Protein AF-0000000084691171 (afdb_homodimer)

Secondary structure (DSSP, 8-state):
--SSTTGGGS-----------B--SS-SSEEE-SS-EEETTEEE-EEEEEE-GGGS--HHHHHHHHHHHHHTT--EEEEE--HHHH-SSTT-----SGGG-HHHHHHHHHHHT-EEEEE--S---TTBGGGG--GGGGGTTT-STTTT-HHHHHHHHHHHHHHHHHHHHTBGGGTSSEEEEE-SSS----S--TT-HHHHHHHHHHHHHHHTT--SPEE--B-STT---SBTTSS-SS--BSB--B-B-TB---SS-TTS--BPP--HHHHHHHH-TTS-EEEEEEES----BTTS--GGG-GGGG-THHIIIIIHHHHHTTEEEEEEE-SB-EE--TT-B-TTB-SEE-TT-SB-TTSPBPHHHHHHHHHHHHHHH-GGGGS-EEEEEEETTTBS-TTEEEEEEE-TTT--EEEEEEESSTT---EEEEEEEEEETTEEEEEEEEEEESS-EEEEEEEEEETTTEEEEEESSEEEEEEESSSEEEEEEE-TT-EEEEEETT--SEEEEEEEES----EEEE-TTSSSEEEEEEPPSSEEEEEEEES-EEEEEEHHHHTTEE--BSSS-SS--TTSB-EEESSSEEEEEEEETTEEEEEEEE-S-EEEEEE---TT--EEEETTEEP--EE-TTS-EEEEE---TT-----------EEEES-GGGSTT---TTSEEE-----S-SS--SSSS-EEGGGGT--SS-EEEEEEE--S-EEEEEEEEE--TT--EEEEETTEEEEEE---TT-S-EEEEEEGGGS---SS-EEEEEEE-------TTSTTTGGG---EEEEEEEEESTT------EEEEE-STTTTT--S-TTT-GGG--S-HHHHHTTTSTT---TTSEE--TTT-B-SSEEEEEEEEEEEE--TTEE--EEEEEE--TT--EEEEEEETTEEEEEE-TTT----EEEE-BTTB-SEEEEEEEEEEEE-STT-B--SEEEEEE---EEESS------GGG-----GGGGGG-/--SHHHHTTT-----------B--SS-SSEEE-SS-EEETTEEE-EEEEEE-GGGS--HHHHHHHHHHHHHTT--EEEEE--HHHH-SSTT-----SGGG-HHHHHHHHHHHT-EEEEE--S---TTBGGGG--GGGGGTTT-STTTT-HHHHHHHHHHHHHHHHHHHHTBGGGTSSEEEEE-SSS----S--TT-HHHHHHHHHHHHHHHTT--SPEE--B-STT---SBTTSS-SS--BSB--B-B-TB---SS-TTS--BPP--HHHHHHHH-TTS-EEEEEEES----BTTS--GGG-GGGG-THHIIIIIHHHHHTTEEEEEEE-SB-EE--TT-B-TTB-SEE-TT-SB-TTSPBPHHHHHHHHHHHHHHH-GGGGS-EEEEEEETTTBS-TTEEEEEEE-TTT--EEEEEEESSTT---EEEEEEEEEETTEEEEEEEEEEESS-EEEEEEEEEETTTEEEEEESSEEEEEEESSSEEEEEEE-TT-EEEEEETT--SEEEEEEEES----EEEE-TTSSSEEEEEEPPSSEEEEEEEES-EEEEEEHHHHTTEE--BSSS-SS--TTSB-EEESSSEEEEEEEETTEEEEEEEE-S-EEEEEE---TT--EEEETTEEP--EE-TTS-EEEEE---TT-----------EEEES-GGGSTT---TTSEE------S-SS--SSSS-EEGGGGT--SS-EEEEEEE--S-EEEEEEEEE--TT--EEEEETTEEEEEE---TT-S-EEEEEEGGGS---SS-EEEEEEE-------TTSTTTGGG---EEEEEEEEESTT------EEEEE-STTTTT--S-TTT-GGG--S-HHHHHTTTSTT---TTSEE--TTT-B-SSEEEEEEEEEEEE--TTEE--EEEEEE--TT--EEEEEEETTEEEEEE-TTT----EEEE-BTTB-SEEEEEEEEEEEE-STT-B--SEEEEEE---EEESS------GGG-----GGGGGG-

InterPro domains:
  IPR001944 Glycoside hydrolase, family 35 [PR00742] (40-57)
  IPR001944 Glycoside hydrolase, family 35 [PR00742] (62-80)
  IPR001944 Glycoside hydrolase, family 35 [PR00742] (118-137)
  IPR001944 Glycoside hydrolase, family 35 [PR00742] (173-188)
  IPR001944 Glycoside hydrolase, family 35 [PR00742] (282-297)
  IPR001944 Glycoside hydrolase, family 35 [PR00742] (324-339)
  IPR001944 Glycoside hydrolase, family 35 [PR00742] (343-359)
  IPR001944 Glycoside hydrolase, family 35 [PR00742] (732-748)
  IPR001944 Glycoside hydrolase, family 35 [PTHR23421] (17-386)
  IPR008979 Galactose-binding-like domain superfamily [SSF49785] (649-823)
  IPR008979 Galactose-binding-like domain superfamily [SSF49785] (828-990)
  IPR017853 Glycoside hydrolase superfamily [SSF51445] (29-376)
  IPR018954 Beta-galactosidase, domain 2 [PF10435] (382-561)
  IPR018954 Beta-galactosidase, domain 2 [SM01029] (380-561)
  IPR025300 Beta-galactosidase jelly roll domain [PF13364] (670-782)
  IPR025300 Beta-galactosidase jelly roll domain [PF13364] (841-950)
  IPR025972 Beta-galactosidase, domain 3 [PF13363] (562-637)
  IPR031330 Glycoside hydrolase 35, catalytic domain [PF01301] (36-370)
  IPR036833 Beta-galactosidase, domain 3 superfamily [G3DSA:2.60.390.10] (563-642)
  IPR036833 Beta-galactosidase, domain 3 superfamily [SSF117100] (555-642)

pLDDT: mean 92.88, std 10.69, range [21.59, 98.88]

Solvent-accessible surface area (backbone atoms only — not comparable to full-atom values): 99132 Å² total; per-residue (Å²): 133,78,67,68,69,58,62,74,72,67,73,80,73,81,78,71,76,69,84,60,82,39,57,80,86,63,43,75,50,52,28,31,24,49,27,25,43,23,55,76,78,36,77,51,72,45,40,26,32,29,44,55,52,82,33,50,62,31,61,78,52,50,51,57,54,50,32,52,42,42,38,36,39,35,29,29,37,33,35,67,48,47,40,35,81,33,19,64,29,92,93,42,76,52,56,68,37,63,44,41,26,57,64,58,53,47,48,47,37,42,68,69,16,28,35,30,39,42,31,58,30,66,46,57,44,87,66,18,23,33,7,18,33,39,52,70,42,30,31,24,70,27,55,55,67,91,31,53,34,62,54,23,49,67,59,51,49,60,54,51,66,60,54,38,47,62,53,31,60,30,20,47,92,61,73,32,29,31,58,35,37,34,58,43,51,52,74,77,41,82,81,70,48,54,83,35,48,57,28,48,26,40,40,52,50,53,51,54,44,46,75,40,54,50,48,62,45,38,24,38,35,35,63,40,97,76,49,72,47,45,10,65,67,27,78,60,46,55,44,42,30,70,35,47,20,43,25,45,73,75,24,63,70,30,67,89,38,78,82,44,48,46,48,79,80,89,51,62,42,60,49,35,56,62,40,32,57,70,30,36,38,32,24,66,33,27,59,29,36,56,81,46,37,41,54,48,59,41,63,88,65,28,57,54,52,56,43,49,44,50,54,42,36,56,53,47,49,40,45,56,47,51,38,34,34,42,20,30,35,37,27,47,10,33,36,30,41,41,48,43,20,7,20,65,37,49,36,68,39,30,29,40,14,30,25,28,52,72,69,47,80,40,68,32,32,36,50,43,19,43,54,33,36,24,51,57,67,41,66,62,68,45,47,53,40,75,54,33,29,27,41,22,36,61,37,81,36,64,62,31,24,22,26,35,36,31,12,81,86,74,60,22,30,42,37,34,38,32,48,53,56,51,67,44,62,54,71,46,77,38,36,40,56,43,67,34,97,86,44,67,31,54,44,68,64,43,68,36,70,28,55,37,43,49,55,31,40,13,39,39,71,50,76,92,83,43,31,32,34,30,27,59,40,25,66,28,40,59,36,53,50,74,46,45,35,40,34,30,41,41,53,65,70,42,55,29,38,36,28,38,53,88,38,69,90,39,84,54,66,50,78,40,81,40,76,70,67,68,41,82,46,67,33,71,65,65,80,38,49,22,37,37,31,47,36,35,73,43,49,28,37,38,36,34,78,54,59,46,36,37,38,46,20,8,52,77,45,46,48,23,49,40,62,38,48,68,59,54,57,44,82,52,53,47,69,35,47,38,41,40,36,47,50,76,38,53,56,37,44,47,77,56,84,42,31,39,40,34,32,32,33,37,35,59,67,40,56,37,41,36,40,70,52,51,87,69,45,65,35,45,22,57,56,86,42,76,46,79,48,47,73,48,95,81,62,29,39,35,30,75,40,82,45,50,77,84,63,81,79,80,78,65,82,82,52,81,29,25,32,44,81,28,48,66,66,35,38,61,81,48,86,61,82,81,46,47,72,39,71,40,80,69,74,57,32,80,66,72,59,76,30,78,47,43,47,40,35,45,78,74,39,22,63,42,46,28,38,37,35,39,34,27,30,66,44,71,57,63,49,30,33,43,38,27,38,20,18,22,26,42,28,27,36,38,32,18,36,50,51,29,74,29,46,55,45,82,43,38,56,84,37,48,59,52,72,36,79,28,48,38,82,78,39,80,70,34,70,58,72,30,32,41,22,36,41,36,36,51,30,33,30,32,29,76,88,42,77,93,54,11,31,31,44,65,42,38,45,41,27,62,43,59,35,46,53,99,88,53,88,59,59,72,76,44,36,31,42,39,38,21,48,61,37,30,74,26,66,84,44,63,68,74,38,61,47,45,37,17,24,46,53,43,54,22,50,34,64,45,22,33,80,48,82,59,80,87,45,45,79,42,45,63,59,75,37,50,77,33,55,48,41,36,33,35,38,32,58,50,60,34,74,56,61,55,48,36,47,58,41,35,26,40,36,50,40,48,59,85,83,39,52,40,42,32,41,33,23,36,39,48,43,24,56,36,65,39,34,67,67,55,36,50,66,46,67,36,71,45,56,65,48,58,36,49,49,54,42,70,38,36,41,26,34,42,40,33,20,74,35,62,80,17,50,45,35,76,40,74,42,70,41,76,79,50,65,27,45,34,53,80,58,62,61,70,89,40,61,89,71,38,69,60,47,59,76,74,28,58,72,58,107,117,79,66,58,62,56,58,64,67,64,63,74,69,78,73,66,78,66,82,59,83,40,56,80,86,63,42,76,49,52,28,31,21,48,29,24,43,22,55,76,78,37,78,50,71,45,41,27,34,27,47,56,51,80,34,50,62,32,60,80,53,51,52,57,54,49,32,52,42,44,39,37,39,36,30,28,34,33,36,65,45,49,40,37,80,33,19,64,30,91,92,44,76,52,56,69,38,64,44,41,27,57,67,57,54,49,48,47,36,42,68,68,16,27,35,29,38,41,31,58,29,66,46,59,44,85,66,19,24,33,9,18,34,38,52,71,41,30,32,25,70,27,55,55,70,91,32,52,35,64,54,23,49,68,59,51,48,62,55,52,66,60,54,38,48,60,52,32,60,30,20,45,92,62,73,31,28,31,59,35,37,34,56,43,51,52,74,78,41,82,79,71,47,54,85,35,49,56,29,47,26,39,42,53,50,54,50,52,44,46,75,41,54,50,49,64,48,37,24,37,34,36,63,40,97,75,52,72,48,46,11,65,68,26,79,60,48,56,44,42,30,71,36,49,20,43,26,45,72,74,25,63,70,30,64,90,40,77,83,42,50,46,47,78,81,90,52,60,42,60,50,36,57,65,39,32,57,70,29,34,40,33,23,65,33,27,58,29,37,56,82,45,36,41,53,49,60,42,63,87,65,28,57,55,53,55,44,51,44,50,54,43,34,56,54,47,48,40,46,56,48,53,38,34,35,42,20,28,35,35,27,48,10,32,36,30,42,42,47,43,19,7,21,64,39,48,36,68,41,28,29,41,15,30,25,29,51,73,67,48,79,40,67,32,34,36,49,42,20,44,52,34,35,23,52,59,67,41,65,62,67,46,47,54,41,78,56,32,30,27,38,20,36,60,36,82,36,62,61,30,24,21,28,36,35,31,12,83,86,72,58,23,30,42,36,34,39,32,48,52,55,53,66,43,62,55,71,46,75,39,34,39,55,41,69,35,94,85,44,66,32,55,45,69,64,43,67,36,68,27,56,37,43,49,56,33,39,13,40,38,72,50,75,93,85,42,32,33,34,31,26,60,40,26,65,29,39,59,38,54,51,76,46,46,35,40,33,30,41,41,54,64,69,41,55,29,38,36,28,37,53,89,38,69,94,42,86,54,66,48,80,41,80,38,76,70,66,66,42,83,45,68,34,71,66,64,81,38,49,20,36,36,30,48,34,37,73,42,48,29,36,37,35,36,78,53,59,48,36,37,38,48,21,10,51,76,45,46,47,22,47,40,62,36,47,68,57,55,57,44,82,54,54,46,68,35,46,38,40,39,36,46,52,73,40,53,55,38,42,47,78,58,84,43,31,38,39,34,31,34,32,38,35,59,66,40,55,38,40,36,41,71,50,50,86,69,46,64,35,44,22,56,57,83,42,76,45,79,47,47,73,49,96,81,63,29,39,33,32,74,39,83,45,52,76,84,64,81,79,79,76,64,81,83,52,80,32,25,31,43,80,29,49,66,67,36,36,61,82,50,85,61,83,84,47,48,70,39,69,40,81,70,76,57,33,81,65,73,60,74,30,78,47,44,47,40,36,44,78,74,40,23,65,42,44,28,38,36,36,42,34,27,31,65,43,71,57,62,50,30,32,44,39,28,37,20,21,22,28,42,28,30,34,39,32,18,37,51,51,30,76,29,45,55,45,82,44,38,56,85,37,50,59,52,72,36,78,29,47,39,83,79,40,78,69,33,72,60,72,31,33,40,23,37,41,36,39,50,31,33,30,32,31,77,89,42,77,94,55,12,32,32,46,66,43,39,45,43,27,62,42,58,34,46,54,102,83,52,88,58,56,71,75,44,37,30,42,42,38,22,47,61,36,31,75,26,66,84,43,64,67,73,37,60,48,45,38,17,24,45,54,41,53,22,49,32,65,47,22,33,80,47,82,60,80,87,46,45,79,42,46,64,59,73,37,52,76,34,57,47,37,36,34,37,39,32,60,49,60,36,72,54,60,54,49,38,47,58,40,35,27,40,36,50,41,48,59,84,84,40,53,42,42,32,41,34,23,38,39,47,42,26,56,37,67,40,35,65,67,56,35,51,65,46,66,36,72,45,55,64,49,58,35,50,48,56,42,70,39,38,40,26,34,44,42,33,20,73,35,62,79,17,49,44,37,76,39,72,41,71,41,75,79,50,65,26,44,34,54,81,59,62,59,71,89,40,62,88,70,37,68,59,49,60,77,73,28,59,73,60,107

Radius of gyration: 39.19 Å; Cα contacts (8 Å, |Δi|>4): 5394; chains: 2; bounding box: 116×117×84 Å

Sequence (1982 aa):
MRALAAVLLLLGAVVSLVSGQRDNGYTDVVQWDEGSLFVNGERVFIYSGEFHYARLPVPDLWRDVFQKFKANGLNTISVYFFWSYHSPSEGVFDFESPGKDIQKLFDIAKEEGLYIIARPGPYCNAETSAGGYGLYLTDGSGGDIRSNDETYHEQWLPWINAVLPIIARNQITEGGPVILVQVENELTETRHVADDPLVLYMEQLKEAFRDNGIVVPFTSNEKGMRGQSWSTDYQNVGGAVDIYGLDSYAGGLSCSNIDTGFTILRTYYQWFQNYSWTQPEFSPEFKGGWFQPWGGYFFDDCVSEHDTAYPDVFYKNNIAQRMTLQNMYMTYGGTNWGHLAAPVVYTSYDYGAPLRETREVWDKFKHIKLISLFTRVSKGLLHTEMESNGTGNAVNSSSIFTWVLRNPETQGGFYVTQHDNSRSRENTAFSLDVATSEGTVTIPSLDLRGRQSRIVVSDYPVGEDYTLLYSSAEVLTYGLFDVPVLVFYLNEGQVGELAFKGALKNTNFTTHGADTDFAAAATGNGTSNAFKYTQAKGATVIKFAQGPVLYLLERWAAYTFFAPPTTENPDVSPDEQVFVLGPYLVRGASVSGSTVSISGDHTNDTAIDVYVGDPSVQTISWNGAELETTRSAYGSLQAALPGIVDREVSLPALSGWKVADALPEANRTYDDSRWTVANKTTTLSPLKPATLPVLYGSDYGFYTGIFVYRGYFDGRTATAANISVQGGAAAGWSAWLNGALVGGHPGNASLISTTALLDFSGAELADRGNVLTVVTDYHGHDQDSQGPYGPLNPRGIVAAALVGAANATEQFSQWRIQGNAGGGAGYVDPVRGPMNEGGLHGERLGWHLPGFDDSAWEDGSPTDGFAGAGIRWYRTEFALDVDEDLDAPIGLEVSIPDGTVARVQIFVNGYQYGKYLPHIGPQTRFPFPPGVLNNRGSNSLSLSVWAQEEGGVAFDKLELVLYGKYQSGFGFSKDWSALQPGWSEDRLQYVMRALAAVLLLLGAVVSLVSGQRDNGYTDVVQWDEGSLFVNGERVFIYSGEFHYARLPVPDLWRDVFQKFKANGLNTISVYFFWSYHSPSEGVFDFESPGKDIQKLFDIAKEEGLYIIARPGPYCNAETSAGGYGLYLTDGSGGDIRSNDETYHEQWLPWINAVLPIIARNQITEGGPVILVQVENELTETRHVADDPLVLYMEQLKEAFRDNGIVVPFTSNEKGMRGQSWSTDYQNVGGAVDIYGLDSYAGGLSCSNIDTGFTILRTYYQWFQNYSWTQPEFSPEFKGGWFQPWGGYFFDDCVSEHDTAYPDVFYKNNIAQRMTLQNMYMTYGGTNWGHLAAPVVYTSYDYGAPLRETREVWDKFKHIKLISLFTRVSKGLLHTEMESNGTGNAVNSSSIFTWVLRNPETQGGFYVTQHDNSRSRENTAFSLDVATSEGTVTIPSLDLRGRQSRIVVSDYPVGEDYTLLYSSAEVLTYGLFDVPVLVFYLNEGQVGELAFKGALKNTNFTTHGADTDFAAAATGNGTSNAFKYTQAKGATVIKFAQGPVLYLLERWAAYTFFAPPTTENPDVSPDEQVFVLGPYLVRGASVSGSTVSISGDHTNDTAIDVYVGDPSVQTISWNGAELETTRSAYGSLQAALPGIVDREVSLPALSGWKVADALPEANRTYDDSRWTVANKTTTLSPLKPATLPVLYGSDYGFYTGIFVYRGYFDGRTATAANISVQGGAAAGWSAWLNGALVGGHPGNASLISTTALLDFSGAELADRGNVLTVVTDYHGHDQDSQGPYGPLNPRGIVAAALVGAANATEQFSQWRIQGNAGGGAGYVDPVRGPMNEGGLHGERLGWHLPGFDDSAWEDGSPTDGFAGAGIRWYRTEFALDVDEDLDAPIGLEVSIPDGTVARVQIFVNGYQYGKYLPHIGPQTRFPFPPGVLNNRGSNSLSLSVWAQEEGGVAFDKLELVLYGKYQSGFGFSKDWSALQPGWSEDRLQYV

Foldseek 3Di:
DVPPVVPVVPPPDDPPPPQDWAFPVQDPQWIFWQFAIHHNRDGAFAEEAEDELLLVLALLCLLVLLLQCVFLQGAEYEYEAFQQLQDLDAPGGDCDFRSNVVLSVQVSSLQQQHAYEYEHAPAQQLQWFQRRHNLLCLLQQLPPPLFQPVSVLVRCLSSLLVVLLSVLCQDVVNVIRYQEYEQHAQQADAPLALPGRNQNSLQSRVVSNVVSRDRHWYEYEHEAPPHLPQEPQASPSHNHTDAYAYADAAFQADLVDLLPGQDADLCQLVVCCVRPVGGYYAHQEYEQAAAAFFLGFDLVSSCSSLDLLNCQQHVVSCLLSSHRHYYYVHQAWGFQFFQTGANRHFGTRLRSHQQGNLRAGGLSSLSSSLVSQCSLAQSLSSAWDFPDWDQVPQKNHSQKTWTWIARPVQRKIKIKIFGPRQSFQDKDFIWGWDQFPQGIFIRRFFIDHTSGMFIKIAQGDDPDPWTWRIKRFGWSHWAPFLAIETEGEDAAFGKIKTAIPPEDPFPDKDKDDDDWPWDWDATRVRPYIMIMIGQHAAWMWIGTPPHYIYIYGYPVQSSQKTWAFQDSHSSGYRHGTKIKTKANTWSHWDDDFQEIETFTKHAAKIKMKIGHNDQRHFWYHYLNRIFPWDADPRGIIMGIDHHDNVDDFDFDWFDFKFKDAFCPVLALPDDCVVFAWQADCDTSQPQAFPDDDDWFQSVRQARAWKKKKKFWWFDDFFFKKKWKFFAHAQKWKWKHKNNHTFAIGLGHSPDRMDIDITGCPVPDHHRGRIMMMMMIGHNRAAYPVDDDHGRNPTGTIRDMDTDGPPPDPIDTPTMGMFWAAPGSPDCPDVLQGRSQAIGIRCRLLLVLAPPDDCVVGDDDDLQNFDFFFHKMKMKGKDFADDDQQKDWWKWKFWAWDEPFRKWKFKGKLSIGQGIDGRHRDDDGITIDAQLSDANGTMMMIMMIMGGRGRRTTHIPDIGMDTPDMIRGSSGSHDDNDSSRDGGDNVSVVRD/DVVVVVVVVPPPDPVPVPQDWAFPVQDPQWIFWQFAIHHNRDGAFAAEAEDELLLVLALLCLLVLLLQCVFLQHAEYEYEAFQQLQDLDAPGGDCDFRSNVVLSVQVSSLQQQHAYEYEHAPAQQLQWFQRRHRLLCLLQQLPPPLFQPVSVVVRCLSVLLVVLLSVLCQDVVNVIRYQEYEQHAQQADAPLALPGRNQNSLQSRVVSNVVSRDRHWYEYEHEAPPHLPQAPQASPSHSHTDAYAYADAAFQADLVDLLDTQDADLCQLVVCCVRPVGGYYAHQEYEQAAAAFFLGDDLVSSCSSLDLLNCQQHVVSCLLSSHRHYYYVHQAWGFQFFQTGANGHFGTRLRSHQQGRLRDGGLSSLSSSLVSQCSLAQSLSSAWDFPDWAQPPQKNHSQKTWTWIARPVQRKIKIKIFGPRQSFQDKDFIWGWDQFPQGIFIDRFFIDHTSGMFIKIAQGDDPDPWTWRIKRFGWSHWAPFLAIETEGEDAAFGKIKTWIDPEDPAPDKDKDDDDKPWDWDATRVRPYIMIMIGQHAAWMWIGTPPHYIYIYGYPVQSSQKTWAFQDSHSSGYRHGTKIKTKANTWSHWYDDFQEIETFTKHAAKIKMKIGRNDQRHFWYHYLNRTFPWDADPRGIIMGIDHHDNVDDFDFDWFDPKFKDAFCPVLALPDDPVVFAWQADCDTSQPQAFPDDDDWFQSVVQARAWKKKKKFWWFDDFFFKKKWKFFAHAQKWKWKHKNNHTFAIGLGHSPDRMDMDITGCPVPDHHRGRIMMMMMIGHNRAAYPVDDDHGRNPTGTIRDMDTDGPPPDPIDTPTMGMFWAAPGSPDQPDVLQGRSQAIGIRCRLLQVLAPPDDCPVGDDDDLQVFDFFFHKMKMKGKDFADDDQQKSWWKWKFWAWDEPFRKWKFKGKLRIGQGIDGRHRDDDGITIDAQLSDANGTMMMIMMIMGGRGRGTTHTPDIGMDTPDMIRGSSGSHDPNDSSRDGGDPVSVVRD

Nearest PDB structures (foldseek):
  5ifp-assembly1_A  TM=9.353E-01  e=0.000E+00  Aspergillus niger CBS 513.88
  5mgd-assembly1_A  TM=9.330E-01  e=0.000E+00  Aspergillus niger CBS 513.88
  1xc6-assembly1_A  TM=9.327E-01  e=0.000E+00  Penicillium sp.
  3d3a-assembly1_A  TM=7.413E-01  e=7.666E-33  Bacteroides thetaiotaomicron VPI-5482
  6eon-assembly1_A  TM=7.380E-01  e=6.467E-32  Bacteroides thetaiotaomicron VPI-5482

Organism: Botryosphaeria parva (strain UCR-NP2) (NCBI:txid1287680)

Structure (mmCIF, N/CA/C/O backbone):
data_AF-0000000084691171-model_v1
#
loop_
_entity.id
_entity.type
_entity.pdbx_description
1 polymer beta-galactosidase
#
loop_
_atom_site.group_PDB
_atom_site.id
_atom_site.type_symbol
_atom_site.label_atom_id
_atom_site.label_alt_id
_atom_site.label_comp_id
_atom_site.label_asym_id
_atom_site.label_entity_id
_atom_site.label_seq_id
_atom_site.pdbx_PDB_ins_code
_atom_site.Cartn_x
_atom_site.Cartn_y
_atom_site.Cartn_z
_atom_site.occupancy
_atom_site.B_iso_or_equiv
_atom_site.auth_seq_id
_atom_site.auth_comp_id
_atom_site.auth_asym_id
_atom_site.auth_atom_id
_atom_site.pdbx_PDB_model_num
ATOM 1 N N . MET A 1 1 ? -62.5 8.93 2.947 1 21.59 1 MET A N 1
ATOM 2 C CA . MET A 1 1 ? -61.344 9.445 2.195 1 21.59 1 MET A CA 1
ATOM 3 C C . MET A 1 1 ? -60.094 8.594 2.418 1 21.59 1 MET A C 1
ATOM 5 O O . MET A 1 1 ? -59 9.016 2.117 1 21.59 1 MET A O 1
ATOM 9 N N . ARG A 1 2 ? -60.188 7.523 3.316 1 26.55 2 ARG A N 1
ATOM 10 C CA . ARG A 1 2 ? -59.719 6.238 3.824 1 26.55 2 ARG A CA 1
ATOM 11 C C . ARG A 1 2 ? -59.188 5.363 2.693 1 26.55 2 ARG A C 1
ATOM 13 O O . ARG A 1 2 ? -58.531 4.359 2.938 1 26.55 2 ARG A O 1
ATOM 20 N N . ALA A 1 3 ? -60.062 5.48 1.668 1 29.89 3 ALA A N 1
ATOM 21 C CA . ALA A 1 3 ? -60.219 4.523 0.577 1 29.89 3 ALA A CA 1
ATOM 22 C C . ALA A 1 3 ? -59.031 4.543 -0.363 1 29.89 3 ALA A C 1
ATOM 24 O O . ALA A 1 3 ? -58.562 3.49 -0.821 1 29.89 3 ALA A O 1
ATOM 25 N N . LEU A 1 4 ? -58.688 5.848 -0.721 1 28.58 4 LEU A N 1
ATOM 26 C CA . LEU A 1 4 ? -57.781 6.008 -1.843 1 28.58 4 LEU A CA 1
ATOM 27 C C . LEU A 1 4 ? -56.344 5.707 -1.419 1 28.58 4 LEU A C 1
ATOM 29 O O . LEU A 1 4 ? -55.5 5.387 -2.258 1 28.58 4 LEU A O 1
ATOM 33 N N . ALA A 1 5 ? -55.938 5.949 -0.065 1 27.77 5 ALA A N 1
ATOM 34 C CA . ALA A 1 5 ? -54.656 5.836 0.657 1 27.77 5 ALA A CA 1
ATOM 35 C C . ALA A 1 5 ? -54.156 4.402 0.634 1 27.77 5 ALA A C 1
ATOM 37 O O . ALA A 1 5 ? -52.938 4.164 0.817 1 27.77 5 ALA A O 1
ATOM 38 N N . ALA A 1 6 ? -55.094 3.383 0.61 1 27.69 6 ALA A N 1
ATOM 39 C CA . ALA A 1 6 ? -54.906 1.936 0.599 1 27.69 6 ALA A CA 1
ATOM 40 C C . ALA A 1 6 ? -54.094 1.501 -0.632 1 27.69 6 ALA A C 1
ATOM 42 O O . ALA A 1 6 ? -53.25 0.617 -0.548 1 27.69 6 ALA A O 1
ATOM 43 N N . VAL A 1 7 ? -54.625 2.039 -1.836 1 29.11 7 VAL A N 1
ATOM 44 C CA . VAL A 1 7 ? -54.219 1.449 -3.115 1 29.11 7 VAL A CA 1
ATOM 45 C C . VAL A 1 7 ? -52.781 1.793 -3.426 1 29.11 7 VAL A C 1
ATOM 47 O O . VAL A 1 7 ? -52.062 1.01 -4.066 1 29.11 7 VAL A O 1
ATOM 50 N N . LEU A 1 8 ? -52.344 3.033 -3.086 1 28.97 8 LEU A N 1
ATOM 51 C CA . LEU A 1 8 ? -51.031 3.475 -3.578 1 28.97 8 LEU A CA 1
ATOM 52 C C . LEU A 1 8 ? -49.906 2.744 -2.859 1 28.97 8 LEU A C 1
ATOM 54 O O . LEU A 1 8 ? -48.75 2.842 -3.26 1 28.97 8 LEU A O 1
ATOM 58 N N . LEU A 1 9 ? -50.062 2.094 -1.521 1 28.31 9 LEU A N 1
ATOM 59 C CA . LEU A 1 9 ? -49.219 1.305 -0.631 1 28.31 9 LEU A CA 1
ATOM 60 C C . LEU A 1 9 ? -48.75 0.028 -1.318 1 28.31 9 LEU A C 1
ATOM 62 O O . LEU A 1 9 ? -47.812 -0.644 -0.83 1 28.31 9 LEU A O 1
ATOM 66 N N . LEU A 1 10 ? -49.5 -0.567 -2.217 1 27.67 10 LEU A N 1
ATOM 67 C CA . LEU A 1 10 ? -49.375 -1.873 -2.854 1 27.67 10 LEU A CA 1
ATOM 68 C C . LEU A 1 10 ? -48.156 -1.912 -3.777 1 27.67 10 LEU A C 1
ATOM 70 O O . LEU A 1 10 ? -47.5 -2.959 -3.936 1 27.67 10 LEU A O 1
ATOM 74 N N . LEU A 1 11 ? -47.781 -0.895 -4.648 1 27.22 11 LEU A N 1
ATOM 75 C CA . LEU A 1 11 ? -46.969 -1.161 -5.844 1 27.22 11 LEU A CA 1
ATOM 76 C C . LEU A 1 11 ? -45.5 -1.184 -5.516 1 27.22 11 LEU A C 1
ATOM 78 O O . LEU A 1 11 ? -44.656 -0.761 -6.328 1 27.22 11 LEU A O 1
ATOM 82 N N . GLY A 1 12 ? -44.969 -1.023 -4.348 1 27.81 12 GLY A N 1
ATOM 83 C CA . GLY A 1 12 ? -43.531 -0.959 -4.141 1 27.81 12 GLY A CA 1
ATOM 84 C C . GLY A 1 12 ? -42.844 -2.264 -4.453 1 27.81 12 GLY A C 1
ATOM 85 O O . GLY A 1 12 ? -42.75 -3.152 -3.602 1 27.81 12 GLY A O 1
ATOM 86 N N . ALA A 1 13 ? -42.875 -2.859 -5.676 1 28.45 13 ALA A N 1
ATOM 87 C CA . ALA A 1 13 ? -42.344 -4.105 -6.211 1 28.45 13 ALA A CA 1
ATOM 88 C C . ALA A 1 13 ? -40.844 -4.199 -5.988 1 28.45 13 ALA A C 1
ATOM 90 O O . ALA A 1 13 ? -40.156 -3.188 -6.012 1 28.45 13 ALA A O 1
ATOM 91 N N . VAL A 1 14 ? -40.219 -5.32 -5.566 1 30 14 VAL A N 1
ATOM 92 C CA . VAL A 1 14 ? -38.969 -6.016 -5.309 1 30 14 VAL A CA 1
ATOM 93 C C . VAL A 1 14 ? -38.062 -5.914 -6.535 1 30 14 VAL A C 1
ATOM 95 O O . VAL A 1 14 ? -38.344 -6.539 -7.562 1 30 14 VAL A O 1
ATOM 98 N N . VAL A 1 15 ? -37.594 -4.75 -6.961 1 29.97 15 VAL A N 1
ATOM 99 C CA . VAL A 1 15 ? -36.594 -4.82 -8.016 1 29.97 15 VAL A CA 1
ATOM 100 C C . VAL A 1 15 ? -35.438 -5.715 -7.566 1 29.97 15 VAL A C 1
ATOM 102 O O . VAL A 1 15 ? -34.688 -5.367 -6.652 1 29.97 15 VAL A O 1
ATOM 105 N N . SER A 1 16 ? -35.531 -6.984 -7.434 1 32.5 16 SER A N 1
ATOM 106 C CA . SER A 1 16 ? -34.469 -7.961 -7.457 1 32.5 16 SER A CA 1
ATOM 107 C C . SER A 1 16 ? -33.375 -7.578 -8.469 1 32.5 16 SER A C 1
ATOM 109 O O . SER A 1 16 ? -33.656 -7.559 -9.672 1 32.5 16 SER A O 1
ATOM 111 N N . LEU A 1 17 ? -32.594 -6.676 -8.266 1 36 17 LEU A N 1
ATOM 112 C CA . LEU A 1 17 ? -31.406 -6.492 -9.117 1 36 17 LEU A CA 1
ATOM 113 C C . LEU A 1 17 ? -30.781 -7.832 -9.477 1 36 17 LEU A C 1
ATOM 115 O O . LEU A 1 17 ? -30.125 -8.453 -8.641 1 36 17 LEU A O 1
ATOM 119 N N . VAL A 1 18 ? -31.438 -8.609 -10.125 1 41.06 18 VAL A N 1
ATOM 120 C CA . VAL A 1 18 ? -30.828 -9.703 -10.852 1 41.06 18 VAL A CA 1
ATOM 121 C C . VAL A 1 18 ? -29.5 -9.242 -11.461 1 41.06 18 VAL A C 1
ATOM 123 O O . VAL A 1 18 ? -29.484 -8.352 -12.32 1 41.06 18 VAL A O 1
ATOM 126 N N . SER A 1 19 ? -28.344 -9.18 -10.805 1 52.97 19 SER A N 1
ATOM 127 C CA . SER A 1 19 ? -26.984 -9.086 -11.352 1 52.97 19 SER A CA 1
ATOM 128 C C . SER A 1 19 ? -26.891 -9.812 -12.688 1 52.97 19 SER A C 1
ATOM 130 O O . SER A 1 19 ? -27.047 -11.031 -12.75 1 52.97 19 SER A O 1
ATOM 132 N N . GLY A 1 20 ? -27.281 -9.18 -13.836 1 72.12 20 GLY A N 1
ATOM 133 C CA . GLY A 1 20 ? -27.375 -9.75 -15.172 1 72.12 20 GLY A CA 1
ATOM 134 C C . GLY A 1 20 ? -26.031 -10.125 -15.766 1 72.12 20 GLY A C 1
ATOM 135 O O . GLY A 1 20 ? -25.016 -9.547 -15.398 1 72.12 20 GLY A O 1
ATOM 136 N N . GLN A 1 21 ? -25.953 -11.281 -16.438 1 89.56 21 GLN A N 1
ATOM 137 C CA . GLN A 1 21 ? -24.859 -11.727 -17.281 1 89.56 21 GLN A CA 1
ATOM 138 C C . GLN A 1 21 ? -24.438 -10.633 -18.266 1 89.56 21 GLN A C 1
ATOM 140 O O . GLN A 1 21 ? -25.297 -9.953 -18.844 1 89.56 21 GLN A O 1
ATOM 145 N N . ARG A 1 22 ? -23.031 -10.312 -18.234 1 92.62 22 ARG A N 1
ATOM 146 C CA . ARG A 1 22 ? -22.469 -9.234 -19.047 1 92.62 22 ARG A CA 1
ATOM 147 C C . ARG A 1 22 ? -21.516 -9.781 -20.094 1 92.62 22 ARG A C 1
ATOM 149 O O . ARG A 1 22 ? -20.984 -10.883 -19.953 1 92.62 22 ARG A O 1
ATOM 156 N N . ASP A 1 23 ? -21.406 -9.102 -21.156 1 94.56 23 ASP A N 1
ATOM 157 C CA . ASP A 1 23 ? -20.406 -9.328 -22.188 1 94.56 23 ASP A CA 1
ATOM 158 C C . ASP A 1 23 ? -19.688 -8.031 -22.562 1 94.56 23 ASP A C 1
ATOM 160 O O . ASP A 1 23 ? -20.016 -6.965 -22.031 1 94.56 23 ASP A O 1
ATOM 164 N N . ASN A 1 24 ? -18.641 -8.109 -23.266 1 95.44 24 ASN A N 1
ATOM 165 C CA . ASN A 1 24 ? -17.859 -6.918 -23.594 1 95.44 24 ASN A CA 1
ATOM 166 C C . ASN A 1 24 ? -18.312 -6.285 -24.906 1 95.44 24 ASN A C 1
ATOM 168 O O . ASN A 1 24 ? -17.688 -5.355 -25.406 1 95.44 24 ASN A O 1
ATOM 172 N N . GLY A 1 25 ? -19.453 -6.758 -25.531 1 96.19 25 GLY A N 1
ATOM 173 C CA . GLY A 1 25 ? -19.984 -6.207 -26.766 1 96.19 25 GLY A CA 1
ATOM 174 C C . GLY A 1 25 ? -19.344 -6.809 -28 1 96.19 25 GLY A C 1
ATOM 175 O O . GLY A 1 25 ? -19.812 -6.559 -29.125 1 96.19 25 GLY A O 1
ATOM 176 N N . TYR A 1 26 ? -18.391 -7.621 -27.828 1 97.19 26 TYR A N 1
ATOM 177 C CA . TYR A 1 26 ? -17.688 -8.195 -28.969 1 97.19 26 TYR A CA 1
ATOM 178 C C . TYR A 1 26 ? -18 -9.68 -29.109 1 97.19 26 TYR A C 1
ATOM 180 O O . TYR A 1 26 ? -17.953 -10.219 -30.219 1 97.19 26 TYR A O 1
ATOM 188 N N . THR A 1 27 ? -18.281 -10.422 -28.031 1 97.12 27 THR A N 1
ATOM 189 C CA . THR A 1 27 ? -18.641 -11.828 -28.078 1 97.12 27 THR A CA 1
ATOM 190 C C . THR A 1 27 ? -19.578 -12.188 -26.922 1 97.12 27 THR A C 1
ATOM 192 O O . THR A 1 27 ? -19.547 -11.539 -25.875 1 97.12 27 THR A O 1
ATOM 195 N N . ASP A 1 28 ? -20.375 -13.305 -27.109 1 95.75 28 ASP A N 1
ATOM 196 C CA . ASP A 1 28 ? -21.203 -13.836 -26.031 1 95.75 28 ASP A CA 1
ATOM 197 C C . ASP A 1 28 ? -20.734 -15.227 -25.609 1 95.75 28 ASP A C 1
ATOM 199 O O . ASP A 1 28 ? -21.359 -15.883 -24.781 1 95.75 28 ASP A O 1
ATOM 203 N N . VAL A 1 29 ? -19.641 -15.672 -26.203 1 97.56 29 VAL A N 1
ATOM 204 C CA . VAL A 1 29 ? -19.062 -16.969 -25.875 1 97.56 29 VAL A CA 1
ATOM 205 C C . VAL A 1 29 ? -18.438 -16.922 -24.484 1 97.56 29 VAL A C 1
ATOM 207 O O . VAL A 1 29 ? -18.484 -17.906 -23.734 1 97.56 29 VAL A O 1
ATOM 210 N N . VAL A 1 30 ? -17.781 -15.828 -24.156 1 98.31 30 VAL A N 1
ATOM 211 C CA . VAL A 1 30 ? -17.266 -15.578 -22.812 1 98.31 30 VAL A CA 1
ATOM 212 C C . VAL A 1 30 ? -18 -14.398 -22.188 1 98.31 30 VAL A C 1
ATOM 214 O O . VAL A 1 30 ? -17.969 -13.289 -22.719 1 98.31 30 VAL A O 1
ATOM 217 N N . GLN A 1 31 ? -18.625 -14.609 -21.234 1 98.06 31 GLN A N 1
ATOM 218 C CA . GLN A 1 31 ? -19.406 -13.633 -20.484 1 98.06 31 GLN A CA 1
ATOM 219 C C . GLN A 1 31 ? -19.062 -13.68 -19 1 98.06 31 GLN A C 1
ATOM 221 O O . GLN A 1 31 ? -18.219 -14.484 -18.562 1 98.06 31 GLN A O 1
ATOM 226 N N . TRP A 1 32 ? -19.547 -12.672 -18.203 1 97.88 32 TRP A N 1
ATOM 227 C CA . TRP A 1 32 ? -19.266 -12.695 -16.781 1 97.88 32 TRP A CA 1
ATOM 228 C C . TRP A 1 32 ? -20.391 -12.016 -16 1 97.88 32 TRP A C 1
ATOM 230 O O . TRP A 1 32 ? -21.25 -11.359 -16.578 1 97.88 32 TRP A O 1
ATOM 240 N N . ASP A 1 33 ? -20.5 -12.164 -14.836 1 96.81 33 ASP A N 1
ATOM 241 C CA . ASP A 1 33 ? -21.156 -11.359 -13.82 1 96.81 33 ASP A CA 1
ATOM 242 C C . ASP A 1 33 ? -20.281 -11.203 -12.586 1 96.81 33 ASP A C 1
ATOM 244 O O . ASP A 1 33 ? -19.062 -11.414 -12.648 1 96.81 33 ASP A O 1
ATOM 248 N N . GLU A 1 34 ? -20.734 -10.711 -11.523 1 93.88 34 GLU A N 1
ATOM 249 C CA . GLU A 1 34 ? -19.922 -10.422 -10.344 1 93.88 34 GLU A CA 1
ATOM 250 C C . GLU A 1 34 ? -19.438 -11.711 -9.688 1 93.88 34 GLU A C 1
ATOM 252 O O . GLU A 1 34 ? -18.531 -11.672 -8.844 1 93.88 34 GLU A O 1
ATOM 257 N N . GLY A 1 35 ? -19.953 -12.891 -10.109 1 96.06 35 GLY A N 1
ATOM 258 C CA . GLY A 1 35 ? -19.625 -14.141 -9.445 1 96.06 35 GLY A CA 1
ATOM 259 C C . GLY A 1 35 ? -18.609 -14.969 -10.195 1 96.06 35 GLY A C 1
ATOM 260 O O . GLY A 1 35 ? -17.781 -15.648 -9.578 1 96.06 35 GLY A O 1
ATOM 261 N N . SER A 1 36 ? -18.719 -15.016 -11.523 1 97.75 36 SER A N 1
ATOM 262 C CA . SER A 1 36 ? -17.844 -15.906 -12.273 1 97.75 36 SER A CA 1
ATOM 263 C C . SER A 1 36 ? -17.844 -15.562 -13.758 1 97.75 36 SER A C 1
ATOM 265 O O . SER A 1 36 ? -18.594 -14.68 -14.195 1 97.75 36 SER A O 1
ATOM 267 N N . LEU A 1 37 ? -17 -16.281 -14.461 1 97.94 37 LEU A N 1
ATOM 268 C CA . LEU A 1 37 ? -17.047 -16.328 -15.922 1 97.94 37 LEU A CA 1
ATOM 269 C C . LEU A 1 37 ? -18.094 -17.328 -16.391 1 97.94 37 LEU A C 1
ATOM 271 O O . LEU A 1 37 ? -18.422 -18.266 -15.68 1 97.94 37 LEU A O 1
ATOM 275 N N . PHE A 1 38 ? -18.672 -17.031 -17.578 1 97.38 38 PHE A N 1
ATOM 276 C CA . PHE A 1 38 ? -19.375 -17.984 -18.406 1 97.38 38 PHE A CA 1
ATOM 277 C C . PHE A 1 38 ? -18.594 -18.297 -19.688 1 97.38 38 PHE A C 1
ATOM 279 O O . PHE A 1 38 ? -18.234 -17.391 -20.422 1 97.38 38 PHE A O 1
ATOM 286 N N . VAL A 1 39 ? -18.281 -19.594 -19.844 1 97.88 39 VAL A N 1
ATOM 287 C CA . VAL A 1 39 ? -17.703 -20.031 -21.109 1 97.88 39 VAL A CA 1
ATOM 288 C C . VAL A 1 39 ? -18.672 -20.953 -21.828 1 97.88 39 VAL A C 1
ATOM 290 O O . VAL A 1 39 ? -19.094 -21.984 -21.281 1 97.88 39 VAL A O 1
ATOM 293 N N . ASN A 1 40 ? -19.062 -20.578 -23.016 1 96.12 40 ASN A N 1
ATOM 294 C CA . ASN A 1 40 ? -20.078 -21.312 -23.766 1 96.12 40 ASN A CA 1
ATOM 295 C C . ASN A 1 40 ? -21.344 -21.5 -22.953 1 96.12 40 ASN A C 1
ATOM 297 O O . ASN A 1 40 ? -21.922 -22.578 -22.938 1 96.12 40 ASN A O 1
ATOM 301 N N . GLY A 1 41 ? -21.594 -20.531 -22.172 1 95.31 41 GLY A N 1
ATOM 302 C CA . GLY A 1 41 ? -22.875 -20.484 -21.484 1 95.31 41 GLY A CA 1
ATOM 303 C C . GLY A 1 41 ? -22.844 -21.156 -20.125 1 95.31 41 GLY A C 1
ATOM 304 O O . GLY A 1 41 ? -23.812 -21.078 -19.359 1 95.31 41 GLY A O 1
ATOM 305 N N . GLU A 1 42 ? -21.781 -21.734 -19.812 1 95.81 42 GLU A N 1
ATOM 306 C CA . GLU A 1 42 ? -21.672 -22.438 -18.547 1 95.81 42 GLU A CA 1
ATOM 307 C C . GLU A 1 42 ? -20.734 -21.719 -17.578 1 95.81 42 GLU A C 1
ATOM 309 O O . GLU A 1 42 ? -19.672 -21.266 -17.984 1 95.81 42 GLU A O 1
ATOM 314 N N . ARG A 1 43 ? -21.156 -21.625 -16.281 1 96.38 43 ARG A N 1
ATOM 315 C CA . ARG A 1 43 ? -20.266 -21.062 -15.273 1 96.38 43 ARG A CA 1
ATOM 316 C C . ARG A 1 43 ? -19.047 -21.953 -15.062 1 96.38 43 ARG A C 1
ATOM 318 O O . ARG A 1 43 ? -19.156 -23.188 -15.078 1 96.38 43 ARG A O 1
ATOM 325 N N . VAL A 1 44 ? -17.938 -21.328 -14.859 1 97.5 44 VAL A N 1
ATOM 326 C CA . VAL A 1 44 ? -16.734 -22.125 -14.703 1 97.5 44 VAL A CA 1
ATOM 327 C C . VAL A 1 44 ? -15.82 -21.5 -13.656 1 97.5 44 VAL A C 1
ATOM 329 O O . VAL A 1 44 ? -15.672 -20.266 -13.617 1 97.5 44 VAL A O 1
ATOM 332 N N . PHE A 1 45 ? -15.281 -22.297 -12.711 1 98.06 45 PHE A N 1
ATOM 333 C CA . PHE A 1 45 ? -14.188 -21.875 -11.844 1 98.06 45 PHE A CA 1
ATOM 334 C C . PHE A 1 45 ? -12.859 -21.922 -12.586 1 98.06 45 PHE A C 1
ATOM 336 O O . PHE A 1 45 ? -12.477 -22.969 -13.117 1 98.06 45 PHE A O 1
ATOM 343 N N . ILE A 1 46 ? -12.188 -20.812 -12.648 1 98.5 46 ILE A N 1
ATOM 344 C CA . ILE A 1 46 ? -10.898 -20.781 -13.336 1 98.5 46 ILE A CA 1
ATOM 345 C C . ILE A 1 46 ? -9.773 -21 -12.328 1 98.5 46 ILE A C 1
ATOM 347 O O . ILE A 1 46 ? -9.531 -20.141 -11.469 1 98.5 46 ILE A O 1
ATOM 351 N N . TYR A 1 47 ? -9.156 -22.094 -12.359 1 98.12 47 TYR A N 1
ATOM 352 C CA . TYR A 1 47 ? -7.945 -22.406 -11.609 1 98.12 47 TYR A CA 1
ATOM 353 C C . TYR A 1 47 ? -6.746 -22.562 -12.539 1 98.12 47 TYR A C 1
ATOM 355 O O . TYR A 1 47 ? -6.566 -23.594 -13.172 1 98.12 47 TYR A O 1
ATOM 363 N N . SER A 1 48 ? -5.926 -21.484 -12.539 1 98.56 48 SER A N 1
ATOM 364 C CA . SER A 1 48 ? -4.91 -21.328 -13.578 1 98.56 48 SER A CA 1
ATOM 365 C C . SER A 1 48 ? -3.506 -21.422 -12.992 1 98.56 48 SER A C 1
ATOM 367 O O . SER A 1 48 ? -3.293 -21.109 -11.82 1 98.56 48 SER A O 1
ATOM 369 N N . GLY A 1 49 ? -2.594 -21.984 -13.82 1 98.69 49 GLY A N 1
ATOM 370 C CA . GLY A 1 49 ? -1.176 -22.016 -13.5 1 98.69 49 GLY A CA 1
ATOM 371 C C . GLY A 1 49 ? -0.325 -21.25 -14.484 1 98.69 49 GLY A C 1
ATOM 372 O O . GLY A 1 49 ? -0.573 -21.281 -15.695 1 98.69 49 GLY A O 1
ATOM 373 N N . GLU A 1 50 ? 0.65 -20.5 -13.906 1 98.75 50 GLU A N 1
ATOM 374 C CA . GLU A 1 50 ? 1.544 -19.688 -14.734 1 98.75 50 GLU A CA 1
ATOM 375 C C . GLU A 1 50 ? 2.613 -20.547 -15.398 1 98.75 50 GLU A C 1
ATOM 377 O O . GLU A 1 50 ? 3.248 -21.375 -14.734 1 98.75 50 GLU A O 1
ATOM 382 N N . PHE A 1 51 ? 2.73 -20.422 -16.766 1 98.56 51 PHE A N 1
ATOM 383 C CA . PHE A 1 51 ? 3.736 -21.141 -17.531 1 98.56 51 PHE A CA 1
ATOM 384 C C . PHE A 1 51 ? 4.469 -20.188 -18.484 1 98.56 51 PHE A C 1
ATOM 386 O O . PHE A 1 51 ? 3.836 -19.438 -19.219 1 98.56 51 PHE A O 1
ATOM 393 N N . HIS A 1 52 ? 5.805 -20.172 -18.406 1 98.5 52 HIS A N 1
ATOM 394 C CA . HIS A 1 52 ? 6.641 -19.422 -19.328 1 98.5 52 HIS A CA 1
ATOM 395 C C . HIS A 1 52 ? 7.371 -20.344 -20.297 1 98.5 52 HIS A C 1
ATOM 397 O O . HIS A 1 52 ? 8.43 -20.875 -19.969 1 98.5 52 HIS A O 1
ATOM 403 N N . TYR A 1 53 ? 6.938 -20.438 -21.516 1 98.31 53 TYR A N 1
ATOM 404 C CA . TYR A 1 53 ? 7.5 -21.375 -22.484 1 98.31 53 TYR A CA 1
ATOM 405 C C . TYR A 1 53 ? 8.914 -20.969 -22.875 1 98.31 53 TYR A C 1
ATOM 407 O O . TYR A 1 53 ? 9.742 -21.812 -23.234 1 98.31 53 TYR A O 1
ATOM 415 N N . ALA A 1 54 ? 9.18 -19.656 -22.844 1 97.75 54 ALA A N 1
ATOM 416 C CA . ALA A 1 54 ? 10.531 -19.203 -23.172 1 97.75 54 ALA A CA 1
ATOM 417 C C . ALA A 1 54 ? 11.555 -19.797 -22.203 1 97.75 54 ALA A C 1
ATOM 419 O O . ALA A 1 54 ? 12.727 -19.938 -22.531 1 97.75 54 ALA A O 1
ATOM 420 N N . ARG A 1 55 ? 11.148 -20.188 -21.031 1 98.31 55 ARG A N 1
ATOM 421 C CA . ARG A 1 55 ? 12.039 -20.734 -20.016 1 98.31 55 ARG A CA 1
ATOM 422 C C . ARG A 1 55 ? 12.125 -22.25 -20.125 1 98.31 55 ARG A C 1
ATOM 424 O O . ARG A 1 55 ? 12.82 -22.891 -19.344 1 98.31 55 ARG A O 1
ATOM 431 N N . LEU A 1 56 ? 11.406 -22.844 -21.031 1 98.44 56 LEU A N 1
ATOM 432 C CA . LEU A 1 56 ? 11.445 -24.234 -21.453 1 98.44 56 LEU A CA 1
ATOM 433 C C . LEU A 1 56 ? 11.375 -24.344 -22.984 1 98.44 56 LEU A C 1
ATOM 435 O O . LEU A 1 56 ? 10.352 -24.734 -23.531 1 98.44 56 LEU A O 1
ATOM 439 N N . PRO A 1 57 ? 12.508 -24.094 -23.641 1 97.69 57 PRO A N 1
ATOM 440 C CA . PRO A 1 57 ? 12.477 -23.969 -25.109 1 97.69 57 PRO A CA 1
ATOM 441 C C . PRO A 1 57 ? 12.375 -25.312 -25.812 1 97.69 57 PRO A C 1
ATOM 443 O O . PRO A 1 57 ? 13.062 -25.547 -26.797 1 97.69 57 PRO A O 1
ATOM 446 N N . VAL A 1 58 ? 11.562 -26.25 -25.328 1 97.81 58 VAL A N 1
ATOM 447 C CA . VAL A 1 58 ? 11.359 -27.609 -25.828 1 97.81 58 VAL A CA 1
ATOM 448 C C . VAL A 1 58 ? 9.867 -27.875 -26 1 97.81 58 VAL A C 1
ATOM 450 O O . VAL A 1 58 ? 9.219 -28.406 -25.094 1 97.81 58 VAL A O 1
ATOM 453 N N . PRO A 1 59 ? 9.359 -27.703 -27.172 1 96.81 59 PRO A N 1
ATOM 454 C CA . PRO A 1 59 ? 7.91 -27.781 -27.375 1 96.81 59 PRO A CA 1
ATOM 455 C C . PRO A 1 59 ? 7.32 -29.125 -26.938 1 96.81 59 PRO A C 1
ATOM 457 O O . PRO A 1 59 ? 6.242 -29.156 -26.328 1 96.81 59 PRO A O 1
ATOM 460 N N . ASP A 1 60 ? 8.008 -30.188 -27.156 1 95.06 60 ASP A N 1
ATOM 461 C CA . ASP A 1 60 ? 7.488 -31.484 -26.781 1 95.06 60 ASP A CA 1
ATOM 462 C C . ASP A 1 60 ? 7.281 -31.594 -25.266 1 95.06 60 ASP A C 1
ATOM 464 O O . ASP A 1 60 ? 6.43 -32.344 -24.797 1 95.06 60 ASP A O 1
ATOM 468 N N . LEU A 1 61 ? 7.996 -30.875 -24.531 1 97.81 61 LEU A N 1
ATOM 469 C CA . LEU A 1 61 ? 7.895 -30.938 -23.062 1 97.81 61 LEU A CA 1
ATOM 470 C C . LEU A 1 61 ? 6.785 -30.031 -22.562 1 97.81 61 LEU A C 1
ATOM 472 O O . LEU A 1 61 ? 6.398 -30.109 -21.391 1 97.81 61 LEU A O 1
ATOM 476 N N . TRP A 1 62 ? 6.355 -29.125 -23.391 1 98.5 62 TRP A N 1
ATOM 477 C CA . TRP A 1 62 ? 5.207 -28.328 -22.969 1 98.5 62 TRP A CA 1
ATOM 478 C C . TRP A 1 62 ? 4.031 -29.234 -22.594 1 98.5 62 TRP A C 1
ATOM 480 O O . TRP A 1 62 ? 3.352 -28.984 -21.594 1 98.5 62 TRP A O 1
ATOM 490 N N . ARG A 1 63 ? 3.818 -30.297 -23.375 1 97.81 63 ARG A N 1
ATOM 491 C CA . ARG A 1 63 ? 2.746 -31.234 -23.078 1 97.81 63 ARG A CA 1
ATOM 492 C C . ARG A 1 63 ? 2.965 -31.906 -21.734 1 97.81 63 ARG A C 1
ATOM 494 O O . ARG A 1 63 ? 2.008 -32.156 -21 1 97.81 63 ARG A O 1
ATOM 501 N N . ASP A 1 64 ? 4.191 -32.281 -21.375 1 98.12 64 ASP A N 1
ATOM 502 C CA . ASP A 1 64 ? 4.504 -32.844 -20.062 1 98.12 64 ASP A CA 1
ATOM 503 C C . ASP A 1 64 ? 4.008 -31.938 -18.938 1 98.12 64 ASP A C 1
ATOM 505 O O . ASP A 1 64 ? 3.326 -32.406 -18.016 1 98.12 64 ASP A O 1
ATOM 509 N N . VAL A 1 65 ? 4.375 -30.625 -18.984 1 98.69 65 VAL A N 1
ATOM 510 C CA . VAL A 1 65 ? 3.986 -29.656 -17.969 1 98.69 65 VAL A CA 1
ATOM 511 C C . VAL A 1 65 ? 2.465 -29.531 -17.922 1 98.69 65 VAL A C 1
ATOM 513 O O . VAL A 1 65 ? 1.864 -29.562 -16.844 1 98.69 65 VAL A O 1
ATOM 516 N N . PHE A 1 66 ? 1.835 -29.469 -19.109 1 98.62 66 PHE A N 1
ATOM 517 C CA . PHE A 1 66 ? 0.389 -29.297 -19.172 1 98.62 66 PHE A CA 1
ATOM 518 C C . PHE A 1 66 ? -0.33 -30.5 -18.594 1 98.62 66 PHE A C 1
ATOM 520 O O . PHE A 1 66 ? -1.324 -30.359 -17.875 1 98.62 66 PHE A O 1
ATOM 527 N N . GLN A 1 67 ? 0.151 -31.672 -18.875 1 98.44 67 GLN A N 1
ATOM 528 C CA . GLN A 1 67 ? -0.436 -32.875 -18.312 1 98.44 67 GLN A CA 1
ATOM 529 C C . GLN A 1 67 ? -0.304 -32.875 -16.781 1 98.44 67 GLN A C 1
ATOM 531 O O . GLN A 1 67 ? -1.22 -33.312 -16.078 1 98.44 67 GLN A O 1
ATOM 536 N N . LYS A 1 68 ? 0.772 -32.438 -16.297 1 98.62 68 LYS A N 1
ATOM 537 C CA . LYS A 1 68 ? 0.97 -32.375 -14.859 1 98.62 68 LYS A CA 1
ATOM 538 C C . LYS A 1 68 ? 0.079 -31.328 -14.219 1 98.62 68 LYS A C 1
ATOM 540 O O . LYS A 1 68 ? -0.412 -31.5 -13.102 1 98.62 68 LYS A O 1
ATOM 545 N N . PHE A 1 69 ? -0.092 -30.109 -14.906 1 98.62 69 PHE A N 1
ATOM 546 C CA . PHE A 1 69 ? -1.07 -29.141 -14.445 1 98.62 69 PHE A CA 1
ATOM 547 C C . PHE A 1 69 ? -2.459 -29.75 -14.359 1 98.62 69 PHE A C 1
ATOM 549 O O . PHE A 1 69 ? -3.111 -29.688 -13.312 1 98.62 69 PHE A O 1
ATOM 556 N N . LYS A 1 70 ? -2.824 -30.422 -15.398 1 98.38 70 LYS A N 1
ATOM 557 C CA . LYS A 1 70 ? -4.145 -31.047 -15.469 1 98.38 70 LYS A CA 1
ATOM 558 C C . LYS A 1 70 ? -4.297 -32.125 -14.406 1 98.38 70 LYS A C 1
ATOM 560 O O . LYS A 1 70 ? -5.344 -32.25 -13.766 1 98.38 70 LYS A O 1
ATOM 565 N N . ALA A 1 71 ? -3.303 -32.938 -14.211 1 98.25 71 ALA A N 1
ATOM 566 C CA . ALA A 1 71 ? -3.316 -34 -13.227 1 98.25 71 ALA A CA 1
ATOM 567 C C . ALA A 1 71 ? -3.547 -33.469 -11.82 1 98.25 71 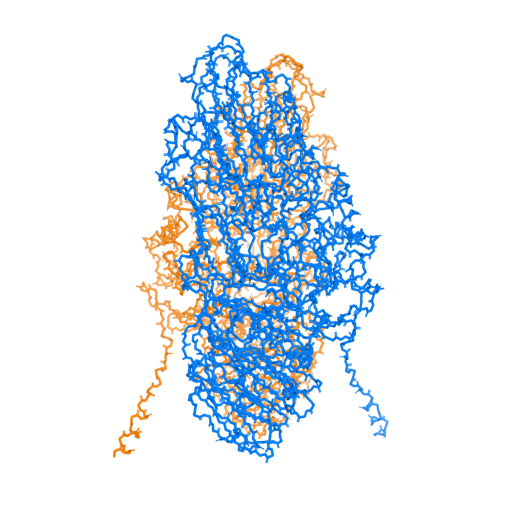ALA A C 1
ATOM 569 O O . ALA A 1 71 ? -4.117 -34.156 -10.969 1 98.25 71 ALA A O 1
ATOM 570 N N . ASN A 1 72 ? -3.117 -32.281 -11.625 1 98.31 72 ASN A N 1
ATOM 571 C CA . ASN A 1 72 ? -3.275 -31.656 -10.312 1 98.31 72 ASN A CA 1
ATOM 572 C C . ASN A 1 72 ? -4.477 -30.719 -10.281 1 98.31 72 ASN A C 1
ATOM 574 O O . ASN A 1 72 ? -4.566 -29.859 -9.406 1 98.31 72 ASN A O 1
ATOM 578 N N . GLY A 1 73 ? -5.301 -30.828 -11.172 1 97.88 73 GLY A N 1
ATOM 579 C CA . GLY A 1 73 ? -6.641 -30.266 -11.078 1 97.88 73 GLY A CA 1
ATOM 580 C C . GLY A 1 73 ? -6.77 -28.906 -11.758 1 97.88 73 GLY A C 1
ATOM 581 O O . GLY A 1 73 ? -7.852 -28.328 -11.789 1 97.88 73 GLY A O 1
ATOM 582 N N . LEU A 1 74 ? -5.77 -28.297 -12.367 1 98.56 74 LEU A N 1
ATOM 583 C CA . LEU A 1 74 ? -5.855 -27.016 -13.07 1 98.56 74 LEU A CA 1
ATOM 584 C C . LEU A 1 74 ? -6.582 -27.172 -14.398 1 98.56 74 LEU A C 1
ATOM 586 O O . LEU A 1 74 ? -6.465 -28.203 -15.055 1 98.56 74 LEU A O 1
ATOM 590 N N . ASN A 1 75 ? -7.309 -26.156 -14.773 1 98.69 75 ASN A N 1
ATOM 591 C CA . ASN A 1 75 ? -8.031 -26.219 -16.047 1 98.69 75 ASN A CA 1
ATOM 592 C C . ASN A 1 75 ? -7.617 -25.078 -16.969 1 98.69 75 ASN A C 1
ATOM 594 O O . ASN A 1 75 ? -8.18 -24.938 -18.062 1 98.69 75 ASN A O 1
ATOM 598 N N . THR A 1 76 ? -6.699 -24.266 -16.578 1 98.81 76 THR A N 1
ATOM 599 C CA . THR A 1 76 ? -6.285 -23.094 -17.344 1 98.81 76 THR A CA 1
ATOM 600 C C . THR A 1 76 ? -4.793 -22.844 -17.188 1 98.81 76 THR A C 1
ATOM 602 O O . THR A 1 76 ? -4.219 -23.141 -16.141 1 98.81 76 THR A O 1
ATOM 605 N N . ILE A 1 77 ? -4.199 -22.312 -18.219 1 98.62 77 ILE A N 1
ATOM 606 C CA . ILE A 1 77 ? -2.807 -21.891 -18.203 1 98.62 77 ILE A CA 1
ATOM 607 C C . ILE A 1 77 ? -2.727 -20.391 -18.5 1 98.62 77 ILE A C 1
ATOM 609 O O . ILE A 1 77 ? -3.455 -19.891 -19.359 1 98.62 77 ILE A O 1
ATOM 613 N N . SER A 1 78 ? -1.921 -19.656 -17.75 1 98.69 78 SER A N 1
ATOM 614 C CA . SER A 1 78 ? -1.59 -18.266 -18.047 1 98.69 78 SER A CA 1
ATOM 615 C C . SER A 1 78 ? -0.202 -18.141 -18.672 1 98.69 78 SER A C 1
ATOM 617 O O . SER A 1 78 ? 0.751 -18.766 -18.188 1 98.69 78 SER A O 1
ATOM 619 N N . VAL A 1 79 ? -0.077 -17.312 -19.781 1 98.44 79 VAL A N 1
ATOM 620 C CA . VAL A 1 79 ? 1.16 -17.328 -20.547 1 98.44 79 VAL A CA 1
ATOM 621 C C . VAL A 1 79 ? 1.549 -15.898 -20.922 1 98.44 79 VAL A C 1
ATOM 623 O O . VAL A 1 79 ? 0.742 -15.156 -21.484 1 98.44 79 VAL A O 1
ATOM 626 N N . TYR A 1 80 ? 2.744 -15.539 -20.641 1 98.31 80 TYR A N 1
ATOM 627 C CA . TYR A 1 80 ? 3.334 -14.32 -21.188 1 98.31 80 TYR A CA 1
ATOM 628 C C . TYR A 1 80 ? 3.984 -14.602 -22.547 1 98.31 80 TYR A C 1
ATOM 630 O O . TYR A 1 80 ? 4.535 -15.68 -22.766 1 98.31 80 TYR A O 1
ATOM 638 N N . PHE A 1 81 ? 3.928 -13.664 -23.406 1 98.44 81 PHE A N 1
ATOM 639 C CA . PHE A 1 81 ? 4.66 -13.656 -24.656 1 98.44 81 PHE A CA 1
ATOM 640 C C . PHE A 1 81 ? 5.715 -12.555 -24.672 1 98.44 81 PHE A C 1
ATOM 642 O O . PHE A 1 81 ? 5.383 -11.367 -24.766 1 98.44 81 PHE A O 1
ATOM 649 N N . PHE A 1 82 ? 6.867 -12.898 -24.641 1 97.75 82 PHE A N 1
ATOM 650 C CA . PHE A 1 82 ? 7.938 -11.938 -24.438 1 97.75 82 PHE A CA 1
ATOM 651 C C . PHE A 1 82 ? 8.438 -11.383 -25.781 1 97.75 82 PHE A C 1
ATOM 653 O O . PHE A 1 82 ? 8.953 -12.133 -26.609 1 97.75 82 PHE A O 1
ATOM 660 N N . TRP A 1 83 ? 8.359 -10.102 -25.984 1 97.62 83 TRP A N 1
ATOM 661 C CA . TRP A 1 83 ? 8.844 -9.391 -27.156 1 97.62 83 TRP A CA 1
ATOM 662 C C . TRP A 1 83 ? 10.328 -9.672 -27.391 1 97.62 83 TRP A C 1
ATOM 664 O O . TRP A 1 83 ? 10.75 -9.961 -28.516 1 97.62 83 TRP A O 1
ATOM 674 N N . SER A 1 84 ? 11.078 -9.672 -26.391 1 95.25 84 SER A N 1
ATOM 675 C CA . SER A 1 84 ? 12.516 -9.875 -26.469 1 95.25 84 SER A CA 1
ATOM 676 C C . SER A 1 84 ? 12.852 -11.258 -27.031 1 95.25 84 SER A C 1
ATOM 678 O O . SER A 1 84 ? 13.852 -11.422 -27.734 1 95.25 84 SER A O 1
ATOM 680 N N . TYR A 1 85 ? 12.031 -12.266 -26.781 1 96.19 85 TYR A N 1
ATOM 681 C CA . TYR A 1 85 ? 12.273 -13.648 -27.188 1 96.19 85 TYR A CA 1
ATOM 682 C C . TYR A 1 85 ? 11.938 -13.852 -28.672 1 96.19 85 TYR A C 1
ATOM 684 O O . TYR A 1 85 ? 12.609 -14.609 -29.359 1 96.19 85 TYR A O 1
ATOM 692 N N . HIS A 1 86 ? 10.992 -13.109 -29.172 1 96.75 86 HIS A N 1
ATOM 693 C CA . HIS A 1 86 ? 10.453 -13.336 -30.5 1 96.75 86 HIS A CA 1
ATOM 694 C C . HIS A 1 86 ? 11.031 -12.352 -31.516 1 96.75 86 HIS A C 1
ATOM 696 O O . HIS A 1 86 ? 10.898 -12.539 -32.719 1 96.75 86 HIS A O 1
ATOM 702 N N . SER A 1 87 ? 11.562 -11.305 -31.016 1 94.94 87 SER A N 1
ATOM 703 C CA . SER A 1 87 ? 12.023 -10.258 -31.922 1 94.94 87 SER A CA 1
ATOM 704 C C . SER A 1 87 ? 13.469 -9.867 -31.625 1 94.94 87 SER A C 1
ATOM 706 O O . SER A 1 87 ? 13.727 -8.961 -30.828 1 94.94 87 SER A O 1
ATOM 708 N N . PRO A 1 88 ? 14.383 -10.406 -32.312 1 90.19 88 PRO A N 1
ATOM 709 C CA . PRO A 1 88 ? 15.797 -10.117 -32.062 1 90.19 88 PRO A CA 1
ATOM 710 C C . PRO A 1 88 ? 16.203 -8.727 -32.531 1 90.19 88 PRO A C 1
ATOM 712 O O . PRO A 1 88 ? 17.203 -8.172 -32.062 1 90.19 88 PRO A O 1
ATOM 715 N N . SER A 1 89 ? 15.438 -8.211 -33.5 1 89.69 89 SER A N 1
ATOM 716 C CA . SER A 1 89 ? 15.711 -6.883 -34.031 1 89.69 89 SER A CA 1
ATOM 717 C C . SER A 1 89 ? 14.438 -6.23 -34.562 1 89.69 89 SER A C 1
ATOM 719 O O . SER A 1 89 ? 13.414 -6.898 -34.719 1 89.69 89 SER A O 1
ATOM 721 N N . GLU A 1 90 ? 14.555 -5 -34.844 1 88.31 90 GLU A N 1
ATOM 722 C CA . GLU A 1 90 ? 13.391 -4.25 -35.281 1 88.31 90 GLU A CA 1
ATOM 723 C C . GLU A 1 90 ? 12.82 -4.855 -36.562 1 88.31 90 GLU A C 1
ATOM 725 O O . GLU A 1 90 ? 13.555 -5.109 -37.531 1 88.31 90 GLU A O 1
ATOM 730 N N . GLY A 1 91 ? 11.523 -5.137 -36.5 1 88.62 91 GLY A N 1
ATOM 731 C CA . GLY A 1 91 ? 10.82 -5.594 -37.688 1 88.62 91 GLY A CA 1
ATOM 732 C C . GLY A 1 91 ? 10.93 -7.094 -37.906 1 88.62 91 GLY A C 1
ATOM 733 O O . GLY A 1 91 ? 10.305 -7.641 -38.812 1 88.62 91 GLY A O 1
ATOM 734 N N . VAL A 1 92 ? 11.656 -7.789 -37.188 1 91.94 92 VAL A N 1
ATOM 735 C CA . VAL A 1 92 ? 11.805 -9.234 -37.312 1 91.94 92 VAL A CA 1
ATOM 736 C C . VAL A 1 92 ? 11.039 -9.938 -36.219 1 91.94 92 VAL A C 1
ATOM 738 O O . VAL A 1 92 ? 11.297 -9.711 -35.031 1 91.94 92 VAL A O 1
ATOM 741 N N . PHE A 1 93 ? 10.102 -10.773 -36.594 1 95.69 93 PHE A N 1
ATOM 742 C CA . PHE A 1 93 ? 9.289 -11.531 -35.656 1 95.69 93 PHE A CA 1
ATOM 743 C C . PHE A 1 93 ? 9.297 -13.016 -36 1 95.69 93 PHE A C 1
ATOM 745 O O . PHE A 1 93 ? 8.938 -13.398 -37.094 1 95.69 93 PHE A O 1
ATOM 752 N N . ASP A 1 94 ? 9.75 -13.844 -35.094 1 96.44 94 ASP A N 1
ATOM 753 C CA . ASP A 1 94 ? 9.883 -15.281 -35.312 1 96.44 94 ASP A CA 1
ATOM 754 C C . ASP A 1 94 ? 8.883 -16.062 -34.469 1 96.44 94 ASP A C 1
ATOM 756 O O . ASP A 1 94 ? 8.961 -16.062 -33.25 1 96.44 94 ASP A O 1
ATOM 760 N N . PHE A 1 95 ? 7.988 -16.812 -35.156 1 97.44 95 PHE A N 1
ATOM 761 C CA . PHE A 1 95 ? 7.02 -17.688 -34.5 1 97.44 95 PHE A CA 1
ATOM 762 C C . PHE A 1 95 ? 7.102 -19.094 -35.094 1 97.44 95 PHE A C 1
ATOM 764 O O . PHE A 1 95 ? 6.184 -19.891 -34.906 1 97.44 95 PHE A O 1
ATOM 771 N N . GLU A 1 96 ? 8.227 -19.359 -35.75 1 94.94 96 GLU A N 1
ATOM 772 C CA . GLU A 1 96 ? 8.328 -20.609 -36.469 1 94.94 96 GLU A CA 1
ATOM 773 C C . GLU A 1 96 ? 9.398 -21.516 -35.875 1 94.94 96 GLU A C 1
ATOM 775 O O . GLU A 1 96 ? 9.281 -22.75 -35.906 1 94.94 96 GLU A O 1
ATOM 780 N N . SER A 1 97 ? 10.398 -20.938 -35.375 1 95.38 97 SER A N 1
ATOM 781 C CA . SER A 1 97 ? 11.398 -21.766 -34.719 1 95.38 97 SER A CA 1
ATOM 782 C C . SER A 1 97 ? 10.789 -22.562 -33.594 1 95.38 97 SER A C 1
ATOM 784 O O . SER A 1 97 ? 9.844 -22.109 -32.938 1 95.38 97 SER A O 1
ATOM 786 N N . PRO A 1 98 ? 11.297 -23.766 -33.344 1 93.81 98 PRO A N 1
ATOM 787 C CA . PRO A 1 98 ? 10.602 -24.688 -32.469 1 93.81 98 PRO A CA 1
ATOM 788 C C . PRO A 1 98 ? 10.258 -24.078 -31.109 1 93.81 98 PRO A C 1
ATOM 790 O O . PRO A 1 98 ? 9.086 -24.047 -30.734 1 93.81 98 PRO A O 1
ATOM 793 N N . GLY A 1 99 ? 11.141 -23.578 -30.328 1 95.5 99 GLY A N 1
ATOM 794 C CA . GLY A 1 99 ? 10.875 -23 -29.016 1 95.5 99 GLY A CA 1
ATOM 795 C C . GLY A 1 99 ? 10.031 -21.734 -29.078 1 95.5 99 GLY A C 1
ATOM 796 O O . GLY A 1 99 ? 9.586 -21.234 -28.047 1 95.5 99 GLY A O 1
ATOM 797 N N . LYS A 1 100 ? 9.688 -21.25 -30.281 1 97.44 100 LYS A N 1
ATOM 798 C CA . LYS A 1 100 ? 8.961 -20 -30.469 1 97.44 100 LYS A CA 1
ATOM 799 C C . LYS A 1 100 ? 7.637 -20.25 -31.188 1 97.44 100 LYS A C 1
ATOM 801 O O . LYS A 1 100 ? 6.934 -19.297 -31.547 1 97.44 100 LYS A O 1
ATOM 806 N N . ASP A 1 101 ? 7.324 -21.516 -31.391 1 97.69 101 ASP A N 1
ATOM 807 C CA . ASP A 1 101 ? 6.113 -21.906 -32.094 1 97.69 101 ASP A CA 1
ATOM 808 C C . ASP A 1 101 ? 4.891 -21.828 -31.188 1 97.69 101 ASP A C 1
ATOM 810 O O . ASP A 1 101 ? 4.441 -22.844 -30.656 1 97.69 101 ASP A O 1
ATOM 814 N N . ILE A 1 102 ? 4.293 -20.688 -31.094 1 98.31 102 ILE A N 1
ATOM 815 C CA . ILE A 1 102 ? 3.211 -20.484 -30.141 1 98.31 102 ILE A CA 1
ATOM 816 C C . ILE A 1 102 ? 1.929 -21.125 -30.672 1 98.31 102 ILE A C 1
ATOM 818 O O . ILE A 1 102 ? 0.995 -21.375 -29.906 1 98.31 102 ILE A O 1
ATOM 822 N N . GLN A 1 103 ? 1.812 -21.359 -32.031 1 98.19 103 GLN A N 1
ATOM 823 C CA . GLN A 1 103 ? 0.68 -22.141 -32.5 1 98.19 103 GLN A CA 1
ATOM 824 C C . GLN A 1 103 ? 0.695 -23.547 -31.891 1 98.19 103 GLN A C 1
ATOM 826 O O . GLN A 1 103 ? -0.347 -24.062 -31.484 1 98.19 103 GLN A O 1
ATOM 831 N N . LYS A 1 104 ? 1.836 -24.188 -31.922 1 98 104 LYS A N 1
ATOM 832 C CA . LYS A 1 104 ? 1.965 -25.5 -31.297 1 98 104 LYS A CA 1
ATOM 833 C C . LYS A 1 104 ? 1.547 -25.453 -29.828 1 98 104 LYS A C 1
ATOM 835 O O . LYS A 1 104 ? 0.917 -26.391 -29.328 1 98 104 LYS A O 1
ATOM 840 N N . LEU A 1 105 ? 1.973 -24.422 -29.094 1 98.38 105 LEU A N 1
ATOM 841 C CA . LEU A 1 105 ? 1.584 -24.234 -27.703 1 98.38 105 LEU A CA 1
ATOM 842 C C . LEU A 1 105 ? 0.067 -24.25 -27.562 1 98.38 105 LEU A C 1
ATOM 844 O O . LEU A 1 105 ? -0.469 -24.953 -26.703 1 98.38 105 LEU A O 1
ATOM 848 N N . PHE A 1 106 ? -0.62 -23.5 -28.406 1 98.75 106 PHE A N 1
ATOM 849 C CA . PHE A 1 106 ? -2.076 -23.453 -28.375 1 98.75 106 PHE A CA 1
ATOM 850 C C . PHE A 1 106 ? -2.676 -24.812 -28.703 1 98.75 106 PHE A C 1
ATOM 852 O O . PHE A 1 106 ? -3.643 -25.234 -28.062 1 98.75 106 PHE A O 1
ATOM 859 N N . ASP A 1 107 ? -2.104 -25.484 -29.672 1 98.5 107 ASP A N 1
ATOM 860 C CA . ASP A 1 107 ? -2.598 -26.797 -30.062 1 98.5 107 ASP A CA 1
ATOM 861 C C . ASP A 1 107 ? -2.496 -27.797 -28.922 1 98.5 107 ASP A C 1
ATOM 863 O O . ASP A 1 107 ? -3.439 -28.547 -28.656 1 98.5 107 ASP A O 1
ATOM 867 N N . ILE A 1 108 ? -1.38 -27.844 -28.281 1 98.44 108 ILE A N 1
ATOM 868 C CA . ILE A 1 108 ? -1.171 -28.797 -27.188 1 98.44 108 ILE A CA 1
ATOM 869 C C . ILE A 1 108 ? -2.18 -28.516 -26.062 1 98.44 108 ILE A C 1
ATOM 871 O O . ILE A 1 108 ? -2.768 -29.453 -25.516 1 98.44 108 ILE A O 1
ATOM 875 N N . ALA A 1 109 ? -2.316 -27.172 -25.672 1 98.56 109 ALA A N 1
ATOM 876 C CA . ALA A 1 109 ? -3.273 -26.844 -24.625 1 98.56 109 ALA A CA 1
ATOM 877 C C . ALA A 1 109 ? -4.68 -27.312 -24.984 1 98.56 109 ALA A C 1
ATOM 879 O O . ALA A 1 109 ? -5.375 -27.906 -24.156 1 98.56 109 ALA A O 1
ATOM 880 N N . LYS A 1 110 ? -5.09 -27.094 -26.234 1 98.06 110 LYS A N 1
ATOM 881 C CA . LYS A 1 110 ? -6.398 -27.516 -26.719 1 98.06 110 LYS A CA 1
ATOM 882 C C . LYS A 1 110 ? -6.543 -29.031 -26.656 1 98.06 110 LYS A C 1
ATOM 884 O O . LYS A 1 110 ? -7.543 -29.547 -26.141 1 98.06 110 LYS A O 1
ATOM 889 N N . GLU A 1 111 ? -5.586 -29.719 -27.125 1 97.69 111 GLU A N 1
ATOM 890 C CA . GLU A 1 111 ? -5.609 -31.188 -27.156 1 97.69 111 GLU A CA 1
ATOM 891 C C . GLU A 1 111 ? -5.684 -31.75 -25.734 1 97.69 111 GLU A C 1
ATOM 893 O O . GLU A 1 111 ? -6.316 -32.781 -25.516 1 97.69 111 GLU A O 1
ATOM 898 N N . GLU A 1 112 ? -5.047 -31.156 -24.797 1 97.56 112 GLU A N 1
ATOM 899 C CA . GLU A 1 112 ? -5.016 -31.641 -23.438 1 97.56 112 GLU A CA 1
ATOM 900 C C . GLU A 1 112 ? -6.242 -31.188 -22.656 1 97.56 112 GLU A C 1
ATOM 902 O O . GLU A 1 112 ? -6.434 -31.578 -21.5 1 97.56 112 GLU A O 1
ATOM 907 N N . GLY A 1 113 ? -7.039 -30.359 -23.25 1 97.75 113 GLY A N 1
ATOM 908 C CA . GLY A 1 113 ? -8.258 -29.906 -22.594 1 97.75 113 GLY A CA 1
ATOM 909 C C . GLY A 1 113 ? -8.008 -28.859 -21.531 1 97.75 113 GLY A C 1
ATOM 910 O O . GLY A 1 113 ? -8.484 -28.969 -20.406 1 97.75 113 GLY A O 1
ATOM 911 N N . LEU A 1 114 ? -7.312 -27.703 -21.906 1 98.62 114 LEU A N 1
ATOM 912 C CA . LEU A 1 114 ? -7.008 -26.594 -21.016 1 98.62 114 LEU A CA 1
ATOM 913 C C . LEU A 1 114 ? -7.344 -25.266 -21.688 1 98.62 114 LEU A C 1
ATOM 915 O O . LEU A 1 114 ? -7.121 -25.094 -22.891 1 98.62 114 LEU A O 1
ATOM 919 N N . TYR A 1 115 ? -7.816 -24.281 -20.922 1 98.81 115 TYR A N 1
ATOM 920 C CA . TYR A 1 115 ? -7.961 -22.906 -21.391 1 98.81 115 TYR A CA 1
ATOM 921 C C . TYR A 1 115 ? -6.633 -22.156 -21.297 1 98.81 115 TYR A C 1
ATOM 923 O O . TYR A 1 115 ? -5.691 -22.625 -20.656 1 98.81 115 TYR A O 1
ATOM 931 N N . ILE A 1 116 ? -6.625 -20.984 -21.984 1 98.81 116 ILE A N 1
ATOM 932 C CA . ILE A 1 116 ? -5.445 -20.125 -21.891 1 98.81 116 ILE A CA 1
ATOM 933 C C . ILE A 1 116 ? -5.871 -18.688 -21.594 1 98.81 116 ILE A C 1
ATOM 935 O O . ILE A 1 116 ? -6.836 -18.188 -22.188 1 98.81 116 ILE A O 1
ATOM 939 N N . ILE A 1 117 ? -5.234 -18.031 -20.656 1 98.88 117 ILE A N 1
ATOM 940 C CA . ILE A 1 117 ? -5.184 -16.578 -20.5 1 98.88 117 ILE A CA 1
ATOM 941 C C . ILE A 1 117 ? -3.906 -16.031 -21.141 1 98.88 117 ILE A C 1
ATOM 943 O O . ILE A 1 117 ? -2.803 -16.312 -20.672 1 98.88 117 ILE A O 1
ATOM 947 N N . ALA A 1 118 ? -4.043 -15.25 -22.156 1 98.88 118 ALA A N 1
ATOM 948 C CA . ALA A 1 118 ? -2.893 -14.773 -22.922 1 98.88 118 ALA A CA 1
ATOM 949 C C . ALA A 1 118 ? -2.457 -13.391 -22.453 1 98.88 118 ALA A C 1
ATOM 951 O O . ALA A 1 118 ? -3.289 -12.5 -22.281 1 98.88 118 ALA A O 1
ATOM 952 N N . ARG A 1 119 ? -1.197 -13.148 -22.25 1 98.62 119 ARG A N 1
ATOM 953 C CA . ARG A 1 119 ? -0.637 -11.891 -21.766 1 98.62 119 ARG A CA 1
ATOM 954 C C . ARG A 1 119 ? 0.489 -11.406 -22.672 1 98.62 119 ARG A C 1
ATOM 956 O O . ARG A 1 119 ? 1.667 -11.547 -22.344 1 98.62 119 ARG A O 1
ATOM 963 N N . PRO A 1 120 ? 0.231 -10.719 -23.734 1 97.56 120 PRO A N 1
ATOM 964 C CA . PRO A 1 120 ? 1.187 -10.422 -24.812 1 97.56 120 PRO A CA 1
ATOM 965 C C . PRO A 1 120 ? 2.066 -9.211 -24.5 1 97.56 120 PRO A C 1
ATOM 967 O O . PRO A 1 120 ? 3.041 -8.953 -25.203 1 97.56 120 PRO A O 1
ATOM 970 N N . GLY A 1 121 ? 1.809 -8.508 -23.391 1 90.94 121 GLY A N 1
ATOM 971 C CA . GLY A 1 121 ? 2.561 -7.305 -23.078 1 90.94 121 GLY A CA 1
ATOM 972 C C . GLY A 1 121 ? 1.985 -6.055 -23.719 1 90.94 121 GLY A C 1
ATOM 973 O O . GLY A 1 121 ? 0.779 -5.977 -23.953 1 90.94 121 GLY A O 1
ATOM 974 N N . PRO A 1 122 ? 2.932 -4.922 -24.047 1 96.06 122 PRO A N 1
ATOM 975 C CA . PRO A 1 122 ? 4.348 -5.016 -24.406 1 96.06 122 PRO A CA 1
ATOM 976 C C . PRO A 1 122 ? 5.25 -5.273 -23.203 1 96.06 122 PRO A C 1
ATOM 978 O O . PRO A 1 122 ? 6.301 -5.902 -23.328 1 96.06 122 PRO A O 1
ATOM 981 N N . TYR A 1 123 ? 5.012 -4.617 -22.031 1 96.81 123 TYR A N 1
ATOM 982 C CA . TYR A 1 123 ? 5.777 -4.879 -20.812 1 96.81 123 TYR A CA 1
ATOM 983 C C . TYR A 1 123 ? 5.207 -6.074 -20.062 1 96.81 123 TYR A C 1
ATOM 985 O O . TYR A 1 123 ? 3.988 -6.215 -19.938 1 96.81 123 TYR A O 1
ATOM 993 N N . CYS A 1 124 ? 6.188 -6.969 -19.531 1 96.94 124 CYS A N 1
ATOM 994 C CA . CYS A 1 124 ? 5.754 -8.18 -18.844 1 96.94 124 CYS A CA 1
ATOM 995 C C . CYS A 1 124 ? 6.312 -8.242 -17.422 1 96.94 124 CYS A C 1
ATOM 997 O O . CYS A 1 124 ? 5.738 -8.891 -16.562 1 96.94 124 CYS A O 1
ATOM 999 N N . ASN A 1 125 ? 7.398 -7.637 -17.094 1 96.44 125 ASN A N 1
ATOM 1000 C CA . ASN A 1 125 ? 8.172 -7.824 -15.875 1 96.44 125 ASN A CA 1
ATOM 1001 C C . ASN A 1 125 ? 8.75 -9.234 -15.781 1 96.44 125 ASN A C 1
ATOM 1003 O O . ASN A 1 125 ? 9.695 -9.57 -16.5 1 96.44 125 ASN A O 1
ATOM 1007 N N . ALA A 1 126 ? 8.227 -10.086 -14.922 1 96.88 126 ALA A N 1
ATOM 1008 C CA . ALA A 1 126 ? 8.516 -11.516 -14.812 1 96.88 126 ALA A CA 1
ATOM 1009 C C . ALA A 1 126 ? 10.008 -11.75 -14.602 1 96.88 126 ALA A C 1
ATOM 1011 O O . ALA A 1 126 ? 10.539 -12.797 -14.984 1 96.88 126 ALA A O 1
ATOM 1012 N N . GLU A 1 127 ? 10.734 -10.688 -14.086 1 97.12 127 GLU A N 1
ATOM 1013 C CA . GLU A 1 127 ? 12.172 -10.766 -13.883 1 97.12 127 GLU A CA 1
ATOM 1014 C C . GLU A 1 127 ? 12.891 -11.227 -15.148 1 97.12 127 GLU A C 1
ATOM 1016 O O . GLU A 1 127 ? 13.805 -12.047 -15.094 1 97.12 127 GLU A O 1
ATOM 1021 N N . THR A 1 128 ? 12.453 -10.719 -16.25 1 97.25 128 THR A N 1
ATOM 1022 C CA . THR A 1 128 ? 13.102 -10.969 -17.531 1 97.25 128 THR A CA 1
ATOM 1023 C C . THR A 1 128 ? 13.859 -9.727 -18 1 97.25 128 THR A C 1
ATOM 1025 O O . THR A 1 128 ? 13.547 -8.609 -17.594 1 97.25 128 THR A O 1
ATOM 1028 N N . SER A 1 129 ? 14.766 -9.961 -18.828 1 96.81 129 SER A N 1
ATOM 1029 C CA . SER A 1 129 ? 15.586 -8.867 -19.328 1 96.81 129 SER A CA 1
ATOM 1030 C C . SER A 1 129 ? 14.727 -7.75 -19.906 1 96.81 129 SER A C 1
ATOM 1032 O O . SER A 1 129 ? 13.859 -7.996 -20.734 1 96.81 129 SER A O 1
ATOM 1034 N N . ALA A 1 130 ? 14.883 -6.543 -19.375 1 96.56 130 ALA A N 1
ATOM 1035 C CA . ALA A 1 130 ? 14.195 -5.316 -19.766 1 96.56 130 ALA A CA 1
ATOM 1036 C C . ALA A 1 130 ? 12.688 -5.438 -19.547 1 96.56 130 ALA A C 1
ATOM 1038 O O . ALA A 1 130 ? 11.906 -4.688 -20.141 1 96.56 130 ALA A O 1
ATOM 1039 N N . GLY A 1 131 ? 12.266 -6.484 -18.844 1 96.69 131 GLY A N 1
ATOM 1040 C CA . GLY A 1 131 ? 10.844 -6.699 -18.594 1 96.69 131 GLY A CA 1
ATOM 1041 C C . GLY A 1 131 ? 10.117 -7.27 -19.797 1 96.69 131 GLY A C 1
ATOM 1042 O O . GLY A 1 131 ? 8.914 -7.059 -19.969 1 96.69 131 GLY A O 1
ATOM 1043 N N . GLY A 1 132 ? 10.781 -7.867 -20.766 1 96.88 132 GLY A N 1
ATOM 1044 C CA . GLY A 1 132 ? 10.188 -8.5 -21.922 1 96.88 132 GLY A CA 1
ATOM 1045 C C . GLY A 1 132 ? 10.234 -7.633 -23.172 1 96.88 132 GLY A C 1
ATOM 1046 O O . GLY A 1 132 ? 9.898 -8.094 -24.266 1 96.88 132 GLY A O 1
ATOM 1047 N N . TYR A 1 133 ? 10.727 -6.414 -23.156 1 96.44 133 TYR A N 1
ATOM 1048 C CA . TYR A 1 133 ? 10.828 -5.543 -24.328 1 96.44 133 TYR A CA 1
ATOM 1049 C C . TYR A 1 133 ? 11.836 -6.098 -25.328 1 96.44 133 TYR A C 1
ATOM 1051 O O . TYR A 1 133 ? 12.789 -6.777 -24.953 1 96.44 133 TYR A O 1
ATOM 1059 N N . GLY A 1 134 ? 11.508 -5.75 -26.609 1 94.81 134 GLY A N 1
ATOM 1060 C CA . GLY A 1 134 ? 12.617 -5.934 -27.547 1 94.81 134 GLY A CA 1
ATOM 1061 C C . GLY A 1 134 ? 13.883 -5.211 -27.109 1 94.81 134 GLY A C 1
ATOM 1062 O O . GLY A 1 134 ? 13.852 -4.016 -26.812 1 94.81 134 GLY A O 1
ATOM 1063 N N . LEU A 1 135 ? 14.883 -5.891 -27.062 1 93.69 135 LEU A N 1
ATOM 1064 C CA . LEU A 1 135 ? 16.094 -5.34 -26.438 1 93.69 135 LEU A CA 1
ATOM 1065 C C . LEU A 1 135 ? 16.641 -4.188 -27.266 1 93.69 135 LEU A C 1
ATOM 1067 O O . LEU A 1 135 ? 17.422 -3.373 -26.766 1 93.69 135 LEU A O 1
ATOM 1071 N N . TYR A 1 136 ? 16.266 -4.055 -28.516 1 92.12 136 TYR A N 1
ATOM 1072 C CA . TYR A 1 136 ? 16.719 -2.959 -29.359 1 92.12 136 TYR A CA 1
ATOM 1073 C C . TYR A 1 136 ? 16.109 -1.633 -28.922 1 92.12 136 TYR A C 1
ATOM 1075 O O . TYR A 1 136 ? 16.594 -0.564 -29.312 1 92.12 136 TYR A O 1
ATOM 1083 N N . LEU A 1 137 ? 15.125 -1.696 -28.141 1 91.38 137 LEU A N 1
ATOM 1084 C CA . LEU A 1 137 ? 14.508 -0.489 -27.594 1 91.38 137 LEU A CA 1
ATOM 1085 C C . LEU A 1 137 ? 15.328 0.073 -26.438 1 91.38 137 LEU A C 1
ATOM 1087 O O . LEU A 1 137 ? 15.133 1.22 -26.031 1 91.38 137 LEU A O 1
ATOM 1091 N N . THR A 1 138 ? 16.25 -0.574 -25.859 1 90.62 138 THR A N 1
ATOM 1092 C CA . THR A 1 138 ? 16.938 -0.219 -24.625 1 90.62 138 THR A CA 1
ATOM 1093 C C . THR A 1 138 ? 18.016 0.833 -24.891 1 90.62 138 THR A C 1
ATOM 1095 O O . THR A 1 138 ? 18.625 1.355 -23.953 1 90.62 138 THR A O 1
ATOM 1098 N N . ASP A 1 139 ? 18.25 1.24 -26.125 1 91.38 139 ASP A N 1
ATOM 1099 C CA . ASP A 1 139 ? 19.203 2.293 -26.469 1 91.38 139 ASP A CA 1
ATOM 1100 C C . ASP A 1 139 ? 18.562 3.674 -26.328 1 91.38 139 ASP A C 1
ATOM 1102 O O . ASP A 1 139 ? 19.188 4.688 -26.656 1 91.38 139 ASP A O 1
ATOM 1106 N N . GLY A 1 140 ? 17.297 3.654 -25.906 1 89 140 GLY A N 1
ATOM 1107 C CA . GLY A 1 140 ? 16.578 4.91 -25.719 1 89 140 GLY A CA 1
ATOM 1108 C C . GLY A 1 140 ? 15.727 5.289 -26.922 1 89 140 GLY A C 1
ATOM 1109 O O . GLY A 1 140 ? 14.961 6.258 -26.859 1 89 140 GLY A O 1
ATOM 1110 N N . SER A 1 141 ? 15.812 4.574 -27.891 1 89.75 141 SER A N 1
ATOM 1111 C CA . SER A 1 141 ? 15.109 4.902 -29.125 1 89.75 141 SER A CA 1
ATOM 1112 C C . SER A 1 141 ? 13.602 4.734 -28.969 1 89.75 141 SER A C 1
ATOM 1114 O O . SER A 1 141 ? 12.828 5.184 -29.812 1 89.75 141 SER A O 1
ATOM 1116 N N . GLY A 1 142 ? 13.273 4.156 -27.922 1 88.5 142 GLY A N 1
ATOM 1117 C CA . GLY A 1 142 ? 11.859 3.947 -27.672 1 88.5 142 GLY A CA 1
ATOM 1118 C C . GLY A 1 142 ? 11.172 5.156 -27.062 1 88.5 142 GLY A C 1
ATOM 1119 O O . GLY A 1 142 ? 9.945 5.172 -26.906 1 88.5 142 GLY A O 1
ATOM 1120 N N . GLY A 1 143 ? 11.883 6.145 -26.688 1 87.62 143 GLY A N 1
ATOM 1121 C CA . GLY A 1 143 ? 11.281 7.324 -26.094 1 87.62 143 GLY A CA 1
ATOM 1122 C C . GLY A 1 143 ? 10.805 7.098 -24.672 1 87.62 143 GLY A C 1
ATOM 1123 O O . GLY A 1 143 ? 11.445 6.375 -23.906 1 87.62 143 GLY A O 1
ATOM 1124 N N . ASP A 1 144 ? 9.75 7.918 -24.359 1 81.75 144 ASP A N 1
ATOM 1125 C CA . ASP A 1 144 ? 9.133 7.734 -23.047 1 81.75 144 ASP A CA 1
ATOM 1126 C C . ASP A 1 144 ? 8.273 6.473 -23.016 1 81.75 144 ASP A C 1
ATOM 1128 O O . ASP A 1 144 ? 7.121 6.492 -23.453 1 81.75 144 ASP A O 1
ATOM 1132 N N . ILE A 1 145 ? 8.898 5.477 -22.422 1 92.12 145 ILE A N 1
ATOM 1133 C CA . ILE A 1 145 ? 8.211 4.191 -22.438 1 92.12 145 ILE A CA 1
ATOM 1134 C C . ILE A 1 145 ? 7.016 4.227 -21.484 1 92.12 145 ILE A C 1
ATOM 1136 O O . ILE A 1 145 ? 6.957 5.07 -20.594 1 92.12 145 ILE A O 1
ATOM 1140 N N . ARG A 1 146 ? 6.012 3.363 -21.75 1 93.19 146 ARG A N 1
ATOM 1141 C CA . ARG A 1 146 ? 4.781 3.197 -20.984 1 93.19 146 ARG A CA 1
ATOM 1142 C C . ARG A 1 146 ? 4.023 4.516 -20.859 1 93.19 146 ARG A C 1
ATOM 1144 O O . ARG A 1 146 ? 3.547 4.875 -19.781 1 93.19 146 ARG A O 1
ATOM 1151 N N . SER A 1 147 ? 3.969 5.242 -21.922 1 88.94 147 SER A N 1
ATOM 1152 C CA . SER A 1 147 ? 3.227 6.477 -22.156 1 88.94 147 SER A CA 1
ATOM 1153 C C . SER A 1 147 ? 2.689 6.539 -23.578 1 88.94 147 SER A C 1
ATOM 1155 O O . SER A 1 147 ? 2.926 5.629 -24.375 1 88.94 147 SER A O 1
ATOM 1157 N N . ASN A 1 148 ? 1.941 7.602 -23.844 1 89.81 148 ASN A N 1
ATOM 1158 C CA . ASN A 1 148 ? 1.405 7.766 -25.203 1 89.81 148 ASN A CA 1
ATOM 1159 C C . ASN A 1 148 ? 2.426 8.414 -26.125 1 89.81 148 ASN A C 1
ATOM 1161 O O . ASN A 1 148 ? 2.062 8.945 -27.172 1 89.81 148 ASN A O 1
ATOM 1165 N N . ASP A 1 149 ? 3.646 8.422 -25.703 1 87.62 149 ASP A N 1
ATOM 1166 C CA . ASP A 1 149 ? 4.699 8.938 -26.578 1 87.62 149 ASP A CA 1
ATOM 1167 C C . ASP A 1 149 ? 4.664 8.258 -27.938 1 87.62 149 ASP A C 1
ATOM 1169 O O . ASP A 1 149 ? 4.73 7.031 -28.031 1 87.62 149 ASP A O 1
ATOM 1173 N N . GLU A 1 150 ? 4.566 9.055 -29.031 1 90.31 150 GLU A N 1
ATOM 1174 C CA . GLU A 1 150 ? 4.445 8.523 -30.375 1 90.31 150 GLU A CA 1
ATOM 1175 C C . GLU A 1 150 ? 5.668 7.691 -30.75 1 90.31 150 GLU A C 1
ATOM 1177 O O . GLU A 1 150 ? 5.551 6.699 -31.484 1 90.31 150 GLU A O 1
ATOM 1182 N N . THR A 1 151 ? 6.816 8.078 -30.25 1 89.31 151 THR A N 1
ATOM 1183 C CA . THR A 1 151 ? 8.016 7.289 -30.484 1 89.31 151 THR A CA 1
ATOM 1184 C C . THR A 1 151 ? 7.871 5.883 -29.906 1 89.31 151 THR A C 1
ATOM 1186 O O . THR A 1 151 ? 8.219 4.898 -30.562 1 89.31 151 THR A O 1
ATOM 1189 N N . TYR A 1 152 ? 7.363 5.824 -28.797 1 94.44 152 TYR A N 1
ATOM 1190 C CA . TYR A 1 152 ? 7.109 4.531 -28.172 1 94.44 152 TYR A CA 1
ATOM 1191 C C . TYR A 1 152 ? 6.031 3.762 -28.938 1 94.44 152 TYR A C 1
ATOM 1193 O O . TYR A 1 152 ? 6.184 2.566 -29.188 1 94.44 152 TYR A O 1
ATOM 1201 N N . HIS A 1 153 ? 4.973 4.418 -29.359 1 95.19 153 HIS A N 1
ATOM 1202 C CA . HIS A 1 153 ? 3.867 3.834 -30.109 1 95.19 153 HIS A CA 1
ATOM 1203 C C . HIS A 1 153 ? 4.359 3.15 -31.375 1 95.19 153 HIS A C 1
ATOM 1205 O O . HIS A 1 153 ? 3.979 2.014 -31.672 1 95.19 153 HIS A O 1
ATOM 1211 N N . GLU A 1 154 ? 5.25 3.773 -32.031 1 94.19 154 GLU A N 1
ATOM 1212 C CA . GLU A 1 154 ? 5.781 3.268 -33.281 1 94.19 154 GLU A CA 1
ATOM 1213 C C . GLU A 1 154 ? 6.648 2.033 -33.062 1 94.19 154 GLU A C 1
ATOM 1215 O O . GLU A 1 154 ? 6.855 1.239 -34 1 94.19 154 GLU A O 1
ATOM 1220 N N . GLN A 1 155 ? 7.113 1.862 -31.906 1 94.06 155 GLN A N 1
ATOM 1221 C CA . GLN A 1 155 ? 7.996 0.739 -31.625 1 94.06 155 GLN A CA 1
ATOM 1222 C C . GLN A 1 155 ? 7.199 -0.493 -31.188 1 94.06 155 GLN A C 1
ATOM 1224 O O . GLN A 1 155 ? 7.516 -1.612 -31.609 1 94.06 155 GLN A O 1
ATOM 1229 N N . TRP A 1 156 ? 6.191 -0.305 -30.391 1 96.56 156 TRP A N 1
ATOM 1230 C CA . TRP A 1 156 ? 5.504 -1.486 -29.875 1 96.56 156 TRP A CA 1
ATOM 1231 C C . TRP A 1 156 ? 4.43 -1.956 -30.844 1 96.56 156 TRP A C 1
ATOM 1233 O O . TRP A 1 156 ? 4.043 -3.127 -30.844 1 96.56 156 TRP A O 1
ATOM 1243 N N . LEU A 1 157 ? 3.826 -1.16 -31.766 1 97.25 157 LEU A N 1
ATOM 1244 C CA . LEU A 1 157 ? 2.717 -1.519 -32.625 1 97.25 157 LEU A CA 1
ATOM 1245 C C . LEU A 1 157 ? 3.102 -2.668 -33.562 1 97.25 157 LEU A C 1
ATOM 1247 O O . LEU A 1 157 ? 2.334 -3.617 -33.719 1 97.25 157 LEU A O 1
ATOM 1251 N N . PRO A 1 158 ? 4.277 -2.668 -34.188 1 97.19 158 PRO A N 1
ATOM 1252 C CA . PRO A 1 158 ? 4.637 -3.803 -35.062 1 97.19 158 PRO A CA 1
ATOM 1253 C C . PRO A 1 158 ? 4.66 -5.129 -34.281 1 97.19 158 PRO A C 1
ATOM 1255 O O . PRO A 1 158 ? 4.289 -6.168 -34.844 1 97.19 158 PRO A O 1
ATOM 1258 N N . TRP A 1 159 ? 5.141 -5.145 -33.094 1 97.56 159 TRP A N 1
ATOM 1259 C CA . TRP A 1 159 ? 5.137 -6.348 -32.25 1 97.56 159 TRP A CA 1
ATOM 1260 C C . TRP A 1 159 ? 3.713 -6.84 -32.031 1 97.56 159 TRP A C 1
ATOM 1262 O O . TRP A 1 159 ? 3.41 -8.016 -32.219 1 97.56 159 TRP A O 1
ATOM 1272 N N . ILE A 1 160 ? 2.871 -5.914 -31.625 1 98.06 160 ILE A N 1
ATOM 1273 C CA . ILE A 1 160 ? 1.471 -6.223 -31.359 1 98.06 160 ILE A CA 1
ATOM 1274 C C . ILE A 1 160 ? 0.812 -6.758 -32.625 1 98.06 160 ILE A C 1
ATOM 1276 O O . ILE A 1 160 ? 0.073 -7.742 -32.594 1 98.06 160 ILE A O 1
ATOM 1280 N N . ASN A 1 161 ? 1.13 -6.191 -33.781 1 98 161 ASN A N 1
ATOM 1281 C CA . ASN A 1 161 ? 0.584 -6.625 -35.062 1 98 161 ASN A CA 1
ATOM 1282 C C . ASN A 1 161 ? 1.089 -8.016 -35.469 1 98 161 ASN A C 1
ATOM 1284 O O . ASN A 1 161 ? 0.46 -8.703 -36.25 1 98 161 ASN A O 1
ATOM 1288 N N . ALA A 1 162 ? 2.193 -8.391 -34.938 1 98.31 162 ALA A N 1
ATOM 1289 C CA . ALA A 1 162 ? 2.771 -9.688 -35.281 1 98.31 162 ALA A CA 1
ATOM 1290 C C . ALA A 1 162 ? 2.178 -10.797 -34.406 1 98.31 162 ALA A C 1
ATOM 1292 O O . ALA A 1 162 ? 1.823 -11.859 -34.906 1 98.31 162 ALA A O 1
ATOM 1293 N N . VAL A 1 163 ? 2.057 -10.68 -33.125 1 98.56 163 VAL A N 1
ATOM 1294 C CA . VAL A 1 163 ? 1.726 -11.742 -32.188 1 98.56 163 VAL A CA 1
ATOM 1295 C C . VAL A 1 163 ? 0.209 -11.898 -32.094 1 98.56 163 VAL A C 1
ATOM 1297 O O . VAL A 1 163 ? -0.3 -13.016 -31.984 1 98.56 163 VAL A O 1
ATOM 1300 N N . LEU A 1 164 ? -0.584 -10.812 -32.188 1 98.69 164 LEU A N 1
ATOM 1301 C CA . LEU A 1 164 ? -2 -10.844 -31.828 1 98.69 164 LEU A CA 1
ATOM 1302 C C . LEU A 1 164 ? -2.803 -11.625 -32.875 1 98.69 164 LEU A C 1
ATOM 1304 O O . LEU A 1 164 ? -3.75 -12.328 -32.531 1 98.69 164 LEU A O 1
ATOM 1308 N N . PRO A 1 165 ? -2.471 -11.547 -34.219 1 98.38 165 PRO A N 1
ATOM 1309 C CA . PRO A 1 165 ? -3.236 -12.375 -35.156 1 98.38 165 PRO A CA 1
ATOM 1310 C C . PRO A 1 165 ? -3.174 -13.867 -34.812 1 98.38 165 PRO A C 1
ATOM 1312 O O . PRO A 1 165 ? -4.148 -14.594 -35 1 98.38 165 PRO A O 1
ATOM 1315 N N . ILE A 1 166 ? -2.064 -14.375 -34.375 1 98.75 166 ILE A N 1
ATOM 1316 C CA . ILE A 1 166 ? -1.936 -15.773 -33.969 1 98.75 166 ILE A CA 1
ATOM 1317 C C . ILE A 1 166 ? -2.828 -16.047 -32.75 1 98.75 166 ILE A C 1
ATOM 1319 O O . ILE A 1 166 ? -3.57 -17.031 -32.75 1 98.75 166 ILE A O 1
ATOM 1323 N N . ILE A 1 167 ? -2.787 -15.188 -31.719 1 98.81 167 ILE A N 1
ATOM 1324 C CA . ILE A 1 167 ? -3.627 -15.344 -30.547 1 98.81 167 ILE A CA 1
ATOM 1325 C C . ILE A 1 167 ? -5.098 -15.273 -30.938 1 98.81 167 ILE A C 1
ATOM 1327 O O . ILE A 1 167 ? -5.918 -16.062 -30.469 1 98.81 167 ILE A O 1
ATOM 1331 N N . ALA A 1 168 ? -5.395 -14.312 -31.859 1 98.75 168 ALA A N 1
ATOM 1332 C CA . ALA A 1 168 ? -6.773 -14.109 -32.281 1 98.75 168 ALA A CA 1
ATOM 1333 C C . ALA A 1 168 ? -7.348 -15.383 -32.906 1 98.75 168 ALA A C 1
ATOM 1335 O O . ALA A 1 168 ? -8.492 -15.75 -32.625 1 98.75 168 ALA A O 1
ATOM 1336 N N . ARG A 1 169 ? -6.574 -16.109 -33.688 1 98.5 169 ARG A N 1
ATOM 1337 C CA . ARG A 1 169 ? -7.027 -17.328 -34.344 1 98.5 169 ARG A CA 1
ATOM 1338 C C . ARG A 1 169 ? -7.207 -18.453 -33.344 1 98.5 169 ARG A C 1
ATOM 1340 O O . ARG A 1 169 ? -7.836 -19.469 -33.656 1 98.5 169 ARG A O 1
ATOM 1347 N N . ASN A 1 170 ? -6.738 -18.344 -32.188 1 98.81 170 ASN A N 1
ATOM 1348 C CA . ASN A 1 170 ? -6.805 -19.406 -31.188 1 98.81 170 ASN A CA 1
ATOM 1349 C C . ASN A 1 170 ? -7.734 -19.031 -30.047 1 98.81 170 ASN A C 1
ATOM 1351 O O . ASN A 1 170 ? -7.68 -19.641 -28.969 1 98.81 170 ASN A O 1
ATOM 1355 N N . GLN A 1 171 ? -8.477 -17.938 -30.188 1 98.75 171 GLN A N 1
ATOM 1356 C CA . GLN A 1 171 ? -9.516 -17.609 -29.219 1 98.75 171 GLN A CA 1
ATOM 1357 C C . GLN A 1 171 ? -10.586 -18.688 -29.172 1 98.75 171 GLN A C 1
ATOM 1359 O O . GLN A 1 171 ? -10.797 -19.406 -30.141 1 98.75 171 GLN A O 1
ATOM 1364 N N . ILE A 1 172 ? -11.273 -18.828 -28.078 1 98.5 172 ILE A N 1
ATOM 1365 C CA . ILE A 1 172 ? -12.312 -19.828 -27.891 1 98.5 172 ILE A CA 1
ATOM 1366 C C . ILE A 1 172 ? -13.398 -19.656 -28.938 1 98.5 172 ILE A C 1
ATOM 1368 O O . ILE A 1 172 ? -14.016 -20.625 -29.391 1 98.5 172 ILE A O 1
ATOM 1372 N N . THR A 1 173 ? -13.648 -18.469 -29.453 1 98.06 173 THR A N 1
ATOM 1373 C CA . THR A 1 173 ? -14.641 -18.141 -30.484 1 98.06 173 THR A CA 1
ATOM 1374 C C . THR A 1 173 ? -14.25 -18.75 -31.828 1 98.06 173 THR A C 1
ATOM 1376 O O . THR A 1 173 ? -15.086 -18.875 -32.719 1 98.06 173 THR A O 1
ATOM 1379 N N . GLU A 1 174 ? -13.055 -19.031 -31.984 1 98.12 174 GLU A N 1
ATOM 1380 C CA . GLU A 1 174 ? -12.539 -19.641 -33.219 1 98.12 174 GLU A CA 1
ATOM 1381 C C . GLU A 1 174 ? -12.203 -21.109 -33 1 98.12 174 GLU A C 1
ATOM 1383 O O . GLU A 1 174 ? -11.508 -21.734 -33.812 1 98.12 174 GLU A O 1
ATOM 1388 N N . GLY A 1 175 ? -12.609 -21.641 -31.875 1 96.69 175 GLY A N 1
ATOM 1389 C CA . GLY A 1 175 ? -12.391 -23.047 -31.594 1 96.69 175 GLY A CA 1
ATOM 1390 C C . GLY A 1 175 ? -11.102 -23.312 -30.828 1 96.69 175 GLY A C 1
ATOM 1391 O O . GLY A 1 175 ? -10.727 -24.469 -30.609 1 96.69 175 GLY A O 1
ATOM 1392 N N . GLY A 1 176 ? -10.375 -22.328 -30.438 1 98.38 176 GLY A N 1
ATOM 1393 C CA . GLY A 1 176 ? -9.125 -22.469 -29.703 1 98.38 176 GLY A CA 1
ATOM 1394 C C . GLY A 1 176 ? -9.312 -22.391 -28.203 1 98.38 176 GLY A C 1
ATOM 1395 O O . GLY A 1 176 ? -10.445 -22.344 -27.703 1 98.38 176 GLY A O 1
ATOM 1396 N N . PRO A 1 177 ? -8.195 -22.328 -27.438 1 98.69 177 PRO A N 1
ATOM 1397 C CA . PRO A 1 177 ? -8.266 -22.406 -25.984 1 98.69 177 PRO A CA 1
ATOM 1398 C C . PRO A 1 177 ? -8.25 -21.047 -25.312 1 98.69 177 PRO A C 1
ATOM 1400 O O . PRO A 1 177 ? -8.484 -20.938 -24.094 1 98.69 177 PRO A O 1
ATOM 1403 N N . VAL A 1 178 ? -8.031 -19.859 -25.953 1 98.88 178 VAL A N 1
ATOM 1404 C CA . VAL A 1 178 ? -7.855 -18.547 -25.328 1 98.88 178 VAL A CA 1
ATOM 1405 C C . VAL A 1 178 ? -9.211 -17.984 -24.922 1 98.88 178 VAL A C 1
ATOM 1407 O O . VAL A 1 178 ? -10.086 -17.781 -25.766 1 98.88 178 VAL A O 1
ATOM 1410 N N . ILE A 1 179 ? -9.305 -17.641 -23.609 1 98.81 179 ILE A N 1
ATOM 1411 C CA . ILE A 1 179 ? -10.602 -17.188 -23.109 1 98.81 179 ILE A CA 1
ATOM 1412 C C . ILE A 1 179 ? -10.492 -15.742 -22.625 1 98.81 179 ILE A C 1
ATOM 1414 O O . ILE A 1 179 ? -11.492 -15.031 -22.516 1 98.81 179 ILE A O 1
ATOM 1418 N N . LEU A 1 180 ? -9.305 -15.219 -22.25 1 98.88 180 LEU A N 1
ATOM 1419 C CA . LEU A 1 180 ? -9 -13.867 -21.781 1 98.88 180 LEU A CA 1
ATOM 1420 C C . LEU A 1 180 ? -7.672 -13.383 -22.359 1 98.88 180 LEU A C 1
ATOM 1422 O O . LEU A 1 180 ? -6.773 -14.18 -22.609 1 98.88 180 LEU A O 1
ATOM 1426 N N . VAL A 1 181 ? -7.512 -12.023 -22.438 1 98.88 181 VAL A N 1
ATOM 1427 C CA . VAL A 1 181 ? -6.258 -11.43 -22.891 1 98.88 181 VAL A CA 1
ATOM 1428 C C . VAL A 1 181 ? -5.91 -10.234 -22 1 98.88 181 VAL A C 1
ATOM 1430 O O . VAL A 1 181 ? -6.734 -9.336 -21.812 1 98.88 181 VAL A O 1
ATOM 1433 N N . GLN A 1 182 ? -4.773 -10.164 -21.391 1 98.62 182 GLN A N 1
ATOM 1434 C CA . GLN A 1 182 ? -4.316 -9.062 -20.562 1 98.62 182 GLN A CA 1
ATOM 1435 C C . GLN A 1 182 ? -3.699 -7.949 -21.406 1 98.62 182 GLN A C 1
ATOM 1437 O O . GLN A 1 182 ? -2.867 -8.211 -22.281 1 98.62 182 GLN A O 1
ATOM 1442 N N . VAL A 1 183 ? -4.141 -6.688 -20.984 1 96.88 183 VAL A N 1
ATOM 1443 C CA . VAL A 1 183 ? -3.57 -5.516 -21.656 1 96.88 183 VAL A CA 1
ATOM 1444 C C . VAL A 1 183 ? -2.469 -4.918 -20.781 1 96.88 183 VAL A C 1
ATOM 1446 O O . VAL A 1 183 ? -2.723 -4.484 -19.656 1 96.88 183 VAL A O 1
ATOM 1449 N N . GLU A 1 184 ? -1.179 -4.91 -21.016 1 95.69 184 GLU A N 1
ATOM 1450 C CA . GLU A 1 184 ? -0.059 -4.367 -20.266 1 95.69 184 GLU A CA 1
ATOM 1451 C C . GLU A 1 184 ? 0.031 -5.012 -18.875 1 95.69 184 GLU A C 1
ATOM 1453 O O . GLU A 1 184 ? -0.901 -5.688 -18.438 1 95.69 184 GLU A O 1
ATOM 1458 N N . ASN A 1 185 ? 1.171 -4.844 -18.141 1 96.88 185 ASN A N 1
ATOM 1459 C CA . ASN A 1 185 ? 1.378 -5.504 -16.859 1 96.88 185 ASN A CA 1
ATOM 1460 C C . ASN A 1 185 ? 1.816 -4.512 -15.781 1 96.88 185 ASN A C 1
ATOM 1462 O O . ASN A 1 185 ? 2.775 -3.764 -15.977 1 96.88 185 ASN A O 1
ATOM 1466 N N . GLU A 1 186 ? 1.033 -4.379 -14.641 1 94.25 186 GLU A N 1
ATOM 1467 C CA . GLU A 1 186 ? 1.407 -3.646 -13.43 1 94.25 186 GLU A CA 1
ATOM 1468 C C . GLU A 1 186 ? 1.603 -2.162 -13.727 1 94.25 186 GLU A C 1
ATOM 1470 O O . GLU A 1 186 ? 2.543 -1.542 -13.219 1 94.25 186 GLU A O 1
ATOM 1475 N N . LEU A 1 187 ? 0.831 -1.61 -14.633 1 94.81 187 LEU A N 1
ATOM 1476 C CA . LEU A 1 187 ? 0.822 -0.178 -14.914 1 94.81 187 LEU A CA 1
ATOM 1477 C C . LEU A 1 187 ? -0.119 0.555 -13.961 1 94.81 187 LEU A C 1
ATOM 1479 O O . LEU A 1 187 ? -1.341 0.485 -14.117 1 94.81 187 LEU A O 1
ATOM 1483 N N . THR A 1 188 ? 0.435 1.268 -12.977 1 87.12 188 THR A N 1
ATOM 1484 C CA . THR A 1 188 ? -0.36 1.856 -11.906 1 87.12 188 THR A CA 1
ATOM 1485 C C . THR A 1 188 ? -0.851 3.248 -12.297 1 87.12 188 THR A C 1
ATOM 1487 O O . THR A 1 188 ? -0.069 4.078 -12.758 1 87.12 188 THR A O 1
ATOM 1490 N N . GLU A 1 189 ? -2.137 3.471 -12.18 1 84.75 189 GLU A N 1
ATOM 1491 C CA . GLU A 1 189 ? -2.787 4.766 -12.352 1 84.75 189 GLU A CA 1
ATOM 1492 C C . GLU A 1 189 ? -3.332 5.293 -11.031 1 84.75 189 GLU A C 1
ATOM 1494 O O . GLU A 1 189 ? -4.102 4.609 -10.352 1 84.75 189 GLU A O 1
ATOM 1499 N N . THR A 1 190 ? -2.902 6.5 -10.602 1 62.72 190 THR A N 1
ATOM 1500 C CA . THR A 1 190 ? -3.367 7.035 -9.32 1 62.72 190 THR A CA 1
ATOM 1501 C C . THR A 1 190 ? -4.105 8.352 -9.523 1 62.72 190 THR A C 1
ATOM 1503 O O . THR A 1 190 ? -4.906 8.758 -8.68 1 62.72 190 THR A O 1
ATOM 1506 N N . ARG A 1 191 ? -3.904 9.102 -10.719 1 65.19 191 ARG A N 1
ATOM 1507 C CA . ARG A 1 191 ? -4.43 10.445 -10.898 1 65.19 191 ARG A CA 1
ATOM 1508 C C . ARG A 1 191 ? -5.844 10.414 -11.461 1 65.19 191 ARG A C 1
ATOM 1510 O O . ARG A 1 191 ? -6.652 11.305 -11.188 1 65.19 191 ARG A O 1
ATOM 1517 N N . HIS A 1 192 ? -6.172 9.406 -12.32 1 80.19 192 HIS A N 1
ATOM 1518 C CA . HIS A 1 192 ? -7.461 9.211 -12.984 1 80.19 192 HIS A CA 1
ATOM 1519 C C . HIS A 1 192 ? -7.879 10.461 -13.75 1 80.19 192 HIS A C 1
ATOM 1521 O O . HIS A 1 192 ? -9 10.953 -13.578 1 80.19 192 HIS A O 1
ATOM 1527 N N . VAL A 1 193 ? -7.012 10.938 -14.57 1 74.25 193 VAL A N 1
ATOM 1528 C CA . VAL A 1 193 ? -7.234 12.086 -15.445 1 74.25 193 VAL A CA 1
ATOM 1529 C C . VAL A 1 193 ? -7.223 11.625 -16.906 1 74.25 193 VAL A C 1
ATOM 1531 O O . VAL A 1 193 ? -6.293 10.945 -17.344 1 74.25 193 VAL A O 1
ATOM 1534 N N . ALA A 1 194 ? -8.297 11.953 -17.688 1 82.56 194 ALA A N 1
ATOM 1535 C CA . ALA A 1 194 ? -8.562 11.445 -19.031 1 82.56 194 ALA A CA 1
ATOM 1536 C C . ALA A 1 194 ? -7.398 11.758 -19.969 1 82.56 194 ALA A C 1
ATOM 1538 O O . ALA A 1 194 ? -7.047 10.945 -20.828 1 82.56 194 ALA A O 1
ATOM 1539 N N . ASP A 1 195 ? -6.793 12.875 -19.719 1 82.44 195 ASP A N 1
ATOM 1540 C CA . ASP A 1 195 ? -5.754 13.266 -20.672 1 82.44 195 ASP A CA 1
ATOM 1541 C C . ASP A 1 195 ? -4.363 12.938 -20.125 1 82.44 195 ASP A C 1
ATOM 1543 O O . ASP A 1 195 ? -3.354 13.375 -20.688 1 82.44 195 ASP A O 1
ATOM 1547 N N . ASP A 1 196 ? -4.371 12.148 -19.078 1 81.81 196 ASP A N 1
ATOM 1548 C CA . ASP A 1 196 ? -3.092 11.664 -18.562 1 81.81 196 ASP A CA 1
ATOM 1549 C C . ASP A 1 196 ? -2.389 10.781 -19.578 1 81.81 196 ASP A C 1
ATOM 1551 O O . ASP A 1 196 ? -3.023 9.938 -20.219 1 81.81 196 ASP A O 1
ATOM 1555 N N . PRO A 1 197 ? -1.067 10.938 -19.797 1 82.62 197 PRO A N 1
ATOM 1556 C CA . PRO A 1 197 ? -0.32 10.109 -20.75 1 82.62 197 PRO A CA 1
ATOM 1557 C C . PRO A 1 197 ? -0.505 8.617 -20.516 1 82.62 197 PRO A C 1
ATOM 1559 O O . PRO A 1 197 ? -0.535 7.832 -21.469 1 82.62 197 PRO A O 1
ATOM 1562 N N . LEU A 1 198 ? -0.665 8.219 -19.359 1 89.5 198 LEU A N 1
ATOM 1563 C CA . LEU A 1 198 ? -0.875 6.816 -19.031 1 89.5 198 LEU A CA 1
ATOM 1564 C C . LEU A 1 198 ? -2.211 6.324 -19.578 1 89.5 198 LEU A C 1
ATOM 1566 O O . LEU A 1 198 ? -2.303 5.207 -20.094 1 89.5 198 LEU A O 1
ATOM 1570 N N . VAL A 1 199 ? -3.244 7.148 -19.453 1 92.06 199 VAL A N 1
ATOM 1571 C CA . VAL A 1 199 ? -4.586 6.793 -19.906 1 92.06 199 VAL A CA 1
ATOM 1572 C C . VAL A 1 199 ? -4.605 6.695 -21.422 1 92.06 199 VAL A C 1
ATOM 1574 O O . VAL A 1 199 ? -5.109 5.719 -21.984 1 92.06 199 VAL A O 1
ATOM 1577 N N . LEU A 1 200 ? -4.035 7.605 -22.062 1 92.62 200 LEU A N 1
ATOM 1578 C CA . LEU A 1 200 ? -3.98 7.609 -23.531 1 92.62 200 LEU A CA 1
ATOM 1579 C C . LEU A 1 200 ? -3.197 6.41 -24.047 1 92.62 200 LEU A C 1
ATOM 1581 O O . LEU A 1 200 ? -3.557 5.824 -25.062 1 92.62 200 LEU A O 1
ATOM 1585 N N . TYR A 1 201 ? -2.111 6.008 -23.328 1 96.62 201 TYR A N 1
ATOM 1586 C CA . TYR A 1 201 ? -1.321 4.828 -23.672 1 96.62 201 TYR A CA 1
ATOM 1587 C C . TYR A 1 201 ? -2.172 3.566 -23.594 1 96.62 201 TYR A C 1
ATOM 1589 O O . TYR A 1 201 ? -2.176 2.762 -24.531 1 96.62 201 TYR A O 1
ATOM 1597 N N . MET A 1 202 ? -2.955 3.383 -22.609 1 97.62 202 MET A N 1
ATOM 1598 C CA . MET A 1 202 ? -3.824 2.217 -22.469 1 97.62 202 MET A CA 1
ATOM 1599 C C . MET A 1 202 ? -4.863 2.18 -23.578 1 97.62 202 MET A C 1
ATOM 1601 O O . MET A 1 202 ? -5.18 1.111 -24.109 1 97.62 202 MET A O 1
ATOM 1605 N N . GLU A 1 203 ? -5.426 3.301 -24.016 1 97.25 203 GLU A N 1
ATOM 1606 C CA . GLU A 1 203 ? -6.383 3.373 -25.109 1 97.25 203 GLU A CA 1
ATOM 1607 C C . GLU A 1 203 ? -5.742 2.939 -26.422 1 97.25 203 GLU A C 1
ATOM 1609 O O . GLU A 1 203 ? -6.359 2.227 -27.219 1 97.25 203 GLU A O 1
ATOM 1614 N N . GLN A 1 204 ? -4.531 3.393 -26.594 1 97.25 204 GLN A N 1
ATOM 1615 C CA . GLN A 1 204 ? -3.807 2.996 -27.797 1 97.25 204 GLN A CA 1
ATOM 1616 C C . GLN A 1 204 ? -3.641 1.479 -27.859 1 97.25 204 GLN A C 1
ATOM 1618 O O . GLN A 1 204 ? -3.855 0.874 -28.922 1 97.25 204 GLN A O 1
ATOM 1623 N N . LEU A 1 205 ? -3.297 0.849 -26.828 1 98.44 205 LEU A N 1
ATOM 1624 C CA . LEU A 1 205 ? -3.096 -0.595 -26.781 1 98.44 205 LEU A CA 1
ATOM 1625 C C . LEU A 1 205 ? -4.402 -1.334 -27.062 1 98.44 205 LEU A C 1
ATOM 1627 O O . LEU A 1 205 ? -4.441 -2.234 -27.906 1 98.44 205 LEU A O 1
ATOM 1631 N N . LYS A 1 206 ? -5.434 -0.974 -26.406 1 98.25 206 LYS A N 1
ATOM 1632 C CA . LYS A 1 206 ? -6.723 -1.642 -26.578 1 98.25 206 LYS A CA 1
ATOM 1633 C C . LYS A 1 206 ? -7.203 -1.549 -28.031 1 98.25 206 LYS A C 1
ATOM 1635 O O . LYS A 1 206 ? -7.738 -2.516 -28.578 1 98.25 206 LYS A O 1
ATOM 1640 N N . GLU A 1 207 ? -7.066 -0.386 -28.594 1 97.94 207 GLU A N 1
ATOM 1641 C CA . GLU A 1 207 ? -7.438 -0.206 -29.984 1 97.94 207 GLU A CA 1
ATOM 1642 C C . GLU A 1 207 ? -6.648 -1.149 -30.891 1 97.94 207 GLU A C 1
ATOM 1644 O O . GLU A 1 207 ? -7.223 -1.8 -31.766 1 97.94 207 GLU A O 1
ATOM 1649 N N . ALA A 1 208 ? -5.398 -1.216 -30.672 1 98.62 208 ALA A N 1
ATOM 1650 C CA . ALA A 1 208 ? -4.559 -2.096 -31.469 1 98.62 208 ALA A CA 1
ATOM 1651 C C . ALA A 1 208 ? -4.961 -3.557 -31.297 1 98.62 208 ALA A C 1
ATOM 1653 O O . ALA A 1 208 ? -4.949 -4.332 -32.25 1 98.62 208 ALA A O 1
ATOM 1654 N N . PHE A 1 209 ? -5.289 -4.012 -30.109 1 98.69 209 PHE A N 1
ATOM 1655 C CA . PHE A 1 209 ? -5.727 -5.375 -29.844 1 98.69 209 PHE A CA 1
ATOM 1656 C C . PHE A 1 209 ? -7.004 -5.699 -30.609 1 98.69 209 PHE A C 1
ATOM 1658 O O . PHE A 1 209 ? -7.105 -6.75 -31.234 1 98.69 209 PHE A O 1
ATOM 1665 N N . ARG A 1 210 ? -7.969 -4.805 -30.594 1 98.5 210 ARG A N 1
ATOM 1666 C CA . ARG A 1 210 ? -9.234 -4.988 -31.297 1 98.5 210 ARG A CA 1
ATOM 1667 C C . ARG A 1 210 ? -9.008 -5.008 -32.812 1 98.5 210 ARG A C 1
ATOM 1669 O O . ARG A 1 210 ? -9.594 -5.832 -33.531 1 98.5 210 ARG A O 1
ATOM 1676 N N . ASP A 1 211 ? -8.188 -4.145 -33.25 1 98.31 211 ASP A N 1
ATOM 1677 C CA . ASP A 1 211 ? -7.887 -4.074 -34.688 1 98.31 211 ASP A CA 1
ATOM 1678 C C . ASP A 1 211 ? -7.293 -5.387 -35.188 1 98.31 211 ASP A C 1
ATOM 1680 O O . ASP A 1 211 ? -7.445 -5.734 -36.344 1 98.31 211 ASP A O 1
ATOM 1684 N N . ASN A 1 212 ? -6.645 -6.102 -34.281 1 98.69 212 ASN A N 1
ATOM 1685 C CA . ASN A 1 212 ? -6.023 -7.367 -34.656 1 98.69 212 ASN A CA 1
ATOM 1686 C C . ASN A 1 212 ? -6.953 -8.547 -34.375 1 98.69 212 ASN A C 1
ATOM 1688 O O . ASN A 1 212 ? -6.527 -9.703 -34.438 1 98.69 212 ASN A O 1
ATOM 1692 N N . GLY A 1 213 ? -8.086 -8.367 -34 1 98.44 213 GLY A N 1
ATOM 1693 C CA . GLY A 1 213 ? -9.109 -9.398 -34.031 1 98.44 213 GLY A CA 1
ATOM 1694 C C . GLY A 1 213 ? -9.375 -9.992 -32.656 1 98.44 213 GLY A C 1
ATOM 1695 O O . GLY A 1 213 ? -10.078 -10.992 -32.531 1 98.44 213 GLY A O 1
ATOM 1696 N N . ILE A 1 214 ? -8.883 -9.477 -31.594 1 98.75 214 ILE A N 1
ATOM 1697 C CA . ILE A 1 214 ? -9.18 -9.992 -30.266 1 98.75 214 ILE A CA 1
ATOM 1698 C C . ILE A 1 214 ? -10.594 -9.594 -29.859 1 98.75 214 ILE A C 1
ATOM 1700 O O . ILE A 1 214 ? -10.922 -8.406 -29.828 1 98.75 214 ILE A O 1
ATOM 1704 N N . VAL A 1 215 ? -11.375 -10.562 -29.531 1 98.56 215 VAL A N 1
ATOM 1705 C CA . VAL A 1 215 ? -12.758 -10.242 -29.188 1 98.56 215 VAL A CA 1
ATOM 1706 C C . VAL A 1 215 ? -13.062 -10.719 -27.781 1 98.56 215 VAL A C 1
ATOM 1708 O O . VAL A 1 215 ? -14.031 -10.266 -27.156 1 98.56 215 VAL A O 1
ATOM 1711 N N . VAL A 1 216 ? -12.328 -11.648 -27.203 1 98.75 216 VAL A N 1
ATOM 1712 C CA . VAL A 1 216 ? -12.57 -12.102 -25.844 1 98.75 216 VAL A CA 1
ATOM 1713 C C . VAL A 1 216 ? -12.305 -10.961 -24.859 1 98.75 216 VAL A C 1
ATOM 1715 O O . VAL A 1 216 ? -11.688 -9.953 -25.219 1 98.75 216 VAL A O 1
ATOM 1718 N N . PRO A 1 217 ? -12.703 -11.008 -23.594 1 98.69 217 PRO A N 1
ATOM 1719 C CA . PRO A 1 217 ? -12.562 -9.914 -22.641 1 98.69 217 PRO A CA 1
ATOM 1720 C C . PRO A 1 217 ? -11.102 -9.578 -22.344 1 98.69 217 PRO A C 1
ATOM 1722 O O . PRO A 1 217 ? -10.266 -10.484 -22.25 1 98.69 217 PRO A O 1
ATOM 1725 N N . PHE A 1 218 ? -10.859 -8.234 -22.172 1 98.69 218 PHE A N 1
ATOM 1726 C CA . PHE A 1 218 ? -9.57 -7.727 -21.734 1 98.69 218 PHE A CA 1
ATOM 1727 C C . PHE A 1 218 ? -9.445 -7.793 -20.219 1 98.69 218 PHE A C 1
ATOM 1729 O O . PHE A 1 218 ? -10.43 -7.605 -19.5 1 98.69 218 PHE A O 1
ATOM 1736 N N . THR A 1 219 ? -8.141 -8.039 -19.734 1 98.31 219 THR A N 1
ATOM 1737 C CA . THR A 1 219 ? -7.836 -8.008 -18.297 1 98.31 219 THR A CA 1
ATOM 1738 C C . THR A 1 219 ? -6.605 -7.152 -18.031 1 98.31 219 THR A C 1
ATOM 1740 O O . THR A 1 219 ? -5.934 -6.703 -18.953 1 98.31 219 THR A O 1
ATOM 1743 N N . SER A 1 220 ? -6.352 -6.77 -16.734 1 95.44 220 SER A N 1
ATOM 1744 C CA . SER A 1 220 ? -5.156 -6.094 -16.234 1 95.44 220 SER A CA 1
ATOM 1745 C C . SER A 1 220 ? -4.629 -6.754 -14.969 1 95.44 220 SER A C 1
ATOM 1747 O O . SER A 1 220 ? -5.293 -7.617 -14.391 1 95.44 220 SER A O 1
ATOM 1749 N N . ASN A 1 221 ? -3.383 -6.434 -14.57 1 96.75 221 ASN A N 1
ATOM 1750 C CA . ASN A 1 221 ? -2.744 -6.906 -13.344 1 96.75 221 ASN A CA 1
ATOM 1751 C C . ASN A 1 221 ? -2.273 -5.742 -12.477 1 96.75 221 ASN A C 1
ATOM 1753 O O . ASN A 1 221 ? -1.205 -5.176 -12.711 1 96.75 221 ASN A O 1
ATOM 1757 N N . GLU A 1 222 ? -3.119 -5.355 -11.422 1 94.25 222 GLU A N 1
ATOM 1758 C CA . GLU A 1 222 ? -2.779 -4.27 -10.508 1 94.25 222 GLU A CA 1
ATOM 1759 C C . GLU A 1 222 ? -1.655 -4.68 -9.555 1 94.25 222 GLU A C 1
ATOM 1761 O O . GLU A 1 222 ? -1.742 -5.715 -8.898 1 94.25 222 GLU A O 1
ATOM 1766 N N . LYS A 1 223 ? -0.649 -3.824 -9.508 1 90.44 223 LYS A N 1
ATOM 1767 C CA . LYS A 1 223 ? 0.493 -4.105 -8.641 1 90.44 223 LYS A CA 1
ATOM 1768 C C . LYS A 1 223 ? 0.133 -3.908 -7.176 1 90.44 223 LYS A C 1
ATOM 1770 O O . LYS A 1 223 ? 0.325 -2.82 -6.625 1 90.44 223 LYS A O 1
ATOM 1775 N N . GLY A 1 224 ? -0.26 -4.914 -6.523 1 86.38 224 GLY A N 1
ATOM 1776 C CA . GLY A 1 224 ? -0.651 -4.832 -5.125 1 86.38 224 GLY A CA 1
ATOM 1777 C C . GLY A 1 224 ? -1.761 -3.83 -4.871 1 86.38 224 GLY A C 1
ATOM 1778 O O . GLY A 1 224 ? -2.305 -3.248 -5.812 1 86.38 224 GLY A O 1
ATOM 1779 N N . MET A 1 225 ? -2.166 -3.695 -3.617 1 81.94 225 MET A N 1
ATOM 1780 C CA . MET A 1 225 ? -3.225 -2.771 -3.219 1 81.94 225 MET A CA 1
ATOM 1781 C C . MET A 1 225 ? -2.672 -1.364 -3.021 1 81.94 225 MET A C 1
ATOM 1783 O O . MET A 1 225 ? -2.686 -0.836 -1.908 1 81.94 225 MET A O 1
ATOM 1787 N N . ARG A 1 226 ? -2.135 -0.78 -4.035 1 67.88 226 ARG A N 1
ATOM 1788 C CA . ARG A 1 226 ? -1.434 0.5 -4.004 1 67.88 226 ARG A CA 1
ATOM 1789 C C . ARG A 1 226 ? -2.172 1.549 -4.828 1 67.88 226 ARG A C 1
ATOM 1791 O O . ARG A 1 226 ? -2.309 2.697 -4.402 1 67.88 226 ARG A O 1
ATOM 1798 N N . GLY A 1 227 ? -2.582 1.054 -6.039 1 73.38 227 GLY A N 1
ATOM 1799 C CA . GLY A 1 227 ? -3.348 1.91 -6.93 1 73.38 227 GLY A CA 1
ATOM 1800 C C . GLY A 1 227 ? -4.734 1.373 -7.227 1 73.38 227 GLY A C 1
ATOM 1801 O O . GLY A 1 227 ? -5.117 0.315 -6.719 1 73.38 227 GLY A O 1
ATOM 1802 N N . GLN A 1 228 ? -5.73 1.974 -7.766 1 83.31 228 GLN A N 1
ATOM 1803 C CA . GLN A 1 228 ? -7.051 1.58 -8.25 1 83.31 228 GLN A CA 1
ATOM 1804 C C . GLN A 1 228 ? -7.156 1.766 -9.766 1 83.31 228 GLN A C 1
ATOM 1806 O O . GLN A 1 228 ? -8.102 2.383 -10.25 1 83.31 228 GLN A O 1
ATOM 1811 N N . SER A 1 229 ? -6.32 0.941 -10.391 1 89.88 229 SER A N 1
ATOM 1812 C CA . SER A 1 229 ? -6.051 1.225 -11.797 1 89.88 229 SER A CA 1
ATOM 1813 C C . SER A 1 229 ? -7.027 0.484 -12.711 1 89.88 229 SER A C 1
ATOM 1815 O O . SER A 1 229 ? -7.387 -0.665 -12.438 1 89.88 229 SER A O 1
ATOM 1817 N N . TRP A 1 230 ? -7.59 1.061 -13.789 1 96.44 230 TRP A N 1
ATOM 1818 C CA . TRP A 1 230 ? -8.07 0.51 -15.055 1 96.44 230 TRP A CA 1
ATOM 1819 C C . TRP A 1 230 ? -9.336 -0.312 -14.844 1 96.44 230 TRP A C 1
ATOM 1821 O O . TRP A 1 230 ? -9.57 -1.292 -15.555 1 96.44 230 TRP A O 1
ATOM 1831 N N . SER A 1 231 ? -10.039 -0.191 -13.852 1 94.75 231 SER A N 1
ATOM 1832 C CA . SER A 1 231 ? -11.336 -0.833 -13.672 1 94.75 231 SER A CA 1
ATOM 1833 C C . SER A 1 231 ? -12.445 -0.038 -14.352 1 94.75 231 SER A C 1
ATOM 1835 O O . SER A 1 231 ? -12.492 1.189 -14.25 1 94.75 231 SER A O 1
ATOM 1837 N N . THR A 1 232 ? -13.359 -0.767 -15.07 1 95.75 232 THR A N 1
ATOM 1838 C CA . THR A 1 232 ? -14.492 -0.089 -15.688 1 95.75 232 THR A CA 1
ATOM 1839 C C . THR A 1 232 ? -15.469 0.401 -14.625 1 95.75 232 THR A C 1
ATOM 1841 O O . THR A 1 232 ? -16.312 1.258 -14.898 1 95.75 232 THR A O 1
ATOM 1844 N N . ASP A 1 233 ? -15.336 -0.153 -13.422 1 91.12 233 ASP A N 1
ATOM 1845 C CA . ASP A 1 233 ? -16.281 0.14 -12.352 1 91.12 233 ASP A CA 1
ATOM 1846 C C . ASP A 1 233 ? -15.844 1.358 -11.547 1 91.12 233 ASP A C 1
ATOM 1848 O O . ASP A 1 233 ? -16.625 1.904 -10.758 1 91.12 233 ASP A O 1
ATOM 1852 N N . TYR A 1 234 ? -14.523 1.795 -11.719 1 87.38 234 TYR A N 1
ATOM 1853 C CA . TYR A 1 234 ? -13.977 2.809 -10.828 1 87.38 234 TYR A CA 1
ATOM 1854 C C . TYR A 1 234 ? -13.242 3.891 -11.609 1 87.38 234 TYR A C 1
ATOM 1856 O O . TYR A 1 234 ? -12.211 3.623 -12.227 1 87.38 234 TYR A O 1
ATOM 1864 N N . GLN A 1 235 ? -13.664 5.137 -11.484 1 82.5 235 GLN A N 1
ATOM 1865 C CA . GLN A 1 235 ? -13.047 6.312 -12.094 1 82.5 235 GLN A CA 1
ATOM 1866 C C . GLN A 1 235 ? -12.57 6.008 -13.516 1 82.5 235 GLN A C 1
ATOM 1868 O O . GLN A 1 235 ? -11.406 6.242 -13.844 1 82.5 235 GLN A O 1
ATOM 1873 N N . ASN A 1 236 ? -13.531 5.492 -14.297 1 92.06 236 ASN A N 1
ATOM 1874 C CA . ASN A 1 236 ? -13.25 5.121 -15.68 1 92.06 236 ASN A CA 1
ATOM 1875 C C . ASN A 1 236 ? -13.102 6.352 -16.562 1 92.06 236 ASN A C 1
ATOM 1877 O O . ASN A 1 236 ? -14.086 6.832 -17.125 1 92.06 236 ASN A O 1
ATOM 1881 N N . VAL A 1 237 ? -11.883 6.797 -16.719 1 89.5 237 VAL A N 1
ATOM 1882 C CA . VAL A 1 237 ? -11.617 8.008 -17.484 1 89.5 237 VAL A CA 1
ATOM 1883 C C . VAL A 1 237 ? -10.969 7.637 -18.828 1 89.5 237 VAL A C 1
ATOM 1885 O O . VAL A 1 237 ? -10.445 8.5 -19.531 1 89.5 237 VAL A O 1
ATOM 1888 N N . GLY A 1 238 ? -11.023 6.375 -19.125 1 93.81 238 GLY A N 1
ATOM 1889 C CA . GLY A 1 238 ? -10.344 5.855 -20.297 1 93.81 238 GLY A CA 1
ATOM 1890 C C . GLY A 1 238 ? -9.328 4.781 -19.969 1 93.81 238 GLY A C 1
ATOM 1891 O O . GLY A 1 238 ? -8.742 4.785 -18.875 1 93.81 238 GLY A O 1
ATOM 1892 N N . GLY A 1 239 ? -9.094 3.812 -20.922 1 96.81 239 GLY A N 1
ATOM 1893 C CA . GLY A 1 239 ? -8.07 2.789 -20.781 1 96.81 239 GLY A CA 1
ATOM 1894 C C . GLY A 1 239 ? -8.508 1.618 -19.922 1 96.81 239 GLY A C 1
ATOM 1895 O O . GLY A 1 239 ? -7.781 0.636 -19.781 1 96.81 239 GLY A O 1
ATOM 1896 N N . ALA A 1 240 ? -9.656 1.645 -19.359 1 96.44 240 ALA A N 1
ATOM 1897 C CA . ALA A 1 240 ? -10.125 0.604 -18.453 1 96.44 240 ALA A CA 1
ATOM 1898 C C . ALA A 1 240 ? -10.336 -0.716 -19.188 1 96.44 240 ALA A C 1
ATOM 1900 O O . ALA A 1 240 ? -10.539 -0.729 -20.406 1 96.44 240 ALA A O 1
ATOM 1901 N N . VAL A 1 241 ? -10.219 -1.857 -18.516 1 98.12 241 VAL A N 1
ATOM 1902 C CA . VAL A 1 241 ? -10.383 -3.199 -19.062 1 98.12 241 VAL A CA 1
ATOM 1903 C C . VAL A 1 241 ? -11.672 -3.824 -18.531 1 98.12 241 VAL A C 1
ATOM 1905 O O . VAL A 1 241 ? -12.312 -3.264 -17.641 1 98.12 241 VAL A O 1
ATOM 1908 N N . ASP A 1 242 ? -12.055 -5.027 -19.156 1 98.06 242 ASP A N 1
ATOM 1909 C CA . ASP A 1 242 ? -13.328 -5.676 -18.859 1 98.06 242 ASP A CA 1
ATOM 1910 C C . ASP A 1 242 ? -13.305 -6.34 -17.484 1 98.06 242 ASP A C 1
ATOM 1912 O O . ASP A 1 242 ? -14.266 -6.23 -16.719 1 98.06 242 ASP A O 1
ATOM 1916 N N . ILE A 1 243 ? -12.188 -7.02 -17.25 1 98.12 243 ILE A N 1
ATOM 1917 C CA . ILE A 1 243 ? -12.023 -7.734 -15.984 1 98.12 243 ILE A CA 1
ATOM 1918 C C . ILE A 1 243 ? -10.781 -7.23 -15.258 1 98.12 243 ILE A C 1
ATOM 1920 O O . ILE A 1 243 ? -9.656 -7.461 -15.711 1 98.12 243 ILE A O 1
ATOM 1924 N N . TYR A 1 244 ? -10.992 -6.531 -14.117 1 97.06 244 TYR A N 1
ATOM 1925 C CA . TYR A 1 244 ? -9.938 -6.02 -13.25 1 97.06 244 TYR A CA 1
ATOM 1926 C C . TYR A 1 244 ? -9.234 -7.156 -12.516 1 97.06 244 TYR A C 1
ATOM 1928 O O . TYR A 1 244 ? -9.875 -8.102 -12.062 1 97.06 244 TYR A O 1
ATOM 1936 N N . GLY A 1 245 ? -7.793 -7.113 -12.547 1 97.25 245 GLY A N 1
ATOM 1937 C CA . GLY A 1 245 ? -7.02 -8.094 -11.797 1 97.25 245 GLY A CA 1
ATOM 1938 C C . GLY A 1 245 ? -6.121 -7.473 -10.75 1 97.25 245 GLY A C 1
ATOM 1939 O O . GLY A 1 245 ? -5.582 -6.379 -10.953 1 97.25 245 GLY A O 1
ATOM 1940 N N . LEU A 1 246 ? -5.977 -8.125 -9.57 1 96.12 246 LEU A N 1
ATOM 1941 C CA . LEU A 1 246 ? -5.137 -7.676 -8.461 1 96.12 246 LEU A CA 1
ATOM 1942 C C . LEU A 1 246 ? -4.035 -8.688 -8.172 1 96.12 246 LEU A C 1
ATOM 1944 O O . LEU A 1 246 ? -4.312 -9.883 -8 1 96.12 246 LEU A O 1
ATOM 1948 N N . ASP A 1 247 ? -2.801 -8.312 -8.312 1 94.38 247 ASP A N 1
ATOM 1949 C CA . ASP A 1 247 ? -1.771 -9.258 -7.887 1 94.38 247 ASP A CA 1
ATOM 1950 C C . ASP A 1 247 ? -1.53 -9.164 -6.379 1 94.38 247 ASP A C 1
ATOM 1952 O O . ASP A 1 247 ? -1.728 -8.109 -5.777 1 94.38 247 ASP A O 1
ATOM 1956 N N . SER A 1 248 ? -1.179 -10.203 -5.73 1 93.81 248 SER A N 1
ATOM 1957 C CA . SER A 1 248 ? -0.921 -10.266 -4.297 1 93.81 248 SER A CA 1
ATOM 1958 C C . SER A 1 248 ? 0.106 -11.344 -3.965 1 93.81 248 SER A C 1
ATOM 1960 O O . SER A 1 248 ? -0.084 -12.516 -4.305 1 93.81 248 SER A O 1
ATOM 1962 N N . TYR A 1 249 ? 1.143 -10.969 -3.352 1 92.31 249 TYR A N 1
ATOM 1963 C CA . TYR A 1 249 ? 2.164 -11.875 -2.836 1 92.31 249 TYR A CA 1
ATOM 1964 C C . TYR A 1 249 ? 2.178 -11.867 -1.312 1 92.31 249 TYR A C 1
ATOM 1966 O O . TYR A 1 249 ? 3.166 -11.469 -0.694 1 92.31 249 TYR A O 1
ATOM 1974 N N . ALA A 1 250 ? 1.178 -12.297 -0.755 1 88.44 250 ALA A N 1
ATOM 1975 C CA . ALA A 1 250 ? 0.91 -12.195 0.677 1 88.44 250 ALA A CA 1
ATOM 1976 C C . ALA A 1 250 ? 1.756 -13.188 1.467 1 88.44 250 ALA A C 1
ATOM 1978 O O . ALA A 1 250 ? 2.264 -14.164 0.907 1 88.44 250 ALA A O 1
ATOM 1979 N N . GLY A 1 251 ? 1.976 -12.953 2.779 1 87.69 251 GLY A N 1
ATOM 1980 C CA . GLY A 1 251 ? 2.555 -13.906 3.719 1 87.69 251 GLY A CA 1
ATOM 1981 C C . GLY A 1 251 ? 3.852 -13.414 4.336 1 87.69 251 GLY A C 1
ATOM 1982 O O . GLY A 1 251 ? 4.105 -13.648 5.52 1 87.69 251 GLY A O 1
ATOM 1983 N N . GLY A 1 252 ? 4.707 -12.766 3.477 1 81 252 GLY A N 1
ATOM 1984 C CA . GLY A 1 252 ? 5.965 -12.25 3.998 1 81 252 GLY A CA 1
ATOM 1985 C C . GLY A 1 252 ? 6.871 -13.336 4.551 1 81 252 GLY A C 1
ATOM 1986 O O . GLY A 1 252 ? 7.492 -13.156 5.602 1 81 252 GLY A O 1
ATOM 1987 N N . LEU A 1 253 ? 6.988 -14.445 3.822 1 86.62 253 LEU A N 1
ATOM 1988 C CA . LEU A 1 253 ? 7.785 -15.578 4.281 1 86.62 253 LEU A CA 1
ATOM 1989 C C . LEU A 1 253 ? 9.273 -15.266 4.207 1 86.62 253 LEU A C 1
ATOM 1991 O O . LEU A 1 253 ? 9.688 -14.391 3.445 1 86.62 253 LEU A O 1
ATOM 1995 N N . SER A 1 254 ? 10.023 -16.031 5.098 1 81.25 254 SER A N 1
ATOM 1996 C CA . SER A 1 254 ? 11.469 -15.844 5.172 1 81.25 254 SER A CA 1
ATOM 1997 C C . SER A 1 254 ? 12.211 -17.156 4.91 1 81.25 254 SER A C 1
ATOM 1999 O O . SER A 1 254 ? 11.805 -18.203 5.395 1 81.25 254 SER A O 1
ATOM 2001 N N . CYS A 1 255 ? 13.32 -17.094 3.986 1 86.06 255 CYS A N 1
ATOM 2002 C CA . CYS A 1 255 ? 14.164 -18.266 3.74 1 86.06 255 CYS A CA 1
ATOM 2003 C C . CYS A 1 255 ? 15.062 -18.547 4.934 1 86.06 255 CYS A C 1
ATOM 2005 O O . CYS A 1 255 ? 15.555 -19.672 5.094 1 86.06 255 CYS A O 1
ATOM 2007 N N . SER A 1 256 ? 15.281 -17.562 5.746 1 77.81 256 SER A N 1
ATOM 2008 C CA . SER A 1 256 ? 16.234 -17.719 6.836 1 77.81 256 SER A CA 1
ATOM 2009 C C . SER A 1 256 ? 15.539 -18.094 8.141 1 77.81 256 SER A C 1
ATOM 2011 O O . SER A 1 256 ? 16.188 -18.562 9.078 1 77.81 256 SER A O 1
ATOM 2013 N N . ASN A 1 257 ? 14.273 -17.766 8.242 1 76.94 257 ASN A N 1
ATOM 2014 C CA . ASN A 1 257 ? 13.523 -18.016 9.461 1 76.94 257 ASN A CA 1
ATOM 2015 C C . ASN A 1 257 ? 12.109 -18.516 9.156 1 76.94 257 ASN A C 1
ATOM 2017 O O . ASN A 1 257 ? 11.234 -17.719 8.805 1 76.94 257 ASN A O 1
ATOM 2021 N N . ILE A 1 258 ? 11.742 -19.688 9.414 1 82.62 258 ILE A N 1
ATOM 2022 C CA . ILE A 1 258 ? 10.492 -20.344 9.031 1 82.62 258 ILE A CA 1
ATOM 2023 C C . ILE A 1 258 ? 9.352 -19.812 9.898 1 82.62 258 ILE A C 1
ATOM 2025 O O . ILE A 1 258 ? 8.18 -20.047 9.594 1 82.62 258 ILE A O 1
ATOM 2029 N N . ASP A 1 259 ? 9.664 -19.062 10.93 1 75.62 259 ASP A N 1
ATOM 2030 C CA . ASP A 1 259 ? 8.641 -18.562 11.844 1 75.62 259 ASP A CA 1
ATOM 2031 C C . ASP A 1 259 ? 8.227 -17.141 11.469 1 75.62 259 ASP A C 1
ATOM 2033 O O . ASP A 1 259 ? 7.324 -16.562 12.094 1 75.62 259 ASP A O 1
ATOM 2037 N N . THR A 1 260 ? 8.891 -16.609 10.523 1 74.06 260 THR A N 1
ATOM 2038 C CA . THR A 1 260 ? 8.609 -15.242 10.094 1 74.06 260 THR A CA 1
ATOM 2039 C C . THR A 1 260 ? 7.52 -15.227 9.023 1 74.06 260 THR A C 1
ATOM 2041 O O . THR A 1 260 ? 7.512 -16.078 8.125 1 74.06 260 THR A O 1
ATOM 2044 N N . GLY A 1 261 ? 6.512 -14.227 9.227 1 82.75 261 GLY A N 1
ATOM 2045 C CA . GLY A 1 261 ? 5.512 -13.992 8.195 1 82.75 261 GLY A CA 1
ATOM 2046 C C . GLY A 1 261 ? 4.246 -14.805 8.398 1 82.75 261 GLY A C 1
ATOM 2047 O O . GLY A 1 261 ? 3.705 -14.859 9.508 1 82.75 261 GLY A O 1
ATOM 2048 N N . PHE A 1 262 ? 3.613 -15.242 7.281 1 90 262 PHE A N 1
ATOM 2049 C CA . PHE A 1 262 ? 2.359 -15.977 7.184 1 90 262 PHE A CA 1
ATOM 2050 C C . PHE A 1 262 ? 1.18 -15.094 7.566 1 90 262 PHE A C 1
ATOM 2052 O O . PHE A 1 262 ? 0.288 -15.516 8.305 1 90 262 PHE A O 1
ATOM 2059 N N . THR A 1 263 ? 1.196 -13.859 7.258 1 83.69 263 THR A N 1
ATOM 2060 C CA . THR A 1 263 ? 0.136 -12.891 7.496 1 83.69 263 THR A CA 1
ATOM 2061 C C . THR A 1 263 ? -0.82 -12.828 6.309 1 83.69 263 THR A C 1
ATOM 2063 O O . THR A 1 263 ? -0.401 -12.555 5.18 1 83.69 263 THR A O 1
ATOM 2066 N N . ILE A 1 264 ? -2.092 -13.039 6.586 1 88.94 264 ILE A N 1
ATOM 2067 C CA . ILE A 1 264 ? -3.082 -13.086 5.512 1 88.94 264 ILE A CA 1
ATOM 2068 C C . ILE A 1 264 ? -3.697 -11.703 5.312 1 88.94 264 ILE A C 1
ATOM 2070 O O . ILE A 1 264 ? -3.711 -10.883 6.234 1 88.94 264 ILE A O 1
ATOM 2074 N N . LEU A 1 265 ? -4.156 -11.359 4.18 1 85.38 265 LEU A N 1
ATOM 2075 C CA . LEU A 1 265 ? -4.988 -10.203 3.861 1 85.38 265 LEU A CA 1
ATOM 2076 C C . LEU A 1 265 ? -6.457 -10.594 3.768 1 85.38 265 LEU A C 1
ATOM 2078 O O . LEU A 1 265 ? -6.82 -11.461 2.975 1 85.38 265 LEU A O 1
ATOM 2082 N N . ARG A 1 266 ? -7.332 -9.984 4.5 1 88.94 266 ARG A N 1
ATOM 2083 C CA . ARG A 1 266 ? -8.75 -10.328 4.559 1 88.94 266 ARG A CA 1
ATOM 2084 C C . ARG A 1 266 ? -9.602 -9.258 3.881 1 88.94 266 ARG A C 1
ATOM 2086 O O . ARG A 1 266 ? -10.82 -9.227 4.059 1 88.94 266 ARG A O 1
ATOM 2093 N N . THR A 1 267 ? -8.961 -8.43 3.051 1 84.5 267 THR A N 1
ATOM 2094 C CA . THR A 1 267 ? -9.688 -7.277 2.525 1 84.5 267 THR A CA 1
ATOM 2095 C C . THR A 1 267 ? -9.828 -7.371 1.01 1 84.5 267 THR A C 1
ATOM 2097 O O . THR A 1 267 ? -10.203 -6.395 0.354 1 84.5 267 THR A O 1
ATOM 2100 N N . TYR A 1 268 ? -9.539 -8.508 0.452 1 92.31 268 TYR A N 1
ATOM 2101 C CA . TYR A 1 268 ? -9.688 -8.648 -0.992 1 92.31 268 TYR A CA 1
ATOM 2102 C C . TYR A 1 268 ? -11.133 -8.398 -1.415 1 92.31 268 TYR A C 1
ATOM 2104 O O . TYR A 1 268 ? -11.383 -7.68 -2.385 1 92.31 268 TYR A O 1
ATOM 2112 N N . TYR A 1 269 ? -12.078 -8.969 -0.718 1 91.56 269 TYR A N 1
ATOM 2113 C CA . TYR A 1 269 ? -13.484 -8.812 -1.039 1 91.56 269 TYR A CA 1
ATOM 2114 C C . TYR A 1 269 ? -13.875 -7.336 -1.077 1 91.56 269 TYR A C 1
ATOM 2116 O O . TYR A 1 269 ? -14.438 -6.863 -2.068 1 91.56 269 TYR A O 1
ATOM 2124 N N . GLN A 1 270 ? -13.555 -6.609 -0.012 1 83.94 270 GLN A N 1
ATOM 2125 C CA . GLN A 1 270 ? -13.867 -5.188 0.062 1 83.94 270 GLN A CA 1
ATOM 2126 C C . GLN A 1 270 ? -13.188 -4.414 -1.064 1 83.94 270 GLN A C 1
ATOM 2128 O O . GLN A 1 270 ? -13.781 -3.502 -1.643 1 83.94 270 GLN A O 1
ATOM 2133 N N . TRP A 1 271 ? -11.93 -4.797 -1.28 1 88.25 271 TRP A N 1
ATOM 2134 C CA . TRP A 1 271 ? -11.203 -4.145 -2.363 1 88.25 271 TRP A CA 1
ATOM 2135 C C . TRP A 1 271 ? -11.938 -4.305 -3.689 1 88.25 271 TRP A C 1
ATOM 2137 O O . TRP A 1 271 ? -12.211 -3.318 -4.379 1 88.25 271 TRP A O 1
ATOM 2147 N N . PHE A 1 272 ? -12.328 -5.477 -4.023 1 92.81 272 PHE A N 1
ATOM 2148 C CA . PHE A 1 272 ? -12.992 -5.742 -5.297 1 92.81 272 PHE A CA 1
ATOM 2149 C C . PHE A 1 272 ? -14.391 -5.129 -5.316 1 92.81 272 PHE A C 1
ATOM 2151 O O . PHE A 1 272 ? -14.836 -4.625 -6.348 1 92.81 272 PHE A O 1
ATOM 2158 N N . GLN A 1 273 ? -15.102 -5.137 -4.207 1 86.56 273 GLN A N 1
ATOM 2159 C CA . GLN A 1 273 ? -16.422 -4.5 -4.129 1 86.56 273 GLN A CA 1
ATOM 2160 C C . GLN A 1 273 ? -16.312 -2.998 -4.375 1 86.56 273 GLN A C 1
ATOM 2162 O O . GLN A 1 273 ? -17.266 -2.377 -4.855 1 86.56 273 GLN A O 1
ATOM 2167 N N . ASN A 1 274 ? -15.203 -2.521 -4.031 1 80.94 274 ASN A N 1
ATOM 2168 C CA . ASN A 1 274 ? -15.008 -1.08 -4.148 1 80.94 274 ASN A CA 1
ATOM 2169 C C . ASN A 1 274 ? -14.547 -0.688 -5.547 1 80.94 274 ASN A C 1
ATOM 2171 O O . ASN A 1 274 ? -14.875 0.393 -6.035 1 80.94 274 ASN A O 1
ATOM 2175 N N . TYR A 1 275 ? -13.805 -1.573 -6.164 1 87.88 275 TYR A N 1
ATOM 2176 C CA . TYR A 1 275 ? -13.109 -1.07 -7.344 1 87.88 275 TYR A CA 1
ATOM 2177 C C . TYR A 1 275 ? -13.461 -1.896 -8.578 1 87.88 275 TYR A C 1
ATOM 2179 O O . TYR A 1 275 ? -13.109 -1.53 -9.695 1 87.88 275 TYR A O 1
ATOM 2187 N N . SER A 1 276 ? -14.203 -3.021 -8.414 1 94.5 276 SER A N 1
ATOM 2188 C CA . SER A 1 276 ? -14.617 -3.857 -9.531 1 94.5 276 SER A CA 1
ATOM 2189 C C . SER A 1 276 ? -15.883 -4.637 -9.203 1 94.5 276 SER A C 1
ATOM 2191 O O . SER A 1 276 ? -15.938 -5.852 -9.406 1 94.5 276 SER A O 1
ATOM 2193 N N . TRP A 1 277 ? -17 -4.012 -8.82 1 88 277 TRP A N 1
ATOM 2194 C CA . TRP A 1 277 ? -18.156 -4.609 -8.164 1 88 277 TRP A CA 1
ATOM 2195 C C . TRP A 1 277 ? -19.062 -5.305 -9.18 1 88 277 TRP A C 1
ATOM 2197 O O . TRP A 1 277 ? -19.953 -6.07 -8.805 1 88 277 TRP A O 1
ATOM 2207 N N . THR A 1 278 ? -18.953 -5.133 -10.5 1 94.69 278 THR A N 1
ATOM 2208 C CA . THR A 1 278 ? -19.766 -5.832 -11.492 1 94.69 278 THR A CA 1
ATOM 2209 C C . THR A 1 278 ? -18.969 -6.965 -12.141 1 94.69 278 THR A C 1
ATOM 2211 O O . THR A 1 278 ? -19.438 -7.59 -13.094 1 94.69 278 THR A O 1
ATOM 2214 N N . GLN A 1 279 ? -17.75 -7.16 -11.719 1 96.94 279 GLN A N 1
ATOM 2215 C CA . GLN A 1 279 ? -16.828 -8.133 -12.289 1 96.94 279 GLN A CA 1
ATOM 2216 C C . GLN A 1 279 ? -16.516 -9.25 -11.289 1 96.94 279 GLN A C 1
ATOM 2218 O O . GLN A 1 279 ? -16.641 -9.055 -10.078 1 96.94 279 GLN A O 1
ATOM 2223 N N . PRO A 1 280 ? -16.188 -10.5 -11.883 1 97.56 280 PRO A N 1
ATOM 2224 C CA . PRO A 1 280 ? -15.695 -11.516 -10.953 1 97.56 280 PRO A CA 1
ATOM 2225 C C . PRO A 1 280 ? -14.336 -11.156 -10.352 1 97.56 280 PRO A C 1
ATOM 2227 O O . PRO A 1 280 ? -13.562 -10.406 -10.961 1 97.56 280 PRO A O 1
ATOM 2230 N N . GLU A 1 281 ? -14.062 -11.547 -9.07 1 97.31 281 GLU A N 1
ATOM 2231 C CA . GLU A 1 281 ? -12.773 -11.297 -8.43 1 97.31 281 GLU A CA 1
ATOM 2232 C C . GLU A 1 281 ? -11.672 -12.148 -9.062 1 97.31 281 GLU A C 1
ATOM 2234 O O . GLU A 1 281 ? -11.805 -13.367 -9.172 1 97.31 281 GLU A O 1
ATOM 2239 N N . PHE A 1 282 ? -10.586 -11.531 -9.57 1 98.06 282 PHE A N 1
ATOM 2240 C CA . PHE A 1 282 ? -9.531 -12.188 -10.344 1 98.06 282 PHE A CA 1
ATOM 2241 C C . PHE A 1 282 ? -8.156 -11.82 -9.805 1 98.06 282 PHE A C 1
ATOM 2243 O O . PHE A 1 282 ? -7.867 -10.648 -9.562 1 98.06 282 PHE A O 1
ATOM 2250 N N . SER A 1 283 ? -7.293 -12.742 -9.547 1 98 283 SER A N 1
ATOM 2251 C CA . SER A 1 283 ? -5.879 -12.516 -9.266 1 98 283 SER A CA 1
ATOM 2252 C C . SER A 1 283 ? -4.996 -13.102 -10.359 1 98 283 SER A C 1
ATOM 2254 O O . SER A 1 283 ? -4.707 -14.305 -10.359 1 98 283 SER A O 1
ATOM 2256 N N . PRO A 1 284 ? -4.5 -12.273 -11.297 1 98.06 284 PRO A N 1
ATOM 2257 C CA . PRO A 1 284 ? -3.619 -12.773 -12.359 1 98.06 284 PRO A CA 1
ATOM 2258 C C . PRO A 1 284 ? -2.291 -13.297 -11.82 1 98.06 284 PRO A C 1
ATOM 2260 O O . PRO A 1 284 ? -1.657 -14.148 -12.445 1 98.06 284 PRO A O 1
ATOM 2263 N N . GLU A 1 285 ? -1.889 -12.734 -10.734 1 97.69 285 GLU A N 1
ATOM 2264 C CA . GLU A 1 285 ? -0.692 -13.219 -10.055 1 97.69 285 GLU A CA 1
ATOM 2265 C C . GLU A 1 285 ? -0.919 -13.344 -8.555 1 97.69 285 GLU A C 1
ATOM 2267 O O . GLU A 1 285 ? -0.856 -12.344 -7.828 1 97.69 285 GLU A O 1
ATOM 2272 N N . PHE A 1 286 ? -1.166 -14.5 -8.109 1 97.56 286 PHE A N 1
ATOM 2273 C CA . PHE A 1 286 ? -1.137 -14.82 -6.684 1 97.56 286 PHE A CA 1
ATOM 2274 C C . PHE A 1 286 ? 0.083 -15.672 -6.348 1 97.56 286 PHE A C 1
ATOM 2276 O O . PHE A 1 286 ? 0.452 -16.562 -7.109 1 97.56 286 PHE A O 1
ATOM 2283 N N . LYS A 1 287 ? 0.605 -15.508 -5.281 1 96.5 287 LYS A N 1
ATOM 2284 C CA . LYS A 1 287 ? 1.889 -16.078 -4.875 1 96.5 287 LYS A CA 1
ATOM 2285 C C . LYS A 1 287 ? 1.878 -17.594 -4.996 1 96.5 287 LYS A C 1
ATOM 2287 O O . LYS A 1 287 ? 1.092 -18.266 -4.332 1 96.5 287 LYS A O 1
ATOM 2292 N N . GLY A 1 288 ? 2.717 -18.172 -5.945 1 96.94 288 GLY A N 1
ATOM 2293 C CA . GLY A 1 288 ? 3.08 -19.578 -5.969 1 96.94 288 GLY A CA 1
ATOM 2294 C C . GLY A 1 288 ? 4.453 -19.844 -5.379 1 96.94 288 GLY A C 1
ATOM 2295 O O . GLY A 1 288 ? 4.773 -20.984 -5.043 1 96.94 288 GLY A O 1
ATOM 2296 N N . GLY A 1 289 ? 5.148 -18.906 -5.281 1 95.75 289 GLY A N 1
ATOM 2297 C CA . GLY A 1 289 ? 6.504 -18.828 -4.758 1 95.75 289 GLY A CA 1
ATOM 2298 C C . GLY A 1 289 ? 7.09 -17.438 -4.801 1 95.75 289 GLY A C 1
ATOM 2299 O O . GLY A 1 289 ? 6.352 -16.438 -4.766 1 95.75 289 GLY A O 1
ATOM 2300 N N . TRP A 1 290 ? 8.406 -17.359 -4.832 1 93.69 290 TRP A N 1
ATOM 2301 C CA . TRP A 1 290 ? 9.094 -16.078 -4.887 1 93.69 290 TRP A CA 1
ATOM 2302 C C . TRP A 1 290 ? 10.461 -16.219 -5.547 1 93.69 290 TRP A C 1
ATOM 2304 O O . TRP A 1 290 ? 11.078 -17.281 -5.492 1 93.69 290 TRP A O 1
ATOM 2314 N N . PHE A 1 291 ? 10.914 -15.211 -6.203 1 94.44 291 PHE A N 1
ATOM 2315 C CA . PHE A 1 291 ? 12.211 -15.258 -6.867 1 94.44 291 PHE A CA 1
ATOM 2316 C C . PHE A 1 291 ? 13.344 -15.086 -5.859 1 94.44 291 PHE A C 1
ATOM 2318 O O . PHE A 1 291 ? 13.117 -14.609 -4.742 1 94.44 291 PHE A O 1
ATOM 2325 N N . GLN A 1 292 ? 14.539 -15.516 -6.242 1 92.81 292 GLN A N 1
ATOM 2326 C CA . GLN A 1 292 ? 15.742 -15.328 -5.449 1 92.81 292 GLN A CA 1
ATOM 2327 C C . GLN A 1 292 ? 16.781 -14.508 -6.211 1 92.81 292 GLN A C 1
ATOM 2329 O O . GLN A 1 292 ? 17.031 -14.766 -7.395 1 92.81 292 GLN A O 1
ATOM 2334 N N . PRO A 1 293 ? 17.375 -13.555 -5.531 1 91.5 293 PRO A N 1
ATOM 2335 C CA . PRO A 1 293 ? 18.359 -12.695 -6.188 1 91.5 293 PRO A CA 1
ATOM 2336 C C . PRO A 1 293 ? 19.766 -13.281 -6.129 1 91.5 293 PRO A C 1
ATOM 2338 O O . PRO A 1 293 ? 20.016 -14.242 -5.395 1 91.5 293 PRO A O 1
ATOM 2341 N N . TRP A 1 294 ? 20.656 -12.648 -7.008 1 93 294 TRP A N 1
ATOM 2342 C CA . TRP A 1 294 ? 22.094 -12.883 -6.797 1 93 294 TRP A CA 1
ATOM 2343 C C . TRP A 1 294 ? 22.469 -12.617 -5.344 1 93 294 TRP A C 1
ATOM 2345 O O . TRP A 1 294 ? 22 -11.656 -4.734 1 93 294 TRP A O 1
ATOM 2355 N N . GLY A 1 295 ? 23.25 -13.461 -4.789 1 89 295 GLY A N 1
ATOM 2356 C CA . GLY A 1 295 ? 23.656 -13.32 -3.4 1 89 295 GLY A CA 1
ATOM 2357 C C . GLY A 1 295 ? 22.609 -13.797 -2.418 1 89 295 GLY A C 1
ATOM 2358 O O . GLY A 1 295 ? 22.828 -13.773 -1.205 1 89 295 GLY A O 1
ATOM 2359 N N . GLY A 1 296 ? 21.5 -14.188 -2.951 1 89.31 296 GLY A N 1
ATOM 2360 C CA . GLY A 1 296 ? 20.438 -14.688 -2.1 1 89.31 296 GLY A CA 1
ATOM 2361 C C . GLY A 1 296 ? 20.578 -16.156 -1.758 1 89.31 296 GLY A C 1
ATOM 2362 O O . GLY A 1 296 ? 21.641 -16.594 -1.301 1 89.31 296 GLY A O 1
ATOM 2363 N N . TYR A 1 297 ? 19.422 -16.922 -1.853 1 88.31 297 TYR A N 1
ATOM 2364 C CA . TYR A 1 297 ? 19.391 -18.344 -1.503 1 88.31 297 TYR A CA 1
ATOM 2365 C C . TYR A 1 297 ? 19.109 -19.203 -2.73 1 88.31 297 TYR A C 1
ATOM 2367 O O . TYR A 1 297 ? 18.5 -18.734 -3.695 1 88.31 297 TYR A O 1
ATOM 2375 N N . PHE A 1 298 ? 19.609 -20.438 -2.607 1 90.5 298 PHE A N 1
ATOM 2376 C CA . PHE A 1 298 ? 19.156 -21.438 -3.561 1 90.5 298 PHE A CA 1
ATOM 2377 C C . PHE A 1 298 ? 17.75 -21.922 -3.225 1 90.5 298 PHE A C 1
ATOM 2379 O O . PHE A 1 298 ? 17.391 -22.016 -2.051 1 90.5 298 PHE A O 1
ATOM 2386 N N . PHE A 1 299 ? 16.969 -22.188 -4.207 1 91.56 299 PHE A N 1
ATOM 2387 C CA . PHE A 1 299 ? 15.555 -22.469 -4.023 1 91.56 299 PHE A CA 1
ATOM 2388 C C . PHE A 1 299 ? 15.344 -23.703 -3.162 1 91.56 299 PHE A C 1
ATOM 2390 O O . PHE A 1 299 ? 14.414 -23.766 -2.361 1 91.56 299 PHE A O 1
ATOM 2397 N N . ASP A 1 300 ? 16.234 -24.672 -3.246 1 87.94 300 ASP A N 1
ATOM 2398 C CA . ASP A 1 300 ? 16.109 -25.891 -2.443 1 87.94 300 ASP A CA 1
ATOM 2399 C C . ASP A 1 300 ? 16.344 -25.594 -0.962 1 87.94 300 ASP A C 1
ATOM 2401 O O . ASP A 1 300 ? 15.875 -26.344 -0.099 1 87.94 300 ASP A O 1
ATOM 2405 N N . ASP A 1 301 ? 16.969 -24.531 -0.684 1 87.38 301 ASP A N 1
ATOM 2406 C CA . ASP A 1 301 ? 17.312 -24.172 0.692 1 87.38 301 ASP A CA 1
ATOM 2407 C C . ASP A 1 301 ? 16.203 -23.312 1.318 1 87.38 301 ASP A C 1
ATOM 2409 O O . ASP A 1 301 ? 16.172 -23.125 2.535 1 87.38 301 ASP A O 1
ATOM 2413 N N . CYS A 1 302 ? 15.383 -22.734 0.59 1 89.69 302 CYS A N 1
ATOM 2414 C CA . CYS A 1 302 ? 14.297 -21.906 1.093 1 89.69 302 CYS A CA 1
ATOM 2415 C C . CYS A 1 302 ? 13.062 -22.75 1.399 1 89.69 302 CYS A C 1
ATOM 2417 O O . CYS A 1 302 ? 12.047 -22.641 0.71 1 89.69 302 CYS A O 1
ATOM 2419 N N . VAL A 1 303 ? 12.969 -23.359 2.439 1 89.69 303 VAL A N 1
ATOM 2420 C CA . VAL A 1 303 ? 12.023 -24.438 2.742 1 89.69 303 VAL A CA 1
ATOM 2421 C C . VAL A 1 303 ? 10.648 -23.844 3.025 1 89.69 303 VAL A C 1
ATOM 2423 O O . VAL A 1 303 ? 9.625 -24.484 2.791 1 89.69 303 VAL A O 1
ATOM 2426 N N . SER A 1 304 ? 10.586 -22.594 3.57 1 89.5 304 SER A N 1
ATOM 2427 C CA . SER A 1 304 ? 9.312 -21.953 3.889 1 89.5 304 SER A CA 1
ATOM 2428 C C . SER A 1 304 ? 8.43 -21.844 2.652 1 89.5 304 SER A C 1
ATOM 2430 O O . SER A 1 304 ? 7.199 -21.891 2.754 1 89.5 304 SER A O 1
ATOM 2432 N N . GLU A 1 305 ? 9.078 -21.766 1.525 1 91.75 305 GLU A N 1
ATOM 2433 C CA . GLU A 1 305 ? 8.344 -21.594 0.276 1 91.75 305 GLU A CA 1
ATOM 2434 C C . GLU A 1 305 ? 7.711 -22.906 -0.174 1 91.75 305 GLU A C 1
ATOM 2436 O O . GLU A 1 305 ? 6.855 -22.922 -1.062 1 91.75 305 GLU A O 1
ATOM 2441 N N . HIS A 1 306 ? 8.008 -24.016 0.495 1 92.38 306 HIS A N 1
ATOM 2442 C CA . HIS A 1 306 ? 7.516 -25.328 0.088 1 92.38 306 HIS A CA 1
ATOM 2443 C C . HIS A 1 306 ? 6.465 -25.859 1.063 1 92.38 306 HIS A C 1
ATOM 2445 O O . HIS A 1 306 ? 5.961 -26.969 0.903 1 92.38 306 HIS A O 1
ATOM 2451 N N . ASP A 1 307 ? 6.082 -25 2.018 1 92.25 307 ASP A N 1
ATOM 2452 C CA . ASP A 1 307 ? 5.145 -25.391 3.061 1 92.25 307 ASP A CA 1
ATOM 2453 C C . ASP A 1 307 ? 3.752 -25.641 2.482 1 92.25 307 ASP A C 1
ATOM 2455 O O . ASP A 1 307 ? 3.186 -24.766 1.823 1 92.25 307 ASP A O 1
ATOM 2459 N N . THR A 1 308 ? 3.135 -26.781 2.818 1 95.88 308 THR A N 1
ATOM 2460 C CA . THR A 1 308 ? 1.812 -27.141 2.32 1 95.88 308 THR A CA 1
ATOM 2461 C C . THR A 1 308 ? 0.73 -26.328 3.033 1 95.88 308 THR A C 1
ATOM 2463 O O . THR A 1 308 ? -0.406 -26.25 2.561 1 95.88 308 THR A O 1
ATOM 2466 N N . ALA A 1 309 ? 1.086 -25.703 4.133 1 96.06 309 ALA A N 1
ATOM 2467 C CA . ALA A 1 309 ? 0.132 -24.875 4.852 1 96.06 309 ALA A CA 1
ATOM 2468 C C . ALA A 1 309 ? -0.206 -23.609 4.051 1 96.06 309 ALA A C 1
ATOM 2470 O O . ALA A 1 309 ? -1.287 -23.047 4.207 1 96.06 309 ALA A O 1
ATOM 2471 N N . TYR A 1 310 ? 0.663 -23.203 3.264 1 96.19 310 TYR A N 1
ATOM 2472 C CA . TYR A 1 310 ? 0.44 -21.969 2.527 1 96.19 310 TYR A CA 1
ATOM 2473 C C . TYR A 1 310 ? -0.781 -22.078 1.622 1 96.19 310 TYR A C 1
ATOM 2475 O O . TYR A 1 310 ? -1.744 -21.328 1.769 1 96.19 310 TYR A O 1
ATOM 2483 N N . PRO A 1 311 ? -0.802 -23.062 0.674 1 97.44 311 PRO A N 1
ATOM 2484 C CA . PRO A 1 311 ? -2.031 -23.141 -0.118 1 97.44 311 PRO A CA 1
ATOM 2485 C C . PRO A 1 311 ? -3.266 -23.422 0.735 1 97.44 311 PRO A C 1
ATOM 2487 O O . PRO A 1 311 ? -4.359 -22.953 0.421 1 97.44 311 PRO A O 1
ATOM 2490 N N . ASP A 1 312 ? -3.121 -24.141 1.763 1 97.81 312 ASP A N 1
ATOM 2491 C CA . ASP A 1 312 ? -4.273 -24.453 2.6 1 97.81 312 ASP A CA 1
ATOM 2492 C C . ASP A 1 312 ? -4.93 -23.188 3.141 1 97.81 312 ASP A C 1
ATOM 2494 O O . ASP A 1 312 ? -6.148 -23.031 3.045 1 97.81 312 ASP A O 1
ATOM 2498 N N . VAL A 1 313 ? -4.168 -22.344 3.633 1 97.38 313 VAL A N 1
ATOM 2499 C CA . VAL A 1 313 ? -4.699 -21.156 4.301 1 97.38 313 VAL A CA 1
ATOM 2500 C C . VAL A 1 313 ? -4.926 -20.047 3.275 1 97.38 313 VAL A C 1
ATOM 2502 O O . VAL A 1 313 ? -6.02 -19.484 3.193 1 97.38 313 VAL A O 1
ATOM 2505 N N . PHE A 1 314 ? -4.012 -19.75 2.457 1 97.5 314 PHE A N 1
ATOM 2506 C CA . PHE A 1 314 ? -4.047 -18.562 1.611 1 97.5 314 PHE A CA 1
ATOM 2507 C C . PHE A 1 314 ? -4.957 -18.781 0.408 1 97.5 314 PHE A C 1
ATOM 2509 O O . PHE A 1 314 ? -5.668 -17.875 -0.013 1 97.5 314 PHE A O 1
ATOM 2516 N N . TYR A 1 315 ? -4.902 -19.953 -0.247 1 98.12 315 TYR A N 1
ATOM 2517 C CA . TYR A 1 315 ? -5.766 -20.172 -1.402 1 98.12 315 TYR A CA 1
ATOM 2518 C C . TYR A 1 315 ? -7.215 -20.359 -0.973 1 98.12 315 TYR A C 1
ATOM 2520 O O . TYR A 1 315 ? -8.133 -19.938 -1.673 1 98.12 315 TYR A O 1
ATOM 2528 N N . LYS A 1 316 ? -7.461 -20.953 0.154 1 98.25 316 LYS A N 1
ATOM 2529 C CA . LYS A 1 316 ? -8.82 -21.031 0.688 1 98.25 316 LYS A CA 1
ATOM 2530 C C . LYS A 1 316 ? -9.32 -19.641 1.117 1 98.25 316 LYS A C 1
ATOM 2532 O O . LYS A 1 316 ? -10.508 -19.359 1.021 1 98.25 316 LYS A O 1
ATOM 2537 N N . ASN A 1 317 ? -8.383 -18.875 1.629 1 97.31 317 ASN A N 1
ATOM 2538 C CA . ASN A 1 317 ? -8.703 -17.484 1.915 1 97.31 317 ASN A CA 1
ATOM 2539 C C . ASN A 1 317 ? -9.242 -16.766 0.679 1 97.31 317 ASN A C 1
ATOM 2541 O O . ASN A 1 317 ? -10.195 -15.984 0.771 1 97.31 317 ASN A O 1
ATOM 2545 N N . ASN A 1 318 ? -8.688 -16.984 -0.439 1 97.88 318 ASN A N 1
ATOM 2546 C CA . ASN A 1 318 ? -9.172 -16.406 -1.684 1 97.88 318 ASN A CA 1
ATOM 2547 C C . ASN A 1 318 ? -10.602 -16.844 -1.997 1 97.88 318 ASN A C 1
ATOM 2549 O O . ASN A 1 318 ? -11.453 -16.031 -2.33 1 97.88 318 ASN A O 1
ATOM 2553 N N . ILE A 1 319 ? -10.828 -18.109 -1.874 1 98.25 319 ILE A N 1
ATOM 2554 C CA . ILE A 1 319 ? -12.148 -18.672 -2.119 1 98.25 319 ILE A CA 1
ATOM 2555 C C . ILE A 1 319 ? -13.164 -18.047 -1.161 1 98.25 319 ILE A C 1
ATOM 2557 O O . ILE A 1 319 ? -14.258 -17.656 -1.572 1 98.25 319 ILE A O 1
ATOM 2561 N N . ALA A 1 320 ? -12.773 -17.891 0.08 1 97.5 320 ALA A N 1
ATOM 2562 C CA . ALA A 1 320 ? -13.617 -17.328 1.134 1 97.5 320 ALA A CA 1
ATOM 2563 C C . ALA A 1 320 ? -14.039 -15.906 0.8 1 97.5 320 ALA A C 1
ATOM 2565 O O . ALA A 1 320 ? -15.102 -15.453 1.229 1 97.5 320 ALA A O 1
ATOM 2566 N N . GLN A 1 321 ? -13.227 -15.305 0.105 1 95.94 321 GLN A N 1
ATOM 2567 C CA . GLN A 1 321 ? -13.484 -13.914 -0.241 1 95.94 321 GLN A CA 1
ATOM 2568 C C . GLN A 1 321 ? -14.062 -13.797 -1.647 1 95.94 321 GLN A C 1
ATOM 2570 O O . GLN A 1 321 ? -13.992 -12.734 -2.268 1 95.94 321 GLN A O 1
ATOM 2575 N N . ARG A 1 322 ? -14.586 -14.914 -2.256 1 96.88 322 ARG A N 1
ATOM 2576 C CA . ARG A 1 322 ? -15.422 -15.023 -3.445 1 96.88 322 ARG A CA 1
ATOM 2577 C C . ARG A 1 322 ? -14.578 -14.945 -4.715 1 96.88 322 ARG A C 1
ATOM 2579 O O . ARG A 1 322 ? -15.102 -14.656 -5.797 1 96.88 322 ARG A O 1
ATOM 2586 N N . MET A 1 323 ? -13.305 -15.188 -4.535 1 97.62 323 MET A N 1
ATOM 2587 C CA . MET A 1 323 ? -12.469 -15.195 -5.734 1 97.62 323 MET A CA 1
ATOM 2588 C C . MET A 1 323 ? -12.711 -16.453 -6.555 1 97.62 323 MET A C 1
ATOM 2590 O O . MET A 1 323 ? -12.555 -17.578 -6.051 1 97.62 323 MET A O 1
ATOM 2594 N N . THR A 1 324 ? -13.094 -16.281 -7.855 1 98.31 324 THR A N 1
ATOM 2595 C CA . THR A 1 324 ? -13.406 -17.438 -8.68 1 98.31 324 THR A CA 1
ATOM 2596 C C . THR A 1 324 ? -12.453 -17.547 -9.867 1 98.31 324 THR A C 1
ATOM 2598 O O . THR A 1 324 ? -12.5 -18.516 -10.625 1 98.31 324 THR A O 1
ATOM 2601 N N . LEU A 1 325 ? -11.586 -16.594 -10.078 1 98.19 325 LEU A N 1
ATOM 2602 C CA . LEU A 1 325 ? -10.477 -16.625 -11.016 1 98.19 325 LEU A CA 1
ATOM 2603 C C . LEU A 1 325 ? -9.141 -16.469 -10.297 1 98.19 325 LEU A C 1
ATOM 2605 O O . LEU A 1 325 ? -8.883 -15.422 -9.695 1 98.19 325 LEU A O 1
ATOM 2609 N N . GLN A 1 326 ? -8.352 -17.453 -10.359 1 96.75 326 GLN A N 1
ATOM 2610 C CA . GLN A 1 326 ? -7.059 -17.391 -9.68 1 96.75 326 GLN A CA 1
ATOM 2611 C C . GLN A 1 326 ? -5.953 -17.984 -10.547 1 96.75 326 GLN A C 1
ATOM 2613 O O . GLN A 1 326 ? -6.129 -19.047 -11.141 1 96.75 326 GLN A O 1
ATOM 2618 N N . ASN A 1 327 ? -4.852 -17.297 -10.688 1 98.31 327 ASN A N 1
ATOM 2619 C CA . ASN A 1 327 ? -3.641 -17.797 -11.328 1 98.31 327 ASN A CA 1
ATOM 2620 C C . ASN A 1 327 ? -2.463 -17.828 -10.359 1 98.31 327 ASN A C 1
ATOM 2622 O O . ASN A 1 327 ? -2.127 -16.812 -9.758 1 98.31 327 ASN A O 1
ATOM 2626 N N . MET A 1 328 ? -1.894 -18.938 -10.234 1 97.88 328 MET A N 1
ATOM 2627 C CA . MET A 1 328 ? -0.745 -19.078 -9.344 1 97.88 328 MET A CA 1
ATOM 2628 C C . MET A 1 328 ? 0.551 -18.734 -10.062 1 97.88 328 MET A C 1
ATOM 2630 O O . MET A 1 328 ? 0.927 -19.391 -11.039 1 97.88 328 MET A O 1
ATOM 2634 N N . TYR A 1 329 ? 1.241 -17.672 -9.523 1 97.62 329 TYR A N 1
ATOM 2635 C CA . TYR A 1 329 ? 2.5 -17.203 -10.086 1 97.62 329 TYR A CA 1
ATOM 2636 C C . TYR A 1 329 ? 3.658 -17.453 -9.133 1 97.62 329 TYR A C 1
ATOM 2638 O O . TYR A 1 329 ? 3.695 -16.922 -8.031 1 97.62 329 TYR A O 1
ATOM 2646 N N . MET A 1 330 ? 4.609 -18.375 -9.523 1 97.56 330 MET A N 1
ATOM 2647 C CA . MET A 1 330 ? 4.645 -19.297 -10.656 1 97.56 330 MET A CA 1
ATOM 2648 C C . MET A 1 330 ? 4.074 -20.656 -10.266 1 97.56 330 MET A C 1
ATOM 2650 O O . MET A 1 330 ? 3.996 -20.984 -9.078 1 97.56 330 MET A O 1
ATOM 2654 N N . THR A 1 331 ? 3.658 -21.375 -11.359 1 98.56 331 THR A N 1
ATOM 2655 C CA . THR A 1 331 ? 3.277 -22.766 -11.109 1 98.56 331 THR A CA 1
ATOM 2656 C C . THR A 1 331 ? 4.363 -23.719 -11.594 1 98.56 331 THR A C 1
ATOM 2658 O O . THR A 1 331 ? 4.594 -24.766 -10.992 1 98.56 331 THR A O 1
ATOM 2661 N N . TYR A 1 332 ? 4.984 -23.406 -12.633 1 98.44 332 TYR A N 1
ATOM 2662 C CA . TYR A 1 332 ? 6.188 -24.094 -13.086 1 98.44 332 TYR A CA 1
ATOM 2663 C C . TYR A 1 332 ? 7.41 -23.188 -12.984 1 98.44 332 TYR A C 1
ATOM 2665 O O . TYR A 1 332 ? 7.418 -22.094 -13.539 1 98.44 332 TYR A O 1
ATOM 2673 N N . GLY A 1 333 ? 8.383 -23.734 -12.289 1 97.31 333 GLY A N 1
ATOM 2674 C CA . GLY A 1 333 ? 9.648 -23.016 -12.266 1 97.31 333 GLY A CA 1
ATOM 2675 C C . GLY A 1 333 ? 10.523 -23.312 -13.477 1 97.31 333 GLY A C 1
ATOM 2676 O O . GLY A 1 333 ? 10.711 -24.469 -13.844 1 97.31 333 GLY A O 1
ATOM 2677 N N . GLY A 1 334 ? 11.047 -22.375 -14.211 1 97.31 334 GLY A N 1
ATOM 2678 C CA . GLY A 1 334 ? 11.836 -22.562 -15.422 1 97.31 334 GLY A CA 1
ATOM 2679 C C . GLY A 1 334 ? 13.281 -22.141 -15.266 1 97.31 334 GLY A C 1
ATOM 2680 O O . GLY A 1 334 ? 13.805 -22.078 -14.148 1 97.31 334 GLY A O 1
ATOM 2681 N N . THR A 1 335 ? 13.906 -22 -16.375 1 98.25 335 THR A N 1
ATOM 2682 C CA . THR A 1 335 ? 15.312 -21.609 -16.422 1 98.25 335 THR A CA 1
ATOM 2683 C C . THR A 1 335 ? 15.492 -20.328 -17.234 1 98.25 335 THR A C 1
ATOM 2685 O O . THR A 1 335 ? 14.984 -20.234 -18.359 1 98.25 335 THR A O 1
ATOM 2688 N N . ASN A 1 336 ? 16.094 -19.406 -16.656 1 98.12 336 ASN A N 1
ATOM 2689 C CA . ASN A 1 336 ? 16.547 -18.266 -17.422 1 98.12 336 ASN A CA 1
ATOM 2690 C C . ASN A 1 336 ? 17.828 -18.578 -18.203 1 98.12 336 ASN A C 1
ATOM 2692 O O . ASN A 1 336 ? 18.891 -18.031 -17.906 1 98.12 336 ASN A O 1
ATOM 2696 N N . TRP A 1 337 ? 17.734 -19.391 -19.219 1 98.12 337 TRP A N 1
ATOM 2697 C CA . TRP A 1 337 ? 18.891 -19.734 -20.031 1 98.12 337 TRP A CA 1
ATOM 2698 C C . TRP A 1 337 ? 19.328 -18.562 -20.891 1 98.12 337 TRP A C 1
ATOM 2700 O O . TRP A 1 337 ? 18.547 -17.625 -21.094 1 98.12 337 TRP A O 1
ATOM 2710 N N . GLY A 1 338 ? 20.547 -18.641 -21.328 1 97 338 GLY A N 1
ATOM 2711 C CA . GLY A 1 338 ? 21.078 -17.484 -22.031 1 97 338 GLY A CA 1
ATOM 2712 C C . GLY A 1 338 ? 21 -16.203 -21.234 1 97 338 GLY A C 1
ATOM 2713 O O . GLY A 1 338 ? 21.453 -16.156 -20.078 1 97 338 GLY A O 1
ATOM 2714 N N . HIS A 1 339 ? 20.469 -15.18 -21.875 1 96.06 339 HIS A N 1
ATOM 2715 C CA . HIS A 1 339 ? 20.375 -13.867 -21.234 1 96.06 339 HIS A CA 1
ATOM 2716 C C . HIS A 1 339 ? 18.922 -13.438 -21.094 1 96.06 339 HIS A C 1
ATOM 2718 O O . HIS A 1 339 ? 18.609 -12.25 -21.234 1 96.06 339 HIS A O 1
ATOM 2724 N N . LEU A 1 340 ? 18.094 -14.391 -20.688 1 97.06 340 LEU A N 1
ATOM 2725 C CA . LEU A 1 340 ? 16.672 -14.133 -20.5 1 97.06 340 LEU A CA 1
ATOM 2726 C C . LEU A 1 340 ? 16.438 -13.367 -19.203 1 97.06 340 LEU A C 1
ATOM 2728 O O . LEU A 1 340 ? 15.477 -12.594 -19.094 1 97.06 340 LEU A O 1
ATOM 2732 N N . ALA A 1 341 ? 17.234 -13.461 -18.266 1 97.25 341 ALA A N 1
ATOM 2733 C CA . ALA A 1 341 ? 17 -12.961 -16.906 1 97.25 341 ALA A CA 1
ATOM 2734 C C . ALA A 1 341 ? 17.188 -11.445 -16.859 1 97.25 341 ALA A C 1
ATOM 2736 O O . ALA A 1 341 ? 18.047 -10.891 -17.531 1 97.25 341 ALA A O 1
ATOM 2737 N N . ALA A 1 342 ? 16.438 -10.812 -15.984 1 97.12 342 ALA A N 1
ATOM 2738 C CA . ALA A 1 342 ? 16.812 -9.5 -15.461 1 97.12 342 ALA A CA 1
ATOM 2739 C C . ALA A 1 342 ? 17.891 -9.625 -14.391 1 97.12 342 ALA A C 1
ATOM 2741 O O . ALA A 1 342 ? 18.062 -10.688 -13.789 1 97.12 342 ALA A O 1
ATOM 2742 N N . PRO A 1 343 ? 18.578 -8.523 -14.172 1 95.81 343 PRO A N 1
ATOM 2743 C CA . PRO A 1 343 ? 19.766 -8.641 -13.312 1 95.81 343 PRO A CA 1
ATOM 2744 C C . PRO A 1 343 ? 19.406 -9.016 -11.875 1 95.81 343 PRO A C 1
ATOM 2746 O O . PRO A 1 343 ? 20.281 -9.484 -11.133 1 95.81 343 PRO A O 1
ATOM 2749 N N . VAL A 1 344 ? 18.25 -8.875 -11.477 1 92.56 344 VAL A N 1
ATOM 2750 C CA . VAL A 1 344 ? 17.859 -9.109 -10.094 1 92.56 344 VAL A CA 1
ATOM 2751 C C . VAL A 1 344 ? 17.875 -10.602 -9.789 1 92.56 344 VAL A C 1
ATOM 2753 O O . VAL A 1 344 ? 17.984 -11.008 -8.633 1 92.56 344 VAL A O 1
ATOM 2756 N N . VAL A 1 345 ? 17.812 -11.484 -10.789 1 96.25 345 VAL A N 1
ATOM 2757 C CA . VAL A 1 345 ? 17.75 -12.93 -10.57 1 96.25 345 VAL A CA 1
ATOM 2758 C C . VAL A 1 345 ? 18.922 -13.602 -11.297 1 96.25 345 VAL A C 1
ATOM 2760 O O . VAL A 1 345 ? 19.531 -13.008 -12.188 1 96.25 345 VAL A O 1
ATOM 2763 N N . TYR A 1 346 ? 19.234 -14.82 -10.852 1 96.12 346 TYR A N 1
ATOM 2764 C CA . TYR A 1 346 ? 20.25 -15.648 -11.5 1 96.12 346 TYR A CA 1
ATOM 2765 C C . TYR A 1 346 ? 19.594 -16.641 -12.469 1 96.12 346 TYR A C 1
ATOM 2767 O O . TYR A 1 346 ? 18.469 -16.422 -12.93 1 96.12 346 TYR A O 1
ATOM 2775 N N . THR A 1 347 ? 20.266 -17.703 -12.875 1 97.69 347 THR A N 1
ATOM 2776 C CA . THR A 1 347 ? 19.859 -18.578 -13.969 1 97.69 347 THR A CA 1
ATOM 2777 C C . THR A 1 347 ? 18.578 -19.328 -13.609 1 97.69 347 THR A C 1
ATOM 2779 O O . THR A 1 347 ? 17.625 -19.359 -14.391 1 97.69 347 THR A O 1
ATOM 2782 N N . SER A 1 348 ? 18.578 -19.859 -12.43 1 97.88 348 SER A N 1
ATOM 2783 C CA . SER A 1 348 ? 17.406 -20.625 -12.023 1 97.88 348 SER A CA 1
ATOM 2784 C C . SER A 1 348 ? 16.219 -19.703 -11.75 1 97.88 348 SER A C 1
ATOM 2786 O O . SER A 1 348 ? 16.359 -18.688 -11.086 1 97.88 348 SER A O 1
ATOM 2788 N N . TYR A 1 349 ? 15.156 -20.062 -12.32 1 98 349 TYR A N 1
ATOM 2789 C CA . TYR A 1 349 ? 13.867 -19.438 -12.023 1 98 349 TYR A CA 1
ATOM 2790 C C . TYR A 1 349 ? 12.883 -20.453 -11.469 1 98 349 TYR A C 1
ATOM 2792 O O . TYR A 1 349 ? 11.695 -20.422 -11.805 1 98 349 TYR A O 1
ATOM 2800 N N . ASP A 1 350 ? 13.367 -21.344 -10.656 1 97.75 350 ASP A N 1
ATOM 2801 C CA . ASP A 1 350 ? 12.523 -22.344 -9.992 1 97.75 350 ASP A CA 1
ATOM 2802 C C . ASP A 1 350 ? 11.367 -21.672 -9.258 1 97.75 350 ASP A C 1
ATOM 2804 O O . ASP A 1 350 ? 10.227 -22.125 -9.352 1 97.75 350 ASP A O 1
ATOM 2808 N N . TYR A 1 351 ? 11.727 -20.531 -8.555 1 97 351 TYR A N 1
ATOM 2809 C CA . TYR A 1 351 ? 10.75 -19.625 -7.973 1 97 351 TYR A CA 1
ATOM 2810 C C . TYR A 1 351 ? 10.062 -20.266 -6.77 1 97 351 TYR A C 1
ATOM 2812 O O . TYR A 1 351 ? 9.086 -19.734 -6.246 1 97 351 TYR A O 1
ATOM 2820 N N . GLY A 1 352 ? 10.523 -21.5 -6.332 1 96.38 352 GLY A N 1
ATOM 2821 C CA . GLY A 1 352 ? 9.781 -22.234 -5.316 1 96.38 352 GLY A CA 1
ATOM 2822 C C . GLY A 1 352 ? 8.391 -22.625 -5.766 1 96.38 352 GLY A C 1
ATOM 2823 O O . GLY A 1 352 ? 7.48 -22.766 -4.945 1 96.38 352 GLY A O 1
ATOM 2824 N N . ALA A 1 353 ? 8.188 -22.766 -7.051 1 97.69 353 ALA A N 1
ATOM 2825 C CA . ALA A 1 353 ? 6.895 -23.094 -7.641 1 97.69 353 ALA A CA 1
ATOM 2826 C C . ALA A 1 353 ? 6.473 -24.516 -7.285 1 97.69 353 ALA A C 1
ATOM 2828 O O . ALA A 1 353 ? 7.316 -25.359 -6.992 1 97.69 353 ALA A O 1
ATOM 2829 N N . PRO A 1 354 ? 5.148 -24.781 -7.312 1 98 354 PRO A N 1
ATOM 2830 C CA . PRO A 1 354 ? 4.676 -26.141 -7.031 1 98 354 PRO A CA 1
ATOM 2831 C C . PRO A 1 354 ? 5.281 -27.172 -7.969 1 98 354 PRO A C 1
ATOM 2833 O O . PRO A 1 354 ? 5.535 -28.312 -7.555 1 98 354 PRO A O 1
ATOM 2836 N N . LEU A 1 355 ? 5.43 -26.859 -9.195 1 98.44 355 LEU A N 1
ATOM 2837 C CA . LEU A 1 355 ? 6.188 -27.688 -10.141 1 98.44 355 LEU A CA 1
ATOM 2838 C C . LEU A 1 355 ? 7.594 -27.125 -10.328 1 98.44 355 LEU A C 1
ATOM 2840 O O . LEU A 1 355 ? 7.766 -26.016 -10.836 1 98.44 355 LEU A O 1
ATOM 2844 N N . ARG A 1 356 ? 8.531 -27.922 -10.062 1 97.06 356 ARG A N 1
ATOM 2845 C CA . ARG A 1 356 ? 9.922 -27.484 -9.992 1 97.06 356 ARG A CA 1
ATOM 2846 C C . ARG A 1 356 ? 10.492 -27.234 -11.383 1 97.06 356 ARG A C 1
ATOM 2848 O O . ARG A 1 356 ? 9.938 -27.703 -12.375 1 97.06 356 ARG A O 1
ATOM 2855 N N . GLU A 1 357 ? 11.625 -26.562 -11.375 1 97.94 357 GLU A N 1
ATOM 2856 C CA . GLU A 1 357 ? 12.422 -26.391 -12.586 1 97.94 357 GLU A CA 1
ATOM 2857 C C . GLU A 1 357 ? 12.797 -27.734 -13.211 1 97.94 357 GLU A C 1
ATOM 2859 O O . GLU A 1 357 ? 12.867 -27.844 -14.438 1 97.94 357 GLU A O 1
ATOM 2864 N N . THR A 1 358 ? 12.953 -28.781 -12.375 1 97.69 358 THR A N 1
ATOM 2865 C CA . THR A 1 358 ? 13.297 -30.125 -12.82 1 97.69 358 THR A CA 1
ATOM 2866 C C . THR A 1 358 ? 12.062 -30.875 -13.297 1 97.69 358 THR A C 1
ATOM 2868 O O . THR A 1 358 ? 12.148 -32.031 -13.719 1 97.69 358 THR A O 1
ATOM 2871 N N . ARG A 1 359 ? 10.867 -30.234 -13.18 1 97.69 359 ARG A N 1
ATOM 2872 C CA . ARG A 1 359 ? 9.57 -30.766 -13.578 1 97.69 359 ARG A CA 1
ATOM 2873 C C . ARG A 1 359 ? 9.078 -31.828 -12.602 1 97.69 359 ARG A C 1
ATOM 2875 O O . ARG A 1 359 ? 8.148 -32.562 -12.898 1 97.69 359 ARG A O 1
ATOM 2882 N N . GLU A 1 360 ? 9.734 -31.922 -11.461 1 97 360 GLU A N 1
ATOM 2883 C CA . GLU A 1 360 ? 9.242 -32.781 -10.391 1 97 360 GLU A CA 1
ATOM 2884 C C . GLU A 1 360 ? 8.148 -32.094 -9.578 1 97 360 GLU A C 1
ATOM 2886 O O . GLU A 1 360 ? 8.148 -30.859 -9.453 1 97 360 GLU A O 1
ATOM 2891 N N . VAL A 1 361 ? 7.273 -32.844 -8.977 1 97.12 361 VAL A N 1
ATOM 2892 C CA . VAL A 1 361 ? 6.105 -32.312 -8.273 1 97.12 361 VAL A CA 1
ATOM 2893 C C . VAL A 1 361 ? 6.418 -32.188 -6.789 1 97.12 361 VAL A C 1
ATOM 2895 O O . VAL A 1 361 ? 6.75 -33.156 -6.117 1 97.12 361 VAL A O 1
ATOM 2898 N N . TRP A 1 362 ? 6.289 -30.906 -6.184 1 95.5 362 TRP A N 1
ATOM 2899 C CA . TRP A 1 362 ? 6.375 -30.688 -4.742 1 95.5 362 TRP A CA 1
ATOM 2900 C C . TRP A 1 362 ? 5.09 -31.125 -4.047 1 95.5 362 TRP A C 1
ATOM 2902 O O . TRP A 1 362 ? 4.023 -31.156 -4.668 1 95.5 362 TRP A O 1
ATOM 2912 N N . ASP A 1 363 ? 5.152 -31.375 -2.729 1 96.56 363 ASP A N 1
ATOM 2913 C CA . ASP A 1 363 ? 3.963 -31.656 -1.936 1 96.56 363 ASP A CA 1
ATOM 2914 C C . ASP A 1 363 ? 2.996 -30.484 -1.949 1 96.56 363 ASP A C 1
ATOM 2916 O O . ASP A 1 363 ? 1.778 -30.672 -1.896 1 96.56 363 ASP A O 1
ATOM 2920 N N . LYS A 1 364 ? 3.525 -29.359 -2.027 1 96.56 364 LYS A N 1
ATOM 2921 C CA . LYS A 1 364 ? 2.67 -28.172 -2.115 1 96.56 364 LYS A CA 1
ATOM 2922 C C . LYS A 1 364 ? 1.711 -28.281 -3.297 1 96.56 364 LYS A C 1
ATOM 2924 O O . LYS A 1 364 ? 0.562 -27.844 -3.211 1 96.56 364 LYS A O 1
ATOM 2929 N N . PHE A 1 365 ? 2.154 -28.781 -4.438 1 98.31 365 PHE A N 1
ATOM 2930 C CA . PHE A 1 365 ? 1.279 -28.969 -5.59 1 98.31 365 PHE A CA 1
ATOM 2931 C C . PHE A 1 365 ? 0.22 -30.016 -5.309 1 98.31 365 PHE A C 1
ATOM 2933 O O . PHE A 1 365 ? -0.932 -29.875 -5.723 1 98.31 365 PHE A O 1
ATOM 2940 N N . LYS A 1 366 ? 0.603 -31.047 -4.625 1 98.44 366 LYS A N 1
ATOM 2941 C CA . LYS A 1 366 ? -0.347 -32.094 -4.238 1 98.44 366 LYS A CA 1
ATOM 2942 C C . LYS A 1 366 ? -1.464 -31.516 -3.369 1 98.44 366 LYS A C 1
ATOM 2944 O O . LYS A 1 366 ? -2.623 -31.922 -3.494 1 98.44 366 LYS A O 1
ATOM 2949 N N . HIS A 1 367 ? -1.068 -30.641 -2.52 1 98.38 367 HIS A N 1
ATOM 2950 C CA . HIS A 1 367 ? -2.092 -30 -1.697 1 98.38 367 HIS A CA 1
ATOM 2951 C C . HIS A 1 367 ? -2.986 -29.094 -2.537 1 98.38 367 HIS A C 1
ATOM 2953 O O . HIS A 1 367 ? -4.195 -29.031 -2.309 1 98.38 367 HIS A O 1
ATOM 2959 N N . ILE A 1 368 ? -2.406 -28.344 -3.455 1 98.5 368 ILE A N 1
ATOM 2960 C CA . ILE A 1 368 ? -3.186 -27.516 -4.363 1 98.5 368 ILE A CA 1
ATOM 2961 C C . ILE A 1 368 ? -4.207 -28.375 -5.102 1 98.5 368 ILE A C 1
ATOM 2963 O O . ILE A 1 368 ? -5.34 -27.938 -5.332 1 98.5 368 ILE A O 1
ATOM 2967 N N . LYS A 1 369 ? -3.861 -29.547 -5.398 1 98.62 369 LYS A N 1
ATOM 2968 C CA . LYS A 1 369 ? -4.754 -30.484 -6.07 1 98.62 369 LYS A CA 1
ATOM 2969 C C . LYS A 1 369 ? -6.023 -30.719 -5.25 1 98.62 369 LYS A C 1
ATOM 2971 O O . LYS A 1 369 ? -7.117 -30.828 -5.809 1 98.62 369 LYS A O 1
ATOM 2976 N N . LEU A 1 370 ? -5.898 -30.828 -3.988 1 98.75 370 LEU A N 1
ATOM 2977 C CA . LEU A 1 370 ? -7.07 -31.031 -3.145 1 98.75 370 LEU A CA 1
ATOM 2978 C C . LEU A 1 370 ? -8.062 -29.891 -3.309 1 98.75 370 LEU A C 1
ATOM 2980 O O . LEU A 1 370 ? -9.273 -30.109 -3.4 1 98.75 370 LEU A O 1
ATOM 2984 N N . ILE A 1 371 ? -7.551 -28.734 -3.379 1 98.62 371 ILE A N 1
ATOM 2985 C CA . ILE A 1 371 ? -8.367 -27.531 -3.477 1 98.62 371 ILE A CA 1
ATOM 2986 C C . ILE A 1 371 ? -8.938 -27.406 -4.887 1 98.62 371 ILE A C 1
ATOM 2988 O O . ILE A 1 371 ? -10.117 -27.109 -5.066 1 98.62 371 ILE A O 1
ATOM 2992 N N . SER A 1 372 ? -8.109 -27.625 -5.879 1 98.44 372 SER A N 1
ATOM 2993 C CA . SER A 1 372 ? -8.547 -27.484 -7.266 1 98.44 372 SER A CA 1
ATOM 2994 C C . SER A 1 372 ? -9.625 -28.516 -7.605 1 98.44 372 SER A C 1
ATOM 2996 O O . SER A 1 372 ? -10.578 -28.203 -8.32 1 98.44 372 SER A O 1
ATOM 2998 N N . LEU A 1 373 ? -9.523 -29.734 -7.109 1 98.62 373 LEU A N 1
ATOM 2999 C CA . LEU A 1 373 ? -10.531 -30.766 -7.379 1 98.62 373 LEU A CA 1
ATOM 3000 C C . LEU A 1 373 ? -11.836 -30.438 -6.656 1 98.62 373 LEU A C 1
ATOM 3002 O O . LEU A 1 373 ? -12.914 -30.734 -7.164 1 98.62 373 LEU A O 1
ATOM 3006 N N . PHE A 1 374 ? -11.836 -29.875 -5.535 1 98.62 374 PHE A N 1
ATOM 3007 C CA . PHE A 1 374 ? -13.023 -29.406 -4.832 1 98.62 374 PHE A CA 1
ATOM 3008 C C . PHE A 1 374 ? -13.766 -28.359 -5.652 1 98.62 374 PHE A C 1
ATOM 3010 O O . PHE A 1 374 ? -14.969 -28.469 -5.871 1 98.62 374 PHE A O 1
ATOM 3017 N N . THR A 1 375 ? -12.984 -27.297 -6.09 1 98.31 375 THR A N 1
ATOM 3018 C CA . THR A 1 375 ? -13.617 -26.188 -6.805 1 98.31 375 THR A CA 1
ATOM 3019 C C . THR A 1 375 ? -14.148 -26.656 -8.156 1 98.31 375 THR A C 1
ATOM 3021 O O . THR A 1 375 ? -15.133 -26.109 -8.664 1 98.31 375 THR A O 1
ATOM 3024 N N . ARG A 1 376 ? -13.578 -27.703 -8.703 1 98.06 376 ARG A N 1
ATOM 3025 C CA . ARG A 1 376 ? -14.016 -28.25 -9.984 1 98.06 376 ARG A CA 1
ATOM 3026 C C . ARG A 1 376 ? -15.469 -28.719 -9.906 1 98.06 376 ARG A C 1
ATOM 3028 O O . ARG A 1 376 ? -16.25 -28.5 -10.836 1 98.06 376 ARG A O 1
ATOM 3035 N N . VAL A 1 377 ? -15.867 -29.297 -8.75 1 97.62 377 VAL A N 1
ATOM 3036 C CA . VAL A 1 377 ? -17.172 -29.953 -8.703 1 97.62 377 VAL A CA 1
ATOM 3037 C C . VAL A 1 377 ? -18.125 -29.141 -7.824 1 97.62 377 VAL A C 1
ATOM 3039 O O . VAL A 1 377 ? -19.312 -29.469 -7.715 1 97.62 377 VAL A O 1
ATOM 3042 N N . SER A 1 378 ? -17.641 -28.109 -7.172 1 97.81 378 SER A N 1
ATOM 3043 C CA . SER A 1 378 ? -18.453 -27.281 -6.289 1 97.81 378 SER A CA 1
ATOM 3044 C C . SER A 1 378 ? -19.016 -26.078 -7.027 1 97.81 378 SER A C 1
ATOM 3046 O O . SER A 1 378 ? -18.703 -24.922 -6.703 1 97.81 378 SER A O 1
ATOM 3048 N N . LYS A 1 379 ? -19.969 -26.297 -7.836 1 94.88 379 LYS A N 1
ATOM 3049 C CA . LYS A 1 379 ? -20.516 -25.281 -8.734 1 94.88 379 LYS A CA 1
ATOM 3050 C C . LYS A 1 379 ? -21.25 -24.188 -7.957 1 94.88 379 LYS A C 1
ATOM 3052 O O . LYS A 1 379 ? -21.406 -23.078 -8.438 1 94.88 379 LYS A O 1
ATOM 3057 N N . GLY A 1 380 ? -21.719 -24.5 -6.734 1 96.44 380 GLY A N 1
ATOM 3058 C CA . GLY A 1 380 ? -22.391 -23.5 -5.898 1 96.44 380 GLY A CA 1
ATOM 3059 C C . GLY A 1 380 ? -21.5 -22.312 -5.57 1 96.44 380 GLY A C 1
ATOM 3060 O O . GLY A 1 380 ? -22 -21.25 -5.23 1 96.44 380 GLY A O 1
ATOM 3061 N N . LEU A 1 381 ? -20.203 -22.422 -5.656 1 96.62 381 LEU A N 1
ATOM 3062 C CA . LEU A 1 381 ? -19.234 -21.375 -5.355 1 96.62 381 LEU A CA 1
ATOM 3063 C C . LEU A 1 381 ? -19.281 -20.281 -6.414 1 96.62 381 LEU A C 1
ATOM 3065 O O . LEU A 1 381 ? -18.766 -19.172 -6.195 1 96.62 381 LEU A O 1
ATOM 3069 N N . LEU A 1 382 ? -19.812 -20.562 -7.527 1 97.25 382 LEU A N 1
ATOM 3070 C CA . LEU A 1 382 ? -19.672 -19.703 -8.688 1 97.25 382 LEU A CA 1
ATOM 3071 C C . LEU A 1 382 ? -20.688 -18.562 -8.648 1 97.25 382 LEU A C 1
ATOM 3073 O O . LEU A 1 382 ? -20.609 -17.625 -9.445 1 97.25 382 LEU A O 1
ATOM 3077 N N . HIS A 1 383 ? -21.594 -18.641 -7.855 1 95.38 383 HIS A N 1
ATOM 3078 C CA . HIS A 1 383 ? -22.547 -17.578 -7.609 1 95.38 383 HIS A CA 1
ATOM 3079 C C . HIS A 1 383 ? -22.953 -17.531 -6.141 1 95.38 383 HIS A C 1
ATOM 3081 O O . HIS A 1 383 ? -23.953 -18.141 -5.746 1 95.38 383 HIS A O 1
ATOM 3087 N N . THR A 1 384 ? -22.156 -16.656 -5.402 1 96.06 384 THR A N 1
ATOM 3088 C CA . THR A 1 384 ? -22.422 -16.578 -3.971 1 96.06 384 THR A CA 1
ATOM 3089 C C . THR A 1 384 ? -22.578 -15.125 -3.525 1 96.06 384 THR A C 1
ATOM 3091 O O . THR A 1 384 ? -22.188 -14.203 -4.246 1 96.06 384 THR A O 1
ATOM 3094 N N . GLU A 1 385 ? -23.25 -14.953 -2.557 1 93.06 385 GLU A N 1
ATOM 3095 C CA . GLU A 1 385 ? -23.281 -13.703 -1.8 1 93.06 385 GLU A CA 1
ATOM 3096 C C . GLU A 1 385 ? -22.516 -13.844 -0.481 1 93.06 385 GLU A C 1
ATOM 3098 O O . GLU A 1 385 ? -22.516 -14.914 0.126 1 93.06 385 GLU A O 1
ATOM 3103 N N . MET A 1 386 ? -21.781 -12.703 -0.186 1 92.56 386 MET A N 1
ATOM 3104 C CA . MET A 1 386 ? -21.219 -12.664 1.159 1 92.56 386 MET A CA 1
ATOM 3105 C C . MET A 1 386 ? -22.312 -12.484 2.205 1 92.56 386 MET A C 1
ATOM 3107 O O . MET A 1 386 ? -22.844 -11.383 2.359 1 92.56 386 MET A O 1
ATOM 3111 N N . GLU A 1 387 ? -22.688 -13.477 2.77 1 94.12 387 GLU A N 1
ATOM 3112 C CA . GLU A 1 387 ? -23.734 -13.43 3.789 1 94.12 387 GLU A CA 1
ATOM 3113 C C . GLU A 1 387 ? -23.234 -12.758 5.062 1 94.12 387 GLU A C 1
ATOM 3115 O O . GLU A 1 387 ? -23.906 -11.906 5.637 1 94.12 387 GLU A O 1
ATOM 3120 N N . SER A 1 388 ? -22.078 -13.125 5.52 1 93 388 SER A N 1
ATOM 3121 C CA . SER A 1 388 ? -21.422 -12.539 6.684 1 93 388 SER A CA 1
ATOM 3122 C C . SER A 1 388 ? -19.953 -12.953 6.762 1 93 388 SER A C 1
ATOM 3124 O O . SER A 1 388 ? -19.531 -13.906 6.098 1 93 388 SER A O 1
ATOM 3126 N N . ASN A 1 389 ? -19.172 -12.195 7.414 1 93.75 389 ASN A N 1
ATOM 3127 C CA . ASN A 1 389 ? -17.797 -12.562 7.711 1 93.75 389 ASN A CA 1
ATOM 3128 C C . ASN A 1 389 ? -17.281 -11.844 8.953 1 93.75 389 ASN A C 1
ATOM 3130 O O . ASN A 1 389 ? -17.969 -10.977 9.508 1 93.75 389 ASN A O 1
ATOM 3134 N N . GLY A 1 390 ? -16.188 -12.312 9.484 1 93.12 390 GLY A N 1
ATOM 3135 C CA . GLY A 1 390 ? -15.531 -11.578 10.547 1 93.12 390 GLY A CA 1
ATOM 3136 C C . GLY A 1 390 ? -15.047 -12.461 11.68 1 93.12 390 GLY A C 1
ATOM 3137 O O . GLY A 1 390 ? -15.219 -13.68 11.641 1 93.12 390 GLY A O 1
ATOM 3138 N N . THR A 1 391 ? -14.352 -11.852 12.555 1 91.62 391 THR A N 1
ATOM 3139 C CA . THR A 1 391 ? -13.945 -12.484 13.805 1 91.62 391 THR A CA 1
ATOM 3140 C C . THR A 1 391 ? -15.172 -12.906 14.617 1 91.62 391 THR A C 1
ATOM 3142 O O . THR A 1 391 ? -16.125 -12.133 14.766 1 91.62 391 THR A O 1
ATOM 3145 N N . GLY A 1 392 ? -15.102 -14.188 15.109 1 90.31 392 GLY A N 1
ATOM 3146 C CA . GLY A 1 392 ? -16.172 -14.695 15.945 1 90.31 392 GLY A CA 1
ATOM 3147 C C . GLY A 1 392 ? -17.484 -14.867 15.195 1 90.31 392 GLY A C 1
ATOM 3148 O O . GLY A 1 392 ? -18.547 -15.031 15.805 1 90.31 392 GLY A O 1
ATOM 3149 N N . ASN A 1 393 ? -17.328 -14.797 13.891 1 91.88 393 ASN A N 1
ATOM 3150 C CA . ASN A 1 393 ? -18.531 -14.906 13.07 1 91.88 393 ASN A CA 1
ATOM 3151 C C . ASN A 1 393 ? -19 -16.344 12.961 1 91.88 393 ASN A C 1
ATOM 3153 O O . ASN A 1 393 ? -18.234 -17.234 12.57 1 91.88 393 ASN A O 1
ATOM 3157 N N . ALA A 1 394 ? -20.219 -16.672 13.375 1 93.19 394 ALA A N 1
ATOM 3158 C CA . ALA A 1 394 ? -20.891 -17.969 13.258 1 93.19 394 ALA A CA 1
ATOM 3159 C C . ALA A 1 394 ? -20.203 -19.031 14.125 1 93.19 394 ALA A C 1
ATOM 3161 O O . ALA A 1 394 ? -20.453 -20.219 13.953 1 93.19 394 ALA A O 1
ATOM 3162 N N . VAL A 1 395 ? -19.25 -18.719 14.891 1 95.38 395 VAL A N 1
ATOM 3163 C CA . VAL A 1 395 ? -18.516 -19.625 15.773 1 95.38 395 VAL A CA 1
ATOM 3164 C C . VAL A 1 395 ? -18.609 -19.125 17.219 1 95.38 395 VAL A C 1
ATOM 3166 O O . VAL A 1 395 ? -19.109 -18.016 17.469 1 95.38 395 VAL A O 1
ATOM 3169 N N . ASN A 1 396 ? -18.047 -20.016 18.188 1 91.06 396 ASN A N 1
ATOM 3170 C CA . ASN A 1 396 ? -18.141 -19.672 19.609 1 91.06 396 ASN A CA 1
ATOM 3171 C C . ASN A 1 396 ? -16.812 -19.125 20.141 1 91.06 396 ASN A C 1
ATOM 3173 O O . ASN A 1 396 ? -16.547 -19.203 21.344 1 91.06 396 ASN A O 1
ATOM 3177 N N . SER A 1 397 ? -15.961 -18.812 19.203 1 90.38 397 SER A N 1
ATOM 3178 C CA . SER A 1 397 ? -14.641 -18.391 19.625 1 90.38 397 SER A CA 1
ATOM 3179 C C . SER A 1 397 ? -14.148 -17.203 18.797 1 90.38 397 SER A C 1
ATOM 3181 O O . SER A 1 397 ? -14.234 -17.219 17.578 1 90.38 397 SER A O 1
ATOM 3183 N N . SER A 1 398 ? -13.57 -16.188 19.484 1 85.75 398 SER A N 1
ATOM 3184 C CA . SER A 1 398 ? -12.992 -15.039 18.797 1 85.75 398 SER A CA 1
ATOM 3185 C C . SER A 1 398 ? -11.602 -15.367 18.25 1 85.75 398 SER A C 1
ATOM 3187 O O . SER A 1 398 ? -10.984 -14.531 17.594 1 85.75 398 SER A O 1
ATOM 3189 N N . SER A 1 399 ? -11.094 -16.625 18.484 1 91.19 399 SER A N 1
ATOM 3190 C CA . SER A 1 399 ? -9.82 -17.047 17.906 1 91.19 399 SER A CA 1
ATOM 3191 C C . SER A 1 399 ? -9.984 -17.5 16.469 1 91.19 399 SER A C 1
ATOM 3193 O O . SER A 1 399 ? -9 -17.797 15.781 1 91.19 399 SER A O 1
ATOM 3195 N N . ILE A 1 400 ? -11.258 -17.453 16.062 1 95.31 400 ILE A N 1
ATOM 3196 C CA . ILE A 1 400 ? -11.555 -17.984 14.734 1 95.31 400 ILE A CA 1
ATOM 3197 C C . ILE A 1 400 ? -12.18 -16.891 13.875 1 95.31 400 ILE A C 1
ATOM 3199 O O . ILE A 1 400 ? -13.039 -16.141 14.344 1 95.31 400 ILE A O 1
ATOM 3203 N N . PHE A 1 401 ? -11.727 -16.688 12.711 1 94.69 401 PHE A N 1
ATOM 3204 C CA . PHE A 1 401 ? -12.344 -15.883 11.664 1 94.69 401 PHE A CA 1
ATOM 3205 C C . PHE A 1 401 ? -13.125 -16.75 10.688 1 94.69 401 PHE A C 1
ATOM 3207 O O . PHE A 1 401 ? -12.641 -17.797 10.258 1 94.69 401 PHE A O 1
ATOM 3214 N N . THR A 1 402 ? -14.375 -16.422 10.344 1 96.94 402 THR A N 1
ATOM 3215 C CA . THR A 1 402 ? -15.203 -17.234 9.453 1 96.94 402 THR A CA 1
ATOM 3216 C C . THR A 1 402 ? -15.828 -16.359 8.359 1 96.94 402 THR A C 1
ATOM 3218 O O . THR A 1 402 ? -16.328 -15.273 8.641 1 96.94 402 THR A O 1
ATOM 3221 N N . TRP A 1 403 ? -15.703 -16.844 7.215 1 96.81 403 TRP A N 1
ATOM 3222 C CA . TRP A 1 403 ? -16.516 -16.359 6.105 1 96.81 403 TRP A CA 1
ATOM 3223 C C . TRP A 1 403 ? -17.703 -17.281 5.84 1 96.81 403 TRP A C 1
ATOM 3225 O O . TRP A 1 403 ? -17.562 -18.5 5.918 1 96.81 403 TRP A O 1
ATOM 3235 N N . VAL A 1 404 ? -18.812 -16.703 5.551 1 97.25 404 VAL A N 1
ATOM 3236 C CA . VAL A 1 404 ? -20 -17.469 5.148 1 97.25 404 VAL A CA 1
ATOM 3237 C C . VAL A 1 404 ? -20.469 -17 3.777 1 97.25 404 VAL A C 1
ATOM 3239 O O . VAL A 1 404 ? -20.953 -15.867 3.633 1 97.25 404 VAL A O 1
ATOM 3242 N N . LEU A 1 405 ? -20.312 -17.859 2.852 1 97.19 405 LEU A N 1
ATOM 3243 C CA . LEU A 1 405 ? -20.828 -17.641 1.507 1 97.19 405 LEU A CA 1
ATOM 3244 C C . LEU A 1 405 ? -22.109 -18.422 1.281 1 97.19 405 LEU A C 1
ATOM 3246 O O . LEU A 1 405 ? -22.234 -19.562 1.718 1 97.19 405 LEU A O 1
ATOM 3250 N N . ARG A 1 406 ? -23.078 -17.797 0.661 1 96.38 406 ARG A N 1
ATOM 3251 C CA . ARG A 1 406 ? -24.375 -18.422 0.394 1 96.38 406 ARG A CA 1
ATOM 3252 C C . ARG A 1 406 ? -24.75 -18.297 -1.078 1 96.38 406 ARG A C 1
ATOM 3254 O O . ARG A 1 406 ? -24.656 -17.219 -1.656 1 96.38 406 ARG A O 1
ATOM 3261 N N . ASN A 1 407 ? -25.031 -19.406 -1.651 1 96.38 407 ASN A N 1
ATOM 3262 C CA . ASN A 1 407 ? -25.641 -19.359 -2.973 1 96.38 407 ASN A CA 1
ATOM 3263 C C . ASN A 1 407 ? -27.125 -19.031 -2.889 1 96.38 407 ASN A C 1
ATOM 3265 O O . ASN A 1 407 ? -27.906 -19.797 -2.297 1 96.38 407 ASN A O 1
ATOM 3269 N N . PRO A 1 408 ? -27.484 -18.016 -3.389 1 92.31 408 PRO A N 1
ATOM 3270 C CA . PRO A 1 408 ? -28.875 -17.594 -3.195 1 92.31 408 PRO A CA 1
ATOM 3271 C C . PRO A 1 408 ? -29.875 -18.469 -3.939 1 92.31 408 PRO A C 1
ATOM 3273 O O . PRO A 1 408 ? -31.062 -18.469 -3.621 1 92.31 408 PRO A O 1
ATOM 3276 N N . GLU A 1 409 ? -29.438 -19.156 -4.938 1 92.12 409 GLU A N 1
ATOM 3277 C CA . GLU A 1 409 ? -30.328 -20.031 -5.719 1 92.12 409 GLU A CA 1
ATOM 3278 C C . GLU A 1 409 ? -30.531 -21.375 -5.027 1 92.12 409 GLU A C 1
ATOM 3280 O O . GLU A 1 409 ? -31.656 -21.859 -4.914 1 92.12 409 GLU A O 1
ATOM 3285 N N . THR A 1 410 ? -29.469 -21.969 -4.488 1 92.12 410 THR A N 1
ATOM 3286 C CA . THR A 1 410 ? -29.547 -23.312 -3.924 1 92.12 410 THR A CA 1
ATOM 3287 C C . THR A 1 410 ? -29.594 -23.25 -2.398 1 92.12 410 THR A C 1
ATOM 3289 O O . THR A 1 410 ? -29.891 -24.25 -1.745 1 92.12 410 THR A O 1
ATOM 3292 N N . GLN A 1 411 ? -29.281 -22.172 -1.888 1 92.62 411 GLN A N 1
ATOM 3293 C CA . GLN A 1 411 ? -29.141 -21.938 -0.453 1 92.62 411 GLN A CA 1
ATOM 3294 C C . GLN A 1 411 ? -27.953 -22.703 0.116 1 92.62 411 GLN A C 1
ATOM 3296 O O . GLN A 1 411 ? -27.781 -22.781 1.334 1 92.62 411 GLN A O 1
ATOM 3301 N N . GLY A 1 412 ? -27.203 -23.281 -0.796 1 96.31 412 GLY A N 1
ATOM 3302 C CA . GLY A 1 412 ? -25.969 -23.922 -0.361 1 96.31 412 GLY A CA 1
ATOM 3303 C C . GLY A 1 412 ? -25.016 -22.953 0.307 1 96.31 412 GLY A C 1
ATOM 3304 O O . GLY A 1 412 ? -24.875 -21.812 -0.114 1 96.31 412 GLY A O 1
ATOM 3305 N N . GLY A 1 413 ? -24.391 -23.438 1.384 1 97.81 413 GLY A N 1
ATOM 3306 C CA . GLY A 1 413 ? -23.469 -22.609 2.129 1 97.81 413 GLY A CA 1
ATOM 3307 C C . GLY A 1 413 ? -22.047 -23.156 2.135 1 97.81 413 GLY A C 1
ATOM 3308 O O . GLY A 1 413 ? -21.844 -24.359 2.041 1 97.81 413 GLY A O 1
ATOM 3309 N N . PHE A 1 414 ? -21.094 -22.25 2.18 1 98.5 414 PHE A N 1
ATOM 3310 C CA . PHE A 1 414 ? -19.672 -22.531 2.355 1 98.5 414 PHE A CA 1
ATOM 3311 C C . PHE A 1 414 ? -19.109 -21.719 3.52 1 98.5 414 PHE A C 1
ATOM 3313 O O . PHE A 1 414 ? -19.141 -20.5 3.502 1 98.5 414 PHE A O 1
ATOM 3320 N N . TYR A 1 415 ? -18.656 -22.406 4.539 1 98.38 415 TYR A N 1
ATOM 3321 C CA . TYR A 1 415 ? -18.047 -21.812 5.73 1 98.38 415 TYR A CA 1
ATOM 3322 C C . TYR A 1 415 ? -16.547 -22.047 5.738 1 98.38 415 TYR A C 1
ATOM 3324 O O . TYR A 1 415 ? -16.078 -23.188 5.852 1 98.38 415 TYR A O 1
ATOM 3332 N N . VAL A 1 416 ? -15.828 -20.984 5.543 1 98.19 416 VAL A N 1
ATOM 3333 C CA . VAL A 1 416 ? -14.375 -21.094 5.578 1 98.19 416 VAL A CA 1
ATOM 3334 C C . VAL A 1 416 ? -13.852 -20.547 6.91 1 98.19 416 VAL A C 1
ATOM 3336 O O . VAL A 1 416 ? -14.094 -19.391 7.258 1 98.19 416 VAL A O 1
ATOM 3339 N N . THR A 1 417 ? -13.164 -21.359 7.656 1 97.81 417 THR A N 1
ATOM 3340 C CA . THR A 1 417 ? -12.672 -21 8.984 1 97.81 417 THR A CA 1
ATOM 3341 C C . THR A 1 417 ? -11.148 -20.984 9.016 1 97.81 417 THR A C 1
ATOM 3343 O O . THR A 1 417 ? -10.5 -21.812 8.367 1 97.81 417 THR A O 1
ATOM 3346 N N . GLN A 1 418 ? -10.625 -20.062 9.672 1 95.94 418 GLN A N 1
ATOM 3347 C CA . GLN A 1 418 ? -9.195 -19.922 9.914 1 95.94 418 GLN A CA 1
ATOM 3348 C C . GLN A 1 418 ? -8.93 -19.25 11.258 1 95.94 418 GLN A C 1
ATOM 3350 O O . GLN A 1 418 ? -9.844 -18.703 11.875 1 95.94 418 GLN A O 1
ATOM 3355 N N . HIS A 1 419 ? -7.66 -19.359 11.719 1 94.25 419 HIS A N 1
ATOM 3356 C CA . HIS A 1 419 ? -7.309 -18.609 12.922 1 94.25 419 HIS A CA 1
ATOM 3357 C C . HIS A 1 419 ? -7.406 -17.109 12.688 1 94.25 419 HIS A C 1
ATOM 3359 O O . HIS A 1 419 ? -7.039 -16.625 11.617 1 94.25 419 HIS A O 1
ATOM 3365 N N . ASP A 1 420 ? -8.008 -16.484 13.648 1 90.69 420 ASP A N 1
ATOM 3366 C CA . ASP A 1 420 ? -8.031 -15.023 13.57 1 90.69 420 ASP A CA 1
ATOM 3367 C C . ASP A 1 420 ? -6.617 -14.461 13.477 1 90.69 420 ASP A C 1
ATOM 3369 O O . ASP A 1 420 ? -6.363 -13.539 12.695 1 90.69 420 ASP A O 1
ATOM 3373 N N . ASN A 1 421 ? -5.742 -14.938 14.352 1 85.06 421 ASN A N 1
ATOM 3374 C CA . ASN A 1 421 ? -4.312 -14.711 14.164 1 85.06 421 ASN A CA 1
ATOM 3375 C C . ASN A 1 421 ? -3.715 -15.719 13.188 1 85.06 421 ASN A C 1
ATOM 3377 O O . ASN A 1 421 ? -3.455 -16.875 13.547 1 85.06 421 ASN A O 1
ATOM 3381 N N . SER A 1 422 ? -3.496 -15.297 11.898 1 86.94 422 SER A N 1
ATOM 3382 C CA . SER A 1 422 ? -3.115 -16.234 10.852 1 86.94 422 SER A CA 1
ATOM 3383 C C . SER A 1 422 ? -1.754 -16.859 11.141 1 86.94 422 SER A C 1
ATOM 3385 O O . SER A 1 422 ? -1.396 -17.891 10.547 1 86.94 422 SER A O 1
ATOM 3387 N N . ARG A 1 423 ? -0.925 -16.328 12.086 1 86.31 423 ARG A N 1
ATOM 3388 C CA . ARG A 1 423 ? 0.399 -16.859 12.406 1 86.31 423 ARG A CA 1
ATOM 3389 C C . ARG A 1 423 ? 0.307 -18 13.414 1 86.31 423 ARG A C 1
ATOM 3391 O O . ARG A 1 423 ? 1.289 -18.703 13.656 1 86.31 423 ARG A O 1
ATOM 3398 N N . SER A 1 424 ? -0.859 -18.125 13.953 1 90 424 SER A N 1
ATOM 3399 C CA . SER A 1 424 ? -1.025 -19.078 15.039 1 90 424 SER A CA 1
ATOM 3400 C C . SER A 1 424 ? -0.739 -20.5 14.562 1 90 424 SER A C 1
ATOM 3402 O O . SER A 1 424 ? -1.156 -20.891 13.477 1 90 424 SER A O 1
ATOM 3404 N N . ARG A 1 425 ? -0.008 -21.234 15.359 1 92.12 425 ARG A N 1
ATOM 3405 C CA . ARG A 1 425 ? 0.249 -22.656 15.148 1 92.12 425 ARG A CA 1
ATOM 3406 C C . ARG A 1 425 ? -0.429 -23.5 16.219 1 92.12 425 ARG A C 1
ATOM 3408 O O . ARG A 1 425 ? -0.096 -24.672 16.391 1 92.12 425 ARG A O 1
ATOM 3415 N N . GLU A 1 426 ? -1.363 -22.875 16.875 1 93.44 426 GLU A N 1
ATOM 3416 C CA . GLU A 1 426 ? -2.072 -23.562 17.953 1 93.44 426 GLU A CA 1
ATOM 3417 C C . GLU A 1 426 ? -3.082 -24.562 17.391 1 93.44 426 GLU A C 1
ATOM 3419 O O . GLU A 1 426 ? -3.514 -24.438 16.25 1 93.44 426 GLU A O 1
ATOM 3424 N N . ASN A 1 427 ? -3.273 -25.547 18.172 1 96 427 ASN A N 1
ATOM 3425 C CA . ASN A 1 427 ? -4.461 -26.359 17.969 1 96 427 ASN A CA 1
ATOM 3426 C C . ASN A 1 427 ? -5.676 -25.781 18.688 1 96 427 ASN A C 1
ATOM 3428 O O . ASN A 1 427 ? -5.703 -25.719 19.922 1 96 427 ASN A O 1
ATOM 3432 N N . THR A 1 428 ? -6.641 -25.391 17.969 1 96.56 428 THR A N 1
ATOM 3433 C CA . THR A 1 428 ? -7.781 -24.703 18.562 1 96.56 428 THR A CA 1
ATOM 3434 C C . THR A 1 428 ? -9.086 -25.422 18.25 1 96.56 428 THR A C 1
ATOM 3436 O O . THR A 1 428 ? -9.461 -25.562 17.078 1 96.56 428 THR A O 1
ATOM 3439 N N . ALA A 1 429 ? -9.766 -25.844 19.328 1 97.25 429 ALA A N 1
ATOM 3440 C CA . ALA A 1 429 ? -11.086 -26.453 19.172 1 97.25 429 ALA A CA 1
ATOM 3441 C C . ALA A 1 429 ? -12.18 -25.391 19.188 1 97.25 429 ALA A C 1
ATOM 3443 O O . ALA A 1 429 ? -12.086 -24.391 19.922 1 97.25 429 ALA A O 1
ATOM 3444 N N . PHE A 1 430 ? -13.234 -25.562 18.406 1 96.88 430 PHE A N 1
ATOM 3445 C CA . PHE A 1 430 ? -14.359 -24.641 18.375 1 96.88 430 PHE A CA 1
ATOM 3446 C C . PHE A 1 430 ? -15.609 -25.328 17.828 1 96.88 430 PHE A C 1
ATOM 3448 O O . PHE A 1 430 ? -15.531 -26.438 17.312 1 96.88 430 PHE A O 1
ATOM 3455 N N . SER A 1 431 ? -16.734 -24.719 18.062 1 97.19 431 SER A N 1
ATOM 3456 C CA . SER A 1 431 ? -17.984 -25.125 17.422 1 97.19 431 SER A CA 1
ATOM 3457 C C . SER A 1 431 ? -18.359 -24.188 16.281 1 97.19 431 SER A C 1
ATOM 3459 O O . SER A 1 431 ? -17.891 -23.047 16.234 1 97.19 431 SER A O 1
ATOM 3461 N N . LEU A 1 432 ? -19.094 -24.609 15.359 1 96.81 432 LEU A N 1
ATOM 3462 C CA . LEU A 1 432 ? -19.562 -23.859 14.203 1 96.81 432 LEU A CA 1
ATOM 3463 C C . LEU A 1 432 ? -21.062 -23.984 14.023 1 96.81 432 LEU A C 1
ATOM 3465 O O . LEU A 1 432 ? -21.594 -25.109 14.047 1 96.81 432 LEU A O 1
ATOM 3469 N N . ASP A 1 433 ? -21.719 -22.906 13.938 1 95.06 433 ASP A N 1
ATOM 3470 C CA . ASP A 1 433 ? -23.141 -22.891 13.602 1 95.06 433 ASP A CA 1
ATOM 3471 C C . ASP A 1 433 ? -23.344 -22.797 12.094 1 95.06 433 ASP A C 1
ATOM 3473 O O . ASP A 1 433 ? -22.922 -21.844 11.461 1 95.06 433 ASP A O 1
ATOM 3477 N N . VAL A 1 434 ? -24.031 -23.719 11.523 1 96.12 434 VAL A N 1
ATOM 3478 C CA . VAL A 1 434 ? -24.266 -23.75 10.086 1 96.12 434 VAL A CA 1
ATOM 3479 C C . VAL A 1 434 ? -25.766 -23.672 9.805 1 96.12 434 VAL A C 1
ATOM 3481 O O . VAL A 1 434 ? -26.562 -24.375 10.414 1 96.12 434 VAL A O 1
ATOM 3484 N N . ALA A 1 435 ? -26.109 -22.734 8.984 1 93.44 435 ALA A N 1
ATOM 3485 C CA . ALA A 1 435 ? -27.484 -22.656 8.5 1 93.44 435 ALA A CA 1
ATOM 3486 C C . ALA A 1 435 ? -27.75 -23.703 7.414 1 93.44 435 ALA A C 1
ATOM 3488 O O . ALA A 1 435 ? -26.953 -23.828 6.477 1 93.44 435 ALA A O 1
ATOM 3489 N N . THR A 1 436 ? -28.781 -24.516 7.59 1 95.75 436 THR A N 1
ATOM 3490 C CA . THR A 1 436 ? -29.172 -25.5 6.598 1 95.75 436 THR A CA 1
ATOM 3491 C C . THR A 1 436 ? -30.641 -25.359 6.242 1 95.75 436 THR A C 1
ATOM 3493 O O . THR A 1 436 ? -31.375 -24.594 6.879 1 95.75 436 THR A O 1
ATOM 3496 N N . SER A 1 437 ? -31 -26.094 5.223 1 94.31 437 SER A N 1
ATOM 3497 C CA . SER A 1 437 ? -32.406 -26.125 4.801 1 94.31 437 SER A CA 1
ATOM 3498 C C . SER A 1 437 ? -33.281 -26.781 5.863 1 94.31 437 SER A C 1
ATOM 3500 O O . SER A 1 437 ? -34.5 -26.641 5.824 1 94.31 437 SER A O 1
ATOM 3502 N N . GLU A 1 438 ? -32.719 -27.422 6.895 1 92.94 438 GLU A N 1
ATOM 3503 C CA . GLU A 1 438 ? -33.469 -28.031 7.973 1 92.94 438 GLU A CA 1
ATOM 3504 C C . GLU A 1 438 ? -33.219 -27.328 9.297 1 92.94 438 GLU A C 1
ATOM 3506 O O . GLU A 1 438 ? -33.375 -27.922 10.367 1 92.94 438 GLU A O 1
ATOM 3511 N N . GLY A 1 439 ? -32.781 -26.156 9.141 1 91.88 439 GLY A N 1
ATOM 3512 C CA . GLY A 1 439 ? -32.531 -25.375 10.328 1 91.88 439 GLY A CA 1
ATOM 3513 C C . GLY A 1 439 ? -31.047 -25.25 10.656 1 91.88 439 GLY A C 1
ATOM 3514 O O . GLY A 1 439 ? -30.219 -25.875 10.008 1 91.88 439 GLY A O 1
ATOM 3515 N N . THR A 1 440 ? -30.812 -24.422 11.648 1 91.94 440 THR A N 1
ATOM 3516 C CA . THR A 1 440 ? -29.422 -24.203 12.062 1 91.94 440 THR A CA 1
ATOM 3517 C C . THR A 1 440 ? -28.906 -25.406 12.836 1 91.94 440 THR A C 1
ATOM 3519 O O . THR A 1 440 ? -29.609 -25.969 13.672 1 91.94 440 THR A O 1
ATOM 3522 N N . VAL A 1 441 ? -27.719 -25.859 12.492 1 94.69 441 VAL A N 1
ATOM 3523 C CA . VAL A 1 441 ? -27.047 -26.953 13.172 1 94.69 441 VAL A CA 1
ATOM 3524 C C . VAL A 1 441 ? -25.719 -26.469 13.773 1 94.69 441 VAL A C 1
ATOM 3526 O O . VAL A 1 441 ? -24.938 -25.797 13.102 1 94.69 441 VAL A O 1
ATOM 3529 N N . THR A 1 442 ? -25.453 -26.812 15.047 1 94.75 442 THR A N 1
ATOM 3530 C CA . THR A 1 442 ? -24.156 -26.562 15.664 1 94.75 442 THR A CA 1
ATOM 3531 C C . THR A 1 442 ? -23.266 -27.812 15.562 1 94.75 442 THR A C 1
ATOM 3533 O O . THR A 1 442 ? -23.656 -28.891 16.031 1 94.75 442 THR A O 1
ATOM 3536 N N . ILE A 1 443 ? -22.172 -27.641 14.891 1 96.38 443 ILE A N 1
ATOM 3537 C CA . ILE A 1 443 ? -21.156 -28.688 14.859 1 96.38 443 ILE A CA 1
ATOM 3538 C C . ILE A 1 443 ? -20.141 -28.453 15.969 1 96.38 443 ILE A C 1
ATOM 3540 O O . ILE A 1 443 ? -19.344 -27.531 15.906 1 96.38 443 ILE A O 1
ATOM 3544 N N . PRO A 1 444 ? -20.078 -29.312 16.953 1 94.06 444 PRO A N 1
ATOM 3545 C CA . PRO A 1 444 ? -19.328 -28.984 18.172 1 94.06 444 PRO A CA 1
ATOM 3546 C C . PRO A 1 444 ? -17.859 -29.359 18.078 1 94.06 444 PRO A C 1
ATOM 3548 O O . PRO A 1 444 ? -17.047 -28.875 18.875 1 94.06 444 PRO A O 1
ATOM 3551 N N . SER A 1 445 ? -17.453 -30.172 17.172 1 91.62 445 SER A N 1
ATOM 3552 C CA . SER A 1 445 ? -16.156 -30.828 17.25 1 91.62 445 SER A CA 1
ATOM 3553 C C . SER A 1 445 ? -15.25 -30.406 16.109 1 91.62 445 SER A C 1
ATOM 3555 O O . SER A 1 445 ? -14.57 -31.234 15.5 1 91.62 445 SER A O 1
ATOM 3557 N N . LEU A 1 446 ? -15.188 -29.203 15.82 1 96.38 446 LEU A N 1
ATOM 3558 C CA . LEU A 1 446 ? -14.211 -28.719 14.852 1 96.38 446 LEU A CA 1
ATOM 3559 C C . LEU A 1 446 ? -12.922 -28.281 15.539 1 96.38 446 LEU A C 1
ATOM 3561 O O . LEU A 1 446 ? -12.93 -27.984 16.734 1 96.38 446 LEU A O 1
ATOM 3565 N N . ASP A 1 447 ? -11.82 -28.406 14.844 1 97.31 447 ASP A N 1
ATOM 3566 C CA . ASP A 1 447 ? -10.555 -27.844 15.312 1 97.31 447 ASP A CA 1
ATOM 3567 C C . ASP A 1 447 ? -9.68 -27.406 14.141 1 97.31 447 ASP A C 1
ATOM 3569 O O . ASP A 1 447 ? -9.875 -27.844 13.008 1 97.31 447 ASP A O 1
ATOM 3573 N N . LEU A 1 448 ? -8.836 -26.469 14.352 1 97.69 448 LEU A N 1
ATOM 3574 C CA . LEU A 1 448 ? -7.715 -26.109 13.484 1 97.69 448 LEU A CA 1
ATOM 3575 C C . LEU A 1 448 ? -6.395 -26.562 14.094 1 97.69 448 LEU A C 1
ATOM 3577 O O . LEU A 1 448 ? -6.125 -26.312 15.266 1 97.69 448 LEU A O 1
ATOM 3581 N N . ARG A 1 449 ? -5.594 -27.344 13.328 1 96.38 449 ARG A N 1
ATOM 3582 C CA . ARG A 1 449 ? -4.289 -27.828 13.758 1 96.38 449 ARG A CA 1
ATOM 3583 C C . ARG A 1 449 ? -3.162 -27.016 13.141 1 96.38 449 ARG A C 1
ATOM 3585 O O . ARG A 1 449 ? -2.719 -27.297 12.031 1 96.38 449 ARG A O 1
ATOM 3592 N N . GLY A 1 450 ? -2.611 -26.172 13.992 1 94.38 450 GLY A N 1
ATOM 3593 C CA . GLY A 1 450 ? -1.609 -25.266 13.469 1 94.38 450 GLY A CA 1
ATOM 3594 C C . GLY A 1 450 ? -2.146 -24.344 12.383 1 94.38 450 GLY A C 1
ATOM 3595 O O . GLY A 1 450 ? -3.258 -23.828 12.5 1 94.38 450 GLY A O 1
ATOM 3596 N N . ARG A 1 451 ? -1.313 -24.078 11.375 1 94.19 451 ARG A N 1
ATOM 3597 C CA . ARG A 1 451 ? -1.718 -23.266 10.242 1 94.19 451 ARG A CA 1
ATOM 3598 C C . ARG A 1 451 ? -2.615 -24.062 9.289 1 94.19 451 ARG A C 1
ATOM 3600 O O . ARG A 1 451 ? -2.127 -24.766 8.406 1 94.19 451 ARG A O 1
ATOM 3607 N N . GLN A 1 452 ? -3.877 -23.906 9.555 1 97 452 GLN A N 1
ATOM 3608 C CA . GLN A 1 452 ? -4.859 -24.656 8.789 1 97 452 GLN A CA 1
ATOM 3609 C C . GLN A 1 452 ? -6.094 -23.812 8.484 1 97 452 GLN A C 1
ATOM 3611 O O . GLN A 1 452 ? -6.426 -22.906 9.242 1 97 452 GLN A O 1
ATOM 3616 N N . SER A 1 453 ? -6.68 -24.047 7.387 1 97.62 453 SER A N 1
ATOM 3617 C CA . SER A 1 453 ? -8.008 -23.547 7.02 1 97.62 453 SER A CA 1
ATOM 3618 C C . SER A 1 453 ? -8.93 -24.703 6.633 1 97.62 453 SER A C 1
ATOM 3620 O O . SER A 1 453 ? -8.492 -25.672 6.008 1 97.62 453 SER A O 1
ATOM 3622 N N . ARG A 1 454 ? -10.18 -24.609 7.039 1 98 454 ARG A N 1
ATOM 3623 C CA . ARG A 1 454 ? -11.117 -25.688 6.711 1 98 454 ARG A CA 1
ATOM 3624 C C . ARG A 1 454 ? -12.367 -25.125 6.047 1 98 454 ARG A C 1
ATOM 3626 O O . ARG A 1 454 ? -12.867 -24.062 6.441 1 98 454 ARG A O 1
ATOM 3633 N N . ILE A 1 455 ? -12.875 -25.828 5.129 1 98.56 455 ILE A N 1
ATOM 3634 C CA . ILE A 1 455 ? -14.125 -25.484 4.461 1 98.56 455 ILE A CA 1
ATOM 3635 C C . ILE A 1 455 ? -15.219 -26.469 4.871 1 98.56 455 ILE A C 1
ATOM 3637 O O . ILE A 1 455 ? -15.094 -27.672 4.637 1 98.56 455 ILE A O 1
ATOM 3641 N N . VAL A 1 456 ? -16.266 -26 5.449 1 98.62 456 VAL A N 1
ATOM 3642 C CA . VAL A 1 456 ? -17.469 -26.734 5.797 1 98.62 456 VAL A CA 1
ATOM 3643 C C . VAL A 1 456 ? -18.609 -26.375 4.836 1 98.62 456 VAL A C 1
ATOM 3645 O O . VAL A 1 456 ? -18.797 -25.188 4.52 1 98.62 456 VAL A O 1
ATOM 3648 N N . VAL A 1 457 ? -19.375 -27.344 4.445 1 98.56 457 VAL A N 1
ATOM 3649 C CA . VAL A 1 457 ? -20.438 -27.078 3.471 1 98.56 457 VAL A CA 1
ATOM 3650 C C . VAL A 1 457 ? -21.797 -27.375 4.09 1 98.56 457 VAL A C 1
ATOM 3652 O O . VAL A 1 457 ? -21.906 -28.188 5.016 1 98.56 457 VAL A O 1
ATOM 3655 N N . SER A 1 458 ? -22.797 -26.781 3.602 1 97.81 458 SER A N 1
ATOM 3656 C CA . SER A 1 458 ? -24.203 -27.062 3.932 1 97.81 458 SER A CA 1
ATOM 3657 C C . SER A 1 458 ? -25.078 -27.047 2.686 1 97.81 458 SER A C 1
ATOM 3659 O O . SER A 1 458 ? -24.797 -26.312 1.732 1 97.81 458 SER A O 1
ATOM 3661 N N . ASP A 1 459 ? -26.016 -27.922 2.746 1 97.62 459 ASP A N 1
ATOM 3662 C CA . ASP A 1 459 ? -26.938 -28.078 1.622 1 97.62 459 ASP A CA 1
ATOM 3663 C C . ASP A 1 459 ? -26.172 -28.172 0.302 1 97.62 459 ASP A C 1
ATOM 3665 O O . ASP A 1 459 ? -26.453 -27.438 -0.643 1 97.62 459 ASP A O 1
ATOM 3669 N N . TYR A 1 460 ? -25.203 -29.047 0.264 1 97.62 460 TYR A N 1
ATOM 3670 C CA . TYR A 1 460 ? -24.266 -29.25 -0.833 1 97.62 460 TYR A CA 1
ATOM 3671 C C . TYR A 1 460 ? -24.75 -30.391 -1.741 1 97.62 460 TYR A C 1
ATOM 3673 O O . TYR A 1 460 ? -24.688 -31.562 -1.363 1 97.62 460 TYR A O 1
ATOM 3681 N N . PRO A 1 461 ? -25.125 -30.062 -2.902 1 96 461 PRO A N 1
ATOM 3682 C CA . PRO A 1 461 ? -25.625 -31.109 -3.797 1 96 461 PRO A CA 1
ATOM 3683 C C . PRO A 1 461 ? -24.531 -32.062 -4.273 1 96 461 PRO A C 1
ATOM 3685 O O . PRO A 1 461 ? -23.422 -31.625 -4.559 1 96 461 PRO A O 1
ATOM 3688 N N . VAL A 1 462 ? -24.844 -33.312 -4.297 1 96.19 462 VAL A N 1
ATOM 3689 C CA . VAL A 1 462 ? -24.047 -34.406 -4.887 1 96.19 462 VAL A CA 1
ATOM 3690 C C . VAL A 1 462 ? -24.859 -35.094 -5.969 1 96.19 462 VAL A C 1
ATOM 3692 O O . VAL A 1 462 ? -25.562 -36.094 -5.688 1 96.19 462 VAL A O 1
ATOM 3695 N N . GLY A 1 463 ? -24.656 -34.688 -7.098 1 91.06 463 GLY A N 1
ATOM 3696 C CA . GLY A 1 463 ? -25.547 -35.156 -8.148 1 91.06 463 GLY A CA 1
ATOM 3697 C C . GLY A 1 463 ? -26.984 -34.75 -7.93 1 91.06 463 GLY A C 1
ATOM 3698 O O . GLY A 1 463 ? -27.266 -33.719 -7.352 1 91.06 463 GLY A O 1
ATOM 3699 N N . GLU A 1 464 ? -27.844 -35.531 -8.555 1 90.12 464 GLU A N 1
ATOM 3700 C CA . GLU A 1 464 ? -29.281 -35.219 -8.492 1 90.12 464 GLU A CA 1
ATOM 3701 C C . GLU A 1 464 ? -29.938 -35.906 -7.305 1 90.12 464 GLU A C 1
ATOM 3703 O O . GLU A 1 464 ? -30.984 -35.469 -6.82 1 90.12 464 GLU A O 1
ATOM 3708 N N . ASP A 1 465 ? -29.312 -36.812 -6.777 1 89.31 465 ASP A N 1
ATOM 3709 C CA . ASP A 1 465 ? -30.047 -37.719 -5.891 1 89.31 465 ASP A CA 1
ATOM 3710 C C . ASP A 1 465 ? -29.672 -37.469 -4.43 1 89.31 465 ASP A C 1
ATOM 3712 O O . ASP A 1 465 ? -30.422 -37.844 -3.523 1 89.31 465 ASP A O 1
ATOM 3716 N N . TYR A 1 466 ? -28.562 -36.906 -4.168 1 93.81 466 TYR A N 1
ATOM 3717 C CA . TYR A 1 466 ? -28.109 -36.75 -2.791 1 93.81 466 TYR A CA 1
ATOM 3718 C C . TYR A 1 466 ? -27.703 -35.312 -2.52 1 93.81 466 TYR A C 1
ATOM 3720 O O . TYR A 1 466 ? -27.344 -34.594 -3.441 1 93.81 466 TYR A O 1
ATOM 3728 N N . THR A 1 467 ? -27.891 -34.906 -1.327 1 96.12 467 THR A N 1
ATOM 3729 C CA . THR A 1 467 ? -27.422 -33.625 -0.814 1 96.12 467 THR A CA 1
ATOM 3730 C C . THR A 1 467 ? -26.812 -33.781 0.578 1 96.12 467 THR A C 1
ATOM 3732 O O . THR A 1 467 ? -27.438 -34.375 1.466 1 96.12 467 THR A O 1
ATOM 3735 N N . LEU A 1 468 ? -25.594 -33.344 0.705 1 96.94 468 LEU A N 1
ATOM 3736 C CA . LEU A 1 468 ? -25.078 -33.188 2.062 1 96.94 468 LEU A CA 1
ATOM 3737 C C . LEU A 1 468 ? -25.781 -32.062 2.803 1 96.94 468 LEU A C 1
ATOM 3739 O O . LEU A 1 468 ? -25.703 -30.906 2.387 1 96.94 468 LEU A O 1
ATOM 3743 N N . LEU A 1 469 ? -26.531 -32.469 3.842 1 96.44 469 LEU A N 1
ATOM 3744 C CA . LEU A 1 469 ? -27.094 -31.422 4.691 1 96.44 469 LEU A CA 1
ATOM 3745 C C . LEU A 1 469 ? -25.984 -30.547 5.266 1 96.44 469 LEU A C 1
ATOM 3747 O O . LEU A 1 469 ? -26.109 -29.312 5.273 1 96.44 469 LEU A O 1
ATOM 3751 N N . TYR A 1 470 ? -25 -31.094 5.762 1 97.38 470 TYR A N 1
ATOM 3752 C CA . TYR A 1 470 ? -23.75 -30.438 6.102 1 97.38 470 TYR A CA 1
ATOM 3753 C C . TYR A 1 470 ? -22.609 -31.453 6.172 1 97.38 470 TYR A C 1
ATOM 3755 O O . TYR A 1 470 ? -22.844 -32.656 6.242 1 97.38 470 TYR A O 1
ATOM 3763 N N . SER A 1 471 ? -21.375 -31 6.121 1 98.06 471 SER A N 1
ATOM 3764 C CA . SER A 1 471 ? -20.203 -31.859 6.316 1 98.06 471 SER A CA 1
ATOM 3765 C C . SER A 1 471 ? -19.016 -31.062 6.844 1 98.06 471 SER A C 1
ATOM 3767 O O . SER A 1 471 ? -18.594 -30.078 6.23 1 98.06 471 SER A O 1
ATOM 3769 N N . SER A 1 472 ? -18.469 -31.438 7.93 1 97.38 472 SER A N 1
ATOM 3770 C CA . SER A 1 472 ? -17.203 -30.891 8.406 1 97.38 472 SER A CA 1
ATOM 3771 C C . SER A 1 472 ? -16.031 -31.719 7.918 1 97.38 472 SER A C 1
ATOM 3773 O O . SER A 1 472 ? -14.875 -31.297 8.039 1 97.38 472 SER A O 1
ATOM 3775 N N . ALA A 1 473 ? -16.25 -32.969 7.488 1 97.56 473 ALA A N 1
ATOM 3776 C CA . ALA A 1 473 ? -15.266 -33.625 6.625 1 97.56 473 ALA A CA 1
ATOM 3777 C C . ALA A 1 473 ? -15.078 -32.844 5.328 1 97.56 473 ALA A C 1
ATOM 3779 O O . ALA A 1 473 ? -16.047 -32.562 4.609 1 97.56 473 ALA A O 1
ATOM 3780 N N . GLU A 1 474 ? -13.922 -32.469 5.078 1 97.81 474 GLU A N 1
ATOM 3781 C CA . GLU A 1 474 ? -13.703 -31.594 3.93 1 97.81 474 GLU A CA 1
ATOM 3782 C C . GLU A 1 474 ? -13.891 -32.344 2.617 1 97.81 474 GLU A C 1
ATOM 3784 O O . GLU A 1 474 ? -13.234 -33.375 2.385 1 97.81 474 GLU A O 1
ATOM 3789 N N . VAL A 1 475 ? -14.695 -31.906 1.799 1 98.62 475 VAL A N 1
ATOM 3790 C CA . VAL A 1 475 ? -14.93 -32.5 0.49 1 98.62 475 VAL A CA 1
ATOM 3791 C C . VAL A 1 475 ? -13.727 -32.25 -0.415 1 98.62 475 VAL A C 1
ATOM 3793 O O . VAL A 1 475 ? -13.328 -31.125 -0.643 1 98.62 475 VAL A O 1
ATOM 3796 N N . LEU A 1 476 ? -13.133 -33.344 -0.803 1 98.69 476 LEU A N 1
ATOM 3797 C CA . LEU A 1 476 ? -12.086 -33.281 -1.812 1 98.69 476 LEU A CA 1
ATOM 3798 C C . LEU A 1 476 ? -12.68 -33.188 -3.215 1 98.69 476 LEU A C 1
ATOM 3800 O O . LEU A 1 476 ? -12.336 -32.312 -4 1 98.69 476 LEU A O 1
ATOM 3804 N N . THR A 1 477 ? -13.469 -34.125 -3.484 1 98.69 477 THR A N 1
ATOM 3805 C CA . THR A 1 477 ? -14.219 -34.188 -4.734 1 98.69 477 THR A CA 1
ATOM 3806 C C . THR A 1 477 ? -15.328 -35.219 -4.645 1 98.69 477 THR A C 1
ATOM 3808 O O . THR A 1 477 ? -15.508 -35.875 -3.604 1 98.69 477 THR A O 1
ATOM 3811 N N . TYR A 1 478 ? -16.188 -35.344 -5.703 1 98.5 478 TYR A N 1
ATO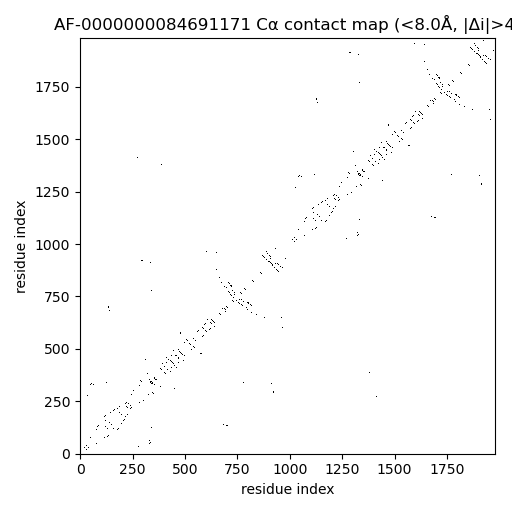M 3812 C CA . TYR A 1 478 ? -17.094 -36.469 -5.859 1 98.5 478 TYR A CA 1
ATOM 3813 C C . TYR A 1 478 ? -17.266 -36.844 -7.328 1 98.5 478 TYR A C 1
ATOM 3815 O O . TYR A 1 478 ? -16.984 -36.031 -8.211 1 98.5 478 TYR A O 1
ATOM 3823 N N . GLY A 1 479 ? -17.531 -38.062 -7.578 1 98.12 479 GLY A N 1
ATOM 3824 C CA . GLY A 1 479 ? -17.844 -38.562 -8.898 1 98.12 479 GLY A CA 1
ATOM 3825 C C . GLY A 1 479 ? -19.172 -39.281 -8.969 1 98.12 479 GLY A C 1
ATOM 3826 O O . GLY A 1 479 ? -19.656 -39.781 -7.957 1 98.12 479 GLY A O 1
ATOM 3827 N N . LEU A 1 480 ? -19.797 -39.219 -10.141 1 97.12 480 LEU A N 1
ATOM 3828 C CA . LEU A 1 480 ? -21.031 -39.938 -10.383 1 97.12 480 LEU A CA 1
ATOM 3829 C C . LEU A 1 480 ? -20.797 -41.188 -11.234 1 97.12 480 LEU A C 1
ATOM 3831 O O . LEU A 1 480 ? -20.594 -41.062 -12.445 1 97.12 480 LEU A O 1
ATOM 3835 N N . PHE A 1 481 ? -20.797 -42.344 -10.555 1 96.12 481 PHE A N 1
ATOM 3836 C CA . PHE A 1 481 ? -20.547 -43.656 -11.172 1 96.12 481 PHE A CA 1
ATOM 3837 C C . PHE A 1 481 ? -21.781 -44.531 -11.094 1 96.12 481 PHE A C 1
ATOM 3839 O O . PHE A 1 481 ? -22.906 -44.062 -11.32 1 96.12 481 PHE A O 1
ATOM 3846 N N . ASP A 1 482 ? -21.656 -45.844 -10.922 1 93.19 482 ASP A N 1
ATOM 3847 C CA . ASP A 1 482 ? -22.797 -46.688 -10.625 1 93.19 482 ASP A CA 1
ATOM 3848 C C . ASP A 1 482 ? -23.516 -46.219 -9.359 1 93.19 482 ASP A C 1
ATOM 3850 O O . ASP A 1 482 ? -24.75 -46.344 -9.266 1 93.19 482 ASP A O 1
ATOM 3854 N N . VAL A 1 483 ? -22.766 -45.781 -8.461 1 94.25 483 VAL A N 1
ATOM 3855 C CA . VAL A 1 483 ? -23.219 -45 -7.297 1 94.25 483 VAL A CA 1
ATOM 3856 C C . VAL A 1 483 ? -22.391 -43.75 -7.145 1 94.25 483 VAL A C 1
ATOM 3858 O O . VAL A 1 483 ? -21.312 -43.625 -7.723 1 94.25 483 VAL A O 1
ATOM 3861 N N . PRO A 1 484 ? -22.953 -42.75 -6.434 1 96.94 484 PRO A N 1
ATOM 3862 C CA . PRO A 1 484 ? -22.062 -41.625 -6.125 1 96.94 484 PRO A CA 1
ATOM 3863 C C . PRO A 1 484 ? -20.922 -42.031 -5.207 1 96.94 484 PRO A C 1
ATOM 3865 O O . PRO A 1 484 ? -21.094 -42.812 -4.289 1 96.94 484 PRO A O 1
ATOM 3868 N N . VAL A 1 485 ? -19.797 -41.562 -5.527 1 98.25 485 VAL A N 1
ATOM 3869 C CA . VAL A 1 485 ? -18.609 -41.781 -4.703 1 98.25 485 VAL A CA 1
ATOM 3870 C C . VAL A 1 485 ? -18.094 -40.438 -4.199 1 98.25 485 VAL A C 1
ATOM 3872 O O . VAL A 1 485 ? -17.766 -39.562 -5 1 98.25 485 VAL A O 1
ATOM 3875 N N . LEU A 1 486 ? -18.094 -40.219 -2.891 1 98.56 486 LEU A N 1
ATOM 3876 C CA . LEU A 1 486 ? -17.562 -39 -2.275 1 98.56 486 LEU A CA 1
ATOM 3877 C C . LEU A 1 486 ? -16.188 -39.25 -1.672 1 98.56 486 LEU A C 1
ATOM 3879 O O . LEU A 1 486 ? -15.945 -40.312 -1.064 1 98.56 486 LEU A O 1
ATOM 3883 N N . VAL A 1 487 ? -15.297 -38.344 -1.907 1 98.81 487 VAL A N 1
ATOM 3884 C CA . VAL A 1 487 ? -13.945 -38.406 -1.347 1 98.81 487 VAL A CA 1
ATOM 3885 C C . VAL A 1 487 ? -13.742 -37.25 -0.367 1 98.81 487 VAL A C 1
ATOM 3887 O O . VAL A 1 487 ? -13.93 -36.062 -0.725 1 98.81 487 VAL A O 1
ATOM 3890 N N . PHE A 1 488 ? -13.391 -37.531 0.875 1 98.75 488 PHE A N 1
ATOM 3891 C CA . PHE A 1 488 ? -13.109 -36.562 1.927 1 98.75 488 PHE A CA 1
ATOM 3892 C C . PHE A 1 488 ? -11.656 -36.688 2.377 1 98.75 488 PHE A C 1
ATOM 3894 O O . PHE A 1 488 ? -10.992 -37.688 2.129 1 98.75 488 PHE A O 1
ATOM 3901 N N . TYR A 1 489 ? -11.195 -35.625 3.012 1 98.56 489 TYR A N 1
ATOM 3902 C CA . TYR A 1 489 ? -9.883 -35.719 3.639 1 98.56 489 TYR A CA 1
ATOM 3903 C C . TYR A 1 489 ? -9.828 -34.875 4.914 1 98.56 489 TYR A C 1
ATOM 3905 O O . TYR A 1 489 ? -10.578 -33.906 5.07 1 98.56 489 TYR A O 1
ATOM 3913 N N . LEU A 1 490 ? -8.977 -35.25 5.844 1 98.31 490 LEU A N 1
ATOM 3914 C CA . LEU A 1 490 ? -8.641 -34.594 7.09 1 98.31 490 LEU A CA 1
ATOM 3915 C C . LEU A 1 490 ? -7.223 -34.938 7.531 1 98.31 490 LEU A C 1
ATOM 3917 O O . LEU A 1 490 ? -6.594 -35.812 6.961 1 98.31 490 LEU A O 1
ATOM 3921 N N . ASN A 1 491 ? -6.734 -34.125 8.508 1 97.31 491 ASN A N 1
ATOM 3922 C CA . ASN A 1 491 ? -5.52 -34.562 9.195 1 97.31 491 ASN A CA 1
ATOM 3923 C C . ASN A 1 491 ? -5.793 -35.719 10.141 1 97.31 491 ASN A C 1
ATOM 3925 O O . ASN A 1 491 ? -6.898 -35.875 10.664 1 97.31 491 ASN A O 1
ATOM 3929 N N . GLU A 1 492 ? -4.75 -36.531 10.289 1 96.62 492 GLU A N 1
ATOM 3930 C CA . GLU A 1 492 ? -4.871 -37.625 11.258 1 96.62 492 GLU A CA 1
ATOM 3931 C C . GLU A 1 492 ? -5.312 -37.094 12.617 1 96.62 492 GLU A C 1
ATOM 3933 O O . GLU A 1 492 ? -4.781 -36.094 13.117 1 96.62 492 GLU A O 1
ATOM 3938 N N . GLY A 1 493 ? -6.344 -37.719 13.164 1 96.81 493 GLY A N 1
ATOM 3939 C CA . GLY A 1 493 ? -6.785 -37.375 14.508 1 96.81 493 GLY A CA 1
ATOM 3940 C C . GLY A 1 493 ? -7.918 -36.375 14.523 1 96.81 493 GLY A C 1
ATOM 3941 O O . GLY A 1 493 ? -8.57 -36.188 15.555 1 96.81 493 GLY A O 1
ATOM 3942 N N . GLN A 1 494 ? -8.195 -35.688 13.5 1 97.75 494 GLN A N 1
ATOM 3943 C CA . GLN A 1 494 ? -9.305 -34.75 13.445 1 97.75 494 GLN A CA 1
ATOM 3944 C C . GLN A 1 494 ? -10.641 -35.469 13.305 1 97.75 494 GLN A C 1
ATOM 3946 O O . GLN A 1 494 ? -10.711 -36.531 12.711 1 97.75 494 GLN A O 1
ATOM 3951 N N . VAL A 1 495 ? -11.664 -34.812 13.773 1 97.44 495 VAL A N 1
ATOM 3952 C CA . VAL A 1 495 ? -13 -35.406 13.75 1 97.44 495 VAL A CA 1
ATOM 3953 C C . VAL A 1 495 ? -13.789 -34.875 12.57 1 97.44 495 VAL A C 1
ATOM 3955 O O . VAL A 1 495 ? -13.82 -33.656 12.336 1 97.44 495 VAL A O 1
ATOM 3958 N N . GLY A 1 496 ? -14.305 -35.781 11.766 1 97.31 496 GLY A N 1
ATOM 3959 C CA . GLY A 1 496 ? -15.242 -35.438 10.703 1 97.31 496 GLY A CA 1
ATOM 3960 C C . GLY A 1 496 ? -16.672 -35.844 11.016 1 97.31 496 GLY A C 1
ATOM 3961 O O . GLY A 1 496 ? -16.906 -36.875 11.617 1 97.31 496 GLY A O 1
ATOM 3962 N N . GLU A 1 497 ? -17.609 -34.938 10.641 1 96.88 497 GLU A N 1
ATOM 3963 C CA . GLU A 1 497 ? -19.047 -35.188 10.781 1 96.88 497 GLU A CA 1
ATOM 3964 C C . GLU A 1 497 ? -19.797 -34.844 9.5 1 96.88 497 GLU A C 1
ATOM 3966 O O . GLU A 1 497 ? -19.484 -33.844 8.852 1 96.88 497 GLU A O 1
ATOM 3971 N N . LEU A 1 498 ? -20.672 -35.656 9.117 1 96.31 498 LEU A N 1
ATOM 3972 C CA . LEU A 1 498 ? -21.484 -35.375 7.938 1 96.31 498 LEU A CA 1
ATOM 3973 C C . LEU A 1 498 ? -22.891 -35.938 8.094 1 96.31 498 LEU A C 1
ATOM 3975 O O . LEU A 1 498 ? -23.109 -36.844 8.891 1 96.31 498 LEU A O 1
ATOM 3979 N N . ALA A 1 499 ? -23.797 -35.375 7.355 1 95.75 499 ALA A N 1
ATOM 3980 C CA . ALA A 1 499 ? -25.188 -35.812 7.289 1 95.75 499 ALA A CA 1
ATOM 3981 C C . ALA A 1 499 ? -25.766 -35.562 5.898 1 95.75 499 ALA A C 1
ATOM 3983 O O . ALA A 1 499 ? -25.375 -34.625 5.199 1 95.75 499 ALA A O 1
ATOM 3984 N N . PHE A 1 500 ? -26.656 -36.406 5.562 1 94 500 PHE A N 1
ATOM 3985 C CA . PHE A 1 500 ? -27.359 -36.281 4.297 1 94 500 PHE A CA 1
ATOM 3986 C C . PHE A 1 500 ? -28.766 -35.719 4.523 1 94 500 PHE A C 1
ATOM 3988 O O . PHE A 1 500 ? -29.438 -36.094 5.496 1 94 500 PHE A O 1
ATOM 3995 N N . LYS A 1 501 ? -29.047 -34.875 3.639 1 92.19 501 LYS A N 1
ATOM 3996 C CA . LYS A 1 501 ? -30.406 -34.312 3.68 1 92.19 501 LYS A CA 1
ATOM 3997 C C . LYS A 1 501 ? -31.438 -35.406 3.527 1 92.19 501 LYS A C 1
ATOM 3999 O O . LYS A 1 501 ? -31.328 -36.281 2.65 1 92.19 501 LYS A O 1
ATOM 4004 N N . GLY A 1 502 ? -32.5 -35.406 4.332 1 84.38 502 GLY A N 1
ATOM 4005 C CA . GLY A 1 502 ? -33.531 -36.406 4.285 1 84.38 502 GLY A CA 1
ATOM 4006 C C . GLY A 1 502 ? -33.094 -37.781 4.77 1 84.38 502 GLY A C 1
ATOM 4007 O O . GLY A 1 502 ? -33.844 -38.75 4.668 1 84.38 502 GLY A O 1
ATOM 4008 N N . ALA A 1 503 ? -32.031 -37.938 5.355 1 76.38 503 ALA A N 1
ATOM 4009 C CA . ALA A 1 503 ? -31.422 -39.156 5.891 1 76.38 503 ALA A CA 1
ATOM 4010 C C . ALA A 1 503 ? -31.281 -40.219 4.801 1 76.38 503 ALA A C 1
ATOM 4012 O O . ALA A 1 503 ? -32 -40.188 3.801 1 76.38 503 ALA A O 1
ATOM 4013 N N . LEU A 1 504 ? -30.266 -41.094 4.992 1 82.62 504 LEU A N 1
ATOM 4014 C CA . LEU A 1 504 ? -30.109 -42.25 4.109 1 82.62 504 LEU A CA 1
ATOM 4015 C C . LEU A 1 504 ? -31.203 -43.281 4.375 1 82.62 504 LEU A C 1
ATOM 4017 O O . LEU A 1 504 ? -31.609 -43.469 5.52 1 82.62 504 LEU A O 1
ATOM 4021 N N . LYS A 1 505 ? -31.625 -43.969 3.445 1 75.44 505 LYS A N 1
ATOM 4022 C CA . LYS A 1 505 ? -32.688 -45 3.559 1 75.44 505 LYS A CA 1
ATOM 4023 C C . LYS A 1 505 ? -32.219 -46.156 4.422 1 75.44 505 LYS A C 1
ATOM 4025 O O . LYS A 1 505 ? -33 -46.75 5.152 1 75.44 505 LYS A O 1
ATOM 4030 N N . ASN A 1 506 ? -31.031 -46.469 4.258 1 79.12 506 ASN A N 1
ATOM 4031 C CA . ASN A 1 506 ? -30.344 -47.531 4.996 1 79.12 506 ASN A CA 1
ATOM 4032 C C . ASN A 1 506 ? -28.969 -47.062 5.488 1 79.12 506 ASN A C 1
ATOM 4034 O O . ASN A 1 506 ? -28.094 -46.719 4.684 1 79.12 506 ASN A O 1
ATOM 4038 N N . THR A 1 507 ? -28.766 -47.156 6.809 1 83.94 507 THR A N 1
ATOM 4039 C CA . THR A 1 507 ? -27.562 -46.594 7.406 1 83.94 507 THR A CA 1
ATOM 4040 C C . THR A 1 507 ? -26.531 -47.688 7.68 1 83.94 507 THR A C 1
ATOM 4042 O O . THR A 1 507 ? -25.5 -47.406 8.305 1 83.94 507 THR A O 1
ATOM 4045 N N . ASN A 1 508 ? -26.875 -48.938 7.234 1 91.06 508 ASN A N 1
ATOM 4046 C CA . ASN A 1 508 ? -25.859 -50 7.371 1 91.06 508 ASN A CA 1
ATOM 4047 C C . ASN A 1 508 ? -24.703 -49.781 6.398 1 91.06 508 ASN A C 1
ATOM 4049 O O . ASN A 1 508 ? -24.922 -49.344 5.258 1 91.06 508 ASN A O 1
ATOM 4053 N N . PHE A 1 509 ? -23.5 -50.062 6.945 1 95.94 509 PHE A N 1
ATOM 4054 C CA . PHE A 1 509 ? -22.328 -49.875 6.086 1 95.94 509 PHE A CA 1
ATOM 4055 C C . PHE A 1 509 ? -21.234 -50.875 6.449 1 95.94 509 PHE A C 1
ATOM 4057 O O . PHE A 1 509 ? -21.266 -51.469 7.527 1 95.94 509 PHE A O 1
ATOM 4064 N N . THR A 1 510 ? -20.297 -51.125 5.52 1 95.56 510 THR A N 1
ATOM 4065 C CA . THR A 1 510 ? -19.047 -51.875 5.742 1 95.56 510 THR A CA 1
ATOM 4066 C C . THR A 1 510 ? -17.844 -50.938 5.625 1 95.56 510 THR A C 1
ATOM 4068 O O . THR A 1 510 ? -17.906 -49.906 4.957 1 95.56 510 THR A O 1
ATOM 4071 N N . THR A 1 511 ? -16.781 -51.312 6.324 1 96.19 511 THR A N 1
ATOM 4072 C CA . THR A 1 511 ? -15.562 -50.5 6.332 1 96.19 511 THR A CA 1
ATOM 4073 C C . THR A 1 511 ? -14.406 -51.312 5.715 1 96.19 511 THR A C 1
ATOM 4075 O O . THR A 1 511 ? -14.297 -52.5 5.914 1 96.19 511 THR A O 1
ATOM 4078 N N . HIS A 1 512 ? -13.602 -50.656 5.004 1 96.19 512 HIS A N 1
ATOM 4079 C CA . HIS A 1 512 ? -12.445 -51.25 4.34 1 96.19 512 HIS A CA 1
ATOM 4080 C C . HIS A 1 512 ? -11.219 -50.344 4.461 1 96.19 512 HIS A C 1
ATOM 4082 O O . HIS A 1 512 ? -11.352 -49.125 4.578 1 96.19 512 HIS A O 1
ATOM 4088 N N . GLY A 1 513 ? -9.93 -50.969 4.383 1 94.94 513 GLY A N 1
ATOM 4089 C CA . GLY A 1 513 ? -8.695 -50.188 4.508 1 94.94 513 GLY A CA 1
ATOM 4090 C C . GLY A 1 513 ? -8.258 -50 5.945 1 94.94 513 GLY A C 1
ATOM 4091 O O . GLY A 1 513 ? -8.273 -50.938 6.742 1 94.94 513 GLY A O 1
ATOM 4092 N N . ALA A 1 514 ? -7.891 -48.812 6.277 1 95.38 514 ALA A N 1
ATOM 4093 C CA . ALA A 1 514 ? -7.41 -48.5 7.621 1 95.38 514 ALA A CA 1
ATOM 4094 C C . ALA A 1 514 ? -8.547 -48.594 8.641 1 95.38 514 ALA A C 1
ATOM 4096 O O . ALA A 1 514 ? -9.695 -48.281 8.328 1 95.38 514 ALA A O 1
ATOM 4097 N N . ASP A 1 515 ? -8.227 -48.844 9.922 1 92.75 515 ASP A N 1
ATOM 4098 C CA . ASP A 1 515 ? -9.203 -48.938 11 1 92.75 515 ASP A CA 1
ATOM 4099 C C . ASP A 1 515 ? -9.852 -47.594 11.273 1 92.75 515 ASP A C 1
ATOM 4101 O O . ASP A 1 515 ? -9.203 -46.531 11.164 1 92.75 515 ASP A O 1
ATOM 4105 N N . THR A 1 516 ? -11.086 -47.625 11.602 1 94.25 516 THR A N 1
ATOM 4106 C CA . THR A 1 516 ? -11.836 -46.375 11.805 1 94.25 516 THR A CA 1
ATOM 4107 C C . THR A 1 516 ? -12.867 -46.562 12.914 1 94.25 516 THR A C 1
ATOM 4109 O O . THR A 1 516 ? -13.258 -47.688 13.242 1 94.25 516 THR A O 1
ATOM 4112 N N . ASP A 1 517 ? -13.25 -45.469 13.609 1 96.62 517 ASP A N 1
ATOM 4113 C CA . ASP A 1 517 ? -14.344 -45.438 14.578 1 96.62 517 ASP A CA 1
ATOM 4114 C C . ASP A 1 517 ? -15.594 -44.812 13.961 1 96.62 517 ASP A C 1
ATOM 4116 O O . ASP A 1 517 ? -16.453 -44.281 14.672 1 96.62 517 ASP A O 1
ATOM 4120 N N . PHE A 1 518 ? -15.617 -44.812 12.633 1 95.69 518 PHE A N 1
ATOM 4121 C CA . PHE A 1 518 ? -16.781 -44.312 11.914 1 95.69 518 PHE A CA 1
ATOM 4122 C C . PHE A 1 518 ? -18.062 -44.906 12.469 1 95.69 518 PHE A C 1
ATOM 4124 O O . PHE A 1 518 ? -18.203 -46.156 12.539 1 95.69 518 PHE A O 1
ATOM 4131 N N . ALA A 1 519 ? -19.109 -43.969 12.844 1 94.94 519 ALA A N 1
ATOM 4132 C CA . ALA A 1 519 ? -20.328 -44.469 13.477 1 94.94 519 ALA A CA 1
ATOM 4133 C C . ALA A 1 519 ? -21.484 -43.5 13.242 1 94.94 519 ALA A C 1
ATOM 4135 O O . ALA A 1 519 ? -21.266 -42.312 12.969 1 94.94 519 ALA A O 1
ATOM 4136 N N . ALA A 1 520 ? -22.562 -44 13.367 1 91 520 ALA A N 1
ATOM 4137 C CA . ALA A 1 520 ? -23.781 -43.219 13.289 1 91 520 ALA A CA 1
ATOM 4138 C C . ALA A 1 520 ? -23.938 -42.344 14.531 1 91 520 ALA A C 1
ATOM 4140 O O . ALA A 1 520 ? -23.578 -42.75 15.641 1 91 520 ALA A O 1
ATOM 4141 N N . ALA A 1 521 ? -24.453 -41.156 14.281 1 87.62 521 ALA A N 1
ATOM 4142 C CA . ALA A 1 521 ? -24.781 -40.156 15.312 1 87.62 521 ALA A CA 1
ATOM 4143 C C . ALA A 1 521 ? -26.016 -39.344 14.938 1 87.62 521 ALA A C 1
ATOM 4145 O O . ALA A 1 521 ? -26.656 -39.625 13.914 1 87.62 521 ALA A O 1
ATOM 4146 N N . ALA A 1 522 ? -26.531 -38.438 15.844 1 80.44 522 ALA A N 1
ATOM 4147 C CA . ALA A 1 522 ? -27.594 -37.469 15.531 1 80.44 522 ALA A CA 1
ATOM 4148 C C . ALA A 1 522 ? -27.047 -36.094 15.195 1 80.44 522 ALA A C 1
ATOM 4150 O O . ALA A 1 522 ? -25.984 -35.719 15.711 1 80.44 522 ALA A O 1
ATOM 4151 N N . THR A 1 523 ? -27.812 -35.5 14.336 1 81.31 523 THR A N 1
ATOM 4152 C CA . THR A 1 523 ? -27.453 -34.094 14.102 1 81.31 523 THR A CA 1
ATOM 4153 C C . THR A 1 523 ? -27.656 -33.281 15.367 1 81.31 523 THR A C 1
ATOM 4155 O O . THR A 1 523 ? -28.469 -33.625 16.219 1 81.31 523 THR A O 1
ATOM 4158 N N . GLY A 1 524 ? -26.938 -32.219 15.453 1 75.06 524 GLY A N 1
ATOM 4159 C CA . GLY A 1 524 ? -27.016 -31.344 16.625 1 75.06 524 GLY A CA 1
ATOM 4160 C C . GLY A 1 524 ? -28.406 -30.812 16.891 1 75.06 524 GLY A C 1
ATOM 4161 O O . GLY A 1 524 ? -28.781 -30.547 18.031 1 75.06 524 GLY A O 1
ATOM 4162 N N . ASN A 1 525 ? -29.109 -30.688 15.828 1 78.12 525 ASN A N 1
ATOM 4163 C CA . ASN A 1 525 ? -30.469 -30.172 16.016 1 78.12 525 ASN A CA 1
ATOM 4164 C C . ASN A 1 525 ? -31.5 -31.297 15.977 1 78.12 525 ASN A C 1
ATOM 4166 O O . ASN A 1 525 ? -32.719 -31.047 16.047 1 78.12 525 ASN A O 1
ATOM 4170 N N . GLY A 1 526 ? -31.125 -32.531 15.789 1 77.44 526 GLY A N 1
ATOM 4171 C CA . GLY A 1 526 ? -31.953 -33.688 15.906 1 77.44 526 GLY A CA 1
ATOM 4172 C C . GLY A 1 526 ? -32.812 -33.938 14.68 1 77.44 526 GLY A C 1
ATOM 4173 O O . GLY A 1 526 ? -33.688 -34.812 14.695 1 77.44 526 GLY A O 1
ATOM 4174 N N . THR A 1 527 ? -32.5 -33.344 13.609 1 78.25 527 THR A N 1
ATOM 4175 C CA . THR A 1 527 ? -33.406 -33.406 12.469 1 78.25 527 THR A CA 1
ATOM 4176 C C . THR A 1 527 ? -33.031 -34.531 11.523 1 78.25 527 THR A C 1
ATOM 4178 O O . THR A 1 527 ? -33.844 -34.969 10.695 1 78.25 527 THR A O 1
ATOM 4181 N N . SER A 1 528 ? -31.797 -35.031 11.562 1 86.88 528 SER A N 1
ATOM 4182 C CA . SER A 1 528 ? -31.312 -36.062 10.648 1 86.88 528 SER A CA 1
ATOM 4183 C C . SER A 1 528 ? -30.281 -36.938 11.328 1 86.88 528 SER A C 1
ATOM 4185 O O . SER A 1 528 ? -29.906 -36.719 12.477 1 86.88 528 SER A O 1
ATOM 4187 N N . ASN A 1 529 ? -30 -38.031 10.508 1 89.56 529 ASN A N 1
ATOM 4188 C CA . ASN A 1 529 ? -28.891 -38.875 10.945 1 89.56 529 ASN A CA 1
ATOM 4189 C C . ASN A 1 529 ? -27.547 -38.344 10.477 1 89.56 529 ASN A C 1
ATOM 4191 O O . ASN A 1 529 ? -27.406 -37.906 9.32 1 89.56 529 ASN A O 1
ATOM 4195 N N . ALA A 1 530 ? -26.656 -38.312 11.453 1 93.94 530 ALA A N 1
ATOM 4196 C CA . ALA A 1 530 ? -25.297 -37.906 11.141 1 93.94 530 ALA A CA 1
ATOM 4197 C C . ALA A 1 530 ? -24.312 -39.062 11.273 1 93.94 530 ALA A C 1
ATOM 4199 O O . ALA A 1 530 ? -24.688 -40.156 11.727 1 93.94 530 ALA A O 1
ATOM 4200 N N . PHE A 1 531 ? -23.188 -38.906 10.727 1 95.56 531 PHE A N 1
ATOM 4201 C CA . PHE A 1 531 ? -22.078 -39.844 10.859 1 95.56 531 PHE A CA 1
ATOM 4202 C C . PHE A 1 531 ? -20.828 -39.094 11.336 1 95.56 531 PHE A C 1
ATOM 4204 O O . PHE A 1 531 ? -20.547 -38 10.891 1 95.56 531 PHE A O 1
ATOM 4211 N N . LYS A 1 532 ? -20.109 -39.688 12.219 1 96 532 LYS A N 1
ATOM 4212 C CA . LYS A 1 532 ? -18.922 -39.094 12.82 1 96 532 LYS A CA 1
ATOM 4213 C C . LYS A 1 532 ? -17.75 -40.062 12.805 1 96 532 LYS A C 1
ATOM 4215 O O . LYS A 1 532 ? -17.938 -41.281 12.898 1 96 532 LYS A O 1
ATOM 4220 N N . TYR A 1 533 ? -16.562 -39.562 12.727 1 97.5 533 TYR A N 1
ATOM 4221 C CA . TYR A 1 533 ? -15.359 -40.406 12.789 1 97.5 533 TYR A CA 1
ATOM 4222 C C . TYR A 1 533 ? -14.141 -39.562 13.133 1 97.5 533 TYR A C 1
ATOM 4224 O O . TYR A 1 533 ? -14.164 -38.312 12.992 1 97.5 533 TYR A O 1
ATOM 4232 N N . THR A 1 534 ? -13.102 -40.219 13.633 1 97.31 534 THR A N 1
ATOM 4233 C CA . THR A 1 534 ? -11.766 -39.656 13.773 1 97.31 534 THR A CA 1
ATOM 4234 C C . THR A 1 534 ? -10.852 -40.125 12.641 1 97.31 534 THR A C 1
ATOM 4236 O O . THR A 1 534 ? -10.695 -41.344 12.438 1 97.31 534 THR A O 1
ATOM 4239 N N . GLN A 1 535 ? -10.297 -39.25 11.961 1 98.25 535 GLN A N 1
ATOM 4240 C CA . GLN A 1 535 ? -9.508 -39.625 10.789 1 98.25 535 GLN A CA 1
ATOM 4241 C C . GLN A 1 535 ? -8.297 -40.469 11.188 1 98.25 535 GLN A C 1
ATOM 4243 O O . GLN A 1 535 ? -7.438 -40 11.938 1 98.25 535 GLN A O 1
ATOM 4248 N N . ALA A 1 536 ? -8.195 -41.625 10.641 1 96.75 536 ALA A N 1
ATOM 4249 C CA . ALA A 1 536 ? -7.051 -42.531 10.828 1 96.75 536 ALA A CA 1
ATOM 4250 C C . ALA A 1 536 ? -5.949 -42.219 9.82 1 96.75 536 ALA A C 1
ATOM 4252 O O . ALA A 1 536 ? -6.184 -41.531 8.82 1 96.75 536 ALA A O 1
ATOM 4253 N N . LYS A 1 537 ? -4.762 -42.719 10.172 1 95.81 537 LYS A N 1
ATOM 4254 C CA . LYS A 1 537 ? -3.699 -42.656 9.172 1 95.81 537 LYS A CA 1
ATOM 4255 C C . LYS A 1 537 ? -4.051 -43.531 7.961 1 95.81 537 LYS A C 1
ATOM 4257 O O . LYS A 1 537 ? -4.59 -44.625 8.109 1 95.81 537 LYS A O 1
ATOM 4262 N N . GLY A 1 538 ? -3.744 -42.969 6.699 1 96.38 538 GLY A N 1
ATOM 4263 C CA . GLY A 1 538 ? -4 -43.719 5.488 1 96.38 538 GLY A CA 1
ATOM 4264 C C . GLY A 1 538 ? -5.387 -43.5 4.918 1 96.38 538 GLY A C 1
ATOM 4265 O O . GLY A 1 538 ? -5.895 -42.375 4.949 1 96.38 538 GLY A O 1
ATOM 4266 N N . ALA A 1 539 ? -5.902 -44.594 4.25 1 97.69 539 ALA A N 1
ATOM 4267 C CA . ALA A 1 539 ? -7.188 -44.5 3.557 1 97.69 539 ALA A CA 1
ATOM 4268 C C . ALA A 1 539 ? -8.195 -45.5 4.125 1 97.69 539 ALA A C 1
ATOM 4270 O O . ALA A 1 539 ? -7.852 -46.656 4.379 1 97.69 539 ALA A O 1
ATOM 4271 N N . THR A 1 540 ? -9.422 -45.031 4.375 1 97.88 540 THR A N 1
ATOM 4272 C CA . THR A 1 540 ? -10.578 -45.844 4.723 1 97.88 540 THR A CA 1
ATOM 4273 C C . THR A 1 540 ? -11.688 -45.688 3.693 1 97.88 540 THR A C 1
ATOM 4275 O O . THR A 1 540 ? -11.922 -44.594 3.195 1 97.88 540 THR A O 1
ATOM 4278 N N . VAL A 1 541 ? -12.336 -46.781 3.424 1 98.19 541 VAL A N 1
ATOM 4279 C CA . VAL A 1 541 ? -13.469 -46.719 2.512 1 98.19 541 VAL A CA 1
ATOM 4280 C C . VAL A 1 541 ? -14.719 -47.25 3.209 1 98.19 541 VAL A C 1
ATOM 4282 O O . VAL A 1 541 ? -14.695 -48.312 3.803 1 98.19 541 VAL A O 1
ATOM 4285 N N . ILE A 1 542 ? -15.789 -46.438 3.121 1 97.81 542 ILE A N 1
ATOM 4286 C CA . ILE A 1 542 ? -17.094 -46.844 3.645 1 97.81 542 ILE A CA 1
ATOM 4287 C C . ILE A 1 542 ? -18.031 -47.188 2.49 1 97.81 542 ILE A C 1
ATOM 4289 O O . ILE A 1 542 ? -18.219 -46.375 1.572 1 97.81 542 ILE A O 1
ATOM 4293 N N . LYS A 1 543 ? -18.547 -48.281 2.559 1 96.62 543 LYS A N 1
ATOM 4294 C CA . LYS A 1 543 ? -19.578 -48.688 1.596 1 96.62 543 LYS A CA 1
ATOM 4295 C C . LYS A 1 543 ? -20.938 -48.844 2.273 1 96.62 543 LYS A C 1
ATOM 4297 O O . LYS A 1 543 ? -21.141 -49.781 3.059 1 96.62 543 LYS A O 1
ATOM 4302 N N . PHE A 1 544 ? -21.859 -48 1.973 1 94.38 544 PHE A N 1
ATOM 4303 C CA . PHE A 1 544 ? -23.219 -48.125 2.469 1 94.38 544 PHE A CA 1
ATOM 4304 C C . PHE A 1 544 ? -23.969 -49.219 1.705 1 94.38 544 PHE A C 1
ATOM 4306 O O . PHE A 1 544 ? -23.75 -49.406 0.504 1 94.38 544 PHE A O 1
ATOM 4313 N N . ALA A 1 545 ? -24.844 -49.875 2.322 1 90.69 545 ALA A N 1
ATOM 4314 C CA . ALA A 1 545 ? -25.656 -50.906 1.699 1 90.69 545 ALA A CA 1
ATOM 4315 C C . ALA A 1 545 ? -26.531 -50.344 0.59 1 90.69 545 ALA A C 1
ATOM 4317 O O . ALA A 1 545 ? -26.719 -50.969 -0.453 1 90.69 545 ALA A O 1
ATOM 4318 N N . GLN A 1 546 ? -27.109 -49.25 0.896 1 88.88 546 GLN A N 1
ATOM 4319 C CA . GLN A 1 546 ? -27.859 -48.469 -0.076 1 88.88 546 GLN A CA 1
ATOM 4320 C C . GLN A 1 546 ? -27.469 -47 -0.018 1 88.88 546 GLN A C 1
ATOM 4322 O O . GLN A 1 546 ? -28.094 -46.219 0.709 1 88.88 546 GLN A O 1
ATOM 4327 N N . GLY A 1 547 ? -26.5 -46.688 -0.77 1 90.25 547 GLY A N 1
ATOM 4328 C CA . GLY A 1 547 ? -26.031 -45.312 -0.733 1 90.25 547 GLY A CA 1
ATOM 4329 C C . GLY A 1 547 ? -24.672 -45.125 -1.38 1 90.25 547 GLY A C 1
ATOM 4330 O O . GLY A 1 547 ? -24.234 -45.969 -2.166 1 90.25 547 GLY A O 1
ATOM 4331 N N . PRO A 1 548 ? -24.094 -43.969 -1.093 1 96.38 548 PRO A N 1
ATOM 4332 C CA . PRO A 1 548 ? -22.812 -43.656 -1.719 1 96.38 548 PRO A CA 1
ATOM 4333 C C . PRO A 1 548 ? -21.656 -44.469 -1.111 1 96.38 548 PRO A C 1
ATOM 4335 O O . PRO A 1 548 ? -21.828 -45.094 -0.076 1 96.38 548 PRO A O 1
ATOM 4338 N N . VAL A 1 549 ? -20.578 -44.594 -1.841 1 97.19 549 VAL A N 1
ATOM 4339 C CA . VAL A 1 549 ? -19.281 -45 -1.305 1 97.19 549 VAL A CA 1
ATOM 4340 C C . VAL A 1 549 ? -18.5 -43.781 -0.838 1 97.19 549 VAL A C 1
ATOM 4342 O O . VAL A 1 549 ? -18.5 -42.75 -1.496 1 97.19 549 VAL A O 1
ATOM 4345 N N . LEU A 1 550 ? -17.922 -43.812 0.356 1 98.38 550 LEU A N 1
ATOM 4346 C CA . LEU A 1 550 ? -17.125 -42.719 0.893 1 98.38 550 LEU A CA 1
ATOM 4347 C C . LEU A 1 550 ? -15.656 -43.125 1 1 98.38 550 LEU A C 1
ATOM 4349 O O . LEU A 1 550 ? -15.336 -44.188 1.548 1 98.38 550 LEU A O 1
ATOM 4353 N N . TYR A 1 551 ? -14.797 -42.406 0.352 1 98.62 551 TYR A N 1
ATOM 4354 C CA . TYR A 1 551 ? -13.375 -42.469 0.667 1 98.62 551 TYR A CA 1
ATOM 4355 C C . TYR A 1 551 ? -13.016 -41.469 1.769 1 98.62 551 TYR A C 1
ATOM 4357 O O . TYR A 1 551 ? -13.258 -40.25 1.635 1 98.62 551 TYR A O 1
ATOM 4365 N N . LEU A 1 552 ? -12.508 -41.875 2.896 1 98.62 552 LEU A N 1
ATOM 4366 C CA . LEU A 1 552 ? -11.977 -41.094 3.986 1 98.62 552 LEU A CA 1
ATOM 4367 C C . LEU A 1 552 ? -10.445 -41.125 3.996 1 98.62 552 LEU A C 1
ATOM 4369 O O . LEU A 1 552 ? -9.852 -42.094 4.473 1 98.62 552 LEU A O 1
ATOM 4373 N N . LEU A 1 553 ? -9.883 -40.031 3.562 1 98.69 553 LEU A N 1
ATOM 4374 C CA . LEU A 1 553 ? -8.438 -40.062 3.35 1 98.69 553 LEU A CA 1
ATOM 4375 C C . LEU A 1 553 ? -7.73 -39.156 4.355 1 98.69 553 LEU A C 1
ATOM 4377 O O . LEU A 1 553 ? -8.172 -38.031 4.605 1 98.69 553 LEU A O 1
ATOM 4381 N N . GLU A 1 554 ? -6.68 -39.75 4.895 1 97.62 554 GLU A N 1
ATOM 4382 C CA . GLU A 1 554 ? -5.711 -38.875 5.559 1 97.62 554 GLU A CA 1
ATOM 4383 C C . GLU A 1 554 ? -4.965 -38 4.547 1 97.62 554 GLU A C 1
ATOM 4385 O O . GLU A 1 554 ? -4.762 -38.406 3.404 1 97.62 554 GLU A O 1
ATOM 4390 N N . ARG A 1 555 ? -4.562 -36.812 4.98 1 97.19 555 ARG A N 1
ATOM 4391 C CA . ARG A 1 555 ? -3.998 -35.812 4.086 1 97.19 555 ARG A CA 1
ATOM 4392 C C . ARG A 1 555 ? -2.91 -36.406 3.201 1 97.19 555 ARG A C 1
ATOM 4394 O O . ARG A 1 555 ? -2.877 -36.156 1.995 1 97.19 555 ARG A O 1
ATOM 4401 N N . TRP A 1 556 ? -1.947 -37.188 3.684 1 95.69 556 TRP A N 1
ATOM 4402 C CA . TRP A 1 556 ? -0.847 -37.75 2.912 1 95.69 556 TRP A CA 1
ATOM 4403 C C . TRP A 1 556 ? -1.358 -38.781 1.91 1 95.69 556 TRP A C 1
ATOM 4405 O O . TRP A 1 556 ? -0.817 -38.906 0.809 1 95.69 556 TRP A O 1
ATOM 4415 N N . ALA A 1 557 ? -2.344 -39.531 2.312 1 97.44 557 ALA A N 1
ATOM 4416 C CA . ALA A 1 557 ? -2.996 -40.438 1.373 1 97.44 557 ALA A CA 1
ATOM 4417 C C . ALA A 1 557 ? -3.705 -39.656 0.266 1 97.44 557 ALA A C 1
ATOM 4419 O O . ALA A 1 557 ? -3.664 -40.031 -0.901 1 97.44 557 ALA A O 1
ATOM 4420 N N . ALA A 1 558 ? -4.32 -38.594 0.661 1 98.56 558 ALA A N 1
ATOM 4421 C CA . ALA A 1 558 ? -5.02 -37.75 -0.306 1 98.56 558 ALA A CA 1
ATOM 4422 C C . ALA A 1 558 ? -4.055 -37.188 -1.348 1 98.56 558 ALA A C 1
ATOM 4424 O O . ALA A 1 558 ? -4.445 -36.938 -2.49 1 98.56 558 ALA A O 1
ATOM 4425 N N . TYR A 1 559 ? -2.799 -37.062 -1.03 1 98.12 559 TYR A N 1
ATOM 4426 C CA . TYR A 1 559 ? -1.785 -36.5 -1.935 1 98.12 559 TYR A CA 1
ATOM 4427 C C . TYR A 1 559 ? -1.528 -37.469 -3.09 1 98.12 559 TYR A C 1
ATOM 4429 O O . TYR A 1 559 ? -0.929 -37.094 -4.098 1 98.12 559 TYR A O 1
ATOM 4437 N N . THR A 1 560 ? -1.998 -38.719 -2.99 1 97.88 560 THR A N 1
ATOM 4438 C CA . THR A 1 560 ? -1.801 -39.688 -4.059 1 97.88 560 THR A CA 1
ATOM 4439 C C . THR A 1 560 ? -3.129 -40.062 -4.719 1 97.88 560 THR A C 1
ATOM 4441 O O . THR A 1 560 ? -3.246 -41.094 -5.375 1 97.88 560 THR A O 1
ATOM 4444 N N . PHE A 1 561 ? -4.09 -39.312 -4.418 1 98.62 561 PHE A N 1
ATOM 4445 C CA . PHE A 1 561 ? -5.387 -39.469 -5.074 1 98.62 561 PHE A CA 1
ATOM 4446 C C . PHE A 1 561 ? -5.461 -38.594 -6.316 1 98.62 561 PHE A C 1
ATOM 4448 O O . PHE A 1 561 ? -5 -37.438 -6.301 1 98.62 561 PHE A O 1
ATOM 4455 N N . PHE A 1 562 ? -6.051 -39.094 -7.418 1 98.81 562 PHE A N 1
ATOM 4456 C CA . PHE A 1 562 ? -6.227 -38.344 -8.664 1 98.81 562 PHE A CA 1
ATOM 4457 C C . PHE A 1 562 ? -7.617 -38.594 -9.242 1 98.81 562 PHE A C 1
ATOM 4459 O O . PHE A 1 562 ? -8.234 -39.625 -8.977 1 98.81 562 PHE A O 1
ATOM 4466 N N . ALA A 1 563 ? -8.078 -37.625 -10.031 1 98.81 563 ALA A N 1
ATOM 4467 C CA . ALA A 1 563 ? -9.344 -37.719 -10.758 1 98.81 563 ALA A CA 1
ATOM 4468 C C . ALA A 1 563 ? -9.164 -37.344 -12.227 1 98.81 563 ALA A C 1
ATOM 4470 O O . ALA A 1 563 ? -9.75 -36.375 -12.695 1 98.81 563 ALA A O 1
ATOM 4471 N N . PRO A 1 564 ? -8.461 -38.125 -12.969 1 98.44 564 PRO A N 1
ATOM 4472 C CA . PRO A 1 564 ? -8.234 -37.812 -14.383 1 98.44 564 PRO A CA 1
ATOM 4473 C C . PRO A 1 564 ? -9.539 -37.75 -15.18 1 98.44 564 PRO A C 1
ATOM 4475 O O . PRO A 1 564 ? -10.383 -38.625 -15.062 1 98.44 564 PRO A O 1
ATOM 4478 N N . PRO A 1 565 ? -9.68 -36.719 -16.016 1 98 565 PRO A N 1
ATOM 4479 C CA . PRO A 1 565 ? -10.883 -36.562 -16.844 1 98 565 PRO A CA 1
ATOM 4480 C C . PRO A 1 565 ? -10.945 -37.594 -17.969 1 98 565 PRO A C 1
ATOM 4482 O O . PRO A 1 565 ? -9.906 -38 -18.5 1 98 565 PRO A O 1
ATOM 4485 N N . THR A 1 566 ? -12.133 -37.875 -18.391 1 96.12 566 THR A N 1
ATOM 4486 C CA . THR A 1 566 ? -12.367 -38.719 -19.562 1 96.12 566 THR A CA 1
ATOM 4487 C C . THR A 1 566 ? -12.914 -37.875 -20.719 1 96.12 566 THR A C 1
ATOM 4489 O O . THR A 1 566 ? -13.539 -38.438 -21.641 1 96.12 566 THR A O 1
ATOM 4492 N N . THR A 1 567 ? -12.703 -36.562 -20.594 1 95 567 THR A N 1
ATOM 4493 C CA . THR A 1 567 ? -13.156 -35.594 -21.594 1 95 567 THR A CA 1
ATOM 4494 C C . THR A 1 567 ? -12.047 -34.594 -21.906 1 95 567 THR A C 1
ATOM 4496 O O . THR A 1 567 ? -11.086 -34.438 -21.141 1 95 567 THR A O 1
ATOM 4499 N N . GLU A 1 568 ? -12.195 -33.969 -23.078 1 93.81 568 GLU A N 1
ATOM 4500 C CA . GLU A 1 568 ? -11.273 -32.906 -23.453 1 93.81 568 GLU A CA 1
ATOM 4501 C C . GLU A 1 568 ? -11.812 -31.531 -23.047 1 93.81 568 GLU A C 1
ATOM 4503 O O . GLU A 1 568 ? -11.117 -30.516 -23.188 1 93.81 568 GLU A O 1
ATOM 4508 N N . ASN A 1 569 ? -13.023 -31.453 -22.594 1 95.88 569 ASN A N 1
ATOM 4509 C CA . ASN A 1 569 ? -13.578 -30.219 -22.062 1 95.88 569 ASN A CA 1
ATOM 4510 C C . ASN A 1 569 ? -12.898 -29.812 -20.75 1 95.88 569 ASN A C 1
ATOM 4512 O O . ASN A 1 569 ? -12.898 -30.578 -19.781 1 95.88 569 ASN A O 1
ATOM 4516 N N . PRO A 1 570 ? -12.305 -28.594 -20.75 1 97.62 570 PRO A N 1
ATOM 4517 C CA . PRO A 1 570 ? -11.609 -28.188 -19.516 1 97.62 570 PRO A CA 1
ATOM 4518 C C . PRO A 1 570 ? -12.547 -28.062 -18.328 1 97.62 570 PRO A C 1
ATOM 4520 O O . PRO A 1 570 ? -12.102 -28.125 -17.172 1 97.62 570 PRO A O 1
ATOM 4523 N N . ASP A 1 571 ? -13.797 -27.75 -18.562 1 97.06 571 ASP A N 1
ATOM 4524 C CA . ASP A 1 571 ? -14.805 -27.75 -17.516 1 97.06 571 ASP A CA 1
ATOM 4525 C C . ASP A 1 571 ? -15.375 -29.141 -17.281 1 97.06 571 ASP A C 1
ATOM 4527 O O . ASP A 1 571 ? -16.453 -29.469 -17.766 1 97.06 571 ASP A O 1
ATOM 4531 N N . VAL A 1 572 ? -14.703 -29.891 -16.453 1 97.62 572 VAL A N 1
ATOM 4532 C CA . VAL A 1 572 ? -14.953 -31.312 -16.266 1 97.62 572 VAL A CA 1
ATOM 4533 C C . VAL A 1 572 ? -16.141 -31.5 -15.32 1 97.62 572 VAL A C 1
ATOM 4535 O O . VAL A 1 572 ? -16.172 -30.938 -14.219 1 97.62 572 VAL A O 1
ATOM 4538 N N . SER A 1 573 ? -17.109 -32.281 -15.688 1 96.5 573 SER A N 1
ATOM 4539 C CA . SER A 1 573 ? -18.25 -32.625 -14.844 1 96.5 573 SER A CA 1
ATOM 4540 C C . SER A 1 573 ? -17.984 -33.875 -14.008 1 96.5 573 SER A C 1
ATOM 4542 O O . SER A 1 573 ? -17.078 -34.625 -14.312 1 96.5 573 SER A O 1
ATOM 4544 N N . PRO A 1 574 ? -18.797 -34.094 -12.945 1 97.56 574 PRO A N 1
ATOM 4545 C CA . PRO A 1 574 ? -18.531 -35.219 -12.023 1 97.56 574 PRO A CA 1
ATOM 4546 C C . PRO A 1 574 ? -18.703 -36.594 -12.68 1 97.56 574 PRO A C 1
ATOM 4548 O O . PRO A 1 574 ? -18.25 -37.594 -12.141 1 97.56 574 PRO A O 1
ATOM 4551 N N . ASP A 1 575 ? -19.344 -36.719 -13.789 1 96.44 575 ASP A N 1
ATOM 4552 C CA . ASP A 1 575 ? -19.531 -38 -14.469 1 96.44 575 ASP A CA 1
ATOM 4553 C C . ASP A 1 575 ? -18.516 -38.188 -15.594 1 96.44 575 ASP A C 1
ATOM 4555 O O . ASP A 1 575 ? -18.578 -39.156 -16.344 1 96.44 575 ASP A O 1
ATOM 4559 N N . GLU A 1 576 ? -17.609 -37.312 -15.68 1 97.19 576 GLU A N 1
ATOM 4560 C CA . GLU A 1 576 ? -16.625 -37.344 -16.75 1 97.19 576 GLU A CA 1
ATOM 4561 C C . GLU A 1 576 ? -15.219 -37.531 -16.219 1 97.19 576 GLU A C 1
ATOM 4563 O O . GLU A 1 576 ? -14.258 -36.938 -16.688 1 97.19 576 GLU A O 1
ATOM 4568 N N . GLN A 1 577 ? -15.055 -38.375 -15.211 1 97.56 577 GLN A N 1
ATOM 4569 C CA . GLN A 1 577 ? -13.75 -38.656 -14.609 1 97.56 577 GLN A CA 1
ATOM 4570 C C . GLN A 1 577 ? -13.734 -40.062 -13.977 1 97.56 577 GLN A C 1
ATOM 4572 O O . GLN A 1 577 ? -14.781 -40.656 -13.766 1 97.56 577 GLN A O 1
ATOM 4577 N N . VAL A 1 578 ? -12.641 -40.656 -13.75 1 98.06 578 VAL A N 1
ATOM 4578 C CA . VAL A 1 578 ? -12.438 -41.844 -12.93 1 98.06 578 VAL A CA 1
ATOM 4579 C C . VAL A 1 578 ? -11.578 -41.469 -11.719 1 98.06 578 VAL A C 1
ATOM 4581 O O . VAL A 1 578 ? -10.984 -40.406 -11.664 1 98.06 578 VAL A O 1
ATOM 4584 N N . PHE A 1 579 ? -11.586 -42.312 -10.703 1 98.75 579 PHE A N 1
ATOM 4585 C CA . PHE A 1 579 ? -10.773 -42.062 -9.516 1 98.75 579 PHE A CA 1
ATOM 4586 C C . PHE A 1 579 ? -9.617 -43.031 -9.43 1 98.75 579 PHE A C 1
ATOM 4588 O O . PHE A 1 579 ? -9.773 -44.219 -9.734 1 98.75 579 PHE A O 1
ATOM 4595 N N . VAL A 1 580 ? -8.43 -42.562 -9.188 1 98.75 580 VAL A N 1
ATOM 4596 C CA . VAL A 1 580 ? -7.223 -43.375 -9.039 1 98.75 580 VAL A CA 1
ATOM 4597 C C . VAL A 1 580 ? -6.512 -43.031 -7.738 1 98.75 580 VAL A C 1
ATOM 4599 O O . VAL A 1 580 ? -6.238 -41.844 -7.477 1 98.75 580 VAL A O 1
ATOM 4602 N N . LEU A 1 581 ? -6.164 -43.938 -6.871 1 98.38 581 LEU A N 1
ATOM 4603 C CA . LEU A 1 581 ? -5.438 -43.781 -5.617 1 98.38 581 LEU A CA 1
ATOM 4604 C C . LEU A 1 581 ? -4.16 -44.594 -5.605 1 98.38 581 LEU A C 1
ATOM 4606 O O . LEU A 1 581 ? -4.184 -45.781 -5.945 1 98.38 581 LEU A O 1
ATOM 4610 N N . GLY A 1 582 ? -3.025 -43.875 -5.34 1 97.31 582 GLY A N 1
ATOM 4611 C CA . GLY A 1 582 ? -1.845 -44.688 -5.109 1 97.31 582 GLY A CA 1
ATOM 4612 C C . GLY A 1 582 ? -0.596 -44.156 -5.766 1 97.31 582 GLY A C 1
ATOM 4613 O O . GLY A 1 582 ? 0.406 -43.906 -5.094 1 97.31 582 GLY A O 1
ATOM 4614 N N . PRO A 1 583 ? -0.668 -44 -7.086 1 97 583 PRO A N 1
ATOM 4615 C CA . PRO A 1 583 ? 0.554 -43.656 -7.805 1 97 583 PRO A CA 1
ATOM 4616 C C . PRO A 1 583 ? 1.057 -42.25 -7.449 1 97 583 PRO A C 1
ATOM 4618 O O . PRO A 1 583 ? 0.333 -41.469 -6.824 1 97 583 PRO A O 1
ATOM 4621 N N . TYR A 1 584 ? 2.355 -42 -7.91 1 96.94 584 TYR A N 1
ATOM 4622 C CA . TYR A 1 584 ? 2.982 -40.688 -7.754 1 96.94 584 TYR A CA 1
ATOM 4623 C C . TYR A 1 584 ? 2.273 -39.656 -8.602 1 96.94 584 TYR A C 1
ATOM 4625 O O . TYR A 1 584 ? 2.057 -38.5 -8.148 1 96.94 584 TYR A O 1
ATOM 4633 N N . LEU A 1 585 ? 1.918 -40 -9.805 1 98.19 585 LEU A N 1
ATOM 4634 C CA . LEU A 1 585 ? 1.273 -39.094 -10.758 1 98.19 585 LEU A CA 1
ATOM 4635 C C . LEU A 1 585 ? 0.385 -39.875 -11.719 1 98.19 585 LEU A C 1
ATOM 4637 O O . LEU A 1 585 ? 0.76 -40.938 -12.18 1 98.19 585 LEU A O 1
ATOM 4641 N N . VAL A 1 586 ? -0.782 -39.375 -12.023 1 98.5 586 VAL A N 1
ATOM 4642 C CA . VAL A 1 586 ? -1.664 -39.875 -13.062 1 98.5 586 VAL A CA 1
ATOM 4643 C C . VAL A 1 586 ? -1.865 -38.812 -14.141 1 98.5 586 VAL A C 1
ATOM 4645 O O . VAL A 1 586 ? -2.535 -37.812 -13.906 1 98.5 586 VAL A O 1
ATOM 4648 N N . ARG A 1 587 ? -1.355 -39.094 -15.328 1 97.62 587 ARG A N 1
ATOM 4649 C CA . ARG A 1 587 ? -1.384 -38.125 -16.438 1 97.62 587 ARG A CA 1
ATOM 4650 C C . ARG A 1 587 ? -2.721 -38.188 -17.156 1 97.62 587 ARG A C 1
ATOM 4652 O O . ARG A 1 587 ? -3.223 -37.156 -17.625 1 97.62 587 ARG A O 1
ATOM 4659 N N . GLY A 1 588 ? -3.24 -39.344 -17.312 1 97.19 588 GLY A N 1
ATOM 4660 C CA . GLY A 1 588 ? -4.492 -39.531 -18.031 1 97.19 588 GLY A CA 1
ATOM 4661 C C . GLY A 1 588 ? -5.098 -40.906 -17.844 1 97.19 588 GLY A C 1
ATOM 4662 O O . GLY A 1 588 ? -4.445 -41.812 -17.328 1 97.19 588 GLY A O 1
ATOM 4663 N N . ALA A 1 589 ? -6.371 -41 -18.25 1 97.5 589 ALA A N 1
ATOM 4664 C CA . ALA A 1 589 ? -7.109 -42.25 -18.188 1 97.5 589 ALA A CA 1
ATOM 4665 C C . ALA A 1 589 ? -8.117 -42.375 -19.328 1 97.5 589 ALA A C 1
ATOM 4667 O O . ALA A 1 589 ? -8.672 -41.344 -19.766 1 97.5 589 ALA A O 1
ATOM 4668 N N . SER A 1 590 ? -8.25 -43.594 -19.734 1 96.94 590 SER A N 1
ATOM 4669 C CA . SER A 1 590 ? -9.281 -43.906 -20.719 1 96.94 590 SER A CA 1
ATOM 4670 C C . SER A 1 590 ? -9.859 -45.281 -20.5 1 96.94 590 SER A C 1
ATOM 4672 O O . SER A 1 590 ? -9.18 -46.188 -19.984 1 96.94 590 SER A O 1
ATOM 4674 N N . VAL A 1 591 ? -11.148 -45.469 -20.844 1 96.69 591 VAL A N 1
ATOM 4675 C CA . VAL A 1 591 ? -11.828 -46.75 -20.719 1 96.69 591 VAL A CA 1
ATOM 4676 C C . VAL A 1 591 ? -12.211 -47.281 -22.094 1 96.69 591 VAL A C 1
ATOM 4678 O O . VAL A 1 591 ? -12.852 -46.562 -22.875 1 96.69 591 VAL A O 1
ATOM 4681 N N . SER A 1 592 ? -11.766 -48.438 -22.406 1 95.44 592 SER A N 1
ATOM 4682 C CA . SER A 1 592 ? -12.117 -49.125 -23.641 1 95.44 592 SER A CA 1
ATOM 4683 C C . SER A 1 592 ? -12.344 -50.625 -23.406 1 95.44 592 SER A C 1
ATOM 4685 O O . SER A 1 592 ? -11.438 -51.312 -22.938 1 95.44 592 SER A O 1
ATOM 4687 N N . GLY A 1 593 ? -13.555 -51.188 -23.688 1 94.94 593 GLY A N 1
ATOM 4688 C CA . GLY A 1 593 ? -13.883 -52.594 -23.406 1 94.94 593 GLY A CA 1
ATOM 4689 C C . GLY A 1 593 ? -13.836 -52.938 -21.938 1 94.94 593 GLY A C 1
ATOM 4690 O O . GLY A 1 593 ? -14.453 -52.25 -21.109 1 94.94 593 GLY A O 1
ATOM 4691 N N . SER A 1 594 ? -13.047 -53.969 -21.703 1 96.5 594 SER A N 1
ATOM 4692 C CA . SER A 1 594 ? -12.977 -54.438 -20.312 1 96.5 594 SER A CA 1
ATOM 4693 C C . SER A 1 594 ? -11.734 -53.906 -19.609 1 96.5 594 SER A C 1
ATOM 4695 O O . SER A 1 594 ? -11.344 -54.406 -18.562 1 96.5 594 SER A O 1
ATOM 4697 N N . THR A 1 595 ? -11.117 -52.844 -20.219 1 97.56 595 THR A N 1
ATOM 4698 C CA . THR A 1 595 ? -9.844 -52.375 -19.688 1 97.56 595 THR A CA 1
ATOM 4699 C C . THR A 1 595 ? -9.891 -50.875 -19.422 1 97.56 595 THR A C 1
ATOM 4701 O O . THR A 1 595 ? -10.367 -50.094 -20.25 1 97.56 595 THR A O 1
ATOM 4704 N N . VAL A 1 596 ? -9.469 -50.469 -18.25 1 98.19 596 VAL A N 1
ATOM 4705 C CA . VAL A 1 596 ? -9.148 -49.062 -17.984 1 98.19 596 VAL A CA 1
ATOM 4706 C C . VAL A 1 596 ? -7.648 -48.844 -18.125 1 98.19 596 VAL A C 1
ATOM 4708 O O . VAL A 1 596 ? -6.844 -49.469 -17.453 1 98.19 596 VAL A O 1
ATOM 4711 N N . SER A 1 597 ? -7.305 -47.938 -19.094 1 98.12 597 SER A N 1
ATOM 4712 C CA . SER A 1 597 ? -5.902 -47.625 -19.359 1 98.12 597 SER A CA 1
ATOM 4713 C C . SER A 1 597 ? -5.484 -46.344 -18.641 1 98.12 597 SER A C 1
ATOM 4715 O O . SER A 1 597 ? -6.086 -45.281 -18.828 1 98.12 597 SER A O 1
ATOM 4717 N N . ILE A 1 598 ? -4.477 -46.469 -17.797 1 98.12 598 ILE A N 1
ATOM 4718 C CA . ILE A 1 598 ? -3.959 -45.344 -17.031 1 98.12 598 ILE A CA 1
ATOM 4719 C C . ILE A 1 598 ? -2.529 -45.031 -17.469 1 98.12 598 ILE A C 1
ATOM 4721 O O . ILE A 1 598 ? -1.711 -45.969 -17.625 1 98.12 598 ILE A O 1
ATOM 4725 N N . SER A 1 599 ? -2.242 -43.812 -17.828 1 97.69 599 SER A N 1
ATOM 4726 C CA . SER A 1 599 ? -0.883 -43.312 -18.016 1 97.69 599 SER A CA 1
ATOM 4727 C C . SER A 1 599 ? -0.433 -42.5 -16.812 1 97.69 599 SER A C 1
ATOM 4729 O O . SER A 1 599 ? -1.198 -41.688 -16.297 1 97.69 599 SER A O 1
ATOM 4731 N N . GLY A 1 600 ? 0.814 -42.719 -16.328 1 97.88 600 GLY A N 1
ATOM 4732 C CA . GLY A 1 600 ? 1.291 -42 -15.156 1 97.88 600 GLY A CA 1
ATOM 4733 C C . GLY A 1 600 ? 2.764 -42.25 -14.867 1 97.88 600 GLY A C 1
ATOM 4734 O O . GLY A 1 600 ? 3.504 -42.688 -15.742 1 97.88 600 GLY A O 1
ATOM 4735 N N . ASP A 1 601 ? 3.217 -41.688 -13.727 1 97.88 601 ASP A N 1
ATOM 4736 C CA . ASP A 1 601 ? 4.594 -41.812 -13.25 1 97.88 601 ASP A CA 1
ATOM 4737 C C . ASP A 1 601 ? 4.641 -42.438 -11.859 1 97.88 601 ASP A C 1
ATOM 4739 O O . ASP A 1 601 ? 3.729 -42.219 -11.055 1 97.88 601 ASP A O 1
ATOM 4743 N N . HIS A 1 602 ? 5.645 -43.188 -11.594 1 95.44 602 HIS A N 1
ATOM 4744 C CA . HIS A 1 602 ? 5.836 -43.719 -10.242 1 95.44 602 HIS A CA 1
ATOM 4745 C C . HIS A 1 602 ? 7.277 -44.156 -10.023 1 95.44 602 HIS A C 1
ATOM 4747 O O . HIS A 1 602 ? 8.031 -44.344 -10.984 1 95.44 602 HIS A O 1
ATOM 4753 N N . THR A 1 603 ? 7.676 -44.25 -8.812 1 92.81 603 THR A N 1
ATOM 4754 C CA . THR A 1 603 ? 9.008 -44.688 -8.43 1 92.81 603 THR A CA 1
ATOM 4755 C C . THR A 1 603 ? 8.938 -45.875 -7.477 1 92.81 603 THR A C 1
ATOM 4757 O O . THR A 1 603 ? 9.547 -46.906 -7.73 1 92.81 603 THR A O 1
ATOM 4760 N N . ASN A 1 604 ? 8.148 -45.812 -6.477 1 91.06 604 ASN A N 1
ATOM 4761 C CA . ASN A 1 604 ? 8.086 -46.812 -5.418 1 91.06 604 ASN A CA 1
ATOM 4762 C C . ASN A 1 604 ? 7.047 -47.875 -5.727 1 91.06 604 ASN A C 1
ATOM 4764 O O . ASN A 1 604 ? 6.117 -47.656 -6.5 1 91.06 604 ASN A O 1
ATOM 4768 N N . ASP A 1 605 ? 7.293 -48.938 -4.996 1 94.5 605 ASP A N 1
ATOM 4769 C CA . ASP A 1 605 ? 6.219 -49.938 -4.957 1 94.5 605 ASP A CA 1
ATOM 4770 C C . ASP A 1 605 ? 4.961 -49.344 -4.316 1 94.5 605 ASP A C 1
ATOM 4772 O O . ASP A 1 605 ? 5.039 -48.625 -3.322 1 94.5 605 ASP A O 1
ATOM 4776 N N . THR A 1 606 ? 3.854 -49.625 -5.023 1 94.5 606 THR A N 1
ATOM 4777 C CA . THR A 1 606 ? 2.607 -49.156 -4.426 1 94.5 606 THR A CA 1
ATOM 4778 C C . THR A 1 606 ? 1.428 -50 -4.914 1 94.5 606 THR A C 1
ATOM 4780 O O . THR A 1 606 ? 1.571 -50.812 -5.836 1 94.5 606 THR A O 1
ATOM 4783 N N . ALA A 1 607 ? 0.334 -49.875 -4.145 1 95.75 607 ALA A N 1
ATOM 4784 C CA . ALA A 1 607 ? -0.943 -50.406 -4.621 1 95.75 607 ALA A CA 1
ATOM 4785 C C . ALA A 1 607 ? -1.728 -49.344 -5.375 1 95.75 607 ALA A C 1
ATOM 4787 O O . ALA A 1 607 ? -1.719 -48.188 -4.996 1 95.75 607 ALA A O 1
ATOM 4788 N N . ILE A 1 608 ? -2.316 -49.781 -6.438 1 97.75 608 ILE A N 1
ATOM 4789 C CA . ILE A 1 608 ? -3.17 -48.906 -7.203 1 97.75 608 ILE A CA 1
ATOM 4790 C C . ILE A 1 608 ? -4.629 -49.312 -7.051 1 97.75 608 ILE A C 1
ATOM 4792 O O . ILE A 1 608 ? -4.945 -50.5 -7.055 1 97.75 608 ILE A O 1
ATOM 4796 N N . ASP A 1 609 ? -5.52 -48.375 -6.723 1 98.31 609 ASP A N 1
ATOM 4797 C CA . ASP A 1 609 ? -6.965 -48.5 -6.598 1 98.31 609 ASP A CA 1
ATOM 4798 C C . ASP A 1 609 ? -7.699 -47.625 -7.59 1 98.31 609 ASP A C 1
ATOM 4800 O O . ASP A 1 609 ? -7.59 -46.375 -7.523 1 98.31 609 ASP A O 1
ATOM 4804 N N . VAL A 1 610 ? -8.453 -48.219 -8.484 1 98.62 610 VAL A N 1
ATOM 4805 C CA . VAL A 1 610 ? -9.094 -47.469 -9.562 1 98.62 610 VAL A CA 1
ATOM 4806 C C . VAL A 1 610 ? -10.609 -47.688 -9.5 1 98.62 610 VAL A C 1
ATOM 4808 O O . VAL A 1 610 ? -11.094 -48.781 -9.633 1 98.62 610 VAL A O 1
ATOM 4811 N N . TYR A 1 611 ? -11.398 -46.594 -9.336 1 98.62 611 TYR A N 1
ATOM 4812 C CA . TYR A 1 611 ? -12.852 -46.656 -9.359 1 98.62 611 TYR A CA 1
ATOM 4813 C C . TYR A 1 611 ? -13.391 -46.188 -10.711 1 98.62 611 TYR A C 1
ATOM 4815 O O . TYR A 1 611 ? -13.32 -45 -11.039 1 98.62 611 TYR A O 1
ATOM 4823 N N . VAL A 1 612 ? -13.945 -47.094 -11.422 1 97.38 612 VAL A N 1
ATOM 4824 C CA . VAL A 1 612 ? -14.469 -46.812 -12.75 1 97.38 612 VAL A CA 1
ATOM 4825 C C . VAL A 1 612 ? -15.992 -46.781 -12.711 1 97.38 612 VAL A C 1
ATOM 4827 O O . VAL A 1 612 ? -16.641 -46.094 -13.484 1 97.38 612 VAL A O 1
ATOM 4830 N N . GLY A 1 613 ? -16.625 -47.594 -11.922 1 94.31 613 GLY A N 1
ATOM 4831 C CA . GLY A 1 613 ? -18.078 -47.656 -11.773 1 94.31 613 GLY A CA 1
ATOM 4832 C C . GLY A 1 613 ? -18.734 -48.562 -12.805 1 94.31 613 GLY A C 1
ATOM 4833 O O . GLY A 1 613 ? -19.953 -48.781 -12.758 1 94.31 613 GLY A O 1
ATOM 4834 N N . ASP A 1 614 ? -18.031 -49.094 -13.781 1 95.12 614 ASP A N 1
ATOM 4835 C CA . ASP A 1 614 ? -18.516 -50 -14.82 1 95.12 614 ASP A CA 1
ATOM 4836 C C . ASP A 1 614 ? -18.109 -51.438 -14.516 1 95.12 614 ASP A C 1
ATOM 4838 O O . ASP A 1 614 ? -16.922 -51.781 -14.594 1 95.12 614 ASP A O 1
ATOM 4842 N N . PRO A 1 615 ? -19.078 -52.281 -14.219 1 92.94 615 PRO A N 1
ATOM 4843 C CA . PRO A 1 615 ? -18.75 -53.688 -13.852 1 92.94 615 PRO A CA 1
ATOM 4844 C C . PRO A 1 615 ? -18.125 -54.469 -14.992 1 92.94 615 PRO A C 1
ATOM 4846 O O . PRO A 1 615 ? -17.5 -55.5 -14.766 1 92.94 615 PRO A O 1
ATOM 4849 N N . SER A 1 616 ? -18.234 -54.031 -16.188 1 95.31 616 SER A N 1
ATOM 4850 C CA . SER A 1 616 ? -17.672 -54.719 -17.344 1 95.31 616 SER A CA 1
ATOM 4851 C C . SER A 1 616 ? -16.172 -54.5 -17.438 1 95.31 616 SER A C 1
ATOM 4853 O O . SER A 1 616 ? -15.461 -55.25 -18.125 1 95.31 616 SER A O 1
ATOM 4855 N N . VAL A 1 617 ? -15.703 -53.5 -16.797 1 98 617 VAL A N 1
ATOM 4856 C CA . VAL A 1 617 ? -14.266 -53.219 -16.781 1 98 617 VAL A CA 1
ATOM 4857 C C . VAL A 1 617 ? -13.586 -54.094 -15.719 1 98 617 VAL A C 1
ATOM 4859 O O . VAL A 1 617 ? -13.961 -54.031 -14.547 1 98 617 VAL A O 1
ATOM 4862 N N . GLN A 1 618 ? -12.5 -54.906 -16.188 1 96.31 618 GLN A N 1
ATOM 4863 C CA . GLN A 1 618 ? -11.977 -55.938 -15.281 1 96.31 618 GLN A CA 1
ATOM 4864 C C . GLN A 1 618 ? -10.461 -55.812 -15.141 1 96.31 618 GLN A C 1
ATOM 4866 O O . GLN A 1 618 ? -9.867 -56.406 -14.227 1 96.31 618 GLN A O 1
ATOM 4871 N N . THR A 1 619 ? -9.883 -55 -15.961 1 97.5 619 THR A N 1
ATOM 4872 C CA . THR A 1 619 ? -8.422 -55 -16.016 1 97.5 619 THR A CA 1
ATOM 4873 C C . THR A 1 619 ? -7.895 -53.562 -15.984 1 97.5 619 THR A C 1
ATOM 4875 O O . THR A 1 619 ? -8.453 -52.688 -16.625 1 97.5 619 THR A O 1
ATOM 4878 N N . ILE A 1 620 ? -6.844 -53.375 -15.211 1 98.25 620 ILE A N 1
ATOM 4879 C CA . ILE A 1 620 ? -6.086 -52.125 -15.227 1 98.25 620 ILE A CA 1
ATOM 4880 C C . ILE A 1 620 ? -4.867 -52.281 -16.141 1 98.25 620 ILE A C 1
ATOM 4882 O O . ILE A 1 620 ? -4.113 -53.25 -16.016 1 98.25 620 ILE A O 1
ATOM 4886 N N . SER A 1 621 ? -4.695 -51.406 -17.109 1 98.12 621 SER A N 1
ATOM 4887 C CA . SER A 1 621 ? -3.467 -51.25 -17.875 1 98.12 621 SER A CA 1
ATOM 4888 C C . SER A 1 621 ? -2.684 -50.031 -17.422 1 98.12 621 SER A C 1
ATOM 4890 O O . SER A 1 621 ? -3.211 -48.906 -17.422 1 98.12 621 SER A O 1
ATOM 4892 N N . TRP A 1 622 ? -1.504 -50.219 -16.922 1 97.5 622 TRP A N 1
ATOM 4893 C CA . TRP A 1 622 ? -0.619 -49.125 -16.516 1 97.5 622 TRP A CA 1
ATOM 4894 C C . TRP A 1 622 ? 0.482 -48.906 -17.547 1 97.5 622 TRP A C 1
ATOM 4896 O O . TRP A 1 622 ? 1.376 -49.75 -17.703 1 97.5 622 TRP A O 1
ATOM 4906 N N . ASN A 1 623 ? 0.45 -47.688 -18.188 1 97.25 623 ASN A N 1
ATOM 4907 C CA . ASN A 1 623 ? 1.442 -47.344 -19.203 1 97.25 623 ASN A CA 1
ATOM 4908 C C . ASN A 1 623 ? 1.543 -48.406 -20.297 1 97.25 623 ASN A C 1
ATOM 4910 O O . ASN A 1 623 ? 2.643 -48.75 -20.719 1 97.25 623 ASN A O 1
ATOM 4914 N N . GLY A 1 624 ? 0.451 -49 -20.656 1 95.38 624 GLY A N 1
ATOM 4915 C CA . GLY A 1 624 ? 0.39 -49.969 -21.75 1 95.38 624 GLY A CA 1
ATOM 4916 C C . GLY A 1 624 ? 0.529 -51.406 -21.281 1 95.38 624 GLY A C 1
ATOM 4917 O O . GLY A 1 624 ? 0.259 -52.344 -22.047 1 95.38 624 GLY A O 1
ATOM 4918 N N . ALA A 1 625 ? 0.94 -51.688 -20.047 1 96.12 625 ALA A N 1
ATOM 4919 C CA . ALA A 1 625 ? 1.1 -53.031 -19.516 1 96.12 625 ALA A CA 1
ATOM 4920 C C . ALA A 1 625 ? -0.103 -53.438 -18.656 1 96.12 625 ALA A C 1
ATOM 4922 O O . ALA A 1 625 ? -0.471 -52.719 -17.734 1 96.12 625 ALA A O 1
ATOM 4923 N N . GLU A 1 626 ? -0.646 -54.594 -18.891 1 97.06 626 GLU A N 1
ATOM 4924 C CA . GLU A 1 626 ? -1.765 -55.094 -18.094 1 97.06 626 GLU A CA 1
ATOM 4925 C C . GLU A 1 626 ? -1.293 -55.594 -16.734 1 97.06 626 GLU A C 1
ATOM 4927 O O . GLU A 1 626 ? -0.287 -56.312 -16.641 1 97.06 626 GLU A O 1
ATOM 4932 N N . LEU A 1 627 ? -1.972 -55.25 -15.727 1 97.5 627 LEU A N 1
ATOM 4933 C CA . LEU A 1 627 ? -1.643 -55.688 -14.367 1 97.5 627 LEU A CA 1
ATOM 4934 C C . LEU A 1 627 ? -2.547 -56.812 -13.914 1 97.5 627 LEU A C 1
ATOM 4936 O O . LEU A 1 627 ? -3.664 -56.969 -14.414 1 97.5 627 LEU A O 1
ATOM 4940 N N . GLU A 1 628 ? -1.987 -57.625 -12.93 1 97.56 628 GLU A N 1
ATOM 4941 C CA . GLU A 1 628 ? -2.863 -58.594 -12.242 1 97.56 628 GLU A CA 1
ATOM 4942 C C . GLU A 1 628 ? -3.879 -57.844 -11.367 1 97.56 628 GLU A C 1
ATOM 4944 O O . GLU A 1 628 ? -3.541 -57.375 -10.281 1 97.56 628 GLU A O 1
ATOM 4949 N N . THR A 1 629 ? -5.129 -57.875 -11.844 1 98 629 THR A N 1
ATOM 4950 C CA . THR A 1 629 ? -6.145 -57 -11.281 1 98 629 THR A CA 1
ATOM 4951 C C . THR A 1 629 ? -7.195 -57.812 -10.516 1 98 629 THR A C 1
ATOM 4953 O O . THR A 1 629 ? -7.609 -58.875 -10.961 1 98 629 THR A O 1
ATOM 4956 N N . THR A 1 630 ? -7.605 -57.312 -9.352 1 97.5 630 THR A N 1
ATOM 4957 C CA . THR A 1 630 ? -8.711 -57.875 -8.578 1 97.5 630 THR A CA 1
ATOM 4958 C C . THR A 1 630 ? -9.766 -56.781 -8.297 1 97.5 630 THR A C 1
ATOM 4960 O O . THR A 1 630 ? -9.453 -55.594 -8.25 1 97.5 630 THR A O 1
ATOM 4963 N N . ARG A 1 631 ? -10.938 -57.188 -8.109 1 97 631 ARG A N 1
ATOM 4964 C CA . ARG A 1 631 ? -12.008 -56.25 -7.738 1 97 631 ARG A CA 1
ATOM 4965 C C . ARG A 1 631 ? -12.219 -56.25 -6.23 1 97 631 ARG A C 1
ATOM 4967 O O . ARG A 1 631 ? -12.289 -57.312 -5.594 1 97 631 ARG A O 1
ATOM 4974 N N . SER A 1 632 ? -12.352 -55.125 -5.695 1 96.31 632 SER A N 1
ATOM 4975 C CA . SER A 1 632 ? -12.562 -54.969 -4.258 1 96.31 632 SER A CA 1
ATOM 4976 C C . SER A 1 632 ? -14.031 -55.219 -3.889 1 96.31 632 SER A C 1
ATOM 4978 O O . SER A 1 632 ? -14.898 -55.25 -4.766 1 96.31 632 SER A O 1
ATOM 4980 N N . ALA A 1 633 ? -14.297 -55.188 -2.576 1 94.5 633 ALA A N 1
ATOM 4981 C CA . ALA A 1 633 ? -15.648 -55.406 -2.051 1 94.5 633 ALA A CA 1
ATOM 4982 C C . ALA A 1 633 ? -16.516 -54.156 -2.299 1 94.5 633 ALA A C 1
ATOM 4984 O O . ALA A 1 633 ? -17.734 -54.25 -2.324 1 94.5 633 ALA A O 1
ATOM 4985 N N . TYR A 1 634 ? -15.867 -53.094 -2.477 1 94.94 634 TYR A N 1
ATOM 4986 C CA . TYR A 1 634 ? -16.641 -51.844 -2.67 1 94.94 634 TYR A CA 1
ATOM 4987 C C . TYR A 1 634 ? -16.641 -51.438 -4.137 1 94.94 634 TYR A C 1
ATOM 4989 O O . TYR A 1 634 ? -17.125 -50.375 -4.48 1 94.94 634 TYR A O 1
ATOM 4997 N N . GLY A 1 635 ? -16.125 -52.188 -4.973 1 95.19 635 GLY A N 1
ATOM 4998 C CA . GLY A 1 635 ? -16.391 -52.031 -6.395 1 95.19 635 GLY A CA 1
ATOM 4999 C C . GLY A 1 635 ? -15.203 -51.5 -7.172 1 95.19 635 GLY A C 1
ATOM 5000 O O . GLY A 1 635 ? -15.219 -51.469 -8.406 1 95.19 635 GLY A O 1
ATOM 5001 N N . SER A 1 636 ? -14.117 -51.094 -6.598 1 97.94 636 SER A N 1
ATOM 5002 C CA . SER A 1 636 ? -12.945 -50.594 -7.297 1 97.94 636 SER A CA 1
ATOM 5003 C C . SER A 1 636 ? -12.062 -51.75 -7.801 1 97.94 636 SER A C 1
ATOM 5005 O O . SER A 1 636 ? -12.266 -52.906 -7.426 1 97.94 636 SER A O 1
ATOM 5007 N N . LEU A 1 637 ? -11.242 -51.469 -8.789 1 98.38 637 LEU A N 1
ATOM 5008 C CA . LEU A 1 637 ? -10.203 -52.375 -9.258 1 98.38 637 LEU A CA 1
ATOM 5009 C C . LEU A 1 637 ? -8.883 -52.125 -8.547 1 98.38 637 LEU A C 1
ATOM 5011 O O . LEU A 1 637 ? -8.492 -50.969 -8.367 1 98.38 637 LEU A O 1
ATOM 5015 N N . GLN A 1 638 ? -8.227 -53.188 -8.125 1 98.19 638 GLN A N 1
ATOM 5016 C CA . GLN A 1 638 ? -6.973 -53.031 -7.387 1 98.19 638 GLN A CA 1
ATOM 5017 C C . GLN A 1 638 ? -5.871 -53.906 -8.008 1 98.19 638 GLN A C 1
ATOM 5019 O O . GLN A 1 638 ? -6.145 -54.938 -8.578 1 98.19 638 GLN A O 1
ATOM 5024 N N . ALA A 1 639 ? -4.652 -53.406 -7.91 1 98.19 639 ALA A N 1
ATOM 5025 C CA . ALA A 1 639 ? -3.467 -54.094 -8.383 1 98.19 639 ALA A CA 1
ATOM 5026 C C . ALA A 1 639 ? -2.209 -53.594 -7.676 1 98.19 639 ALA A C 1
ATOM 5028 O O . ALA A 1 639 ? -2.221 -52.531 -7.051 1 98.19 639 ALA A O 1
ATOM 5029 N N . ALA A 1 640 ? -1.202 -54.438 -7.691 1 96.88 640 ALA A N 1
ATOM 5030 C CA . ALA A 1 640 ? 0.125 -54 -7.27 1 96.88 640 ALA A CA 1
ATOM 5031 C C . ALA A 1 640 ? 0.854 -53.281 -8.406 1 96.88 640 ALA A C 1
ATOM 5033 O O . ALA A 1 640 ? 0.762 -53.688 -9.562 1 96.88 640 ALA A O 1
ATOM 5034 N N . LEU A 1 641 ? 1.473 -52.25 -8.141 1 96.06 641 LEU A N 1
ATOM 5035 C CA . LEU A 1 641 ? 2.332 -51.5 -9.062 1 96.06 641 LEU A CA 1
ATOM 5036 C C . LEU A 1 641 ? 3.789 -51.594 -8.625 1 96.06 641 LEU A C 1
ATOM 5038 O O . LEU A 1 641 ? 4.203 -50.844 -7.723 1 96.06 641 LEU A O 1
ATOM 5042 N N . PRO A 1 642 ? 4.562 -52.375 -9.266 1 93.38 642 PRO A N 1
ATOM 5043 C CA . PRO A 1 642 ? 5.949 -52.562 -8.836 1 93.38 642 PRO A CA 1
ATOM 5044 C C . PRO A 1 642 ? 6.797 -51.312 -9.008 1 93.38 642 PRO A C 1
ATOM 5046 O O . PRO A 1 642 ? 6.66 -50.594 -10.016 1 93.38 642 PRO A O 1
ATOM 5049 N N . GLY A 1 643 ? 7.656 -51.062 -8.055 1 93.06 643 GLY A N 1
ATOM 5050 C CA . GLY A 1 643 ? 8.523 -49.906 -8.078 1 93.06 643 GLY A CA 1
ATOM 5051 C C . GLY A 1 643 ? 9.773 -50.094 -8.914 1 93.06 643 GLY A C 1
ATOM 5052 O O . GLY A 1 643 ? 10 -51.188 -9.453 1 93.06 643 GLY A O 1
ATOM 5053 N N . ILE A 1 644 ? 10.516 -48.969 -9.078 1 94.25 644 ILE A N 1
ATOM 5054 C CA . ILE A 1 644 ? 11.719 -49 -9.898 1 94.25 644 ILE A CA 1
ATOM 5055 C C . ILE A 1 644 ? 12.914 -48.5 -9.086 1 94.25 644 ILE A C 1
ATOM 5057 O O . ILE A 1 644 ? 13.906 -48.031 -9.648 1 94.25 644 ILE A O 1
ATOM 5061 N N . VAL A 1 645 ? 12.805 -48.531 -7.871 1 90 645 VAL A N 1
ATOM 5062 C CA . VAL A 1 645 ? 13.828 -47.969 -6.992 1 90 645 VAL A CA 1
ATOM 5063 C C . VAL A 1 645 ? 15.18 -48.594 -7.293 1 90 645 VAL A C 1
ATOM 5065 O O . VAL A 1 645 ? 16.219 -47.938 -7.191 1 90 645 VAL A O 1
ATOM 5068 N N . ASP A 1 646 ? 15.258 -49.844 -7.777 1 91.69 646 ASP A N 1
ATOM 5069 C CA . ASP A 1 646 ? 16.5 -50.562 -7.973 1 91.69 646 ASP A CA 1
ATOM 5070 C C . ASP A 1 646 ? 17.062 -50.344 -9.375 1 91.69 646 ASP A C 1
ATOM 5072 O O . ASP A 1 646 ? 18.188 -50.781 -9.672 1 91.69 646 ASP A O 1
ATOM 5076 N N . ARG A 1 647 ? 16.344 -49.656 -10.211 1 93.81 647 ARG A N 1
ATOM 5077 C CA . ARG A 1 647 ? 16.859 -49.344 -11.547 1 93.81 647 ARG A CA 1
ATOM 5078 C C . ARG A 1 647 ? 17.922 -48.281 -11.484 1 93.81 647 ARG A C 1
ATOM 5080 O O . ARG A 1 647 ? 17.781 -47.281 -10.75 1 93.81 647 ARG A O 1
ATOM 5087 N N . GLU A 1 648 ? 18.938 -48.531 -12.172 1 93.06 648 GLU A N 1
ATOM 5088 C CA . GLU A 1 648 ? 20.047 -47.594 -12.117 1 93.06 648 GLU A CA 1
ATOM 5089 C C . GLU A 1 648 ? 20.078 -46.688 -13.352 1 93.06 648 GLU A C 1
ATOM 5091 O O . GLU A 1 648 ? 19.75 -47.125 -14.453 1 93.06 648 GLU A O 1
ATOM 5096 N N . VAL A 1 649 ? 20.328 -45.438 -13.227 1 95.19 649 VAL A N 1
ATOM 5097 C CA . VAL A 1 649 ? 20.672 -44.469 -14.266 1 95.19 649 VAL A CA 1
ATOM 5098 C C . VAL A 1 649 ? 22.156 -44.094 -14.141 1 95.19 649 VAL A C 1
ATOM 5100 O O . VAL A 1 649 ? 22.547 -43.375 -13.227 1 95.19 649 VAL A O 1
ATOM 5103 N N . SER A 1 650 ? 22.938 -44.562 -15.086 1 95.31 650 SER A N 1
ATOM 5104 C CA . SER A 1 650 ? 24.375 -44.344 -15.016 1 95.31 650 SER A CA 1
ATOM 5105 C C . SER A 1 650 ? 24.75 -43 -15.625 1 95.31 650 SER A C 1
ATOM 5107 O O . SER A 1 650 ? 24.344 -42.688 -16.734 1 95.31 650 SER A O 1
ATOM 5109 N N . LEU A 1 651 ? 25.422 -42.219 -14.984 1 97 651 LEU A N 1
ATOM 5110 C CA . LEU A 1 651 ? 25.969 -40.938 -15.469 1 97 651 LEU A CA 1
ATOM 5111 C C . LEU A 1 651 ? 27.469 -41.062 -15.672 1 97 651 LEU A C 1
ATOM 5113 O O . LEU A 1 651 ? 28.203 -41.406 -14.75 1 97 651 LEU A O 1
ATOM 5117 N N . PRO A 1 652 ? 27.953 -40.781 -16.828 1 97.12 652 PRO A N 1
ATOM 5118 C CA . PRO A 1 652 ? 29.406 -40.875 -17.062 1 97.12 652 PRO A CA 1
ATOM 5119 C C . PRO A 1 652 ? 30.188 -39.75 -16.391 1 97.12 652 PRO A C 1
ATOM 5121 O O . PRO A 1 652 ? 29.641 -38.656 -16.156 1 97.12 652 PRO A O 1
ATOM 5124 N N . ALA A 1 653 ? 31.422 -40.062 -16.141 1 96.31 653 ALA A N 1
ATOM 5125 C CA . ALA A 1 653 ? 32.344 -39 -15.758 1 96.31 653 ALA A CA 1
ATOM 5126 C C . ALA A 1 653 ? 32.656 -38.094 -16.938 1 96.31 653 ALA A C 1
ATOM 5128 O O . ALA A 1 653 ? 32.719 -38.531 -18.078 1 96.31 653 ALA A O 1
ATOM 5129 N N . LEU A 1 654 ? 32.75 -36.875 -16.734 1 97.12 654 LEU A N 1
ATOM 5130 C CA . LEU A 1 654 ? 33.156 -35.906 -17.781 1 97.12 654 LEU A CA 1
ATOM 5131 C C . LEU A 1 654 ? 34.656 -35.938 -17.984 1 97.12 654 LEU A C 1
ATOM 5133 O O . LEU A 1 654 ? 35.406 -35.5 -17.094 1 97.12 654 LEU A O 1
ATOM 5137 N N . SER A 1 655 ? 35.094 -36.469 -19.125 1 96.12 655 SER A N 1
ATOM 5138 C CA . SER A 1 655 ? 36.531 -36.594 -19.453 1 96.12 655 SER A CA 1
ATOM 5139 C C . SER A 1 655 ? 36.812 -36.156 -20.891 1 96.12 655 SER A C 1
ATOM 5141 O O . SER A 1 655 ? 35.906 -35.688 -21.578 1 96.12 655 SER A O 1
ATOM 5143 N N . GLY A 1 656 ? 38.125 -36.188 -21.297 1 95.94 656 GLY A N 1
ATOM 5144 C CA . GLY A 1 656 ? 38.469 -35.844 -22.656 1 95.94 656 GLY A CA 1
ATOM 5145 C C . GLY A 1 656 ? 38.344 -34.375 -22.969 1 95.94 656 GLY A C 1
ATOM 5146 O O . GLY A 1 656 ? 38 -34 -24.094 1 95.94 656 GLY A O 1
ATOM 5147 N N . TRP A 1 657 ? 38.562 -33.594 -22.047 1 96.81 657 TRP A N 1
ATOM 5148 C CA . TRP A 1 657 ? 38.406 -32.156 -22.188 1 96.81 657 TRP A CA 1
ATOM 5149 C C . TRP A 1 657 ? 39.438 -31.578 -23.125 1 96.81 657 TRP A C 1
ATOM 5151 O O . TRP A 1 657 ? 40.625 -31.984 -23.078 1 96.81 657 TRP A O 1
ATOM 5161 N N . LYS A 1 658 ? 39 -30.641 -23.938 1 97.56 658 LYS A N 1
ATOM 5162 C CA . LYS A 1 658 ? 39.844 -29.781 -24.734 1 97.56 658 LYS A CA 1
ATOM 5163 C C . LYS A 1 658 ? 39.781 -28.328 -24.281 1 97.56 658 LYS A C 1
ATOM 5165 O O . LYS A 1 658 ? 38.75 -27.906 -23.734 1 97.56 658 LYS A O 1
ATOM 5170 N N . VAL A 1 659 ? 40.844 -27.609 -24.484 1 97.38 659 VAL A N 1
ATOM 5171 C CA . VAL A 1 659 ? 40.844 -26.234 -24 1 97.38 659 VAL A CA 1
ATOM 5172 C C . VAL A 1 659 ? 41.5 -25.328 -25.047 1 97.38 659 VAL A C 1
ATOM 5174 O O . VAL A 1 659 ? 42.406 -25.75 -25.75 1 97.38 659 VAL A O 1
ATOM 5177 N N . ALA A 1 660 ? 41.031 -24.125 -25.172 1 97.19 660 ALA A N 1
ATOM 5178 C CA . ALA A 1 660 ? 41.562 -23.109 -26.047 1 97.19 660 ALA A CA 1
ATOM 5179 C C . ALA A 1 660 ? 41.469 -21.719 -25.406 1 97.19 660 ALA A C 1
ATOM 5181 O O . ALA A 1 660 ? 40.688 -21.516 -24.469 1 97.19 660 ALA A O 1
ATOM 5182 N N . ASP A 1 661 ? 42.312 -20.875 -25.906 1 95.06 661 ASP A N 1
ATOM 5183 C CA . ASP A 1 661 ? 42.219 -19.469 -25.484 1 95.06 661 ASP A CA 1
ATOM 5184 C C . ASP A 1 661 ? 40.969 -18.797 -26.031 1 95.06 661 ASP A C 1
ATOM 5186 O O . ASP A 1 661 ? 40.688 -18.875 -27.234 1 95.06 661 ASP A O 1
ATOM 5190 N N . ALA A 1 662 ? 40.281 -18.172 -25.219 1 95.31 662 ALA A N 1
ATOM 5191 C CA . ALA A 1 662 ? 39.031 -17.594 -25.625 1 95.31 662 ALA A CA 1
ATOM 5192 C C . ALA A 1 662 ? 39.094 -16.062 -25.594 1 95.31 662 ALA A C 1
ATOM 5194 O O . ALA A 1 662 ? 38.062 -15.391 -25.641 1 95.31 662 ALA A O 1
ATOM 5195 N N . LEU A 1 663 ? 40.188 -15.477 -25.453 1 96.88 663 LEU A N 1
ATOM 5196 C CA . LEU A 1 663 ? 40.344 -14.023 -25.484 1 96.88 663 LEU A CA 1
ATOM 5197 C C . LEU A 1 663 ? 41.625 -13.625 -26.203 1 96.88 663 LEU A C 1
ATOM 5199 O O . LEU A 1 663 ? 42.469 -12.898 -25.641 1 96.88 663 LEU A O 1
ATOM 5203 N N . PRO A 1 664 ? 41.781 -14.031 -27.312 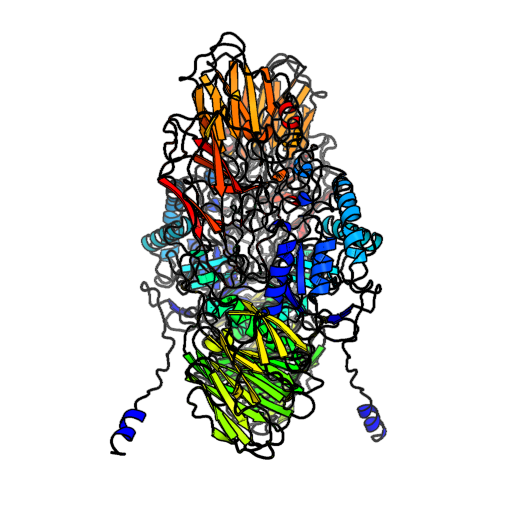1 96 664 PRO A N 1
ATOM 5204 C CA . PRO A 1 664 ? 42.969 -13.594 -28.078 1 96 664 PRO A CA 1
ATOM 5205 C C . PRO A 1 664 ? 43 -12.078 -28.312 1 96 664 PRO A C 1
ATOM 5207 O O . PRO A 1 664 ? 44.031 -11.508 -28.562 1 96 664 PRO A O 1
ATOM 5210 N N . GLU A 1 665 ? 41.906 -11.508 -28.141 1 96.19 665 GLU A N 1
ATOM 5211 C CA . GLU A 1 665 ? 41.75 -10.078 -28.406 1 96.19 665 GLU A CA 1
ATOM 5212 C C . GLU A 1 665 ? 42.531 -9.234 -27.406 1 96.19 665 GLU A C 1
ATOM 5214 O O . GLU A 1 665 ? 42.719 -8.031 -27.609 1 96.19 665 GLU A O 1
ATOM 5219 N N . ALA A 1 666 ? 42.812 -9.789 -26.328 1 96.12 666 ALA A N 1
ATOM 5220 C CA . ALA A 1 666 ? 43.594 -9.062 -25.328 1 96.12 666 ALA A CA 1
ATOM 5221 C C . ALA A 1 666 ? 45 -8.719 -25.875 1 96.12 666 ALA A C 1
ATOM 5223 O O . ALA A 1 666 ? 45.656 -7.801 -25.375 1 96.12 666 ALA A O 1
ATOM 5224 N N . ASN A 1 667 ? 45.406 -9.438 -26.875 1 94.94 667 ASN A N 1
ATOM 5225 C CA . ASN A 1 667 ? 46.688 -9.188 -27.484 1 94.94 667 ASN A CA 1
ATOM 5226 C C . ASN A 1 667 ? 46.719 -7.871 -28.266 1 94.94 667 ASN A C 1
ATOM 5228 O O . ASN A 1 667 ? 45.781 -7.59 -29.031 1 94.94 667 ASN A O 1
ATOM 5232 N N . ARG A 1 668 ? 47.75 -7.176 -28.109 1 93.94 668 ARG A N 1
ATOM 5233 C CA . ARG A 1 668 ? 47.906 -5.863 -28.734 1 93.94 668 ARG A CA 1
ATOM 5234 C C . ARG A 1 668 ? 47.812 -5.961 -30.25 1 93.94 668 ARG A C 1
ATOM 5236 O O . ARG A 1 668 ? 47.281 -5.07 -30.906 1 93.94 668 ARG A O 1
ATOM 5243 N N . THR A 1 669 ? 48.312 -7.035 -30.797 1 91.69 669 THR A N 1
ATOM 5244 C CA . THR A 1 669 ? 48.469 -7.148 -32.25 1 91.69 669 THR A CA 1
ATOM 5245 C C . THR A 1 669 ? 47.25 -7.832 -32.875 1 91.69 669 THR A C 1
ATOM 5247 O O . THR A 1 669 ? 47.219 -8.133 -34.062 1 91.69 669 THR A O 1
ATOM 5250 N N . TYR A 1 670 ? 46.312 -8.195 -32.094 1 95.75 670 TYR A N 1
ATOM 5251 C CA . TYR A 1 670 ? 45.094 -8.797 -32.625 1 95.75 670 TYR A CA 1
ATOM 5252 C C . TYR A 1 670 ? 44.469 -7.914 -33.688 1 95.75 670 TYR A C 1
ATOM 5254 O O . TYR A 1 670 ? 44.375 -6.695 -33.531 1 95.75 670 TYR A O 1
ATOM 5262 N N . ASP A 1 671 ? 44.062 -8.523 -34.781 1 94.62 671 ASP A N 1
ATOM 5263 C CA . ASP A 1 671 ? 43.469 -7.773 -35.875 1 94.62 671 ASP A CA 1
ATOM 5264 C C . ASP A 1 671 ? 41.969 -7.543 -35.625 1 94.62 671 ASP A C 1
ATOM 5266 O O . ASP A 1 671 ? 41.156 -8.461 -35.75 1 94.62 671 ASP A O 1
ATOM 5270 N N . ASP A 1 672 ? 41.625 -6.344 -35.312 1 96 672 ASP A N 1
ATOM 5271 C CA . ASP A 1 672 ? 40.25 -5.988 -35.031 1 96 672 ASP A CA 1
ATOM 5272 C C . ASP A 1 672 ? 39.688 -5.066 -36.125 1 96 672 ASP A C 1
ATOM 5274 O O . ASP A 1 672 ? 38.781 -4.27 -35.875 1 96 672 ASP A O 1
ATOM 5278 N N . SER A 1 673 ? 40.219 -5.145 -37.281 1 93.5 673 SER A N 1
ATOM 5279 C CA . SER A 1 673 ? 39.875 -4.234 -38.344 1 93.5 673 SER A CA 1
ATOM 5280 C C . SER A 1 673 ? 38.406 -4.418 -38.781 1 93.5 673 SER A C 1
ATOM 5282 O O . SER A 1 673 ? 37.781 -3.496 -39.312 1 93.5 673 SER A O 1
ATOM 5284 N N . ARG A 1 674 ? 37.875 -5.449 -38.438 1 90.94 674 ARG A N 1
ATOM 5285 C CA . ARG A 1 674 ? 36.5 -5.73 -38.844 1 90.94 674 ARG A CA 1
ATOM 5286 C C . ARG A 1 674 ? 35.531 -5.348 -37.75 1 90.94 674 ARG A C 1
ATOM 5288 O O . ARG A 1 674 ? 34.312 -5.426 -37.938 1 90.94 674 ARG A O 1
ATOM 5295 N N . TRP A 1 675 ? 36 -4.965 -36.656 1 95.62 675 TRP A N 1
ATOM 5296 C CA . TRP A 1 675 ? 35.125 -4.602 -35.531 1 95.62 675 TRP A CA 1
ATOM 5297 C C . TRP A 1 675 ? 34.438 -3.271 -35.812 1 95.62 675 TRP A C 1
ATOM 5299 O O . TRP A 1 675 ? 34.875 -2.477 -36.625 1 95.62 675 TRP A O 1
ATOM 5309 N N . THR A 1 676 ? 33.344 -3.131 -35.125 1 94.44 676 THR A N 1
ATOM 5310 C CA . THR A 1 676 ? 32.656 -1.856 -35.156 1 94.44 676 THR A CA 1
ATOM 5311 C C . THR A 1 676 ? 33.438 -0.769 -34.438 1 94.44 676 THR A C 1
ATOM 5313 O O . THR A 1 676 ? 33.906 -0.966 -33.344 1 94.44 676 THR A O 1
ATOM 5316 N N . VAL A 1 677 ? 33.656 0.346 -35.094 1 96 677 VAL A N 1
ATOM 5317 C CA . VAL A 1 677 ? 34.312 1.498 -34.469 1 96 677 VAL A CA 1
ATOM 5318 C C . VAL A 1 677 ? 33.281 2.258 -33.625 1 96 677 VAL A C 1
ATOM 5320 O O . VAL A 1 677 ? 32.25 2.662 -34.125 1 96 677 VAL A O 1
ATOM 5323 N N . ALA A 1 678 ? 33.531 2.352 -32.406 1 96.81 678 ALA A N 1
ATOM 5324 C CA . ALA A 1 678 ? 32.688 3.119 -31.5 1 96.81 678 ALA A CA 1
ATOM 5325 C C . ALA A 1 678 ? 33.062 4.598 -31.516 1 96.81 678 ALA A C 1
ATOM 5327 O O . ALA A 1 678 ? 34.031 4.996 -30.859 1 96.81 678 ALA A O 1
ATOM 5328 N N . ASN A 1 679 ? 32.312 5.363 -32.219 1 95.25 679 ASN A N 1
ATOM 5329 C CA . ASN A 1 679 ? 32.688 6.758 -32.375 1 95.25 679 ASN A CA 1
ATOM 5330 C C . ASN A 1 679 ? 31.5 7.699 -32.25 1 95.25 679 ASN A C 1
ATOM 5332 O O . ASN A 1 679 ? 31.609 8.891 -32.531 1 95.25 679 ASN A O 1
ATOM 5336 N N . LYS A 1 680 ? 30.531 7.141 -31.75 1 94.75 680 LYS A N 1
ATOM 5337 C CA . LYS A 1 680 ? 29.375 8.008 -31.578 1 94.75 680 LYS A CA 1
ATOM 5338 C C . LYS A 1 680 ? 29.594 8.984 -30.422 1 94.75 680 LYS A C 1
ATOM 5340 O O . LYS A 1 680 ? 30.156 8.617 -29.391 1 94.75 680 LYS A O 1
ATOM 5345 N N . THR A 1 681 ? 29.094 10.188 -30.625 1 91.56 681 THR A N 1
ATOM 5346 C CA . THR A 1 681 ? 29.266 11.211 -29.594 1 91.56 681 THR A CA 1
ATOM 5347 C C . THR A 1 681 ? 27.906 11.594 -28.984 1 91.56 681 THR A C 1
ATOM 5349 O O . THR A 1 681 ? 27.844 12.438 -28.094 1 91.56 681 THR A O 1
ATOM 5352 N N . THR A 1 682 ? 26.969 11.055 -29.5 1 89.69 682 THR A N 1
ATOM 5353 C CA . THR A 1 682 ? 25.609 11.25 -28.969 1 89.69 682 THR A CA 1
ATOM 5354 C C . THR A 1 682 ? 24.906 9.906 -28.812 1 89.69 682 THR A C 1
ATOM 5356 O O . THR A 1 682 ? 25.312 8.906 -29.406 1 89.69 682 THR A O 1
ATOM 5359 N N . THR A 1 683 ? 23.922 9.883 -27.984 1 92.5 683 THR A N 1
ATOM 5360 C CA . THR A 1 683 ? 23.094 8.695 -27.734 1 92.5 683 THR A CA 1
ATOM 5361 C C . THR A 1 683 ? 21.672 9.094 -27.391 1 92.5 683 THR A C 1
ATOM 5363 O O . THR A 1 683 ? 21.422 10.211 -26.922 1 92.5 683 THR A O 1
ATOM 5366 N N . LEU A 1 684 ? 20.844 8.172 -27.609 1 90.12 684 LEU A N 1
ATOM 5367 C CA . LEU A 1 684 ? 19.453 8.383 -27.234 1 90.12 684 LEU A CA 1
ATOM 5368 C C . LEU A 1 684 ? 19.203 7.871 -25.828 1 90.12 684 LEU A C 1
ATOM 5370 O O . LEU A 1 684 ? 18.125 8.109 -25.25 1 90.12 684 LEU A O 1
ATOM 5374 N N . SER A 1 685 ? 20.109 7.207 -25.234 1 89.94 685 SER A N 1
ATOM 5375 C CA . SER A 1 685 ? 20 6.762 -23.859 1 89.94 685 SER A CA 1
ATOM 5376 C C . SER A 1 685 ? 19.781 7.938 -22.906 1 89.94 685 SER A C 1
ATOM 5378 O O . SER A 1 685 ? 20.422 8.984 -23.062 1 89.94 685 SER A O 1
ATOM 5380 N N . PRO A 1 686 ? 18.922 7.719 -22 1 84.38 686 PRO A N 1
ATOM 5381 C CA . PRO A 1 686 ? 18.719 8.812 -21.047 1 84.38 686 PRO A CA 1
ATOM 5382 C C . PRO A 1 686 ? 19.891 8.977 -20.078 1 84.38 686 PRO A C 1
ATOM 5384 O O . PRO A 1 686 ? 20.016 10.023 -19.438 1 84.38 686 PRO A O 1
ATOM 5387 N N . LEU A 1 687 ? 20.578 7.953 -19.938 1 83.38 687 LEU A N 1
ATOM 5388 C CA . LEU A 1 687 ? 21.812 8.102 -19.156 1 83.38 687 LEU A CA 1
ATOM 5389 C C . LEU A 1 687 ? 22.938 8.664 -20.031 1 83.38 687 LEU A C 1
ATOM 5391 O O . LEU A 1 687 ? 23.438 7.98 -20.922 1 83.38 687 LEU A O 1
ATOM 5395 N N . LYS A 1 688 ? 23.344 9.844 -19.719 1 83.88 688 LYS A N 1
ATOM 5396 C CA . LYS A 1 688 ? 24.422 10.461 -20.484 1 83.88 688 LYS A CA 1
ATOM 5397 C C . LYS A 1 688 ? 25.75 9.797 -20.172 1 83.88 688 LYS A C 1
ATOM 5399 O O . LYS A 1 688 ? 26.062 9.516 -19 1 83.88 688 LYS A O 1
ATOM 5404 N N . PRO A 1 689 ? 26.484 9.523 -21.266 1 85.69 689 PRO A N 1
ATOM 5405 C CA . PRO A 1 689 ? 27.812 8.977 -20.984 1 85.69 689 PRO A CA 1
ATOM 5406 C C . PRO A 1 689 ? 28.703 9.945 -20.219 1 85.69 689 PRO A C 1
ATOM 5408 O O . PRO A 1 689 ? 28.672 11.156 -20.469 1 85.69 689 PRO A O 1
ATOM 5411 N N . ALA A 1 690 ? 29.328 9.422 -19.344 1 78.5 690 ALA A N 1
ATOM 5412 C CA . ALA A 1 690 ? 30.234 10.25 -18.547 1 78.5 690 ALA A CA 1
ATOM 5413 C C . ALA A 1 690 ? 31.453 10.672 -19.375 1 78.5 690 ALA A C 1
ATOM 5415 O O . ALA A 1 690 ? 32.031 11.719 -19.109 1 78.5 690 ALA A O 1
ATOM 5416 N N . THR A 1 691 ? 31.891 9.867 -20.297 1 85.69 691 THR A N 1
ATOM 5417 C CA . THR A 1 691 ? 32.969 10.133 -21.234 1 85.69 691 THR A CA 1
ATOM 5418 C C . THR A 1 691 ? 32.531 9.797 -22.672 1 85.69 691 THR A C 1
ATOM 5420 O O . THR A 1 691 ? 31.531 9.109 -22.859 1 85.69 691 THR A O 1
ATOM 5423 N N . LEU A 1 692 ? 33.188 10.484 -23.594 1 90.56 692 LEU A N 1
ATOM 5424 C CA . LEU A 1 692 ? 33 10.172 -25.016 1 90.56 692 LEU A CA 1
ATOM 5425 C C . LEU A 1 692 ? 34.188 9.414 -25.578 1 90.56 692 LEU A C 1
ATOM 5427 O O . LEU A 1 692 ? 35.312 9.562 -25.094 1 90.56 692 LEU A O 1
ATOM 5431 N N . PRO A 1 693 ? 33.969 8.594 -26.609 1 95.81 693 PRO A N 1
ATOM 5432 C CA . PRO A 1 693 ? 32.688 8.383 -27.281 1 95.81 693 PRO A CA 1
ATOM 5433 C C . PRO A 1 693 ? 31.719 7.562 -26.453 1 95.81 693 PRO A C 1
ATOM 5435 O O . PRO A 1 693 ? 32.062 7.125 -25.344 1 95.81 693 PRO A O 1
ATOM 5438 N N . VAL A 1 694 ? 30.5 7.426 -27.016 1 95.38 694 VAL A N 1
ATOM 5439 C CA . VAL A 1 694 ? 29.5 6.551 -26.422 1 95.38 694 VAL A CA 1
ATOM 5440 C C . VAL A 1 694 ? 29.953 5.098 -26.531 1 95.38 694 VAL A C 1
ATOM 5442 O O . VAL A 1 694 ? 30.312 4.637 -27.625 1 95.38 694 VAL A O 1
ATOM 5445 N N . LEU A 1 695 ? 29.906 4.434 -25.422 1 97.62 695 LEU A N 1
ATOM 5446 C CA . LEU A 1 695 ? 30.391 3.053 -25.438 1 97.62 695 LEU A CA 1
ATOM 5447 C C . LEU A 1 695 ? 29.297 2.096 -24.969 1 97.62 695 LEU A C 1
ATOM 5449 O O . LEU A 1 695 ? 29.594 1.043 -24.406 1 97.62 695 LEU A O 1
ATOM 5453 N N . TYR A 1 696 ? 28.062 2.482 -25.203 1 96.81 696 TYR A N 1
ATOM 5454 C CA . TYR A 1 696 ? 26.938 1.612 -24.922 1 96.81 696 TYR A CA 1
ATOM 5455 C C . TYR A 1 696 ? 26.734 0.604 -26.047 1 96.81 696 TYR A C 1
ATOM 5457 O O . TYR A 1 696 ? 26.656 0.979 -27.219 1 96.81 696 TYR A O 1
ATOM 5465 N N . GLY A 1 697 ? 26.641 -0.653 -25.672 1 95.88 697 GLY A N 1
ATOM 5466 C CA . GLY A 1 697 ? 26.5 -1.71 -26.672 1 95.88 697 GLY A CA 1
ATOM 5467 C C . GLY A 1 697 ? 25.328 -1.508 -27.609 1 95.88 697 GLY A C 1
ATOM 5468 O O . GLY A 1 697 ? 25.469 -1.661 -28.828 1 95.88 697 GLY A O 1
ATOM 5469 N N . SER A 1 698 ? 24.188 -1.098 -27.078 1 93.75 698 SER A N 1
ATOM 5470 C CA . SER A 1 698 ? 22.969 -0.985 -27.859 1 93.75 698 SER A CA 1
ATOM 5471 C C . SER A 1 698 ? 23.094 0.103 -28.922 1 93.75 698 SER A C 1
ATOM 5473 O O . SER A 1 698 ? 22.453 0.025 -29.984 1 93.75 698 SER A O 1
ATOM 5475 N N . ASP A 1 699 ? 23.875 1.115 -28.703 1 93.75 699 ASP A N 1
ATOM 5476 C CA . ASP A 1 699 ? 24.078 2.184 -29.672 1 93.75 699 ASP A CA 1
ATOM 5477 C C . ASP A 1 699 ? 24.75 1.65 -30.938 1 93.75 699 ASP A C 1
ATOM 5479 O O . ASP A 1 699 ? 24.641 2.256 -32 1 93.75 699 ASP A O 1
ATOM 5483 N N . TYR A 1 700 ? 25.422 0.57 -30.781 1 93.88 700 TYR A N 1
ATOM 5484 C CA . TYR A 1 700 ? 26.156 0.013 -31.922 1 93.88 700 TYR A CA 1
ATOM 5485 C C . TYR A 1 700 ? 25.531 -1.297 -32.375 1 93.88 700 TYR A C 1
ATOM 5487 O O . TYR A 1 700 ? 26.172 -2.078 -33.094 1 93.88 700 TYR A O 1
ATOM 5495 N N . GLY A 1 701 ? 24.375 -1.602 -31.891 1 91.44 701 GLY A N 1
ATOM 5496 C CA . GLY A 1 701 ? 23.594 -2.732 -32.375 1 91.44 701 GLY A CA 1
ATOM 5497 C C . GLY A 1 701 ? 23.859 -4.012 -31.609 1 91.44 701 GLY A C 1
ATOM 5498 O O . GLY A 1 701 ? 23.438 -5.094 -32.031 1 91.44 701 GLY A O 1
ATOM 5499 N N . PHE A 1 702 ? 24.562 -4.004 -30.547 1 93.62 702 PHE A N 1
ATOM 5500 C CA . PHE A 1 702 ? 24.766 -5.152 -29.672 1 93.62 702 PHE A CA 1
ATOM 5501 C C . PHE A 1 702 ? 23.859 -5.059 -28.438 1 93.62 702 PHE A C 1
ATOM 5503 O O . PHE A 1 702 ? 24.078 -4.215 -27.562 1 93.62 702 PHE A O 1
ATOM 5510 N N . TYR A 1 703 ? 22.969 -5.996 -28.266 1 92.06 703 TYR A N 1
ATOM 5511 C CA . TYR A 1 703 ? 21.922 -5.824 -27.266 1 92.06 703 TYR A CA 1
ATOM 5512 C C . TYR A 1 703 ? 22.125 -6.797 -26.109 1 92.06 703 TYR A C 1
ATOM 5514 O O . TYR A 1 703 ? 21.594 -6.582 -25.016 1 92.06 703 TYR A O 1
ATOM 5522 N N . THR A 1 704 ? 22.812 -7.934 -26.359 1 91.44 704 THR A N 1
ATOM 5523 C CA . THR A 1 704 ? 22.875 -8.953 -25.312 1 91.44 704 THR A CA 1
ATOM 5524 C C . THR A 1 704 ? 24.281 -9.539 -25.219 1 91.44 704 THR A C 1
ATOM 5526 O O . THR A 1 704 ? 25.047 -9.492 -26.188 1 91.44 704 THR A O 1
ATOM 5529 N N . GLY A 1 705 ? 24.562 -9.977 -23.969 1 94.06 705 GLY A N 1
ATOM 5530 C CA . GLY A 1 705 ? 25.766 -10.773 -23.766 1 94.06 705 GLY A CA 1
ATOM 5531 C C . GLY A 1 705 ? 26.984 -9.938 -23.438 1 94.06 705 GLY A C 1
ATOM 5532 O O . GLY A 1 705 ? 26.906 -8.719 -23.328 1 94.06 705 GLY A O 1
ATOM 5533 N N . ILE A 1 706 ? 28.016 -10.609 -23.344 1 97.19 706 ILE A N 1
ATOM 5534 C CA . ILE A 1 706 ? 29.312 -10.023 -23.016 1 97.19 706 ILE A CA 1
ATOM 5535 C C . ILE A 1 706 ? 29.781 -9.125 -24.156 1 97.19 706 ILE A C 1
ATOM 5537 O O . ILE A 1 706 ? 29.641 -9.484 -25.328 1 97.19 706 ILE A O 1
ATOM 5541 N N . PHE A 1 707 ? 30.328 -7.961 -23.812 1 97.56 707 PHE A N 1
ATOM 5542 C CA . PHE A 1 707 ? 30.969 -7.082 -24.781 1 97.56 707 PHE A CA 1
ATOM 5543 C C . PHE A 1 707 ? 32.469 -7.07 -24.594 1 97.56 707 PHE A C 1
ATOM 5545 O O . PHE A 1 707 ? 32.969 -7.129 -23.469 1 97.56 707 PHE A O 1
ATOM 5552 N N . VAL A 1 708 ? 33.125 -6.938 -25.703 1 98 708 VAL A N 1
ATOM 5553 C CA . VAL A 1 708 ? 34.562 -6.75 -25.703 1 98 708 VAL A CA 1
ATOM 5554 C C . VAL A 1 708 ? 34.906 -5.426 -26.375 1 98 708 VAL A C 1
ATOM 5556 O O . VAL A 1 708 ? 34.438 -5.137 -27.484 1 98 708 VAL A O 1
ATOM 5559 N N . TYR A 1 709 ? 35.656 -4.629 -25.688 1 98.06 709 TYR A N 1
ATOM 5560 C CA . TYR A 1 709 ? 36.094 -3.318 -26.172 1 98.06 709 TYR A CA 1
ATOM 5561 C C . TYR A 1 709 ? 37.594 -3.277 -26.359 1 98.06 709 TYR A C 1
ATOM 5563 O O . TYR A 1 709 ? 38.344 -3.967 -25.656 1 98.06 709 TYR A O 1
ATOM 5571 N N . ARG A 1 710 ? 38.031 -2.471 -27.312 1 98.25 710 ARG A N 1
ATOM 5572 C CA . ARG A 1 710 ? 39.438 -2.148 -27.469 1 98.25 710 ARG A CA 1
ATOM 5573 C C . ARG A 1 710 ? 39.625 -0.647 -27.656 1 98.25 710 ARG A C 1
ATOM 5575 O O . ARG A 1 710 ? 39.188 -0.075 -28.656 1 98.25 710 ARG A O 1
ATOM 5582 N N . GLY A 1 711 ? 40.188 -0.033 -26.734 1 97.19 711 GLY A N 1
ATOM 5583 C CA . GLY A 1 711 ? 40.5 1.39 -26.75 1 97.19 711 GLY A CA 1
ATOM 5584 C C . GLY A 1 711 ? 41.969 1.687 -27.031 1 97.19 711 GLY A C 1
ATOM 5585 O O . GLY A 1 711 ? 42.844 1.176 -26.359 1 97.19 711 GLY A O 1
ATOM 5586 N N . TYR A 1 712 ? 42.25 2.568 -27.953 1 95.75 712 TYR A N 1
ATOM 5587 C CA . TYR A 1 712 ? 43.594 2.846 -28.406 1 95.75 712 TYR A CA 1
ATOM 5588 C C . TYR A 1 712 ? 44.062 4.203 -27.906 1 95.75 712 TYR A C 1
ATOM 5590 O O . TYR A 1 712 ? 43.281 5.133 -27.766 1 95.75 712 TYR A O 1
ATOM 5598 N N . PHE A 1 713 ? 45.344 4.285 -27.719 1 92.81 713 PHE A N 1
ATOM 5599 C CA . PHE A 1 713 ? 45.969 5.562 -27.406 1 92.81 713 PHE A CA 1
ATOM 5600 C C . PHE A 1 713 ? 47.469 5.5 -27.641 1 92.81 713 PHE A C 1
ATOM 5602 O O . PHE A 1 713 ? 48.031 4.414 -27.812 1 92.81 713 PHE A O 1
ATOM 5609 N N . ASP A 1 714 ? 47.969 6.715 -27.672 1 92.06 714 ASP A N 1
ATOM 5610 C CA . ASP A 1 714 ? 49.438 6.797 -27.906 1 92.06 714 ASP A CA 1
ATOM 5611 C C . ASP A 1 714 ? 50.156 7.371 -26.703 1 92.06 714 ASP A C 1
ATOM 5613 O O . ASP A 1 714 ? 49.531 8.023 -25.859 1 92.06 714 ASP A O 1
ATOM 5617 N N . GLY A 1 715 ? 51.438 6.988 -26.703 1 88.88 715 GLY A N 1
ATOM 5618 C CA . GLY A 1 715 ? 52.281 7.566 -25.672 1 88.88 715 GLY A CA 1
ATOM 5619 C C . GLY A 1 715 ? 52.562 6.621 -24.531 1 88.88 715 GLY A C 1
ATOM 5620 O O . GLY A 1 715 ? 51.906 5.574 -24.406 1 88.88 715 GLY A O 1
ATOM 5621 N N . ARG A 1 716 ? 53.406 7.035 -23.641 1 89 716 ARG A N 1
ATOM 5622 C CA . ARG A 1 716 ? 53.875 6.199 -22.531 1 89 716 ARG A CA 1
ATOM 5623 C C . ARG A 1 716 ? 53.625 6.895 -21.203 1 89 716 ARG A C 1
ATOM 5625 O O . ARG A 1 716 ? 54.188 6.484 -20.172 1 89 716 ARG A O 1
ATOM 5632 N N . THR A 1 717 ? 52.781 7.887 -21.219 1 86 717 THR A N 1
ATOM 5633 C CA . THR A 1 717 ? 52.719 8.711 -20.016 1 86 717 THR A CA 1
ATOM 5634 C C . THR A 1 717 ? 51.469 8.344 -19.203 1 86 717 THR A C 1
ATOM 5636 O O . THR A 1 717 ? 51.344 8.727 -18.031 1 86 717 THR A O 1
ATOM 5639 N N . ALA A 1 718 ? 50.594 7.66 -19.781 1 90.38 718 ALA A N 1
ATOM 5640 C CA . ALA A 1 718 ? 49.406 7.266 -19.031 1 90.38 718 ALA A CA 1
ATOM 5641 C C . ALA A 1 718 ? 49.75 6.305 -17.906 1 90.38 718 ALA A C 1
ATOM 5643 O O . ALA A 1 718 ? 50.562 5.379 -18.094 1 90.38 718 ALA A O 1
ATOM 5644 N N . THR A 1 719 ? 49.125 6.52 -16.656 1 89.06 719 THR A N 1
ATOM 5645 C CA . THR A 1 719 ? 49.469 5.68 -15.508 1 89.06 719 THR A CA 1
ATOM 5646 C C . THR A 1 719 ? 48.25 4.863 -15.062 1 89.06 719 THR A C 1
ATOM 5648 O O . THR A 1 719 ? 48.406 3.908 -14.297 1 89.06 719 THR A O 1
ATOM 5651 N N . ALA A 1 720 ? 47.156 5.277 -15.477 1 90.38 720 ALA A N 1
ATOM 5652 C CA . ALA A 1 720 ? 45.906 4.629 -15.07 1 90.38 720 ALA A CA 1
ATOM 5653 C C . ALA A 1 720 ? 44.781 4.988 -16.016 1 90.38 720 ALA A C 1
ATOM 5655 O O . ALA A 1 720 ? 44.938 5.824 -16.906 1 90.38 720 ALA A O 1
ATOM 5656 N N . ALA A 1 721 ? 43.688 4.301 -15.812 1 92.69 721 ALA A N 1
ATOM 5657 C CA . ALA A 1 721 ? 42.406 4.648 -16.422 1 92.69 721 ALA A CA 1
ATOM 5658 C C . ALA A 1 721 ? 41.25 4.445 -15.453 1 92.69 721 ALA A C 1
ATOM 5660 O O . ALA A 1 721 ? 41.219 3.465 -14.711 1 92.69 721 ALA A O 1
ATOM 5661 N N . ASN A 1 722 ? 40.406 5.363 -15.383 1 85.62 722 ASN A N 1
ATOM 5662 C CA . ASN A 1 722 ? 39.156 5.23 -14.617 1 85.62 722 ASN A CA 1
ATOM 5663 C C . ASN A 1 722 ? 38 4.762 -15.492 1 85.62 722 ASN A C 1
ATOM 5665 O O . ASN A 1 722 ? 37.594 5.469 -16.406 1 85.62 722 ASN A O 1
ATOM 5669 N N . ILE A 1 723 ? 37.562 3.547 -15.094 1 93.75 723 ILE A N 1
ATOM 5670 C CA . ILE A 1 723 ? 36.562 2.932 -15.945 1 93.75 723 ILE A CA 1
ATOM 5671 C C . ILE A 1 723 ? 35.312 2.625 -15.125 1 93.75 723 ILE A C 1
ATOM 5673 O O . ILE A 1 723 ? 35.406 2.102 -14.008 1 93.75 723 ILE A O 1
ATOM 5677 N N . SER A 1 724 ? 34.156 3.025 -15.547 1 91 724 SER A N 1
ATOM 5678 C CA . SER A 1 724 ? 32.844 2.654 -14.984 1 91 724 SER A CA 1
ATOM 5679 C C . SER A 1 724 ? 32.031 1.822 -15.969 1 91 724 SER A C 1
ATOM 5681 O O . SER A 1 724 ? 31.875 2.209 -17.125 1 91 724 SER A O 1
ATOM 5683 N N . VAL A 1 725 ? 31.625 0.699 -15.445 1 95.5 725 VAL A N 1
ATOM 5684 C CA . VAL A 1 725 ? 30.891 -0.231 -16.297 1 95.5 725 VAL A CA 1
ATOM 5685 C C . VAL A 1 725 ? 29.531 -0.529 -15.695 1 95.5 725 VAL A C 1
ATOM 5687 O O . VAL A 1 725 ? 29.391 -0.657 -14.477 1 95.5 725 VAL A O 1
ATOM 5690 N N . GLN A 1 726 ? 28.547 -0.633 -16.531 1 95 726 GLN A N 1
ATOM 5691 C CA . GLN A 1 726 ? 27.203 -1.048 -16.141 1 95 726 GLN A CA 1
ATOM 5692 C C . GLN A 1 726 ? 26.797 -2.316 -16.891 1 95 726 GLN A C 1
ATOM 5694 O O . GLN A 1 726 ? 26.422 -2.266 -18.062 1 95 726 GLN A O 1
ATOM 5699 N N . GLY A 1 727 ? 26.844 -3.418 -16.188 1 95.88 727 GLY A N 1
ATOM 5700 C CA . GLY A 1 727 ? 26.469 -4.695 -16.766 1 95.88 727 GLY A CA 1
ATOM 5701 C C . GLY A 1 727 ? 25.25 -5.312 -16.125 1 95.88 727 GLY A C 1
ATOM 5702 O O . GLY A 1 727 ? 24.812 -6.398 -16.516 1 95.88 727 GLY A O 1
ATOM 5703 N N . GLY A 1 728 ? 24.641 -4.641 -15.148 1 94.12 728 GLY A N 1
ATOM 5704 C CA . GLY A 1 728 ? 23.578 -5.184 -14.328 1 94.12 728 GLY A CA 1
ATOM 5705 C C . GLY A 1 728 ? 24.062 -5.734 -13 1 94.12 728 GLY A C 1
ATOM 5706 O O . GLY A 1 728 ? 25.266 -5.969 -12.828 1 94.12 728 GLY A O 1
ATOM 5707 N N . ALA A 1 729 ? 23.141 -5.941 -12.109 1 91.12 729 ALA A N 1
ATOM 5708 C CA . ALA A 1 729 ? 23.5 -6.465 -10.789 1 91.12 729 ALA A CA 1
ATOM 5709 C C . ALA A 1 729 ? 24.344 -7.734 -10.922 1 91.12 729 ALA A C 1
ATOM 5711 O O . ALA A 1 729 ? 24.047 -8.594 -11.758 1 91.12 729 ALA A O 1
ATOM 5712 N N . ALA A 1 730 ? 25.422 -7.805 -10.125 1 94.12 730 ALA A N 1
ATOM 5713 C CA . ALA A 1 730 ? 26.328 -8.953 -10.008 1 94.12 730 ALA A CA 1
ATOM 5714 C C . ALA A 1 730 ? 27.297 -9.008 -11.18 1 94.12 730 ALA A C 1
ATOM 5716 O O . ALA A 1 730 ? 28.266 -9.781 -11.164 1 94.12 730 ALA A O 1
ATOM 5717 N N . ALA A 1 731 ? 27.125 -8.211 -12.25 1 96.75 731 ALA A N 1
ATOM 5718 C CA . ALA A 1 731 ? 28.016 -8.242 -13.406 1 96.75 731 ALA A CA 1
ATOM 5719 C C . ALA A 1 731 ? 29.391 -7.672 -13.062 1 96.75 731 ALA A C 1
ATOM 5721 O O . ALA A 1 731 ? 29.484 -6.656 -12.367 1 96.75 731 ALA A O 1
ATOM 5722 N N . GLY A 1 732 ? 30.406 -8.359 -13.578 1 97.12 732 GLY A N 1
ATOM 5723 C CA . GLY A 1 732 ? 31.781 -7.898 -13.422 1 97.12 732 GLY A CA 1
ATOM 5724 C C . GLY A 1 732 ? 32.438 -7.539 -14.734 1 97.12 732 GLY A C 1
ATOM 5725 O O . GLY A 1 732 ? 31.797 -7.555 -15.789 1 97.12 732 GLY A O 1
ATOM 5726 N N . TRP A 1 733 ? 33.688 -7.125 -14.656 1 97.94 733 TRP A N 1
ATOM 5727 C CA . TRP A 1 733 ? 34.469 -6.789 -15.852 1 97.94 733 TRP A CA 1
ATOM 5728 C C . TRP A 1 733 ? 35.969 -6.785 -15.547 1 97.94 733 TRP A C 1
ATOM 5730 O O . TRP A 1 733 ? 36.375 -6.727 -14.383 1 97.94 733 TRP A O 1
ATOM 5740 N N . SER A 1 734 ? 36.719 -6.988 -16.625 1 98.44 734 SER A N 1
ATOM 5741 C CA . SER A 1 734 ? 38.156 -6.992 -16.562 1 98.44 734 SER A CA 1
ATOM 5742 C C . SER A 1 734 ? 38.781 -6.164 -17.688 1 98.44 734 SER A C 1
ATOM 5744 O O . SER A 1 734 ? 38.125 -5.961 -18.719 1 98.44 734 SER A O 1
ATOM 5746 N N . ALA A 1 735 ? 40 -5.727 -17.453 1 98 735 ALA A N 1
ATOM 5747 C CA . ALA A 1 735 ? 40.688 -4.934 -18.469 1 98 735 ALA A CA 1
ATOM 5748 C C . ALA A 1 735 ? 42.125 -5.387 -18.609 1 98 735 ALA A C 1
ATOM 5750 O O . ALA A 1 735 ? 42.812 -5.684 -17.609 1 98 735 ALA A O 1
ATOM 5751 N N . TRP A 1 736 ? 42.625 -5.434 -19.844 1 97.88 736 TRP A N 1
ATOM 5752 C CA . TRP A 1 736 ? 44 -5.754 -20.203 1 97.88 736 TRP A CA 1
ATOM 5753 C C . TRP A 1 736 ? 44.625 -4.637 -21.031 1 97.88 736 TRP A C 1
ATOM 5755 O O . TRP A 1 736 ? 44 -4.16 -22 1 97.88 736 TRP A O 1
ATOM 5765 N N . LEU A 1 737 ? 45.75 -4.23 -20.719 1 97.12 737 LEU A N 1
ATOM 5766 C CA . LEU A 1 737 ? 46.5 -3.252 -21.469 1 97.12 737 LEU A CA 1
ATOM 5767 C C . LEU A 1 737 ? 47.688 -3.914 -22.188 1 97.12 737 LEU A C 1
ATOM 5769 O O . LEU A 1 737 ? 48.594 -4.414 -21.547 1 97.12 737 LEU A O 1
ATOM 5773 N N . ASN A 1 738 ? 47.625 -3.904 -23.5 1 97 738 ASN A N 1
ATOM 5774 C CA . ASN A 1 738 ? 48.625 -4.559 -24.312 1 97 738 ASN A CA 1
ATOM 5775 C C . ASN A 1 738 ? 48.844 -6.004 -23.891 1 97 738 ASN A C 1
ATOM 5777 O O . ASN A 1 738 ? 50 -6.469 -23.844 1 97 738 ASN A O 1
ATOM 5781 N N . GLY A 1 739 ? 47.812 -6.609 -23.344 1 93.38 739 GLY A N 1
ATOM 5782 C CA . GLY A 1 739 ? 47.844 -8.023 -23 1 93.38 739 GLY A CA 1
ATOM 5783 C C . GLY A 1 739 ? 48 -8.289 -21.516 1 93.38 739 GLY A C 1
ATOM 5784 O O . GLY A 1 739 ? 47.781 -9.406 -21.062 1 93.38 739 GLY A O 1
ATOM 5785 N N . ALA A 1 740 ? 48.281 -7.332 -20.75 1 94.62 740 ALA A N 1
ATOM 5786 C CA . ALA A 1 740 ? 48.469 -7.492 -19.312 1 94.62 740 ALA A CA 1
ATOM 5787 C C . ALA A 1 740 ? 47.219 -7.035 -18.562 1 94.62 740 ALA A C 1
ATOM 5789 O O . ALA A 1 740 ? 46.688 -5.961 -18.828 1 94.62 740 ALA A O 1
ATOM 5790 N N . LEU A 1 741 ? 46.875 -7.855 -17.578 1 95.81 741 LEU A N 1
ATOM 5791 C CA . LEU A 1 741 ? 45.75 -7.469 -16.75 1 95.81 741 LEU A CA 1
ATOM 5792 C C . LEU A 1 741 ? 46.062 -6.215 -15.945 1 95.81 741 LEU A C 1
ATOM 5794 O O . LEU A 1 741 ? 47.094 -6.133 -15.297 1 95.81 741 LEU A O 1
ATOM 5798 N N . VAL A 1 742 ? 45.188 -5.219 -15.906 1 96.62 742 VAL A N 1
ATOM 5799 C CA . VAL A 1 742 ? 45.438 -3.979 -15.18 1 96.62 742 VAL A CA 1
ATOM 5800 C C . VAL A 1 742 ? 44.312 -3.705 -14.195 1 96.62 742 VAL A C 1
ATOM 5802 O O . VAL A 1 742 ? 44.312 -2.682 -13.508 1 96.62 742 VAL A O 1
ATOM 5805 N N . GLY A 1 743 ? 43.344 -4.582 -14.203 1 95.25 743 GLY A N 1
ATOM 5806 C CA . GLY A 1 743 ? 42.281 -4.426 -13.211 1 95.25 743 GLY A CA 1
ATOM 5807 C C . GLY A 1 743 ? 40.906 -4.812 -13.727 1 95.25 743 GLY A C 1
ATOM 5808 O O . GLY A 1 743 ? 40.812 -5.57 -14.695 1 95.25 743 GLY A O 1
ATOM 5809 N N . GLY A 1 744 ? 39.875 -4.305 -12.992 1 95.69 744 GLY A N 1
ATOM 5810 C CA . GLY A 1 744 ? 38.469 -4.598 -13.219 1 95.69 744 GLY A CA 1
ATOM 5811 C C . GLY A 1 744 ? 37.656 -4.602 -11.945 1 95.69 744 GLY A C 1
ATOM 5812 O O . GLY A 1 744 ? 38.062 -4.008 -10.945 1 95.69 744 GLY A O 1
ATOM 5813 N N . HIS A 1 745 ? 36.531 -5.148 -11.938 1 93.88 745 HIS A N 1
ATOM 5814 C CA . HIS A 1 745 ? 35.625 -5.266 -10.773 1 93.88 745 HIS A CA 1
ATOM 5815 C C . HIS A 1 745 ? 34.938 -6.613 -10.758 1 93.88 745 HIS A C 1
ATOM 5817 O O . HIS A 1 745 ? 34.375 -7.043 -11.781 1 93.88 745 HIS A O 1
ATOM 5823 N N . PRO A 1 746 ? 34.906 -7.23 -9.555 1 93.75 746 PRO A N 1
ATOM 5824 C CA . PRO A 1 746 ? 34.312 -8.562 -9.453 1 93.75 746 PRO A CA 1
ATOM 5825 C C . PRO A 1 746 ? 32.781 -8.531 -9.602 1 93.75 746 PRO A C 1
ATOM 5827 O O . PRO A 1 746 ? 32.156 -9.578 -9.766 1 93.75 746 PRO A O 1
ATOM 5830 N N . GLY A 1 747 ? 32.188 -7.461 -9.641 1 91.56 747 GLY A N 1
ATOM 5831 C CA . GLY A 1 747 ? 30.75 -7.34 -9.539 1 91.56 747 GLY A CA 1
ATOM 5832 C C . GLY A 1 747 ? 30.25 -7.375 -8.109 1 91.56 747 GLY A C 1
ATOM 5833 O O . GLY A 1 747 ? 30.984 -7.734 -7.195 1 91.56 747 GLY A O 1
ATOM 5834 N N . ASN A 1 748 ? 29.062 -6.828 -7.863 1 82.62 748 ASN A N 1
ATOM 5835 C CA . ASN A 1 748 ? 28.344 -6.785 -6.586 1 82.62 748 ASN A CA 1
ATOM 5836 C C . ASN A 1 748 ? 26.859 -7.078 -6.754 1 82.62 748 ASN A C 1
ATOM 5838 O O . ASN A 1 748 ? 26.219 -6.535 -7.656 1 82.62 748 ASN A O 1
ATOM 5842 N N . ALA A 1 749 ? 26.406 -7.941 -5.832 1 83.81 749 ALA A N 1
ATOM 5843 C CA . ALA A 1 749 ? 25.047 -8.445 -5.973 1 83.81 749 ALA A CA 1
ATOM 5844 C C . ALA A 1 749 ? 24.031 -7.301 -5.953 1 83.81 749 ALA A C 1
ATOM 5846 O O . ALA A 1 749 ? 22.906 -7.445 -6.449 1 83.81 749 ALA A O 1
ATOM 5847 N N . SER A 1 750 ? 24.359 -6.176 -5.434 1 72.19 750 SER A N 1
ATOM 5848 C CA . SER A 1 750 ? 23.375 -5.125 -5.227 1 72.19 750 SER A CA 1
ATOM 5849 C C . SER A 1 750 ? 23.688 -3.891 -6.059 1 72.19 750 SER A C 1
ATOM 5851 O O . SER A 1 750 ? 22.938 -2.92 -6.062 1 72.19 750 SER A O 1
ATOM 5853 N N . LEU A 1 751 ? 24.812 -3.859 -6.762 1 76.12 751 LEU A N 1
ATOM 5854 C CA . LEU A 1 751 ? 25.203 -2.678 -7.523 1 76.12 751 LEU A CA 1
ATOM 5855 C C . LEU A 1 751 ? 24.953 -2.879 -9.016 1 76.12 751 LEU A C 1
ATOM 5857 O O . LEU A 1 751 ? 25.359 -3.898 -9.578 1 76.12 751 LEU A O 1
ATOM 5861 N N . ILE A 1 752 ? 24.422 -1.896 -9.648 1 81.94 752 ILE A N 1
ATOM 5862 C CA . ILE A 1 752 ? 24.109 -1.979 -11.07 1 81.94 752 ILE A CA 1
ATOM 5863 C C . ILE A 1 752 ? 25.297 -1.507 -11.898 1 81.94 752 ILE A C 1
ATOM 5865 O O . ILE A 1 752 ? 25.422 -1.841 -13.078 1 81.94 752 ILE A O 1
ATOM 5869 N N . SER A 1 753 ? 26.109 -0.685 -11.336 1 85.56 753 SER A N 1
ATOM 5870 C CA . SER A 1 753 ? 27.312 -0.158 -11.953 1 85.56 753 SER A CA 1
ATOM 5871 C C . SER A 1 753 ? 28.5 -0.203 -10.992 1 85.56 753 SER A C 1
ATOM 5873 O O . SER A 1 753 ? 28.312 -0.089 -9.773 1 85.56 753 SER A O 1
ATOM 5875 N N . THR A 1 754 ? 29.594 -0.468 -11.586 1 83.25 754 THR A N 1
ATOM 5876 C CA . THR A 1 754 ? 30.797 -0.503 -10.773 1 83.25 754 THR A CA 1
ATOM 5877 C C . THR A 1 754 ? 31.922 0.266 -11.445 1 83.25 754 THR A C 1
ATOM 5879 O O . THR A 1 754 ? 31.969 0.372 -12.672 1 83.25 754 THR A O 1
ATOM 5882 N N . THR A 1 755 ? 32.75 0.859 -10.656 1 85.44 755 THR A N 1
ATOM 5883 C CA . THR A 1 755 ? 33.875 1.67 -11.109 1 85.44 755 THR A CA 1
ATOM 5884 C C . THR A 1 755 ? 35.188 1.17 -10.492 1 85.44 755 THR A C 1
ATOM 5886 O O . THR A 1 755 ? 35.219 0.708 -9.352 1 85.44 755 THR A O 1
ATOM 5889 N N . ALA A 1 756 ? 36.188 1.22 -11.344 1 85.88 756 ALA A N 1
ATOM 5890 C CA . ALA A 1 756 ? 37.531 0.904 -10.828 1 85.88 756 ALA A CA 1
ATOM 5891 C C . ALA A 1 756 ? 38.594 1.808 -11.453 1 85.88 756 ALA A C 1
ATOM 5893 O O . ALA A 1 756 ? 38.469 2.211 -12.609 1 85.88 756 ALA A O 1
ATOM 5894 N N . LEU A 1 757 ? 39.531 2.201 -10.664 1 85.56 757 LEU A N 1
ATOM 5895 C CA . LEU A 1 757 ? 40.781 2.807 -11.164 1 85.56 757 LEU A CA 1
ATOM 5896 C C . LEU A 1 757 ? 41.781 1.734 -11.555 1 85.56 757 LEU A C 1
ATOM 5898 O O . LEU A 1 757 ? 42.312 1.036 -10.688 1 85.56 757 LEU A O 1
ATOM 5902 N N . LEU A 1 758 ? 42.062 1.639 -12.867 1 93.69 758 LEU A N 1
ATOM 5903 C CA . LEU A 1 758 ? 43 0.638 -13.398 1 93.69 758 LEU A CA 1
ATOM 5904 C C . LEU A 1 758 ? 44.438 1.072 -13.203 1 93.69 758 LEU A C 1
ATOM 5906 O O . LEU A 1 758 ? 44.781 2.246 -13.383 1 93.69 758 LEU A O 1
ATOM 5910 N N . ASP A 1 759 ? 45.281 0.102 -12.836 1 92.25 759 ASP A N 1
ATOM 5911 C CA . ASP A 1 759 ? 46.688 0.367 -12.578 1 92.25 759 ASP A CA 1
ATOM 5912 C C . ASP A 1 759 ? 47.562 -0.11 -13.734 1 92.25 759 ASP A C 1
ATOM 5914 O O . ASP A 1 759 ? 47.656 -1.312 -13.992 1 92.25 759 ASP A O 1
ATOM 5918 N N . PHE A 1 760 ? 48.312 0.857 -14.461 1 93.12 760 PHE A N 1
ATOM 5919 C CA . PHE A 1 760 ? 49.062 0.535 -15.656 1 93.12 760 PHE A CA 1
ATOM 5920 C C . PHE A 1 760 ? 50.5 0.155 -15.289 1 93.12 760 PHE A C 1
ATOM 5922 O O . PHE A 1 760 ? 51.312 -0.163 -16.172 1 93.12 760 PHE A O 1
ATOM 5929 N N . SER A 1 761 ? 50.781 0.133 -14.086 1 91.25 761 SER A N 1
ATOM 5930 C CA . SER A 1 761 ? 52.156 -0.078 -13.656 1 91.25 761 SER A CA 1
ATOM 5931 C C . SER A 1 761 ? 52.688 -1.445 -14.094 1 91.25 761 SER A C 1
ATOM 5933 O O . SER A 1 761 ? 53.875 -1.632 -14.281 1 91.25 761 SER A O 1
ATOM 5935 N N . GLY A 1 762 ? 51.812 -2.334 -14.234 1 90.12 762 GLY A N 1
ATOM 5936 C CA . GLY A 1 762 ? 52.219 -3.68 -14.602 1 90.12 762 GLY A CA 1
ATOM 5937 C C . GLY A 1 762 ? 52.219 -3.918 -16.094 1 90.12 762 GLY A C 1
ATOM 5938 O O . GLY A 1 762 ? 52.531 -5.016 -16.562 1 90.12 762 GLY A O 1
ATOM 5939 N N . ALA A 1 763 ? 51.938 -2.951 -16.922 1 92.75 763 ALA A N 1
ATOM 5940 C CA . ALA A 1 763 ? 51.875 -3.094 -18.375 1 92.75 763 ALA A CA 1
ATOM 5941 C C . ALA A 1 763 ? 52.969 -2.283 -19.078 1 92.75 763 ALA A C 1
ATOM 5943 O O . ALA A 1 763 ? 53.344 -1.217 -18.594 1 92.75 763 ALA A O 1
ATOM 5944 N N . GLU A 1 764 ? 53.5 -2.781 -20.141 1 92.88 764 GLU A N 1
ATOM 5945 C CA . GLU A 1 764 ? 54.469 -2.064 -20.953 1 92.88 764 GLU A CA 1
ATOM 5946 C C . GLU A 1 764 ? 53.781 -1.232 -22.031 1 92.88 764 GLU A C 1
ATOM 5948 O O . GLU A 1 764 ? 53.094 -1.777 -22.891 1 92.88 764 GLU A O 1
ATOM 5953 N N . LEU A 1 765 ? 54 -0.04 -22 1 92.06 765 LEU A N 1
ATOM 5954 C CA . LEU A 1 765 ? 53.344 0.86 -22.953 1 92.06 765 LEU A CA 1
ATOM 5955 C C . LEU A 1 765 ? 54.219 1.044 -24.203 1 92.06 765 LEU A C 1
ATOM 5957 O O . LEU A 1 765 ? 55.469 0.968 -24.109 1 92.06 765 LEU A O 1
ATOM 5961 N N . ALA A 1 766 ? 53.625 1.33 -25.281 1 92.88 766 ALA A N 1
ATOM 5962 C CA . ALA A 1 766 ? 54.281 1.651 -26.547 1 92.88 766 ALA A CA 1
ATOM 5963 C C . ALA A 1 766 ? 54.125 3.129 -26.891 1 92.88 766 ALA A C 1
ATOM 5965 O O . ALA A 1 766 ? 53.281 3.816 -26.312 1 92.88 766 ALA A O 1
ATOM 5966 N N . ASP A 1 767 ? 55.062 3.531 -27.828 1 91.56 767 ASP A N 1
ATOM 5967 C CA . ASP A 1 767 ? 54.938 4.922 -28.266 1 91.56 767 ASP A CA 1
ATOM 5968 C C . ASP A 1 767 ? 53.656 5.172 -29.031 1 91.56 767 ASP A C 1
ATOM 5970 O O . ASP A 1 767 ? 53.062 6.254 -28.938 1 91.56 767 ASP A O 1
ATOM 5974 N N . ARG A 1 768 ? 53.344 4.145 -29.672 1 91.88 768 ARG A N 1
ATOM 5975 C CA . ARG A 1 768 ? 52.125 4.25 -30.469 1 91.88 768 ARG A CA 1
ATOM 5976 C C . ARG A 1 768 ? 51.312 2.953 -30.406 1 91.88 768 ARG A C 1
ATOM 5978 O O . ARG A 1 768 ? 51.906 1.875 -30.219 1 91.88 768 ARG A O 1
ATOM 5985 N N . GLY A 1 769 ? 50.094 3.213 -30.453 1 91.31 769 GLY A N 1
ATOM 5986 C CA . GLY A 1 769 ? 49.219 2.08 -30.672 1 91.31 769 GLY A CA 1
ATOM 5987 C C . GLY A 1 769 ? 48.969 1.263 -29.422 1 91.31 769 GLY A C 1
ATOM 5988 O O . GLY A 1 769 ? 48.875 0.036 -29.484 1 91.31 769 GLY A O 1
ATOM 5989 N N . ASN A 1 770 ? 49.031 1.793 -28.25 1 95.12 770 ASN A N 1
ATOM 5990 C CA . ASN A 1 770 ? 48.562 1.088 -27.062 1 95.12 770 ASN A CA 1
ATOM 5991 C C . ASN A 1 770 ? 47.094 0.735 -27.156 1 95.12 770 ASN A C 1
ATOM 5993 O O . ASN A 1 770 ? 46.281 1.512 -27.688 1 95.12 770 ASN A O 1
ATOM 5997 N N . VAL A 1 771 ? 46.781 -0.43 -26.562 1 96.69 771 VAL A N 1
ATOM 5998 C CA . VAL A 1 771 ? 45.375 -0.842 -26.641 1 96.69 771 VAL A CA 1
ATOM 5999 C C . VAL A 1 771 ? 44.906 -1.356 -25.281 1 96.69 771 VAL A C 1
ATOM 6001 O O . VAL A 1 771 ? 45.562 -2.223 -24.688 1 96.69 771 VAL A O 1
ATOM 6004 N N . LEU A 1 772 ? 43.844 -0.76 -24.734 1 97.31 772 LEU A N 1
ATOM 6005 C CA . LEU A 1 772 ? 43.156 -1.252 -23.562 1 97.31 772 LEU A CA 1
ATOM 6006 C C . LEU A 1 772 ? 41.969 -2.113 -23.969 1 97.31 772 LEU A C 1
ATOM 6008 O O . LEU A 1 772 ? 40.969 -1.603 -24.5 1 97.31 772 LEU A O 1
ATOM 6012 N N . THR A 1 773 ? 42.062 -3.385 -23.641 1 97.94 773 THR A N 1
ATOM 6013 C CA . THR A 1 773 ? 40.938 -4.297 -23.891 1 97.94 773 THR A CA 1
ATOM 6014 C C . THR A 1 773 ? 40.094 -4.441 -22.641 1 97.94 773 THR A C 1
ATOM 6016 O O . THR A 1 773 ? 40.594 -4.781 -21.562 1 97.94 773 THR A O 1
ATOM 6019 N N . VAL A 1 774 ? 38.812 -4.16 -22.719 1 98.38 774 VAL A N 1
ATOM 6020 C CA . VAL A 1 774 ? 37.875 -4.293 -21.609 1 98.38 774 VAL A CA 1
ATOM 6021 C C . VAL A 1 774 ? 36.812 -5.309 -21.969 1 98.38 774 VAL A C 1
ATOM 6023 O O . VAL A 1 774 ? 36.125 -5.172 -23 1 98.38 774 VAL A O 1
ATOM 6026 N N . VAL A 1 775 ? 36.688 -6.32 -21.094 1 98.25 775 VAL A N 1
ATOM 6027 C CA . VAL A 1 775 ? 35.594 -7.297 -21.219 1 98.25 775 VAL A CA 1
ATOM 6028 C C . VAL A 1 775 ? 34.531 -7.031 -20.156 1 98.25 775 VAL A C 1
ATOM 6030 O O . VAL A 1 775 ? 34.844 -6.992 -18.953 1 98.25 775 VAL A O 1
ATOM 6033 N N . THR A 1 776 ? 33.375 -6.828 -20.562 1 98 776 THR A N 1
ATOM 6034 C CA . THR A 1 776 ? 32.281 -6.512 -19.625 1 98 776 THR A CA 1
ATOM 6035 C C . THR A 1 776 ? 31.25 -7.633 -19.594 1 98 776 THR A C 1
ATOM 6037 O O . THR A 1 776 ? 30.766 -8.07 -20.641 1 98 776 THR A O 1
ATOM 6040 N N . ASP A 1 777 ? 31.016 -8.094 -18.406 1 97.44 777 ASP A N 1
ATOM 6041 C CA . ASP A 1 777 ? 29.938 -9.055 -18.234 1 97.44 777 ASP A CA 1
ATOM 6042 C C . ASP A 1 777 ? 28.562 -8.414 -18.469 1 97.44 777 ASP A C 1
ATOM 6044 O O . ASP A 1 777 ? 28.469 -7.188 -18.578 1 97.44 777 ASP A O 1
ATOM 6048 N N . TYR A 1 778 ? 27.625 -9.375 -18.531 1 96.75 778 TYR A N 1
ATOM 6049 C CA . TYR A 1 778 ? 26.266 -8.969 -18.875 1 96.75 778 TYR A CA 1
ATOM 6050 C C . TYR A 1 778 ? 25.234 -9.859 -18.188 1 96.75 778 TYR A C 1
ATOM 6052 O O . TYR A 1 778 ? 25.234 -11.078 -18.391 1 96.75 778 TYR A O 1
ATOM 6060 N N . HIS A 1 779 ? 24.359 -9.219 -17.391 1 96.56 779 HIS A N 1
ATOM 6061 C CA . HIS A 1 779 ? 23.359 -10 -16.656 1 96.56 779 HIS A CA 1
ATOM 6062 C C . HIS A 1 779 ? 21.953 -9.594 -17.047 1 96.56 779 HIS A C 1
ATOM 6064 O O . HIS A 1 779 ? 21.016 -9.742 -16.25 1 96.56 779 HIS A O 1
ATOM 6070 N N . GLY A 1 780 ? 21.734 -9.117 -18.203 1 95.5 780 GLY A N 1
ATOM 6071 C CA . GLY A 1 780 ? 20.422 -8.703 -18.672 1 95.5 780 GLY A CA 1
ATOM 6072 C C . GLY A 1 780 ? 20.156 -7.223 -18.469 1 95.5 780 GLY A C 1
ATOM 6073 O O . GLY A 1 780 ? 20.984 -6.512 -17.875 1 95.5 780 GLY A O 1
ATOM 6074 N N . HIS A 1 781 ? 19.062 -6.688 -18.984 1 96.25 781 HIS A N 1
ATOM 6075 C CA . HIS A 1 781 ? 18.578 -5.328 -18.797 1 96.25 781 HIS A CA 1
ATOM 6076 C C . HIS A 1 781 ? 17.594 -5.254 -17.625 1 96.25 781 HIS A C 1
ATOM 6078 O O . HIS A 1 781 ? 16.906 -6.227 -17.328 1 96.25 781 HIS A O 1
ATOM 6084 N N . ASP A 1 782 ? 17.688 -4.102 -17 1 94.5 782 ASP A N 1
ATOM 6085 C CA . ASP A 1 782 ? 16.844 -3.898 -15.82 1 94.5 782 ASP A CA 1
ATOM 6086 C C . ASP A 1 782 ? 15.367 -3.846 -16.203 1 94.5 782 ASP A C 1
ATOM 6088 O O . ASP A 1 782 ? 15.023 -3.48 -17.328 1 94.5 782 ASP A O 1
ATOM 6092 N N . GLN A 1 783 ? 14.602 -4.199 -15.156 1 94.38 783 GLN A N 1
ATOM 6093 C CA . GLN A 1 783 ? 13.164 -3.977 -15.258 1 94.38 783 GLN A CA 1
ATOM 6094 C C . GLN A 1 783 ? 12.789 -2.576 -14.773 1 94.38 783 GLN A C 1
ATOM 6096 O O . GLN A 1 783 ? 13.648 -1.821 -14.32 1 94.38 783 GLN A O 1
ATOM 6101 N N . ASP A 1 784 ? 11.531 -2.248 -14.812 1 89.06 784 ASP A N 1
ATOM 6102 C CA . ASP A 1 784 ? 11.031 -0.9 -14.57 1 89.06 784 ASP A CA 1
ATOM 6103 C C . ASP A 1 784 ? 11.266 -0.483 -13.117 1 89.06 784 ASP A C 1
ATOM 6105 O O . ASP A 1 784 ? 11.445 0.702 -12.828 1 89.06 784 ASP A O 1
ATOM 6109 N N . SER A 1 785 ? 11.414 -1.345 -12.227 1 78.69 785 SER A N 1
ATOM 6110 C CA . SER A 1 785 ? 11.484 -1.043 -10.797 1 78.69 785 SER A CA 1
ATOM 6111 C C . SER A 1 785 ? 12.883 -0.593 -10.398 1 78.69 785 SER A C 1
ATOM 6113 O O . SER A 1 785 ? 13.094 -0.089 -9.289 1 78.69 785 SER A O 1
ATOM 6115 N N . GLN A 1 786 ? 13.859 -0.745 -11.305 1 74.88 786 GLN A N 1
ATOM 6116 C CA . GLN A 1 786 ? 15.234 -0.379 -10.992 1 74.88 786 GLN A CA 1
ATOM 6117 C C . GLN A 1 786 ? 15.555 1.033 -11.469 1 74.88 786 GLN A C 1
ATOM 6119 O O . GLN A 1 786 ? 15.633 1.28 -12.68 1 74.88 786 GLN A O 1
ATOM 6124 N N . GLY A 1 787 ? 15.734 1.954 -10.625 1 72.69 787 GLY A N 1
ATOM 6125 C CA . GLY A 1 787 ? 16.141 3.303 -10.992 1 72.69 787 GLY A CA 1
ATOM 6126 C C . GLY A 1 787 ? 17.562 3.383 -11.508 1 72.69 787 GLY A C 1
ATOM 6127 O O . GLY A 1 787 ? 18.344 2.443 -11.344 1 72.69 787 GLY A O 1
ATOM 6128 N N . PRO A 1 788 ? 17.922 4.438 -12.211 1 71.56 788 PRO A N 1
ATOM 6129 C CA . PRO A 1 788 ? 17.031 5.586 -12.43 1 71.56 788 PRO A CA 1
ATOM 6130 C C . PRO A 1 788 ? 16.141 5.418 -13.664 1 71.56 788 PRO A C 1
ATOM 6132 O O . PRO A 1 788 ? 15.109 6.082 -13.781 1 71.56 788 PRO A O 1
ATOM 6135 N N . TYR A 1 789 ? 16.531 4.496 -14.672 1 82.44 789 TYR A N 1
ATOM 6136 C CA . TYR A 1 789 ? 15.828 4.547 -15.945 1 82.44 789 TYR A CA 1
ATOM 6137 C C . TYR A 1 789 ? 15.273 3.178 -16.312 1 82.44 789 TYR A C 1
ATOM 6139 O O . TYR A 1 789 ? 14.852 2.959 -17.453 1 82.44 789 TYR A O 1
ATOM 6147 N N . GLY A 1 790 ? 15.32 2.254 -15.406 1 91.31 790 GLY A N 1
ATOM 6148 C CA . GLY A 1 790 ? 14.75 0.939 -15.648 1 91.31 790 GLY A CA 1
ATOM 6149 C C . GLY A 1 790 ? 15.359 0.237 -16.844 1 91.31 790 GLY A C 1
ATOM 6150 O O . GLY A 1 790 ? 16.578 0.125 -16.953 1 91.31 790 GLY A O 1
ATOM 6151 N N . PRO A 1 791 ? 14.438 -0.175 -17.781 1 94.56 791 PRO A N 1
ATOM 6152 C CA . PRO A 1 791 ? 14.914 -0.889 -18.969 1 94.56 791 PRO A CA 1
ATOM 6153 C C . PRO A 1 791 ? 15.883 -0.064 -19.797 1 94.56 791 PRO A C 1
ATOM 6155 O O . PRO A 1 791 ? 16.594 -0.613 -20.641 1 94.56 791 PRO A O 1
ATOM 6158 N N . LEU A 1 792 ? 15.93 1.225 -19.609 1 92.75 792 LEU A N 1
ATOM 6159 C CA . LEU A 1 792 ? 16.75 2.098 -20.438 1 92.75 792 LEU A CA 1
ATOM 6160 C C . LEU A 1 792 ? 18.109 2.332 -19.781 1 92.75 792 LEU A C 1
ATOM 6162 O O . LEU A 1 792 ? 18.953 3.031 -20.344 1 92.75 792 LEU A O 1
ATOM 6166 N N . ASN A 1 793 ? 18.25 1.754 -18.656 1 92.12 793 ASN A N 1
ATOM 6167 C CA . ASN A 1 793 ? 19.625 1.739 -18.141 1 92.12 793 ASN A CA 1
ATOM 6168 C C . ASN A 1 793 ? 20.578 1.075 -19.141 1 92.12 793 ASN A C 1
ATOM 6170 O O . ASN A 1 793 ? 20.375 -0.081 -19.516 1 92.12 793 ASN A O 1
ATOM 6174 N N . PRO A 1 794 ? 21.625 1.767 -19.609 1 94.75 794 PRO A N 1
ATOM 6175 C CA . PRO A 1 794 ? 22.469 1.183 -20.656 1 94.75 794 PRO A CA 1
ATOM 6176 C C . PRO A 1 794 ? 23.344 0.051 -20.125 1 94.75 794 PRO A C 1
ATOM 6178 O O . PRO A 1 794 ? 23.469 -0.135 -18.906 1 94.75 794 PRO A O 1
ATOM 6181 N N . ARG A 1 795 ? 23.922 -0.646 -21.094 1 96.62 795 ARG A N 1
ATOM 6182 C CA . ARG A 1 795 ? 24.922 -1.676 -20.812 1 96.62 795 ARG A CA 1
ATOM 6183 C C . ARG A 1 795 ? 26.234 -1.372 -21.531 1 96.62 795 ARG A C 1
ATOM 6185 O O . ARG A 1 795 ? 26.234 -0.939 -22.688 1 96.62 795 ARG A O 1
ATOM 6192 N N . GLY A 1 796 ? 27.281 -1.581 -20.812 1 97.12 796 GLY A N 1
ATOM 6193 C CA . GLY A 1 796 ? 28.609 -1.306 -21.328 1 97.12 796 GLY A CA 1
ATOM 6194 C C . GLY A 1 796 ? 29.406 -0.357 -20.453 1 97.12 796 GLY A C 1
ATOM 6195 O O . GLY A 1 796 ? 29.219 -0.331 -19.234 1 97.12 796 GLY A O 1
ATOM 6196 N N . ILE A 1 797 ? 30.297 0.294 -21.125 1 97 797 ILE A N 1
ATOM 6197 C CA . ILE A 1 797 ? 31.156 1.235 -20.406 1 97 797 ILE A CA 1
ATOM 6198 C C . ILE A 1 797 ? 30.484 2.607 -20.359 1 97 797 ILE A C 1
ATOM 6200 O O . ILE A 1 797 ? 30.156 3.182 -21.406 1 97 797 ILE A O 1
ATOM 6204 N N . VAL A 1 798 ? 30.312 3.059 -19.188 1 92.62 798 VAL A N 1
ATOM 6205 C CA . VAL A 1 798 ? 29.625 4.332 -19.016 1 92.62 798 VAL A CA 1
ATOM 6206 C C . VAL A 1 798 ? 30.641 5.469 -18.953 1 92.62 798 VAL A C 1
ATOM 6208 O O . VAL A 1 798 ? 30.312 6.613 -19.266 1 92.62 798 VAL A O 1
ATOM 6211 N N . ALA A 1 799 ? 31.797 5.18 -18.516 1 90.12 799 ALA A N 1
ATOM 6212 C CA . ALA A 1 799 ? 32.875 6.16 -18.438 1 90.12 799 ALA A CA 1
ATOM 6213 C C . ALA A 1 799 ? 34.219 5.496 -18.609 1 90.12 799 ALA A C 1
ATOM 6215 O O . ALA A 1 799 ? 34.469 4.398 -18.109 1 90.12 799 ALA A O 1
ATOM 6216 N N . ALA A 1 800 ? 35.062 6.145 -19.422 1 93.44 800 ALA A N 1
ATOM 6217 C CA . ALA A 1 800 ? 36.438 5.691 -19.625 1 93.44 800 ALA A CA 1
ATOM 6218 C C . ALA A 1 800 ? 37.406 6.871 -19.812 1 93.44 800 ALA A C 1
ATOM 6220 O O . ALA A 1 800 ? 37.281 7.621 -20.781 1 93.44 800 ALA A O 1
ATOM 6221 N N . ALA A 1 801 ? 38.281 6.992 -18.875 1 89.81 801 ALA A N 1
ATOM 6222 C CA . ALA A 1 801 ? 39.219 8.109 -18.922 1 89.81 801 ALA A CA 1
ATOM 6223 C C . ALA A 1 801 ? 40.625 7.668 -18.547 1 89.81 801 ALA A C 1
ATOM 6225 O O . ALA A 1 801 ? 40.781 6.941 -17.562 1 89.81 801 ALA A O 1
ATOM 6226 N N . LEU A 1 802 ? 41.625 8.156 -19.359 1 91 802 LEU A N 1
ATOM 6227 C CA . LEU A 1 802 ? 43 7.918 -19.016 1 91 802 LEU A CA 1
ATOM 6228 C C . LEU A 1 802 ? 43.469 8.898 -17.953 1 91 802 LEU A C 1
ATOM 6230 O O . LEU A 1 802 ? 43 10.031 -17.875 1 91 802 LEU A O 1
ATOM 6234 N N . VAL A 1 803 ? 44.25 8.398 -17.234 1 80.62 803 VAL A N 1
ATOM 6235 C CA . VAL A 1 803 ? 44.875 9.234 -16.234 1 80.62 803 VAL A CA 1
ATOM 6236 C C . VAL A 1 803 ? 46.375 9.32 -16.516 1 80.62 803 VAL A C 1
ATOM 6238 O O . VAL A 1 803 ? 47.031 8.297 -16.734 1 80.62 803 VAL A O 1
ATOM 6241 N N . GLY A 1 804 ? 46.906 10.461 -16.875 1 74.06 804 GLY A N 1
ATOM 6242 C CA . GLY A 1 804 ? 48.344 10.625 -17.141 1 74.06 804 GLY A CA 1
ATOM 6243 C C . GLY A 1 804 ? 49.031 11.547 -16.141 1 74.06 804 GLY A C 1
ATOM 6244 O O . GLY A 1 804 ? 48.406 11.992 -15.18 1 74.06 804 GLY A O 1
ATOM 6245 N N . ALA A 1 805 ? 50.344 11.82 -16.391 1 54.47 805 ALA A N 1
ATOM 6246 C CA . ALA A 1 805 ? 51.125 12.766 -15.602 1 54.47 805 ALA A CA 1
ATOM 6247 C C . ALA A 1 805 ? 50.562 14.18 -15.727 1 54.47 805 ALA A C 1
ATOM 6249 O O . ALA A 1 805 ? 49.938 14.516 -16.734 1 54.47 805 ALA A O 1
ATOM 6250 N N . ALA A 1 806 ? 50.688 15.055 -14.789 1 51.81 806 ALA A N 1
ATOM 6251 C CA . ALA A 1 806 ? 50.062 16.328 -14.414 1 51.81 806 ALA A CA 1
ATOM 6252 C C . ALA A 1 806 ? 49.781 17.172 -15.648 1 51.81 806 ALA A C 1
ATOM 6254 O O . ALA A 1 806 ? 48.75 17.859 -15.688 1 51.81 806 ALA A O 1
ATOM 6255 N N . ASN A 1 807 ? 50.562 17.281 -16.844 1 48.12 807 ASN A N 1
ATOM 6256 C CA . ASN A 1 807 ? 50.406 18.172 -17.984 1 48.12 807 ASN A CA 1
ATOM 6257 C C . ASN A 1 807 ? 49.906 17.438 -19.219 1 48.12 807 ASN A C 1
ATOM 6259 O O . ASN A 1 807 ? 49.781 18.016 -20.297 1 48.12 807 ASN A O 1
ATOM 6263 N N . ALA A 1 808 ? 49.656 16.125 -19.156 1 48.81 808 ALA A N 1
ATOM 6264 C CA . ALA A 1 808 ? 49.375 15.375 -20.375 1 48.81 808 ALA A CA 1
ATOM 6265 C C . ALA A 1 808 ? 47.875 15.164 -20.547 1 48.81 808 ALA A C 1
ATOM 6267 O O . ALA A 1 808 ? 47.156 14.789 -19.609 1 48.81 808 ALA A O 1
ATOM 6268 N N . THR A 1 809 ? 47.25 15.844 -21.453 1 55.91 809 THR A N 1
ATOM 6269 C CA . THR A 1 809 ? 45.844 15.641 -21.859 1 55.91 809 THR A CA 1
ATOM 6270 C C . THR A 1 809 ? 45.688 14.344 -22.641 1 55.91 809 THR A C 1
ATOM 6272 O O . THR A 1 809 ? 45.656 14.367 -23.875 1 55.91 809 THR A O 1
ATOM 6275 N N . GLU A 1 810 ? 45.906 13.203 -22.016 1 69.75 810 GLU A N 1
ATOM 6276 C CA . GLU A 1 810 ? 45.812 11.953 -22.766 1 69.75 810 GLU A CA 1
ATOM 6277 C C . GLU A 1 810 ? 44.375 11.492 -22.875 1 69.75 810 GLU A C 1
ATOM 6279 O O . GLU A 1 810 ? 43.594 11.562 -21.906 1 69.75 810 GLU A O 1
ATOM 6284 N N . GLN A 1 811 ? 44.062 11.242 -24.109 1 81.94 811 GLN A N 1
ATOM 6285 C CA . GLN A 1 811 ? 42.719 10.75 -24.453 1 81.94 811 GLN A CA 1
ATOM 6286 C C . GLN A 1 811 ? 42.781 9.508 -25.328 1 81.94 811 GLN A C 1
ATOM 6288 O O . GLN A 1 811 ? 43.812 9.281 -26 1 81.94 811 GLN A O 1
ATOM 6293 N N . PHE A 1 812 ? 41.938 8.672 -25.156 1 94.12 812 PHE A N 1
ATOM 6294 C CA . PHE A 1 812 ? 41.812 7.578 -26.109 1 94.12 812 PHE A CA 1
ATOM 6295 C C . PHE A 1 812 ? 41.562 8.125 -27.516 1 94.12 812 PHE A C 1
ATOM 6297 O O . PHE A 1 812 ? 40.75 9.023 -27.719 1 94.12 812 PHE A O 1
ATOM 6304 N N . SER A 1 813 ? 42.312 7.582 -28.422 1 93.56 813 SER A N 1
ATOM 6305 C CA . SER A 1 813 ? 42.188 8.047 -29.797 1 93.56 813 SER A CA 1
ATOM 6306 C C . SER A 1 813 ? 41.062 7.344 -30.547 1 93.56 813 SER A C 1
ATOM 6308 O O . SER A 1 813 ? 40.469 7.902 -31.469 1 93.56 813 SER A O 1
ATOM 6310 N N . GLN A 1 814 ? 40.812 6.117 -30.062 1 94.88 814 GLN A N 1
ATOM 6311 C CA . GLN A 1 814 ? 39.781 5.328 -30.734 1 94.88 814 GLN A CA 1
ATOM 6312 C C . GLN A 1 814 ? 39.281 4.199 -29.844 1 94.88 814 GLN A C 1
ATOM 6314 O O . GLN A 1 814 ? 40.031 3.641 -29.047 1 94.88 814 GLN A O 1
ATOM 6319 N N . TRP A 1 815 ? 38.031 3.889 -30.062 1 97.31 815 TRP A N 1
ATOM 6320 C CA . TRP A 1 815 ? 37.438 2.711 -29.438 1 97.31 815 TRP A CA 1
ATOM 6321 C C . TRP A 1 815 ? 36.781 1.81 -30.5 1 97.31 815 TRP A C 1
ATOM 6323 O O . TRP A 1 815 ? 36.219 2.295 -31.469 1 97.31 815 TRP A O 1
ATOM 6333 N N . ARG A 1 816 ? 36.938 0.533 -30.234 1 97.12 816 ARG A N 1
ATOM 6334 C CA . ARG A 1 816 ? 36.188 -0.474 -31 1 97.12 816 ARG A CA 1
ATOM 6335 C C . ARG A 1 816 ? 35.406 -1.402 -30.062 1 97.12 816 ARG A C 1
ATOM 6337 O O . ARG A 1 816 ? 35.812 -1.632 -28.938 1 97.12 816 ARG A O 1
ATOM 6344 N N . ILE A 1 817 ? 34.281 -1.95 -30.594 1 97.25 817 ILE A N 1
ATOM 6345 C CA . ILE A 1 817 ? 33.438 -2.812 -29.781 1 97.25 817 ILE A CA 1
ATOM 6346 C C . ILE A 1 817 ? 33 -4.035 -30.594 1 97.25 817 ILE A C 1
ATOM 6348 O O . ILE A 1 817 ? 32.844 -3.951 -31.812 1 97.25 817 ILE A O 1
ATOM 6352 N N . GLN A 1 818 ? 32.938 -5.098 -29.891 1 94.75 818 GLN A N 1
ATOM 6353 C CA . GLN A 1 818 ? 32.406 -6.324 -30.469 1 94.75 818 GLN A CA 1
ATOM 6354 C C . GLN A 1 818 ? 31.391 -6.977 -29.516 1 94.75 818 GLN A C 1
ATOM 6356 O O . GLN A 1 818 ? 31.641 -7.078 -28.312 1 94.75 818 GLN A O 1
ATOM 6361 N N . GLY A 1 819 ? 30.188 -7.387 -30.109 1 94.06 819 GLY A N 1
ATOM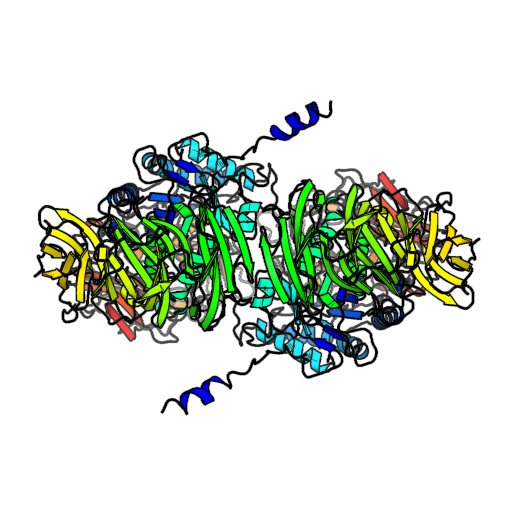 6362 C CA . GLY A 1 819 ? 29.172 -8.188 -29.438 1 94.06 819 GLY A CA 1
ATOM 6363 C C . GLY A 1 819 ? 28.922 -9.516 -30.125 1 94.06 819 GLY A C 1
ATOM 6364 O O . GLY A 1 819 ? 29.828 -10.078 -30.75 1 94.06 819 GLY A O 1
ATOM 6365 N N . ASN A 1 820 ? 27.797 -10.086 -29.891 1 93.25 820 ASN A N 1
ATOM 6366 C CA . ASN A 1 820 ? 27.484 -11.414 -30.422 1 93.25 820 ASN A CA 1
ATOM 6367 C C . ASN A 1 820 ? 27.594 -11.453 -31.938 1 93.25 820 ASN A C 1
ATOM 6369 O O . ASN A 1 820 ? 27.578 -10.406 -32.594 1 93.25 820 ASN A O 1
ATOM 6373 N N . ALA A 1 821 ? 27.703 -12.633 -32.438 1 91.19 821 ALA A N 1
ATOM 6374 C CA . ALA A 1 821 ? 27.828 -12.859 -33.906 1 91.19 821 ALA A CA 1
ATOM 6375 C C . ALA A 1 821 ? 26.609 -12.305 -34.625 1 91.19 821 ALA A C 1
ATOM 6377 O O . ALA A 1 821 ? 25.469 -12.625 -34.281 1 91.19 821 ALA A O 1
ATOM 6378 N N . GLY A 1 822 ? 26.844 -11.461 -35.562 1 84.5 822 GLY A N 1
ATOM 6379 C CA . GLY A 1 822 ? 25.781 -10.891 -36.375 1 84.5 822 GLY A CA 1
ATOM 6380 C C . GLY A 1 822 ? 25.156 -9.664 -35.75 1 84.5 822 GLY A C 1
ATOM 6381 O O . GLY A 1 822 ? 24.344 -8.984 -36.375 1 84.5 822 GLY A O 1
ATOM 6382 N N . GLY A 1 823 ? 25.625 -9.375 -34.562 1 77.69 823 GLY A N 1
ATOM 6383 C CA . GLY A 1 823 ? 25.047 -8.234 -33.875 1 77.69 823 GLY A CA 1
ATOM 6384 C C . GLY A 1 823 ? 23.578 -8.391 -33.562 1 77.69 823 GLY A C 1
ATOM 6385 O O . GLY A 1 823 ? 23.062 -9.508 -33.5 1 77.69 823 GLY A O 1
ATOM 6386 N N . GLY A 1 824 ? 22.875 -7.203 -33.219 1 64.06 824 GLY A N 1
ATOM 6387 C CA . GLY A 1 824 ? 21.469 -7.211 -32.844 1 64.06 824 GLY A CA 1
ATOM 6388 C C . GLY A 1 824 ? 20.562 -7.656 -33.969 1 64.06 824 GLY A C 1
ATOM 6389 O O . GLY A 1 824 ? 19.484 -8.219 -33.719 1 64.06 824 GLY A O 1
ATOM 6390 N N . ALA A 1 825 ? 21.078 -7.43 -35.188 1 63 825 ALA A N 1
ATOM 6391 C CA . ALA A 1 825 ? 20.234 -7.742 -36.344 1 63 825 ALA A CA 1
ATOM 6392 C C . ALA A 1 825 ? 20.516 -9.148 -36.844 1 63 825 ALA A C 1
ATOM 6394 O O . ALA A 1 825 ? 19.734 -9.703 -37.625 1 63 825 ALA A O 1
ATOM 6395 N N . GLY A 1 826 ? 21.562 -9.719 -36.281 1 69.94 826 GLY A N 1
ATOM 6396 C CA . GLY A 1 826 ? 21.891 -10.992 -36.906 1 69.94 826 GLY A CA 1
ATOM 6397 C C . GLY A 1 826 ? 21.125 -12.164 -36.312 1 69.94 826 GLY A C 1
ATOM 6398 O O . GLY A 1 826 ? 20.953 -12.234 -35.094 1 69.94 826 GLY A O 1
ATOM 6399 N N . TYR A 1 827 ? 20.5 -12.812 -36.781 1 77.25 827 TYR A N 1
ATOM 6400 C CA . TYR A 1 827 ? 19.688 -13.984 -36.469 1 77.25 827 TYR A CA 1
ATOM 6401 C C . TYR A 1 827 ? 20.312 -15.25 -37.031 1 77.25 827 TYR A C 1
ATOM 6403 O O . TYR A 1 827 ? 19.656 -16.016 -37.75 1 77.25 827 TYR A O 1
ATOM 6411 N N . VAL A 1 828 ? 21.672 -15.438 -36.562 1 87.44 828 VAL A N 1
ATOM 6412 C CA . VAL A 1 828 ? 22.547 -16.484 -37.062 1 87.44 828 VAL A CA 1
ATOM 6413 C C . VAL A 1 828 ? 22.031 -17.859 -36.656 1 87.44 828 VAL A C 1
ATOM 6415 O O . VAL A 1 828 ? 22.219 -18.828 -37.375 1 87.44 828 VAL A O 1
ATOM 6418 N N . ASP A 1 829 ? 21.406 -18 -35.625 1 91.94 829 ASP A N 1
ATOM 6419 C CA . ASP A 1 829 ? 20.812 -19.219 -35.094 1 91.94 829 ASP A CA 1
ATOM 6420 C C . ASP A 1 829 ? 19.375 -18.953 -34.625 1 91.94 829 ASP A C 1
ATOM 6422 O O . ASP A 1 829 ? 19.141 -18.656 -33.438 1 91.94 829 ASP A O 1
ATOM 6426 N N . PRO A 1 830 ? 18.484 -19.109 -35.469 1 91.19 830 PRO A N 1
ATOM 6427 C CA . PRO A 1 830 ? 17.094 -18.766 -35.125 1 91.19 830 PRO A CA 1
ATOM 6428 C C . PRO A 1 830 ? 16.5 -19.672 -34.062 1 91.19 830 PRO A C 1
ATOM 6430 O O . PRO A 1 830 ? 15.578 -19.281 -33.344 1 91.19 830 PRO A O 1
ATOM 6433 N N . VAL A 1 831 ? 16.969 -20.891 -34 1 95.19 831 VAL A N 1
ATOM 6434 C CA . VAL A 1 831 ? 16.438 -21.844 -33.031 1 95.19 831 VAL A CA 1
ATOM 6435 C C . VAL A 1 831 ? 16.719 -21.359 -31.609 1 95.19 831 VAL A C 1
ATOM 6437 O O . VAL A 1 831 ? 15.805 -21.203 -30.797 1 95.19 831 VAL A O 1
ATOM 6440 N N . ARG A 1 832 ? 17.969 -20.953 -31.344 1 95.06 832 ARG A N 1
ATOM 6441 C CA . ARG A 1 832 ? 18.328 -20.516 -30 1 95.06 832 ARG A CA 1
ATOM 6442 C C . ARG A 1 832 ? 18.203 -19 -29.859 1 95.06 832 ARG A C 1
ATOM 6444 O O . ARG A 1 832 ? 17.859 -18.484 -28.797 1 95.06 832 ARG A O 1
ATOM 6451 N N . GLY A 1 833 ? 18.359 -18.281 -30.891 1 90.81 833 GLY A N 1
ATOM 6452 C CA . GLY A 1 833 ? 18.234 -16.828 -30.891 1 90.81 833 GLY A CA 1
ATOM 6453 C C . GLY A 1 833 ? 19.484 -16.141 -30.391 1 90.81 833 GLY A C 1
ATOM 6454 O O . GLY A 1 833 ? 20.406 -16.781 -29.875 1 90.81 833 GLY A O 1
ATOM 6455 N N . PRO A 1 834 ? 19.547 -14.797 -30.453 1 91.19 834 PRO A N 1
ATOM 6456 C CA . PRO A 1 834 ? 20.75 -14.039 -30.109 1 91.19 834 PRO A CA 1
ATOM 6457 C C . PRO A 1 834 ? 20.969 -13.961 -28.594 1 91.19 834 PRO A C 1
ATOM 6459 O O . PRO A 1 834 ? 22.094 -13.711 -28.156 1 91.19 834 PRO A O 1
ATOM 6462 N N . MET A 1 835 ? 19.969 -14.18 -27.812 1 91.88 835 MET A N 1
ATOM 6463 C CA . MET A 1 835 ? 20.109 -14.078 -26.359 1 91.88 835 MET A CA 1
ATOM 6464 C C . MET A 1 835 ? 20.906 -15.266 -25.812 1 91.88 835 MET A C 1
ATOM 6466 O O . MET A 1 835 ? 21.312 -15.258 -24.641 1 91.88 835 MET A O 1
ATOM 6470 N N . ASN A 1 836 ? 21.203 -16.188 -26.641 1 94.81 836 ASN A N 1
ATOM 6471 C CA . ASN A 1 836 ? 21.969 -17.359 -26.219 1 94.81 836 ASN A CA 1
ATOM 6472 C C . ASN A 1 836 ? 23.469 -17.031 -26.125 1 94.81 836 ASN A C 1
ATOM 6474 O O . ASN A 1 836 ? 24.219 -17.781 -25.5 1 94.81 836 ASN A O 1
ATOM 6478 N N . GLU A 1 837 ? 23.844 -15.875 -26.766 1 94.44 837 GLU A N 1
ATOM 6479 C CA . GLU A 1 837 ? 25.281 -15.672 -26.969 1 94.44 837 GLU A CA 1
ATOM 6480 C C . GLU A 1 837 ? 25.688 -14.234 -26.656 1 94.44 837 GLU A C 1
ATOM 6482 O O . GLU A 1 837 ? 24.844 -13.359 -26.531 1 94.44 837 GLU A O 1
ATOM 6487 N N . GLY A 1 838 ? 26.984 -14.062 -26.531 1 93.56 838 GLY A N 1
ATOM 6488 C CA . GLY A 1 838 ? 27.609 -12.758 -26.391 1 93.56 838 GLY A CA 1
ATOM 6489 C C . GLY A 1 838 ? 28.812 -12.57 -27.312 1 93.56 838 GLY A C 1
ATOM 6490 O O . GLY A 1 838 ? 28.875 -13.148 -28.391 1 93.56 838 GLY A O 1
ATOM 6491 N N . GLY A 1 839 ? 29.688 -11.734 -26.922 1 95.06 839 GLY A N 1
ATOM 6492 C CA . GLY A 1 839 ? 30.75 -11.273 -27.812 1 95.06 839 GLY A CA 1
ATOM 6493 C C . GLY A 1 839 ? 32.062 -12.008 -27.609 1 95.06 839 GLY A C 1
ATOM 6494 O O . GLY A 1 839 ? 33.031 -11.727 -28.281 1 95.06 839 GLY A O 1
ATOM 6495 N N . LEU A 1 840 ? 32.094 -13.008 -26.734 1 97.12 840 LEU A N 1
ATOM 6496 C CA . LEU A 1 840 ? 33.375 -13.719 -26.547 1 97.12 840 LEU A CA 1
ATOM 6497 C C . LEU A 1 840 ? 33.812 -14.406 -27.844 1 97.12 840 LEU A C 1
ATOM 6499 O O . LEU A 1 840 ? 32.969 -14.805 -28.656 1 97.12 840 LEU A O 1
ATOM 6503 N N . HIS A 1 841 ? 35.094 -14.523 -27.953 1 95.62 841 HIS A N 1
ATOM 6504 C CA . HIS A 1 841 ? 35.688 -15.117 -29.141 1 95.62 841 HIS A CA 1
ATOM 6505 C C . HIS A 1 841 ? 35.062 -16.453 -29.484 1 95.62 841 HIS A C 1
ATOM 6507 O O . HIS A 1 841 ? 34.625 -16.672 -30.625 1 95.62 841 HIS A O 1
ATOM 6513 N N . GLY A 1 842 ? 35 -17.312 -28.547 1 96.31 842 GLY A N 1
ATOM 6514 C CA . GLY A 1 842 ? 34.438 -18.641 -28.75 1 96.31 842 GLY A CA 1
ATOM 6515 C C . GLY A 1 842 ? 32.969 -18.609 -29.094 1 96.31 842 GLY A C 1
ATOM 6516 O O . GLY A 1 842 ? 32.469 -19.453 -29.844 1 96.31 842 GLY A O 1
ATOM 6517 N N . GLU A 1 843 ? 32.156 -17.688 -28.516 1 96.69 843 GLU A N 1
ATOM 6518 C CA . GLU A 1 843 ? 30.75 -17.547 -28.844 1 96.69 843 GLU A CA 1
ATOM 6519 C C . GLU A 1 843 ? 30.562 -17.141 -30.297 1 96.69 843 GLU A C 1
ATOM 6521 O O . GLU A 1 843 ? 29.734 -17.719 -31.016 1 96.69 843 GLU A O 1
ATOM 6526 N N . ARG A 1 844 ? 31.344 -16.219 -30.812 1 95.25 844 ARG A N 1
ATOM 6527 C CA . ARG A 1 844 ? 31.234 -15.719 -32.188 1 95.25 844 ARG A CA 1
ATOM 6528 C C . ARG A 1 844 ? 31.609 -16.797 -33.188 1 95.25 844 ARG A C 1
ATOM 6530 O O . ARG A 1 844 ? 30.984 -16.922 -34.25 1 95.25 844 ARG A O 1
ATOM 6537 N N . LEU A 1 845 ? 32.531 -17.609 -32.781 1 95.38 845 LEU A N 1
ATOM 6538 C CA . LEU A 1 845 ? 33.031 -18.672 -33.656 1 95.38 845 LEU A CA 1
ATOM 6539 C C . LEU A 1 845 ? 32.125 -19.922 -33.531 1 95.38 845 LEU A C 1
ATOM 6541 O O . LEU A 1 845 ? 32.281 -20.859 -34.312 1 95.38 845 LEU A O 1
ATOM 6545 N N . GLY A 1 846 ? 31.266 -20 -32.594 1 96.81 846 GLY A N 1
ATOM 6546 C CA . GLY A 1 846 ? 30.359 -21.109 -32.406 1 96.81 846 GLY A CA 1
ATOM 6547 C C . GLY A 1 846 ? 31 -22.328 -31.75 1 96.81 846 GLY A C 1
ATOM 6548 O O . GLY A 1 846 ? 30.641 -23.469 -32.062 1 96.81 846 GLY A O 1
ATOM 6549 N N . TRP A 1 847 ? 31.984 -22.125 -30.844 1 97.69 847 TRP A N 1
ATOM 6550 C CA . TRP A 1 847 ? 32.688 -23.219 -30.188 1 97.69 847 TRP A CA 1
ATOM 6551 C C . TRP A 1 847 ? 31.734 -24.078 -29.359 1 97.69 847 TRP A C 1
ATOM 6553 O O . TRP A 1 847 ? 32.031 -25.234 -29.078 1 97.69 847 TRP A O 1
ATOM 6563 N N . HIS A 1 848 ? 30.609 -23.5 -28.938 1 97.62 848 HIS A N 1
ATOM 6564 C CA . HIS A 1 848 ? 29.656 -24.188 -28.078 1 97.62 848 HIS A CA 1
ATOM 6565 C C . HIS A 1 848 ? 28.719 -25.062 -28.906 1 97.62 848 HIS A C 1
ATOM 6567 O O . HIS A 1 848 ? 27.984 -25.875 -28.344 1 97.62 848 HIS A O 1
ATOM 6573 N N . LEU A 1 849 ? 28.75 -25.031 -30.156 1 97.56 849 LEU A N 1
ATOM 6574 C CA . LEU A 1 849 ? 27.781 -25.703 -31 1 97.56 849 LEU A CA 1
ATOM 6575 C C . LEU A 1 849 ? 28.172 -27.156 -31.234 1 97.56 849 LEU A C 1
ATOM 6577 O O . LEU A 1 849 ? 29.359 -27.469 -31.359 1 97.56 849 LEU A O 1
ATOM 6581 N N . PRO A 1 850 ? 27.125 -28.047 -31.328 1 97.19 850 PRO A N 1
ATOM 6582 C CA . PRO A 1 850 ? 27.422 -29.438 -31.703 1 97.19 850 PRO A CA 1
ATOM 6583 C C . PRO A 1 850 ? 28.141 -29.531 -33.062 1 97.19 850 PRO A C 1
ATOM 6585 O O . PRO A 1 850 ? 27.812 -28.797 -34 1 97.19 850 PRO A O 1
ATOM 6588 N N . GLY A 1 851 ? 29.094 -30.406 -33.094 1 94.69 851 GLY A N 1
ATOM 6589 C CA . GLY A 1 851 ? 29.766 -30.672 -34.344 1 94.69 851 GLY A CA 1
ATOM 6590 C C . GLY A 1 851 ? 31 -29.812 -34.562 1 94.69 851 GLY A C 1
ATOM 6591 O O . GLY A 1 851 ? 31.734 -30 -35.531 1 94.69 851 GLY A O 1
ATOM 6592 N N . PHE A 1 852 ? 31.188 -28.875 -33.781 1 96.38 852 PHE A N 1
ATOM 6593 C CA . PHE A 1 852 ? 32.438 -28.094 -33.875 1 96.38 852 PHE A CA 1
ATOM 6594 C C . PHE A 1 852 ? 33.656 -29 -33.719 1 96.38 852 PHE A C 1
ATOM 6596 O O . PHE A 1 852 ? 33.688 -29.844 -32.812 1 96.38 852 PHE A O 1
ATOM 6603 N N . ASP A 1 853 ? 34.562 -28.797 -34.562 1 95.31 853 ASP A N 1
ATOM 6604 C CA . ASP A 1 853 ? 35.75 -29.625 -34.531 1 95.31 853 ASP A CA 1
ATOM 6605 C C . ASP A 1 853 ? 36.844 -29 -33.656 1 95.31 853 ASP A C 1
ATOM 6607 O O . ASP A 1 853 ? 37.5 -28.047 -34.031 1 95.31 853 ASP A O 1
ATOM 6611 N N . ASP A 1 854 ? 37 -29.609 -32.531 1 95.56 854 ASP A N 1
ATOM 6612 C CA . ASP A 1 854 ? 38 -29.094 -31.594 1 95.56 854 ASP A CA 1
ATOM 6613 C C . ASP A 1 854 ? 39.25 -29.984 -31.594 1 95.56 854 ASP A C 1
ATOM 6615 O O . ASP A 1 854 ? 40.031 -29.969 -30.641 1 95.56 854 ASP A O 1
ATOM 6619 N N . SER A 1 855 ? 39.438 -30.719 -32.562 1 93.75 855 SER A N 1
ATOM 6620 C CA . SER A 1 855 ? 40.531 -31.688 -32.594 1 93.75 855 SER A CA 1
ATOM 6621 C C . SER A 1 855 ? 41.906 -31.016 -32.594 1 93.75 855 SER A C 1
ATOM 6623 O O . SER A 1 855 ? 42.875 -31.609 -32.156 1 93.75 855 SER A O 1
ATOM 6625 N N . ALA A 1 856 ? 41.938 -29.828 -33.031 1 93.94 856 ALA A N 1
ATOM 6626 C CA . ALA A 1 856 ? 43.219 -29.109 -33.094 1 93.94 856 ALA A CA 1
ATOM 6627 C C . ALA A 1 856 ? 43.531 -28.469 -31.75 1 93.94 856 ALA A C 1
ATOM 6629 O O . ALA A 1 856 ? 44.625 -27.938 -31.562 1 93.94 856 ALA A O 1
ATOM 6630 N N . TRP A 1 857 ? 42.625 -28.516 -30.797 1 96 857 TRP A N 1
ATOM 6631 C CA . TRP A 1 857 ? 42.812 -27.859 -29.516 1 96 857 TRP A CA 1
ATOM 6632 C C . TRP A 1 857 ? 43.719 -28.703 -28.609 1 96 857 TRP A C 1
ATOM 6634 O O . TRP A 1 857 ? 43.844 -29.922 -28.812 1 96 857 TRP A O 1
ATOM 6644 N N . GLU A 1 858 ? 44.219 -28.141 -27.562 1 94.75 858 GLU A N 1
ATOM 6645 C CA . GLU A 1 858 ? 45.031 -28.844 -26.547 1 94.75 858 GLU A CA 1
ATOM 6646 C C . GLU A 1 858 ? 44.125 -29.578 -25.562 1 94.75 858 GLU A C 1
ATOM 6648 O O . GLU A 1 858 ? 43 -29.156 -25.297 1 94.75 858 GLU A O 1
ATOM 6653 N N . ASP A 1 859 ? 44.719 -30.594 -25.047 1 93.12 859 ASP A N 1
ATOM 6654 C CA . ASP A 1 859 ? 44.031 -31.266 -23.938 1 93.12 859 ASP A CA 1
ATOM 6655 C C . ASP A 1 859 ? 44.156 -30.453 -22.656 1 93.12 859 ASP A C 1
ATOM 6657 O O . ASP A 1 859 ? 45.219 -29.875 -22.375 1 93.12 859 ASP A O 1
ATOM 6661 N N . GLY A 1 860 ? 43.062 -30.312 -21.875 1 95 860 GLY A N 1
ATOM 6662 C CA . GLY A 1 860 ? 43.062 -29.625 -20.578 1 95 860 GLY A CA 1
ATOM 6663 C C . GLY A 1 860 ? 41.719 -29.672 -19.891 1 95 860 GLY A C 1
ATOM 6664 O O . GLY A 1 860 ? 40.688 -29.359 -20.5 1 95 860 GLY A O 1
ATOM 6665 N N . SER A 1 861 ? 41.781 -30 -18.641 1 94.69 861 SER A N 1
ATOM 6666 C CA . SER A 1 861 ? 40.562 -30.141 -17.859 1 94.69 861 SER A CA 1
ATOM 6667 C C . SER A 1 861 ? 40.281 -28.875 -17.031 1 94.69 861 SER A C 1
ATOM 6669 O O . SER A 1 861 ? 41.219 -28.266 -16.5 1 94.69 861 SER A O 1
ATOM 6671 N N . PRO A 1 862 ? 38.969 -28.531 -16.906 1 97.19 862 PRO A N 1
ATOM 6672 C CA . PRO A 1 862 ? 38.625 -27.406 -16.016 1 97.19 862 PRO A CA 1
ATOM 6673 C C . PRO A 1 862 ? 39.094 -27.641 -14.578 1 97.19 862 PRO A C 1
ATOM 6675 O O . PRO A 1 862 ? 39.344 -26.672 -13.844 1 97.19 862 PRO A O 1
ATOM 6678 N N . THR A 1 863 ? 39.188 -28.859 -14.164 1 95.56 863 THR A N 1
ATOM 6679 C CA . THR A 1 863 ? 39.594 -29.156 -12.797 1 95.56 863 THR A CA 1
ATOM 6680 C C . THR A 1 863 ? 41.094 -28.922 -12.633 1 95.56 863 THR A C 1
ATOM 6682 O O . THR A 1 863 ? 41.594 -28.703 -11.516 1 95.56 863 THR A O 1
ATOM 6685 N N . ASP A 1 864 ? 41.906 -29.047 -13.727 1 94.31 864 ASP A N 1
ATOM 6686 C CA . ASP A 1 864 ? 43.281 -28.625 -13.688 1 94.31 864 ASP A CA 1
ATOM 6687 C C . ASP A 1 864 ? 43.406 -27.109 -13.656 1 94.31 864 ASP A C 1
ATOM 6689 O O . ASP A 1 864 ? 44.312 -26.547 -13.047 1 94.31 864 ASP A O 1
ATOM 6693 N N . GLY A 1 865 ? 42.438 -26.547 -14.391 1 95.38 865 GLY A N 1
ATOM 6694 C CA . GLY A 1 865 ? 42.375 -25.094 -14.43 1 95.38 865 GLY A CA 1
ATOM 6695 C C . GLY A 1 865 ? 43.531 -24.453 -15.172 1 95.38 865 GLY A C 1
ATOM 6696 O O . GLY A 1 865 ? 44.094 -25.047 -16.078 1 95.38 865 GLY A O 1
ATOM 6697 N N . PHE A 1 866 ? 43.719 -23.141 -14.914 1 94.94 866 PHE A N 1
ATOM 6698 C CA . PHE A 1 866 ? 44.844 -22.375 -15.469 1 94.94 866 PHE A CA 1
ATOM 6699 C C . PHE A 1 866 ? 45.219 -21.219 -14.539 1 94.94 866 PHE A C 1
ATOM 6701 O O . PHE A 1 866 ? 44.406 -20.75 -13.758 1 94.94 866 PHE A O 1
ATOM 6708 N N . ALA A 1 867 ? 46.375 -20.859 -14.672 1 93.81 867 ALA A N 1
ATOM 6709 C CA . ALA A 1 867 ? 46.906 -19.75 -13.883 1 93.81 867 ALA A CA 1
ATOM 6710 C C . ALA A 1 867 ? 46.75 -18.422 -14.625 1 93.81 867 ALA A C 1
ATOM 6712 O O . ALA A 1 867 ? 46.625 -18.391 -15.852 1 93.81 867 ALA A O 1
ATOM 6713 N N . GLY A 1 868 ? 46.719 -17.359 -13.812 1 92.94 868 GLY A N 1
ATOM 6714 C CA . GLY A 1 868 ? 46.625 -16.031 -14.383 1 92.94 868 GLY A CA 1
ATOM 6715 C C . GLY A 1 868 ? 45.219 -15.609 -14.719 1 92.94 868 GLY A C 1
ATOM 6716 O O . GLY A 1 868 ? 44.281 -16.422 -14.664 1 92.94 868 GLY A O 1
ATOM 6717 N N . ALA A 1 869 ? 45.094 -14.344 -15.039 1 94.88 869 ALA A N 1
ATOM 6718 C CA . ALA A 1 869 ? 43.812 -13.812 -15.469 1 94.88 869 ALA A CA 1
ATOM 6719 C C . ALA A 1 869 ? 43.594 -14.055 -16.953 1 94.88 869 ALA A C 1
ATOM 6721 O O . ALA A 1 869 ? 44.531 -14.078 -17.734 1 94.88 869 ALA A O 1
ATOM 6722 N N . GLY A 1 870 ? 42.375 -14.242 -17.297 1 96.25 870 GLY A N 1
ATOM 6723 C CA . GLY A 1 870 ? 42.031 -14.492 -18.703 1 96.25 870 GLY A CA 1
ATOM 6724 C C . GLY A 1 870 ? 40.75 -15.281 -18.859 1 96.25 870 GLY A C 1
ATOM 6725 O O . GLY A 1 870 ? 40.031 -15.531 -17.891 1 96.25 870 GLY A O 1
ATOM 6726 N N . ILE A 1 871 ? 40.5 -15.617 -20.094 1 97.94 871 ILE A N 1
ATOM 6727 C CA . ILE A 1 871 ? 39.312 -16.406 -20.422 1 97.94 871 ILE A CA 1
ATOM 6728 C C . ILE A 1 871 ? 39.719 -17.625 -21.25 1 97.94 871 ILE A C 1
ATOM 6730 O O . ILE A 1 871 ? 40.438 -17.5 -22.25 1 97.94 871 ILE A O 1
ATOM 6734 N N . ARG A 1 872 ? 39.344 -18.766 -20.781 1 97.88 872 ARG A N 1
ATOM 6735 C CA . ARG A 1 872 ? 39.531 -20 -21.516 1 97.88 872 ARG A CA 1
ATOM 6736 C C . ARG A 1 872 ? 38.219 -20.672 -21.844 1 97.88 872 ARG A C 1
ATOM 6738 O O . ARG A 1 872 ? 37.219 -20.453 -21.172 1 97.88 872 ARG A O 1
ATOM 6745 N N . TRP A 1 873 ? 38.25 -21.438 -22.922 1 98.25 873 TRP A N 1
ATOM 6746 C CA . TRP A 1 873 ? 37.094 -22.203 -23.359 1 98.25 873 TRP A CA 1
ATOM 6747 C C . TRP A 1 873 ? 37.375 -23.703 -23.25 1 98.25 873 TRP A C 1
ATOM 6749 O O . TRP A 1 873 ? 38.312 -24.203 -23.828 1 98.25 873 TRP A O 1
ATOM 6759 N N . TYR A 1 874 ? 36.594 -24.391 -22.531 1 98.44 874 TYR A N 1
ATOM 6760 C CA . TYR A 1 874 ? 36.688 -25.844 -22.391 1 98.44 874 TYR A CA 1
ATOM 6761 C C . TYR A 1 874 ? 35.562 -26.531 -23.125 1 98.44 874 TYR A C 1
ATOM 6763 O O . TYR A 1 874 ? 34.438 -26.047 -23.141 1 98.44 874 TYR A O 1
ATOM 6771 N N . ARG A 1 875 ? 35.844 -27.688 -23.688 1 97.81 875 ARG A N 1
ATOM 6772 C CA . ARG A 1 875 ? 34.812 -28.469 -24.391 1 97.81 875 ARG A CA 1
ATOM 6773 C C . ARG A 1 875 ? 35 -29.969 -24.156 1 97.81 875 ARG A C 1
ATOM 6775 O O . ARG A 1 875 ? 36.156 -30.438 -24.062 1 97.81 875 ARG A O 1
ATOM 6782 N N . THR A 1 876 ? 33.969 -30.656 -24.047 1 97.75 876 THR A N 1
ATOM 6783 C CA . THR A 1 876 ? 34 -32.125 -24 1 97.75 876 THR A CA 1
ATOM 6784 C C . THR A 1 876 ? 32.688 -32.688 -24.562 1 97.75 876 THR A C 1
ATOM 6786 O O . THR A 1 876 ? 31.766 -31.953 -24.891 1 97.75 876 THR A O 1
ATOM 6789 N N . GLU A 1 877 ? 32.688 -33.969 -24.781 1 96.94 877 GLU A N 1
ATOM 6790 C CA . GLU A 1 877 ? 31.5 -34.719 -25.188 1 96.94 877 GLU A CA 1
ATOM 6791 C C . GLU A 1 877 ? 31.25 -35.906 -24.266 1 96.94 877 GLU A C 1
ATOM 6793 O O . GLU A 1 877 ? 32.188 -36.438 -23.688 1 96.94 877 GLU A O 1
ATOM 6798 N N . PHE A 1 878 ? 30.094 -36.219 -24.062 1 97.75 878 PHE A N 1
ATOM 6799 C CA . PHE A 1 878 ? 29.703 -37.406 -23.297 1 97.75 878 PHE A CA 1
ATOM 6800 C C . PHE A 1 878 ? 28.422 -38.031 -23.859 1 97.75 878 PHE A C 1
ATOM 6802 O O . PHE A 1 878 ? 27.688 -37.375 -24.594 1 97.75 878 PHE A O 1
ATOM 6809 N N . ALA A 1 879 ? 28.219 -39.219 -23.5 1 96.75 879 ALA A N 1
ATOM 6810 C CA . ALA A 1 879 ? 27.031 -39.938 -23.984 1 96.75 879 ALA A CA 1
ATOM 6811 C C . ALA A 1 879 ? 26.188 -40.438 -22.828 1 96.75 879 ALA A C 1
ATOM 6813 O O . ALA A 1 879 ? 26.703 -40.812 -21.766 1 96.75 879 ALA A O 1
ATOM 6814 N N . LEU A 1 880 ? 24.922 -40.406 -23.031 1 97.19 880 LEU A N 1
ATOM 6815 C CA . LEU A 1 880 ? 23.969 -40.938 -22.078 1 97.19 880 LEU A CA 1
ATOM 6816 C C . LEU A 1 880 ? 23.188 -42.094 -22.688 1 97.19 880 LEU A C 1
ATOM 6818 O O . LEU A 1 880 ? 23.141 -42.25 -23.906 1 97.19 880 LEU A O 1
ATOM 6822 N N . ASP A 1 881 ? 22.688 -42.906 -21.781 1 96.12 881 ASP A N 1
ATOM 6823 C CA . ASP A 1 881 ? 21.859 -44.031 -22.219 1 96.12 881 ASP A CA 1
ATOM 6824 C C . ASP A 1 881 ? 20.703 -44.25 -21.234 1 96.12 881 ASP A C 1
ATOM 6826 O O . ASP A 1 881 ? 20.547 -45.375 -20.719 1 96.12 881 ASP A O 1
ATOM 6830 N N . VAL A 1 882 ? 19.875 -43.344 -21.016 1 96.25 882 VAL A N 1
ATOM 6831 C CA . VAL A 1 882 ? 18.719 -43.438 -20.125 1 96.25 882 VAL A CA 1
ATOM 6832 C C . VAL A 1 882 ? 17.641 -44.312 -20.75 1 96.25 882 VAL A C 1
ATOM 6834 O O . VAL A 1 882 ? 17.328 -44.156 -21.938 1 96.25 882 VAL A O 1
ATOM 6837 N N . ASP A 1 883 ? 17.078 -45.188 -19.969 1 95.12 883 ASP A N 1
ATOM 6838 C CA . ASP A 1 883 ? 16.016 -46.031 -20.484 1 95.12 883 ASP A CA 1
ATOM 6839 C C . ASP A 1 883 ? 14.859 -45.188 -21.031 1 95.12 883 ASP A C 1
ATOM 6841 O O . ASP A 1 883 ? 14.508 -44.156 -20.469 1 95.12 883 ASP A O 1
ATOM 6845 N N . GLU A 1 884 ? 14.234 -45.719 -22.047 1 93.06 884 GLU A N 1
ATOM 6846 C CA . GLU A 1 884 ? 13.242 -44.969 -22.797 1 93.06 884 GLU A CA 1
ATOM 6847 C C . GLU A 1 884 ? 12 -44.688 -21.969 1 93.06 884 GLU A C 1
ATOM 6849 O O . GLU A 1 884 ? 11.312 -43.688 -22.172 1 93.06 884 GLU A O 1
ATOM 6854 N N . ASP A 1 885 ? 11.727 -45.469 -21.031 1 94.88 885 ASP A N 1
ATOM 6855 C CA . ASP A 1 885 ? 10.492 -45.312 -20.266 1 94.88 885 ASP A CA 1
ATOM 6856 C C . ASP A 1 885 ? 10.758 -44.562 -18.953 1 94.88 885 ASP A C 1
ATOM 6858 O O . ASP A 1 885 ? 9.938 -44.625 -18.031 1 94.88 885 ASP A O 1
ATOM 6862 N N . LEU A 1 886 ? 11.891 -43.906 -18.812 1 96.06 886 LEU A N 1
ATOM 6863 C CA . LEU A 1 886 ? 12.219 -43.188 -17.594 1 96.06 886 LEU A CA 1
ATOM 6864 C C . LEU A 1 886 ? 12.242 -41.688 -17.828 1 96.06 886 LEU A C 1
ATOM 6866 O O . LEU A 1 886 ? 12.703 -41.219 -18.875 1 96.06 886 LEU A O 1
ATOM 6870 N N . ASP A 1 887 ? 11.656 -40.969 -16.906 1 96.5 887 ASP A N 1
ATOM 6871 C CA . ASP A 1 887 ? 11.992 -39.562 -16.719 1 96.5 887 ASP A CA 1
ATOM 6872 C C . ASP A 1 887 ? 13.094 -39.375 -15.672 1 96.5 887 ASP A C 1
ATOM 6874 O O . ASP A 1 887 ? 12.883 -39.656 -14.492 1 96.5 887 ASP A O 1
ATOM 6878 N N . ALA A 1 888 ? 14.242 -39 -16.109 1 96.94 888 ALA A N 1
ATOM 6879 C CA . ALA A 1 888 ? 15.406 -38.812 -15.242 1 96.94 888 ALA A CA 1
ATOM 6880 C C . ALA A 1 888 ? 16 -37.438 -15.375 1 96.94 888 ALA A C 1
ATOM 6882 O O . ALA A 1 888 ? 16.938 -37.219 -16.156 1 96.94 888 ALA A O 1
ATOM 6883 N N . PRO A 1 889 ? 15.469 -36.469 -14.57 1 96.75 889 PRO A N 1
ATOM 6884 C CA . PRO A 1 889 ? 16.078 -35.125 -14.648 1 96.75 889 PRO A CA 1
ATOM 6885 C C . PRO A 1 889 ? 17.547 -35.125 -14.266 1 96.75 889 PRO A C 1
ATOM 6887 O O . PRO A 1 889 ? 17.922 -35.656 -13.203 1 96.75 889 PRO A O 1
ATOM 6890 N N . ILE A 1 890 ? 18.391 -34.594 -15.188 1 98 890 ILE A N 1
ATOM 6891 C CA . ILE A 1 890 ? 19.844 -34.562 -15.047 1 98 890 ILE A CA 1
ATOM 6892 C C . ILE A 1 890 ? 20.344 -33.125 -15.172 1 98 890 ILE A C 1
ATOM 6894 O O . ILE A 1 890 ? 19.75 -32.312 -15.867 1 98 890 ILE A O 1
ATOM 6898 N N . GLY A 1 891 ? 21.297 -32.781 -14.438 1 97.56 891 GLY A N 1
ATOM 6899 C CA . GLY A 1 891 ? 21.938 -31.484 -14.531 1 97.56 891 GLY A CA 1
ATOM 6900 C C . GLY A 1 891 ? 23.438 -31.531 -14.25 1 97.56 891 GLY A C 1
ATOM 6901 O O . GLY A 1 891 ? 24.047 -32.594 -14.359 1 97.56 891 GLY A O 1
ATOM 6902 N N . LEU A 1 892 ? 24 -30.422 -14.086 1 98.38 892 LEU A N 1
ATOM 6903 C CA . LEU A 1 892 ? 25.422 -30.266 -13.789 1 98.38 892 LEU A CA 1
ATOM 6904 C C . LEU A 1 892 ? 25.625 -29.641 -12.414 1 98.38 892 LEU A C 1
ATOM 6906 O O . LEU A 1 892 ? 24.938 -28.656 -12.07 1 98.38 892 LEU A O 1
ATOM 6910 N N . GLU A 1 893 ? 26.375 -30.188 -11.609 1 97.5 893 GLU A N 1
ATOM 6911 C CA . GLU A 1 893 ? 26.797 -29.594 -10.344 1 97.5 893 GLU A CA 1
ATOM 6912 C C . GLU A 1 893 ? 28.234 -29.078 -10.422 1 97.5 893 GLU A C 1
ATOM 6914 O O . GLU A 1 893 ? 29.125 -29.766 -10.922 1 97.5 893 GLU A O 1
ATOM 6919 N N . VAL A 1 894 ? 28.438 -27.859 -10.031 1 97.81 894 VAL A N 1
ATOM 6920 C CA . VAL A 1 894 ? 29.75 -27.234 -10.133 1 97.81 894 VAL A CA 1
ATOM 6921 C C . VAL A 1 894 ? 30.156 -26.641 -8.789 1 97.81 894 VAL A C 1
ATOM 6923 O O . VAL A 1 894 ? 29.297 -26.266 -7.98 1 97.81 894 VAL A O 1
ATOM 6926 N N . SER A 1 895 ? 31.359 -26.594 -8.578 1 96.44 895 SER A N 1
ATOM 6927 C CA . SER A 1 895 ? 31.906 -25.922 -7.41 1 96.44 895 SER A CA 1
ATOM 6928 C C . SER A 1 895 ? 33.312 -25.406 -7.691 1 96.44 895 SER A C 1
ATOM 6930 O O . SER A 1 895 ? 34.125 -26.078 -8.359 1 96.44 895 SER A O 1
ATOM 6932 N N . ILE A 1 896 ? 33.625 -24.25 -7.359 1 97.25 896 ILE A N 1
ATOM 6933 C CA . ILE A 1 896 ? 34.938 -23.594 -7.324 1 97.25 896 ILE A CA 1
ATOM 6934 C C . ILE A 1 896 ? 35.219 -23.094 -5.91 1 97.25 896 ILE A C 1
ATOM 6936 O O . ILE A 1 896 ? 34.344 -22.594 -5.227 1 97.25 896 ILE A O 1
ATOM 6940 N N . PRO A 1 897 ? 36.406 -23.266 -5.441 1 92.94 897 PRO A N 1
ATOM 6941 C CA . PRO A 1 897 ? 36.75 -22.938 -4.055 1 92.94 897 PRO A CA 1
ATOM 6942 C C . PRO A 1 897 ? 36.438 -21.484 -3.711 1 92.94 897 PRO A C 1
ATOM 6944 O O . PRO A 1 897 ? 36.594 -20.594 -4.547 1 92.94 897 PRO A O 1
ATOM 6947 N N . ASP A 1 898 ? 36.094 -21.328 -2.502 1 87.44 898 ASP A N 1
ATOM 6948 C CA . ASP A 1 898 ? 35.75 -20 -1.983 1 87.44 898 ASP A CA 1
ATOM 6949 C C . ASP A 1 898 ? 36.906 -19.031 -2.154 1 87.44 898 ASP A C 1
ATOM 6951 O O . ASP A 1 898 ? 38.094 -19.406 -1.987 1 87.44 898 ASP A O 1
ATOM 6955 N N . GLY A 1 899 ? 36.594 -17.828 -2.439 1 86.94 899 GLY A N 1
ATOM 6956 C CA . GLY A 1 899 ? 37.625 -16.797 -2.582 1 86.94 899 GLY A CA 1
ATOM 6957 C C . GLY A 1 899 ? 38.031 -16.578 -4.023 1 86.94 899 GLY A C 1
ATOM 6958 O O . GLY A 1 899 ? 38.625 -15.547 -4.344 1 86.94 899 GLY A O 1
ATOM 6959 N N . THR A 1 900 ? 37.75 -17.5 -4.812 1 94.75 900 THR A N 1
ATOM 6960 C CA . THR A 1 900 ? 38.094 -17.344 -6.227 1 94.75 900 THR A CA 1
ATOM 6961 C C . THR A 1 900 ? 37.094 -16.406 -6.91 1 94.75 900 THR A C 1
ATOM 6963 O O . THR A 1 900 ? 35.875 -16.547 -6.777 1 94.75 900 THR A O 1
ATOM 6966 N N . VAL A 1 901 ? 37.594 -15.398 -7.586 1 96.06 901 VAL A N 1
ATOM 6967 C CA . VAL A 1 901 ? 36.75 -14.477 -8.352 1 96.06 901 VAL A CA 1
ATOM 6968 C C . VAL A 1 901 ? 36.75 -14.898 -9.82 1 96.06 901 VAL A C 1
ATOM 6970 O O . VAL A 1 901 ? 37.719 -14.672 -10.547 1 96.06 901 VAL A O 1
ATOM 6973 N N . ALA A 1 902 ? 35.719 -15.539 -10.164 1 97.56 902 ALA A N 1
ATOM 6974 C CA . ALA A 1 902 ? 35.594 -16.094 -11.508 1 97.56 902 ALA A CA 1
ATOM 6975 C C . ALA A 1 902 ? 34.156 -16.047 -12 1 97.56 902 ALA A C 1
ATOM 6977 O O . ALA A 1 902 ? 33.219 -15.828 -11.219 1 97.56 902 ALA A O 1
ATOM 6978 N N . ARG A 1 903 ? 34.062 -16.203 -13.289 1 97.44 903 ARG A N 1
ATOM 6979 C CA . ARG A 1 903 ? 32.75 -16.25 -13.953 1 97.44 903 ARG A CA 1
ATOM 6980 C C . ARG A 1 903 ? 32.719 -17.375 -14.984 1 97.44 903 ARG A C 1
ATOM 6982 O O . ARG A 1 903 ? 33.656 -17.531 -15.773 1 97.44 903 ARG A O 1
ATOM 6989 N N . VAL A 1 904 ? 31.656 -18.109 -14.922 1 98.25 904 VAL A N 1
ATOM 6990 C CA . VAL A 1 904 ? 31.562 -19.266 -15.797 1 98.25 904 VAL A CA 1
ATOM 6991 C C . VAL A 1 904 ? 30.234 -19.234 -16.547 1 98.25 904 VAL A C 1
ATOM 6993 O O . VAL A 1 904 ? 29.188 -19 -15.953 1 98.25 904 VAL A O 1
ATOM 6996 N N . GLN A 1 905 ? 30.25 -19.453 -17.844 1 98.25 905 GLN A N 1
ATOM 6997 C CA . GLN A 1 905 ? 29.078 -19.797 -18.641 1 98.25 905 GLN A CA 1
ATOM 6998 C C . GLN A 1 905 ? 29.047 -21.281 -18.984 1 98.25 905 GLN A C 1
ATOM 7000 O O . GLN A 1 905 ? 30.094 -21.875 -19.281 1 98.25 905 GLN A O 1
ATOM 7005 N N . ILE A 1 906 ? 27.922 -21.844 -18.922 1 98.69 906 ILE A N 1
ATOM 7006 C CA . ILE A 1 906 ? 27.75 -23.281 -19.172 1 98.69 906 ILE A CA 1
ATOM 7007 C C . ILE A 1 906 ? 26.875 -23.484 -20.406 1 98.69 906 ILE A C 1
ATOM 7009 O O . ILE A 1 906 ? 25.719 -23.016 -20.453 1 98.69 906 ILE A O 1
ATOM 7013 N N . PHE A 1 907 ? 27.438 -24.219 -21.406 1 98.5 907 PHE A N 1
ATOM 7014 C CA . PHE A 1 907 ? 26.703 -24.531 -22.625 1 98.5 907 PHE A CA 1
ATOM 7015 C C . PHE A 1 907 ? 26.516 -26.047 -22.766 1 98.5 907 PHE A C 1
ATOM 7017 O O . PHE A 1 907 ? 27.469 -26.797 -22.641 1 98.5 907 PHE A O 1
ATOM 7024 N N . VAL A 1 908 ? 25.375 -26.469 -23.047 1 98.62 908 VAL A N 1
ATOM 7025 C CA . VAL A 1 908 ? 25.078 -27.875 -23.359 1 98.62 908 VAL A CA 1
ATOM 7026 C C . VAL A 1 908 ? 24.359 -27.953 -24.703 1 98.62 908 VAL A C 1
ATOM 7028 O O . VAL A 1 908 ? 23.312 -27.344 -24.891 1 98.62 908 VAL A O 1
ATOM 7031 N N . ASN A 1 909 ? 24.922 -28.719 -25.625 1 98.38 909 ASN A N 1
ATOM 7032 C CA . ASN A 1 909 ? 24.422 -28.859 -26.984 1 98.38 909 ASN A CA 1
ATOM 7033 C C . ASN A 1 909 ? 24.047 -27.5 -27.578 1 98.38 909 ASN A C 1
ATOM 7035 O O . ASN A 1 909 ? 23.016 -27.359 -28.234 1 98.38 909 ASN A O 1
ATOM 7039 N N . GLY A 1 910 ? 24.828 -26.562 -27.25 1 97.75 910 GLY A N 1
ATOM 7040 C CA . GLY A 1 910 ? 24.734 -25.234 -27.859 1 97.75 910 GLY A CA 1
ATOM 7041 C C . GLY A 1 910 ? 23.922 -24.25 -27.031 1 97.75 910 GLY A C 1
ATOM 7042 O O . GLY A 1 910 ? 24 -23.047 -27.266 1 97.75 910 GLY A O 1
ATOM 7043 N N . TYR A 1 911 ? 23.156 -24.719 -26.078 1 98.31 911 TYR A N 1
ATOM 7044 C CA . TYR A 1 911 ? 22.344 -23.844 -25.234 1 98.31 911 TYR A CA 1
ATOM 7045 C C . TYR A 1 911 ? 23.125 -23.375 -24.016 1 98.31 911 TYR A C 1
ATOM 7047 O O . TYR A 1 911 ? 23.719 -24.188 -23.297 1 98.31 911 TYR A O 1
ATOM 7055 N N . GLN A 1 912 ? 23.094 -22.062 -23.719 1 98.25 912 GLN A N 1
ATOM 7056 C CA . GLN A 1 912 ? 23.672 -21.531 -22.484 1 98.25 912 GLN A CA 1
ATOM 7057 C C . GLN A 1 912 ? 22.719 -21.734 -21.297 1 98.25 912 GLN A C 1
ATOM 7059 O O . GLN A 1 912 ? 21.875 -20.875 -21.031 1 98.25 912 GLN A O 1
ATOM 7064 N N . TYR A 1 913 ? 22.984 -22.703 -20.5 1 98.31 913 TYR A N 1
ATOM 7065 C CA . TYR A 1 913 ? 22.031 -23.078 -19.453 1 98.31 913 TYR A CA 1
ATOM 7066 C C . TYR A 1 913 ? 22.625 -22.828 -18.062 1 98.31 913 TYR A C 1
ATOM 7068 O O . TYR A 1 913 ? 22.188 -23.453 -17.094 1 98.31 913 TYR A O 1
ATOM 7076 N N . GLY A 1 914 ? 23.641 -21.938 -18.062 1 97.5 914 GLY A N 1
ATOM 7077 C CA . GLY A 1 914 ? 24.125 -21.641 -16.734 1 97.5 914 GLY A CA 1
ATOM 7078 C C . GLY A 1 914 ? 25.094 -20.484 -16.703 1 97.5 914 GLY A C 1
ATOM 7079 O O . GLY A 1 914 ? 25.938 -20.344 -17.594 1 97.5 914 GLY A O 1
ATOM 7080 N N . LYS A 1 915 ? 25.031 -19.672 -15.648 1 97.38 915 LYS A N 1
ATOM 7081 C CA . LYS A 1 915 ? 26.031 -18.703 -15.211 1 97.38 915 LYS A CA 1
ATOM 7082 C C . LYS A 1 915 ? 26.406 -18.938 -13.75 1 97.38 915 LYS A C 1
ATOM 7084 O O . LYS A 1 915 ? 25.562 -18.828 -12.859 1 97.38 915 LYS A O 1
ATOM 7089 N N . TYR A 1 916 ? 27.609 -19.25 -13.648 1 97.31 916 TYR A N 1
ATOM 7090 C CA . TYR A 1 916 ? 28.109 -19.594 -12.32 1 97.31 916 TYR A CA 1
ATOM 7091 C C . TYR A 1 916 ? 29.141 -18.578 -11.852 1 97.31 916 TYR A C 1
ATOM 7093 O O . TYR A 1 916 ? 30.188 -18.406 -12.5 1 97.31 916 TYR A O 1
ATOM 7101 N N . LEU A 1 917 ? 28.797 -17.844 -10.75 1 97.31 917 LEU A N 1
ATOM 7102 C CA . LEU A 1 917 ? 29.688 -16.922 -10.07 1 97.31 917 LEU A CA 1
ATOM 7103 C C . LEU A 1 917 ? 30 -17.406 -8.656 1 97.31 917 LEU A C 1
ATOM 7105 O O . LEU A 1 917 ? 29.281 -17.078 -7.711 1 97.31 917 LEU A O 1
ATOM 7109 N N . PRO A 1 918 ? 31.109 -18.078 -8.461 1 95.19 918 PRO A N 1
ATOM 7110 C CA . PRO A 1 918 ? 31.375 -18.703 -7.16 1 95.19 918 PRO A CA 1
ATOM 7111 C C . PRO A 1 918 ? 31.453 -17.688 -6.031 1 95.19 918 PRO A C 1
ATOM 7113 O O . PRO A 1 918 ? 31.156 -18 -4.879 1 95.19 918 PRO A O 1
ATOM 7116 N N . HIS A 1 919 ? 31.844 -16.453 -6.273 1 93.12 919 HIS A N 1
ATOM 7117 C CA . HIS A 1 919 ? 32.094 -15.453 -5.238 1 93.12 919 HIS A CA 1
ATOM 7118 C C . HIS A 1 919 ? 30.812 -14.672 -4.914 1 93.12 919 HIS A C 1
ATOM 7120 O O . HIS A 1 919 ? 30.781 -13.906 -3.955 1 93.12 919 HIS A O 1
ATOM 7126 N N . ILE A 1 920 ? 29.734 -14.852 -5.648 1 91.94 920 ILE A N 1
ATOM 7127 C CA . ILE A 1 920 ? 28.469 -14.164 -5.391 1 91.94 920 ILE A CA 1
ATOM 7128 C C . ILE A 1 920 ? 27.375 -15.195 -5.113 1 91.94 920 ILE A C 1
ATOM 7130 O O . ILE A 1 920 ? 26.656 -15.086 -4.125 1 91.94 920 ILE A O 1
ATOM 7134 N N . GLY A 1 921 ? 27.406 -16.25 -5.949 1 91.38 921 GLY A N 1
ATOM 7135 C CA . GLY A 1 921 ? 26.375 -17.266 -5.816 1 91.38 921 GLY A CA 1
ATOM 7136 C C . GLY A 1 921 ? 25 -16.766 -6.191 1 91.38 921 GLY A C 1
ATOM 7137 O O . GLY A 1 921 ? 24.859 -15.789 -6.934 1 91.38 921 GLY A O 1
ATOM 7138 N N . PRO A 1 922 ? 23.906 -17.578 -5.781 1 93.56 922 PRO A N 1
ATOM 7139 C CA . PRO A 1 922 ? 23.953 -18.719 -4.871 1 93.56 922 PRO A CA 1
ATOM 7140 C C . PRO A 1 922 ? 23.969 -20.062 -5.605 1 93.56 922 PRO A C 1
ATOM 7142 O O . PRO A 1 922 ? 24.219 -21.109 -4.992 1 93.56 922 PRO A O 1
ATOM 7145 N N . GLN A 1 923 ? 23.75 -20.234 -6.891 1 95.19 923 GLN A N 1
ATOM 7146 C CA . GLN A 1 923 ? 23.391 -21.453 -7.605 1 95.19 923 GLN A CA 1
ATOM 7147 C C . GLN A 1 923 ? 24.609 -22.328 -7.867 1 95.19 923 GLN A C 1
ATOM 7149 O O . GLN A 1 923 ? 25.641 -21.844 -8.336 1 95.19 923 GLN A O 1
ATOM 7154 N N . THR A 1 924 ? 24.453 -23.641 -7.617 1 95.88 924 THR A N 1
ATOM 7155 C CA . THR A 1 924 ? 25.562 -24.578 -7.844 1 95.88 924 THR A CA 1
ATOM 7156 C C . THR A 1 924 ? 25.094 -25.781 -8.656 1 95.88 924 THR A C 1
ATOM 7158 O O . THR A 1 924 ? 25.906 -26.594 -9.086 1 95.88 924 THR A O 1
ATOM 7161 N N . ARG A 1 925 ? 23.891 -25.938 -8.844 1 97.06 925 ARG A N 1
ATOM 7162 C CA . ARG A 1 925 ? 23.328 -27 -9.672 1 97.06 925 ARG A CA 1
ATOM 7163 C C . ARG A 1 925 ? 22.5 -26.422 -10.812 1 97.06 925 ARG A C 1
ATOM 7165 O O . ARG A 1 925 ? 21.719 -25.484 -10.617 1 97.06 925 ARG A O 1
ATOM 7172 N N . PHE A 1 926 ? 22.688 -26.969 -11.953 1 98.12 926 PHE A N 1
ATOM 7173 C CA . PHE A 1 926 ? 22.031 -26.469 -13.164 1 98.12 926 PHE A CA 1
ATOM 7174 C C . PHE A 1 926 ? 21.312 -27.609 -13.891 1 98.12 926 PHE A C 1
ATOM 7176 O O . PHE A 1 926 ? 21.953 -28.422 -14.555 1 98.12 926 PHE A O 1
ATOM 7183 N N . PRO A 1 927 ? 20.016 -27.703 -13.82 1 98.25 927 PRO A N 1
ATOM 7184 C CA . PRO A 1 927 ? 19.266 -28.75 -14.508 1 98.25 927 PRO A CA 1
ATOM 7185 C C . PRO A 1 927 ? 19.172 -28.516 -16.016 1 98.25 927 PRO A C 1
ATOM 7187 O O . PRO A 1 927 ? 19.016 -27.375 -16.453 1 98.25 927 PRO A O 1
ATOM 7190 N N . PHE A 1 928 ? 19.203 -29.609 -16.781 1 98.25 928 PHE A N 1
ATOM 7191 C CA . PHE A 1 928 ? 19.047 -29.594 -18.219 1 98.25 928 PHE A CA 1
ATOM 7192 C C . PHE A 1 928 ? 17.828 -30.406 -18.656 1 98.25 928 PHE A C 1
ATOM 7194 O O . PHE A 1 928 ? 17.797 -31.625 -18.469 1 98.25 928 PHE A O 1
ATOM 7201 N N . PRO A 1 929 ? 16.875 -29.828 -19.25 1 98 929 PRO A N 1
ATOM 7202 C CA . PRO A 1 929 ? 15.734 -30.625 -19.688 1 98 929 PRO A CA 1
ATOM 7203 C C . PRO A 1 929 ? 16.047 -31.484 -20.922 1 98 929 PRO A C 1
ATOM 7205 O O . PRO A 1 929 ? 16.906 -31.109 -21.719 1 98 929 PRO A O 1
ATOM 7208 N N . PRO A 1 930 ? 15.305 -32.594 -21.141 1 97.31 930 PRO A N 1
ATOM 7209 C CA . PRO A 1 930 ? 15.375 -33.281 -22.422 1 97.31 930 PRO A CA 1
ATOM 7210 C C . PRO A 1 930 ? 15.07 -32.344 -23.594 1 97.31 930 PRO A C 1
ATOM 7212 O O . PRO A 1 930 ? 14.188 -31.5 -23.516 1 97.31 930 PRO A O 1
ATOM 7215 N N . GLY A 1 931 ? 15.68 -32.531 -24.672 1 96.81 931 GLY A N 1
ATOM 7216 C CA . GLY A 1 931 ? 15.617 -31.594 -25.781 1 96.81 931 GLY A CA 1
ATOM 7217 C C . GLY A 1 931 ? 16.828 -30.688 -25.875 1 96.81 931 GLY A C 1
ATOM 7218 O O . GLY A 1 931 ? 17.438 -30.547 -26.938 1 96.81 931 GLY A O 1
ATOM 7219 N N . VAL A 1 932 ? 17.094 -30.109 -24.703 1 97.88 932 VAL A N 1
ATOM 7220 C CA . VAL A 1 932 ? 18.375 -29.422 -24.547 1 97.88 932 VAL A CA 1
ATOM 7221 C C . VAL A 1 932 ? 19.484 -30.453 -24.344 1 97.88 932 VAL A C 1
ATOM 7223 O O . VAL A 1 932 ? 20.578 -30.297 -24.875 1 97.88 932 VAL A O 1
ATOM 7226 N N . LEU A 1 933 ? 19.172 -31.406 -23.625 1 97.88 933 LEU A N 1
ATOM 7227 C CA . LEU A 1 933 ? 20.016 -32.562 -23.375 1 97.88 933 LEU A CA 1
ATOM 7228 C C . LEU A 1 933 ? 19.516 -33.781 -24.172 1 97.88 933 LEU A C 1
ATOM 7230 O O . LEU A 1 933 ? 18.312 -34 -24.297 1 97.88 933 LEU A O 1
ATOM 7234 N N . ASN A 1 934 ? 20.469 -34.562 -24.703 1 97.56 934 ASN A N 1
ATOM 7235 C CA . ASN A 1 934 ? 20.125 -35.875 -25.266 1 97.56 934 ASN A CA 1
ATOM 7236 C C . ASN A 1 934 ? 20.172 -36.969 -24.203 1 97.56 934 ASN A C 1
ATOM 7238 O O . ASN A 1 934 ? 21.25 -37.344 -23.734 1 97.56 934 ASN A O 1
ATOM 7242 N N . ASN A 1 935 ? 19.031 -37.531 -23.938 1 95.5 935 ASN A N 1
ATOM 7243 C CA . ASN A 1 935 ? 18.969 -38.594 -22.938 1 95.5 935 ASN A CA 1
ATOM 7244 C C . ASN A 1 935 ? 19.641 -39.875 -23.438 1 95.5 935 ASN A C 1
ATOM 7246 O O . ASN A 1 935 ? 19.969 -40.75 -22.641 1 95.5 935 ASN A O 1
ATOM 7250 N N . ARG A 1 936 ? 19.672 -40 -24.641 1 95.69 936 ARG A N 1
ATOM 7251 C CA . ARG A 1 936 ? 20.375 -41.094 -25.297 1 95.69 936 ARG A CA 1
ATOM 7252 C C . ARG A 1 936 ? 21.281 -40.562 -26.422 1 95.69 936 ARG A C 1
ATOM 7254 O O . ARG A 1 936 ? 20.844 -39.75 -27.25 1 95.69 936 ARG A O 1
ATOM 7261 N N . GLY A 1 937 ? 22.469 -41.031 -26.406 1 94.94 937 GLY A N 1
ATOM 7262 C CA . GLY A 1 937 ? 23.422 -40.562 -27.406 1 94.94 937 GLY A CA 1
ATOM 7263 C C . GLY A 1 937 ? 24.391 -39.5 -26.891 1 94.94 937 GLY A C 1
ATOM 7264 O O . GLY A 1 937 ? 24.578 -39.375 -25.672 1 94.94 937 GLY A O 1
ATOM 7265 N N . SER A 1 938 ? 25 -38.812 -27.828 1 95.88 938 SER A N 1
ATOM 7266 C CA . SER A 1 938 ? 26.109 -37.938 -27.484 1 95.88 938 SER A CA 1
ATOM 7267 C C . SER A 1 938 ? 25.594 -36.531 -27.125 1 95.88 938 SER A C 1
ATOM 7269 O O . SER A 1 938 ? 24.609 -36.062 -27.703 1 95.88 938 SER A O 1
ATOM 7271 N N . ASN A 1 939 ? 26.234 -35.906 -26.266 1 97.5 939 ASN A N 1
ATOM 7272 C CA . ASN A 1 939 ? 26.047 -34.5 -25.859 1 97.5 939 ASN A CA 1
ATOM 7273 C C . ASN A 1 939 ? 27.375 -33.75 -25.859 1 97.5 939 ASN A C 1
ATOM 7275 O O . ASN A 1 939 ? 28.422 -34.312 -25.562 1 97.5 939 ASN A O 1
ATOM 7279 N N . SER A 1 940 ? 27.297 -32.469 -26.203 1 97.94 940 SER A N 1
ATOM 7280 C CA . SER A 1 940 ? 28.453 -31.609 -26.062 1 97.94 940 SER A CA 1
ATOM 7281 C C . SER A 1 940 ? 28.297 -30.672 -24.875 1 97.94 940 SER A C 1
ATOM 7283 O O . SER A 1 940 ? 27.203 -30.172 -24.594 1 97.94 940 SER A O 1
ATOM 7285 N N . LEU A 1 941 ? 29.297 -30.547 -24.109 1 98.12 941 LEU A N 1
ATOM 7286 C CA . LEU A 1 941 ? 29.375 -29.609 -22.984 1 98.12 941 LEU A CA 1
ATOM 7287 C C . LEU A 1 941 ? 30.531 -28.641 -23.156 1 98.12 941 LEU A C 1
ATOM 7289 O O . LEU A 1 941 ? 31.656 -29.047 -23.422 1 98.12 941 LEU A O 1
ATOM 7293 N N . SER A 1 942 ? 30.25 -27.328 -23.109 1 98.12 942 SER A N 1
ATOM 7294 C CA . SER A 1 942 ? 31.25 -26.266 -23.203 1 98.12 942 SER A CA 1
ATOM 7295 C C . SER A 1 942 ? 31.172 -25.328 -22 1 98.12 942 SER A C 1
ATOM 7297 O O . SER A 1 942 ? 30.078 -25.031 -21.5 1 98.12 942 SER A O 1
ATOM 7299 N N . LEU A 1 943 ? 32.281 -24.891 -21.547 1 98.38 943 LEU A N 1
ATOM 7300 C CA . LEU A 1 943 ? 32.406 -23.906 -20.484 1 98.38 943 LEU A CA 1
ATOM 7301 C C . LEU A 1 943 ? 33.312 -22.75 -20.922 1 98.38 943 LEU A C 1
ATOM 7303 O O . LEU A 1 943 ? 34.438 -22.969 -21.359 1 98.38 943 LEU A O 1
ATOM 7307 N N . SER A 1 944 ? 32.812 -21.547 -20.875 1 98.19 944 SER A N 1
ATOM 7308 C CA . SER A 1 944 ? 33.719 -20.406 -20.844 1 98.19 944 SER A CA 1
ATOM 7309 C C . SER A 1 944 ? 34.094 -20.047 -19.406 1 98.19 944 SER A C 1
ATOM 7311 O O . SER A 1 944 ? 33.25 -19.812 -18.562 1 98.19 944 SER A O 1
ATOM 7313 N N . VAL A 1 945 ? 35.281 -20.078 -19.141 1 98.38 945 VAL A N 1
ATOM 7314 C CA . VAL A 1 945 ? 35.781 -19.844 -17.781 1 98.38 945 VAL A CA 1
ATOM 7315 C C . VAL A 1 945 ? 36.625 -18.562 -17.766 1 98.38 945 VAL A C 1
ATOM 7317 O O . VAL A 1 945 ? 37.688 -18.5 -18.391 1 98.38 945 VAL A O 1
ATOM 7320 N N . TRP A 1 946 ? 36.156 -17.562 -17.062 1 98.38 946 TRP A N 1
ATOM 7321 C CA . TRP A 1 946 ? 36.75 -16.234 -16.938 1 98.38 946 TRP A CA 1
ATOM 7322 C C . TRP A 1 946 ? 37.344 -16.031 -15.547 1 98.38 946 TRP A C 1
ATOM 7324 O O . TRP A 1 946 ? 36.594 -15.797 -14.586 1 98.38 946 TRP A O 1
ATOM 7334 N N . ALA A 1 947 ? 38.625 -16.172 -15.43 1 97.88 947 ALA A N 1
ATOM 7335 C CA . ALA A 1 947 ? 39.344 -15.805 -14.203 1 97.88 947 ALA A CA 1
ATOM 7336 C C . ALA A 1 947 ? 39.625 -14.305 -14.156 1 97.88 947 ALA A C 1
ATOM 7338 O O . ALA A 1 947 ? 40.375 -13.773 -14.977 1 97.88 947 ALA A O 1
ATOM 7339 N N . GLN A 1 948 ? 39.125 -13.656 -13.172 1 96.38 948 GLN A N 1
ATOM 7340 C CA . GLN A 1 948 ? 39.219 -12.203 -13.141 1 96.38 948 GLN A CA 1
ATOM 7341 C C . GLN A 1 948 ? 40.469 -11.742 -12.367 1 96.38 948 GLN A C 1
ATOM 7343 O O . GLN A 1 948 ? 40.75 -10.547 -12.305 1 96.38 948 GLN A O 1
ATOM 7348 N N . GLU A 1 949 ? 41.188 -12.703 -11.844 1 94.44 949 GLU A N 1
ATOM 7349 C CA . GLU A 1 949 ? 42.375 -12.383 -11.078 1 94.44 949 GLU A CA 1
ATOM 7350 C C . GLU A 1 949 ? 43.531 -13.273 -11.477 1 94.44 949 GLU A C 1
ATOM 7352 O O . GLU A 1 949 ? 43.344 -14.328 -12.086 1 94.44 949 GLU A O 1
ATOM 7357 N N . GLU A 1 950 ? 44.719 -12.797 -11.133 1 92.38 950 GLU A N 1
ATOM 7358 C CA . GLU A 1 950 ? 45.938 -13.469 -11.555 1 92.38 950 GLU A CA 1
ATOM 7359 C C . GLU A 1 950 ? 46.062 -14.836 -10.883 1 92.38 950 GLU A C 1
ATOM 7361 O O . GLU A 1 950 ? 46.844 -15.688 -11.344 1 92.38 950 GLU A O 1
ATOM 7366 N N . GLY A 1 951 ? 45.281 -15.039 -9.898 1 92.94 951 GLY A N 1
ATOM 7367 C CA . GLY A 1 951 ? 45.312 -16.328 -9.227 1 92.94 951 GLY A CA 1
ATOM 7368 C C . GLY A 1 951 ? 44.719 -17.438 -10.07 1 92.94 951 GLY A C 1
ATOM 7369 O O . GLY A 1 951 ? 44.906 -18.625 -9.773 1 92.94 951 GLY A O 1
ATOM 7370 N N . GLY A 1 952 ? 44.062 -17.078 -11.031 1 95.25 952 GLY A N 1
ATOM 7371 C CA . GLY A 1 952 ? 43.469 -18.062 -11.93 1 95.25 952 GLY A CA 1
ATOM 7372 C C . GLY A 1 952 ? 42.219 -18.734 -11.375 1 95.25 952 GLY A C 1
ATOM 7373 O O . GLY A 1 952 ? 41.469 -18.109 -10.633 1 95.25 952 GLY A O 1
ATOM 7374 N N . VAL A 1 953 ? 41.938 -20.031 -11.859 1 96 953 VAL A N 1
ATOM 7375 C CA . VAL A 1 953 ? 40.719 -20.719 -11.461 1 96 953 VAL A CA 1
ATOM 7376 C C . VAL A 1 953 ? 40.844 -22.219 -11.719 1 96 953 VAL A C 1
ATOM 7378 O O . VAL A 1 953 ? 41.469 -22.625 -12.703 1 96 953 VAL A O 1
ATOM 7381 N N . ALA A 1 954 ? 40.375 -22.953 -10.766 1 96.5 954 ALA A N 1
ATOM 7382 C CA . ALA A 1 954 ? 40.219 -24.391 -10.914 1 96.5 954 ALA A CA 1
ATOM 7383 C C . ALA A 1 954 ? 38.938 -24.891 -10.242 1 96.5 954 ALA A C 1
ATOM 7385 O O . ALA A 1 954 ? 38.625 -24.438 -9.141 1 96.5 954 ALA A O 1
ATOM 7386 N N . PHE A 1 955 ? 38.344 -25.766 -10.961 1 97.19 955 PHE A N 1
ATOM 7387 C CA . PHE A 1 955 ? 37.156 -26.359 -10.367 1 97.19 955 PHE A CA 1
ATOM 7388 C C . PHE A 1 955 ? 37.531 -27.422 -9.352 1 97.19 955 PHE A C 1
ATOM 7390 O O . PHE A 1 955 ? 38.5 -28.172 -9.555 1 97.19 955 PHE A O 1
ATOM 7397 N N . ASP A 1 956 ? 36.781 -27.469 -8.32 1 95.94 956 ASP A N 1
ATOM 7398 C CA . ASP A 1 956 ? 36.969 -28.594 -7.418 1 95.94 956 ASP A CA 1
ATOM 7399 C C . ASP A 1 956 ? 35.844 -29.625 -7.609 1 95.94 956 ASP A C 1
ATOM 7401 O O . ASP A 1 956 ? 35.969 -30.766 -7.133 1 95.94 956 ASP A O 1
ATOM 7405 N N . LYS A 1 957 ? 34.781 -29.281 -8.156 1 96.06 957 LYS A N 1
ATOM 7406 C CA . LYS A 1 957 ? 33.719 -30.219 -8.531 1 96.06 957 LYS A CA 1
ATOM 7407 C C . LYS A 1 957 ? 33.125 -29.844 -9.883 1 96.06 957 LYS A C 1
ATOM 7409 O O . LYS A 1 957 ? 32.812 -28.672 -10.133 1 96.06 957 LYS A O 1
ATOM 7414 N N . LEU A 1 958 ? 32.969 -30.75 -10.734 1 97.38 958 LEU A N 1
ATOM 7415 C CA . LEU A 1 958 ? 32.344 -30.656 -12.039 1 97.38 958 LEU A CA 1
ATOM 7416 C C . LEU A 1 958 ? 31.828 -32.031 -12.5 1 97.38 958 LEU A C 1
ATOM 7418 O O . LEU A 1 958 ? 32.594 -32.812 -13.055 1 97.38 958 LEU A O 1
ATOM 7422 N N . GLU A 1 959 ? 30.516 -32.188 -12.25 1 97.81 959 GLU A N 1
ATOM 7423 C CA . GLU A 1 959 ? 29.984 -33.531 -12.539 1 97.81 959 GLU A CA 1
ATOM 7424 C C . GLU A 1 959 ? 28.5 -33.469 -12.867 1 97.81 959 GLU A C 1
ATOM 7426 O O . GLU A 1 959 ? 27.797 -32.531 -12.453 1 97.81 959 GLU A O 1
ATOM 7431 N N . LEU A 1 960 ? 28.062 -34.469 -13.594 1 98.12 960 LEU A N 1
ATOM 7432 C CA . LEU A 1 960 ? 26.625 -34.625 -13.828 1 98.12 960 LEU A CA 1
ATOM 7433 C C . LEU A 1 960 ? 25.922 -35.094 -12.562 1 98.12 960 LEU A C 1
ATOM 7435 O O . LEU A 1 960 ? 26.5 -35.812 -11.758 1 98.12 960 LEU A O 1
ATOM 7439 N N . VAL A 1 961 ? 24.688 -34.688 -12.414 1 97.5 961 VAL A N 1
ATOM 7440 C CA . VAL A 1 961 ? 23.906 -35.094 -11.242 1 97.5 961 VAL A CA 1
ATOM 7441 C C . VAL A 1 961 ? 22.516 -35.5 -11.664 1 97.5 961 VAL A C 1
ATOM 7443 O O . VAL A 1 961 ? 21.938 -34.969 -12.617 1 97.5 961 VAL A O 1
ATOM 7446 N N . LEU A 1 962 ? 22.031 -36.5 -10.93 1 96.75 962 LEU A N 1
ATOM 7447 C CA . LEU A 1 962 ? 20.672 -36.969 -11.102 1 96.75 962 LEU A CA 1
ATOM 7448 C C . LEU A 1 962 ? 19.75 -36.406 -10.016 1 96.75 962 LEU A C 1
ATOM 7450 O O . LEU A 1 962 ? 20.031 -36.562 -8.828 1 96.75 962 LEU A O 1
ATOM 7454 N N . TYR A 1 963 ? 18.641 -35.781 -10.375 1 95.44 963 TYR A N 1
ATOM 7455 C CA . TYR A 1 963 ? 17.703 -35.188 -9.414 1 95.44 963 TYR A CA 1
ATOM 7456 C C . TYR A 1 963 ? 16.688 -36.219 -8.945 1 95.44 963 TYR A C 1
ATOM 7458 O O . TYR A 1 963 ? 16.234 -36.188 -7.801 1 95.44 963 TYR A O 1
ATOM 7466 N N . GLY A 1 964 ? 16.281 -37.094 -9.859 1 94.88 964 GLY A N 1
ATOM 7467 C CA . GLY A 1 964 ? 15.297 -38.156 -9.602 1 94.88 964 GLY A CA 1
ATOM 7468 C C . GLY A 1 964 ? 15.109 -39.094 -10.766 1 94.88 964 GLY A C 1
ATOM 7469 O O . GLY A 1 964 ? 15.789 -38.969 -11.789 1 94.88 964 GLY A O 1
ATOM 7470 N N . LYS A 1 965 ? 14.297 -40.062 -10.523 1 96.12 965 LYS A N 1
ATOM 7471 C CA . LYS A 1 965 ? 13.945 -41 -11.586 1 96.12 965 LYS A CA 1
ATOM 7472 C C . LYS A 1 965 ? 12.516 -41.5 -11.422 1 96.12 965 LYS A C 1
ATOM 7474 O O . LYS A 1 965 ? 12.078 -41.781 -10.312 1 96.12 965 LYS A O 1
ATOM 7479 N N . TYR A 1 966 ? 11.789 -41.625 -12.523 1 97.31 966 TYR A N 1
ATOM 7480 C CA . TYR A 1 966 ? 10.391 -42.031 -12.555 1 97.31 966 TYR A CA 1
ATOM 7481 C C . TYR A 1 966 ? 10.102 -42.906 -13.781 1 97.31 966 TYR A C 1
ATOM 7483 O O . TYR A 1 966 ? 10.445 -42.531 -14.906 1 97.31 966 TYR A O 1
ATOM 7491 N N . GLN A 1 967 ? 9.539 -44 -13.516 1 97.12 967 GLN A N 1
ATOM 7492 C CA . GLN A 1 967 ? 8.961 -44.688 -14.664 1 97.12 967 GLN A CA 1
ATOM 7493 C C . GLN A 1 967 ? 7.762 -43.938 -15.211 1 97.12 967 GLN A C 1
ATOM 7495 O O . GLN A 1 967 ? 6.891 -43.5 -14.453 1 97.12 967 GLN A O 1
ATOM 7500 N N . SER A 1 968 ? 7.738 -43.719 -16.547 1 96.31 968 SER A N 1
ATOM 7501 C CA . SER A 1 968 ? 6.727 -42.812 -17.094 1 96.31 968 SER A CA 1
ATOM 7502 C C . SER A 1 968 ? 6.16 -43.344 -18.406 1 96.31 968 SER A C 1
ATOM 7504 O O . SER A 1 968 ? 6.875 -43.969 -19.188 1 96.31 968 SER A O 1
ATOM 7506 N N . GLY A 1 969 ? 4.898 -43.062 -18.625 1 94.06 969 GLY A N 1
ATOM 7507 C CA . GLY A 1 969 ? 4.266 -43.375 -19.906 1 94.06 969 GLY A CA 1
ATOM 7508 C C . GLY A 1 969 ? 4.41 -42.25 -20.922 1 94.06 969 GLY A C 1
ATOM 7509 O O . GLY A 1 969 ? 3.926 -42.375 -22.047 1 94.06 969 GLY A O 1
ATOM 7510 N N . PHE A 1 970 ? 5.062 -41.188 -20.734 1 95 970 PHE A N 1
ATOM 7511 C CA . PHE A 1 970 ? 5.121 -40 -21.578 1 95 970 PHE A CA 1
ATOM 7512 C C . PHE A 1 970 ? 6.129 -40.188 -22.703 1 95 970 PHE A C 1
ATOM 7514 O O . PHE A 1 970 ? 5.898 -39.719 -23.828 1 95 970 PHE A O 1
ATOM 7521 N N . GLY A 1 971 ? 7.273 -40.781 -22.469 1 92.31 971 GLY A N 1
ATOM 7522 C CA . GLY A 1 971 ? 8.328 -40.938 -23.469 1 92.31 971 GLY A CA 1
ATOM 7523 C C . GLY A 1 971 ? 9.227 -39.719 -23.594 1 92.31 971 GLY A C 1
ATOM 7524 O O . GLY A 1 971 ? 9.086 -38.938 -24.531 1 92.31 971 GLY A O 1
ATOM 7525 N N . PHE A 1 972 ? 10.234 -39.625 -22.828 1 93.44 972 PHE A N 1
ATOM 7526 C CA . PHE A 1 972 ? 11.117 -38.469 -22.734 1 93.44 972 PHE A CA 1
ATOM 7527 C C . PHE A 1 972 ? 12.32 -38.625 -23.656 1 93.44 972 PHE A C 1
ATOM 7529 O O . PHE A 1 972 ? 13.094 -37.688 -23.844 1 93.44 972 PHE A O 1
ATOM 7536 N N . SER A 1 973 ? 12.562 -39.781 -24.234 1 89.12 973 SER A N 1
ATOM 7537 C CA . SER A 1 973 ? 13.68 -40.031 -25.125 1 89.12 973 SER A CA 1
ATOM 7538 C C . SER A 1 973 ? 13.25 -39.906 -26.594 1 89.12 973 SER A C 1
ATOM 7540 O O . SER A 1 973 ? 12.531 -40.781 -27.094 1 89.12 973 SER A O 1
ATOM 7542 N N . LYS A 1 974 ? 13.578 -38.844 -27.203 1 91 974 LYS A N 1
ATOM 7543 C CA . LYS A 1 974 ? 13.211 -38.531 -28.578 1 91 974 LYS A CA 1
ATOM 7544 C C . LYS A 1 974 ? 14.422 -38.062 -29.375 1 91 974 LYS A C 1
ATOM 7546 O O . LYS A 1 974 ? 15.508 -37.875 -28.828 1 91 974 LYS A O 1
ATOM 7551 N N . ASP A 1 975 ? 14.195 -38 -30.734 1 91.56 975 ASP A N 1
ATOM 7552 C CA . ASP A 1 975 ? 15.195 -37.344 -31.562 1 91.56 975 ASP A CA 1
ATOM 7553 C C . ASP A 1 975 ? 15.102 -35.812 -31.422 1 91.56 975 ASP A C 1
ATOM 7555 O O . ASP A 1 975 ? 14.133 -35.219 -31.859 1 91.56 975 ASP A O 1
ATOM 7559 N N . TRP A 1 976 ? 16.125 -35.25 -30.828 1 93.5 976 TRP A N 1
ATOM 7560 C CA . TRP A 1 976 ? 16.109 -33.844 -30.5 1 93.5 976 TRP A CA 1
ATOM 7561 C C . TRP A 1 976 ? 16.938 -33.031 -31.5 1 93.5 976 TRP A C 1
ATOM 7563 O O . TRP A 1 976 ? 17.219 -31.844 -31.281 1 93.5 976 TRP A O 1
ATOM 7573 N N . SER A 1 977 ? 17.344 -33.5 -32.625 1 93.38 977 SER A N 1
ATOM 7574 C CA . SER A 1 977 ? 18.297 -32.906 -33.562 1 93.38 977 SER A CA 1
ATOM 7575 C C . SER A 1 977 ? 17.766 -31.578 -34.094 1 93.38 977 SER A C 1
ATOM 7577 O O . SER A 1 977 ? 18.531 -30.656 -34.375 1 93.38 977 SER A O 1
ATOM 7579 N N . ALA A 1 978 ? 16.484 -31.484 -34.25 1 93.94 978 ALA A N 1
ATOM 7580 C CA . ALA A 1 978 ? 15.883 -30.266 -34.781 1 93.94 978 ALA A CA 1
ATOM 7581 C C . ALA A 1 978 ? 16.078 -29.094 -33.812 1 93.94 978 ALA A C 1
ATOM 7583 O O . ALA A 1 978 ? 16.031 -27.938 -34.219 1 93.94 978 ALA A O 1
ATOM 7584 N N . LEU A 1 979 ? 16.312 -29.359 -32.562 1 97 979 LEU A N 1
ATOM 7585 C CA . LEU A 1 979 ? 16.484 -28.328 -31.562 1 97 979 LEU A CA 1
ATOM 7586 C C . LEU A 1 979 ? 17.969 -27.984 -31.391 1 97 979 LEU A C 1
ATOM 7588 O O . LEU A 1 979 ? 18.312 -27.031 -30.672 1 97 979 LEU A O 1
ATOM 7592 N N . GLN A 1 980 ? 18.797 -28.688 -32.094 1 97 980 GLN A N 1
ATOM 7593 C CA . GLN A 1 980 ? 20.219 -28.547 -31.828 1 97 980 GLN A CA 1
ATOM 7594 C C . GLN A 1 980 ? 21.016 -28.375 -33.125 1 97 980 GLN A C 1
ATOM 7596 O O . GLN A 1 980 ? 21.938 -29.156 -33.406 1 97 980 GLN A O 1
ATOM 7601 N N . PRO A 1 981 ? 20.688 -27.328 -33.844 1 95.75 981 PRO A N 1
ATOM 7602 C CA . PRO A 1 981 ? 21.516 -27.109 -35.031 1 95.75 981 PRO A CA 1
ATOM 7603 C C . PRO A 1 981 ? 23 -27.062 -34.719 1 95.75 981 PRO A C 1
ATOM 7605 O O . PRO A 1 981 ? 23.406 -26.531 -33.688 1 95.75 981 PRO A O 1
ATOM 7608 N N . GLY A 1 982 ? 23.766 -27.578 -35.656 1 95.88 982 GLY A N 1
ATOM 7609 C CA . GLY A 1 982 ? 25.188 -27.75 -35.406 1 95.88 982 GLY A CA 1
ATOM 7610 C C . GLY A 1 982 ? 26.016 -26.594 -35.938 1 95.88 982 GLY A C 1
ATOM 7611 O O . GLY A 1 982 ? 25.469 -25.609 -36.438 1 95.88 982 GLY A O 1
ATOM 7612 N N . TRP A 1 983 ? 27.344 -26.766 -35.75 1 95.94 983 TRP A N 1
ATOM 7613 C CA . TRP A 1 983 ? 28.328 -25.766 -36.188 1 95.94 983 TRP A CA 1
ATOM 7614 C C . TRP A 1 983 ? 28.484 -25.766 -37.688 1 95.94 983 TRP A C 1
ATOM 7616 O O . TRP A 1 983 ? 28.375 -26.812 -38.344 1 95.94 983 TRP A O 1
ATOM 7626 N N . SER A 1 984 ? 28.688 -24.641 -38.312 1 94.5 984 SER A N 1
ATOM 7627 C CA . SER A 1 984 ? 29 -24.5 -39.719 1 94.5 984 SER A CA 1
ATOM 7628 C C . SER A 1 984 ? 30.172 -23.547 -39.938 1 94.5 984 SER A C 1
ATOM 7630 O O . SER A 1 984 ? 30.438 -22.688 -39.094 1 94.5 984 SER A O 1
ATOM 7632 N N . GLU A 1 985 ? 30.719 -23.578 -41.062 1 92.56 985 GLU A N 1
ATOM 7633 C CA . GLU A 1 985 ? 31.875 -22.766 -41.375 1 92.56 985 GLU A CA 1
ATOM 7634 C C . GLU A 1 985 ? 31.484 -21.297 -41.531 1 92.56 985 GLU A C 1
ATOM 7636 O O . GLU A 1 985 ? 32.344 -20.406 -41.5 1 92.56 985 GLU A O 1
ATOM 7641 N N . ASP A 1 986 ? 30.297 -21.078 -41.656 1 91 986 ASP A N 1
ATOM 7642 C CA . ASP A 1 986 ? 29.828 -19.688 -41.781 1 91 986 ASP A CA 1
ATOM 7643 C C . ASP A 1 986 ? 30.172 -18.875 -40.562 1 91 986 ASP A C 1
ATOM 7645 O O . ASP A 1 986 ? 30.219 -17.656 -40.594 1 91 986 ASP A O 1
ATOM 7649 N N . ARG A 1 987 ? 30.406 -19.531 -39.438 1 93.44 987 ARG A N 1
ATOM 7650 C CA . ARG A 1 987 ? 30.719 -18.875 -38.188 1 93.44 987 ARG A CA 1
ATOM 7651 C C . ARG A 1 987 ? 32.062 -18.188 -38.25 1 93.44 987 ARG A C 1
ATOM 7653 O O . ARG A 1 987 ? 32.344 -17.234 -37.531 1 93.44 987 ARG A O 1
ATOM 7660 N N . LEU A 1 988 ? 32.906 -18.547 -39.125 1 90.94 988 LEU A N 1
ATOM 7661 C CA . LEU A 1 988 ? 34.25 -18.047 -39.219 1 90.94 988 LEU A CA 1
ATOM 7662 C C . LEU A 1 988 ? 34.281 -16.594 -39.656 1 90.94 988 LEU A C 1
ATOM 7664 O O . LEU A 1 988 ? 35.25 -15.867 -39.438 1 90.94 988 LEU A O 1
ATOM 7668 N N . GLN A 1 989 ? 33.219 -16.141 -40.188 1 89.25 989 GLN A N 1
ATOM 7669 C CA . GLN A 1 989 ? 33.188 -14.789 -40.719 1 89.25 989 GLN A CA 1
ATOM 7670 C C . GLN A 1 989 ? 33.062 -13.758 -39.594 1 89.25 989 GLN A C 1
ATOM 7672 O O . GLN A 1 989 ? 33.25 -12.562 -39.812 1 89.25 989 GLN A O 1
ATOM 7677 N N . TYR A 1 990 ? 32.781 -14.188 -38.469 1 90.06 990 TYR A N 1
ATOM 7678 C CA . TYR A 1 990 ? 32.469 -13.242 -37.406 1 90.06 990 TYR A CA 1
ATOM 7679 C C . TYR A 1 990 ? 33.688 -12.969 -36.531 1 90.06 990 TYR A C 1
ATOM 7681 O O . TYR A 1 990 ? 33.562 -12.359 -35.469 1 90.06 990 TYR A O 1
ATOM 7689 N N . VAL A 1 991 ? 34.781 -13.453 -36.875 1 87.62 991 VAL A N 1
ATOM 7690 C CA . VAL A 1 991 ? 36 -13.102 -36.219 1 87.62 991 VAL A CA 1
ATOM 7691 C C . VAL A 1 991 ? 37.031 -12.602 -37.219 1 87.62 991 VAL A C 1
ATOM 7693 O O . VAL A 1 991 ? 37 -12.992 -38.406 1 87.62 991 VAL A O 1
ATOM 7696 N N . MET B 1 1 ? -14.445 -44.438 41.812 1 22.47 1 MET B N 1
ATOM 7697 C CA . MET B 1 1 ? -13.352 -44.125 40.906 1 22.47 1 MET B CA 1
ATOM 7698 C C . MET B 1 1 ? -13.828 -43.188 39.812 1 22.47 1 MET B C 1
ATOM 7700 O O . MET B 1 1 ? -13.078 -42.906 38.875 1 22.47 1 MET B O 1
ATOM 7704 N N . ARG B 1 2 ? -15.094 -43.438 39.375 1 27 2 ARG B N 1
ATOM 7705 C CA . ARG B 1 2 ? -16.094 -42.594 38.719 1 27 2 ARG B CA 1
ATOM 7706 C C . ARG B 1 2 ? -16.031 -41.188 39.25 1 27 2 ARG B C 1
ATOM 7708 O O . ARG B 1 2 ? -16.656 -40.281 38.688 1 27 2 ARG B O 1
ATOM 7715 N N . ALA B 1 3 ? -15.977 -41.25 40.562 1 32.5 3 ALA B N 1
ATOM 7716 C CA . ALA B 1 3 ? -16.062 -40.25 41.625 1 32.5 3 ALA B CA 1
ATOM 7717 C C . ALA B 1 3 ? -14.977 -39.188 41.469 1 32.5 3 ALA B C 1
ATOM 7719 O O . ALA B 1 3 ? -15.211 -38 41.688 1 32.5 3 ALA B O 1
ATOM 7720 N N . LEU B 1 4 ? -13.789 -39.844 41.125 1 29.97 4 LEU B N 1
ATOM 7721 C CA . LEU B 1 4 ? -12.586 -39 41.156 1 29.97 4 LEU B CA 1
ATOM 7722 C C . LEU B 1 4 ? -12.523 -38.062 39.969 1 29.97 4 LEU B C 1
ATOM 7724 O O . LEU B 1 4 ? -11.938 -37 40.031 1 29.97 4 LEU B O 1
ATOM 7728 N N . ALA B 1 5 ? -13.047 -38.625 38.781 1 28.88 5 ALA B N 1
ATOM 7729 C CA . ALA B 1 5 ? -12.992 -37.969 37.469 1 28.88 5 ALA B CA 1
ATOM 7730 C C . ALA B 1 5 ? -13.773 -36.688 37.469 1 28.88 5 ALA B C 1
ATOM 7732 O O . ALA B 1 5 ? -13.547 -35.812 36.625 1 28.88 5 ALA B O 1
ATOM 7733 N N . ALA B 1 6 ? -14.836 -36.625 38.344 1 28.77 6 ALA B N 1
ATOM 7734 C CA . ALA B 1 6 ? -15.742 -35.5 38.531 1 28.77 6 ALA B CA 1
ATOM 7735 C C . ALA B 1 6 ? -14.969 -34.25 38.938 1 28.77 6 ALA B C 1
ATOM 7737 O O . ALA B 1 6 ? -15.289 -33.125 38.469 1 28.77 6 ALA B O 1
ATOM 7738 N N . VAL B 1 7 ? -14.109 -34.562 40 1 31.03 7 VAL B N 1
ATOM 7739 C CA . VAL B 1 7 ? -13.477 -33.438 40.688 1 31.03 7 VAL B CA 1
ATOM 7740 C C . VAL B 1 7 ? -12.484 -32.75 39.781 1 31.03 7 VAL B C 1
ATOM 7742 O O . VAL B 1 7 ? -12.25 -31.531 39.906 1 31.03 7 VAL B O 1
ATOM 7745 N N . LEU B 1 8 ? -11.828 -33.625 38.969 1 30.33 8 LEU B N 1
ATOM 7746 C CA . LEU B 1 8 ? -10.734 -33.031 38.219 1 30.33 8 LEU B CA 1
ATOM 7747 C C . LEU B 1 8 ? -11.258 -32.094 37.125 1 30.33 8 LEU B C 1
ATOM 7749 O O . LEU B 1 8 ? -10.484 -31.375 36.5 1 30.33 8 LEU B O 1
ATOM 7753 N N . LEU B 1 9 ? -12.57 -32.344 36.656 1 28.47 9 LEU B N 1
ATOM 7754 C CA . LEU B 1 9 ? -13.242 -31.516 35.656 1 28.47 9 LEU B CA 1
ATOM 7755 C C . LEU B 1 9 ? -13.367 -30.078 36.125 1 28.47 9 LEU B C 1
ATOM 7757 O O . LEU B 1 9 ? -13.664 -29.172 35.344 1 28.47 9 LEU B O 1
ATOM 7761 N N . LEU B 1 10 ? -13.523 -29.906 37.438 1 28.48 10 LEU B N 1
ATOM 7762 C CA . LEU B 1 10 ? -13.812 -28.625 38.062 1 28.48 10 LEU B CA 1
ATOM 7763 C C . LEU B 1 10 ? -12.656 -27.641 37.875 1 28.48 10 LEU B C 1
ATOM 7765 O O . LEU B 1 10 ? -12.867 -26.422 37.844 1 28.48 10 LEU B O 1
ATOM 7769 N N . LEU B 1 11 ? -11.406 -28.125 38.094 1 28.2 11 LEU B N 1
ATOM 7770 C CA . LEU B 1 11 ? -10.383 -27.109 38.344 1 28.2 11 LEU B CA 1
ATOM 7771 C C . LEU B 1 11 ? -9.969 -26.422 37.031 1 28.2 11 LEU B C 1
ATOM 7773 O O . LEU B 1 11 ? -8.844 -25.922 36.906 1 28.2 11 LEU B O 1
ATOM 7777 N N . GLY B 1 12 ? -10.398 -26.812 35.938 1 27.66 12 GLY B N 1
ATOM 7778 C CA . GLY B 1 12 ? -9.75 -26.109 34.844 1 27.66 12 GLY B CA 1
ATOM 7779 C C . GLY B 1 12 ? -10.008 -24.609 34.875 1 27.66 12 GLY B C 1
ATOM 7780 O O . GLY B 1 12 ? -11.117 -24.156 34.594 1 27.66 12 GLY B O 1
ATOM 7781 N N . ALA B 1 13 ? -9.398 -23.922 35.844 1 28.81 13 ALA B N 1
ATOM 7782 C CA . ALA B 1 13 ? -9.414 -22.484 36.125 1 28.81 13 ALA B CA 1
ATOM 7783 C C . ALA B 1 13 ? -9.203 -21.656 34.875 1 28.81 13 ALA B C 1
ATOM 7785 O O . ALA B 1 13 ? -8.375 -22.016 34.031 1 28.81 13 ALA B O 1
ATOM 7786 N N . VAL B 1 14 ? -10.102 -20.812 34.531 1 29.77 14 VAL B N 1
ATOM 7787 C CA . VAL B 1 14 ? -10.227 -19.656 33.656 1 29.77 14 VAL B CA 1
ATOM 7788 C C . VAL B 1 14 ? -8.969 -18.797 33.719 1 29.77 14 VAL B C 1
ATOM 7790 O O . VAL B 1 14 ? -8.711 -18.156 34.75 1 29.77 14 VAL B O 1
ATOM 7793 N N . VAL B 1 15 ? -7.809 -19.359 33.375 1 29.67 15 VAL B N 1
ATOM 7794 C CA . VAL B 1 15 ? -6.758 -18.359 33.25 1 29.67 15 VAL B CA 1
ATOM 7795 C C . VAL B 1 15 ? -7.27 -17.172 32.438 1 29.67 15 VAL B C 1
ATOM 7797 O O . VAL B 1 15 ? -7.5 -17.297 31.234 1 29.67 15 VAL B O 1
ATOM 7800 N N . SER B 1 16 ? -8.203 -16.484 32.875 1 31.89 16 SER B N 1
ATOM 7801 C CA . SER B 1 16 ? -8.438 -15.117 32.406 1 31.89 16 SER B CA 1
ATOM 7802 C C . SER B 1 16 ? -7.121 -14.398 32.125 1 31.89 16 SER B C 1
ATOM 7804 O O . SER B 1 16 ? -6.328 -14.156 33.031 1 31.89 16 SER B O 1
ATOM 7806 N N . LEU B 1 17 ? -6.434 -14.695 31.125 1 35.56 17 LEU B N 1
ATOM 7807 C CA . LEU B 1 17 ? -5.371 -13.781 30.734 1 35.56 17 LEU B CA 1
ATOM 7808 C C . LEU B 1 17 ? -5.781 -12.328 30.953 1 35.56 17 LEU B C 1
ATOM 7810 O O . LEU B 1 17 ? -6.578 -11.773 30.203 1 35.56 17 LEU B O 1
ATOM 7814 N N . VAL B 1 18 ? -6.047 -12 32.062 1 40.69 18 VAL B N 1
ATOM 7815 C CA . VAL B 1 18 ? -6.055 -10.594 32.469 1 40.69 18 VAL B CA 1
ATOM 7816 C C . VAL B 1 18 ? -4.941 -9.852 31.719 1 40.69 18 VAL B C 1
ATOM 7818 O O . VAL B 1 18 ? -3.758 -10.141 31.906 1 40.69 18 VAL B O 1
ATOM 7821 N N . SER B 1 19 ? -5.051 -9.414 30.453 1 52.94 19 SER B N 1
ATOM 7822 C CA . SER B 1 19 ? -4.227 -8.414 29.781 1 52.94 19 SER B CA 1
ATOM 7823 C C . SER B 1 19 ? -3.695 -7.383 30.781 1 52.94 19 SER B C 1
ATOM 7825 O O . SER B 1 19 ? -4.469 -6.617 31.359 1 52.94 19 SER B O 1
ATOM 7827 N N . GLY B 1 20 ? -2.625 -7.699 31.547 1 72.25 20 GLY B N 1
ATOM 7828 C CA . GLY B 1 20 ? -2.064 -6.898 32.625 1 72.25 20 GLY B CA 1
ATOM 7829 C C . GLY B 1 20 ? -1.524 -5.559 32.156 1 72.25 20 GLY B C 1
ATOM 7830 O O . GLY B 1 20 ? -1.138 -5.418 30.984 1 72.25 20 GLY B O 1
ATOM 7831 N N . GLN B 1 21 ? -1.843 -4.496 32.906 1 89.81 21 GLN B N 1
ATOM 7832 C CA . GLN B 1 21 ? -1.231 -3.178 32.781 1 89.81 21 GLN B CA 1
ATOM 7833 C C . GLN B 1 21 ? 0.288 -3.279 32.688 1 89.81 21 GLN B C 1
ATOM 7835 O O . GLN B 1 21 ? 0.909 -4.051 33.438 1 89.81 21 GLN B O 1
ATOM 7840 N N . ARG B 1 22 ? 0.835 -2.648 31.531 1 93.62 22 ARG B N 1
ATOM 7841 C CA . ARG B 1 22 ? 2.266 -2.713 31.25 1 93.62 22 ARG B CA 1
ATOM 7842 C C . ARG B 1 22 ? 2.914 -1.34 31.391 1 93.62 22 ARG B C 1
ATOM 7844 O O . ARG B 1 22 ? 2.23 -0.315 31.328 1 93.62 22 ARG B O 1
ATOM 7851 N N . ASP B 1 23 ? 4.125 -1.316 31.75 1 95 23 ASP B N 1
ATOM 7852 C CA . ASP B 1 23 ? 4.98 -0.131 31.734 1 95 23 ASP B CA 1
ATOM 7853 C C . ASP B 1 23 ? 6.289 -0.411 31 1 95 23 ASP B C 1
ATOM 7855 O O . ASP B 1 23 ? 6.523 -1.533 30.547 1 95 23 ASP B O 1
ATOM 7859 N N . ASN B 1 24 ? 7.016 0.579 30.719 1 95.69 24 ASN B N 1
ATOM 7860 C CA . ASN B 1 24 ? 8.242 0.399 29.953 1 95.69 24 ASN B CA 1
ATOM 7861 C C . ASN B 1 24 ? 9.445 0.175 30.859 1 95.69 24 ASN B C 1
ATOM 7863 O O . ASN B 1 24 ? 10.586 0.144 30.391 1 95.69 24 ASN B O 1
ATOM 7867 N N . GLY B 1 25 ? 9.273 0.012 32.188 1 96.06 25 GLY B N 1
ATOM 7868 C CA . GLY B 1 25 ? 10.352 -0.235 33.156 1 96.06 25 GLY B CA 1
ATOM 7869 C C . GLY B 1 25 ? 11 1.037 33.656 1 96.06 25 GLY B C 1
ATOM 7870 O O . GLY B 1 25 ? 11.82 0.996 34.562 1 96.06 25 GLY B O 1
ATOM 7871 N N . TYR B 1 26 ? 10.602 2.15 33.156 1 97.38 26 TYR B N 1
ATOM 7872 C CA . TYR B 1 26 ? 11.219 3.418 33.531 1 97.38 26 TYR B CA 1
ATOM 7873 C C . TYR B 1 26 ? 10.258 4.27 34.344 1 97.38 26 TYR B C 1
ATOM 7875 O O . TYR B 1 26 ? 10.688 5.074 35.156 1 97.38 26 TYR B O 1
ATOM 7883 N N . THR B 1 27 ? 8.938 4.176 34.125 1 97.12 27 THR B N 1
ATOM 7884 C CA . THR B 1 27 ? 7.938 4.91 34.906 1 97.12 27 THR B CA 1
ATOM 7885 C C . THR B 1 27 ? 6.633 4.121 35 1 97.12 27 THR B C 1
ATOM 7887 O O . THR B 1 27 ? 6.336 3.303 34.125 1 97.12 27 THR B O 1
ATOM 7890 N N . ASP B 1 28 ? 5.797 4.426 36.031 1 95.88 28 ASP B N 1
ATOM 7891 C CA . ASP B 1 28 ? 4.461 3.854 36.156 1 95.88 28 ASP B CA 1
ATOM 7892 C C . ASP B 1 28 ? 3.387 4.934 36.031 1 95.88 28 ASP B C 1
ATOM 7894 O O . ASP B 1 28 ? 2.199 4.656 36.219 1 95.88 28 ASP B O 1
ATOM 7898 N N . VAL B 1 29 ? 3.812 6.133 35.75 1 97.75 29 VAL B N 1
ATOM 7899 C CA . VAL B 1 29 ? 2.885 7.25 35.594 1 97.75 29 VAL B CA 1
ATOM 7900 C C . VAL B 1 29 ? 2.119 7.094 34.281 1 97.75 29 VAL B C 1
ATOM 7902 O O . VAL B 1 29 ? 0.938 7.441 34.219 1 97.75 29 VAL B O 1
ATOM 7905 N N . VAL B 1 30 ? 2.801 6.68 33.25 1 98.31 30 VAL B N 1
ATOM 7906 C CA . VAL B 1 30 ? 2.17 6.332 31.984 1 98.31 30 VAL B CA 1
ATOM 7907 C C . VAL B 1 30 ? 2.305 4.832 31.734 1 98.31 30 VAL B C 1
ATOM 7909 O O . VAL B 1 30 ? 3.416 4.305 31.672 1 98.31 30 VAL B O 1
ATOM 7912 N N . GLN B 1 31 ? 1.314 4.203 31.672 1 98.12 31 GLN B N 1
ATOM 7913 C CA . GLN B 1 31 ? 1.217 2.768 31.438 1 98.12 31 GLN B CA 1
ATOM 7914 C C . GLN B 1 31 ? 0.242 2.459 30.297 1 98.12 31 GLN B C 1
ATOM 7916 O O . GLN B 1 31 ? -0.358 3.371 29.734 1 98.12 31 GLN B O 1
ATOM 7921 N N . TRP B 1 32 ? 0.226 1.175 29.828 1 97.94 32 TRP B N 1
ATOM 7922 C CA . TRP B 1 32 ? -0.717 0.826 28.781 1 97.94 32 TRP B CA 1
ATOM 7923 C C . TRP B 1 32 ? -1.137 -0.637 28.875 1 97.94 32 TRP B C 1
ATOM 7925 O O . TRP B 1 32 ? -0.536 -1.409 29.625 1 97.94 32 TRP B O 1
ATOM 7935 N N . ASP B 1 33 ? -2.061 -1.029 28.312 1 96.88 33 ASP B N 1
ATOM 7936 C CA . ASP B 1 33 ? -2.432 -2.379 27.891 1 96.88 33 ASP B CA 1
ATOM 7937 C C . ASP B 1 33 ? -2.945 -2.389 26.453 1 96.88 33 ASP B C 1
ATOM 7939 O O . ASP B 1 33 ? -2.697 -1.45 25.688 1 96.88 33 ASP B O 1
ATOM 7943 N N . GLU B 1 34 ? -3.512 -3.418 25.969 1 94.12 34 GLU B N 1
ATOM 7944 C CA . GLU B 1 34 ? -3.922 -3.543 24.578 1 94.12 34 GLU B CA 1
ATOM 7945 C C . GLU B 1 34 ? -5.086 -2.607 24.266 1 94.12 34 GLU B C 1
ATOM 7947 O O . GLU B 1 34 ? -5.41 -2.385 23.094 1 94.12 34 GLU B O 1
ATOM 7952 N N . GLY B 1 35 ? -5.703 -1.98 25.297 1 96.12 35 GLY B N 1
ATOM 7953 C CA . GLY B 1 35 ? -6.898 -1.183 25.078 1 96.12 35 GLY B CA 1
ATOM 7954 C C . GLY B 1 35 ? -6.629 0.31 25.078 1 96.12 35 GLY B C 1
ATOM 7955 O O . GLY B 1 35 ? -7.273 1.063 24.344 1 96.12 35 GLY B O 1
ATOM 7956 N N . SER B 1 36 ? -5.777 0.762 26 1 97.81 36 SER B N 1
ATOM 7957 C CA . SER B 1 36 ? -5.59 2.203 26.125 1 97.81 36 SER B CA 1
ATOM 7958 C C . SER B 1 36 ? -4.328 2.525 26.922 1 97.81 36 SER B C 1
ATOM 7960 O O . SER B 1 36 ? -3.652 1.622 27.422 1 97.81 36 SER B O 1
ATOM 7962 N N . LEU B 1 37 ? -4.07 3.83 26.953 1 98 37 LEU B N 1
ATOM 7963 C CA . LEU B 1 37 ? -3.088 4.367 27.891 1 98 37 LEU B CA 1
ATOM 7964 C C . LEU B 1 37 ? -3.701 4.555 29.281 1 98 37 LEU B C 1
ATOM 7966 O O . LEU B 1 37 ? -4.918 4.703 29.406 1 98 37 LEU B O 1
ATOM 7970 N N . PHE B 1 38 ? -2.852 4.438 30.297 1 97.5 38 PHE B N 1
ATOM 7971 C CA . PHE B 1 38 ? -3.102 4.941 31.641 1 97.5 38 PHE B CA 1
ATOM 7972 C C . PHE B 1 38 ? -2.191 6.121 31.953 1 97.5 38 PHE B C 1
ATOM 7974 O O . PHE B 1 38 ? -0.97 6.023 31.828 1 97.5 38 PHE B O 1
ATOM 7981 N N . VAL B 1 39 ? -2.836 7.254 32.281 1 97.94 39 VAL B N 1
ATOM 7982 C CA . VAL B 1 39 ? -2.074 8.391 32.781 1 97.94 39 VAL B CA 1
ATOM 7983 C C . VAL B 1 39 ? -2.451 8.672 34.25 1 97.94 39 VAL B C 1
ATOM 7985 O O . VAL B 1 39 ? -3.623 8.891 34.562 1 97.94 39 VAL B O 1
ATOM 7988 N N . ASN B 1 40 ? -1.498 8.617 35.094 1 96.25 40 ASN B N 1
ATOM 7989 C CA . ASN B 1 40 ? -1.729 8.742 36.531 1 96.25 40 ASN B CA 1
ATOM 7990 C C . ASN B 1 40 ? -2.775 7.742 37.031 1 96.25 40 ASN B C 1
ATOM 7992 O O . ASN B 1 40 ? -3.664 8.094 37.781 1 96.25 40 ASN B O 1
ATOM 7996 N N . GLY B 1 41 ? -2.75 6.656 36.375 1 95.19 41 GLY B N 1
ATOM 7997 C CA . GLY B 1 41 ? -3.553 5.543 36.875 1 95.19 41 GLY B CA 1
ATOM 7998 C C . GLY B 1 41 ? -4.941 5.5 36.25 1 95.19 41 GLY B C 1
ATOM 7999 O O . GLY B 1 41 ? -5.691 4.547 36.469 1 95.19 41 GLY B O 1
ATOM 8000 N N . GLU B 1 42 ? -5.238 6.453 35.5 1 95.94 42 GLU B N 1
ATOM 8001 C CA . GLU B 1 42 ? -6.566 6.516 34.906 1 95.94 42 GLU B CA 1
ATOM 8002 C C . GLU B 1 42 ? -6.508 6.266 33.406 1 95.94 42 GLU B C 1
ATOM 8004 O O . GLU B 1 42 ? -5.629 6.789 32.719 1 95.94 42 GLU B O 1
ATOM 8009 N N . ARG B 1 43 ? -7.484 5.445 32.875 1 96.62 43 ARG B N 1
ATOM 8010 C CA . ARG B 1 43 ? -7.582 5.254 31.438 1 96.62 43 ARG B CA 1
ATOM 8011 C C . ARG B 1 43 ? -7.969 6.555 30.734 1 96.62 43 ARG B C 1
ATOM 8013 O O . ARG B 1 43 ? -8.789 7.32 31.25 1 96.62 43 ARG B O 1
ATOM 8020 N N . VAL B 1 44 ? -7.375 6.75 29.594 1 97.62 44 VAL B N 1
ATOM 8021 C CA . VAL B 1 44 ? -7.676 8 28.906 1 97.62 44 VAL B CA 1
ATOM 8022 C C . VAL B 1 44 ? -7.738 7.766 27.406 1 97.62 44 VAL B C 1
ATOM 8024 O O . VAL B 1 44 ? -6.926 7.02 26.859 1 97.62 44 VAL B O 1
ATOM 8027 N N . PHE B 1 45 ? -8.789 8.297 26.734 1 98.12 45 PHE B N 1
ATOM 8028 C CA . PHE B 1 45 ? -8.82 8.383 25.281 1 98.12 45 PHE B CA 1
ATOM 8029 C C . PHE B 1 45 ? -7.961 9.547 24.781 1 98.12 45 PHE B C 1
ATOM 8031 O O . PHE B 1 45 ? -8.164 10.688 25.188 1 98.12 45 PHE B O 1
ATOM 8038 N N . ILE B 1 46 ? -6.988 9.25 23.969 1 98.5 46 ILE B N 1
ATOM 8039 C CA . ILE B 1 46 ? -6.133 10.305 23.438 1 98.5 46 ILE B CA 1
ATOM 8040 C C . ILE B 1 46 ? -6.668 10.797 22.094 1 98.5 46 ILE B C 1
ATOM 8042 O O . ILE B 1 46 ? -6.652 10.055 21.109 1 98.5 46 ILE B O 1
ATOM 8046 N N . TYR B 1 47 ? -7.195 11.938 22.031 1 98.19 47 TYR B N 1
ATOM 8047 C CA . TYR B 1 47 ? -7.598 12.641 20.828 1 98.19 47 TYR B CA 1
ATOM 8048 C C . TYR B 1 47 ? -6.711 13.852 20.578 1 98.19 47 TYR B C 1
ATOM 8050 O O . TYR B 1 47 ? -6.902 14.906 21.203 1 98.19 47 TYR B O 1
ATOM 8058 N N . SER B 1 48 ? -5.77 13.68 19.625 1 98.56 48 SER B N 1
ATOM 8059 C CA . SER B 1 48 ? -4.66 14.609 19.469 1 98.56 48 SER B CA 1
ATOM 8060 C C . SER B 1 48 ? -4.746 15.359 18.141 1 98.56 48 SER B C 1
ATOM 8062 O O . SER B 1 48 ? -5.305 14.844 17.172 1 98.56 48 SER B O 1
ATOM 8064 N N . GLY B 1 49 ? -4.285 16.609 18.188 1 98.69 49 GLY B N 1
ATOM 8065 C CA . GLY B 1 49 ? -4.133 17.422 16.984 1 98.69 49 GLY B CA 1
ATOM 8066 C C . GLY B 1 49 ? -2.693 17.812 16.703 1 98.69 49 GLY B C 1
ATOM 8067 O O . GLY B 1 49 ? -1.941 18.125 17.625 1 98.69 49 GLY B O 1
ATOM 8068 N N . GLU B 1 50 ? -2.336 17.734 15.391 1 98.75 50 GLU B N 1
ATOM 8069 C CA . GLU B 1 50 ? -0.978 18.078 14.984 1 98.75 50 GLU B CA 1
ATOM 8070 C C . GLU B 1 50 ? -0.785 19.594 14.914 1 98.75 50 GLU B C 1
ATOM 8072 O O . GLU B 1 50 ? -1.607 20.297 14.328 1 98.75 50 GLU B O 1
ATOM 8077 N N . PHE B 1 51 ? 0.285 20.078 15.57 1 98.56 51 PHE B N 1
ATOM 8078 C CA . PHE B 1 51 ? 0.64 21.5 15.562 1 98.56 51 PHE B CA 1
ATOM 8079 C C . PHE B 1 51 ? 2.127 21.688 15.281 1 98.56 51 PHE B C 1
ATOM 8081 O O . PHE B 1 51 ? 2.969 21.062 15.938 1 98.56 51 PHE B O 1
ATOM 8088 N N . HIS B 1 52 ? 2.438 22.516 14.305 1 98.56 52 HIS B N 1
ATOM 8089 C CA . HIS B 1 52 ? 3.816 22.891 14 1 98.56 52 HIS B CA 1
ATOM 8090 C C . HIS B 1 52 ? 4.09 24.344 14.375 1 98.56 52 HIS B C 1
ATOM 8092 O O . HIS B 1 52 ? 3.797 25.266 13.602 1 98.56 52 HIS B O 1
ATOM 8098 N N . TYR B 1 53 ? 4.781 24.594 15.445 1 98.31 53 TYR B N 1
ATOM 8099 C CA . TYR B 1 53 ? 5.008 25.938 15.945 1 98.31 53 TYR B CA 1
ATOM 8100 C C . TYR B 1 53 ? 5.941 26.719 15.023 1 98.31 53 TYR B C 1
ATOM 8102 O O . TYR B 1 53 ? 5.855 27.938 14.93 1 98.31 53 TYR B O 1
ATOM 8110 N N . ALA B 1 54 ? 6.832 26.016 14.367 1 97.81 54 ALA B N 1
ATOM 8111 C CA . ALA B 1 54 ? 7.734 26.688 13.438 1 97.81 54 ALA B CA 1
ATOM 8112 C C . ALA B 1 54 ? 6.957 27.359 12.32 1 97.81 54 ALA B C 1
ATOM 8114 O O . ALA B 1 54 ? 7.43 28.344 11.734 1 97.81 54 ALA B O 1
ATOM 8115 N N . ARG B 1 55 ? 5.789 26.938 12.039 1 98.31 55 ARG B N 1
ATOM 8116 C CA . ARG B 1 55 ? 4.965 27.484 10.961 1 98.31 55 ARG B CA 1
ATOM 8117 C C . ARG B 1 55 ? 4.066 28.594 11.484 1 98.31 55 ARG B C 1
ATOM 8119 O O . ARG B 1 55 ? 3.285 29.172 10.719 1 98.31 55 ARG B O 1
ATOM 8126 N N . LEU B 1 56 ? 4.09 28.875 12.727 1 98.5 56 LEU B N 1
ATOM 8127 C CA . LEU B 1 56 ? 3.486 30 13.43 1 98.5 56 LEU B CA 1
ATOM 8128 C C . LEU B 1 56 ? 4.469 30.594 14.43 1 98.5 56 LEU B C 1
ATOM 8130 O O . LEU B 1 56 ? 4.309 30.422 15.641 1 98.5 56 LEU B O 1
ATOM 8134 N N . PRO B 1 57 ? 5.398 31.406 13.945 1 97.75 57 PRO B N 1
ATOM 8135 C CA . PRO B 1 57 ? 6.488 31.859 14.812 1 97.75 57 PRO B CA 1
ATOM 8136 C C . PRO B 1 57 ? 6.062 32.969 15.766 1 97.75 57 PRO B C 1
ATOM 8138 O O . PRO B 1 57 ? 6.797 33.938 15.961 1 97.75 57 PRO B O 1
ATOM 8141 N N . VAL B 1 58 ? 4.895 32.906 16.359 1 97.75 58 VAL B N 1
ATOM 8142 C CA . VAL B 1 58 ? 4.297 33.875 17.281 1 97.75 58 VAL B CA 1
ATOM 8143 C C . VAL B 1 58 ? 3.82 33.156 18.547 1 97.75 58 VAL B C 1
ATOM 8145 O O . VAL B 1 58 ? 2.654 32.781 18.641 1 97.75 58 VAL B O 1
ATOM 8148 N N . PRO B 1 59 ? 4.605 33.156 19.547 1 96.88 59 PRO B N 1
ATOM 8149 C CA . PRO B 1 59 ? 4.297 32.375 20.734 1 96.88 59 PRO B CA 1
ATOM 8150 C C . PRO B 1 59 ? 2.939 32.719 21.344 1 96.88 59 PRO B C 1
ATOM 8152 O O . PRO B 1 59 ? 2.203 31.828 21.781 1 96.88 59 PRO B O 1
ATOM 8155 N N . ASP B 1 60 ? 2.584 33.938 21.359 1 95.06 60 ASP B N 1
ATOM 8156 C CA . ASP B 1 60 ? 1.313 34.344 21.953 1 95.06 60 ASP B CA 1
ATOM 8157 C C . ASP B 1 60 ? 0.135 33.719 21.219 1 95.06 60 ASP B C 1
ATOM 8159 O O . ASP B 1 60 ? -0.93 33.5 21.797 1 95.06 60 ASP B O 1
ATOM 8163 N N . LEU B 1 61 ? 0.291 33.406 20 1 97.81 61 LEU B N 1
ATOM 8164 C CA . LEU B 1 61 ? -0.799 32.844 19.219 1 97.81 61 LEU B CA 1
ATOM 8165 C C . LEU B 1 61 ? -0.862 31.328 19.391 1 97.81 61 LEU B C 1
ATOM 8167 O O . LEU B 1 61 ? -1.84 30.688 18.984 1 97.81 61 LEU B O 1
ATOM 8171 N N . TRP B 1 62 ? 0.181 30.75 19.922 1 98.5 62 TRP B N 1
ATOM 8172 C CA . TRP B 1 62 ? 0.084 29.328 20.219 1 98.5 62 TRP B CA 1
ATOM 8173 C C . TRP B 1 62 ? -1.093 29.031 21.141 1 98.5 62 TRP B C 1
ATOM 8175 O O . TRP B 1 62 ? -1.819 28.062 20.938 1 98.5 62 TRP B O 1
ATOM 8185 N N . ARG B 1 63 ? -1.307 29.906 22.109 1 97.81 63 ARG B N 1
ATOM 8186 C CA . ARG B 1 63 ? -2.432 29.75 23.016 1 97.81 63 ARG B CA 1
ATOM 8187 C C . ARG B 1 63 ? -3.76 29.828 22.266 1 97.81 63 ARG B C 1
ATOM 8189 O O . ARG B 1 63 ? -4.707 29.109 22.594 1 97.81 63 ARG B O 1
ATOM 8196 N N . ASP B 1 64 ? -3.898 30.703 21.297 1 98.12 64 ASP B N 1
ATOM 8197 C CA . ASP B 1 64 ? -5.105 30.797 20.484 1 98.12 64 ASP B CA 1
ATOM 8198 C C . ASP B 1 64 ? -5.434 29.453 19.844 1 98.12 64 ASP B C 1
ATOM 8200 O O . ASP B 1 64 ? -6.57 28.984 19.938 1 98.12 64 ASP B O 1
ATOM 8204 N N . VAL B 1 65 ? -4.449 28.828 19.188 1 98.69 65 VAL B N 1
ATOM 8205 C CA . VAL B 1 65 ? -4.625 27.547 18.516 1 98.69 65 VAL B CA 1
ATOM 8206 C C . VAL B 1 65 ? -4.996 26.469 19.547 1 98.69 65 VAL B C 1
ATOM 8208 O O . VAL B 1 65 ? -5.93 25.703 19.328 1 98.69 65 VAL B O 1
ATOM 8211 N N . PHE B 1 66 ? -4.305 26.469 20.688 1 98.62 66 PHE B N 1
ATOM 8212 C CA . PHE B 1 66 ? -4.543 25.453 21.719 1 98.62 66 PHE B CA 1
ATOM 8213 C C . PHE B 1 66 ? -5.949 25.578 22.281 1 98.62 66 PHE B C 1
ATOM 8215 O O . PHE B 1 66 ? -6.625 24.578 22.531 1 98.62 66 PHE B O 1
ATOM 8222 N N . GLN B 1 67 ? -6.375 26.781 22.516 1 98.44 67 GLN B N 1
ATOM 8223 C CA . GLN B 1 67 ? -7.734 27 23 1 98.44 67 GLN B CA 1
ATOM 8224 C C . GLN B 1 67 ? -8.766 26.5 21.984 1 98.44 67 GLN B C 1
ATOM 8226 O O . GLN B 1 67 ? -9.797 25.953 22.359 1 98.44 67 GLN B O 1
ATOM 8231 N N . LYS B 1 68 ? -8.508 26.719 20.766 1 98.62 68 LYS B N 1
ATOM 8232 C CA . LYS B 1 68 ? -9.43 26.266 19.734 1 98.62 68 LYS B CA 1
ATOM 8233 C C . LYS B 1 68 ? -9.43 24.75 19.625 1 98.62 68 LYS B C 1
ATOM 8235 O O . LYS B 1 68 ? -10.461 24.125 19.359 1 98.62 68 LYS B O 1
ATOM 8240 N N . PHE B 1 69 ? -8.195 24.078 19.766 1 98.62 69 PHE B N 1
ATOM 8241 C CA . PHE B 1 69 ? -8.141 22.625 19.859 1 98.62 69 PHE B CA 1
ATOM 8242 C C . PHE B 1 69 ? -8.992 22.125 21.016 1 98.62 69 PHE B C 1
ATOM 8244 O O . PHE B 1 69 ? -9.859 21.266 20.828 1 98.62 69 PHE B O 1
ATOM 8251 N N . LYS B 1 70 ? -8.82 22.719 22.141 1 98.38 70 LYS B N 1
ATOM 8252 C CA . LYS B 1 70 ? -9.547 22.328 23.344 1 98.38 70 LYS B CA 1
ATOM 8253 C C . LYS B 1 70 ? -11.047 22.547 23.172 1 98.38 70 LYS B C 1
ATOM 8255 O O . LYS B 1 70 ? -11.859 21.719 23.578 1 98.38 70 LYS B O 1
ATOM 8260 N N . ALA B 1 71 ? -11.43 23.656 22.609 1 98.19 71 ALA B N 1
ATOM 8261 C CA . ALA B 1 71 ? -12.836 24 22.391 1 98.19 71 ALA B CA 1
ATOM 8262 C C . ALA B 1 71 ? -13.523 22.953 21.516 1 98.19 71 ALA B C 1
ATOM 8264 O O . ALA B 1 71 ? -14.727 22.734 21.641 1 98.19 71 ALA B O 1
ATOM 8265 N N . ASN B 1 72 ? -12.75 22.359 20.703 1 98.31 72 ASN B N 1
ATOM 8266 C CA . ASN B 1 72 ? -13.305 21.344 19.812 1 98.31 72 ASN B CA 1
ATOM 8267 C C . ASN B 1 72 ? -13.047 19.938 20.328 1 98.31 72 ASN B C 1
ATOM 8269 O O . ASN B 1 72 ? -13.117 18.969 19.562 1 98.31 72 ASN B O 1
ATOM 8273 N N . GLY B 1 73 ? -12.703 19.812 21.516 1 97.88 73 GLY B N 1
ATOM 8274 C CA . GLY B 1 73 ? -12.773 18.547 22.234 1 97.88 73 GLY B CA 1
ATOM 8275 C C . GLY B 1 73 ? -11.445 17.812 22.281 1 97.88 73 GLY B C 1
ATOM 8276 O O . GLY B 1 73 ? -11.344 16.75 22.875 1 97.88 73 GLY B O 1
ATOM 8277 N N . LEU B 1 74 ? -10.359 18.266 21.703 1 98.62 74 LEU B N 1
ATOM 8278 C CA . LEU B 1 74 ? -9.055 17.609 21.75 1 98.62 74 LEU B CA 1
ATOM 8279 C C . LEU B 1 74 ? -8.43 17.75 23.125 1 98.62 74 LEU B C 1
ATOM 8281 O O . LEU B 1 74 ? -8.602 18.781 23.797 1 98.62 74 LEU B O 1
ATOM 8285 N N . ASN B 1 75 ? -7.672 16.766 23.547 1 98.69 75 ASN B N 1
ATOM 8286 C CA . ASN B 1 75 ? -7.027 16.828 24.859 1 98.69 75 ASN B CA 1
ATOM 8287 C C . ASN B 1 75 ? -5.512 16.672 24.734 1 98.69 75 ASN B C 1
ATOM 8289 O O . ASN B 1 75 ? -4.809 16.625 25.75 1 98.69 75 ASN B O 1
ATOM 8293 N N . THR B 1 76 ? -5 16.562 23.547 1 98.81 76 THR B N 1
ATOM 8294 C CA . THR B 1 76 ? -3.578 16.328 23.328 1 98.81 76 THR B CA 1
ATOM 8295 C C . THR B 1 76 ? -3.111 17.047 22.062 1 98.81 76 THR B C 1
ATOM 8297 O O . THR B 1 76 ? -3.885 17.219 21.109 1 98.81 76 THR B O 1
ATOM 8300 N N . ILE B 1 77 ? -1.86 17.484 22.094 1 98.62 77 ILE B N 1
ATOM 8301 C CA . ILE B 1 77 ? -1.197 18.078 20.938 1 98.62 77 ILE B CA 1
ATOM 8302 C C . ILE B 1 77 ? 0.021 17.234 20.562 1 98.62 77 ILE B C 1
ATOM 8304 O O . ILE B 1 77 ? 0.749 16.75 21.422 1 98.62 77 ILE B O 1
ATOM 8308 N N . SER B 1 78 ? 0.191 16.953 19.266 1 98.69 78 SER B N 1
ATOM 8309 C CA . SER B 1 78 ? 1.41 16.344 18.734 1 98.69 78 SER B CA 1
ATOM 8310 C C . SER B 1 78 ? 2.307 17.391 18.078 1 98.69 78 SER B C 1
ATOM 8312 O O . SER B 1 78 ? 1.831 18.234 17.312 1 98.69 78 SER B O 1
ATOM 8314 N N . VAL B 1 79 ? 3.668 17.328 18.375 1 98.44 79 VAL B N 1
ATOM 8315 C CA . VAL B 1 79 ? 4.555 18.422 17.969 1 98.44 79 VAL B CA 1
ATOM 8316 C C . VAL B 1 79 ? 5.855 17.844 17.422 1 98.44 79 VAL B C 1
ATOM 8318 O O . VAL B 1 79 ? 6.512 17.031 18.078 1 98.44 79 VAL B O 1
ATOM 8321 N N . TYR B 1 80 ? 6.219 18.266 16.281 1 98.25 80 TYR B N 1
ATOM 8322 C CA . TYR B 1 80 ? 7.57 18.047 15.781 1 98.25 80 TYR B CA 1
ATOM 8323 C C . TYR B 1 80 ? 8.516 19.156 16.234 1 98.25 80 TYR B C 1
ATOM 8325 O O . TYR B 1 80 ? 8.109 20.312 16.344 1 98.25 80 TYR B O 1
ATOM 8333 N N . PHE B 1 81 ? 9.734 18.812 16.469 1 98.44 81 PHE B N 1
ATOM 8334 C CA . PHE B 1 81 ? 10.828 19.75 16.703 1 98.44 81 PHE B CA 1
ATOM 8335 C C . PHE B 1 81 ? 11.852 19.688 15.57 1 98.44 81 PHE B C 1
ATOM 8337 O O . PHE B 1 81 ? 12.594 18.719 15.461 1 98.44 81 PHE B O 1
ATOM 8344 N N . PHE B 1 82 ? 11.93 20.672 14.852 1 97.75 82 PHE B N 1
ATOM 8345 C CA . PHE B 1 82 ? 12.719 20.641 13.625 1 97.75 82 PHE B CA 1
ATOM 8346 C C . PHE B 1 82 ? 14.148 21.094 13.891 1 97.75 82 PHE B C 1
ATOM 8348 O O . PHE B 1 82 ? 14.383 22.234 14.273 1 97.75 82 PHE B O 1
ATOM 8355 N N . TRP B 1 83 ? 15.117 20.266 13.625 1 97.62 83 TRP B N 1
ATOM 8356 C CA . TRP B 1 83 ? 16.547 20.547 13.75 1 97.62 83 TRP B CA 1
ATOM 8357 C C . TRP B 1 83 ? 16.922 21.766 12.914 1 97.62 83 TRP B C 1
ATOM 8359 O O . TRP B 1 83 ? 17.641 22.641 13.383 1 97.62 83 TRP B O 1
ATOM 8369 N N . SER B 1 84 ? 16.453 21.875 11.766 1 95.25 84 SER B N 1
ATOM 8370 C CA . SER B 1 84 ? 16.766 22.969 10.844 1 95.25 84 SER B CA 1
ATOM 8371 C C . SER B 1 84 ? 16.344 24.312 11.414 1 95.25 84 SER B C 1
ATOM 8373 O O . SER B 1 84 ? 17 25.328 11.172 1 95.25 84 SER B O 1
ATOM 8375 N N . TYR B 1 85 ? 15.273 24.375 12.203 1 96.25 85 TYR B N 1
ATOM 8376 C CA . TYR B 1 85 ? 14.719 25.609 12.742 1 96.25 85 TYR B CA 1
ATOM 8377 C C . TYR B 1 85 ? 15.523 26.094 13.953 1 96.25 85 TYR B C 1
ATOM 8379 O O . TYR B 1 85 ? 15.695 27.297 14.148 1 96.25 85 TYR B O 1
ATOM 8387 N N . HIS B 1 86 ? 16.094 25.188 14.672 1 96.75 86 HIS B N 1
ATOM 8388 C CA . HIS B 1 86 ? 16.719 25.5 15.953 1 96.75 86 HIS B CA 1
ATOM 8389 C C . HIS B 1 86 ? 18.234 25.594 15.812 1 96.75 86 HIS B C 1
ATOM 8391 O O . HIS B 1 86 ? 18.922 26.094 16.703 1 96.75 86 HIS B O 1
ATOM 8397 N N . SER B 1 87 ? 18.75 25.031 14.773 1 94.88 87 SER B N 1
ATOM 8398 C CA . SER B 1 87 ? 20.203 24.969 14.641 1 94.88 87 SER B CA 1
ATOM 8399 C C . SER B 1 87 ? 20.656 25.516 13.297 1 94.88 87 SER B C 1
ATOM 8401 O O . SER B 1 87 ? 20.797 24.766 12.328 1 94.88 87 SER B O 1
ATOM 8403 N N . PRO B 1 88 ? 21.031 26.734 13.242 1 90.06 88 PRO B N 1
ATOM 8404 C CA . PRO B 1 88 ? 21.453 27.359 11.984 1 90.06 88 PRO B CA 1
ATOM 8405 C C . PRO B 1 88 ? 22.812 26.859 11.508 1 90.06 88 PRO B C 1
ATOM 8407 O O . PRO B 1 88 ? 23.125 26.938 10.312 1 90.06 88 PRO B O 1
ATOM 8410 N N . SER B 1 89 ? 23.594 26.391 12.453 1 89.56 89 SER B N 1
ATOM 8411 C CA . SER B 1 89 ? 24.922 25.875 12.125 1 89.56 89 SER B CA 1
ATOM 8412 C C . SER B 1 89 ? 25.375 24.844 13.141 1 89.56 89 SER B C 1
ATOM 8414 O O . SER B 1 89 ? 24.781 24.703 14.211 1 89.56 89 SER B O 1
ATOM 8416 N N . GLU B 1 90 ? 26.422 24.172 12.82 1 88.38 90 GLU B N 1
ATOM 8417 C CA . GLU B 1 90 ? 26.906 23.094 13.688 1 88.38 90 GLU B CA 1
ATOM 8418 C C . GLU B 1 90 ? 27.25 23.625 15.078 1 88.38 90 GLU B C 1
ATOM 8420 O O . GLU B 1 90 ? 27.969 24.625 15.211 1 88.38 90 GLU B O 1
ATOM 8425 N N . GLY B 1 91 ? 26.656 22.969 16.062 1 88.75 91 GLY B N 1
ATOM 8426 C CA . GLY B 1 91 ? 26.984 23.281 17.438 1 88.75 91 GLY B CA 1
ATOM 8427 C C . GLY B 1 91 ? 26.188 24.438 18 1 88.75 91 GLY B C 1
ATOM 8428 O O . GLY B 1 91 ? 26.281 24.75 19.188 1 88.75 91 GLY B O 1
ATOM 8429 N N . VAL B 1 92 ? 25.438 25.078 17.266 1 91.88 92 VAL B N 1
ATOM 8430 C CA . VAL B 1 92 ? 24.609 26.203 17.734 1 91.88 92 VAL B CA 1
ATOM 8431 C C . VAL B 1 92 ? 23.156 25.75 17.844 1 91.88 92 VAL B C 1
ATOM 8433 O O . VAL B 1 92 ? 22.547 25.312 16.859 1 91.88 92 VAL B O 1
ATOM 8436 N N . PHE B 1 93 ? 22.594 25.875 19.047 1 95.81 93 PHE B N 1
ATOM 8437 C CA . PHE B 1 93 ? 21.219 25.5 19.297 1 95.81 93 PHE B CA 1
ATOM 8438 C C . PHE B 1 93 ? 20.469 26.625 20.016 1 95.81 93 PHE B C 1
ATOM 8440 O O . PHE B 1 93 ? 20.906 27.078 21.078 1 95.81 93 PHE B O 1
ATOM 8447 N N . ASP B 1 94 ? 19.422 27.125 19.406 1 96.06 94 ASP B N 1
ATOM 8448 C CA . ASP B 1 94 ? 18.656 28.266 19.938 1 96.06 94 ASP B CA 1
ATOM 8449 C C . ASP B 1 94 ? 17.281 27.812 20.406 1 96.06 94 ASP B C 1
ATOM 8451 O O . ASP B 1 94 ? 16.453 27.391 19.609 1 96.06 94 ASP B O 1
ATOM 8455 N N . PHE B 1 95 ? 17.016 28.016 21.719 1 97.5 95 PHE B N 1
ATOM 8456 C CA . PHE B 1 95 ? 15.711 27.734 22.328 1 97.5 95 PHE B CA 1
ATOM 8457 C C . PHE B 1 95 ? 15.203 28.953 23.094 1 97.5 95 PHE B C 1
ATOM 8459 O O . PHE B 1 95 ? 14.281 28.844 23.906 1 97.5 95 PHE B O 1
ATOM 8466 N N . GLU B 1 96 ? 15.789 30.094 22.75 1 95.06 96 GLU B N 1
ATOM 8467 C CA . GLU B 1 96 ? 15.492 31.297 23.547 1 95.06 96 GLU B CA 1
ATOM 8468 C C . GLU B 1 96 ? 14.766 32.344 22.719 1 95.06 96 GLU B C 1
ATOM 8470 O O . GLU B 1 96 ? 13.953 33.094 23.234 1 95.06 96 GLU B O 1
ATOM 8475 N N . SER B 1 97 ? 15.102 32.406 21.516 1 95.44 97 SER B N 1
ATOM 8476 C CA . SER B 1 97 ? 14.375 33.344 20.672 1 95.44 97 SER B CA 1
ATOM 8477 C C . SER B 1 97 ? 12.875 33.062 20.688 1 95.44 97 SER B C 1
ATOM 8479 O O . SER B 1 97 ? 12.461 31.922 20.828 1 95.44 97 SER B O 1
ATOM 8481 N N . PRO B 1 98 ? 12.07 34.094 20.578 1 93.75 98 PRO B N 1
ATOM 8482 C CA . PRO B 1 98 ? 10.641 33.938 20.844 1 93.75 98 PRO B CA 1
ATOM 8483 C C . PRO B 1 98 ? 10.016 32.781 20.062 1 93.75 98 PRO B C 1
ATOM 8485 O O . PRO B 1 98 ? 9.43 31.875 20.656 1 93.75 98 PRO B O 1
ATOM 8488 N N . GLY B 1 99 ? 10.039 32.719 18.797 1 95.69 99 GLY B N 1
ATOM 8489 C CA . GLY B 1 99 ? 9.438 31.688 18 1 95.69 99 GLY B CA 1
ATOM 8490 C C . GLY B 1 99 ? 10.078 30.328 18.219 1 95.69 99 GLY B C 1
ATOM 8491 O O . GLY B 1 99 ? 9.57 29.312 17.75 1 95.69 99 GLY B O 1
ATOM 8492 N N . LYS B 1 100 ? 11.125 30.219 19.031 1 97.5 100 LYS B N 1
ATOM 8493 C CA . LYS B 1 100 ? 11.883 28.984 19.25 1 97.5 100 LYS B CA 1
ATOM 8494 C C . LYS B 1 100 ? 11.867 28.578 20.719 1 97.5 100 LYS B C 1
ATOM 8496 O O . LYS B 1 100 ? 12.539 27.625 21.109 1 97.5 100 LYS B O 1
ATOM 8501 N N . ASP B 1 101 ? 11.086 29.297 21.5 1 97.62 101 ASP B N 1
ATOM 8502 C CA . ASP B 1 101 ? 10.984 29.062 22.938 1 97.62 101 ASP B CA 1
ATOM 8503 C C . ASP B 1 101 ? 10.062 27.891 23.234 1 97.62 101 ASP B C 1
ATOM 8505 O O . ASP B 1 101 ? 8.898 28.078 23.594 1 97.62 101 ASP B O 1
ATOM 8509 N N . ILE B 1 102 ? 10.586 26.703 23.219 1 98.31 102 ILE B N 1
ATOM 8510 C CA . ILE B 1 102 ? 9.742 25.516 23.344 1 98.31 102 ILE B CA 1
ATOM 8511 C C . ILE B 1 102 ? 9.336 25.328 24.797 1 98.31 102 ILE B C 1
ATOM 8513 O O . ILE B 1 102 ? 8.383 24.609 25.094 1 98.31 102 ILE B O 1
ATOM 8517 N N . GLN B 1 103 ? 10.078 25.906 25.797 1 98.31 103 GLN B N 1
ATOM 8518 C CA . GLN B 1 103 ? 9.578 25.906 27.156 1 98.31 103 GLN B CA 1
ATOM 8519 C C . GLN B 1 103 ? 8.242 26.625 27.266 1 98.31 103 GLN B C 1
ATOM 8521 O O . GLN B 1 103 ? 7.324 26.156 27.953 1 98.31 103 GLN B O 1
ATOM 8526 N N . LYS B 1 104 ? 8.156 27.766 26.656 1 98.06 104 LYS B N 1
ATOM 8527 C CA . LYS B 1 104 ? 6.895 28.5 26.625 1 98.06 104 LYS B CA 1
ATOM 8528 C C . LYS B 1 104 ? 5.781 27.641 26.031 1 98.06 104 LYS B C 1
ATOM 8530 O O . LYS B 1 104 ? 4.641 27.688 26.5 1 98.06 104 LYS B O 1
ATOM 8535 N N . LEU B 1 105 ? 6.07 26.969 24.953 1 98.44 105 LEU B N 1
ATOM 8536 C CA . LEU B 1 105 ? 5.113 26.062 24.312 1 98.44 105 LEU B CA 1
ATOM 8537 C C . LEU B 1 105 ? 4.574 25.047 25.328 1 98.44 105 LEU B C 1
ATOM 8539 O O . LEU B 1 105 ? 3.363 24.859 25.422 1 98.44 105 LEU B O 1
ATOM 8543 N N . PHE B 1 106 ? 5.469 24.422 26.094 1 98.75 106 PHE B N 1
ATOM 8544 C CA . PHE B 1 106 ? 5.074 23.438 27.094 1 98.75 106 PHE B CA 1
ATOM 8545 C C . PHE B 1 106 ? 4.242 24.109 28.188 1 98.75 106 PHE B C 1
ATOM 8547 O O . PHE B 1 106 ? 3.25 23.531 28.656 1 98.75 106 PHE B O 1
ATOM 8554 N N . ASP B 1 107 ? 4.613 25.297 28.562 1 98.56 107 ASP B N 1
ATOM 8555 C CA . ASP B 1 107 ? 3.893 26.016 29.609 1 98.56 107 ASP B CA 1
ATOM 8556 C C . ASP B 1 107 ? 2.459 26.312 29.188 1 98.56 107 ASP B C 1
ATOM 8558 O O . ASP B 1 107 ? 1.52 26.125 29.953 1 98.56 107 ASP B O 1
ATOM 8562 N N . ILE B 1 108 ? 2.316 26.797 28.016 1 98.38 108 ILE B N 1
ATOM 8563 C CA . ILE B 1 108 ? 0.99 27.141 27.516 1 98.38 108 ILE B CA 1
ATOM 8564 C C . ILE B 1 108 ? 0.111 25.906 27.484 1 98.38 108 ILE B C 1
ATOM 8566 O O . ILE B 1 108 ? -1.054 25.938 27.875 1 98.38 108 ILE B O 1
ATOM 8570 N N . ALA B 1 109 ? 0.651 24.781 26.891 1 98.62 109 ALA B N 1
ATOM 8571 C CA . ALA B 1 109 ? -0.124 23.547 26.828 1 98.62 109 ALA B CA 1
ATOM 8572 C C . ALA B 1 109 ? -0.567 23.109 28.219 1 98.62 109 ALA B C 1
ATOM 8574 O O . ALA B 1 109 ? -1.729 22.75 28.422 1 98.62 109 ALA B O 1
ATOM 8575 N N . LYS B 1 110 ? 0.351 23.156 29.188 1 98.25 110 LYS B N 1
ATOM 8576 C CA . LYS B 1 110 ? 0.044 22.781 30.578 1 98.25 110 LYS B CA 1
ATOM 8577 C C . LYS B 1 110 ? -1.046 23.688 31.156 1 98.25 110 LYS B C 1
ATOM 8579 O O . LYS B 1 110 ? -2.012 23.203 31.734 1 98.25 110 LYS B O 1
ATOM 8584 N N . GLU B 1 111 ? -0.918 24.938 30.969 1 97.75 111 GLU B N 1
ATOM 8585 C CA . GLU B 1 111 ? -1.866 25.922 31.5 1 97.75 111 GLU B CA 1
ATOM 8586 C C . GLU B 1 111 ? -3.254 25.719 30.891 1 97.75 111 GLU B C 1
ATOM 8588 O O . GLU B 1 111 ? -4.266 25.922 31.578 1 97.75 111 GLU B O 1
ATOM 8593 N N . GLU B 1 112 ? -3.33 25.375 29.672 1 97.56 112 GLU B N 1
ATOM 8594 C CA . GLU B 1 112 ? -4.605 25.203 28.984 1 97.56 112 GLU B CA 1
ATOM 8595 C C . GLU B 1 112 ? -5.188 23.812 29.234 1 97.56 112 GLU B C 1
ATOM 8597 O O . GLU B 1 112 ? -6.305 23.516 28.812 1 97.56 112 GLU B O 1
ATOM 8602 N N . GLY B 1 113 ? -4.445 22.984 29.891 1 97.81 113 GLY B N 1
ATOM 8603 C CA . GLY B 1 113 ? -4.945 21.656 30.219 1 97.81 113 GLY B CA 1
ATOM 8604 C C . GLY B 1 113 ? -4.918 20.703 29.047 1 97.81 113 GLY B C 1
ATOM 8605 O O . GLY B 1 113 ? -5.922 20.047 28.734 1 97.81 113 GLY B O 1
ATOM 8606 N N . LEU B 1 114 ? -3.695 20.516 28.391 1 98.69 114 LEU B N 1
ATOM 8607 C CA . LEU B 1 114 ? -3.498 19.625 27.25 1 98.69 114 LEU B CA 1
ATOM 8608 C C . LEU B 1 114 ? -2.252 18.766 27.438 1 98.69 114 LEU B C 1
ATOM 8610 O O . LEU B 1 114 ? -1.236 19.25 27.953 1 98.69 114 LEU B O 1
ATOM 8614 N N . TYR B 1 115 ? -2.283 17.5 26.984 1 98.81 115 TYR B N 1
ATOM 8615 C CA . TYR B 1 115 ? -1.095 16.656 26.906 1 98.81 115 TYR B CA 1
ATOM 8616 C C . TYR B 1 115 ? -0.295 16.969 25.656 1 98.81 115 TYR B C 1
ATOM 8618 O O . TYR B 1 115 ? -0.788 17.656 24.75 1 98.81 115 TYR B O 1
ATOM 8626 N N . ILE B 1 116 ? 0.988 16.453 25.672 1 98.81 116 ILE B N 1
ATOM 8627 C CA . ILE B 1 116 ? 1.809 16.594 24.469 1 98.81 116 ILE B CA 1
ATOM 8628 C C . ILE B 1 116 ? 2.428 15.25 24.109 1 98.81 116 ILE B C 1
ATOM 8630 O O . ILE B 1 116 ? 2.898 14.516 24.984 1 98.81 116 ILE B O 1
ATOM 8634 N N . ILE B 1 117 ? 2.381 14.844 22.859 1 98.88 117 ILE B N 1
ATOM 8635 C CA . ILE B 1 117 ? 3.244 13.844 22.234 1 98.88 117 ILE B CA 1
ATOM 8636 C C . ILE B 1 117 ? 4.406 14.531 21.516 1 98.88 117 ILE B C 1
ATOM 8638 O O . ILE B 1 117 ? 4.199 15.25 20.547 1 98.88 117 ILE B O 1
ATOM 8642 N N . ALA B 1 118 ? 5.59 14.312 21.984 1 98.88 118 ALA B N 1
ATOM 8643 C CA . ALA B 1 118 ? 6.762 15.008 21.453 1 98.88 118 ALA B CA 1
ATOM 8644 C C . ALA B 1 118 ? 7.457 14.18 20.375 1 98.88 118 ALA B C 1
ATOM 8646 O O . ALA B 1 118 ? 7.684 12.984 20.562 1 98.88 118 ALA B O 1
ATOM 8647 N N . ARG B 1 119 ? 7.836 14.75 19.281 1 98.62 119 ARG B N 1
ATOM 8648 C CA . ARG B 1 119 ? 8.484 14.086 18.156 1 98.62 119 ARG B CA 1
ATOM 8649 C C . ARG B 1 119 ? 9.75 14.828 17.734 1 98.62 119 ARG B C 1
ATOM 8651 O O . ARG B 1 119 ? 9.75 15.547 16.734 1 98.62 119 ARG B O 1
ATOM 8658 N N . PRO B 1 120 ? 10.867 14.617 18.312 1 97.5 120 PRO B N 1
ATOM 8659 C CA . PRO B 1 120 ? 12.078 15.43 18.172 1 97.5 120 PRO B CA 1
ATOM 8660 C C . PRO B 1 120 ? 12.898 15.07 16.938 1 97.5 120 PRO B C 1
ATOM 8662 O O . PRO B 1 120 ? 13.828 15.797 16.578 1 97.5 120 PRO B O 1
ATOM 8665 N N . GLY B 1 121 ? 12.531 14.039 16.219 1 90.25 121 GLY B N 1
ATOM 8666 C CA . GLY B 1 121 ? 13.328 13.594 15.086 1 90.25 121 GLY B CA 1
ATOM 8667 C C . GLY B 1 121 ? 14.445 12.648 15.477 1 90.25 121 GLY B C 1
ATOM 8668 O O . GLY B 1 121 ? 14.344 11.938 16.484 1 90.25 121 GLY B O 1
ATOM 8669 N N . PRO B 1 122 ? 15.664 12.555 14.602 1 95.94 122 PRO B N 1
ATOM 8670 C CA . PRO B 1 122 ? 16.266 13.648 13.82 1 95.94 122 PRO B CA 1
ATOM 8671 C C . PRO B 1 122 ? 15.5 13.938 12.531 1 95.94 122 PRO B C 1
ATOM 8673 O O . PRO B 1 122 ? 15.469 15.078 12.07 1 95.94 122 PRO B O 1
ATOM 8676 N N . TYR B 1 123 ? 15.039 12.953 11.781 1 96.81 123 TYR B N 1
ATOM 8677 C CA . TYR B 1 123 ? 14.234 13.164 10.586 1 96.81 123 TYR B CA 1
ATOM 8678 C C . TYR B 1 123 ? 12.758 13.32 10.945 1 96.81 123 TYR B C 1
ATOM 8680 O O . TYR B 1 123 ? 12.234 12.594 11.789 1 96.81 123 TYR B O 1
ATOM 8688 N N . CYS B 1 124 ? 12.07 14.297 10.242 1 96.94 124 CYS B N 1
ATOM 8689 C CA . CYS B 1 124 ? 10.672 14.578 10.555 1 96.94 124 CYS B CA 1
ATOM 8690 C C . CYS B 1 124 ? 9.797 14.43 9.312 1 96.94 124 CYS B C 1
ATOM 8692 O O . CYS B 1 124 ? 8.602 14.156 9.422 1 96.94 124 CYS B O 1
ATOM 8694 N N . ASN B 1 125 ? 10.258 14.641 8.102 1 96.5 125 ASN B N 1
ATOM 8695 C CA . ASN B 1 125 ? 9.5 14.805 6.867 1 96.5 125 ASN B CA 1
ATOM 8696 C C . ASN B 1 125 ? 8.672 16.078 6.879 1 96.5 125 ASN B C 1
ATOM 8698 O O . ASN B 1 125 ? 9.219 17.188 6.777 1 96.5 125 ASN B O 1
ATOM 8702 N N . ALA B 1 126 ? 7.359 15.969 7.035 1 97.06 126 ALA B N 1
ATOM 8703 C CA . ALA B 1 126 ? 6.43 17.078 7.246 1 97.06 126 ALA B CA 1
ATOM 8704 C C . ALA B 1 126 ? 6.543 18.109 6.129 1 97.06 126 ALA B C 1
ATOM 8706 O O . ALA B 1 126 ? 6.262 19.297 6.34 1 97.06 126 ALA B O 1
ATOM 8707 N N . GLU B 1 127 ? 7.066 17.672 4.926 1 97.19 127 GLU B N 1
ATOM 8708 C CA . GLU B 1 127 ? 7.281 18.562 3.791 1 97.19 127 GLU B CA 1
ATOM 8709 C C . GLU B 1 127 ? 8.07 19.797 4.207 1 97.19 127 GLU B C 1
ATOM 8711 O O . GLU B 1 127 ? 7.75 20.922 3.791 1 97.19 127 GLU B O 1
ATOM 8716 N N . THR B 1 128 ? 9.047 19.609 4.996 1 97.25 128 THR B N 1
ATOM 8717 C CA . THR B 1 128 ? 9.969 20.672 5.391 1 97.25 128 THR B CA 1
ATOM 8718 C C . THR B 1 128 ? 11.32 20.5 4.711 1 97.25 128 THR B C 1
ATOM 8720 O O . THR B 1 128 ? 11.68 19.391 4.305 1 97.25 128 THR B O 1
ATOM 8723 N N . SER B 1 129 ? 12.008 21.547 4.648 1 96.75 129 SER B N 1
ATOM 8724 C CA . SER B 1 129 ? 13.305 21.531 3.984 1 96.75 129 SER B CA 1
ATOM 8725 C C . SER B 1 129 ? 14.211 20.453 4.566 1 96.75 129 SER B C 1
ATOM 8727 O O . SER B 1 129 ? 14.398 20.391 5.785 1 96.75 129 SER B O 1
ATOM 8729 N N . ALA B 1 130 ? 14.68 19.562 3.721 1 96.38 130 ALA B N 1
ATOM 8730 C CA . ALA B 1 130 ? 15.562 18.438 4.035 1 96.38 130 ALA B CA 1
ATOM 8731 C C . ALA B 1 130 ? 14.906 17.484 5.023 1 96.38 130 ALA B C 1
ATOM 8733 O O . ALA B 1 130 ? 15.594 16.688 5.676 1 96.38 130 ALA B O 1
ATOM 8734 N N . GLY B 1 131 ? 13.609 17.609 5.281 1 96.75 131 GLY B N 1
ATOM 8735 C CA . GLY B 1 131 ? 12.906 16.766 6.227 1 96.75 131 GLY B CA 1
ATOM 8736 C C . GLY B 1 131 ? 13.172 17.141 7.672 1 96.75 131 GLY B C 1
ATOM 8737 O O . GLY B 1 131 ? 13.078 16.281 8.562 1 96.75 131 GLY B O 1
ATOM 8738 N N . GLY B 1 132 ? 13.625 18.344 7.949 1 96.81 132 GLY B N 1
ATOM 8739 C CA . GLY B 1 132 ? 13.852 18.828 9.305 1 96.81 132 GLY B CA 1
ATOM 8740 C C . GLY B 1 132 ? 15.305 18.734 9.734 1 96.81 132 GLY B C 1
ATOM 8741 O O . GLY B 1 132 ? 15.68 19.25 10.789 1 96.81 132 GLY B O 1
ATOM 8742 N N . TYR B 1 133 ? 16.234 18.234 8.969 1 96.25 133 TYR B N 1
ATOM 8743 C CA . TYR B 1 133 ? 17.656 18.156 9.305 1 96.25 133 TYR B CA 1
ATOM 8744 C C . TYR B 1 133 ? 18.266 19.547 9.383 1 96.25 133 TYR B C 1
ATOM 8746 O O . TYR B 1 133 ? 17.828 20.469 8.703 1 96.25 133 TYR B O 1
ATOM 8754 N N . GLY B 1 134 ? 19.328 19.594 10.266 1 94.81 134 GLY B N 1
ATOM 8755 C CA . GLY B 1 134 ? 20.172 20.781 10.102 1 94.81 134 GLY B CA 1
ATOM 8756 C C . GLY B 1 134 ? 20.703 20.938 8.688 1 94.81 134 GLY B C 1
ATOM 8757 O O . GLY B 1 134 ? 21.266 20 8.117 1 94.81 134 GLY B O 1
ATOM 8758 N N . LEU B 1 135 ? 20.5 22.031 8.164 1 93.62 135 LEU B N 1
ATOM 8759 C CA . LEU B 1 135 ? 20.766 22.203 6.742 1 93.62 135 LEU B CA 1
ATOM 8760 C C . LEU B 1 135 ? 22.266 22.094 6.453 1 93.62 135 LEU B C 1
ATOM 8762 O O . LEU B 1 135 ? 22.656 21.844 5.312 1 93.62 135 LEU B O 1
ATOM 8766 N N . TYR B 1 136 ? 23.094 22.234 7.445 1 91.81 136 TYR B N 1
ATOM 8767 C CA . TYR B 1 136 ? 24.547 22.125 7.254 1 91.81 136 TYR B CA 1
ATOM 8768 C C . TYR B 1 136 ? 24.938 20.688 6.969 1 91.81 136 TYR B C 1
ATOM 8770 O O . TYR B 1 136 ? 26.047 20.422 6.492 1 91.81 136 TYR B O 1
ATOM 8778 N N . LEU B 1 137 ? 24.094 19.797 7.223 1 91.25 137 LEU B N 1
ATOM 8779 C CA . LEU B 1 137 ? 24.328 18.391 6.926 1 91.25 137 LEU B CA 1
ATOM 8780 C C . LEU B 1 137 ? 24.141 18.094 5.441 1 91.25 137 LEU B C 1
ATOM 8782 O O . LEU B 1 137 ? 24.594 17.062 4.938 1 91.25 137 LEU B O 1
ATOM 8786 N N . THR B 1 138 ? 23.562 18.922 4.656 1 90.38 138 THR B N 1
ATOM 8787 C CA . THR B 1 138 ? 23.125 18.656 3.289 1 90.38 138 THR B CA 1
ATOM 8788 C C . THR B 1 138 ? 24.312 18.734 2.322 1 90.38 138 THR B C 1
ATOM 8790 O O . THR B 1 138 ? 24.156 18.422 1.137 1 90.38 138 THR B O 1
ATOM 8793 N N . ASP B 1 139 ? 25.516 19.078 2.785 1 90.94 139 ASP B N 1
ATOM 8794 C CA . ASP B 1 139 ? 26.703 19.109 1.946 1 90.94 139 ASP B CA 1
ATOM 8795 C C . ASP B 1 139 ? 27.344 17.719 1.844 1 90.94 139 ASP B C 1
ATOM 8797 O O . ASP B 1 139 ? 28.406 17.562 1.245 1 90.94 139 ASP B O 1
ATOM 8801 N N . GLY B 1 140 ? 26.703 16.781 2.508 1 89.06 140 GLY B N 1
ATOM 8802 C CA . GLY B 1 140 ? 27.203 15.406 2.479 1 89.06 140 GLY B CA 1
ATOM 8803 C C . GLY B 1 140 ? 28.047 15.055 3.689 1 89.06 140 GLY B C 1
ATOM 8804 O O . GLY B 1 140 ? 28.422 13.898 3.871 1 89.06 140 GLY B O 1
ATOM 8805 N N . SER B 1 141 ? 28.266 15.945 4.469 1 89.62 141 SER B N 1
ATOM 8806 C CA . SER B 1 141 ? 29.141 15.734 5.613 1 89.62 141 SER B CA 1
ATOM 8807 C C . SER B 1 141 ? 28.5 14.828 6.652 1 89.62 141 SER B C 1
ATOM 8809 O O . SER B 1 141 ? 29.172 14.336 7.562 1 89.62 141 SER B O 1
ATOM 8811 N N . GLY B 1 142 ? 27.312 14.586 6.445 1 88.38 142 GLY B N 1
ATOM 8812 C CA . GLY B 1 142 ? 26.594 13.734 7.383 1 88.38 142 GLY B CA 1
ATOM 8813 C C . GLY B 1 142 ? 26.781 12.258 7.102 1 88.38 142 GLY B C 1
ATOM 8814 O O . GLY B 1 142 ? 26.344 11.406 7.883 1 88.38 142 GLY B O 1
ATOM 8815 N N . GLY B 1 143 ? 27.359 11.906 6.043 1 87.06 143 GLY B N 1
ATOM 8816 C CA . GLY B 1 143 ? 27.547 10.508 5.711 1 87.06 143 GLY B CA 1
ATOM 8817 C C . GLY B 1 143 ? 26.281 9.82 5.266 1 87.06 143 GLY B C 1
ATOM 8818 O O . GLY B 1 143 ? 25.438 10.422 4.586 1 87.06 143 GLY B O 1
ATOM 8819 N N . ASP B 1 144 ? 26.281 8.445 5.562 1 81.5 144 ASP B N 1
ATOM 8820 C CA . ASP B 1 144 ? 25.078 7.684 5.266 1 81.5 144 ASP B CA 1
ATOM 8821 C C . ASP B 1 144 ? 23.984 7.969 6.297 1 81.5 144 ASP B C 1
ATOM 8823 O O . ASP B 1 144 ? 23.984 7.395 7.391 1 81.5 144 ASP B O 1
ATOM 8827 N N . ILE B 1 145 ? 23.078 8.805 5.797 1 91.56 145 ILE B N 1
ATOM 8828 C CA . ILE B 1 145 ? 22.047 9.234 6.742 1 91.56 145 ILE B CA 1
ATOM 8829 C C . ILE B 1 145 ? 21.078 8.094 7.008 1 91.56 145 ILE B C 1
ATOM 8831 O O . ILE B 1 145 ? 20.984 7.152 6.211 1 91.56 145 ILE B O 1
ATOM 8835 N N . ARG B 1 146 ? 20.406 8.117 8.188 1 93.19 146 ARG B N 1
ATOM 8836 C CA . ARG B 1 146 ? 19.422 7.156 8.656 1 93.19 146 ARG B CA 1
ATOM 8837 C C . ARG B 1 146 ? 20 5.746 8.688 1 93.19 146 ARG B C 1
ATOM 8839 O O . ARG B 1 146 ? 19.359 4.789 8.258 1 93.19 146 ARG B O 1
ATOM 8846 N N . SER B 1 147 ? 21.188 5.629 9.125 1 88.81 147 SER B N 1
ATOM 8847 C CA . SER B 1 147 ? 21.953 4.414 9.375 1 88.81 147 SER B CA 1
ATOM 8848 C C . SER B 1 147 ? 22.844 4.566 10.602 1 88.81 147 SER B C 1
ATOM 8850 O O . SER B 1 147 ? 22.875 5.625 11.227 1 88.81 147 SER B O 1
ATOM 8852 N N . ASN B 1 148 ? 23.547 3.465 10.945 1 89.88 148 ASN B N 1
ATOM 8853 C CA . ASN B 1 148 ? 24.453 3.516 12.086 1 89.88 148 ASN B CA 1
ATOM 8854 C C . ASN B 1 148 ? 25.812 4.09 11.703 1 89.88 148 ASN B C 1
ATOM 8856 O O . ASN B 1 148 ? 26.797 3.893 12.414 1 89.88 148 ASN B O 1
ATOM 8860 N N . ASP B 1 149 ? 25.859 4.703 10.57 1 87.62 149 ASP B N 1
ATOM 8861 C CA . ASP B 1 149 ? 27.094 5.355 10.164 1 87.62 149 ASP B CA 1
ATOM 8862 C C . ASP B 1 149 ? 27.594 6.305 11.25 1 87.62 149 ASP B C 1
ATOM 8864 O O . ASP B 1 149 ? 26.875 7.215 11.664 1 87.62 149 ASP B O 1
ATOM 8868 N N . GLU B 1 150 ? 28.875 6.121 11.711 1 90.19 150 GLU B N 1
ATOM 8869 C CA . GLU B 1 150 ? 29.438 6.914 12.805 1 90.19 150 GLU B CA 1
ATOM 8870 C C . GLU B 1 150 ? 29.484 8.398 12.438 1 90.19 150 GLU B C 1
ATOM 8872 O O . GLU B 1 150 ? 29.312 9.258 13.297 1 90.19 150 GLU B O 1
ATOM 8877 N N . THR B 1 151 ? 29.703 8.68 11.172 1 89.12 151 THR B N 1
ATOM 8878 C CA . THR B 1 151 ? 29.688 10.07 10.734 1 89.12 151 THR B CA 1
ATOM 8879 C C . THR B 1 151 ? 28.328 10.703 10.969 1 89.12 151 THR B C 1
ATOM 8881 O O . THR B 1 151 ? 28.234 11.844 11.43 1 89.12 151 THR B O 1
ATOM 8884 N N . TYR B 1 152 ? 27.359 10 10.68 1 94.81 152 TYR B N 1
ATOM 8885 C CA . TYR B 1 152 ? 26 10.469 10.922 1 94.81 152 TYR B CA 1
ATOM 8886 C C . TYR B 1 152 ? 25.719 10.586 12.414 1 94.81 152 TYR B C 1
ATOM 8888 O O . TYR B 1 152 ? 25.156 11.578 12.867 1 94.81 152 TYR B O 1
ATOM 8896 N N . HIS B 1 153 ? 26.156 9.633 13.195 1 95.31 153 HIS B N 1
ATOM 8897 C CA . HIS B 1 153 ? 25.984 9.609 14.641 1 95.31 153 HIS B CA 1
ATOM 8898 C C . HIS B 1 153 ? 26.562 10.859 15.289 1 95.31 153 HIS B C 1
ATOM 8900 O O . HIS B 1 153 ? 25.906 11.484 16.141 1 95.31 153 HIS B O 1
ATOM 8906 N N . GLU B 1 154 ? 27.656 11.25 14.828 1 93.62 154 GLU B N 1
ATOM 8907 C CA . GLU B 1 154 ? 28.359 12.406 15.391 1 93.62 154 GLU B CA 1
ATOM 8908 C C . GLU B 1 154 ? 27.625 13.703 15.055 1 93.62 154 GLU B C 1
ATOM 8910 O O . GLU B 1 154 ? 27.797 14.711 15.734 1 93.62 154 GLU B O 1
ATOM 8915 N N . GLN B 1 155 ? 26.844 13.68 14.086 1 94.06 155 GLN B N 1
ATOM 8916 C CA . GLN B 1 155 ? 26.141 14.891 13.656 1 94.06 155 GLN B CA 1
ATOM 8917 C C . GLN B 1 155 ? 24.812 15.047 14.391 1 94.06 155 GLN B C 1
ATOM 8919 O O . GLN B 1 155 ? 24.438 16.156 14.781 1 94.06 155 GLN B O 1
ATOM 8924 N N . TRP B 1 156 ? 24.094 13.961 14.547 1 96.81 156 TRP B N 1
ATOM 8925 C CA . TRP B 1 156 ? 22.766 14.125 15.133 1 96.81 156 TRP B CA 1
ATOM 8926 C C . TRP B 1 156 ? 22.828 14.117 16.656 1 96.81 156 TRP B C 1
ATOM 8928 O O . TRP B 1 156 ? 21.938 14.648 17.328 1 96.81 156 TRP B O 1
ATOM 8938 N N . LEU B 1 157 ? 23.828 13.555 17.375 1 97.38 157 LEU B N 1
ATOM 8939 C CA . LEU B 1 157 ? 23.891 13.414 18.812 1 97.38 157 LEU B CA 1
ATOM 8940 C C . LEU B 1 157 ? 23.891 14.781 19.5 1 97.38 157 LEU B C 1
ATOM 8942 O O . LEU B 1 157 ? 23.172 14.992 20.469 1 97.38 157 LEU B O 1
ATOM 8946 N N . PRO B 1 158 ? 24.656 15.773 19.031 1 97 158 PRO B N 1
ATOM 8947 C CA . PRO B 1 158 ? 24.594 17.078 19.688 1 97 158 PRO B CA 1
ATOM 8948 C C . PRO B 1 158 ? 23.203 17.703 19.656 1 97 158 PRO B C 1
ATOM 8950 O O . PRO B 1 158 ? 22.797 18.375 20.609 1 97 158 PRO B O 1
ATOM 8953 N N . TRP B 1 159 ? 22.484 17.562 18.578 1 97.38 159 TRP B N 1
ATOM 8954 C CA . TRP B 1 159 ? 21.109 18.047 18.484 1 97.38 159 TRP B CA 1
ATOM 8955 C C . TRP B 1 159 ? 20.234 17.375 19.531 1 97.38 159 TRP B C 1
ATOM 8957 O O . TRP B 1 159 ? 19.5 18.047 20.266 1 97.38 159 TRP B O 1
ATOM 8967 N N . ILE B 1 160 ? 20.328 16.062 19.578 1 98.12 160 ILE B N 1
ATOM 8968 C CA . ILE B 1 160 ? 19.547 15.281 20.531 1 98.12 160 ILE B CA 1
ATOM 8969 C C . ILE B 1 160 ? 19.906 15.695 21.953 1 98.12 160 ILE B C 1
ATOM 8971 O O . ILE B 1 160 ? 19.016 15.859 22.797 1 98.12 160 ILE B O 1
ATOM 8975 N N . ASN B 1 161 ? 21.156 15.961 22.234 1 98 161 ASN B N 1
ATOM 8976 C CA . ASN B 1 161 ? 21.609 16.391 23.547 1 98 161 ASN B CA 1
ATOM 8977 C C . ASN B 1 161 ? 21.109 17.781 23.891 1 98 161 ASN B C 1
ATOM 8979 O O . ASN B 1 161 ? 21.016 18.156 25.062 1 98 161 ASN B O 1
ATOM 8983 N N . ALA B 1 162 ? 20.797 18.547 22.922 1 98.19 162 ALA B N 1
ATOM 8984 C CA . ALA B 1 162 ? 20.344 19.922 23.156 1 98.19 162 ALA B CA 1
ATOM 8985 C C . ALA B 1 162 ? 18.844 19.953 23.438 1 98.19 162 ALA B C 1
ATOM 8987 O O . ALA B 1 162 ? 18.391 20.641 24.359 1 98.19 162 ALA B O 1
ATOM 8988 N N . VAL B 1 163 ? 18.016 19.297 22.703 1 98.56 163 VAL B N 1
ATOM 8989 C CA . VAL B 1 163 ? 16.562 19.453 22.734 1 98.56 163 VAL B CA 1
ATOM 8990 C C . VAL B 1 163 ? 15.969 18.547 23.812 1 98.56 163 VAL B C 1
ATOM 8992 O O . VAL B 1 163 ? 15.016 18.938 24.5 1 98.56 163 VAL B O 1
ATOM 8995 N N . LEU B 1 164 ? 16.516 17.359 24.078 1 98.69 164 LEU B N 1
ATOM 8996 C CA . LEU B 1 164 ? 15.852 16.344 24.891 1 98.69 164 LEU B CA 1
ATOM 8997 C C . LEU B 1 164 ? 15.836 16.75 26.359 1 98.69 164 LEU B C 1
ATOM 8999 O O . LEU B 1 164 ? 14.859 16.5 27.062 1 98.69 164 LEU B O 1
ATOM 9003 N N . PRO B 1 165 ? 16.906 17.422 26.906 1 98.5 165 PRO B N 1
ATOM 9004 C CA . PRO B 1 165 ? 16.797 17.844 28.312 1 98.5 165 PRO B CA 1
ATOM 9005 C C . PRO B 1 165 ? 15.602 18.75 28.562 1 98.5 165 PRO B C 1
ATOM 9007 O O . PRO B 1 165 ? 14.992 18.688 29.641 1 98.5 165 PRO B O 1
ATOM 9010 N N . ILE B 1 166 ? 15.281 19.625 27.656 1 98.69 166 ILE B N 1
ATOM 9011 C CA . ILE B 1 166 ? 14.117 20.484 27.797 1 98.69 166 ILE B CA 1
ATOM 9012 C C . ILE B 1 166 ? 12.844 19.641 27.797 1 98.69 166 ILE B C 1
ATOM 9014 O O . ILE B 1 166 ? 11.977 19.828 28.641 1 98.69 166 ILE B O 1
ATOM 9018 N N . ILE B 1 167 ? 12.688 18.703 26.859 1 98.81 167 ILE B N 1
ATOM 9019 C CA . ILE B 1 167 ? 11.531 17.828 26.797 1 98.81 167 ILE B CA 1
ATOM 9020 C C . ILE B 1 167 ? 11.445 16.984 28.062 1 98.81 167 ILE B C 1
ATOM 9022 O O . ILE B 1 167 ? 10.359 16.812 28.641 1 98.81 167 ILE B O 1
ATOM 9026 N N . ALA B 1 168 ? 12.641 16.516 28.5 1 98.75 168 ALA B N 1
ATOM 9027 C CA . ALA B 1 168 ? 12.695 15.656 29.688 1 98.75 168 ALA B CA 1
ATOM 9028 C C . ALA B 1 168 ? 12.125 16.375 30.906 1 98.75 168 ALA B C 1
ATOM 9030 O O . ALA B 1 168 ? 11.383 15.789 31.703 1 98.75 168 ALA B O 1
ATOM 9031 N N . ARG B 1 169 ? 12.375 17.641 31.078 1 98.56 169 ARG B N 1
ATOM 9032 C CA . ARG B 1 169 ? 11.906 18.422 32.219 1 98.56 169 ARG B CA 1
ATOM 9033 C C . ARG B 1 169 ? 10.406 18.672 32.125 1 98.56 169 ARG B C 1
ATOM 9035 O O . ARG B 1 169 ? 9.781 19.062 33.094 1 98.56 169 ARG B O 1
ATOM 9042 N N . ASN B 1 170 ? 9.844 18.469 31.031 1 98.81 170 ASN B N 1
ATOM 9043 C CA . ASN B 1 170 ? 8.422 18.766 30.844 1 98.81 170 ASN B CA 1
ATOM 9044 C C . ASN B 1 170 ? 7.602 17.484 30.688 1 98.81 170 ASN B C 1
ATOM 9046 O O . ASN B 1 170 ? 6.469 17.531 30.188 1 98.81 170 ASN B O 1
ATOM 9050 N N . GLN B 1 171 ? 8.203 16.328 30.953 1 98.81 171 GLN B N 1
ATOM 9051 C CA . GLN B 1 171 ? 7.449 15.07 30.984 1 98.81 171 GLN B CA 1
ATOM 9052 C C . GLN B 1 171 ? 6.406 15.094 32.094 1 98.81 171 GLN B C 1
ATOM 9054 O O . GLN B 1 171 ? 6.562 15.812 33.094 1 98.81 171 GLN B O 1
ATOM 9059 N N . ILE B 1 172 ? 5.367 14.344 31.969 1 98.56 172 ILE B N 1
ATOM 9060 C CA . ILE B 1 172 ? 4.281 14.289 32.938 1 98.56 172 ILE B CA 1
ATOM 9061 C C . ILE B 1 172 ? 4.836 13.867 34.281 1 98.56 172 ILE B C 1
ATOM 9063 O O . ILE B 1 172 ? 4.332 14.297 35.344 1 98.56 172 ILE B O 1
ATOM 9067 N N . THR B 1 173 ? 5.922 13.078 34.375 1 98.06 173 THR B N 1
ATOM 9068 C CA . THR B 1 173 ? 6.57 12.617 35.594 1 98.06 173 THR B CA 1
ATOM 9069 C C . THR B 1 173 ? 7.219 13.773 36.344 1 98.06 173 THR B C 1
ATOM 9071 O O . THR B 1 173 ? 7.523 13.664 37.531 1 98.06 173 THR B O 1
ATOM 9074 N N . GLU B 1 174 ? 7.457 14.82 35.688 1 98.19 174 GLU B N 1
ATOM 9075 C CA . GLU B 1 174 ? 8.055 16.016 36.281 1 98.19 174 GLU B CA 1
ATOM 9076 C C . GLU B 1 174 ? 7.027 17.141 36.406 1 98.19 174 GLU B C 1
ATOM 9078 O O . GLU B 1 174 ? 7.387 18.297 36.594 1 98.19 174 GLU B O 1
ATOM 9083 N N . GLY B 1 175 ? 5.805 16.828 36.188 1 97 175 GLY B N 1
ATOM 9084 C CA . GLY B 1 175 ? 4.738 17.797 36.312 1 97 175 GLY B CA 1
ATOM 9085 C C . GLY B 1 175 ? 4.395 18.5 35.031 1 97 175 GLY B C 1
ATOM 9086 O O . GLY B 1 175 ? 3.588 19.438 35.031 1 97 175 GLY B O 1
ATOM 9087 N N . GLY B 1 176 ? 4.961 18.172 33.938 1 98.38 176 GLY B N 1
ATOM 9088 C CA . GLY B 1 176 ? 4.695 18.781 32.656 1 98.38 176 GLY B CA 1
ATOM 9089 C C . GLY B 1 176 ? 3.65 18.031 31.844 1 98.38 176 GLY B C 1
ATOM 9090 O O . GLY B 1 176 ? 3.021 17.094 32.344 1 98.38 176 GLY B O 1
ATOM 9091 N N . PRO B 1 177 ? 3.484 18.406 30.562 1 98.69 177 PRO B N 1
ATOM 9092 C CA . PRO B 1 177 ? 2.383 17.859 29.766 1 98.69 177 PRO B CA 1
ATOM 9093 C C . PRO B 1 177 ? 2.814 16.703 28.875 1 98.69 177 PRO B C 1
ATOM 9095 O O . PRO B 1 177 ? 1.968 16.031 28.281 1 98.69 177 PRO B O 1
ATOM 9098 N N . VAL B 1 178 ? 4.098 16.297 28.719 1 98.88 178 VAL B N 1
ATOM 9099 C CA . VAL B 1 178 ? 4.566 15.305 27.766 1 98.88 178 VAL B CA 1
ATOM 9100 C C . VAL B 1 178 ? 4.27 13.906 28.297 1 98.88 178 VAL B C 1
ATOM 9102 O O . VAL B 1 178 ? 4.746 13.523 29.359 1 98.88 178 VAL B O 1
ATOM 9105 N N . ILE B 1 179 ? 3.57 13.102 27.438 1 98.81 179 ILE B N 1
ATOM 9106 C CA . ILE B 1 179 ? 3.166 11.781 27.922 1 98.81 179 ILE B CA 1
ATOM 9107 C C . ILE B 1 179 ? 3.801 10.703 27.047 1 98.81 179 ILE B C 1
ATOM 9109 O O . ILE B 1 179 ? 3.91 9.547 27.469 1 98.81 179 ILE B O 1
ATOM 9113 N N . LEU B 1 180 ? 4.223 10.953 25.797 1 98.81 180 LEU B N 1
ATOM 9114 C CA . LEU B 1 180 ? 4.863 10.062 24.828 1 98.81 180 LEU B CA 1
ATOM 9115 C C . LEU B 1 180 ? 5.957 10.797 24.062 1 98.81 180 LEU B C 1
ATOM 9117 O O . LEU B 1 180 ? 5.871 12.008 23.844 1 98.81 180 LEU B O 1
ATOM 9121 N N . VAL B 1 181 ? 6.953 10.031 23.547 1 98.88 181 VAL B N 1
ATOM 9122 C CA . VAL B 1 181 ? 8.008 10.594 22.703 1 98.88 181 VAL B CA 1
ATOM 9123 C C . VAL B 1 181 ? 8.273 9.68 21.516 1 98.88 181 VAL B C 1
ATOM 9125 O O . VAL B 1 181 ? 8.508 8.484 21.688 1 98.88 181 VAL B O 1
ATOM 9128 N N . GLN B 1 182 ? 8.211 10.125 20.312 1 98.62 182 GLN B N 1
ATOM 9129 C CA . GLN B 1 182 ? 8.484 9.359 19.094 1 98.62 182 GLN B CA 1
ATOM 9130 C C . GLN B 1 182 ? 9.977 9.32 18.797 1 98.62 182 GLN B C 1
ATOM 9132 O O . GLN B 1 182 ? 10.641 10.359 18.812 1 98.62 182 GLN B O 1
ATOM 9137 N N . VAL B 1 183 ? 10.375 8.023 18.438 1 96.88 183 VAL B N 1
ATOM 9138 C CA . VAL B 1 183 ? 11.766 7.852 18.031 1 96.88 183 VAL B CA 1
ATOM 9139 C C . VAL B 1 183 ? 11.867 7.84 16.516 1 96.88 183 VAL B C 1
ATOM 9141 O O . VAL B 1 183 ? 11.289 6.969 15.852 1 96.88 183 VAL B O 1
ATOM 9144 N N . GLU B 1 184 ? 12.391 8.727 15.727 1 95.75 184 GLU B N 1
ATOM 9145 C CA . GLU B 1 184 ? 12.539 8.812 14.273 1 95.75 184 GLU B CA 1
ATOM 9146 C C . GLU B 1 184 ? 11.18 8.781 13.578 1 95.75 184 GLU B C 1
ATOM 9148 O O . GLU B 1 184 ? 10.172 8.414 14.188 1 95.75 184 GLU B O 1
ATOM 9153 N N . ASN B 1 185 ? 11.094 9.141 12.273 1 97.06 185 ASN B N 1
ATOM 9154 C CA . ASN B 1 185 ? 9.82 9.234 11.57 1 97.06 185 ASN B CA 1
ATOM 9155 C C . ASN B 1 185 ? 9.844 8.445 10.266 1 97.06 185 ASN B C 1
ATOM 9157 O O . ASN B 1 185 ? 10.734 8.625 9.438 1 97.06 185 ASN B O 1
ATOM 9161 N N . GLU B 1 186 ? 8.914 7.426 10.086 1 94.31 186 GLU B N 1
ATOM 9162 C CA . GLU B 1 186 ? 8.656 6.719 8.836 1 94.31 186 GLU B CA 1
ATOM 9163 C C . GLU B 1 186 ? 9.891 5.957 8.367 1 94.31 186 GLU B C 1
ATOM 9165 O O . GLU B 1 186 ? 10.211 5.957 7.176 1 94.31 186 GLU B O 1
ATOM 9170 N N . LEU B 1 187 ? 10.664 5.422 9.273 1 94.88 187 LEU B N 1
ATOM 9171 C CA . LEU B 1 187 ? 11.797 4.562 8.961 1 94.88 187 LEU B CA 1
ATOM 9172 C C . LEU B 1 187 ? 11.359 3.113 8.805 1 94.88 187 LEU B C 1
ATOM 9174 O O . LEU B 1 187 ? 11.086 2.428 9.789 1 94.88 187 LEU B O 1
ATOM 9178 N N . THR B 1 188 ? 11.289 2.621 7.562 1 87.12 188 THR B N 1
ATOM 9179 C CA . THR B 1 188 ? 10.703 1.316 7.273 1 87.12 188 THR B CA 1
ATOM 9180 C C . THR B 1 188 ? 11.758 0.216 7.391 1 87.12 188 THR B C 1
ATOM 9182 O O . THR B 1 188 ? 12.852 0.332 6.832 1 87.12 188 THR B O 1
ATOM 9185 N N . GLU B 1 189 ? 11.461 -0.807 8.172 1 84.88 189 GLU B N 1
ATOM 9186 C CA . GLU B 1 189 ? 12.258 -2.025 8.305 1 84.88 189 GLU B CA 1
ATOM 9187 C C . GLU B 1 189 ? 11.516 -3.229 7.727 1 84.88 189 GLU B C 1
ATOM 9189 O O . GLU B 1 189 ? 10.391 -3.521 8.125 1 84.88 189 GLU B O 1
ATOM 9194 N N . THR B 1 190 ? 12.141 -3.934 6.746 1 62.84 190 THR B N 1
ATOM 9195 C CA . THR B 1 190 ? 11.453 -5.066 6.133 1 62.84 190 THR B CA 1
ATOM 9196 C C . THR B 1 190 ? 12.266 -6.348 6.324 1 62.84 190 THR B C 1
ATOM 9198 O O . THR B 1 190 ? 11.719 -7.449 6.238 1 62.84 190 THR B O 1
ATOM 9201 N N . ARG B 1 191 ? 13.648 -6.258 6.652 1 65.81 191 ARG B N 1
ATOM 9202 C CA . ARG B 1 191 ? 14.508 -7.434 6.668 1 65.81 191 ARG B CA 1
ATOM 9203 C C . ARG B 1 191 ? 14.5 -8.102 8.039 1 65.81 191 ARG B C 1
ATOM 9205 O O . ARG B 1 191 ? 14.656 -9.32 8.141 1 65.81 191 ARG B O 1
ATOM 9212 N N . HIS B 1 192 ? 14.375 -7.324 9.141 1 80.81 192 HIS B N 1
ATOM 9213 C CA . HIS B 1 192 ? 14.344 -7.77 10.531 1 80.81 192 HIS B CA 1
ATOM 9214 C C . HIS B 1 192 ? 15.586 -8.594 10.867 1 80.81 192 HIS B C 1
ATOM 9216 O O . HIS B 1 192 ? 15.469 -9.703 11.398 1 80.81 192 HIS B O 1
ATOM 9222 N N . VAL B 1 193 ? 16.719 -8.055 10.586 1 74.81 193 VAL B N 1
ATOM 9223 C CA . VAL B 1 193 ? 18.016 -8.641 10.883 1 74.81 193 VAL B CA 1
ATOM 9224 C C . VAL B 1 193 ? 18.75 -7.785 11.914 1 74.81 193 VAL B C 1
ATOM 9226 O O . VAL B 1 193 ? 18.875 -6.57 11.75 1 74.81 193 VAL B O 1
ATOM 9229 N N . ALA B 1 194 ? 19.234 -8.398 13.055 1 82.94 194 ALA B N 1
ATOM 9230 C CA . ALA B 1 194 ? 19.766 -7.727 14.234 1 82.94 194 ALA B CA 1
ATOM 9231 C C . ALA B 1 194 ? 20.953 -6.84 13.867 1 82.94 194 ALA B C 1
ATOM 9233 O O . ALA B 1 194 ? 21.109 -5.746 14.406 1 82.94 194 ALA B O 1
ATOM 9234 N N . ASP B 1 195 ? 21.672 -7.289 12.883 1 82.88 195 ASP B N 1
ATOM 9235 C CA . ASP B 1 195 ? 22.875 -6.535 12.578 1 82.88 195 ASP B CA 1
ATOM 9236 C C . ASP B 1 195 ? 22.672 -5.625 11.375 1 82.88 195 ASP B C 1
ATOM 9238 O O . ASP B 1 195 ? 23.625 -5.062 10.836 1 82.88 195 ASP B O 1
ATOM 9242 N N . ASP B 1 196 ? 21.406 -5.477 11.031 1 81.81 196 ASP B N 1
ATOM 9243 C CA . ASP B 1 196 ? 21.094 -4.523 9.969 1 81.81 196 ASP B CA 1
ATOM 9244 C C . ASP B 1 196 ? 21.422 -3.096 10.391 1 81.81 196 ASP B C 1
ATOM 9246 O O . ASP B 1 196 ? 21.172 -2.703 11.531 1 81.81 196 ASP B O 1
ATOM 9250 N N . PRO B 1 197 ? 22.062 -2.27 9.516 1 82.56 197 PRO B N 1
ATOM 9251 C CA . PRO B 1 197 ? 22.391 -0.882 9.836 1 82.56 197 PRO B CA 1
ATOM 9252 C C . PRO B 1 197 ? 21.188 -0.085 10.344 1 82.56 197 PRO B C 1
ATOM 9254 O O . PRO B 1 197 ? 21.344 0.78 11.211 1 82.56 197 PRO B O 1
ATOM 9257 N N . LEU B 1 198 ? 20.078 -0.36 9.883 1 89.94 198 LEU B N 1
ATOM 9258 C CA . LEU B 1 198 ? 18.859 0.327 10.32 1 89.94 198 LEU B CA 1
ATOM 9259 C C . LEU B 1 198 ? 18.547 0.01 11.773 1 89.94 198 LEU B C 1
ATOM 9261 O O . LEU B 1 198 ? 18.141 0.893 12.531 1 89.94 198 LEU B O 1
ATOM 9265 N N . VAL B 1 199 ? 18.703 -1.238 12.148 1 92.38 199 VAL B N 1
ATOM 9266 C CA . VAL B 1 199 ? 18.422 -1.683 13.508 1 92.38 199 VAL B CA 1
ATOM 9267 C C . VAL B 1 199 ? 19.422 -1.054 14.477 1 92.38 199 VAL B C 1
ATOM 9269 O O . VAL B 1 199 ? 19.031 -0.509 15.516 1 92.38 199 VAL B O 1
ATOM 9272 N N . LEU B 1 200 ? 20.625 -1.067 14.148 1 92.81 200 LEU B N 1
ATOM 9273 C CA . LEU B 1 200 ? 21.656 -0.485 14.984 1 92.81 200 LEU B CA 1
ATOM 9274 C C . LEU B 1 200 ? 21.453 1.017 15.148 1 92.81 200 LEU B C 1
ATOM 9276 O O . LEU B 1 200 ? 21.672 1.564 16.234 1 92.81 200 LEU B O 1
ATOM 9280 N N . TYR B 1 201 ? 21 1.712 14.086 1 96.56 201 TYR B N 1
ATOM 9281 C CA . TYR B 1 201 ? 20.672 3.135 14.125 1 96.56 201 TYR B CA 1
ATOM 9282 C C . TYR B 1 201 ? 19.562 3.414 15.125 1 96.56 201 TYR B C 1
ATOM 9284 O O . TYR B 1 201 ? 19.688 4.305 15.969 1 96.56 201 TYR B O 1
ATOM 9292 N N . MET B 1 202 ? 18.516 2.654 15.133 1 97.75 202 MET B N 1
ATOM 9293 C CA . MET B 1 202 ? 17.422 2.83 16.062 1 97.75 202 MET B CA 1
ATOM 9294 C C . MET B 1 202 ? 17.875 2.609 17.5 1 97.75 202 MET B C 1
ATOM 9296 O O . MET B 1 202 ? 17.453 3.322 18.406 1 97.75 202 MET B O 1
ATOM 9300 N N . GLU B 1 203 ? 18.75 1.673 17.781 1 97.19 203 GLU B N 1
ATOM 9301 C CA . GLU B 1 203 ? 19.297 1.428 19.125 1 97.19 203 GLU B CA 1
ATOM 9302 C C . GLU B 1 203 ? 20.125 2.621 19.609 1 97.19 203 GLU B C 1
ATOM 9304 O O . GLU B 1 203 ? 20.031 3.002 20.781 1 97.19 203 GLU B O 1
ATOM 9309 N N . GLN B 1 204 ? 20.875 3.158 18.688 1 97.19 204 GLN B N 1
ATOM 9310 C CA . GLN B 1 204 ? 21.656 4.34 19.047 1 97.19 204 GLN B CA 1
ATOM 9311 C C . GLN B 1 204 ? 20.75 5.488 19.484 1 97.19 204 GLN B C 1
ATOM 9313 O O . GLN B 1 204 ? 21.031 6.16 20.484 1 97.19 204 GLN B O 1
ATOM 9318 N N . LEU B 1 205 ? 19.703 5.734 18.812 1 98.5 205 LEU B N 1
ATOM 9319 C CA . LEU B 1 205 ? 18.781 6.816 19.141 1 98.5 205 LEU B CA 1
ATOM 9320 C C . LEU B 1 205 ? 18.125 6.586 20.5 1 98.5 205 LEU B C 1
ATOM 9322 O O . LEU B 1 205 ? 18.109 7.484 21.344 1 98.5 205 LEU B O 1
ATOM 9326 N N . LYS B 1 206 ? 17.625 5.441 20.719 1 98.31 206 LYS B N 1
ATOM 9327 C CA . LYS B 1 206 ? 16.938 5.137 21.969 1 98.31 206 LYS B CA 1
ATOM 9328 C C . LYS B 1 206 ? 17.875 5.312 23.172 1 98.31 206 LYS B C 1
ATOM 9330 O O . LYS B 1 206 ? 17.469 5.828 24.203 1 98.31 206 LYS B O 1
ATOM 9335 N N . GLU B 1 207 ? 19.078 4.836 23 1 97.81 207 GLU B N 1
ATOM 9336 C CA . GLU B 1 207 ? 20.078 5.008 24.047 1 97.81 207 GLU B CA 1
ATOM 9337 C C . GLU B 1 207 ? 20.297 6.484 24.359 1 97.81 207 GLU B C 1
ATOM 9339 O O . GLU B 1 207 ? 20.328 6.883 25.516 1 97.81 207 GLU B O 1
ATOM 9344 N N . ALA B 1 208 ? 20.438 7.234 23.359 1 98.56 208 ALA B N 1
ATOM 9345 C CA . ALA B 1 208 ? 20.656 8.664 23.547 1 98.56 208 ALA B CA 1
ATOM 9346 C C . ALA B 1 208 ? 19.453 9.32 24.219 1 98.56 208 ALA B C 1
ATOM 9348 O O . ALA B 1 208 ? 19.625 10.219 25.062 1 98.56 208 ALA B O 1
ATOM 9349 N N . PHE B 1 209 ? 18.25 8.969 23.891 1 98.75 209 PHE B N 1
ATOM 9350 C CA . PHE B 1 209 ? 17.031 9.508 24.516 1 98.75 209 PHE B CA 1
ATOM 9351 C C . PHE B 1 209 ? 17 9.195 26 1 98.75 209 PHE B C 1
ATOM 9353 O O . PHE B 1 209 ? 16.719 10.078 26.812 1 98.75 209 PHE B O 1
ATOM 9360 N N . ARG B 1 210 ? 17.312 7.988 26.375 1 98.5 210 ARG B N 1
ATOM 9361 C CA . ARG B 1 210 ? 17.328 7.574 27.781 1 98.5 210 ARG B CA 1
ATOM 9362 C C . ARG B 1 210 ? 18.438 8.297 28.547 1 98.5 210 ARG B C 1
ATOM 9364 O O . ARG B 1 210 ? 18.219 8.742 29.672 1 98.5 210 ARG B O 1
ATOM 9371 N N . ASP B 1 211 ? 19.547 8.406 27.906 1 98.19 211 ASP B N 1
ATOM 9372 C CA . ASP B 1 211 ? 20.672 9.086 28.531 1 98.19 211 ASP B CA 1
ATOM 9373 C C . ASP B 1 211 ? 20.312 10.539 28.859 1 98.19 211 ASP B C 1
ATOM 9375 O O . ASP B 1 211 ? 20.875 11.125 29.797 1 98.19 211 ASP B O 1
ATOM 9379 N N . ASN B 1 212 ? 19.391 11.094 28.109 1 98.69 212 ASN B N 1
ATOM 9380 C CA . ASN B 1 212 ? 19 12.484 28.328 1 98.69 212 ASN B CA 1
ATOM 9381 C C . ASN B 1 212 ? 17.766 12.578 29.234 1 98.69 212 ASN B C 1
ATOM 9383 O O . ASN B 1 212 ? 17.172 13.648 29.359 1 98.69 212 ASN B O 1
ATOM 9387 N N . GLY B 1 213 ? 17.312 11.594 29.75 1 98.44 213 GLY B N 1
ATOM 9388 C CA . GLY B 1 213 ? 16.359 11.641 30.844 1 98.44 213 GLY B CA 1
ATOM 9389 C C . GLY B 1 213 ? 14.938 11.352 30.391 1 98.44 213 GLY B C 1
ATOM 9390 O O . GLY B 1 213 ? 13.992 11.516 31.156 1 98.44 213 GLY B O 1
ATOM 9391 N N . ILE B 1 214 ? 14.672 10.914 29.234 1 98.75 214 ILE B N 1
ATOM 9392 C CA . ILE B 1 214 ? 13.32 10.57 28.812 1 98.75 214 ILE B CA 1
ATOM 9393 C C . ILE B 1 214 ? 12.906 9.242 29.438 1 98.75 214 ILE B C 1
ATOM 9395 O O . ILE B 1 214 ? 13.57 8.219 29.25 1 98.75 214 ILE B O 1
ATOM 9399 N N . VAL B 1 215 ? 11.812 9.273 30.125 1 98.56 215 VAL B N 1
ATOM 9400 C CA . VAL B 1 215 ? 11.406 8.047 30.797 1 98.56 215 VAL B CA 1
ATOM 9401 C C . VAL B 1 215 ? 10.016 7.641 30.328 1 98.56 215 VAL B C 1
ATOM 9403 O O . VAL B 1 215 ? 9.617 6.48 30.484 1 98.56 215 VAL B O 1
ATOM 9406 N N . VAL B 1 216 ? 9.188 8.492 29.781 1 98.75 216 VAL B N 1
ATOM 9407 C CA . VAL B 1 216 ? 7.867 8.133 29.281 1 98.75 216 VAL B CA 1
ATOM 9408 C C . VAL B 1 216 ? 8.008 7.164 28.109 1 98.75 216 VAL B C 1
ATOM 9410 O O . VAL B 1 216 ? 9.086 7.012 27.531 1 98.75 216 VAL B O 1
ATOM 9413 N N . PRO B 1 217 ? 6.973 6.469 27.641 1 98.69 217 PRO B N 1
ATOM 9414 C CA . PRO B 1 217 ? 7.062 5.461 26.578 1 98.69 217 PRO B CA 1
ATOM 9415 C C . PRO B 1 217 ? 7.484 6.051 25.234 1 98.69 217 PRO B C 1
ATOM 9417 O O . PRO B 1 217 ? 7.066 7.16 24.891 1 98.69 217 PRO B O 1
ATOM 9420 N N . PHE B 1 218 ? 8.344 5.246 24.484 1 98.69 218 PHE B N 1
ATOM 9421 C CA . PHE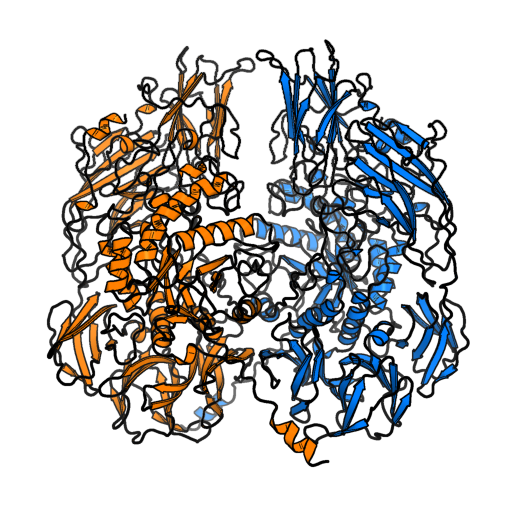 B 1 218 ? 8.742 5.566 23.125 1 98.69 218 PHE B CA 1
ATOM 9422 C C . PHE B 1 218 ? 7.672 5.121 22.141 1 98.69 218 PHE B C 1
ATOM 9424 O O . PHE B 1 218 ? 7.012 4.102 22.344 1 98.69 218 PHE B O 1
ATOM 9431 N N . THR B 1 219 ? 7.504 5.891 20.984 1 98.38 219 THR B N 1
ATOM 9432 C CA . THR B 1 219 ? 6.609 5.527 19.891 1 98.38 219 THR B CA 1
ATOM 9433 C C . THR B 1 219 ? 7.324 5.629 18.547 1 98.38 219 THR B C 1
ATOM 9435 O O . THR B 1 219 ? 8.461 6.098 18.469 1 98.38 219 THR B O 1
ATOM 9438 N N . SER B 1 220 ? 6.75 5.098 17.453 1 95.44 220 SER B N 1
ATOM 9439 C CA . SER B 1 220 ? 7.18 5.23 16.062 1 95.44 220 SER B CA 1
ATOM 9440 C C . SER B 1 220 ? 6 5.527 15.141 1 95.44 220 SER B C 1
ATOM 9442 O O . SER B 1 220 ? 4.844 5.445 15.562 1 95.44 220 SER B O 1
ATOM 9444 N N . ASN B 1 221 ? 6.27 5.945 13.898 1 96.94 221 ASN B N 1
ATOM 9445 C CA . ASN B 1 221 ? 5.277 6.207 12.859 1 96.94 221 ASN B CA 1
ATOM 9446 C C . ASN B 1 221 ? 5.559 5.402 11.594 1 96.94 221 ASN B C 1
ATOM 9448 O O . ASN B 1 221 ? 6.406 5.785 10.781 1 96.94 221 ASN B O 1
ATOM 9452 N N . GLU B 1 222 ? 4.84 4.234 11.43 1 94.31 222 GLU B N 1
ATOM 9453 C CA . GLU B 1 222 ? 5 3.381 10.266 1 94.31 222 GLU B CA 1
ATOM 9454 C C . GLU B 1 222 ? 4.375 4.016 9.023 1 94.31 222 GLU B C 1
ATOM 9456 O O . GLU B 1 222 ? 3.207 4.41 9.047 1 94.31 222 GLU B O 1
ATOM 9461 N N . LYS B 1 223 ? 5.184 4.047 7.969 1 90.38 223 LYS B N 1
ATOM 9462 C CA . LYS B 1 223 ? 4.711 4.637 6.719 1 90.38 223 LYS B CA 1
ATOM 9463 C C . LYS B 1 223 ? 3.709 3.721 6.023 1 90.38 223 LYS B C 1
ATOM 9465 O O . LYS B 1 223 ? 4.09 2.906 5.18 1 90.38 223 LYS B O 1
ATOM 9470 N N . GLY B 1 224 ? 2.484 3.912 6.258 1 86.5 224 GLY B N 1
ATOM 9471 C CA . GLY B 1 224 ? 1.444 3.084 5.668 1 86.5 224 GLY B CA 1
ATOM 9472 C C . GLY B 1 224 ? 1.615 1.606 5.969 1 86.5 224 GLY B C 1
ATOM 9473 O O . GLY B 1 224 ? 2.508 1.221 6.727 1 86.5 224 GLY B O 1
ATOM 9474 N N . MET B 1 225 ? 0.698 0.784 5.445 1 81.88 225 MET B N 1
ATOM 9475 C CA . MET B 1 225 ? 0.734 -0.662 5.648 1 81.88 225 MET B CA 1
ATOM 9476 C C . MET B 1 225 ? 1.671 -1.327 4.645 1 81.88 225 MET B C 1
ATOM 9478 O O . MET B 1 225 ? 1.231 -2.119 3.809 1 81.88 225 MET B O 1
ATOM 9482 N N . ARG B 1 226 ? 2.941 -0.994 4.672 1 67.56 226 ARG B N 1
ATOM 9483 C CA . ARG B 1 226 ? 3.949 -1.417 3.705 1 67.56 226 ARG B CA 1
ATOM 9484 C C . ARG B 1 226 ? 5.012 -2.285 4.367 1 67.56 226 ARG B C 1
ATOM 9486 O O . ARG B 1 226 ? 5.461 -3.277 3.791 1 67.56 226 ARG B O 1
ATOM 9493 N N . GLY B 1 227 ? 5.398 -1.792 5.59 1 73.62 227 GLY B N 1
ATOM 9494 C CA . GLY B 1 227 ? 6.371 -2.525 6.383 1 73.62 227 GLY B CA 1
ATOM 9495 C C . GLY B 1 227 ? 5.84 -2.939 7.742 1 73.62 227 GLY B C 1
ATOM 9496 O O . GLY B 1 227 ? 4.68 -2.682 8.07 1 73.62 227 GLY B O 1
ATOM 9497 N N . GLN B 1 228 ? 6.402 -3.773 8.578 1 83.56 228 GLN B N 1
ATOM 9498 C CA . GLN B 1 228 ? 6.113 -4.164 9.953 1 83.56 228 GLN B CA 1
ATOM 9499 C C . GLN B 1 228 ? 7.262 -3.793 10.883 1 83.56 228 GLN B C 1
ATOM 9501 O O . GLN B 1 228 ? 7.738 -4.625 11.656 1 83.56 228 GLN B O 1
ATOM 9506 N N . SER B 1 229 ? 7.398 -2.463 10.953 1 90.06 229 SER B N 1
ATOM 9507 C CA . SER B 1 229 ? 8.648 -1.954 11.516 1 90.06 229 SER B CA 1
ATOM 9508 C C . SER B 1 229 ? 8.531 -1.738 13.016 1 90.06 229 SER B C 1
ATOM 9510 O O . SER B 1 229 ? 7.488 -1.291 13.508 1 90.06 229 SER B O 1
ATOM 9512 N N . TRP B 1 230 ? 9.5 -2.096 13.883 1 96.44 230 TRP B N 1
ATOM 9513 C CA . TRP B 1 230 ? 9.891 -1.562 15.188 1 96.44 230 TRP B CA 1
ATOM 9514 C C . TRP B 1 230 ? 8.852 -1.899 16.25 1 96.44 230 TRP B C 1
ATOM 9516 O O . TRP B 1 230 ? 8.648 -1.131 17.188 1 96.44 230 TRP B O 1
ATOM 9526 N N . SER B 1 231 ? 8.023 -2.805 16.109 1 95.06 231 SER B N 1
ATOM 9527 C CA . SER B 1 231 ? 7.113 -3.266 17.141 1 95.06 231 SER B CA 1
ATOM 9528 C C . SER B 1 231 ? 7.801 -4.254 18.078 1 95.06 231 SER B C 1
ATOM 9530 O O . SER B 1 231 ? 8.516 -5.148 17.625 1 95.06 231 SER B O 1
ATOM 9532 N N . THR B 1 232 ? 7.59 -4.051 19.422 1 95.69 232 THR B N 1
ATOM 9533 C CA . THR B 1 232 ? 8.156 -5.004 20.375 1 95.69 232 THR B CA 1
ATOM 9534 C C . THR B 1 232 ? 7.457 -6.355 20.266 1 95.69 232 THR B C 1
ATOM 9536 O O . THR B 1 232 ? 7.98 -7.371 20.734 1 95.69 232 THR B O 1
ATOM 9539 N N . ASP B 1 233 ? 6.281 -6.371 19.641 1 91.25 233 ASP B N 1
ATOM 9540 C CA . ASP B 1 233 ? 5.465 -7.578 19.562 1 91.25 233 ASP B CA 1
ATOM 9541 C C . ASP B 1 233 ? 5.824 -8.414 18.344 1 91.25 233 ASP B C 1
ATOM 9543 O O . ASP B 1 233 ? 5.418 -9.578 18.234 1 91.25 233 ASP B O 1
ATOM 9547 N N . TYR B 1 234 ? 6.598 -7.793 17.359 1 87.75 234 TYR B N 1
ATOM 9548 C CA . TYR B 1 234 ? 6.785 -8.461 16.078 1 87.75 234 TYR B CA 1
ATOM 9549 C C . TYR B 1 234 ? 8.25 -8.43 15.656 1 87.75 234 TYR B C 1
ATOM 9551 O O . TYR B 1 234 ? 8.797 -7.355 15.391 1 87.75 234 TYR B O 1
ATOM 9559 N N . GLN B 1 235 ? 8.867 -9.586 15.461 1 82.81 235 GLN B N 1
ATOM 9560 C CA . GLN B 1 235 ? 10.234 -9.75 14.992 1 82.81 235 GLN B CA 1
ATOM 9561 C C . GLN B 1 235 ? 11.164 -8.719 15.609 1 82.81 235 GLN B C 1
ATOM 9563 O O . GLN B 1 235 ? 11.883 -8.008 14.898 1 82.81 235 GLN B O 1
ATOM 9568 N N . ASN B 1 236 ? 11.125 -8.672 16.953 1 92.06 236 ASN B N 1
ATOM 9569 C CA . ASN B 1 236 ? 11.93 -7.723 17.703 1 92.06 236 ASN B CA 1
ATOM 9570 C C . ASN B 1 236 ? 13.398 -8.133 17.734 1 92.06 236 ASN B C 1
ATOM 9572 O O . ASN B 1 236 ? 13.828 -8.875 18.609 1 92.06 236 ASN B O 1
ATOM 9576 N N . VAL B 1 237 ? 14.133 -7.578 16.797 1 89.94 237 VAL B N 1
ATOM 9577 C CA . VAL B 1 237 ? 15.539 -7.941 16.672 1 89.94 237 VAL B CA 1
ATOM 9578 C C . VAL B 1 237 ? 16.422 -6.781 17.141 1 89.94 237 VAL B C 1
ATOM 9580 O O . VAL B 1 237 ? 17.625 -6.773 16.906 1 89.94 237 VAL B O 1
ATOM 9583 N N . GLY B 1 238 ? 15.781 -5.859 17.797 1 93.75 238 GLY B N 1
ATOM 9584 C CA . GLY B 1 238 ? 16.453 -4.637 18.203 1 93.75 238 GLY B CA 1
ATOM 9585 C C . GLY B 1 238 ? 15.812 -3.383 17.641 1 93.75 238 GLY B C 1
ATOM 9586 O O . GLY B 1 238 ? 15.219 -3.412 16.562 1 93.75 238 GLY B O 1
ATOM 9587 N N . GLY B 1 239 ? 15.914 -2.221 18.375 1 96.88 239 GLY B N 1
ATOM 9588 C CA . GLY B 1 239 ? 15.422 -0.93 17.906 1 96.88 239 GLY B CA 1
ATOM 9589 C C . GLY B 1 239 ? 13.93 -0.749 18.109 1 96.88 239 GLY B C 1
ATOM 9590 O O . GLY B 1 239 ? 13.391 0.325 17.828 1 96.88 239 GLY B O 1
ATOM 9591 N N . ALA B 1 240 ? 13.211 -1.705 18.578 1 96.69 240 ALA B N 1
ATOM 9592 C CA . ALA B 1 240 ? 11.758 -1.648 18.719 1 96.69 240 ALA B CA 1
ATOM 9593 C C . ALA B 1 240 ? 11.352 -0.62 19.781 1 96.69 240 ALA B C 1
ATOM 9595 O O . ALA B 1 240 ? 12.133 -0.287 20.672 1 96.69 240 ALA B O 1
ATOM 9596 N N . VAL B 1 241 ? 10.156 -0.03 19.656 1 98.12 241 VAL B N 1
ATOM 9597 C CA . VAL B 1 241 ? 9.617 0.974 20.562 1 98.12 241 VAL B CA 1
ATOM 9598 C C . VAL B 1 241 ? 8.469 0.374 21.375 1 98.12 241 VAL B C 1
ATOM 9600 O O . VAL B 1 241 ? 8.031 -0.747 21.094 1 98.12 241 VAL B O 1
ATOM 9603 N N . ASP B 1 242 ? 8 1.171 22.422 1 98.06 242 ASP B N 1
ATOM 9604 C CA . ASP B 1 242 ? 7.012 0.685 23.391 1 98.06 242 ASP B CA 1
ATOM 9605 C C . ASP B 1 242 ? 5.621 0.627 22.766 1 98.06 242 ASP B C 1
ATOM 9607 O O . ASP B 1 242 ? 4.887 -0.347 22.953 1 98.06 242 ASP B O 1
ATOM 9611 N N . ILE B 1 243 ? 5.301 1.699 22.047 1 98.12 243 ILE B N 1
ATOM 9612 C CA . ILE B 1 243 ? 3.992 1.808 21.406 1 98.12 243 ILE B CA 1
ATOM 9613 C C . ILE B 1 243 ? 4.164 1.99 19.906 1 98.12 243 ILE B C 1
ATOM 9615 O O . ILE B 1 243 ? 4.645 3.031 19.438 1 98.12 243 ILE B O 1
ATOM 9619 N N . TYR B 1 244 ? 3.771 0.979 19.109 1 97.12 244 TYR B N 1
ATOM 9620 C CA . TYR B 1 244 ? 3.793 0.992 17.656 1 97.12 244 TYR B CA 1
ATOM 9621 C C . TYR B 1 244 ? 2.73 1.936 17.094 1 97.12 244 TYR B C 1
ATOM 9623 O O . TYR B 1 244 ? 1.612 1.991 17.609 1 97.12 244 TYR B O 1
ATOM 9631 N N . GLY B 1 245 ? 3.168 2.814 16.062 1 97.44 245 GLY B N 1
ATOM 9632 C CA . GLY B 1 245 ? 2.213 3.686 15.391 1 97.44 245 GLY B CA 1
ATOM 9633 C C . GLY B 1 245 ? 2.135 3.451 13.898 1 97.44 245 GLY B C 1
ATOM 9634 O O . GLY B 1 245 ? 3.143 3.146 13.258 1 97.44 245 GLY B O 1
ATOM 9635 N N . LEU B 1 246 ? 0.924 3.557 13.32 1 96.19 246 LEU B N 1
ATOM 9636 C CA . LEU B 1 246 ? 0.672 3.385 11.891 1 96.19 246 LEU B CA 1
ATOM 9637 C C . LEU B 1 246 ? 0.11 4.664 11.281 1 96.19 246 LEU B C 1
ATOM 9639 O O . LEU B 1 246 ? -0.868 5.219 11.789 1 96.19 246 LEU B O 1
ATOM 9643 N N . ASP B 1 247 ? 0.8 5.242 10.312 1 94.38 247 ASP B N 1
ATOM 9644 C CA . ASP B 1 247 ? 0.167 6.375 9.641 1 94.38 247 ASP B CA 1
ATOM 9645 C C . ASP B 1 247 ? -0.762 5.902 8.531 1 94.38 247 ASP B C 1
ATOM 9647 O O . ASP B 1 247 ? -0.553 4.832 7.949 1 94.38 247 ASP B O 1
ATOM 9651 N N . SER B 1 248 ? -1.812 6.57 8.266 1 93.81 248 SER B N 1
ATOM 9652 C CA . SER B 1 248 ? -2.793 6.238 7.234 1 93.81 248 SER B CA 1
ATOM 9653 C C . SER B 1 248 ? -3.447 7.492 6.668 1 93.81 248 SER B C 1
ATOM 9655 O O . SER B 1 248 ? -4.039 8.281 7.41 1 93.81 248 SER B O 1
ATOM 9657 N N . TYR B 1 249 ? -3.324 7.684 5.414 1 92.31 249 TYR B N 1
ATOM 9658 C CA . TYR B 1 249 ? -3.996 8.75 4.684 1 92.31 249 TYR B CA 1
ATOM 9659 C C . TYR B 1 249 ? -5.059 8.188 3.748 1 92.31 249 TYR B C 1
ATOM 9661 O O . TYR B 1 249 ? -4.949 8.312 2.525 1 92.31 249 TYR B O 1
ATOM 9669 N N . ALA B 1 250 ? -6.043 7.617 4.277 1 88.56 250 ALA B N 1
ATOM 9670 C CA . ALA B 1 250 ? -7.051 6.84 3.561 1 88.56 250 ALA B CA 1
ATOM 9671 C C . ALA B 1 250 ? -8.023 7.754 2.818 1 88.56 250 ALA B C 1
ATOM 9673 O O . ALA B 1 250 ? -8.117 8.945 3.123 1 88.56 250 ALA B O 1
ATOM 9674 N N . GLY B 1 251 ? -8.727 7.25 1.793 1 87.81 251 GLY B N 1
ATOM 9675 C CA . GLY B 1 251 ? -9.844 7.906 1.139 1 87.81 251 GLY B CA 1
ATOM 9676 C C . GLY B 1 251 ? -9.602 8.172 -0.334 1 87.81 251 GLY B C 1
ATOM 9677 O O . GLY B 1 251 ? -10.516 8.047 -1.153 1 87.81 251 GLY B O 1
ATOM 9678 N N . GLY B 1 252 ? -8.336 8.594 -0.662 1 81.12 252 GLY B N 1
ATOM 9679 C CA . GLY B 1 252 ? -8.016 8.859 -2.055 1 81.12 252 GLY B CA 1
ATOM 9680 C C . GLY B 1 252 ? -8.867 9.953 -2.666 1 81.12 252 GLY B C 1
ATOM 9681 O O . GLY B 1 252 ? -9.312 9.836 -3.809 1 81.12 252 GLY B O 1
ATOM 9682 N N . LEU B 1 253 ? -9.055 11.07 -1.93 1 86.31 253 LEU B N 1
ATOM 9683 C CA . LEU B 1 253 ? -9.906 12.172 -2.385 1 86.31 253 LEU B CA 1
ATOM 9684 C C . LEU B 1 253 ? -9.234 12.938 -3.521 1 86.31 253 LEU B C 1
ATOM 9686 O O . LEU B 1 253 ? -8.008 12.898 -3.664 1 86.31 253 LEU B O 1
ATOM 9690 N N . SER B 1 254 ? -10.109 13.602 -4.336 1 81.5 254 SER B N 1
ATOM 9691 C CA . SER B 1 254 ? -9.641 14.367 -5.488 1 81.5 254 SER B CA 1
ATOM 9692 C C . SER B 1 254 ? -10.102 15.82 -5.414 1 81.5 254 SER B C 1
ATOM 9694 O O . SER B 1 254 ? -11.242 16.094 -5.035 1 81.5 254 SER B O 1
ATOM 9696 N N . CYS B 1 255 ? -9.133 16.812 -5.691 1 86.19 255 CYS B N 1
ATOM 9697 C CA . CYS B 1 255 ? -9.484 18.219 -5.742 1 86.19 255 CYS B CA 1
ATOM 9698 C C . CYS B 1 255 ? -10.258 18.547 -7.016 1 86.19 255 CYS B C 1
ATOM 9700 O O . CYS B 1 255 ? -10.961 19.562 -7.078 1 86.19 255 CYS B O 1
ATOM 9702 N N . SER B 1 256 ? -10.133 17.719 -8.016 1 77.62 256 SER B N 1
ATOM 9703 C CA . SER B 1 256 ? -10.734 18.031 -9.305 1 77.62 256 SER B CA 1
ATOM 9704 C C . SER B 1 256 ? -12.094 17.359 -9.453 1 77.62 256 SER B C 1
ATOM 9706 O O . SER B 1 256 ? -12.891 17.734 -10.312 1 77.62 256 SER B O 1
ATOM 9708 N N . ASN B 1 257 ? -12.32 16.266 -8.711 1 77.06 257 ASN B N 1
ATOM 9709 C CA . ASN B 1 257 ? -13.562 15.5 -8.82 1 77.06 257 ASN B CA 1
ATOM 9710 C C . ASN B 1 257 ? -14.062 15.047 -7.449 1 77.06 257 ASN B C 1
ATOM 9712 O O . ASN B 1 257 ? -13.547 14.07 -6.891 1 77.06 257 ASN B O 1
ATOM 9716 N N . ILE B 1 258 ? -15.109 15.516 -6.914 1 82.62 258 ILE B N 1
ATOM 9717 C CA . ILE B 1 258 ? -15.609 15.305 -5.562 1 82.62 258 ILE B CA 1
ATOM 9718 C C . ILE B 1 258 ? -16.188 13.891 -5.441 1 82.62 258 ILE B C 1
ATOM 9720 O O . ILE B 1 258 ? -16.453 13.414 -4.336 1 82.62 258 ILE B O 1
ATOM 9724 N N . ASP B 1 259 ? -16.328 13.203 -6.578 1 75.5 259 ASP B N 1
ATOM 9725 C CA . ASP B 1 259 ? -16.922 11.867 -6.57 1 75.5 259 ASP B CA 1
ATOM 9726 C C . ASP B 1 259 ? -15.852 10.789 -6.535 1 75.5 259 ASP B C 1
ATOM 9728 O O . ASP B 1 259 ? -16.156 9.594 -6.457 1 75.5 259 ASP B O 1
ATOM 9732 N N . THR B 1 260 ? -14.656 11.203 -6.586 1 74.31 260 THR B N 1
ATOM 9733 C CA . THR B 1 260 ? -13.531 10.266 -6.594 1 74.31 260 THR B CA 1
ATOM 9734 C C . THR B 1 260 ? -13.078 9.961 -5.172 1 74.31 260 THR B C 1
ATOM 9736 O O . THR B 1 260 ? -13 10.859 -4.328 1 74.31 260 THR B O 1
ATOM 9739 N N . GLY B 1 261 ? -12.844 8.586 -4.941 1 82.75 261 GLY B N 1
ATOM 9740 C CA . GLY B 1 261 ? -12.234 8.172 -3.688 1 82.75 261 GLY B CA 1
ATOM 9741 C C . GLY B 1 261 ? -13.258 7.82 -2.621 1 82.75 261 GLY B C 1
ATOM 9742 O O . GLY B 1 261 ? -14.219 7.094 -2.885 1 82.75 261 GLY B O 1
ATOM 9743 N N . PHE B 1 262 ? -12.945 8.141 -1.299 1 90 262 PHE B N 1
ATOM 9744 C CA . PHE B 1 262 ? -13.703 7.867 -0.085 1 90 262 PHE B CA 1
ATOM 9745 C C . PHE B 1 262 ? -13.719 6.371 0.217 1 90 262 PHE B C 1
ATOM 9747 O O . PHE B 1 262 ? -14.758 5.812 0.555 1 90 262 PHE B O 1
ATOM 9754 N N . THR B 1 263 ? -12.68 5.684 -0.047 1 83.81 263 THR B N 1
ATOM 9755 C CA . THR B 1 263 ? -12.5 4.262 0.23 1 83.81 263 THR B CA 1
ATOM 9756 C C . THR B 1 263 ? -11.891 4.055 1.615 1 83.81 263 THR B C 1
ATOM 9758 O O . THR B 1 263 ? -10.805 4.57 1.908 1 83.81 263 THR B O 1
ATOM 9761 N N . ILE B 1 264 ? -12.578 3.266 2.432 1 88.69 264 ILE B N 1
ATOM 9762 C CA . ILE B 1 264 ? -12.141 3.07 3.809 1 88.69 264 ILE B CA 1
ATOM 9763 C C . ILE B 1 264 ? -11.266 1.823 3.902 1 88.69 264 ILE B C 1
ATOM 9765 O O . ILE B 1 264 ? -11.375 0.917 3.072 1 88.69 264 ILE B O 1
ATOM 9769 N N . LEU B 1 265 ? -10.352 1.725 4.801 1 85.38 265 LEU B N 1
ATOM 9770 C CA . LEU B 1 265 ? -9.602 0.534 5.191 1 85.38 265 LEU B CA 1
ATOM 9771 C C . LEU B 1 265 ? -10.211 -0.101 6.438 1 85.38 265 LEU B C 1
ATOM 9773 O O . LEU B 1 265 ? -10.312 0.548 7.48 1 85.38 265 LEU B O 1
ATOM 9777 N N . ARG B 1 266 ? -10.578 -1.322 6.414 1 88.88 266 ARG B N 1
ATOM 9778 C CA . ARG B 1 266 ? -11.234 -2.01 7.52 1 88.88 266 ARG B CA 1
ATOM 9779 C C . ARG B 1 266 ? -10.297 -3.025 8.172 1 88.88 266 ARG B C 1
ATOM 9781 O O . ARG B 1 266 ? -10.742 -3.891 8.93 1 88.88 266 ARG B O 1
ATOM 9788 N N . THR B 1 267 ? -8.977 -2.885 7.926 1 84.62 267 THR B N 1
ATOM 9789 C CA . THR B 1 267 ? -8.062 -3.93 8.367 1 84.62 267 THR B CA 1
ATOM 9790 C C . THR B 1 267 ? -7.094 -3.393 9.414 1 84.62 267 THR B C 1
ATOM 9792 O O . THR B 1 267 ? -6.102 -4.043 9.742 1 84.62 267 THR B O 1
ATOM 9795 N N . TYR B 1 268 ? -7.379 -2.221 9.922 1 92.38 268 TYR B N 1
ATOM 9796 C CA . TYR B 1 268 ? -6.5 -1.685 10.953 1 92.38 268 TYR B CA 1
ATOM 9797 C C . TYR B 1 268 ? -6.434 -2.619 12.156 1 92.38 268 TYR B C 1
ATOM 9799 O O . TYR B 1 268 ? -5.352 -2.902 12.672 1 92.38 268 TYR B O 1
ATOM 9807 N N . TYR B 1 269 ? -7.543 -3.098 12.617 1 91.62 269 TYR B N 1
ATOM 9808 C CA . TYR B 1 269 ? -7.605 -3.992 13.766 1 91.62 269 TYR B CA 1
ATOM 9809 C C . TYR B 1 269 ? -6.723 -5.219 13.555 1 91.62 269 TYR B C 1
ATOM 9811 O O . TYR B 1 269 ? -5.875 -5.531 14.391 1 91.62 269 TYR B O 1
ATOM 9819 N N . GLN B 1 270 ? -6.906 -5.887 12.406 1 83.81 270 GLN B N 1
ATOM 9820 C CA . GLN B 1 270 ? -6.113 -7.07 12.094 1 83.81 270 GLN B CA 1
ATOM 9821 C C . GLN B 1 270 ? -4.629 -6.734 12.023 1 83.81 270 GLN B C 1
ATOM 9823 O O . GLN B 1 270 ? -3.789 -7.512 12.492 1 83.81 270 GLN B O 1
ATOM 9828 N N . TRP B 1 271 ? -4.359 -5.605 11.406 1 88.44 271 TRP B N 1
ATOM 9829 C CA . TRP B 1 271 ? -2.969 -5.172 11.32 1 88.44 271 TRP B CA 1
ATOM 9830 C C . TRP B 1 271 ? -2.348 -5.043 12.703 1 88.44 271 TRP B C 1
ATOM 9832 O O . TRP B 1 271 ? -1.295 -5.621 12.977 1 88.44 271 TRP B O 1
ATOM 9842 N N . PHE B 1 272 ? -3 -4.375 13.578 1 93 272 PHE B N 1
ATOM 9843 C CA . PHE B 1 272 ? -2.465 -4.145 14.914 1 93 272 PHE B CA 1
ATOM 9844 C C . PHE B 1 272 ? -2.434 -5.445 15.711 1 93 272 PHE B C 1
ATOM 9846 O O . PHE B 1 272 ? -1.501 -5.684 16.484 1 93 272 PHE B O 1
ATOM 9853 N N . GLN B 1 273 ? -3.408 -6.309 15.57 1 86.5 273 GLN B N 1
ATOM 9854 C CA . GLN B 1 273 ? -3.414 -7.602 16.25 1 86.5 273 GLN B CA 1
ATOM 9855 C C . GLN B 1 273 ? -2.232 -8.461 15.805 1 86.5 273 GLN B C 1
ATOM 9857 O O . GLN B 1 273 ? -1.752 -9.305 16.562 1 86.5 273 GLN B O 1
ATOM 9862 N N . ASN B 1 274 ? -1.843 -8.195 14.625 1 80.56 274 ASN B N 1
ATOM 9863 C CA . ASN B 1 274 ? -0.762 -9 14.062 1 80.56 274 ASN B CA 1
ATOM 9864 C C . ASN B 1 274 ? 0.606 -8.453 14.453 1 80.56 274 ASN B C 1
ATOM 9866 O O . ASN B 1 274 ? 1.562 -9.211 14.625 1 80.56 274 ASN B O 1
ATOM 9870 N N . TYR B 1 275 ? 0.665 -7.152 14.617 1 87.81 275 TYR B N 1
ATOM 9871 C CA . TYR B 1 275 ? 2.018 -6.605 14.664 1 87.81 275 TYR B CA 1
ATOM 9872 C C . TYR B 1 275 ? 2.238 -5.816 15.953 1 87.81 275 TYR B C 1
ATOM 9874 O O . TYR B 1 275 ? 3.365 -5.414 16.25 1 87.81 275 TYR B O 1
ATOM 9882 N N . SER B 1 276 ? 1.194 -5.602 16.75 1 94.56 276 SER B N 1
ATOM 9883 C CA . SER B 1 276 ? 1.316 -4.883 18.016 1 94.56 276 SER B CA 1
ATOM 9884 C C . SER B 1 276 ? 0.219 -5.293 19 1 94.56 276 SER B C 1
ATOM 9886 O O . SER B 1 276 ? -0.45 -4.438 19.578 1 94.56 276 SER B O 1
ATOM 9888 N N . TRP B 1 277 ? 0.04 -6.547 19.359 1 88.25 277 TRP B N 1
ATOM 9889 C CA . TRP B 1 277 ? -1.137 -7.129 20 1 88.25 277 TRP B CA 1
ATOM 9890 C C . TRP B 1 277 ? -1.129 -6.863 21.5 1 88.25 277 TRP B C 1
ATOM 9892 O O . TRP B 1 277 ? -2.139 -7.066 22.188 1 88.25 277 TRP B O 1
ATOM 9902 N N . THR B 1 278 ? -0.059 -6.418 22.156 1 94.81 278 THR B N 1
ATOM 9903 C CA . THR B 1 278 ? -0.044 -6.094 23.578 1 94.81 278 THR B CA 1
ATOM 9904 C C . THR B 1 278 ? -0.116 -4.582 23.781 1 94.81 278 THR B C 1
ATOM 9906 O O . THR B 1 278 ? 0.018 -4.102 24.906 1 94.81 278 THR B O 1
ATOM 9909 N N . GLN B 1 279 ? -0.206 -3.82 22.734 1 97 279 GLN B N 1
ATOM 9910 C CA . GLN B 1 279 ? -0.189 -2.361 22.75 1 97 279 GLN B CA 1
ATOM 9911 C C . GLN B 1 279 ? -1.534 -1.791 22.312 1 97 279 GLN B C 1
ATOM 9913 O O . GLN B 1 279 ? -2.293 -2.453 21.594 1 97 279 GLN B O 1
ATOM 9918 N N . PRO B 1 280 ? -1.845 -0.53 22.844 1 97.69 280 PRO B N 1
ATOM 9919 C CA . PRO B 1 280 ? -3.033 0.112 22.266 1 97.69 280 PRO B CA 1
ATOM 9920 C C . PRO B 1 280 ? -2.844 0.512 20.812 1 97.69 280 PRO B C 1
ATOM 9922 O O . PRO B 1 280 ? -1.715 0.742 20.375 1 97.69 280 PRO B O 1
ATOM 9925 N N . GLU B 1 281 ? -3.936 0.498 19.984 1 97.44 281 GLU B N 1
ATOM 9926 C CA . GLU B 1 281 ? -3.867 0.917 18.594 1 97.44 281 GLU B CA 1
ATOM 9927 C C . GLU B 1 281 ? -3.674 2.426 18.469 1 97.44 281 GLU B C 1
ATOM 9929 O O . GLU B 1 281 ? -4.434 3.201 19.062 1 97.44 281 GLU B O 1
ATOM 9934 N N . PHE B 1 282 ? -2.582 2.875 17.75 1 98.06 282 PHE B N 1
ATOM 9935 C CA . PHE B 1 282 ? -2.166 4.27 17.688 1 98.06 282 PHE B CA 1
ATOM 9936 C C . PHE B 1 282 ? -1.925 4.695 16.25 1 98.06 282 PHE B C 1
ATOM 9938 O O . PHE B 1 282 ? -1.251 3.994 15.492 1 98.06 282 PHE B O 1
ATOM 9945 N N . SER B 1 283 ? -2.516 5.809 15.836 1 98 283 SER B N 1
ATOM 9946 C CA . SER B 1 283 ? -2.166 6.461 14.578 1 98 283 SER B CA 1
ATOM 9947 C C . SER B 1 283 ? -1.541 7.832 14.82 1 98 283 SER B C 1
ATOM 9949 O O . SER B 1 283 ? -2.252 8.82 15.008 1 98 283 SER B O 1
ATOM 9951 N N . PRO B 1 284 ? -0.181 7.926 14.703 1 98.06 284 PRO B N 1
ATOM 9952 C CA . PRO B 1 284 ? 0.476 9.219 14.883 1 98.06 284 PRO B CA 1
ATOM 9953 C C . PRO B 1 284 ? 0.122 10.219 13.781 1 98.06 284 PRO B C 1
ATOM 9955 O O . PRO B 1 284 ? 0.186 11.43 13.992 1 98.06 284 PRO B O 1
ATOM 9958 N N . GLU B 1 285 ? -0.169 9.688 12.664 1 97.81 285 GLU B N 1
ATOM 9959 C CA . GLU B 1 285 ? -0.632 10.531 11.57 1 97.81 285 GLU B CA 1
ATOM 9960 C C . GLU B 1 285 ? -1.831 9.898 10.859 1 97.81 285 GLU B C 1
ATOM 9962 O O . GLU B 1 285 ? -1.669 9.016 10.023 1 97.81 285 GLU B O 1
ATOM 9967 N N . PHE B 1 286 ? -2.953 10.344 11.148 1 97.56 286 PHE B N 1
ATOM 9968 C CA . PHE B 1 286 ? -4.152 10.047 10.375 1 97.56 286 PHE B CA 1
ATOM 9969 C C . PHE B 1 286 ? -4.609 11.266 9.586 1 97.56 286 PHE B C 1
ATOM 9971 O O . PHE B 1 286 ? -4.555 12.391 10.094 1 97.56 286 PHE B O 1
ATOM 9978 N N . LYS B 1 287 ? -5.125 11.102 8.531 1 96.5 287 LYS B N 1
ATOM 9979 C CA . LYS B 1 287 ? -5.422 12.148 7.555 1 96.5 287 LYS B CA 1
ATOM 9980 C C . LYS B 1 287 ? -6.336 13.211 8.156 1 96.5 287 LYS B C 1
ATOM 9982 O O . LYS B 1 287 ? -7.465 12.922 8.547 1 96.5 287 LYS B O 1
ATOM 9987 N N . GLY B 1 288 ? -5.812 14.477 8.297 1 96.94 288 GLY B N 1
ATOM 9988 C CA . GLY B 1 288 ? -6.617 15.664 8.539 1 96.94 288 GLY B CA 1
ATOM 9989 C C . GLY B 1 288 ? -6.828 16.5 7.285 1 96.94 288 GLY B C 1
ATOM 9990 O O . GLY B 1 288 ? -7.719 17.344 7.242 1 96.94 288 GLY B O 1
ATOM 9991 N N . GLY B 1 289 ? -6.09 16.266 6.391 1 95.69 289 GLY B N 1
ATOM 9992 C CA . GLY B 1 289 ? -6.027 16.891 5.078 1 95.69 289 GLY B CA 1
ATOM 9993 C C . GLY B 1 289 ? -4.914 16.344 4.207 1 95.69 289 GLY B C 1
ATOM 9994 O O . GLY B 1 289 ? -4.512 15.18 4.363 1 95.69 289 GLY B O 1
ATOM 9995 N N . TRP B 1 290 ? -4.484 17.172 3.273 1 93.62 290 TRP B N 1
ATOM 9996 C CA . TRP B 1 290 ? -3.404 16.766 2.379 1 93.62 290 TRP B CA 1
ATOM 9997 C C . TRP B 1 290 ? -2.648 17.984 1.848 1 93.62 290 TRP B C 1
ATOM 9999 O O . TRP B 1 290 ? -3.207 19.078 1.752 1 93.62 290 TRP B O 1
ATOM 10009 N N . PHE B 1 291 ? -1.377 17.844 1.555 1 94.56 291 PHE B N 1
ATOM 10010 C CA . PHE B 1 291 ? -0.583 18.953 1.044 1 94.56 291 PHE B CA 1
ATOM 10011 C C . PHE B 1 291 ? -0.858 19.172 -0.438 1 94.56 291 PHE B C 1
ATOM 10013 O O . PHE B 1 291 ? -1.386 18.297 -1.118 1 94.56 291 PHE B O 1
ATOM 10020 N N . GLN B 1 292 ? -0.551 20.359 -0.908 1 92.94 292 GLN B N 1
ATOM 10021 C CA . GLN B 1 292 ? -0.649 20.719 -2.32 1 92.94 292 GLN B CA 1
ATOM 10022 C C . GLN B 1 292 ? 0.712 21.109 -2.885 1 92.94 292 GLN B C 1
ATOM 10024 O O . GLN B 1 292 ? 1.443 21.891 -2.266 1 92.94 292 GLN B O 1
ATOM 10029 N N . PRO B 1 293 ? 1.058 20.609 -4.062 1 91.44 293 PRO B N 1
ATOM 10030 C CA . PRO B 1 293 ? 2.354 20.922 -4.672 1 91.44 293 PRO B CA 1
ATOM 10031 C C . PRO B 1 293 ? 2.322 22.188 -5.523 1 91.44 293 PRO B C 1
ATOM 10033 O O . PRO B 1 293 ? 1.246 22.719 -5.809 1 91.44 293 PRO B O 1
ATOM 10036 N N . TRP B 1 294 ? 3.594 22.656 -5.844 1 93.31 294 TRP B N 1
ATOM 10037 C CA . TRP B 1 294 ? 3.691 23.641 -6.918 1 93.31 294 TRP B CA 1
ATOM 10038 C C . TRP B 1 294 ? 2.953 23.172 -8.164 1 93.31 294 TRP B C 1
ATOM 10040 O O . TRP B 1 294 ? 3.021 21.984 -8.516 1 93.31 294 TRP B O 1
ATOM 10050 N N . GLY B 1 295 ? 2.232 24 -8.781 1 88.81 295 GLY B N 1
ATOM 10051 C CA . GLY B 1 295 ? 1.467 23.641 -9.961 1 88.81 295 GLY B CA 1
ATOM 10052 C C . GLY B 1 295 ? 0.171 22.922 -9.633 1 88.81 295 GLY B C 1
ATOM 10053 O O . GLY B 1 295 ? -0.604 22.594 -10.531 1 88.81 295 GLY B O 1
ATOM 10054 N N . GLY B 1 296 ? -0.026 22.672 -8.383 1 89.31 296 GLY B N 1
ATOM 10055 C CA . GLY B 1 296 ? -1.248 22.016 -7.957 1 89.31 296 GLY B CA 1
ATOM 10056 C C . GLY B 1 296 ? -2.412 22.969 -7.777 1 89.31 296 GLY B C 1
ATOM 10057 O O . GLY B 1 296 ? -2.717 23.766 -8.664 1 89.31 296 GLY B O 1
ATOM 10058 N N . TYR B 1 297 ? -3.176 22.797 -6.609 1 88.25 297 TYR B N 1
ATOM 10059 C CA . TYR B 1 297 ? -4.359 23.594 -6.32 1 88.25 297 TYR B CA 1
ATOM 10060 C C . TYR B 1 297 ? -4.141 24.453 -5.082 1 88.25 297 TYR B C 1
ATOM 10062 O O . TYR B 1 297 ? -3.324 24.125 -4.223 1 88.25 297 TYR B O 1
ATOM 10070 N N . PHE B 1 298 ? -4.91 25.547 -5.094 1 90.69 298 PHE B N 1
ATOM 10071 C CA . PHE B 1 298 ? -5.035 26.297 -3.854 1 90.69 298 PHE B CA 1
ATOM 10072 C C . PHE B 1 298 ? -5.977 25.594 -2.883 1 90.69 298 PHE B C 1
ATOM 10074 O O . PHE B 1 298 ? -6.969 25 -3.299 1 90.69 298 PHE B O 1
ATOM 10081 N N . PHE B 1 299 ? -5.699 25.625 -1.653 1 91.44 299 PHE B N 1
ATOM 10082 C CA . PHE B 1 299 ? -6.402 24.844 -0.652 1 91.44 299 PHE B CA 1
ATOM 10083 C C . PHE B 1 299 ? -7.879 25.203 -0.605 1 91.44 299 PHE B C 1
ATOM 10085 O O . PHE B 1 299 ? -8.734 24.344 -0.403 1 91.44 299 PHE B O 1
ATOM 10092 N N . ASP B 1 300 ? -8.227 26.469 -0.849 1 87.81 300 ASP B N 1
ATOM 10093 C CA . ASP B 1 300 ? -9.617 26.906 -0.831 1 87.81 300 ASP B CA 1
ATOM 10094 C C . ASP B 1 300 ? -10.398 26.297 -1.99 1 87.81 300 ASP B C 1
ATOM 10096 O O . ASP B 1 300 ? -11.625 26.172 -1.924 1 87.81 300 ASP B O 1
ATOM 10100 N N . ASP B 1 301 ? -9.711 25.859 -2.982 1 87.38 301 ASP B N 1
ATOM 10101 C CA . ASP B 1 301 ? -10.344 25.312 -4.176 1 87.38 301 ASP B CA 1
ATOM 10102 C C . ASP B 1 301 ? -10.531 23.797 -4.059 1 87.38 301 ASP B C 1
ATOM 10104 O O . ASP B 1 301 ? -11.273 23.203 -4.84 1 87.38 301 ASP B O 1
ATOM 10108 N N . CYS B 1 302 ? -9.867 23.172 -3.213 1 89.81 302 CYS B N 1
ATOM 10109 C CA . CYS B 1 302 ? -9.984 21.719 -3.02 1 89.81 302 CYS B CA 1
ATOM 10110 C C . CYS B 1 302 ? -11.086 21.391 -2.027 1 89.81 302 CYS B C 1
ATOM 10112 O O . CYS B 1 302 ? -10.82 20.922 -0.924 1 89.81 302 CYS B O 1
ATOM 10114 N N . VAL B 1 303 ? -12.266 21.359 -2.361 1 89.56 303 VAL B N 1
ATOM 10115 C CA . VAL B 1 303 ? -13.438 21.359 -1.493 1 89.56 303 VAL B CA 1
ATOM 10116 C C . VAL B 1 303 ? -13.633 19.984 -0.878 1 89.56 303 VAL B C 1
ATOM 10118 O O . VAL B 1 303 ? -14.156 19.859 0.229 1 89.56 303 VAL B O 1
ATOM 10121 N N . SER B 1 304 ? -13.203 18.891 -1.587 1 89.38 304 SER B N 1
ATOM 10122 C CA . SER B 1 304 ? -13.359 17.531 -1.084 1 89.38 304 SER B CA 1
ATOM 10123 C C . SER B 1 304 ? -12.664 17.359 0.26 1 89.38 304 SER B C 1
ATOM 10125 O O . SER B 1 304 ? -13.109 16.562 1.097 1 89.38 304 SER B O 1
ATOM 10127 N N . GLU B 1 305 ? -11.672 18.141 0.441 1 91.75 305 GLU B N 1
ATOM 10128 C CA . GLU B 1 305 ? -10.891 18.031 1.668 1 91.75 305 GLU B CA 1
ATOM 10129 C C . GLU B 1 305 ? -11.617 18.672 2.846 1 91.75 305 GLU B C 1
ATOM 10131 O O . GLU B 1 305 ? -11.242 18.469 4 1 91.75 305 GLU B O 1
ATOM 10136 N N . HIS B 1 306 ? -12.719 19.359 2.621 1 92.44 306 HIS B N 1
ATOM 10137 C CA . HIS B 1 306 ? -13.43 20.078 3.668 1 92.44 306 HIS B CA 1
ATOM 10138 C C . HIS B 1 306 ? -14.742 19.406 4.012 1 92.44 306 HIS B C 1
ATOM 10140 O O . HIS B 1 306 ? -15.508 19.891 4.848 1 92.44 306 HIS B O 1
ATOM 10146 N N . ASP B 1 307 ? -14.969 18.219 3.416 1 92.25 307 ASP B N 1
ATOM 10147 C CA . ASP B 1 307 ? -16.219 17.5 3.596 1 92.25 307 ASP B CA 1
ATOM 10148 C C . ASP B 1 307 ? -16.359 16.984 5.031 1 92.25 307 ASP B C 1
ATOM 10150 O O . ASP B 1 307 ? -15.484 16.297 5.539 1 92.25 307 ASP B O 1
ATOM 10154 N N . THR B 1 308 ? -17.531 17.234 5.66 1 95.94 308 THR B N 1
ATOM 10155 C CA . THR B 1 308 ? -17.797 16.812 7.035 1 95.94 308 THR B CA 1
ATOM 10156 C C . THR B 1 308 ? -18.047 15.312 7.105 1 95.94 308 THR B C 1
ATOM 10158 O O . THR B 1 308 ? -17.984 14.719 8.18 1 95.94 308 THR B O 1
ATOM 10161 N N . ALA B 1 309 ? -18.312 14.703 5.969 1 96.06 309 ALA B N 1
ATOM 10162 C CA . ALA B 1 309 ? -18.531 13.258 5.934 1 96.06 309 ALA B CA 1
ATOM 10163 C C . ALA B 1 309 ? -17.234 12.5 6.234 1 96.06 309 ALA B C 1
ATOM 10165 O O . ALA B 1 309 ? -17.266 11.367 6.719 1 96.06 309 ALA B O 1
ATOM 10166 N N . TYR B 1 310 ? -16.172 13.07 5.953 1 96.12 310 TYR B N 1
ATOM 10167 C CA . TYR B 1 310 ? -14.906 12.375 6.137 1 96.12 310 TYR B CA 1
ATOM 10168 C C . TYR B 1 310 ? -14.68 12.016 7.602 1 96.12 310 TYR B C 1
ATOM 10170 O O . TYR B 1 310 ? -14.555 10.836 7.945 1 96.12 310 TYR B O 1
ATOM 10178 N N . PRO B 1 311 ? -14.656 13.023 8.508 1 97.38 311 PRO B N 1
ATOM 10179 C CA . PRO B 1 311 ? -14.492 12.594 9.898 1 97.38 311 PRO B CA 1
ATOM 10180 C C . PRO B 1 311 ? -15.617 11.68 10.367 1 97.38 311 PRO B C 1
ATOM 10182 O O . PRO B 1 311 ? -15.391 10.773 11.172 1 97.38 311 PRO B O 1
ATOM 10185 N N . ASP B 1 312 ? -16.781 11.867 9.898 1 97.81 312 ASP B N 1
ATOM 10186 C CA . ASP B 1 312 ? -17.906 11.039 10.336 1 97.81 312 ASP B CA 1
ATOM 10187 C C . ASP B 1 312 ? -17.625 9.562 10.039 1 97.81 312 ASP B C 1
ATOM 10189 O O . ASP B 1 312 ? -17.797 8.711 10.914 1 97.81 312 ASP B O 1
ATOM 10193 N N . VAL B 1 313 ? -17.203 9.297 8.914 1 97.38 313 VAL B N 1
ATOM 10194 C CA . VAL B 1 313 ? -17.047 7.914 8.477 1 97.38 313 VAL B CA 1
ATOM 10195 C C . VAL B 1 313 ? -15.656 7.41 8.883 1 97.38 313 VAL B C 1
ATOM 10197 O O . VAL B 1 313 ? -15.531 6.359 9.516 1 97.38 313 VAL B O 1
ATOM 10200 N N . PHE B 1 314 ? -14.633 8.07 8.625 1 97.5 314 PHE B N 1
ATOM 10201 C CA . PHE B 1 314 ? -13.273 7.562 8.75 1 97.5 314 PHE B CA 1
ATOM 10202 C C . PHE B 1 314 ? -12.828 7.574 10.203 1 97.5 314 PHE B C 1
ATOM 10204 O O . PHE B 1 314 ? -12.133 6.66 10.656 1 97.5 314 PHE B O 1
ATOM 10211 N N . TYR B 1 315 ? -13.109 8.68 10.961 1 98.19 315 TYR B N 1
ATOM 10212 C CA . TYR B 1 315 ? -12.68 8.711 12.359 1 98.19 315 TYR B CA 1
ATOM 10213 C C . TYR B 1 315 ? -13.508 7.75 13.203 1 98.19 315 TYR B C 1
ATOM 10215 O O . TYR B 1 315 ? -13 7.141 14.141 1 98.19 315 TYR B O 1
ATOM 10223 N N . LYS B 1 316 ? -14.75 7.551 12.891 1 98.25 316 LYS B N 1
ATOM 10224 C CA . LYS B 1 316 ? -15.555 6.539 13.57 1 98.25 316 LYS B CA 1
ATOM 10225 C C . LYS B 1 316 ? -15.094 5.133 13.195 1 98.25 316 LYS B C 1
ATOM 10227 O O . LYS B 1 316 ? -15.172 4.211 14.008 1 98.25 316 LYS B O 1
ATOM 10232 N N . ASN B 1 317 ? -14.68 5.004 11.953 1 97.38 317 ASN B N 1
ATOM 10233 C CA . ASN B 1 317 ? -14.062 3.752 11.531 1 97.38 317 ASN B CA 1
ATOM 10234 C C . ASN B 1 317 ? -12.875 3.387 12.422 1 97.38 317 ASN B C 1
ATOM 10236 O O . ASN B 1 317 ? -12.703 2.221 12.789 1 97.38 317 ASN B O 1
ATOM 10240 N N . ASN B 1 318 ? -12.078 4.324 12.773 1 97.88 318 ASN B N 1
ATOM 10241 C CA . ASN B 1 318 ? -10.953 4.086 13.672 1 97.88 318 ASN B CA 1
ATOM 10242 C C . ASN B 1 318 ? -11.422 3.598 15.039 1 97.88 318 ASN B C 1
ATOM 10244 O O . ASN B 1 318 ? -10.891 2.625 15.57 1 97.88 318 ASN B O 1
ATOM 10248 N N . ILE B 1 319 ? -12.391 4.258 15.562 1 98.25 319 ILE B N 1
ATOM 10249 C CA . ILE B 1 319 ? -12.953 3.881 16.859 1 98.25 319 ILE B CA 1
ATOM 10250 C C . ILE B 1 319 ? -13.5 2.457 16.781 1 98.25 319 ILE B C 1
ATOM 10252 O O . ILE B 1 319 ? -13.258 1.646 17.672 1 98.25 319 ILE B O 1
ATOM 10256 N N . ALA B 1 320 ? -14.188 2.131 15.695 1 97.44 320 ALA B N 1
ATOM 10257 C CA . ALA B 1 320 ? -14.797 0.824 15.469 1 97.44 320 ALA B CA 1
ATOM 10258 C C . ALA B 1 320 ? -13.742 -0.282 15.484 1 97.44 320 ALA B C 1
ATOM 10260 O O . ALA B 1 320 ? -14.039 -1.428 15.828 1 97.44 320 ALA B O 1
ATOM 10261 N N . GLN B 1 321 ? -12.617 0.089 15.125 1 95.94 321 GLN B N 1
ATOM 10262 C CA . GLN B 1 321 ? -11.531 -0.886 15.039 1 95.94 321 GLN B CA 1
ATOM 10263 C C . GLN B 1 321 ? -10.625 -0.812 16.266 1 95.94 321 GLN B C 1
ATOM 10265 O O . GLN B 1 321 ? -9.477 -1.246 16.219 1 95.94 321 GLN B O 1
ATOM 10270 N N . ARG B 1 322 ? -11.07 -0.143 17.375 1 96.94 322 ARG B N 1
ATOM 10271 C CA . ARG B 1 322 ? -10.539 -0.165 18.734 1 96.94 322 ARG B C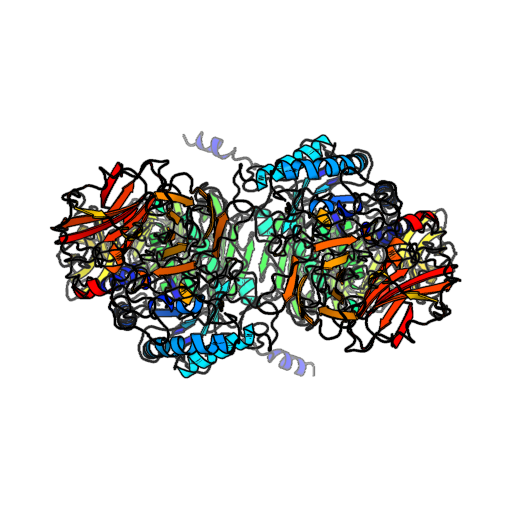A 1
ATOM 10272 C C . ARG B 1 322 ? -9.367 0.797 18.875 1 96.94 322 ARG B C 1
ATOM 10274 O O . ARG B 1 322 ? -8.562 0.674 19.797 1 96.94 322 ARG B O 1
ATOM 10281 N N . MET B 1 323 ? -9.281 1.704 17.938 1 97.62 323 MET B N 1
ATOM 10282 C CA . MET B 1 323 ? -8.211 2.695 18.062 1 97.62 323 MET B CA 1
ATOM 10283 C C . MET B 1 323 ? -8.531 3.691 19.172 1 97.62 323 MET B C 1
ATOM 10285 O O . MET B 1 323 ? -9.578 4.344 19.156 1 97.62 323 MET B O 1
ATOM 10289 N N . THR B 1 324 ? -7.641 3.834 20.156 1 98.38 324 THR B N 1
ATOM 10290 C CA . THR B 1 324 ? -7.914 4.723 21.281 1 98.38 324 THR B CA 1
ATOM 10291 C C . THR B 1 324 ? -6.875 5.84 21.344 1 98.38 324 THR B C 1
ATOM 10293 O O . THR B 1 324 ? -6.984 6.742 22.172 1 98.38 324 THR B O 1
ATOM 10296 N N . LEU B 1 325 ? -5.836 5.828 20.531 1 98.19 325 LEU B N 1
ATOM 10297 C CA . LEU B 1 325 ? -4.895 6.922 20.312 1 98.19 325 LEU B CA 1
ATOM 10298 C C . LEU B 1 325 ? -4.922 7.391 18.859 1 98.19 325 LEU B C 1
ATOM 10300 O O . LEU B 1 325 ? -4.574 6.633 17.953 1 98.19 325 LEU B O 1
ATOM 10304 N N . GLN B 1 326 ? -5.34 8.602 18.688 1 96.75 326 GLN B N 1
ATOM 10305 C CA . GLN B 1 326 ? -5.422 9.133 17.328 1 96.75 326 GLN B CA 1
ATOM 10306 C C . GLN B 1 326 ? -4.895 10.57 17.266 1 96.75 326 GLN B C 1
ATOM 10308 O O . GLN B 1 326 ? -5.219 11.391 18.125 1 96.75 326 GLN B O 1
ATOM 10313 N N . ASN B 1 327 ? -4.02 10.844 16.297 1 98.31 327 ASN B N 1
ATOM 10314 C CA . ASN B 1 327 ? -3.555 12.188 15.992 1 98.31 327 ASN B CA 1
ATOM 10315 C C . ASN B 1 327 ? -3.924 12.594 14.57 1 98.31 327 ASN B C 1
ATOM 10317 O O . ASN B 1 327 ? -3.604 11.883 13.609 1 98.31 327 ASN B O 1
ATOM 10321 N N . MET B 1 328 ? -4.594 13.672 14.469 1 97.94 328 MET B N 1
ATOM 10322 C CA . MET B 1 328 ? -4.996 14.164 13.156 1 97.94 328 MET B CA 1
ATOM 10323 C C . MET B 1 328 ? -3.895 15.023 12.539 1 97.94 328 MET B C 1
ATOM 10325 O O . MET B 1 328 ? -3.541 16.078 13.078 1 97.94 328 MET B O 1
ATOM 10329 N N . TYR B 1 329 ? -3.367 14.555 11.352 1 97.62 329 TYR B N 1
ATOM 10330 C CA . TYR B 1 329 ? -2.312 15.258 10.625 1 97.62 329 TYR B CA 1
ATOM 10331 C C . TYR B 1 329 ? -2.834 15.812 9.305 1 97.62 329 TYR B C 1
ATOM 10333 O O . TYR B 1 329 ? -3.24 15.047 8.422 1 97.62 329 TYR B O 1
ATOM 10341 N N . MET B 1 330 ? -2.918 17.172 9.172 1 97.56 330 MET B N 1
ATOM 10342 C CA . MET B 1 330 ? -2.725 18.25 10.148 1 97.56 330 MET B CA 1
ATOM 10343 C C . MET B 1 330 ? -4.051 18.656 10.789 1 97.56 330 MET B C 1
ATOM 10345 O O . MET B 1 330 ? -5.117 18.375 10.234 1 97.56 330 MET B O 1
ATOM 10349 N N . THR B 1 331 ? -3.863 19.266 11.961 1 98.56 331 THR B N 1
ATOM 10350 C CA . THR B 1 331 ? -5.059 19.859 12.555 1 98.56 331 THR B CA 1
ATOM 10351 C C . THR B 1 331 ? -5.043 21.375 12.398 1 98.56 331 THR B C 1
ATOM 10353 O O . THR B 1 331 ? -6.094 22 12.227 1 98.56 331 THR B O 1
ATOM 10356 N N . TYR B 1 332 ? -3.936 21.969 12.492 1 98.44 332 TYR B N 1
ATOM 10357 C CA . TYR B 1 332 ? -3.734 23.375 12.133 1 98.44 332 TYR B CA 1
ATOM 10358 C C . TYR B 1 332 ? -2.873 23.5 10.883 1 98.44 332 TYR B C 1
ATOM 10360 O O . TYR B 1 332 ? -1.758 22.969 10.836 1 98.44 332 TYR B O 1
ATOM 10368 N N . GLY B 1 333 ? -3.438 24.234 9.945 1 97.31 333 GLY B N 1
ATOM 10369 C CA . GLY B 1 333 ? -2.631 24.562 8.781 1 97.31 333 GLY B CA 1
ATOM 10370 C C . GLY B 1 333 ? -1.734 25.766 8.992 1 97.31 333 GLY B C 1
ATOM 10371 O O . GLY B 1 333 ? -2.18 26.797 9.5 1 97.31 333 GLY B O 1
ATOM 10372 N N . GLY B 1 334 ? -0.479 25.75 8.711 1 97.44 334 GLY B N 1
ATOM 10373 C CA . GLY B 1 334 ? 0.463 26.844 8.938 1 97.44 334 GLY B CA 1
ATOM 10374 C C . GLY B 1 334 ? 1.043 27.406 7.66 1 97.44 334 GLY B C 1
ATOM 10375 O O . GLY B 1 334 ? 0.443 27.281 6.59 1 97.44 334 GLY B O 1
ATOM 10376 N N . THR B 1 335 ? 2.082 28.156 7.848 1 98.25 335 THR B N 1
ATOM 10377 C CA . THR B 1 335 ? 2.762 28.797 6.73 1 98.25 335 THR B CA 1
ATOM 10378 C C . THR B 1 335 ? 4.223 28.375 6.664 1 98.25 335 THR B C 1
ATOM 10380 O O . THR B 1 335 ? 4.934 28.406 7.668 1 98.25 335 THR B O 1
ATOM 10383 N N . ASN B 1 336 ? 4.613 27.922 5.555 1 98.12 336 ASN B N 1
ATOM 10384 C CA . ASN B 1 336 ? 6.039 27.734 5.309 1 98.12 336 ASN B CA 1
ATOM 10385 C C . ASN B 1 336 ? 6.727 29.062 4.965 1 98.12 336 ASN B C 1
ATOM 10387 O O . ASN B 1 336 ? 7.191 29.25 3.84 1 98.12 336 ASN B O 1
ATOM 10391 N N . TRP B 1 337 ? 6.859 29.922 5.918 1 98.12 337 TRP B N 1
ATOM 10392 C CA . TRP B 1 337 ? 7.523 31.203 5.688 1 98.12 337 TRP B CA 1
ATOM 10393 C C . TRP B 1 337 ? 9.023 31.016 5.504 1 98.12 337 TRP B C 1
ATOM 10395 O O . TRP B 1 337 ? 9.57 29.969 5.859 1 98.12 337 TRP B O 1
ATOM 10405 N N . GLY B 1 338 ? 9.641 32.031 4.898 1 97.06 338 GLY B N 1
ATOM 10406 C CA . GLY B 1 338 ? 11.047 31.875 4.562 1 97.06 338 GLY B CA 1
ATOM 10407 C C . GLY B 1 338 ? 11.32 30.656 3.691 1 97.06 338 GLY B C 1
ATOM 10408 O O . GLY B 1 338 ? 10.672 30.484 2.656 1 97.06 338 GLY B O 1
ATOM 10409 N N . HIS B 1 339 ? 12.266 29.859 4.141 1 96 339 HIS B N 1
ATOM 10410 C CA . HIS B 1 339 ? 12.664 28.688 3.383 1 96 339 HIS B CA 1
ATOM 10411 C C . HIS B 1 339 ? 12.445 27.406 4.191 1 96 339 HIS B C 1
ATOM 10413 O O . HIS B 1 339 ? 13.234 26.469 4.102 1 96 339 HIS B O 1
ATOM 10419 N N . LEU B 1 340 ? 11.328 27.359 4.875 1 97.06 340 LEU B N 1
ATOM 10420 C CA . LEU B 1 340 ? 10.961 26.203 5.688 1 97.06 340 LEU B CA 1
ATOM 10421 C C . LEU B 1 340 ? 10.5 25.047 4.812 1 97.06 340 LEU B C 1
ATOM 10423 O O . LEU B 1 340 ? 10.672 23.875 5.184 1 97.06 340 LEU B O 1
ATOM 10427 N N . ALA B 1 341 ? 9.977 25.281 3.701 1 97.19 341 ALA B N 1
ATOM 10428 C CA . ALA B 1 341 ? 9.305 24.281 2.871 1 97.19 341 ALA B CA 1
ATOM 10429 C C . ALA B 1 341 ? 10.312 23.359 2.195 1 97.19 341 ALA B C 1
ATOM 10431 O O . ALA B 1 341 ? 11.391 23.797 1.795 1 97.19 341 ALA B O 1
ATOM 10432 N N . ALA B 1 342 ? 9.93 22.125 2.02 1 97.19 342 ALA B N 1
ATOM 10433 C CA . ALA B 1 342 ? 10.531 21.297 0.983 1 97.19 342 ALA B CA 1
ATOM 10434 C C . ALA B 1 342 ? 10 21.672 -0.398 1 97.19 342 ALA B C 1
ATOM 10436 O O . ALA B 1 342 ? 8.93 22.266 -0.517 1 97.19 342 ALA B O 1
ATOM 10437 N N . PRO B 1 343 ? 10.758 21.266 -1.412 1 95.81 343 PRO B N 1
ATOM 10438 C CA . PRO B 1 343 ? 10.406 21.781 -2.74 1 95.81 343 PRO B CA 1
ATOM 10439 C C . PRO B 1 343 ? 9.047 21.266 -3.229 1 95.81 343 PRO B C 1
ATOM 10441 O O . PRO B 1 343 ? 8.461 21.844 -4.141 1 95.81 343 PRO B O 1
ATOM 10444 N N . VAL B 1 344 ? 8.547 20.297 -2.664 1 92.56 344 VAL B N 1
ATOM 10445 C CA . VAL B 1 344 ? 7.32 19.672 -3.146 1 92.56 344 VAL B CA 1
ATOM 10446 C C . VAL B 1 344 ? 6.129 20.578 -2.834 1 92.56 344 VAL B C 1
ATOM 10448 O O . VAL B 1 344 ? 5.086 20.484 -3.488 1 92.56 344 VAL B O 1
ATOM 10451 N N . VAL B 1 345 ? 6.227 21.469 -1.888 1 96.25 345 VAL B N 1
ATOM 10452 C CA . VAL B 1 345 ? 5.109 22.328 -1.496 1 96.25 345 VAL B CA 1
ATOM 10453 C C . VAL B 1 345 ? 5.496 23.797 -1.664 1 96.25 345 VAL B C 1
ATOM 10455 O O . VAL B 1 345 ? 6.68 24.125 -1.761 1 96.25 345 VAL B O 1
ATOM 10458 N N . TYR B 1 346 ? 4.449 24.656 -1.755 1 96.06 346 TYR B N 1
ATOM 10459 C CA . TYR B 1 346 ? 4.641 26.094 -1.804 1 96.06 346 TYR B CA 1
ATOM 10460 C C . TYR B 1 346 ? 4.492 26.719 -0.418 1 96.06 346 TYR B C 1
ATOM 10462 O O . TYR B 1 346 ? 4.648 26.031 0.594 1 96.06 346 TYR B O 1
ATOM 10470 N N . THR B 1 347 ? 4.266 28 -0.297 1 97.75 347 THR B N 1
ATOM 10471 C CA . THR B 1 347 ? 4.344 28.734 0.957 1 97.75 347 THR B CA 1
ATOM 10472 C C . THR B 1 347 ? 3.236 28.297 1.912 1 97.75 347 THR B C 1
ATOM 10474 O O . THR B 1 347 ? 3.498 28 3.08 1 97.75 347 THR B O 1
ATOM 10477 N N . SER B 1 348 ? 2.045 28.203 1.385 1 97.94 348 SER B N 1
ATOM 10478 C CA . SER B 1 348 ? 0.932 27.812 2.246 1 97.94 348 SER B CA 1
ATOM 10479 C C . SER B 1 348 ? 1.012 26.344 2.623 1 97.94 348 SER B C 1
ATOM 10481 O O . SER B 1 348 ? 1.262 25.484 1.768 1 97.94 348 SER B O 1
ATOM 10483 N N . TYR B 1 349 ? 0.86 26.094 3.84 1 98 349 TYR B N 1
ATOM 10484 C CA . TYR B 1 349 ? 0.708 24.734 4.363 1 98 349 TYR B CA 1
ATOM 10485 C C . TYR B 1 349 ? -0.624 24.578 5.086 1 98 349 TYR B C 1
ATOM 10487 O O . TYR B 1 349 ? -0.699 23.922 6.129 1 98 349 TYR B O 1
ATOM 10495 N N . ASP B 1 350 ? -1.64 25.203 4.574 1 97.69 350 ASP B N 1
ATOM 10496 C CA . ASP B 1 350 ? -2.988 25.078 5.117 1 97.69 350 ASP B CA 1
ATOM 10497 C C . ASP B 1 350 ? -3.387 23.609 5.277 1 97.69 350 ASP B C 1
ATOM 10499 O O . ASP B 1 350 ? -3.943 23.234 6.305 1 97.69 350 ASP B O 1
ATOM 10503 N N . TYR B 1 351 ? -3.025 22.797 4.199 1 96.94 351 TYR B N 1
ATOM 10504 C CA . TYR B 1 351 ? -3.113 21.344 4.238 1 96.94 351 TYR B CA 1
ATOM 10505 C C . TYR B 1 351 ? -4.566 20.891 4.223 1 96.94 351 TYR B C 1
ATOM 10507 O O . TYR B 1 351 ? -4.852 19.703 4.43 1 96.94 351 TYR B O 1
ATOM 10515 N N . GLY B 1 352 ? -5.559 21.844 4.051 1 96.38 352 GLY B N 1
ATOM 10516 C CA . GLY B 1 352 ? -6.957 21.484 4.223 1 96.38 352 GLY B CA 1
ATOM 10517 C C . GLY B 1 352 ? -7.289 21.031 5.633 1 96.38 352 GLY B C 1
ATOM 10518 O O . GLY B 1 352 ? -8.203 20.234 5.836 1 96.38 352 GLY B O 1
ATOM 10519 N N . ALA B 1 353 ? -6.559 21.453 6.602 1 97.69 353 ALA B N 1
ATOM 10520 C CA . ALA B 1 353 ? -6.719 21.078 8 1 97.69 353 ALA B CA 1
ATOM 10521 C C . ALA B 1 353 ? -8.023 21.625 8.578 1 97.69 353 ALA B C 1
ATOM 10523 O O . ALA B 1 353 ? -8.555 22.625 8.07 1 97.69 353 ALA B O 1
ATOM 10524 N N . PRO B 1 354 ? -8.492 21 9.609 1 97.94 354 PRO B N 1
ATOM 10525 C CA . PRO B 1 354 ? -9.719 21.5 10.242 1 97.94 354 PRO B CA 1
ATOM 10526 C C . PRO B 1 354 ? -9.586 22.938 10.727 1 97.94 354 PRO B C 1
ATOM 10528 O O . PRO B 1 354 ? -10.555 23.703 10.68 1 97.94 354 PRO B O 1
ATOM 10531 N N . LEU B 1 355 ? -8.508 23.25 11.242 1 98.5 355 LEU B N 1
ATOM 10532 C CA . LEU B 1 355 ? -8.164 24.641 11.547 1 98.5 355 LEU B CA 1
ATOM 10533 C C . LEU B 1 355 ? -7.277 25.234 10.461 1 98.5 355 LEU B C 1
ATOM 10535 O O . LEU B 1 355 ? -6.148 24.781 10.266 1 98.5 355 LEU B O 1
ATOM 10539 N N . ARG B 1 356 ? -7.719 26.297 9.898 1 97.06 356 ARG B N 1
ATOM 10540 C CA . ARG B 1 356 ? -7.094 26.859 8.703 1 97.06 356 ARG B CA 1
ATOM 10541 C C . ARG B 1 356 ? -5.797 27.578 9.055 1 97.06 356 ARG B C 1
ATOM 10543 O O . ARG B 1 356 ? -5.559 27.922 10.219 1 97.06 356 ARG B O 1
ATOM 10550 N N . GLU B 1 357 ? -5.082 27.844 8.008 1 97.94 357 GLU B N 1
ATOM 10551 C CA . GLU B 1 357 ? -3.893 28.672 8.102 1 97.94 357 GLU B CA 1
ATOM 10552 C C . GLU B 1 357 ? -4.234 30.047 8.664 1 97.94 357 GLU B C 1
ATOM 10554 O O . GLU B 1 357 ? -3.438 30.641 9.398 1 97.94 357 GLU B O 1
ATOM 10559 N N . THR B 1 358 ? -5.43 30.562 8.414 1 97.69 358 THR B N 1
ATOM 10560 C CA . THR B 1 358 ? -5.906 31.844 8.883 1 97.69 358 THR B CA 1
ATOM 10561 C C . THR B 1 358 ? -6.406 31.75 10.32 1 97.69 358 THR B C 1
ATOM 10563 O O . THR B 1 358 ? -6.848 32.75 10.906 1 97.69 358 THR B O 1
ATOM 10566 N N . ARG B 1 359 ? -6.434 30.5 10.867 1 97.69 359 ARG B N 1
ATOM 10567 C CA . ARG B 1 359 ? -6.855 30.188 12.227 1 97.69 359 ARG B CA 1
ATOM 10568 C C . ARG B 1 359 ? -8.375 30.203 12.352 1 97.69 359 ARG B C 1
ATOM 10570 O O . ARG B 1 359 ? -8.914 30.234 13.453 1 97.69 359 ARG B O 1
ATOM 10577 N N . GLU B 1 360 ? -9.047 30.266 11.234 1 97 360 GLU B N 1
ATOM 10578 C CA . GLU B 1 360 ? -10.5 30.125 11.234 1 97 360 GLU B CA 1
ATOM 10579 C C . GLU B 1 360 ? -10.922 28.656 11.289 1 97 360 GLU B C 1
ATOM 10581 O O . GLU B 1 360 ? -10.203 27.781 10.797 1 97 360 GLU B O 1
ATOM 10586 N N . VAL B 1 361 ? -12.078 28.375 11.812 1 97.12 361 VAL B N 1
ATOM 10587 C CA . VAL B 1 361 ? -12.547 27.016 12.047 1 97.12 361 VAL B CA 1
ATOM 10588 C C . VAL B 1 361 ? -13.406 26.547 10.875 1 97.12 361 VAL B C 1
ATOM 10590 O O . VAL B 1 361 ? -14.43 27.172 10.562 1 97.12 361 VAL B O 1
ATOM 10593 N N . TRP B 1 362 ? -13.047 25.391 10.195 1 95.31 362 TRP B N 1
ATOM 10594 C CA . TRP B 1 362 ? -13.891 24.766 9.188 1 95.31 362 TRP B CA 1
ATOM 10595 C C . TRP B 1 362 ? -15.016 23.969 9.836 1 95.31 362 TRP B C 1
ATOM 10597 O O . TRP B 1 362 ? -14.898 23.547 10.984 1 95.31 362 TRP B O 1
ATOM 10607 N N . ASP B 1 363 ? -16.078 23.672 9.094 1 96.5 363 ASP B N 1
ATOM 10608 C CA . ASP B 1 363 ? -17.156 22.812 9.57 1 96.5 363 ASP B CA 1
ATOM 10609 C C . ASP B 1 363 ? -16.656 21.406 9.867 1 96.5 363 ASP B C 1
ATOM 10611 O O . ASP B 1 363 ? -17.156 20.734 10.773 1 96.5 363 ASP B O 1
ATOM 10615 N N . LYS B 1 364 ? -15.703 21 9.141 1 96.5 364 LYS B N 1
ATOM 10616 C CA . LYS B 1 364 ? -15.109 19.688 9.414 1 96.5 364 LYS B CA 1
ATOM 10617 C C . LYS B 1 364 ? -14.609 19.594 10.852 1 96.5 364 LYS B C 1
ATOM 10619 O O . LYS B 1 364 ? -14.703 18.547 11.477 1 96.5 364 LYS B O 1
ATOM 10624 N N . PHE B 1 365 ? -14.023 20.656 11.398 1 98.31 365 PHE B N 1
ATOM 10625 C CA . PHE B 1 365 ? -13.578 20.656 12.781 1 98.31 365 PHE B CA 1
ATOM 10626 C C . PHE B 1 365 ? -14.766 20.594 13.734 1 98.31 365 PHE B C 1
ATOM 10628 O O . PHE B 1 365 ? -14.703 19.922 14.766 1 98.31 365 PHE B O 1
ATOM 10635 N N . LYS B 1 366 ? -15.82 21.281 13.391 1 98.44 366 LYS B N 1
ATOM 10636 C CA . LYS B 1 366 ? -17.047 21.219 14.195 1 98.44 366 LYS B CA 1
ATOM 10637 C C . LYS B 1 366 ? -17.578 19.797 14.273 1 98.44 366 LYS B C 1
ATOM 10639 O O . LYS B 1 366 ? -18.078 19.375 15.32 1 98.44 366 LYS B O 1
ATOM 10644 N N . HIS B 1 367 ? -17.484 19.125 13.188 1 98.38 367 HIS B N 1
ATOM 10645 C CA . HIS B 1 367 ? -17.922 17.734 13.211 1 98.38 367 HIS B CA 1
ATOM 10646 C C . HIS B 1 367 ? -17 16.875 14.062 1 98.38 367 HIS B C 1
ATOM 10648 O O . HIS B 1 367 ? -17.453 15.977 14.766 1 98.38 367 HIS B O 1
ATOM 10654 N N . ILE B 1 368 ? -15.703 17.078 13.945 1 98.5 368 ILE B N 1
ATOM 10655 C CA . ILE B 1 368 ? -14.734 16.359 14.766 1 98.5 368 ILE B CA 1
ATOM 10656 C C . ILE B 1 368 ? -15.07 16.562 16.25 1 98.5 368 ILE B C 1
ATOM 10658 O O . ILE B 1 368 ? -14.93 15.633 17.047 1 98.5 368 ILE B O 1
ATOM 10662 N N . LYS B 1 369 ? -15.516 17.719 16.578 1 98.69 369 LYS B N 1
ATOM 10663 C CA . LYS B 1 369 ? -15.914 18.031 17.938 1 98.69 369 LYS B CA 1
ATOM 10664 C C . LYS B 1 369 ? -16.984 17.078 18.438 1 98.69 369 LYS B C 1
ATOM 10666 O O . LYS B 1 369 ? -16.984 16.656 19.594 1 98.69 369 LYS B O 1
ATOM 10671 N N . LEU B 1 370 ? -17.922 16.719 17.609 1 98.75 370 LEU B N 1
ATOM 10672 C CA . LEU B 1 370 ? -18.984 15.797 18.016 1 98.75 370 LEU B CA 1
ATOM 10673 C C . LEU B 1 370 ? -18.391 14.453 18.438 1 98.75 370 LEU B C 1
ATOM 10675 O O . LEU B 1 370 ? -18.812 13.867 19.438 1 98.75 370 LEU B O 1
ATOM 10679 N N . ILE B 1 371 ? -17.422 14.039 17.734 1 98.56 371 ILE B N 1
ATOM 10680 C CA . ILE B 1 371 ? -16.797 12.742 17.969 1 98.56 371 ILE B CA 1
ATOM 10681 C C . ILE B 1 371 ? -15.883 12.836 19.188 1 98.56 371 ILE B C 1
ATOM 10683 O O . ILE B 1 371 ? -15.891 11.938 20.031 1 98.56 371 ILE B O 1
ATOM 10687 N N . SER B 1 372 ? -15.109 13.898 19.266 1 98.44 372 SER B N 1
ATOM 10688 C CA . SER B 1 372 ? -14.164 14.047 20.359 1 98.44 372 SER B CA 1
ATOM 10689 C C . SER B 1 372 ? -14.898 14.172 21.703 1 98.44 372 SER B C 1
ATOM 10691 O O . SER B 1 372 ? -14.453 13.625 22.703 1 98.44 372 SER B O 1
ATOM 10693 N N . LEU B 1 373 ? -16.016 14.852 21.734 1 98.62 373 LEU B N 1
ATOM 10694 C CA . LEU B 1 373 ? -16.781 15.008 22.969 1 98.62 373 LEU B CA 1
ATOM 10695 C C . LEU B 1 373 ? -17.438 13.688 23.359 1 98.62 373 LEU B C 1
ATOM 10697 O O . LEU B 1 373 ? -17.578 13.391 24.547 1 98.62 373 LEU B O 1
ATOM 10701 N N . PHE B 1 374 ? -17.859 12.898 22.484 1 98.62 374 PHE B N 1
ATOM 10702 C CA . PHE B 1 374 ? -18.375 11.562 22.766 1 98.62 374 PHE B CA 1
ATOM 10703 C C . PHE B 1 374 ? -17.312 10.695 23.438 1 98.62 374 PHE B C 1
ATOM 10705 O O . PHE B 1 374 ? -17.578 10.086 24.469 1 98.62 374 PHE B O 1
ATOM 10712 N N . THR B 1 375 ? -16.109 10.625 22.781 1 98.38 375 THR B N 1
ATOM 10713 C CA . THR B 1 375 ? -15.055 9.742 23.297 1 98.38 375 THR B CA 1
ATOM 10714 C C . THR B 1 375 ? -14.562 10.219 24.656 1 98.38 375 THR B C 1
ATOM 10716 O O . THR B 1 375 ? -14.125 9.414 25.484 1 98.38 375 THR B O 1
ATOM 10719 N N . ARG B 1 376 ? -14.695 11.523 24.922 1 98.06 376 ARG B N 1
ATOM 10720 C CA . ARG B 1 376 ? -14.281 12.102 26.188 1 98.06 376 ARG B CA 1
ATOM 10721 C C . ARG B 1 376 ? -15.047 11.461 27.344 1 98.06 376 ARG B C 1
ATOM 10723 O O . ARG B 1 376 ? -14.461 11.172 28.391 1 98.06 376 ARG B O 1
ATOM 10730 N N . VAL B 1 377 ? -16.344 11.156 27.141 1 97.69 377 VAL B N 1
ATOM 10731 C CA . VAL B 1 377 ? -17.156 10.742 28.266 1 97.69 377 VAL B CA 1
ATOM 10732 C C . VAL B 1 377 ? -17.5 9.258 28.156 1 97.69 377 VAL B C 1
ATOM 10734 O O . VAL B 1 377 ? -18.125 8.688 29.047 1 97.69 377 VAL B O 1
ATOM 10737 N N . SER B 1 378 ? -17.156 8.594 27.047 1 97.81 378 SER B N 1
ATOM 10738 C CA . SER B 1 378 ? -17.469 7.188 26.812 1 97.81 378 SER B CA 1
ATOM 10739 C C . SER B 1 378 ? -16.312 6.293 27.266 1 97.81 378 SER B C 1
ATOM 10741 O O . SER B 1 378 ? -15.703 5.605 26.438 1 97.81 378 SER B O 1
ATOM 10743 N N . LYS B 1 379 ? -16.156 6.156 28.516 1 95.19 379 LYS B N 1
ATOM 10744 C CA . LYS B 1 379 ? -15 5.469 29.094 1 95.19 379 LYS B CA 1
ATOM 10745 C C . LYS B 1 379 ? -15.039 3.975 28.781 1 95.19 379 LYS B C 1
ATOM 10747 O O . LYS B 1 379 ? -14.008 3.303 28.812 1 95.19 379 LYS B O 1
ATOM 10752 N N . GLY B 1 380 ? -16.203 3.414 28.516 1 96.56 380 GLY B N 1
ATOM 10753 C CA . GLY B 1 380 ? -16.328 2.014 28.141 1 96.56 380 GLY B CA 1
ATOM 10754 C C . GLY B 1 380 ? -15.523 1.655 26.906 1 96.56 380 GLY B C 1
ATOM 10755 O O . GLY B 1 380 ? -15.188 0.488 26.688 1 96.56 380 GLY B O 1
ATOM 10756 N N . LEU B 1 381 ? -15.188 2.572 26.047 1 96.88 381 LEU B N 1
ATOM 10757 C CA . LEU B 1 381 ? -14.445 2.371 24.812 1 96.88 381 LEU B CA 1
ATOM 10758 C C . LEU B 1 381 ? -12.992 2.008 25.109 1 96.88 381 LEU B C 1
ATOM 10760 O O . LEU B 1 381 ? -12.281 1.506 24.234 1 96.88 381 LEU B O 1
ATOM 10764 N N . LEU B 1 382 ? -12.531 2.291 26.266 1 97.38 382 LEU B N 1
ATOM 10765 C CA . LEU B 1 382 ? -11.102 2.236 26.562 1 97.38 382 LEU B CA 1
ATOM 10766 C C . LEU B 1 382 ? -10.672 0.81 26.875 1 97.38 382 LEU B C 1
ATOM 10768 O O . LEU B 1 382 ? -9.469 0.531 26.984 1 97.38 382 LEU B O 1
ATOM 10772 N N . HIS B 1 383 ? -11.539 -0.033 27.062 1 95.44 383 HIS B N 1
ATOM 10773 C CA . HIS B 1 383 ? -11.289 -1.458 27.234 1 95.44 383 HIS B CA 1
ATOM 10774 C C . HIS B 1 383 ? -12.398 -2.299 26.625 1 95.44 383 HIS B C 1
ATOM 10776 O O . HIS B 1 383 ? -13.359 -2.666 27.312 1 95.44 383 HIS B O 1
ATOM 10782 N N . THR B 1 384 ? -12.109 -2.625 25.312 1 96.12 384 THR B N 1
ATOM 10783 C CA . THR B 1 384 ? -13.141 -3.379 24.609 1 96.12 384 THR B CA 1
ATOM 10784 C C . THR B 1 384 ? -12.547 -4.621 23.953 1 96.12 384 THR B C 1
ATOM 10786 O O . THR B 1 384 ? -11.328 -4.727 23.797 1 96.12 384 THR B O 1
ATOM 10789 N N . GLU B 1 385 ? -13.297 -5.562 23.766 1 92.94 385 GLU B N 1
ATOM 10790 C CA . GLU B 1 385 ? -13.023 -6.703 22.906 1 92.94 385 GLU B CA 1
ATOM 10791 C C . GLU B 1 385 ? -13.836 -6.625 21.609 1 92.94 385 GLU B C 1
ATOM 10793 O O . GLU B 1 385 ? -14.961 -6.121 21.609 1 92.94 385 GLU B O 1
ATOM 10798 N N . MET B 1 386 ? -13.086 -7.023 20.531 1 92.56 386 MET B N 1
ATOM 10799 C CA . MET B 1 386 ? -13.844 -7.191 19.297 1 92.56 386 MET B CA 1
ATOM 10800 C C . MET B 1 386 ? -14.773 -8.398 19.391 1 92.56 386 MET B C 1
ATOM 10802 O O . MET B 1 386 ? -14.32 -9.547 19.297 1 92.56 386 MET B O 1
ATOM 10806 N N . GLU B 1 387 ? -15.93 -8.172 19.672 1 93.88 387 GLU B N 1
ATOM 10807 C CA . GLU B 1 387 ? -16.906 -9.25 19.781 1 93.88 387 GLU B CA 1
ATOM 10808 C C . GLU B 1 387 ? -17.219 -9.852 18.422 1 93.88 387 GLU B C 1
ATOM 10810 O O . GLU B 1 387 ? -17.266 -11.07 18.266 1 93.88 387 GLU B O 1
ATOM 10815 N N . SER B 1 388 ? -17.469 -9.055 17.438 1 92.75 388 SER B N 1
ATOM 10816 C CA . SER B 1 388 ? -17.719 -9.461 16.062 1 92.75 388 SER B CA 1
ATOM 10817 C C . SER B 1 388 ? -17.641 -8.273 15.109 1 92.75 388 SER B C 1
ATOM 10819 O O . SER B 1 388 ? -17.672 -7.121 15.547 1 92.75 388 SER B O 1
ATOM 10821 N N . ASN B 1 389 ? -17.375 -8.539 13.891 1 93.94 389 ASN B N 1
ATOM 10822 C CA . ASN B 1 389 ? -17.453 -7.512 12.859 1 93.94 389 ASN B CA 1
ATOM 10823 C C . ASN B 1 389 ? -17.719 -8.117 11.484 1 93.94 389 ASN B C 1
ATOM 10825 O O . ASN B 1 389 ? -17.75 -9.344 11.336 1 93.94 389 ASN B O 1
ATOM 10829 N N . GLY B 1 390 ? -18.094 -7.293 10.555 1 93.06 390 GLY B N 1
ATOM 10830 C CA . GLY B 1 390 ? -18.188 -7.762 9.188 1 93.06 390 GLY B CA 1
ATOM 10831 C C . GLY B 1 390 ? -19.438 -7.273 8.461 1 93.06 390 GLY B C 1
ATOM 10832 O O . GLY B 1 390 ? -20.25 -6.555 9.047 1 93.06 390 GLY B O 1
ATOM 10833 N N . THR B 1 391 ? -19.469 -7.586 7.238 1 91.81 391 THR B N 1
ATOM 10834 C CA . THR B 1 391 ? -20.656 -7.355 6.414 1 91.81 391 THR B CA 1
ATOM 10835 C C . THR B 1 391 ? -21.844 -8.156 6.938 1 91.81 391 THR B C 1
ATOM 10837 O O . THR B 1 391 ? -21.703 -9.344 7.246 1 91.81 391 THR B O 1
ATOM 10840 N N . GLY B 1 392 ? -22.984 -7.438 7.039 1 90.69 392 GLY B N 1
ATOM 10841 C CA . GLY B 1 392 ? -24.203 -8.102 7.48 1 90.69 392 GLY B CA 1
ATOM 10842 C C . GLY B 1 392 ? -24.156 -8.539 8.93 1 90.69 392 GLY B C 1
ATOM 10843 O O . GLY B 1 392 ? -25 -9.32 9.375 1 90.69 392 GLY B O 1
ATOM 10844 N N . ASN B 1 393 ? -23.156 -8.008 9.586 1 92 393 ASN B N 1
ATOM 10845 C CA . ASN B 1 393 ? -22.969 -8.391 10.984 1 92 393 ASN B CA 1
ATOM 10846 C C . ASN B 1 393 ? -23.969 -7.684 11.891 1 92 393 ASN B C 1
ATOM 10848 O O . ASN B 1 393 ? -24.062 -6.453 11.883 1 92 393 ASN B O 1
ATOM 10852 N N . ALA B 1 394 ? -24.812 -8.398 12.609 1 93.38 394 ALA B N 1
ATOM 10853 C CA . ALA B 1 394 ? -25.75 -7.914 13.609 1 93.38 394 ALA B CA 1
ATOM 10854 C C . ALA B 1 394 ? -26.875 -7.098 12.969 1 93.38 394 ALA B C 1
ATOM 10856 O O . ALA B 1 394 ? -27.609 -6.391 13.664 1 93.38 394 ALA B O 1
ATOM 10857 N N . VAL B 1 395 ? -26.953 -6.965 11.727 1 95.38 395 VAL B N 1
ATOM 10858 C CA . VAL B 1 395 ? -27.969 -6.219 10.984 1 95.38 395 VAL B CA 1
ATOM 10859 C C . VAL B 1 395 ? -28.688 -7.145 10 1 95.38 395 VAL B C 1
ATOM 10861 O O . VAL B 1 395 ? -28.281 -8.297 9.82 1 95.38 395 VAL B O 1
ATOM 10864 N N . ASN B 1 396 ? -29.812 -6.574 9.32 1 91.25 396 ASN B N 1
ATOM 10865 C CA . ASN B 1 396 ? -30.609 -7.387 8.406 1 91.25 396 ASN B CA 1
ATOM 10866 C C . ASN B 1 396 ? -30.266 -7.098 6.949 1 91.25 396 ASN B C 1
ATOM 10868 O O . ASN B 1 396 ? -31.078 -7.344 6.055 1 91.25 396 ASN B O 1
ATOM 10872 N N . SER B 1 397 ? -29.156 -6.414 6.793 1 90.44 397 SER B N 1
ATOM 10873 C CA . SER B 1 397 ? -28.797 -6.012 5.434 1 90.44 397 SER B CA 1
ATOM 10874 C C . SER B 1 397 ? -27.312 -6.191 5.168 1 90.44 397 SER B C 1
ATOM 10876 O O . SER B 1 397 ? -26.484 -5.781 5.98 1 90.44 397 SER B O 1
ATOM 10878 N N . SER B 1 398 ? -26.969 -6.754 3.986 1 85.94 398 SER B N 1
ATOM 10879 C CA . SER B 1 398 ? -25.578 -6.902 3.59 1 85.94 398 SER B CA 1
ATOM 10880 C C . SER B 1 398 ? -25.016 -5.594 3.039 1 85.94 398 SER B C 1
ATOM 10882 O O . SER B 1 398 ? -23.828 -5.512 2.701 1 85.94 398 SER B O 1
ATOM 10884 N N . SER B 1 399 ? -25.859 -4.5 2.977 1 91.12 399 SER B N 1
ATOM 10885 C CA . SER B 1 399 ? -25.391 -3.188 2.557 1 91.12 399 SER B CA 1
ATOM 10886 C C . SER B 1 399 ? -24.703 -2.453 3.707 1 91.12 399 SER B C 1
ATOM 10888 O O . SER B 1 399 ? -24.141 -1.373 3.514 1 91.12 399 SER B O 1
ATOM 10890 N N . ILE B 1 400 ? -24.75 -3.137 4.848 1 95.44 400 ILE B N 1
ATOM 10891 C CA . ILE B 1 400 ? -24.234 -2.48 6.047 1 95.44 400 ILE B CA 1
ATOM 10892 C C . ILE B 1 400 ? -23.078 -3.297 6.633 1 95.44 400 ILE B C 1
ATOM 10894 O O . ILE B 1 400 ? -23.156 -4.527 6.703 1 95.44 400 ILE B O 1
ATOM 10898 N N . PHE B 1 401 ? -22 -2.715 6.938 1 94.62 401 PHE B N 1
ATOM 10899 C CA . PHE B 1 401 ? -20.891 -3.266 7.727 1 94.62 401 PHE B CA 1
ATOM 10900 C C . PHE B 1 401 ? -21 -2.82 9.18 1 94.62 401 PHE B C 1
ATOM 10902 O O . PHE B 1 401 ? -21.234 -1.644 9.461 1 94.62 401 PHE B O 1
ATOM 10909 N N . THR B 1 402 ? -20.875 -3.715 10.156 1 96.94 402 THR B N 1
ATOM 10910 C CA . THR B 1 402 ? -21 -3.363 11.562 1 96.94 402 THR B CA 1
ATOM 10911 C C . THR B 1 402 ? -19.844 -3.947 12.375 1 96.94 402 THR B C 1
ATOM 10913 O O . THR B 1 402 ? -19.484 -5.109 12.195 1 96.94 402 THR B O 1
ATOM 10916 N N . TRP B 1 403 ? -19.281 -3.143 13.141 1 96.75 403 TRP B N 1
ATOM 10917 C CA . TRP B 1 403 ? -18.422 -3.592 14.227 1 96.75 403 TRP B CA 1
ATOM 10918 C C . TRP B 1 403 ? -19.188 -3.615 15.547 1 96.75 403 TRP B C 1
ATOM 10920 O O . TRP B 1 403 ? -20 -2.729 15.82 1 96.75 403 TRP B O 1
ATOM 10930 N N . VAL B 1 404 ? -18.922 -4.57 16.344 1 97.19 404 VAL B N 1
ATOM 10931 C CA . VAL B 1 404 ? -19.469 -4.66 17.703 1 97.19 404 VAL B CA 1
ATOM 10932 C C . VAL B 1 404 ? -18.312 -4.77 18.703 1 97.19 404 VAL B C 1
ATOM 10934 O O . VAL B 1 404 ? -17.609 -5.777 18.734 1 97.19 404 VAL B O 1
ATOM 10937 N N . LEU B 1 405 ? -18.203 -3.74 19.422 1 97.25 405 LEU B N 1
ATOM 10938 C CA . LEU B 1 405 ? -17.234 -3.723 20.531 1 97.25 405 LEU B CA 1
ATOM 10939 C C . LEU B 1 405 ? -17.953 -3.926 21.859 1 97.25 405 LEU B C 1
ATOM 10941 O O . LEU B 1 405 ? -19.031 -3.389 22.078 1 97.25 405 LEU B O 1
ATOM 10945 N N . ARG B 1 406 ? -17.359 -4.742 22.719 1 96.5 406 ARG B N 1
ATOM 10946 C CA . ARG B 1 406 ? -17.938 -5.047 24.031 1 96.5 406 ARG B CA 1
ATOM 10947 C C . ARG B 1 406 ? -16.922 -4.824 25.141 1 96.5 406 ARG B C 1
ATOM 10949 O O . ARG B 1 406 ? -15.781 -5.281 25.062 1 96.5 406 ARG B O 1
ATOM 10956 N N . ASN B 1 407 ? -17.359 -4.027 26.062 1 96.75 407 ASN B N 1
ATOM 10957 C CA . ASN B 1 407 ? -16.578 -3.953 27.297 1 96.75 407 ASN B CA 1
ATOM 10958 C C . ASN B 1 407 ? -16.844 -5.156 28.188 1 96.75 407 ASN B C 1
ATOM 10960 O O . ASN B 1 407 ? -17.953 -5.355 28.672 1 96.75 407 ASN B O 1
ATOM 10964 N N . PRO B 1 408 ? -15.867 -5.902 28.422 1 92.44 408 PRO B N 1
ATOM 10965 C CA . PRO B 1 408 ? -16.109 -7.145 29.141 1 92.44 408 PRO B CA 1
ATOM 10966 C C . PRO B 1 408 ? -16.453 -6.906 30.625 1 92.44 408 PRO B C 1
ATOM 10968 O O . PRO B 1 408 ? -17.016 -7.789 31.281 1 92.44 408 PRO B O 1
ATOM 10971 N N . GLU B 1 409 ? -16.125 -5.797 31.141 1 92.12 409 GLU B N 1
ATOM 10972 C CA . GLU B 1 409 ? -16.391 -5.484 32.531 1 92.12 409 GLU B CA 1
ATOM 10973 C C . GLU B 1 409 ? -17.812 -4.965 32.719 1 92.12 409 GLU B C 1
ATOM 10975 O O . GLU B 1 409 ? -18.516 -5.398 33.656 1 92.12 409 GLU B O 1
ATOM 10980 N N . THR B 1 410 ? -18.266 -4.094 31.859 1 92.25 410 THR B N 1
ATOM 10981 C CA . THR B 1 410 ? -19.562 -3.445 32.031 1 92.25 410 THR B CA 1
ATOM 10982 C C . THR B 1 410 ? -20.625 -4.082 31.125 1 92.25 410 THR B C 1
ATOM 10984 O O . THR B 1 410 ? -21.812 -3.844 31.297 1 92.25 410 THR B O 1
ATOM 10987 N N . GLN B 1 411 ? -20.172 -4.797 30.219 1 92.94 411 GLN B N 1
ATOM 10988 C CA . GLN B 1 411 ? -21 -5.402 29.188 1 92.94 411 GLN B CA 1
ATOM 10989 C C . GLN B 1 411 ? -21.562 -4.34 28.234 1 92.94 411 GLN B C 1
ATOM 10991 O O . GLN B 1 411 ? -22.422 -4.637 27.406 1 92.94 411 GLN B O 1
ATOM 10996 N N . GLY B 1 412 ? -21.109 -3.111 28.469 1 96.56 412 GLY B N 1
ATOM 10997 C CA . GLY B 1 412 ? -21.484 -2.059 27.531 1 96.56 412 GLY B CA 1
ATOM 10998 C C . GLY B 1 412 ? -21.062 -2.338 26.109 1 96.56 412 GLY B C 1
ATOM 10999 O O . GLY B 1 412 ? -19.984 -2.873 25.875 1 96.56 412 GLY B O 1
ATOM 11000 N N . GLY B 1 413 ? -21.953 -2.051 25.188 1 97.81 413 GLY B N 1
ATOM 11001 C CA . GLY B 1 413 ? -21.672 -2.299 23.781 1 97.81 413 GLY B CA 1
ATOM 11002 C C . GLY B 1 413 ? -21.641 -1.032 22.938 1 97.81 413 GLY B C 1
ATOM 11003 O O . GLY B 1 413 ? -22.312 -0.052 23.266 1 97.81 413 GLY B O 1
ATOM 11004 N N . PHE B 1 414 ? -20.828 -1.033 21.922 1 98.56 414 PHE B N 1
ATOM 11005 C CA . PHE B 1 414 ? -20.734 -0.003 20.891 1 98.56 414 PHE B CA 1
ATOM 11006 C C . PHE B 1 414 ? -20.891 -0.614 19.5 1 98.56 414 PHE B C 1
ATOM 11008 O O . PHE B 1 414 ? -20.078 -1.459 19.109 1 98.56 414 PHE B O 1
ATOM 11015 N N . TYR B 1 415 ? -21.906 -0.268 18.812 1 98.38 415 TYR B N 1
ATOM 11016 C CA . TYR B 1 415 ? -22.188 -0.719 17.453 1 98.38 415 TYR B CA 1
ATOM 11017 C C . TYR B 1 415 ? -21.922 0.391 16.438 1 98.38 415 TYR B C 1
ATOM 11019 O O . TYR B 1 415 ? -22.625 1.41 16.438 1 98.38 415 TYR B O 1
ATOM 11027 N N . VAL B 1 416 ? -20.891 0.206 15.68 1 98.25 416 VAL B N 1
ATOM 11028 C CA . VAL B 1 416 ? -20.578 1.196 14.648 1 98.25 416 VAL B CA 1
ATOM 11029 C C . VAL B 1 416 ? -21.016 0.674 13.281 1 98.25 416 VAL B C 1
ATOM 11031 O O . VAL B 1 416 ? -20.578 -0.392 12.852 1 98.25 416 VAL B O 1
ATOM 11034 N N . THR B 1 417 ? -21.891 1.392 12.617 1 97.81 417 THR B N 1
ATOM 11035 C CA . THR B 1 417 ? -22.453 0.968 11.344 1 97.81 417 THR B CA 1
ATOM 11036 C C . THR B 1 417 ? -22.047 1.92 10.219 1 97.81 417 THR B C 1
ATOM 11038 O O . THR B 1 417 ? -21.953 3.131 10.43 1 97.81 417 THR B O 1
ATOM 11041 N N . GLN B 1 418 ? -21.734 1.384 9.125 1 96 418 GLN B N 1
ATOM 11042 C CA . GLN B 1 418 ? -21.438 2.119 7.898 1 96 418 GLN B CA 1
ATOM 11043 C C . GLN B 1 418 ? -21.859 1.329 6.664 1 96 418 GLN B C 1
ATOM 11045 O O . GLN B 1 418 ? -22.188 0.143 6.762 1 96 418 GLN B O 1
ATOM 11050 N N . HIS B 1 419 ? -21.938 2.045 5.531 1 94 419 HIS B N 1
ATOM 11051 C CA . HIS B 1 419 ? -22.188 1.314 4.293 1 94 419 HIS B CA 1
ATOM 11052 C C . HIS B 1 419 ? -21.062 0.334 3.992 1 94 419 HIS B C 1
ATOM 11054 O O . HIS B 1 419 ? -19.891 0.645 4.207 1 94 419 HIS B O 1
ATOM 11060 N N . ASP B 1 420 ? -21.469 -0.854 3.623 1 90.81 420 ASP B N 1
ATOM 11061 C CA . ASP B 1 420 ? -20.469 -1.82 3.18 1 90.81 420 ASP B CA 1
ATOM 11062 C C . ASP B 1 420 ? -19.641 -1.263 2.025 1 90.81 420 ASP B C 1
ATOM 11064 O O . ASP B 1 420 ? -18.406 -1.428 1.993 1 90.81 420 ASP B O 1
ATOM 11068 N N . ASN B 1 421 ? -20.328 -0.691 1.032 1 85.12 421 ASN B N 1
ATOM 11069 C CA . ASN B 1 421 ? -19.656 0.142 0.038 1 85.12 421 ASN B CA 1
ATOM 11070 C C . ASN B 1 421 ? -19.469 1.568 0.543 1 85.12 421 ASN B C 1
ATOM 11072 O O . ASN B 1 421 ? -20.406 2.369 0.542 1 85.12 421 ASN B O 1
ATOM 11076 N N . SER B 1 422 ? -18.219 1.9 0.994 1 86.94 422 SER B N 1
ATOM 11077 C CA . SER B 1 422 ? -17.984 3.17 1.677 1 86.94 422 SER B CA 1
ATOM 11078 C C . SER B 1 422 ? -18.219 4.352 0.743 1 86.94 422 SER B C 1
ATOM 11080 O O . SER B 1 422 ? -18.375 5.488 1.196 1 86.94 422 SER B O 1
ATOM 11082 N N . ARG B 1 423 ? -18.328 4.172 -0.593 1 87.06 423 ARG B N 1
ATOM 11083 C CA . ARG B 1 423 ? -18.531 5.25 -1.555 1 87.06 423 ARG B CA 1
ATOM 11084 C C . ARG B 1 423 ? -20.016 5.582 -1.699 1 87.06 423 ARG B C 1
ATOM 11086 O O . ARG B 1 423 ? -20.375 6.598 -2.295 1 87.06 423 ARG B O 1
ATOM 11093 N N . SER B 1 424 ? -20.812 4.715 -1.15 1 89.88 424 SER B N 1
ATOM 11094 C CA . SER B 1 424 ? -22.25 4.848 -1.344 1 89.88 424 SER B CA 1
ATOM 11095 C C . SER B 1 424 ? -22.766 6.16 -0.768 1 89.88 424 SER B C 1
ATOM 11097 O O . SER B 1 424 ? -22.359 6.566 0.325 1 89.88 424 SER B O 1
ATOM 11099 N N . ARG B 1 425 ? -23.594 6.824 -1.528 1 92.06 425 ARG B N 1
ATOM 11100 C CA . ARG B 1 425 ? -24.297 8.023 -1.08 1 92.06 425 ARG B CA 1
ATOM 11101 C C . ARG B 1 425 ? -25.797 7.758 -0.946 1 92.06 425 ARG B C 1
ATOM 11103 O O . ARG B 1 425 ? -26.594 8.695 -0.874 1 92.06 425 ARG B O 1
ATOM 11110 N N . GLU B 1 426 ? -26.109 6.465 -0.9 1 93.31 426 GLU B N 1
ATOM 11111 C CA . GLU B 1 426 ? -27.516 6.07 -0.809 1 93.31 426 GLU B CA 1
ATOM 11112 C C . GLU B 1 426 ? -28.062 6.305 0.596 1 93.31 426 GLU B C 1
ATOM 11114 O O . GLU B 1 426 ? -27.312 6.371 1.563 1 93.31 426 GLU B O 1
ATOM 11119 N N . ASN B 1 427 ? -29.328 6.574 0.627 1 95.75 427 ASN B N 1
ATOM 11120 C CA . ASN B 1 427 ? -30.047 6.453 1.89 1 95.75 427 ASN B CA 1
ATOM 11121 C C . ASN B 1 427 ? -30.516 5.02 2.133 1 95.75 427 ASN B C 1
ATOM 11123 O O . ASN B 1 427 ? -31.359 4.504 1.39 1 95.75 427 ASN B O 1
ATOM 11127 N N . THR B 1 428 ? -30.016 4.379 3.098 1 96.44 428 THR B N 1
ATOM 11128 C CA . THR B 1 428 ? -30.297 2.963 3.318 1 96.44 428 THR B CA 1
ATOM 11129 C C . THR B 1 428 ? -30.906 2.742 4.699 1 96.44 428 THR B C 1
ATOM 11131 O O . THR B 1 428 ? -30.266 3.016 5.719 1 96.44 428 THR B O 1
ATOM 11134 N N . ALA B 1 429 ? -32.125 2.203 4.684 1 97 429 ALA B N 1
ATOM 11135 C CA . ALA B 1 429 ? -32.781 1.822 5.93 1 97 429 ALA B CA 1
ATOM 11136 C C . ALA B 1 429 ? -32.406 0.404 6.344 1 97 429 ALA B C 1
ATOM 11138 O O . ALA B 1 429 ? -32.25 -0.476 5.492 1 97 429 ALA B O 1
ATOM 11139 N N . PHE B 1 430 ? -32.25 0.137 7.613 1 96.88 430 PHE B N 1
ATOM 11140 C CA . PHE B 1 430 ? -31.938 -1.192 8.125 1 96.88 430 PHE B CA 1
ATOM 11141 C C . PHE B 1 430 ? -32.344 -1.322 9.586 1 96.88 430 PHE B C 1
ATOM 11143 O O . PHE B 1 430 ? -32.688 -0.331 10.227 1 96.88 430 PHE B O 1
ATOM 11150 N N . SER B 1 431 ? -32.438 -2.539 10.055 1 97.06 431 SER B N 1
ATOM 11151 C CA . SER B 1 431 ? -32.594 -2.812 11.477 1 97.06 431 SER B CA 1
ATOM 11152 C C . SER B 1 431 ? -31.281 -3.268 12.109 1 97.06 431 SER B C 1
ATOM 11154 O O . SER B 1 431 ? -30.375 -3.719 11.414 1 97.06 431 SER B O 1
ATOM 11156 N N . LEU B 1 432 ? -31.109 -3.092 13.359 1 96.94 432 LEU B N 1
ATOM 11157 C CA . LEU B 1 432 ? -29.922 -3.465 14.125 1 96.94 432 LEU B CA 1
ATOM 11158 C C . LEU B 1 432 ? -30.312 -4.27 15.367 1 96.94 432 LEU B C 1
ATOM 11160 O O . LEU B 1 432 ? -31.203 -3.867 16.125 1 96.94 432 LEU B O 1
ATOM 11164 N N . ASP B 1 433 ? -29.719 -5.387 15.516 1 94.94 433 ASP B N 1
ATOM 11165 C CA . ASP B 1 433 ? -29.875 -6.18 16.734 1 94.94 433 ASP B CA 1
ATOM 11166 C C . ASP B 1 433 ? -28.812 -5.812 17.766 1 94.94 433 ASP B C 1
ATOM 11168 O O . ASP B 1 433 ? -27.609 -5.941 17.5 1 94.94 433 ASP B O 1
ATOM 11172 N N . VAL B 1 434 ? -29.203 -5.414 18.922 1 96.31 434 VAL B N 1
ATOM 11173 C CA . VAL B 1 434 ? -28.281 -4.996 19.984 1 96.31 434 VAL B CA 1
ATOM 11174 C C . VAL B 1 434 ? -28.453 -5.906 21.203 1 96.31 434 VAL B C 1
ATOM 11176 O O . VAL B 1 434 ? -29.562 -6.16 21.641 1 96.31 434 VAL B O 1
ATOM 11179 N N . ALA B 1 435 ? -27.344 -6.461 21.609 1 93.62 435 ALA B N 1
ATOM 11180 C CA . ALA B 1 435 ? -27.344 -7.211 22.859 1 93.62 435 ALA B CA 1
ATOM 11181 C C . ALA B 1 435 ? -27.328 -6.273 24.062 1 93.62 435 ALA B C 1
ATOM 11183 O O . ALA B 1 435 ? -26.531 -5.332 24.109 1 93.62 435 ALA B O 1
ATOM 11184 N N . THR B 1 436 ? -28.297 -6.441 24.984 1 96 436 THR B N 1
ATOM 11185 C CA . THR B 1 436 ? -28.344 -5.645 26.203 1 96 436 THR B CA 1
ATOM 11186 C C . THR B 1 436 ? -28.406 -6.547 27.438 1 96 436 THR B C 1
ATOM 11188 O O . THR B 1 436 ? -28.562 -7.766 27.312 1 96 436 THR B O 1
ATOM 11191 N N . SER B 1 437 ? -28.266 -5.918 28.562 1 94.25 437 SER B N 1
ATOM 11192 C CA . SER B 1 437 ? -28.375 -6.629 29.828 1 94.25 437 SER B CA 1
ATOM 11193 C C . SER B 1 437 ? -29.797 -7.156 30.047 1 94.25 437 SER B C 1
ATOM 11195 O O . SER B 1 437 ? -30.016 -8.016 30.906 1 94.25 437 SER B O 1
ATOM 11197 N N . GLU B 1 438 ? -30.797 -6.699 29.234 1 93.38 438 GLU B N 1
ATOM 11198 C CA . GLU B 1 438 ? -32.188 -7.168 29.344 1 93.38 438 GLU B CA 1
ATOM 11199 C C . GLU B 1 438 ? -32.594 -8 28.141 1 93.38 438 GLU B C 1
ATOM 11201 O O . GLU B 1 438 ? -33.781 -8.102 27.812 1 93.38 438 GLU B O 1
ATOM 11206 N N . GLY B 1 439 ? -31.578 -8.461 27.5 1 92.25 439 GLY B N 1
ATOM 11207 C CA . GLY B 1 439 ? -31.828 -9.281 26.312 1 92.25 439 GLY B CA 1
ATOM 11208 C C . GLY B 1 439 ? -31.562 -8.539 25.016 1 92.25 439 GLY B C 1
ATOM 11209 O O . GLY B 1 439 ? -31.281 -7.344 25.016 1 92.25 439 GLY B O 1
ATOM 11210 N N . THR B 1 440 ? -31.641 -9.312 23.984 1 92.25 440 THR B N 1
ATOM 11211 C CA . THR B 1 440 ? -31.406 -8.734 22.656 1 92.25 440 THR B CA 1
ATOM 11212 C C . THR B 1 440 ? -32.594 -7.879 22.219 1 92.25 440 THR B C 1
ATOM 11214 O O . THR B 1 440 ? -33.75 -8.266 22.422 1 92.25 440 THR B O 1
ATOM 11217 N N . VAL B 1 441 ? -32.312 -6.711 21.719 1 95 441 VAL B N 1
ATOM 11218 C CA . VAL B 1 441 ? -33.344 -5.793 21.203 1 95 441 VAL B CA 1
ATOM 11219 C C . VAL B 1 441 ? -33.062 -5.504 19.734 1 95 441 VAL B C 1
ATOM 11221 O O . VAL B 1 441 ? -31.938 -5.199 19.344 1 95 441 VAL B O 1
ATOM 11224 N N . THR B 1 442 ? -34.125 -5.555 18.906 1 94.69 442 THR B N 1
ATOM 11225 C CA . THR B 1 442 ? -34.031 -5.125 17.516 1 94.69 442 THR B CA 1
ATOM 11226 C C . THR B 1 442 ? -34.531 -3.688 17.375 1 94.69 442 THR B C 1
ATOM 11228 O O . THR B 1 442 ? -35.656 -3.373 17.734 1 94.69 442 THR B O 1
ATOM 11231 N N . ILE B 1 443 ? -33.625 -2.863 16.922 1 96.69 443 ILE B N 1
ATOM 11232 C CA . ILE B 1 443 ? -34.031 -1.499 16.578 1 96.69 443 ILE B CA 1
ATOM 11233 C C . ILE B 1 443 ? -34.375 -1.426 15.094 1 96.69 443 ILE B C 1
ATOM 11235 O O . ILE B 1 443 ? -33.5 -1.519 14.234 1 96.69 443 ILE B O 1
ATOM 11239 N N . PRO B 1 444 ? -35.594 -1.173 14.734 1 94.25 444 PRO B N 1
ATOM 11240 C CA . PRO B 1 444 ? -36.031 -1.383 13.352 1 94.25 444 PRO B CA 1
ATOM 11241 C C . PRO B 1 444 ? -35.812 -0.156 12.469 1 94.25 444 PRO B C 1
ATOM 11243 O O . PRO B 1 444 ? -35.844 -0.262 11.242 1 94.25 444 PRO B O 1
ATOM 11246 N N . SER B 1 445 ? -35.594 1.013 13.023 1 91.56 445 SER B N 1
ATOM 11247 C CA . SER B 1 445 ? -35.719 2.248 12.258 1 91.56 445 SER B CA 1
ATOM 11248 C C . SER B 1 445 ? -34.375 2.973 12.156 1 91.56 445 SER B C 1
ATOM 11250 O O . SER B 1 445 ? -34.312 4.191 12.32 1 91.56 445 SER B O 1
ATOM 11252 N N . LEU B 1 446 ? -33.375 2.287 11.859 1 96.5 446 LEU B N 1
ATOM 11253 C CA . LEU B 1 446 ? -32.094 2.951 11.57 1 96.5 446 LEU B CA 1
ATOM 11254 C C . LEU B 1 446 ? -31.953 3.223 10.078 1 96.5 446 LEU B C 1
ATOM 11256 O O . LEU B 1 446 ? -32.594 2.574 9.258 1 96.5 446 LEU B O 1
ATOM 11260 N N . ASP B 1 447 ? -31.219 4.281 9.734 1 97.25 447 ASP B N 1
ATOM 11261 C CA . ASP B 1 447 ? -30.828 4.539 8.352 1 97.25 447 ASP B CA 1
ATOM 11262 C C . ASP B 1 447 ? -29.484 5.238 8.281 1 97.25 447 ASP B C 1
ATOM 11264 O O . ASP B 1 447 ? -29.031 5.828 9.258 1 97.25 447 ASP B O 1
ATOM 11268 N N . LEU B 1 448 ? -28.766 5.051 7.227 1 97.62 448 LEU B N 1
ATOM 11269 C CA . LEU B 1 448 ? -27.625 5.855 6.824 1 97.62 448 LEU B CA 1
ATOM 11270 C C . LEU B 1 448 ? -27.984 6.785 5.672 1 97.62 448 LEU B C 1
ATOM 11272 O O . LEU B 1 448 ? -28.578 6.352 4.684 1 97.62 448 LEU B O 1
ATOM 11276 N N . ARG B 1 449 ? -27.719 8.094 5.809 1 96.25 449 ARG B N 1
ATOM 11277 C CA . ARG B 1 449 ? -27.984 9.102 4.785 1 96.25 449 ARG B CA 1
ATOM 11278 C C . ARG B 1 449 ? -26.688 9.492 4.062 1 96.25 449 ARG B C 1
ATOM 11280 O O . ARG B 1 449 ? -25.969 10.375 4.52 1 96.25 449 ARG B O 1
ATOM 11287 N N . GLY B 1 450 ? -26.578 8.961 2.855 1 94.38 450 GLY B N 1
ATOM 11288 C CA . GLY B 1 450 ? -25.328 9.18 2.143 1 94.38 450 GLY B CA 1
ATOM 11289 C C . GLY B 1 450 ? -24.125 8.625 2.869 1 94.38 450 GLY B C 1
ATOM 11290 O O . GLY B 1 450 ? -24.172 7.52 3.416 1 94.38 450 GLY B O 1
ATOM 11291 N N . ARG B 1 451 ? -23.031 9.352 2.797 1 94.12 451 ARG B N 1
ATOM 11292 C CA . ARG B 1 451 ? -21.797 8.977 3.498 1 94.12 451 ARG B CA 1
ATOM 11293 C C . ARG B 1 451 ? -21.906 9.297 4.988 1 94.12 451 ARG B C 1
ATOM 11295 O O . ARG B 1 451 ? -21.609 10.414 5.41 1 94.12 451 ARG B O 1
ATOM 11302 N N . GLN B 1 452 ? -22.312 8.312 5.684 1 96.81 452 GLN B N 1
ATOM 11303 C CA . GLN B 1 452 ? -22.547 8.484 7.113 1 96.81 452 GLN B CA 1
ATOM 11304 C C . GLN B 1 452 ? -22.125 7.242 7.895 1 96.81 452 GLN B C 1
ATOM 11306 O O . GLN B 1 452 ? -22.156 6.129 7.363 1 96.81 452 GLN B O 1
ATOM 11311 N N . SER B 1 453 ? -21.656 7.41 9.047 1 97.56 453 SER B N 1
ATOM 11312 C CA . SER B 1 453 ? -21.438 6.371 10.047 1 97.56 453 SER B CA 1
ATOM 11313 C C . SER B 1 453 ? -22.172 6.699 11.344 1 97.56 453 SER B C 1
ATOM 11315 O O . SER B 1 453 ? -22.25 7.859 11.75 1 97.56 453 SER B O 1
ATOM 11317 N N . ARG B 1 454 ? -22.766 5.699 11.953 1 98 454 ARG B N 1
ATOM 11318 C CA . ARG B 1 454 ? -23.5 5.941 13.195 1 98 454 ARG B CA 1
ATOM 11319 C C . ARG B 1 454 ? -23.016 5.012 14.305 1 98 454 ARG B C 1
ATOM 11321 O O . ARG B 1 454 ? -22.734 3.836 14.055 1 98 454 ARG B O 1
ATOM 11328 N N . ILE B 1 455 ? -22.953 5.508 15.477 1 98.5 455 ILE B N 1
ATOM 11329 C CA . ILE B 1 455 ? -22.609 4.73 16.656 1 98.5 455 ILE B CA 1
ATOM 11330 C C . ILE B 1 455 ? -23.844 4.543 17.547 1 98.5 455 ILE B C 1
ATOM 11332 O O . ILE B 1 455 ? -24.422 5.52 18.016 1 98.5 455 ILE B O 1
ATOM 11336 N N . VAL B 1 456 ? -24.25 3.303 17.75 1 98.62 456 VAL B N 1
ATOM 11337 C CA . VAL B 1 456 ? -25.328 2.914 18.672 1 98.62 456 VAL B CA 1
ATOM 11338 C C . VAL B 1 456 ? -24.719 2.309 19.938 1 98.62 456 VAL B C 1
ATOM 11340 O O . VAL B 1 456 ? -23.781 1.52 19.859 1 98.62 456 VAL B O 1
ATOM 11343 N N . VAL B 1 457 ? -25.281 2.656 21.094 1 98.56 457 VAL B N 1
ATOM 11344 C CA . VAL B 1 457 ? -24.719 2.17 22.344 1 98.56 457 VAL B CA 1
ATOM 11345 C C . VAL B 1 457 ? -25.719 1.27 23.047 1 98.56 457 VAL B C 1
ATOM 11347 O O . VAL B 1 457 ? -26.922 1.396 22.844 1 98.56 457 VAL B O 1
ATOM 11350 N N . SER B 1 458 ? -25.281 0.372 23.828 1 98 458 SER B N 1
ATOM 11351 C CA . SER B 1 458 ? -26.094 -0.451 24.719 1 98 458 SER B CA 1
ATOM 11352 C C . SER B 1 458 ? -25.438 -0.556 26.094 1 98 458 SER B C 1
ATOM 11354 O O . SER B 1 458 ? -24.219 -0.501 26.219 1 98 458 SER B O 1
ATOM 11356 N N . ASP B 1 459 ? -26.312 -0.588 27.062 1 97.62 459 ASP B N 1
ATOM 11357 C CA . ASP B 1 459 ? -25.875 -0.647 28.453 1 97.62 459 ASP B CA 1
ATOM 11358 C C . ASP B 1 459 ? -24.812 0.408 28.75 1 97.62 459 ASP B C 1
ATOM 11360 O O . ASP B 1 459 ? -23.734 0.089 29.266 1 97.62 459 ASP B O 1
ATOM 11364 N N . TYR B 1 460 ? -25.094 1.632 28.359 1 97.81 460 TYR B N 1
ATOM 11365 C CA . TYR B 1 460 ? -24.203 2.785 28.406 1 97.81 460 TYR B CA 1
ATOM 11366 C C . TYR B 1 460 ? -24.438 3.59 29.688 1 97.81 460 TYR B C 1
ATOM 11368 O O . TYR B 1 460 ? -25.453 4.27 29.828 1 97.81 460 TYR B O 1
ATOM 11376 N N . PRO B 1 461 ? -23.516 3.562 30.547 1 96.31 461 PRO B N 1
ATOM 11377 C CA . PRO B 1 461 ? -23.719 4.273 31.812 1 96.31 461 PRO B CA 1
ATOM 11378 C C . PRO B 1 461 ? -23.703 5.793 31.641 1 96.31 461 PRO B C 1
ATOM 11380 O O . PRO B 1 461 ? -22.906 6.324 30.859 1 96.31 461 PRO B O 1
ATOM 11383 N N . VAL B 1 462 ? -24.625 6.465 32.312 1 96.38 462 VAL B N 1
ATOM 11384 C CA . VAL B 1 462 ? -24.688 7.914 32.469 1 96.38 462 VAL B CA 1
ATOM 11385 C C . VAL B 1 462 ? -24.625 8.281 33.938 1 96.38 462 VAL B C 1
ATOM 11387 O O . VAL B 1 462 ? -25.656 8.391 34.594 1 96.38 462 VAL B O 1
ATOM 11390 N N . GLY B 1 463 ? -23.484 8.555 34.344 1 91.12 463 GLY B N 1
ATOM 11391 C CA . GLY B 1 463 ? -23.312 8.711 35.781 1 91.12 463 GLY B CA 1
ATOM 11392 C C . GLY B 1 463 ? -23.609 7.441 36.562 1 91.12 463 GLY B C 1
ATOM 11393 O O . GLY B 1 463 ? -23.406 6.336 36.031 1 91.12 463 GLY B O 1
ATOM 11394 N N . GLU B 1 464 ? -23.922 7.621 37.781 1 90.12 464 GLU B N 1
ATOM 11395 C CA . GLU B 1 464 ? -24.156 6.484 38.688 1 90.12 464 GLU B CA 1
ATOM 11396 C C . GLU B 1 464 ? -25.641 6.078 38.688 1 90.12 464 GLU B C 1
ATOM 11398 O O . GLU B 1 464 ? -25.969 4.934 38.969 1 90.12 464 GLU B O 1
ATOM 11403 N N . ASP B 1 465 ? -26.469 6.941 38.219 1 89.38 465 ASP B N 1
ATOM 11404 C CA . ASP B 1 465 ? -27.875 6.75 38.5 1 89.38 465 ASP B CA 1
ATOM 11405 C C . ASP B 1 465 ? -28.641 6.262 37.281 1 89.38 465 ASP B C 1
ATOM 11407 O O . ASP B 1 465 ? -29.734 5.703 37.406 1 89.38 465 ASP B O 1
ATOM 11411 N N . TYR B 1 466 ? -28.125 6.492 36.125 1 93.88 466 TYR B N 1
ATOM 11412 C CA . TYR B 1 466 ? -28.859 6.148 34.906 1 93.88 466 TYR B CA 1
ATOM 11413 C C . TYR B 1 466 ? -27.984 5.332 33.969 1 93.88 466 TYR B C 1
ATOM 11415 O O . TYR B 1 466 ? -26.766 5.426 34 1 93.88 466 TYR B O 1
ATOM 11423 N N . THR B 1 467 ? -28.594 4.461 33.25 1 95.94 467 THR B N 1
ATOM 11424 C CA . THR B 1 467 ? -27.969 3.703 32.156 1 95.94 467 THR B CA 1
ATOM 11425 C C . THR B 1 467 ? -28.891 3.668 30.953 1 95.94 467 THR B C 1
ATOM 11427 O O . THR B 1 467 ? -30.078 3.33 31.062 1 95.94 467 THR B O 1
ATOM 11430 N N . LEU B 1 468 ? -28.359 4.129 29.844 1 97.19 468 LEU B N 1
ATOM 11431 C CA . LEU B 1 468 ? -29.078 3.859 28.609 1 97.19 468 LEU B CA 1
ATOM 11432 C C . LEU B 1 468 ? -29.062 2.369 28.281 1 97.19 468 LEU B C 1
ATOM 11434 O O . LEU B 1 468 ? -27.984 1.791 28.078 1 97.19 468 LEU B O 1
ATOM 11438 N N . LEU B 1 469 ? -30.234 1.763 28.344 1 96.75 469 LEU B N 1
ATOM 11439 C CA . LEU B 1 469 ? -30.297 0.383 27.875 1 96.75 469 LEU B CA 1
ATOM 11440 C C . LEU B 1 469 ? -29.828 0.273 26.438 1 96.75 469 LEU B C 1
ATOM 11442 O O . LEU B 1 469 ? -29.062 -0.633 26.094 1 96.75 469 LEU B O 1
ATOM 11446 N N . TYR B 1 470 ? -30.281 1.102 25.609 1 97.44 470 TYR B N 1
ATOM 11447 C CA . TYR B 1 470 ? -29.75 1.333 24.266 1 97.44 470 TYR B CA 1
ATOM 11448 C C . TYR B 1 470 ? -30.141 2.713 23.75 1 97.44 470 TYR B C 1
ATOM 11450 O O . TYR B 1 470 ? -31.031 3.354 24.297 1 97.44 470 TYR B O 1
ATOM 11458 N N . SER B 1 471 ? -29.422 3.182 22.781 1 98.06 471 SER B N 1
ATOM 11459 C CA . SER B 1 471 ? -29.797 4.426 22.109 1 98.06 471 SER B CA 1
ATOM 11460 C C . SER B 1 471 ? -29.312 4.445 20.672 1 98.06 471 SER B C 1
ATOM 11462 O O . SER B 1 471 ? -28.125 4.277 20.391 1 98.06 471 SER B O 1
ATOM 11464 N N . SER B 1 472 ? -30.219 4.676 19.719 1 97.5 472 SER B N 1
ATOM 11465 C CA . SER B 1 472 ? -29.844 4.934 18.328 1 97.5 472 SER B CA 1
ATOM 11466 C C . SER B 1 472 ? -29.719 6.43 18.062 1 97.5 472 SER B C 1
ATOM 11468 O O . SER B 1 472 ? -29.203 6.832 17 1 97.5 472 SER B O 1
ATOM 11470 N N . ALA B 1 473 ? -30.281 7.27 18.922 1 97.25 473 ALA B N 1
ATOM 11471 C CA . ALA B 1 473 ? -29.828 8.656 18.953 1 97.25 473 ALA B CA 1
ATOM 11472 C C . ALA B 1 473 ? -28.344 8.742 19.328 1 97.25 473 ALA B C 1
ATOM 11474 O O . ALA B 1 473 ? -27.938 8.219 20.375 1 97.25 473 ALA B O 1
ATOM 11475 N N . GLU B 1 474 ? -27.609 9.336 18.484 1 97.94 474 GLU B N 1
ATOM 11476 C CA . GLU B 1 474 ? -26.156 9.312 18.734 1 97.94 474 GLU B CA 1
ATOM 11477 C C . GLU B 1 474 ? -25.781 10.203 19.906 1 97.94 474 GLU B C 1
ATOM 11479 O O . GLU B 1 474 ? -26.094 11.391 19.922 1 97.94 474 GLU B O 1
ATOM 11484 N N . VAL B 1 475 ? -25.141 9.672 20.828 1 98.62 475 VAL B N 1
ATOM 11485 C CA . VAL B 1 475 ? -24.672 10.414 22 1 98.62 475 VAL B CA 1
ATOM 11486 C C . VAL B 1 475 ? -23.562 11.367 21.594 1 98.62 475 VAL B C 1
ATOM 11488 O O . VAL B 1 475 ? -22.531 10.945 21.047 1 98.62 475 VAL B O 1
ATOM 11491 N N . LEU B 1 476 ? -23.828 12.625 21.766 1 98.69 476 LEU B N 1
ATOM 11492 C CA . LEU B 1 476 ? -22.781 13.625 21.594 1 98.69 476 LEU B CA 1
ATOM 11493 C C . LEU B 1 476 ? -21.922 13.727 22.844 1 98.69 476 LEU B C 1
ATOM 11495 O O . LEU B 1 476 ? -20.688 13.656 22.781 1 98.69 476 LEU B O 1
ATOM 11499 N N . THR B 1 477 ? -22.531 13.93 23.875 1 98.69 477 THR B N 1
ATOM 11500 C CA . THR B 1 477 ? -21.906 13.969 25.203 1 98.69 477 THR B CA 1
ATOM 11501 C C . THR B 1 477 ? -22.969 13.93 26.297 1 98.69 477 THR B C 1
ATOM 11503 O O . THR B 1 477 ? -24.172 13.844 26.016 1 98.69 477 THR B O 1
ATOM 11506 N N . TYR B 1 478 ? -22.547 13.867 27.578 1 98.5 478 TYR B N 1
ATOM 11507 C CA . TYR B 1 478 ? -23.438 14.109 28.719 1 98.5 478 TYR B CA 1
ATOM 11508 C C . TYR B 1 478 ? -22.688 14.789 29.844 1 98.5 478 TYR B C 1
ATOM 11510 O O . TYR B 1 478 ? -21.469 14.758 29.906 1 98.5 478 TYR B O 1
ATOM 11518 N N . GLY B 1 479 ? -23.391 15.547 30.594 1 98.19 479 GLY B N 1
ATOM 11519 C CA . GLY B 1 479 ? -22.891 16.203 31.797 1 98.19 479 GLY B CA 1
ATOM 11520 C C . GLY B 1 479 ? -23.688 15.883 33.031 1 98.19 479 GLY B C 1
ATOM 11521 O O . GLY B 1 479 ? -24.859 15.523 32.969 1 98.19 479 GLY B O 1
ATOM 11522 N N . LEU B 1 480 ? -22.984 15.867 34.156 1 97.25 480 LEU B N 1
ATOM 11523 C CA . LEU B 1 480 ? -23.625 15.648 35.438 1 97.25 480 LEU B CA 1
ATOM 11524 C C . LEU B 1 480 ? -23.781 16.969 36.219 1 97.25 480 LEU B C 1
ATOM 11526 O O . LEU B 1 480 ? -22.812 17.484 36.75 1 97.25 480 LEU B O 1
ATOM 11530 N N . PHE B 1 481 ? -25.047 17.5 36.188 1 96.5 481 PHE B N 1
ATOM 11531 C CA . PHE B 1 481 ? -25.406 18.766 36.812 1 96.5 481 PHE B CA 1
ATOM 11532 C C . PHE B 1 481 ? -26.375 18.562 37.969 1 96.5 481 PHE B C 1
ATOM 11534 O O . PHE B 1 481 ? -26.219 17.625 38.75 1 96.5 481 PHE B O 1
ATOM 11541 N N . ASP B 1 482 ? -27.344 19.484 38.188 1 94.06 482 ASP B N 1
ATOM 11542 C CA . ASP B 1 482 ? -28.422 19.219 39.125 1 94.06 482 ASP B CA 1
ATOM 11543 C C . ASP B 1 482 ? -29.219 17.969 38.75 1 94.06 482 ASP B C 1
ATOM 11545 O O . ASP B 1 482 ? -29.688 17.234 39.594 1 94.06 482 ASP B O 1
ATOM 11549 N N . VAL B 1 483 ? -29.328 17.75 37.5 1 94.38 483 VAL B N 1
ATOM 11550 C CA . VAL B 1 483 ? -29.766 16.516 36.875 1 94.38 483 VAL B CA 1
ATOM 11551 C C . VAL B 1 483 ? -28.812 16.125 35.75 1 94.38 483 VAL B C 1
ATOM 11553 O O . VAL B 1 483 ? -28.047 16.953 35.281 1 94.38 483 VAL B O 1
ATOM 11556 N N . PRO B 1 484 ? -28.812 14.82 35.406 1 96.88 484 PRO B N 1
ATOM 11557 C CA . PRO B 1 484 ? -28.047 14.508 34.188 1 96.88 484 PRO B CA 1
ATOM 11558 C C . PRO B 1 484 ? -28.625 15.156 32.938 1 96.88 484 PRO B C 1
ATOM 11560 O O . PRO B 1 484 ? -29.844 15.234 32.781 1 96.88 484 PRO B O 1
ATOM 11563 N N . VAL B 1 485 ? -27.781 15.711 32.188 1 98.31 485 VAL B N 1
ATOM 11564 C CA . VAL B 1 485 ? -28.172 16.297 30.906 1 98.31 485 VAL B CA 1
ATOM 11565 C C . VAL B 1 485 ? -27.5 15.523 29.766 1 98.31 485 VAL B C 1
ATOM 11567 O O . VAL B 1 485 ? -26.266 15.43 29.719 1 98.31 485 VAL B O 1
ATOM 11570 N N . LEU B 1 486 ? -28.25 14.891 28.922 1 98.56 486 LEU B N 1
ATOM 11571 C CA . LEU B 1 486 ? -27.75 14.172 27.75 1 98.56 486 LEU B CA 1
ATOM 11572 C C . LEU B 1 486 ? -27.953 14.992 26.484 1 98.56 486 LEU B C 1
ATOM 11574 O O . LEU B 1 486 ? -29 15.617 26.312 1 98.56 486 LEU B O 1
ATOM 11578 N N . VAL B 1 487 ? -26.953 15.031 25.672 1 98.81 487 VAL B N 1
ATOM 11579 C CA . VAL B 1 487 ? -27.016 15.719 24.391 1 98.81 487 VAL B CA 1
ATOM 11580 C C . VAL B 1 487 ? -26.891 14.703 23.25 1 98.81 487 VAL B C 1
ATOM 11582 O O . VAL B 1 487 ? -25.922 13.938 23.203 1 98.81 487 VAL B O 1
ATOM 11585 N N . PHE B 1 488 ? -27.844 14.656 22.375 1 98.69 488 PHE B N 1
ATOM 11586 C CA . PHE B 1 488 ? -27.875 13.781 21.203 1 98.69 488 PHE B CA 1
ATOM 11587 C C . PHE B 1 488 ? -27.844 14.602 19.922 1 98.69 488 PHE B C 1
ATOM 11589 O O . PHE B 1 488 ? -28.156 15.797 19.938 1 98.69 488 PHE B O 1
ATOM 11596 N N . TYR B 1 489 ? -27.469 13.945 18.828 1 98.56 489 TYR B N 1
ATOM 11597 C CA . TYR B 1 489 ? -27.609 14.617 17.547 1 98.56 489 TYR B CA 1
ATOM 11598 C C . TYR B 1 489 ? -27.938 13.617 16.453 1 98.56 489 TYR B C 1
ATOM 11600 O O . TYR B 1 489 ? -27.641 12.43 16.562 1 98.56 489 TYR B O 1
ATOM 11608 N N . LEU B 1 490 ? -28.609 14.07 15.438 1 98.25 490 LEU B N 1
ATOM 11609 C CA . LEU B 1 490 ? -28.938 13.352 14.211 1 98.25 490 LEU B CA 1
ATOM 11610 C C . LEU B 1 490 ? -29.078 14.32 13.039 1 98.25 490 LEU B C 1
ATOM 11612 O O . LEU B 1 490 ? -29.094 15.539 13.234 1 98.25 490 LEU B O 1
ATOM 11616 N N . ASN B 1 491 ? -29.109 13.727 11.812 1 97.12 491 ASN B N 1
ATOM 11617 C CA . ASN B 1 491 ? -29.531 14.523 10.664 1 97.12 491 ASN B CA 1
ATOM 11618 C C . ASN B 1 491 ? -31.047 14.781 10.688 1 97.12 491 ASN B C 1
ATOM 11620 O O . ASN B 1 491 ? -31.812 13.969 11.211 1 97.12 491 ASN B O 1
ATOM 11624 N N . GLU B 1 492 ? -31.406 15.922 10.148 1 96.5 492 GLU B N 1
ATOM 11625 C CA . GLU B 1 492 ? -32.812 16.219 10.023 1 96.5 492 GLU B CA 1
ATOM 11626 C C . GLU B 1 492 ? -33.562 15.078 9.344 1 96.5 492 GLU B C 1
ATOM 11628 O O . GLU B 1 492 ? -33.125 14.562 8.32 1 96.5 492 GLU B O 1
ATOM 11633 N N . GLY B 1 493 ? -34.656 14.633 9.93 1 96.5 493 GLY B N 1
ATOM 11634 C CA . GLY B 1 493 ? -35.5 13.617 9.328 1 96.5 493 GLY B CA 1
ATOM 11635 C C . GLY B 1 493 ? -35.156 12.211 9.789 1 96.5 493 GLY B C 1
ATOM 11636 O O . GLY B 1 493 ? -35.938 11.281 9.578 1 96.5 493 GLY B O 1
ATOM 11637 N N . GLN B 1 494 ? -34.062 11.961 10.398 1 97.62 494 GLN B N 1
ATOM 11638 C CA . GLN B 1 494 ? -33.688 10.633 10.898 1 97.62 494 GLN B CA 1
ATOM 11639 C C . GLN B 1 494 ? -34.438 10.328 12.195 1 97.62 494 GLN B C 1
ATOM 11641 O O . GLN B 1 494 ? -34.75 11.234 12.977 1 97.62 494 GLN B O 1
ATOM 11646 N N . VAL B 1 495 ? -34.625 9.078 12.43 1 97.25 495 VAL B N 1
ATOM 11647 C CA . VAL B 1 495 ? -35.375 8.648 13.602 1 97.25 495 VAL B CA 1
ATOM 11648 C C . VAL B 1 495 ? -34.406 8.219 14.703 1 97.25 495 VAL B C 1
ATOM 11650 O O . VAL B 1 495 ? -33.469 7.465 14.445 1 97.25 495 VAL B O 1
ATOM 11653 N N . GLY B 1 496 ? -34.562 8.766 15.891 1 97.19 496 GLY B N 1
ATOM 11654 C CA . GLY B 1 496 ? -33.875 8.344 17.078 1 97.19 496 GLY B CA 1
ATOM 11655 C C . GLY B 1 496 ? -34.75 7.59 18.062 1 97.19 496 GLY B C 1
ATOM 11656 O O . GLY B 1 496 ? -35.906 7.922 18.234 1 97.19 496 GLY B O 1
ATOM 11657 N N . GLU B 1 497 ? -34.156 6.547 18.641 1 96.75 497 GLU B N 1
ATOM 11658 C CA . GLU B 1 497 ? -34.812 5.75 19.672 1 96.75 497 GLU B CA 1
ATOM 11659 C C . GLU B 1 497 ? -33.906 5.52 20.875 1 96.75 497 GLU B C 1
ATOM 11661 O O . GLU B 1 497 ? -32.688 5.293 20.703 1 96.75 497 GLU B O 1
ATOM 11666 N N . LEU B 1 498 ? -34.406 5.68 22.047 1 96.31 498 LEU B N 1
ATOM 11667 C CA . LEU B 1 498 ? -33.625 5.41 23.25 1 96.31 498 LEU B CA 1
ATOM 11668 C C . LEU B 1 498 ? -34.469 4.836 24.359 1 96.31 498 LEU B C 1
ATOM 11670 O O . LEU B 1 498 ? -35.688 5.012 24.359 1 96.31 498 LEU B O 1
ATOM 11674 N N . ALA B 1 499 ? -33.844 4.098 25.234 1 95.88 499 ALA B N 1
ATOM 11675 C CA . ALA B 1 499 ? -34.469 3.523 26.422 1 95.88 499 ALA B CA 1
ATOM 11676 C C . ALA B 1 499 ? -33.531 3.533 27.609 1 95.88 499 ALA B C 1
ATOM 11678 O O . ALA B 1 499 ? -32.312 3.412 27.422 1 95.88 499 ALA B O 1
ATOM 11679 N N . PHE B 1 500 ? -34.094 3.711 28.766 1 94.06 500 PHE B N 1
ATOM 11680 C CA . PHE B 1 500 ? -33.312 3.643 29.984 1 94.06 500 PHE B CA 1
ATOM 11681 C C . PHE B 1 500 ? -33.469 2.295 30.672 1 94.06 500 PHE B C 1
ATOM 11683 O O . PHE B 1 500 ? -34.594 1.746 30.688 1 94.06 500 PHE B O 1
ATOM 11690 N N . LYS B 1 501 ? -32.375 1.838 31.094 1 92.19 501 LYS B N 1
ATOM 11691 C CA . LYS B 1 501 ? -32.406 0.592 31.859 1 92.19 501 LYS B CA 1
ATOM 11692 C C . LYS B 1 501 ? -33.312 0.725 33.062 1 92.19 501 LYS B C 1
ATOM 11694 O O . LYS B 1 501 ? -33.219 1.708 33.812 1 92.19 501 LYS B O 1
ATOM 11699 N N . GLY B 1 502 ? -34.188 -0.243 33.375 1 84.5 502 GLY B N 1
ATOM 11700 C CA . GLY B 1 502 ? -35.094 -0.223 34.5 1 84.5 502 GLY B CA 1
ATOM 11701 C C . GLY B 1 502 ? -36.219 0.797 34.344 1 84.5 502 GLY B C 1
ATOM 11702 O O . GLY B 1 502 ? -37 1.019 35.281 1 84.5 502 GLY B O 1
ATOM 11703 N N . ALA B 1 503 ? -36.438 1.399 33.281 1 76.12 503 ALA B N 1
ATOM 11704 C CA . ALA B 1 503 ? -37.469 2.396 32.938 1 76.12 503 ALA B CA 1
ATOM 11705 C C . ALA B 1 503 ? -37.344 3.619 33.844 1 76.12 503 ALA B C 1
ATOM 11707 O O . ALA B 1 503 ? -36.844 3.523 34.969 1 76.12 503 ALA B O 1
ATOM 11708 N N . LEU B 1 504 ? -37.781 4.754 33.281 1 82.69 504 LEU B N 1
ATOM 11709 C CA . LEU B 1 504 ? -37.875 5.961 34.094 1 82.69 504 LEU B CA 1
ATOM 11710 C C . LEU B 1 504 ? -39.031 5.875 35.062 1 82.69 504 LEU B C 1
ATOM 11712 O O . LEU B 1 504 ? -40.062 5.301 34.75 1 82.69 504 LEU B O 1
ATOM 11716 N N . LYS B 1 505 ? -39 6.461 36.219 1 74.38 505 LYS B N 1
ATOM 11717 C CA . LYS B 1 505 ? -40.031 6.438 37.25 1 74.38 505 LYS B CA 1
ATOM 11718 C C . LYS B 1 505 ? -41.281 7.184 36.812 1 74.38 505 LYS B C 1
ATOM 11720 O O . LYS B 1 505 ? -42.406 6.809 37.188 1 74.38 505 LYS B O 1
ATOM 11725 N N . ASN B 1 506 ? -41.031 8.211 36.094 1 77.69 506 ASN B N 1
ATOM 11726 C CA . ASN B 1 506 ? -42.031 9.07 35.531 1 77.69 506 ASN B CA 1
ATOM 11727 C C . ASN B 1 506 ? -41.719 9.438 34.062 1 77.69 506 ASN B C 1
ATOM 11729 O O . ASN B 1 506 ? -40.688 10.062 33.812 1 77.69 506 ASN B O 1
ATOM 11733 N N . THR B 1 507 ? -42.625 9.141 33.156 1 84.25 507 THR B N 1
ATOM 11734 C CA . THR B 1 507 ? -42.344 9.281 31.75 1 84.25 507 THR B CA 1
ATOM 11735 C C . THR B 1 507 ? -42.969 10.562 31.203 1 84.25 507 THR B C 1
ATOM 11737 O O . THR B 1 507 ? -42.938 10.797 29.984 1 84.25 507 THR B O 1
ATOM 11740 N N . ASN B 1 508 ? -43.562 11.383 32.125 1 90.62 508 ASN B N 1
ATOM 11741 C CA . ASN B 1 508 ? -44.062 12.672 31.672 1 90.62 508 ASN B CA 1
ATOM 11742 C C . ASN B 1 508 ? -42.906 13.641 31.359 1 90.62 508 ASN B C 1
ATOM 11744 O O . ASN B 1 508 ? -41.906 13.648 32.031 1 90.62 508 ASN B O 1
ATOM 11748 N N . PHE B 1 509 ? -43.125 14.375 30.219 1 95.56 509 PHE B N 1
ATOM 11749 C CA . PHE B 1 509 ? -42.094 15.32 29.844 1 95.56 509 PHE B CA 1
ATOM 11750 C C . PHE B 1 509 ? -42.688 16.547 29.156 1 95.56 509 PHE B C 1
ATOM 11752 O O . PHE B 1 509 ? -43.844 16.516 28.734 1 95.56 509 PHE B O 1
ATOM 11759 N N . THR B 1 510 ? -41.969 17.688 29.125 1 95.69 510 THR B N 1
ATOM 11760 C CA . THR B 1 510 ? -42.25 18.875 28.344 1 95.69 510 THR B CA 1
ATOM 11761 C C . THR B 1 510 ? -41.25 19.062 27.219 1 95.69 510 THR B C 1
ATOM 11763 O O . THR B 1 510 ? -40.094 18.578 27.328 1 95.69 510 THR B O 1
ATOM 11766 N N . THR B 1 511 ? -41.688 19.719 26.156 1 95.94 511 THR B N 1
ATOM 11767 C CA . THR B 1 511 ? -40.812 19.969 25 1 95.94 511 THR B CA 1
ATOM 11768 C C . THR B 1 511 ? -40.562 21.453 24.812 1 95.94 511 THR B C 1
ATOM 11770 O O . THR B 1 511 ? -41.469 22.266 25.031 1 95.94 511 THR B O 1
ATOM 11773 N N . HIS B 1 512 ? -39.438 21.797 24.422 1 96.19 512 HIS B N 1
ATOM 11774 C CA . HIS B 1 512 ? -39.031 23.188 24.203 1 96.19 512 HIS B CA 1
ATOM 11775 C C . HIS B 1 512 ? -38.188 23.312 22.938 1 96.19 512 HIS B C 1
ATOM 11777 O O . HIS B 1 512 ? -37.5 22.375 22.531 1 96.19 512 HIS B O 1
ATOM 11783 N N . GLY B 1 513 ? -38.188 24.578 22.25 1 94.88 513 GLY B N 1
ATOM 11784 C CA . GLY B 1 513 ? -37.438 24.812 21.031 1 94.88 513 GLY B CA 1
ATOM 11785 C C . GLY B 1 513 ? -38.188 24.406 19.781 1 94.88 513 GLY B C 1
ATOM 11786 O O . GLY B 1 513 ? -39.375 24.734 19.625 1 94.88 513 GLY B O 1
ATOM 11787 N N . ALA B 1 514 ? -37.531 23.688 18.922 1 95.25 514 ALA B N 1
ATOM 11788 C CA . ALA B 1 514 ? -38.125 23.281 17.656 1 95.25 514 ALA B CA 1
ATOM 11789 C C . ALA B 1 514 ? -39.219 22.25 17.891 1 95.25 514 ALA B C 1
ATOM 11791 O O . ALA B 1 514 ? -39.125 21.422 18.797 1 95.25 514 ALA B O 1
ATOM 11792 N N . ASP B 1 515 ? -40.219 22.156 16.969 1 92.19 515 ASP B N 1
ATOM 11793 C CA . ASP B 1 515 ? -41.312 21.203 17.062 1 92.19 515 ASP B CA 1
ATOM 11794 C C . ASP B 1 515 ? -40.781 19.766 16.906 1 92.19 515 ASP B C 1
ATOM 11796 O O . ASP B 1 515 ? -39.844 19.516 16.156 1 92.19 515 ASP B O 1
ATOM 11800 N N . THR B 1 516 ? -41.375 18.859 17.656 1 93.69 516 THR B N 1
ATOM 11801 C CA . THR B 1 516 ? -40.906 17.469 17.656 1 93.69 516 THR B CA 1
ATOM 11802 C C . THR B 1 516 ? -42.094 16.516 17.797 1 93.69 516 THR B C 1
ATOM 11804 O O . THR B 1 516 ? -43.156 16.891 18.281 1 93.69 516 THR B O 1
ATOM 11807 N N . ASP B 1 517 ? -41.969 15.312 17.281 1 96.38 517 ASP B N 1
ATOM 11808 C CA . ASP B 1 517 ? -42.938 14.227 17.469 1 96.38 517 ASP B CA 1
ATOM 11809 C C . ASP B 1 517 ? -42.438 13.25 18.531 1 96.38 517 ASP B C 1
ATOM 11811 O O . ASP B 1 517 ? -42.844 12.078 18.547 1 96.38 517 ASP B O 1
ATOM 11815 N N . PHE B 1 518 ? -41.5 13.703 19.359 1 95.38 518 PHE B N 1
ATOM 11816 C CA . PHE B 1 518 ? -41 12.906 20.469 1 95.38 518 PHE B CA 1
ATOM 11817 C C . PHE B 1 518 ? -42.125 12.289 21.266 1 95.38 518 PHE B C 1
ATOM 11819 O O . PHE B 1 518 ? -43.031 13 21.75 1 95.38 518 PHE B O 1
ATOM 11826 N N . ALA B 1 519 ? -42.094 10.867 21.453 1 94.56 519 ALA B N 1
ATOM 11827 C CA . ALA B 1 519 ? -43.188 10.188 22.125 1 94.56 519 ALA B CA 1
ATOM 11828 C C . ALA B 1 519 ? -42.719 8.891 22.766 1 94.56 519 ALA B C 1
ATOM 11830 O O . ALA B 1 519 ? -41.719 8.32 22.375 1 94.56 519 ALA B O 1
ATOM 11831 N N . ALA B 1 520 ? -43.438 8.477 23.703 1 90.75 520 ALA B N 1
ATOM 11832 C CA . ALA B 1 520 ? -43.188 7.195 24.344 1 90.75 520 ALA B CA 1
ATOM 11833 C C . ALA B 1 520 ? -43.562 6.035 23.422 1 90.75 520 ALA B C 1
ATOM 11835 O O . ALA B 1 520 ? -44.5 6.121 22.641 1 90.75 520 ALA B O 1
ATOM 11836 N N . ALA B 1 521 ? -42.719 5.004 23.5 1 87.75 521 ALA B N 1
ATOM 11837 C CA . ALA B 1 521 ? -42.906 3.75 22.781 1 87.75 521 ALA B CA 1
ATOM 11838 C C . ALA B 1 521 ? -42.469 2.559 23.625 1 87.75 521 ALA B C 1
ATOM 11840 O O . ALA B 1 521 ? -42.125 2.715 24.797 1 87.75 521 ALA B O 1
ATOM 11841 N N . ALA B 1 522 ? -42.594 1.261 23.141 1 80.56 522 ALA B N 1
ATOM 11842 C CA . ALA B 1 522 ? -42.062 0.059 23.781 1 80.56 522 ALA B CA 1
ATOM 11843 C C . ALA B 1 522 ? -40.75 -0.393 23.109 1 80.56 522 ALA B C 1
ATOM 11845 O O . ALA B 1 522 ? -40.562 -0.182 21.906 1 80.56 522 ALA B O 1
ATOM 11846 N N . THR B 1 523 ? -39.969 -0.979 24.016 1 81.94 523 THR B N 1
ATOM 11847 C CA . THR B 1 523 ? -38.781 -1.603 23.422 1 81.94 523 THR B CA 1
ATOM 11848 C C . THR B 1 523 ? -39.188 -2.76 22.5 1 81.94 523 THR B C 1
ATOM 11850 O O . THR B 1 523 ? -40.25 -3.377 22.703 1 81.94 523 THR B O 1
ATOM 11853 N N . GLY B 1 524 ? -38.312 -3.045 21.562 1 75.19 524 GLY B N 1
ATOM 11854 C CA . GLY B 1 524 ? -38.625 -4.109 20.625 1 75.19 524 GLY B CA 1
ATOM 11855 C C . GLY B 1 524 ? -38.844 -5.453 21.281 1 75.19 524 GLY B C 1
ATOM 11856 O O . GLY B 1 524 ? -39.562 -6.301 20.75 1 75.19 524 GLY B O 1
ATOM 11857 N N . ASN B 1 525 ? -38.25 -5.598 22.391 1 78.38 525 ASN B N 1
ATOM 11858 C CA . ASN B 1 525 ? -38.406 -6.871 23.078 1 78.38 525 ASN B CA 1
ATOM 11859 C C . ASN B 1 525 ? -39.406 -6.758 24.219 1 78.38 525 ASN B C 1
ATOM 11861 O O . ASN B 1 525 ? -39.656 -7.723 24.953 1 78.38 525 ASN B O 1
ATOM 11865 N N . GLY B 1 526 ? -39.938 -5.621 24.5 1 77.5 526 GLY B N 1
ATOM 11866 C CA . GLY B 1 526 ? -41.031 -5.406 25.422 1 77.5 526 GLY B CA 1
ATOM 11867 C C . GLY B 1 526 ? -40.594 -5.316 26.875 1 77.5 526 GLY B C 1
ATOM 11868 O O . GLY B 1 526 ? -41.406 -5.305 27.781 1 77.5 526 GLY B O 1
ATOM 11869 N N . THR B 1 527 ? -39.375 -5.125 27.094 1 78 527 THR B N 1
ATOM 11870 C CA . THR B 1 527 ? -38.844 -5.246 28.453 1 78 527 THR B CA 1
ATOM 11871 C C . THR B 1 527 ? -38.844 -3.887 29.141 1 78 527 THR B C 1
ATOM 11873 O O . THR B 1 527 ? -38.75 -3.811 30.375 1 78 527 THR B O 1
ATOM 11876 N N . SER B 1 528 ? -38.812 -2.797 28.359 1 86.94 528 SER B N 1
ATOM 11877 C CA . SER B 1 528 ? -38.719 -1.454 28.922 1 86.94 528 SER B CA 1
ATOM 11878 C C . SER B 1 528 ? -39.5 -0.445 28.078 1 86.94 528 SER B C 1
ATOM 11880 O O . SER B 1 528 ? -40.031 -0.794 27.031 1 86.94 528 SER B O 1
ATOM 11882 N N . ASN B 1 529 ? -39.594 0.802 28.734 1 89.5 529 ASN B N 1
ATOM 11883 C CA . ASN B 1 529 ? -40.125 1.913 27.953 1 89.5 529 ASN B CA 1
ATOM 11884 C C . ASN B 1 529 ? -39.062 2.572 27.094 1 89.5 529 ASN B C 1
ATOM 11886 O O . ASN B 1 529 ? -37.938 2.801 27.547 1 89.5 529 ASN B O 1
ATOM 11890 N N . ALA B 1 530 ? -39.469 2.766 25.844 1 93.75 530 ALA B N 1
ATOM 11891 C CA . ALA B 1 530 ? -38.594 3.469 24.922 1 93.75 530 ALA B CA 1
ATOM 11892 C C . ALA B 1 530 ? -39.188 4.828 24.531 1 93.75 530 ALA B C 1
ATOM 11894 O O . ALA B 1 530 ? -40.312 5.145 24.891 1 93.75 530 ALA B O 1
ATOM 11895 N N . PHE B 1 531 ? -38.375 5.629 24 1 95.5 531 PHE B N 1
ATOM 11896 C CA . PHE B 1 531 ? -38.781 6.91 23.422 1 95.5 531 PHE B CA 1
ATOM 11897 C C . PHE B 1 531 ? -38.281 7.039 21.984 1 95.5 531 PHE B C 1
ATOM 11899 O O . PHE B 1 531 ? -37.188 6.617 21.672 1 95.5 531 PHE B O 1
ATOM 11906 N N . LYS B 1 532 ? -39.125 7.586 21.109 1 95.88 532 LYS B N 1
ATOM 11907 C CA . LYS B 1 532 ? -38.812 7.707 19.688 1 95.88 532 LYS B CA 1
ATOM 11908 C C . LYS B 1 532 ? -39.125 9.109 19.188 1 95.88 532 LYS B C 1
ATOM 11910 O O . LYS B 1 532 ? -40.031 9.773 19.688 1 95.88 532 LYS B O 1
ATOM 11915 N N . TYR B 1 533 ? -38.375 9.555 18.234 1 97.44 533 TYR B N 1
ATOM 11916 C CA . TYR B 1 533 ? -38.625 10.852 17.625 1 97.44 533 TYR B CA 1
ATOM 11917 C C . TYR B 1 533 ? -38 10.93 16.234 1 97.44 533 TYR B C 1
ATOM 11919 O O . TYR B 1 533 ? -37.094 10.141 15.914 1 97.44 533 TYR B O 1
ATOM 11927 N N . THR B 1 534 ? -38.469 11.844 15.367 1 97.25 534 THR B N 1
ATOM 11928 C CA . THR B 1 534 ? -37.844 12.258 14.133 1 97.25 534 THR B CA 1
ATOM 11929 C C . THR B 1 534 ? -37.125 13.594 14.312 1 97.25 534 THR B C 1
ATOM 11931 O O . THR B 1 534 ? -37.719 14.578 14.734 1 97.25 534 THR B O 1
ATOM 11934 N N . GLN B 1 535 ? -35.906 13.609 14.047 1 98.19 535 GLN B N 1
ATOM 11935 C CA . GLN B 1 535 ? -35.094 14.805 14.305 1 98.19 535 GLN B CA 1
ATOM 11936 C C . GLN B 1 535 ? -35.594 15.984 13.484 1 98.19 535 GLN B C 1
ATOM 11938 O O . GLN B 1 535 ? -35.594 15.945 12.25 1 98.19 535 GLN B O 1
ATOM 11943 N N . ALA B 1 536 ? -35.938 17.031 14.102 1 96.44 536 ALA B N 1
ATOM 11944 C CA . ALA B 1 536 ? -36.344 18.281 13.469 1 96.44 536 ALA B CA 1
ATOM 11945 C C . ALA B 1 536 ? -35.125 19.172 13.18 1 96.44 536 ALA B C 1
ATOM 11947 O O . ALA B 1 536 ? -34.062 18.938 13.719 1 96.44 536 ALA B O 1
ATOM 11948 N N . LYS B 1 537 ? -35.375 20.141 12.281 1 95.56 537 LYS B N 1
ATOM 11949 C CA . LYS B 1 537 ? -34.375 21.156 12.102 1 95.56 537 LYS B CA 1
ATOM 11950 C C . LYS B 1 537 ? -34.188 21.969 13.383 1 95.56 537 LYS B C 1
ATOM 11952 O O . LYS B 1 537 ? -35.156 22.312 14.055 1 95.56 537 LYS B O 1
ATOM 11957 N N . GLY B 1 538 ? -32.812 22.25 13.703 1 96.12 538 GLY B N 1
ATOM 11958 C CA . GLY B 1 538 ? -32.531 23.047 14.875 1 96.12 538 GLY B CA 1
ATOM 11959 C C . GLY B 1 538 ? -32.375 22.234 16.141 1 96.12 538 GLY B C 1
ATOM 11960 O O . GLY B 1 538 ? -31.812 21.141 16.109 1 96.12 538 GLY B O 1
ATOM 11961 N N . ALA B 1 539 ? -32.781 22.891 17.297 1 97.5 539 ALA B N 1
ATOM 11962 C CA . ALA B 1 539 ? -32.562 22.266 18.594 1 97.5 539 ALA B CA 1
ATOM 11963 C C . ALA B 1 539 ? -33.906 22.078 19.328 1 97.5 539 ALA B C 1
ATOM 11965 O O . ALA B 1 539 ? -34.75 22.984 19.328 1 97.5 539 ALA B O 1
ATOM 11966 N N . THR B 1 540 ? -34.125 20.891 19.891 1 97.75 540 THR B N 1
ATOM 11967 C CA . THR B 1 540 ? -35.25 20.578 20.781 1 97.75 540 THR B CA 1
ATOM 11968 C C . THR B 1 540 ? -34.719 20.156 22.156 1 97.75 540 THR B C 1
ATOM 11970 O O . THR B 1 540 ? -33.719 19.438 22.25 1 97.75 540 THR B O 1
ATOM 11973 N N . VAL B 1 541 ? -35.406 20.594 23.188 1 98.06 541 VAL B N 1
ATOM 11974 C CA . VAL B 1 541 ? -35.031 20.172 24.531 1 98.06 541 VAL B CA 1
ATOM 11975 C C . VAL B 1 541 ? -36.219 19.484 25.188 1 98.06 541 VAL B C 1
ATOM 11977 O O . VAL B 1 541 ? -37.344 20 25.188 1 98.06 541 VAL B O 1
ATOM 11980 N N . ILE B 1 542 ? -35.938 18.297 25.719 1 97.88 542 ILE B N 1
ATOM 11981 C CA . ILE B 1 542 ? -36.938 17.531 26.484 1 97.88 542 ILE B CA 1
ATOM 11982 C C . ILE B 1 542 ? -36.625 17.609 27.969 1 97.88 542 ILE B C 1
ATOM 11984 O O . ILE B 1 542 ? -35.5 17.297 28.391 1 97.88 542 ILE B O 1
ATOM 11988 N N . LYS B 1 543 ? -37.531 17.984 28.703 1 96.56 543 LYS B N 1
ATOM 11989 C CA . LYS B 1 543 ? -37.406 17.969 30.156 1 96.56 543 LYS B CA 1
ATOM 11990 C C . LYS B 1 543 ? -38.375 16.969 30.781 1 96.56 543 LYS B C 1
ATOM 11992 O O . LYS B 1 543 ? -39.594 17.156 30.766 1 96.56 543 LYS B O 1
ATOM 11997 N N . PHE B 1 544 ? -37.812 15.922 31.328 1 94.31 544 PHE B N 1
ATOM 11998 C CA . PHE B 1 544 ? -38.656 14.961 32.062 1 94.31 544 PHE B CA 1
ATOM 11999 C C . PHE B 1 544 ? -39.031 15.508 33.438 1 94.31 544 PHE B C 1
ATOM 12001 O O . PHE B 1 544 ? -38.25 16.219 34.062 1 94.31 544 PHE B O 1
ATOM 12008 N N . ALA B 1 545 ? -40.219 15.117 33.906 1 91.12 545 ALA B N 1
ATOM 12009 C CA . ALA B 1 545 ? -40.688 15.547 35.219 1 91.12 545 ALA B CA 1
ATOM 12010 C C . ALA B 1 545 ? -39.75 15.031 36.312 1 91.12 545 ALA B C 1
ATOM 12012 O O . ALA B 1 545 ? -39.5 15.742 37.312 1 91.12 545 ALA B O 1
ATOM 12013 N N . GLN B 1 546 ? -39.406 13.844 36.219 1 89 546 GLN B N 1
ATOM 12014 C CA . GLN B 1 546 ? -38.406 13.211 37.094 1 89 546 GLN B CA 1
ATOM 12015 C C . GLN B 1 546 ? -37.375 12.438 36.281 1 89 546 GLN B C 1
ATOM 12017 O O . GLN B 1 546 ? -37.562 11.242 36.031 1 89 546 GLN B O 1
ATOM 12022 N N . GLY B 1 547 ? -36.344 13.078 35.875 1 90.44 547 GLY B N 1
ATOM 12023 C CA . GLY B 1 547 ? -35.344 12.445 35.031 1 90.44 547 GLY B CA 1
ATOM 12024 C C . GLY B 1 547 ? -34.375 13.43 34.406 1 90.44 547 GLY B C 1
ATOM 12025 O O . GLY B 1 547 ? -34.25 14.562 34.844 1 90.44 547 GLY B O 1
ATOM 12026 N N . PRO B 1 548 ? -33.656 12.914 33.406 1 96.31 548 PRO B N 1
ATOM 12027 C CA . PRO B 1 548 ? -32.656 13.766 32.75 1 96.31 548 PRO B CA 1
ATOM 12028 C C . PRO B 1 548 ? -33.312 14.805 31.844 1 96.31 548 PRO B C 1
ATOM 12030 O O . PRO B 1 548 ? -34.5 14.742 31.562 1 96.31 548 PRO B O 1
ATOM 12033 N N . VAL B 1 549 ? -32.562 15.844 31.562 1 97.25 549 VAL B N 1
ATOM 12034 C CA . VAL B 1 549 ? -32.844 16.734 30.453 1 97.25 549 VAL B CA 1
ATOM 12035 C C . VAL B 1 549 ? -32.156 16.25 29.188 1 97.25 549 VAL B C 1
ATOM 12037 O O . VAL B 1 549 ? -31.031 15.781 29.234 1 97.25 549 VAL B O 1
ATOM 12040 N N . LEU B 1 550 ? -32.875 16.219 28.062 1 98.31 550 LEU B N 1
ATOM 12041 C CA . LEU B 1 550 ? -32.312 15.781 26.781 1 98.31 550 LEU B CA 1
ATOM 12042 C C . LEU B 1 550 ? -32.25 16.938 25.797 1 98.31 550 LEU B C 1
ATOM 12044 O O . LEU B 1 550 ? -33.219 17.656 25.594 1 98.31 550 LEU B O 1
ATOM 12048 N N . TYR B 1 551 ? -31.062 17.219 25.312 1 98.62 551 TYR B N 1
ATOM 12049 C CA . TYR B 1 551 ? -30.938 18.047 24.125 1 98.62 551 TYR B CA 1
ATOM 12050 C C . TYR B 1 551 ? -30.969 17.203 22.859 1 98.62 551 TYR B C 1
ATOM 12052 O O . TYR B 1 551 ? -30.156 16.281 22.703 1 98.62 551 TYR B O 1
ATOM 12060 N N . LEU B 1 552 ? -31.891 17.391 21.969 1 98.62 552 LEU B N 1
ATOM 12061 C CA . LEU B 1 552 ? -31.969 16.781 20.656 1 98.62 552 LEU B CA 1
ATOM 12062 C C . LEU B 1 552 ? -31.578 17.766 19.562 1 98.62 552 LEU B C 1
ATOM 12064 O O . LEU B 1 552 ? -32.375 18.625 19.172 1 98.62 552 LEU B O 1
ATOM 12068 N N . LEU B 1 553 ? -30.406 17.562 19.078 1 98.69 553 LEU B N 1
ATOM 12069 C CA . LEU B 1 553 ? -29.859 18.562 18.172 1 98.69 553 LEU B CA 1
ATOM 12070 C C . LEU B 1 553 ? -29.781 18.031 16.75 1 98.69 553 LEU B C 1
ATOM 12072 O O . LEU B 1 553 ? -29.344 16.891 16.531 1 98.69 553 LEU B O 1
ATOM 12076 N N . GLU B 1 554 ? -30.25 18.891 15.844 1 97.44 554 GLU B N 1
ATOM 12077 C CA . GLU B 1 554 ? -29.875 18.672 14.453 1 97.44 554 GLU B CA 1
ATOM 12078 C C . GLU B 1 554 ? -28.391 18.953 14.227 1 97.44 554 GLU B C 1
ATOM 12080 O O . GLU B 1 554 ? -27.797 19.781 14.914 1 97.44 554 GLU B O 1
ATOM 12085 N N . ARG B 1 555 ? -27.781 18.234 13.266 1 97.12 555 ARG B N 1
ATOM 12086 C CA . ARG B 1 555 ? -26.344 18.266 13.062 1 97.12 555 ARG B CA 1
ATOM 12087 C C . ARG B 1 555 ? -25.812 19.688 13.023 1 97.12 555 ARG B C 1
ATOM 12089 O O . ARG B 1 555 ? -24.797 20 13.648 1 97.12 555 ARG B O 1
ATOM 12096 N N . TRP B 1 556 ? -26.406 20.641 12.289 1 95.62 556 TRP B N 1
ATOM 12097 C CA . TRP B 1 556 ? -25.938 22.016 12.156 1 95.62 556 TRP B CA 1
ATOM 12098 C C . TRP B 1 556 ? -26.047 22.75 13.477 1 95.62 556 TRP B C 1
ATOM 12100 O O . TRP B 1 556 ? -25.203 23.594 13.797 1 95.62 556 TRP B O 1
ATOM 12110 N N . ALA B 1 557 ? -27.078 22.453 14.195 1 97.31 557 ALA B N 1
ATOM 12111 C CA . ALA B 1 557 ? -27.203 23.016 15.539 1 97.31 557 ALA B CA 1
ATOM 12112 C C . ALA B 1 557 ? -26.109 22.453 16.453 1 97.31 557 ALA B C 1
ATOM 12114 O O . ALA B 1 557 ? -25.531 23.188 17.266 1 97.31 557 ALA B O 1
ATOM 12115 N N . ALA B 1 558 ? -25.844 21.203 16.281 1 98.56 558 ALA B N 1
ATOM 12116 C CA . ALA B 1 558 ? -24.812 20.562 17.094 1 98.56 558 ALA B CA 1
ATOM 12117 C C . ALA B 1 558 ? -23.453 21.188 16.844 1 98.56 558 ALA B C 1
ATOM 12119 O O . ALA B 1 558 ? -22.594 21.219 17.734 1 98.56 558 ALA B O 1
ATOM 12120 N N . TYR B 1 559 ? -23.25 21.75 15.695 1 97.94 559 TYR B N 1
ATOM 12121 C CA . TYR B 1 559 ? -21.984 22.391 15.328 1 97.94 559 TYR B CA 1
ATOM 12122 C C . TYR B 1 559 ? -21.734 23.625 16.172 1 97.94 559 TYR B C 1
ATOM 12124 O O . TYR B 1 559 ? -20.609 24.125 16.219 1 97.94 559 TYR B O 1
ATOM 12132 N N . THR B 1 560 ? -22.734 24.156 16.859 1 97.88 560 THR B N 1
ATOM 12133 C CA . THR B 1 560 ? -22.578 25.344 17.688 1 97.88 560 THR B CA 1
ATOM 12134 C C . THR B 1 560 ? -22.703 24.984 19.172 1 97.88 560 THR B C 1
ATOM 12136 O O . THR B 1 560 ? -22.953 25.859 20 1 97.88 560 THR B O 1
ATOM 12139 N N . PHE B 1 561 ? -22.688 23.75 19.438 1 98.62 561 PHE B N 1
ATOM 12140 C CA . PHE B 1 561 ? -22.688 23.266 20.812 1 98.62 561 PHE B CA 1
ATOM 12141 C C . PHE B 1 561 ? -21.25 23.109 21.312 1 98.62 561 PHE B C 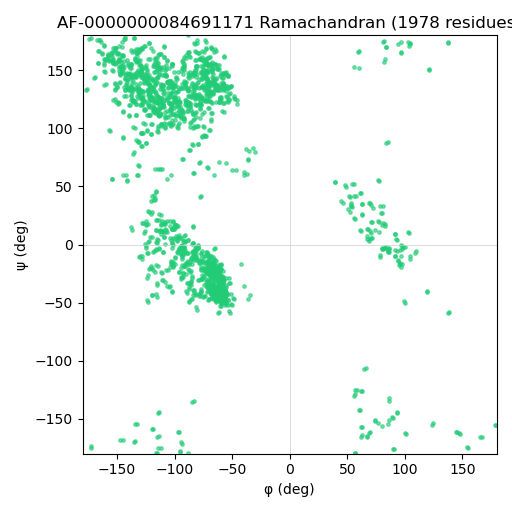1
ATOM 12143 O O . PHE B 1 561 ? -20.391 22.625 20.578 1 98.62 561 PHE B O 1
ATOM 12150 N N . PHE B 1 562 ? -21 23.484 22.562 1 98.81 562 PHE B N 1
ATOM 12151 C CA . PHE B 1 562 ? -19.688 23.344 23.188 1 98.81 562 PHE B CA 1
ATOM 12152 C C . PHE B 1 562 ? -19.828 22.844 24.625 1 98.81 562 PHE B C 1
ATOM 12154 O O . PHE B 1 562 ? -20.859 23.062 25.266 1 98.81 562 PHE B O 1
ATOM 12161 N N . ALA B 1 563 ? -18.766 22.203 25.094 1 98.81 563 ALA B N 1
ATOM 12162 C CA . ALA B 1 563 ? -18.672 21.734 26.484 1 98.81 563 ALA B CA 1
ATOM 12163 C C . ALA B 1 563 ? -17.344 22.141 27.109 1 98.81 563 ALA B C 1
ATOM 12165 O O . ALA B 1 563 ? -16.531 21.297 27.469 1 98.81 563 ALA B O 1
ATOM 12166 N N . PRO B 1 564 ? -17.141 23.422 27.328 1 98.44 564 PRO B N 1
ATOM 12167 C CA . PRO B 1 564 ? -15.875 23.859 27.906 1 98.44 564 PRO B CA 1
ATOM 12168 C C . PRO B 1 564 ? -15.641 23.297 29.297 1 98.44 564 PRO B C 1
ATOM 12170 O O . PRO B 1 564 ? -16.547 23.312 30.141 1 98.44 564 PRO B O 1
ATOM 12173 N N . PRO B 1 565 ? -14.422 22.828 29.547 1 98.12 565 PRO B N 1
ATOM 12174 C CA . PRO B 1 565 ? -14.086 22.281 30.875 1 98.12 565 PRO B CA 1
ATOM 12175 C C . PRO B 1 565 ? -13.984 23.344 31.953 1 98.12 565 PRO B C 1
ATOM 12177 O O . PRO B 1 565 ? -13.602 24.484 31.656 1 98.12 565 PRO B O 1
ATOM 12180 N N . THR B 1 566 ? -14.227 22.953 33.156 1 96.12 566 THR B N 1
ATOM 12181 C CA . THR B 1 566 ? -14.016 23.812 34.312 1 96.12 566 THR B CA 1
ATOM 12182 C C . THR B 1 566 ? -12.812 23.344 35.125 1 96.12 566 THR B C 1
ATOM 12184 O O . THR B 1 566 ? -12.695 23.656 36.312 1 96.12 566 THR B O 1
ATOM 12187 N N . THR B 1 567 ? -11.953 22.531 34.438 1 95.25 567 THR B N 1
ATOM 12188 C CA . THR B 1 567 ? -10.742 21.969 35.031 1 95.25 567 THR B CA 1
ATOM 12189 C C . THR B 1 567 ? -9.555 22.109 34.094 1 95.25 567 THR B C 1
ATOM 12191 O O . THR B 1 567 ? -9.734 22.328 32.906 1 95.25 567 THR B O 1
ATOM 12194 N N . GLU B 1 568 ? -8.352 22.047 34.719 1 94.12 568 GLU B N 1
ATOM 12195 C CA . GLU B 1 568 ? -7.137 22.047 33.906 1 94.12 568 GLU B CA 1
ATOM 12196 C C . GLU B 1 568 ? -6.672 20.641 33.594 1 94.12 568 GLU B C 1
ATOM 12198 O O . GLU B 1 568 ? -5.711 20.453 32.844 1 94.12 568 GLU B O 1
ATOM 12203 N N . ASN B 1 569 ? -7.297 19.656 34.156 1 96 569 ASN B N 1
ATOM 12204 C CA . ASN B 1 569 ? -7.012 18.266 33.812 1 96 569 ASN B CA 1
ATOM 12205 C C . ASN B 1 569 ? -7.469 17.938 32.406 1 96 569 ASN B C 1
ATOM 12207 O O . ASN B 1 569 ? -8.648 18.078 32.062 1 96 569 ASN B O 1
ATOM 12211 N N . PRO B 1 570 ? -6.48 17.469 31.578 1 97.62 570 PRO B N 1
ATOM 12212 C CA . PRO B 1 570 ? -6.879 17.172 30.188 1 97.62 570 PRO B CA 1
ATOM 12213 C C . PRO B 1 570 ? -7.906 16.047 30.109 1 97.62 570 PRO B C 1
ATOM 12215 O O . PRO B 1 570 ? -8.625 15.938 29.109 1 97.62 570 PRO B O 1
ATOM 12218 N N . ASP B 1 571 ? -7.883 15.148 31.047 1 97.06 571 ASP B N 1
ATOM 12219 C CA . ASP B 1 571 ? -8.891 14.094 31.125 1 97.06 571 ASP B CA 1
ATOM 12220 C C . ASP B 1 571 ? -10.133 14.586 31.875 1 97.06 571 ASP B C 1
ATOM 12222 O O . ASP B 1 571 ? -10.312 14.281 33.062 1 97.06 571 ASP B O 1
ATOM 12226 N N . VAL B 1 572 ? -11.039 15.203 31.141 1 97.69 572 VAL B N 1
ATOM 12227 C CA . VAL B 1 572 ? -12.18 15.922 31.688 1 97.69 572 VAL B CA 1
ATOM 12228 C C . VAL B 1 572 ? -13.297 14.938 32.031 1 97.69 572 VAL B C 1
ATOM 12230 O O . VAL B 1 572 ? -13.711 14.133 31.203 1 97.69 572 VAL B O 1
ATOM 12233 N N . SER B 1 573 ? -13.789 14.984 33.25 1 96.69 573 SER B N 1
ATOM 12234 C CA . SER B 1 573 ? -14.914 14.156 33.656 1 96.69 573 SER B CA 1
ATOM 12235 C C . SER B 1 573 ? -16.25 14.844 33.375 1 96.69 573 SER B C 1
ATOM 12237 O O . SER B 1 573 ? -16.297 16.062 33.188 1 96.69 573 SER B O 1
ATOM 12239 N N . PRO B 1 574 ? -17.375 14.094 33.406 1 97.56 574 PRO B N 1
ATOM 12240 C CA . PRO B 1 574 ? -18.688 14.648 33.031 1 97.56 574 PRO B CA 1
ATOM 12241 C C . PRO B 1 574 ? -19.156 15.719 34 1 97.56 574 PRO B C 1
ATOM 12243 O O . PRO B 1 574 ? -20.078 16.484 33.688 1 97.56 574 PRO B O 1
ATOM 12246 N N . ASP B 1 575 ? -18.672 15.812 35.219 1 96.38 575 ASP B N 1
ATOM 12247 C CA . ASP B 1 575 ? -19.094 16.812 36.188 1 96.38 575 ASP B CA 1
ATOM 12248 C C . ASP B 1 575 ? -18.141 18 36.188 1 96.38 575 ASP B C 1
ATOM 12250 O O . ASP B 1 575 ? -18.266 18.906 37.031 1 96.38 575 ASP B O 1
ATOM 12254 N N . GLU B 1 576 ? -17.25 18.047 35.281 1 97.19 576 GLU B N 1
ATOM 12255 C CA . GLU B 1 576 ? -16.25 19.109 35.219 1 97.19 576 GLU B CA 1
ATOM 12256 C C . GLU B 1 576 ? -16.375 19.938 33.969 1 97.19 576 GLU B C 1
ATOM 12258 O O . GLU B 1 576 ? -15.359 20.312 33.344 1 97.19 576 GLU B O 1
ATOM 12263 N N . GLN B 1 577 ? -17.562 20.219 33.531 1 97.56 577 GLN B N 1
ATOM 12264 C CA . GLN B 1 577 ? -17.812 21.016 32.312 1 97.56 577 GLN B CA 1
ATOM 12265 C C . GLN B 1 577 ? -19.156 21.719 32.375 1 97.56 577 GLN B C 1
ATOM 12267 O O . GLN B 1 577 ? -20 21.391 33.219 1 97.56 577 GLN B O 1
ATOM 12272 N N . VAL B 1 578 ? -19.406 22.734 31.656 1 98 578 VAL B N 1
ATOM 12273 C CA . VAL B 1 578 ? -20.703 23.344 31.406 1 98 578 VAL B CA 1
ATOM 12274 C C . VAL B 1 578 ? -21.094 23.188 29.938 1 98 578 VAL B C 1
ATOM 12276 O O . VAL B 1 578 ? -20.25 22.812 29.109 1 98 578 VAL B O 1
ATOM 12279 N N . PHE B 1 579 ? -22.344 23.391 29.625 1 98.75 579 PHE B N 1
ATOM 12280 C CA . PHE B 1 579 ? -22.781 23.281 28.234 1 98.75 579 PHE B CA 1
ATOM 12281 C C . PHE B 1 579 ? -23.156 24.641 27.672 1 98.75 579 PHE B C 1
ATOM 12283 O O . PHE B 1 579 ? -23.766 25.453 28.375 1 98.75 579 PHE B O 1
ATOM 12290 N N . VAL B 1 580 ? -22.719 24.984 26.5 1 98.75 580 VAL B N 1
ATOM 12291 C CA . VAL B 1 580 ? -23.016 26.234 25.828 1 98.75 580 VAL B CA 1
ATOM 12292 C C . VAL B 1 580 ? -23.5 25.953 24.406 1 98.75 580 VAL B C 1
ATOM 12294 O O . VAL B 1 580 ? -22.828 25.234 23.656 1 98.75 580 VAL B O 1
ATOM 12297 N N . LEU B 1 581 ? -24.609 26.469 23.953 1 98.25 581 LEU B N 1
ATOM 12298 C CA . LEU B 1 581 ? -25.172 26.344 22.609 1 98.25 581 LEU B CA 1
ATOM 12299 C C . LEU B 1 581 ? -25.359 27.703 21.969 1 98.25 581 LEU B C 1
ATOM 12301 O O . LEU B 1 581 ? -25.906 28.625 22.578 1 98.25 581 LEU B O 1
ATOM 12305 N N . GLY B 1 582 ? -24.781 27.844 20.734 1 97.06 582 GLY B N 1
ATOM 12306 C CA . GLY B 1 582 ? -25.141 29.047 20.016 1 97.06 582 GLY B CA 1
ATOM 12307 C C . GLY B 1 582 ? -23.969 29.719 19.328 1 97.06 582 GLY B C 1
ATOM 12308 O O . GLY B 1 582 ? -24 29.938 18.109 1 97.06 582 GLY B O 1
ATOM 12309 N N . PRO B 1 583 ? -22.969 30.094 20.141 1 96.69 583 PRO B N 1
ATOM 12310 C CA . PRO B 1 583 ? -21.891 30.891 19.578 1 96.69 583 PRO B CA 1
ATOM 12311 C C . PRO B 1 583 ? -21.078 30.141 18.516 1 96.69 583 PRO B C 1
ATOM 12313 O O . PRO B 1 583 ? -21.219 28.922 18.391 1 96.69 583 PRO B O 1
ATOM 12316 N N . TYR B 1 584 ? -20.219 30.984 17.797 1 96.75 584 TYR B N 1
ATOM 12317 C CA . TYR B 1 584 ? -19.297 30.438 16.797 1 96.75 584 TYR B CA 1
ATOM 12318 C C . TYR B 1 584 ? -18.219 29.609 17.469 1 96.75 584 TYR B C 1
ATOM 12320 O O . TYR B 1 584 ? -17.859 28.547 16.969 1 96.75 584 TYR B O 1
ATOM 12328 N N . LEU B 1 585 ? -17.719 30.062 18.547 1 98.19 585 LEU B N 1
ATOM 12329 C CA . LEU B 1 585 ? -16.641 29.406 19.281 1 98.19 585 LEU B CA 1
ATOM 12330 C C . LEU B 1 585 ? -16.719 29.734 20.766 1 98.19 585 LEU B C 1
ATOM 12332 O O . LEU B 1 585 ? -17 30.875 21.141 1 98.19 585 LEU B O 1
ATOM 12336 N N . VAL B 1 586 ? -16.484 28.766 21.625 1 98.5 586 VAL B N 1
ATOM 12337 C CA . VAL B 1 586 ? -16.328 28.953 23.078 1 98.5 586 VAL B CA 1
ATOM 12338 C C . VAL B 1 586 ? -14.938 28.516 23.516 1 98.5 586 VAL B C 1
ATOM 12340 O O . VAL B 1 586 ? -14.625 27.312 23.516 1 98.5 586 VAL B O 1
ATOM 12343 N N . ARG B 1 587 ? -14.172 29.453 23.953 1 97.69 587 ARG B N 1
ATOM 12344 C CA . ARG B 1 587 ? -12.773 29.203 24.312 1 97.69 587 ARG B CA 1
ATOM 12345 C C . ARG B 1 587 ? -12.672 28.672 25.734 1 97.69 587 ARG B C 1
ATOM 12347 O O . ARG B 1 587 ? -11.812 27.828 26.016 1 97.69 587 ARG B O 1
ATOM 12354 N N . GLY B 1 588 ? -13.453 29.203 26.562 1 97.19 588 GLY B N 1
ATOM 12355 C CA . GLY B 1 588 ? -13.414 28.797 27.969 1 97.19 588 GLY B CA 1
ATOM 12356 C C . GLY B 1 588 ? -14.617 29.266 28.75 1 97.19 588 GLY B C 1
ATOM 12357 O O . GLY B 1 588 ? -15.391 30.094 28.281 1 97.19 588 GLY B O 1
ATOM 12358 N N . ALA B 1 589 ? -14.758 28.672 29.953 1 97.5 589 ALA B N 1
ATOM 12359 C CA . ALA B 1 589 ? -15.836 29.031 30.875 1 97.5 589 ALA B CA 1
ATOM 12360 C C . ALA B 1 589 ? -15.383 28.891 32.344 1 97.5 589 ALA B C 1
ATOM 12362 O O . ALA B 1 589 ? -14.57 28.016 32.656 1 97.5 589 ALA B O 1
ATOM 12363 N N . SER B 1 590 ? -15.945 29.766 33.062 1 96.94 590 SER B N 1
ATOM 12364 C CA . SER B 1 590 ? -15.742 29.688 34.5 1 96.94 590 SER B CA 1
ATOM 12365 C C . SER B 1 590 ? -16.969 30.172 35.281 1 96.94 590 SER B C 1
ATOM 12367 O O . SER B 1 590 ? -17.734 31 34.781 1 96.94 590 SER B O 1
ATOM 12369 N N . VAL B 1 591 ? -17.219 29.609 36.438 1 96.5 591 VAL B N 1
ATOM 12370 C CA . VAL B 1 591 ? -18.328 30 37.312 1 96.5 591 VAL B CA 1
ATOM 12371 C C . VAL B 1 591 ? -17.812 30.641 38.594 1 96.5 591 VAL B C 1
ATOM 12373 O O . VAL B 1 591 ? -16.984 30.047 39.281 1 96.5 591 VAL B O 1
ATOM 12376 N N . SER B 1 592 ? -18.234 31.812 38.844 1 95.5 592 SER B N 1
ATOM 12377 C CA . SER B 1 592 ? -17.922 32.531 40.062 1 95.5 592 SER B CA 1
ATOM 12378 C C . SER B 1 592 ? -19.125 33.281 40.594 1 95.5 592 SER B C 1
ATOM 12380 O O . SER B 1 592 ? -19.672 34.156 39.906 1 95.5 592 SER B O 1
ATOM 12382 N N . GLY B 1 593 ? -19.641 33.031 41.844 1 94.56 593 GLY B N 1
ATOM 12383 C CA . GLY B 1 593 ? -20.828 33.656 42.375 1 94.56 593 GLY B CA 1
ATOM 12384 C C . GLY B 1 593 ? -22.078 33.344 41.562 1 94.56 593 GLY B C 1
ATOM 12385 O O . GLY B 1 593 ? -22.375 32.188 41.281 1 94.56 593 GLY B O 1
ATOM 12386 N N . SER B 1 594 ? -22.719 34.469 41.188 1 96.31 594 SER B N 1
ATOM 12387 C CA . SER B 1 594 ? -23.969 34.312 40.469 1 96.31 594 SER B CA 1
ATOM 12388 C C . SER B 1 594 ? -23.766 34.469 38.969 1 96.31 594 SER B C 1
ATOM 12390 O O . SER B 1 594 ? -24.734 34.656 38.219 1 96.31 594 SER B O 1
ATOM 12392 N N . THR B 1 595 ? -22.484 34.375 38.531 1 97.62 595 THR B N 1
ATOM 12393 C CA . THR B 1 595 ? -22.203 34.656 37.156 1 97.62 595 THR B CA 1
ATOM 12394 C C . THR B 1 595 ? -21.422 33.5 36.5 1 97.62 595 THR B C 1
ATOM 12396 O O . THR B 1 595 ? -20.453 33 37.094 1 97.62 595 THR B O 1
ATOM 12399 N N . VAL B 1 596 ? -21.828 33.062 35.344 1 98.19 596 VAL B N 1
ATOM 12400 C CA . VAL B 1 596 ? -21 32.219 34.5 1 98.19 596 VAL B CA 1
ATOM 12401 C C . VAL B 1 596 ? -20.328 33.062 33.438 1 98.19 596 VAL B C 1
ATOM 12403 O O . VAL B 1 596 ? -21 33.781 32.656 1 98.19 596 VAL B O 1
ATOM 12406 N N . SER B 1 597 ? -19.016 33.062 33.469 1 98.06 597 SER B N 1
ATOM 12407 C CA . SER B 1 597 ? -18.234 33.844 32.531 1 98.06 597 SER B CA 1
ATOM 12408 C C . SER B 1 597 ? -17.781 32.969 31.344 1 98.06 597 SER B C 1
ATOM 12410 O O . SER B 1 597 ? -17.109 31.953 31.547 1 98.06 597 SER B O 1
ATOM 12412 N N . ILE B 1 598 ? -18.156 33.406 30.156 1 98.06 598 ILE B N 1
ATOM 12413 C CA . ILE B 1 598 ? -17.797 32.688 28.938 1 98.06 598 ILE B CA 1
ATOM 12414 C C . ILE B 1 598 ? -16.891 33.531 28.078 1 98.06 598 ILE B C 1
ATOM 12416 O O . ILE B 1 598 ? -17.156 34.719 27.891 1 98.06 598 ILE B O 1
ATOM 12420 N N . SER B 1 599 ? -15.781 33.031 27.688 1 97.56 599 SER B N 1
ATOM 12421 C CA . SER B 1 599 ? -14.945 33.625 26.656 1 97.56 599 SER B CA 1
ATOM 12422 C C . SER B 1 599 ? -15.109 32.906 25.328 1 97.56 599 SER B C 1
ATOM 12424 O O . SER B 1 599 ? -15.164 31.672 25.281 1 97.56 599 SER B O 1
ATOM 12426 N N . GLY B 1 600 ? -15.227 33.656 24.203 1 97.88 600 GLY B N 1
ATOM 12427 C CA . GLY B 1 600 ? -15.438 33.031 22.922 1 97.88 600 GLY B CA 1
ATOM 12428 C C . GLY B 1 600 ? -15.375 34.031 21.766 1 97.88 600 GLY B C 1
ATOM 12429 O O . GLY B 1 600 ? -14.867 35.125 21.906 1 97.88 600 GLY B O 1
ATOM 12430 N N . ASP B 1 601 ? -15.719 33.5 20.562 1 97.81 601 ASP B N 1
ATOM 12431 C CA . ASP B 1 601 ? -15.75 34.281 19.328 1 97.81 601 ASP B CA 1
ATOM 12432 C C . ASP B 1 601 ? -17.125 34.188 18.656 1 97.81 601 ASP B C 1
ATOM 12434 O O . ASP B 1 601 ? -17.812 33.188 18.75 1 97.81 601 ASP B O 1
ATOM 12438 N N . HIS B 1 602 ? -17.516 35.25 18.016 1 95.44 602 HIS B N 1
ATOM 12439 C CA . HIS B 1 602 ? -18.75 35.219 17.25 1 95.44 602 HIS B CA 1
ATOM 12440 C C . HIS B 1 602 ? -18.797 36.344 16.203 1 95.44 602 HIS B C 1
ATOM 12442 O O . HIS B 1 602 ? -18.047 37.312 16.312 1 95.44 602 HIS B O 1
ATOM 12448 N N . THR B 1 603 ? -19.609 36.188 15.203 1 92.81 603 THR B N 1
ATOM 12449 C CA . THR B 1 603 ? -19.797 37.188 14.156 1 92.81 603 THR B CA 1
ATOM 12450 C C . THR B 1 603 ? -21.266 37.594 14.039 1 92.81 603 THR B C 1
ATOM 12452 O O . THR B 1 603 ? -21.594 38.781 14.109 1 92.81 603 THR B O 1
ATOM 12455 N N . ASN B 1 604 ? -22.125 36.688 13.961 1 90.81 604 ASN B N 1
ATOM 12456 C CA . ASN B 1 604 ? -23.531 36.906 13.703 1 90.81 604 ASN B CA 1
ATOM 12457 C C . ASN B 1 604 ? -24.312 37.094 15 1 90.81 604 ASN B C 1
ATOM 12459 O O . ASN B 1 604 ? -23.875 36.656 16.062 1 90.81 604 ASN B O 1
ATOM 12463 N N . ASP B 1 605 ? -25.469 37.688 14.758 1 93.88 605 ASP B N 1
ATOM 12464 C CA . ASP B 1 605 ? -26.438 37.656 15.844 1 93.88 605 ASP B CA 1
ATOM 12465 C C . ASP B 1 605 ? -26.859 36.219 16.172 1 93.88 605 ASP B C 1
ATOM 12467 O O . ASP B 1 605 ? -27.047 35.406 15.266 1 93.88 605 ASP B O 1
ATOM 12471 N N . THR B 1 606 ? -26.844 35.969 17.484 1 94.06 606 THR B N 1
ATOM 12472 C CA . THR B 1 606 ? -27.312 34.625 17.859 1 94.06 606 THR B CA 1
ATOM 12473 C C . THR B 1 606 ? -27.844 34.625 19.281 1 94.06 606 THR B C 1
ATOM 12475 O O . THR B 1 606 ? -27.672 35.594 20.016 1 94.06 606 THR B O 1
ATOM 12478 N N . ALA B 1 607 ? -28.625 33.562 19.594 1 95.19 607 ALA B N 1
ATOM 12479 C CA . ALA B 1 607 ? -28.984 33.312 20.984 1 95.19 607 ALA B CA 1
ATOM 12480 C C . ALA B 1 607 ? -27.969 32.375 21.641 1 95.19 607 ALA B C 1
ATOM 12482 O O . ALA B 1 607 ? -27.484 31.438 21.016 1 95.19 607 ALA B O 1
ATOM 12483 N N . ILE B 1 608 ? -27.672 32.688 22.859 1 97.56 608 ILE B N 1
ATOM 12484 C CA . ILE B 1 608 ? -26.797 31.828 23.625 1 97.56 608 ILE B CA 1
ATOM 12485 C C . ILE B 1 608 ? -27.578 31.125 24.734 1 97.56 608 ILE B C 1
ATOM 12487 O O . ILE B 1 608 ? -28.453 31.719 25.359 1 97.56 608 ILE B O 1
ATOM 12491 N N . ASP B 1 609 ? -27.438 29.797 24.859 1 98.19 609 ASP B N 1
ATOM 12492 C CA . ASP B 1 609 ? -28.031 28.938 25.875 1 98.19 609 ASP B CA 1
ATOM 12493 C C . ASP B 1 609 ? -26.938 28.25 26.703 1 98.19 609 ASP B C 1
ATOM 12495 O O . ASP B 1 609 ? -26.156 27.469 26.156 1 98.19 609 ASP B O 1
ATOM 12499 N N . VAL B 1 610 ? -26.906 28.516 28.016 1 98.62 610 VAL B N 1
ATOM 12500 C CA . VAL B 1 610 ? -25.828 28.016 28.875 1 98.62 610 VAL B CA 1
ATOM 12501 C C . VAL B 1 610 ? -26.422 27.172 29.984 1 98.62 610 VAL B C 1
ATOM 12503 O O . VAL B 1 610 ? -27.203 27.656 30.797 1 98.62 610 VAL B O 1
ATOM 12506 N N . TYR B 1 611 ? -26.078 25.859 30.078 1 98.56 611 TYR B N 1
ATOM 12507 C CA . TYR B 1 611 ? -26.5 24.984 31.172 1 98.56 611 TYR B CA 1
ATOM 12508 C C . TYR B 1 611 ? -25.391 24.844 32.219 1 98.56 611 TYR B C 1
ATOM 12510 O O . TYR B 1 611 ? -24.375 24.219 31.953 1 98.56 611 TYR B O 1
ATOM 12518 N N . VAL B 1 612 ? -25.625 25.359 33.375 1 97.31 612 VAL B N 1
ATOM 12519 C CA . VAL B 1 612 ? -24.656 25.344 34.438 1 97.31 612 VAL B CA 1
ATOM 12520 C C . VAL B 1 612 ? -25.109 24.359 35.531 1 97.31 612 VAL B C 1
ATOM 12522 O O . VAL B 1 612 ? -24.281 23.766 36.219 1 97.31 612 VAL B O 1
ATOM 12525 N N . GLY B 1 613 ? -26.375 24.188 35.75 1 94.69 613 GLY B N 1
ATOM 12526 C CA . GLY B 1 613 ? -26.938 23.266 36.719 1 94.69 613 GLY B CA 1
ATOM 12527 C C . GLY B 1 613 ? -26.984 23.828 38.125 1 94.69 613 GLY B C 1
ATOM 12528 O O . GLY B 1 613 ? -27.484 23.188 39.062 1 94.69 613 GLY B O 1
ATOM 12529 N N . ASP B 1 614 ? -26.484 25 38.375 1 95.12 614 ASP B N 1
ATOM 12530 C CA . ASP B 1 614 ? -26.484 25.703 39.656 1 95.12 614 ASP B CA 1
ATOM 12531 C C . ASP B 1 614 ? -27.516 26.828 39.688 1 95.12 614 ASP B C 1
ATOM 12533 O O . ASP B 1 614 ? -27.359 27.828 38.969 1 95.12 614 ASP B O 1
ATOM 12537 N N . PRO B 1 615 ? -28.547 26.688 40.469 1 92.88 615 PRO B N 1
ATOM 12538 C CA . PRO B 1 615 ? -29.609 27.688 40.5 1 92.88 615 PRO B CA 1
ATOM 12539 C C . PRO B 1 615 ? -29.141 29.047 40.969 1 92.88 615 PRO B C 1
ATOM 12541 O O . PRO B 1 615 ? -29.812 30.062 40.75 1 92.88 615 PRO B O 1
ATOM 12544 N N . SER B 1 616 ? -28.078 29.125 41.656 1 95.31 616 SER B N 1
ATOM 12545 C CA . SER B 1 616 ? -27.562 30.391 42.156 1 95.31 616 SER B CA 1
ATOM 12546 C C . SER B 1 616 ? -26.938 31.219 41.062 1 95.31 616 SER B C 1
ATOM 12548 O O . SER B 1 616 ? -26.75 32.438 41.219 1 95.31 616 SER B O 1
ATOM 12550 N N . VAL B 1 617 ? -26.578 30.594 40 1 97.94 617 VAL B N 1
ATOM 12551 C CA . VAL B 1 617 ? -26 31.312 38.875 1 97.94 617 VAL B CA 1
ATOM 12552 C C . VAL B 1 617 ? -27.125 31.922 38.031 1 97.94 617 VAL B C 1
ATOM 12554 O O . VAL B 1 617 ? -28.031 31.219 37.562 1 97.94 617 VAL B O 1
ATOM 12557 N N . GLN B 1 618 ? -27.047 33.344 37.781 1 96.5 618 GLN B N 1
ATOM 12558 C CA . GLN B 1 618 ? -28.203 34.031 37.188 1 96.5 618 GLN B CA 1
ATOM 12559 C C . GLN B 1 618 ? -27.812 34.844 35.969 1 96.5 618 GLN B C 1
ATOM 12561 O O . GLN B 1 618 ? -28.656 35.281 35.219 1 96.5 618 GLN B O 1
ATOM 12566 N N . THR B 1 619 ? -26.547 35 35.812 1 97.44 619 THR B N 1
ATOM 12567 C CA . THR B 1 619 ? -26.094 35.938 34.812 1 97.44 619 THR B CA 1
ATOM 12568 C C . THR B 1 619 ? -25.031 35.281 33.906 1 97.44 619 THR B C 1
ATOM 12570 O O . THR B 1 619 ? -24.156 34.562 34.406 1 97.44 619 THR B O 1
ATOM 12573 N N . ILE B 1 620 ? -25.125 35.562 32.625 1 98.19 620 ILE B N 1
ATOM 12574 C CA . ILE B 1 620 ? -24.094 35.188 31.656 1 98.19 620 ILE B CA 1
ATOM 12575 C C . ILE B 1 620 ? -23.203 36.406 31.375 1 98.19 620 ILE B C 1
ATOM 12577 O O . ILE B 1 620 ? -23.719 37.5 31.094 1 98.19 620 ILE B O 1
ATOM 12581 N N . SER B 1 621 ? -21.938 36.281 31.547 1 98 621 SER B N 1
ATOM 12582 C CA . SER B 1 621 ? -20.953 37.25 31.078 1 98 621 SER B CA 1
ATOM 12583 C C . SER B 1 621 ? -20.25 36.75 29.812 1 98 621 SER B C 1
ATOM 12585 O O . SER B 1 621 ? -19.672 35.656 29.828 1 98 621 SER B O 1
ATOM 12587 N N . TRP B 1 622 ? -20.391 37.469 28.734 1 97.38 622 TRP B N 1
ATOM 12588 C CA . TRP B 1 622 ? -19.719 37.156 27.484 1 97.38 622 TRP B CA 1
ATOM 12589 C C . TRP B 1 622 ? -18.531 38.094 27.234 1 97.38 622 TRP B C 1
ATOM 12591 O O . TRP B 1 622 ? -18.719 39.281 26.969 1 97.38 622 TRP B O 1
ATOM 12601 N N . ASN B 1 623 ? -17.297 37.469 27.234 1 97.12 623 ASN B N 1
ATOM 12602 C CA . ASN B 1 623 ? -16.078 38.25 27 1 97.12 623 ASN B CA 1
ATOM 12603 C C . ASN B 1 623 ? -15.977 39.438 27.953 1 97.12 623 ASN B C 1
ATOM 12605 O O . ASN B 1 623 ? -15.602 40.531 27.531 1 97.12 623 ASN B O 1
ATOM 12609 N N . GLY B 1 624 ? -16.453 39.312 29.141 1 95.31 624 GLY B N 1
ATOM 12610 C CA . GLY B 1 624 ? -16.328 40.312 30.172 1 95.31 624 GLY B CA 1
ATOM 12611 C C . GLY B 1 624 ? -17.562 41.219 30.281 1 95.31 624 GLY B C 1
ATOM 12612 O O . GLY B 1 624 ? -17.719 41.938 31.25 1 95.31 624 GLY B O 1
ATOM 12613 N N . ALA B 1 625 ? -18.469 41.156 29.359 1 95.88 625 ALA B N 1
ATOM 12614 C CA . ALA B 1 625 ? -19.688 41.969 29.375 1 95.88 625 ALA B CA 1
ATOM 12615 C C . ALA B 1 625 ? -20.875 41.156 29.859 1 95.88 625 ALA B C 1
ATOM 12617 O O . ALA B 1 625 ? -21.172 40.094 29.312 1 95.88 625 ALA B O 1
ATOM 12618 N N . GLU B 1 626 ? -21.641 41.688 30.766 1 97 626 GLU B N 1
ATOM 12619 C CA . GLU B 1 626 ? -22.828 41.031 31.25 1 97 626 GLU B CA 1
ATOM 12620 C C . GLU B 1 626 ? -23.984 41.125 30.25 1 97 626 GLU B C 1
ATOM 12622 O O . GLU B 1 626 ? -24.234 42.219 29.719 1 97 626 GLU B O 1
ATOM 12627 N N . LEU B 1 627 ? -24.656 40.094 30.031 1 97.31 627 LEU B N 1
ATOM 12628 C CA . LEU B 1 627 ? -25.781 40.062 29.109 1 97.31 627 LEU B CA 1
ATOM 12629 C C . LEU B 1 627 ? -27.109 40.094 29.859 1 97.31 627 LEU B C 1
ATOM 12631 O O . LEU B 1 627 ? -27.172 39.688 31.031 1 97.31 627 LEU B O 1
ATOM 12635 N N . GLU B 1 628 ? -28.188 40.625 29.141 1 97.44 628 GLU B N 1
ATOM 12636 C CA . GLU B 1 628 ? -29.547 40.469 29.688 1 97.44 628 GLU B CA 1
ATOM 12637 C C . GLU B 1 628 ? -29.969 39 29.641 1 97.44 628 GLU B C 1
ATOM 12639 O O . GLU B 1 628 ? -30.344 38.469 28.594 1 97.44 628 GLU B O 1
ATOM 12644 N N . THR B 1 629 ? -29.969 38.406 30.844 1 97.88 629 THR B N 1
ATOM 12645 C CA . THR B 1 629 ? -30.062 36.969 30.938 1 97.88 629 THR B CA 1
ATOM 12646 C C . THR B 1 629 ? -31.422 36.531 31.516 1 97.88 629 THR B C 1
ATOM 12648 O O . THR B 1 629 ? -31.922 37.188 32.438 1 97.88 629 THR B O 1
ATOM 12651 N N . THR B 1 630 ? -32.031 35.5 30.938 1 97.5 630 THR B N 1
ATOM 12652 C CA . THR B 1 630 ? -33.25 34.906 31.469 1 97.5 630 THR B CA 1
ATOM 12653 C C . THR B 1 630 ? -33.062 33.406 31.688 1 97.5 630 THR B C 1
ATOM 12655 O O . THR B 1 630 ? -32.219 32.781 31.031 1 97.5 630 THR B O 1
ATOM 12658 N N . ARG B 1 631 ? -33.75 32.844 32.594 1 96.81 631 ARG B N 1
ATOM 12659 C CA . ARG B 1 631 ? -33.719 31.391 32.812 1 96.81 631 ARG B CA 1
ATOM 12660 C C . ARG B 1 631 ? -34.812 30.672 32.062 1 96.81 631 ARG B C 1
ATOM 12662 O O . ARG B 1 631 ? -35.969 31.109 32.094 1 96.81 631 ARG B O 1
ATOM 12669 N N . SER B 1 632 ? -34.5 29.641 31.438 1 96.38 632 SER B N 1
ATOM 12670 C CA . SER B 1 632 ? -35.469 28.859 30.672 1 96.38 632 SER B CA 1
ATOM 12671 C C . SER B 1 632 ? -36.281 27.953 31.578 1 96.38 632 SER B C 1
ATOM 12673 O O . SER B 1 632 ? -35.938 27.766 32.75 1 96.38 632 SER B O 1
ATOM 12675 N N . ALA B 1 633 ? -37.281 27.297 31 1 94.31 633 ALA B N 1
ATOM 12676 C CA . ALA B 1 633 ? -38.156 26.375 31.719 1 94.31 633 ALA B CA 1
ATOM 12677 C C . ALA B 1 633 ? -37.406 25.094 32.062 1 94.31 633 ALA B C 1
ATOM 12679 O O . ALA B 1 633 ? -37.812 24.391 33 1 94.31 633 ALA B O 1
ATOM 12680 N N . TYR B 1 634 ? -36.406 24.797 31.359 1 94.69 634 TYR B N 1
ATOM 12681 C CA . TYR B 1 634 ? -35.688 23.547 31.609 1 94.69 634 TYR B CA 1
ATOM 12682 C C . TYR B 1 634 ? -34.375 23.828 32.375 1 94.69 634 TYR B C 1
ATOM 12684 O O . TYR B 1 634 ? -33.562 22.922 32.562 1 94.69 634 TYR B O 1
ATOM 12692 N N . GLY B 1 635 ? -34.125 25 32.75 1 95.38 635 GLY B N 1
ATOM 12693 C CA . GLY B 1 635 ? -33.094 25.281 33.75 1 95.38 635 GLY B CA 1
ATOM 12694 C C . GLY B 1 635 ? -31.875 25.953 33.188 1 95.38 635 GLY B C 1
ATOM 12695 O O . GLY B 1 635 ? -31 26.406 33.906 1 95.38 635 GLY B O 1
ATOM 12696 N N . SER B 1 636 ? -31.719 26.156 31.922 1 97.81 636 SER B N 1
ATOM 12697 C CA . SER B 1 636 ? -30.578 26.828 31.312 1 97.81 636 SER B CA 1
ATOM 12698 C C . SER B 1 636 ? -30.719 28.344 31.375 1 97.81 636 SER B C 1
ATOM 12700 O O . SER B 1 636 ? -31.797 28.859 31.688 1 97.81 636 SER B O 1
ATOM 12702 N N . LEU B 1 637 ? -29.641 29.031 31.266 1 98.38 637 LEU B N 1
ATOM 12703 C CA . LEU B 1 637 ? -29.625 30.469 31.109 1 98.38 637 LEU B CA 1
ATOM 12704 C C . LEU B 1 637 ? -29.578 30.859 29.641 1 98.38 637 LEU B C 1
ATOM 12706 O O . LEU B 1 637 ? -28.844 30.266 28.859 1 98.38 637 LEU B O 1
ATOM 12710 N N . GLN B 1 638 ? -30.359 31.875 29.266 1 98.12 638 GLN B N 1
ATOM 12711 C CA . GLN B 1 638 ? -30.438 32.281 27.875 1 98.12 638 GLN B CA 1
ATOM 12712 C C . GLN B 1 638 ? -30.25 33.812 27.75 1 98.12 638 GLN B C 1
ATOM 12714 O O . GLN B 1 638 ? -30.609 34.562 28.641 1 98.12 638 GLN B O 1
ATOM 12719 N N . ALA B 1 639 ? -29.672 34.188 26.625 1 98.19 639 ALA B N 1
ATOM 12720 C CA . ALA B 1 639 ? -29.484 35.594 26.312 1 98.19 639 ALA B CA 1
ATOM 12721 C C . ALA B 1 639 ? -29.297 35.781 24.797 1 98.19 639 ALA B C 1
ATOM 12723 O O . ALA B 1 639 ? -29.031 34.812 24.078 1 98.19 639 ALA B O 1
ATOM 12724 N N . ALA B 1 640 ? -29.531 37 24.375 1 96.56 640 ALA B N 1
ATOM 12725 C CA . ALA B 1 640 ? -29.172 37.375 23 1 96.56 640 ALA B CA 1
ATOM 12726 C C . ALA B 1 640 ? -27.703 37.812 22.922 1 96.56 640 ALA B C 1
ATOM 12728 O O . ALA B 1 640 ? -27.188 38.469 23.828 1 96.56 640 ALA B O 1
ATOM 12729 N N . LEU B 1 641 ? -27.047 37.375 21.953 1 96 641 LEU B N 1
ATOM 12730 C CA . LEU B 1 641 ? -25.672 37.781 21.641 1 96 641 LEU B CA 1
ATOM 12731 C C . LEU B 1 641 ? -25.641 38.594 20.344 1 96 641 LEU B C 1
ATOM 12733 O O . LEU B 1 641 ? -25.656 38.031 19.25 1 96 641 LEU B O 1
ATOM 12737 N N . PRO B 1 642 ? -25.5 39.875 20.453 1 93.12 642 PRO B N 1
ATOM 12738 C CA . PRO B 1 642 ? -25.531 40.719 19.266 1 93.12 642 PRO B CA 1
ATOM 12739 C C . PRO B 1 642 ? -24.344 40.469 18.328 1 93.12 642 PRO B C 1
ATOM 12741 O O . PRO B 1 642 ? -23.219 40.312 18.797 1 93.12 642 PRO B O 1
ATOM 12744 N N . GLY B 1 643 ? -24.625 40.5 17.047 1 92.81 643 GLY B N 1
ATOM 12745 C CA . GLY B 1 643 ? -23.594 40.281 16.047 1 92.81 643 GLY B CA 1
ATOM 12746 C C . GLY B 1 643 ? -22.781 41.5 15.711 1 92.81 643 GLY B C 1
ATOM 12747 O O . GLY B 1 643 ? -23.062 42.594 16.234 1 92.81 643 GLY B O 1
ATOM 12748 N N . ILE B 1 644 ? -21.734 41.281 14.898 1 94.31 644 ILE B N 1
ATOM 12749 C CA . ILE B 1 644 ? -20.844 42.406 14.539 1 94.31 644 ILE B CA 1
ATOM 12750 C C . ILE B 1 644 ? -20.766 42.531 13.016 1 94.31 644 ILE B C 1
ATOM 12752 O O . ILE B 1 644 ? -19.781 43.031 12.477 1 94.31 644 ILE B O 1
ATOM 12756 N N . VAL B 1 645 ? -21.656 41.969 12.359 1 89.56 645 VAL B N 1
ATOM 12757 C CA . VAL B 1 645 ? -21.625 41.906 10.906 1 89.56 645 VAL B CA 1
ATOM 12758 C C . VAL B 1 645 ? -21.453 43.312 10.32 1 89.56 645 VAL B C 1
ATOM 12760 O O . VAL B 1 645 ? -20.812 43.5 9.289 1 89.56 645 VAL B O 1
ATOM 12763 N N . ASP B 1 646 ? -21.891 44.406 10.953 1 91.06 646 ASP B N 1
ATOM 12764 C CA . ASP B 1 646 ? -21.906 45.75 10.422 1 91.06 646 ASP B CA 1
ATOM 12765 C C . ASP B 1 646 ? -20.609 46.5 10.781 1 91.06 646 ASP B C 1
ATOM 12767 O O . ASP B 1 646 ? -20.359 47.594 10.297 1 91.06 646 ASP B O 1
ATOM 12771 N N . ARG B 1 647 ? -19.797 45.875 11.578 1 93.69 647 ARG B N 1
ATOM 12772 C CA . ARG B 1 647 ? -18.531 46.531 11.906 1 93.69 647 ARG B CA 1
ATOM 12773 C C . ARG B 1 647 ? -17.562 46.438 10.734 1 93.69 647 ARG B C 1
ATOM 12775 O O . ARG B 1 647 ? -17.484 45.406 10.055 1 93.69 647 ARG B O 1
ATOM 12782 N N . GLU B 1 648 ? -16.953 47.531 10.539 1 92.81 648 GLU B N 1
ATOM 12783 C CA . GLU B 1 648 ? -16.062 47.594 9.383 1 92.81 648 GLU B CA 1
ATOM 12784 C C . GLU B 1 648 ? -14.594 47.469 9.805 1 92.81 648 GLU B C 1
ATOM 12786 O O . GLU B 1 648 ? -14.203 48 10.852 1 92.81 648 GLU B O 1
ATOM 12791 N N . VAL B 1 649 ? -13.797 46.75 9.125 1 95.44 649 VAL B N 1
ATOM 12792 C CA . VAL B 1 649 ? -12.336 46.75 9.172 1 95.44 649 VAL B CA 1
ATOM 12793 C C . VAL B 1 649 ? -11.766 47.375 7.906 1 95.44 649 VAL B C 1
ATOM 12795 O O . VAL B 1 649 ? -11.836 46.812 6.82 1 95.44 649 VAL B O 1
ATOM 12798 N N . SER B 1 650 ? -11.203 48.531 8.086 1 95.12 650 SER B N 1
ATOM 12799 C CA . SER B 1 650 ? -10.703 49.281 6.934 1 95.12 650 SER B CA 1
ATOM 12800 C C . SER B 1 650 ? -9.281 48.844 6.574 1 95.12 650 SER B C 1
ATOM 12802 O O . SER B 1 650 ? -8.406 48.812 7.438 1 95.12 650 SER B O 1
ATOM 12804 N N . LEU B 1 651 ? -9.023 48.531 5.449 1 97.31 651 LEU B N 1
ATOM 12805 C CA . LEU B 1 651 ? -7.695 48.219 4.926 1 97.31 651 LEU B CA 1
ATOM 12806 C C . LEU B 1 651 ? -7.207 49.312 3.994 1 97.31 651 LEU B C 1
ATOM 12808 O O . LEU B 1 651 ? -7.895 49.688 3.033 1 97.31 651 LEU B O 1
ATOM 12812 N N . PRO B 1 652 ? -6.09 49.875 4.242 1 97.19 652 PRO B N 1
ATOM 12813 C CA . PRO B 1 652 ? -5.586 50.938 3.379 1 97.19 652 PRO B CA 1
ATOM 12814 C C . PRO B 1 652 ? -5.098 50.438 2.025 1 97.19 652 PRO B C 1
ATOM 12816 O O . PRO B 1 652 ? -4.688 49.281 1.911 1 97.19 652 PRO B O 1
ATOM 12819 N N . ALA B 1 653 ? -5.121 51.375 1.087 1 96.06 653 ALA B N 1
ATOM 12820 C CA . ALA B 1 653 ? -4.426 51.094 -0.169 1 96.06 653 ALA B CA 1
ATOM 12821 C C . ALA B 1 653 ? -2.912 51.125 0.024 1 96.06 653 ALA B C 1
ATOM 12823 O O . ALA B 1 653 ? -2.396 51.938 0.807 1 96.06 653 ALA B O 1
ATOM 12824 N N . LEU B 1 654 ? -2.246 50.312 -0.612 1 97.31 654 LEU B N 1
ATOM 12825 C CA . LEU B 1 654 ? -0.788 50.312 -0.583 1 97.31 654 LEU B CA 1
ATOM 12826 C C . LEU B 1 654 ? -0.233 51.375 -1.544 1 97.31 654 LEU B C 1
ATOM 12828 O O . LEU B 1 654 ? -0.368 51.219 -2.762 1 97.31 654 LEU B O 1
ATOM 12832 N N . SER B 1 655 ? 0.335 52.438 -0.994 1 96.19 655 SER B N 1
ATOM 12833 C CA . SER B 1 655 ? 0.863 53.562 -1.767 1 96.19 655 SER B CA 1
ATOM 12834 C C . SER B 1 655 ? 2.23 54 -1.249 1 96.19 655 SER B C 1
ATOM 12836 O O . SER B 1 655 ? 2.779 53.375 -0.334 1 96.19 655 SER B O 1
ATOM 12838 N N . GLY B 1 656 ? 2.859 55.031 -1.936 1 96.19 656 GLY B N 1
ATOM 12839 C CA . GLY B 1 656 ? 4.137 55.562 -1.484 1 96.19 656 GLY B CA 1
ATOM 12840 C C . GLY B 1 656 ? 5.289 54.594 -1.7 1 96.19 656 GLY B C 1
ATOM 12841 O O . GLY B 1 656 ? 6.234 54.562 -0.908 1 96.19 656 GLY B O 1
ATOM 12842 N N . TRP B 1 657 ? 5.227 53.875 -2.689 1 97.44 657 TRP B N 1
ATOM 12843 C CA . TRP B 1 657 ? 6.234 52.844 -2.971 1 97.44 657 TRP B CA 1
ATOM 12844 C C . TRP B 1 657 ? 7.559 53.5 -3.365 1 97.44 657 TRP B C 1
ATOM 12846 O O . TRP B 1 657 ? 7.582 54.5 -4.074 1 97.44 657 TRP B O 1
ATOM 12856 N N . LYS B 1 658 ? 8.602 52.875 -2.842 1 97.69 658 LYS B N 1
ATOM 12857 C CA . LYS B 1 658 ? 9.969 53.156 -3.266 1 97.69 658 LYS B CA 1
ATOM 12858 C C . LYS B 1 658 ? 10.586 51.969 -3.979 1 97.69 658 LYS B C 1
ATOM 12860 O O . LYS B 1 658 ? 10.203 50.812 -3.725 1 97.69 658 LYS B O 1
ATOM 12865 N N . VAL B 1 659 ? 11.531 52.25 -4.875 1 97.75 659 VAL B N 1
ATOM 12866 C CA . VAL B 1 659 ? 12.109 51.156 -5.637 1 97.75 659 VAL B CA 1
ATOM 12867 C C . VAL B 1 659 ? 13.617 51.344 -5.785 1 97.75 659 VAL B C 1
ATOM 12869 O O . VAL B 1 659 ? 14.086 52.5 -5.879 1 97.75 659 VAL B O 1
ATOM 12872 N N . ALA B 1 660 ? 14.367 50.312 -5.738 1 97.38 660 ALA B N 1
ATOM 12873 C CA . ALA B 1 660 ? 15.812 50.312 -5.945 1 97.38 660 ALA B CA 1
ATOM 12874 C C . ALA B 1 660 ? 16.25 49.062 -6.746 1 97.38 660 ALA B C 1
ATOM 12876 O O . ALA B 1 660 ? 15.523 48.094 -6.816 1 97.38 660 ALA B O 1
ATOM 12877 N N . ASP B 1 661 ? 17.406 49.219 -7.332 1 95.06 661 ASP B N 1
ATOM 12878 C CA . ASP B 1 661 ? 18.016 48.062 -8.008 1 95.06 661 ASP B CA 1
ATOM 12879 C C . ASP B 1 661 ? 18.516 47.031 -6.996 1 95.06 661 ASP B C 1
ATOM 12881 O O . ASP B 1 661 ? 19.203 47.375 -6.031 1 95.06 661 ASP B O 1
ATOM 12885 N N . ALA B 1 662 ? 18.172 45.875 -7.195 1 95.44 662 ALA B N 1
ATOM 12886 C CA . ALA B 1 662 ? 18.5 44.844 -6.223 1 95.44 662 ALA B CA 1
ATOM 12887 C C . ALA B 1 662 ? 19.5 43.844 -6.809 1 95.44 662 ALA B C 1
ATOM 12889 O O . ALA B 1 662 ? 19.703 42.75 -6.25 1 95.44 662 ALA B O 1
ATOM 12890 N N . LEU B 1 663 ? 20.094 44.094 -7.898 1 96.94 663 LEU B N 1
ATOM 12891 C CA . LEU B 1 663 ? 21.109 43.25 -8.477 1 96.94 663 LEU B CA 1
ATOM 12892 C C . LEU B 1 663 ? 22.234 44.062 -9.109 1 96.94 663 LEU B C 1
ATOM 12894 O O . LEU B 1 663 ? 22.547 43.875 -10.281 1 96.94 663 LEU B O 1
ATOM 12898 N N . PRO B 1 664 ? 22.781 44.875 -8.414 1 95.75 664 PRO B N 1
ATOM 12899 C CA . PRO B 1 664 ? 23.922 45.625 -8.953 1 95.75 664 PRO B CA 1
ATOM 12900 C C . PRO B 1 664 ? 25.094 44.688 -9.336 1 95.75 664 PRO B C 1
ATOM 12902 O O . PRO B 1 664 ? 25.938 45.094 -10.133 1 95.75 664 PRO B O 1
ATOM 12905 N N . GLU B 1 665 ? 25.094 43.562 -8.867 1 96 665 GLU B N 1
ATOM 12906 C CA . GLU B 1 665 ? 26.172 42.594 -9.055 1 96 665 GLU B CA 1
ATOM 12907 C C . GLU B 1 665 ? 26.25 42.156 -10.516 1 96 665 GLU B C 1
ATOM 12909 O O . GLU B 1 665 ? 27.25 41.562 -10.93 1 96 665 GLU B O 1
ATOM 12914 N N . ALA B 1 666 ? 25.203 42.312 -11.188 1 96.19 666 ALA B N 1
ATOM 12915 C CA . ALA B 1 666 ? 25.203 41.938 -12.594 1 96.19 666 ALA B CA 1
ATOM 12916 C C . ALA B 1 666 ? 26.188 42.812 -13.383 1 96.19 666 ALA B C 1
ATOM 12918 O O . ALA B 1 666 ? 26.656 42.406 -14.453 1 96.19 666 ALA B O 1
ATOM 12919 N N . ASN B 1 667 ? 26.531 43.938 -12.836 1 94.56 667 ASN B N 1
ATOM 12920 C CA . ASN B 1 667 ? 27.484 44.844 -13.484 1 94.56 667 ASN B CA 1
ATOM 12921 C C . ASN B 1 667 ? 28.906 44.281 -13.469 1 94.56 667 ASN B C 1
ATOM 12923 O O . ASN B 1 667 ? 29.359 43.781 -12.438 1 94.56 667 ASN B O 1
ATOM 12927 N N . ARG B 1 668 ? 29.562 44.406 -14.578 1 93.88 668 ARG B N 1
ATOM 12928 C CA . ARG B 1 668 ? 30.906 43.875 -14.742 1 93.88 668 ARG B CA 1
ATOM 12929 C C . ARG B 1 668 ? 31.875 44.469 -13.742 1 93.88 668 ARG B C 1
ATOM 12931 O O . ARG B 1 668 ? 32.781 43.781 -13.258 1 93.88 668 ARG B O 1
ATOM 12938 N N . THR B 1 669 ? 31.688 45.719 -13.367 1 91.69 669 THR B N 1
ATOM 12939 C CA . THR B 1 669 ? 32.656 46.469 -12.555 1 91.69 669 THR B CA 1
ATOM 12940 C C . THR B 1 669 ? 32.312 46.375 -11.078 1 91.69 669 THR B C 1
ATOM 12942 O O . THR B 1 669 ? 32.938 47.031 -10.242 1 91.69 669 THR B O 1
ATOM 12945 N N . TYR B 1 670 ? 31.266 45.719 -10.742 1 95.38 670 TYR B N 1
ATOM 12946 C CA . TYR B 1 670 ? 30.891 45.562 -9.344 1 95.38 670 TYR B CA 1
ATOM 12947 C C . TYR B 1 670 ? 32.062 44.969 -8.539 1 95.38 670 TYR B C 1
ATOM 12949 O O . TYR B 1 670 ? 32.719 44.031 -8.977 1 95.38 670 TYR B O 1
ATOM 12957 N N . ASP B 1 671 ? 32.312 45.5 -7.387 1 94.38 671 ASP B N 1
ATOM 12958 C CA . ASP B 1 671 ? 33.375 45.031 -6.535 1 94.38 671 ASP B CA 1
ATOM 12959 C C . ASP B 1 671 ? 32.938 43.812 -5.707 1 94.38 671 ASP B C 1
ATOM 12961 O O . ASP B 1 671 ? 32.219 43.969 -4.73 1 94.38 671 ASP B O 1
ATOM 12965 N N . ASP B 1 672 ? 33.438 42.688 -6.043 1 95.19 672 ASP B N 1
ATOM 12966 C CA . ASP B 1 672 ? 33.094 41.469 -5.316 1 95.19 672 ASP B CA 1
ATOM 12967 C C . ASP B 1 672 ? 34.312 40.906 -4.574 1 95.19 672 ASP B C 1
ATOM 12969 O O . ASP B 1 672 ? 34.406 39.719 -4.352 1 95.19 672 ASP B O 1
ATOM 12973 N N . SER B 1 673 ? 35.219 41.75 -4.246 1 93.25 673 SER B N 1
ATOM 12974 C CA . SER B 1 673 ? 36.469 41.344 -3.637 1 93.25 673 SER B CA 1
ATOM 12975 C C . SER B 1 673 ? 36.219 40.688 -2.273 1 93.25 673 SER B C 1
ATOM 12977 O O . SER B 1 673 ? 37.031 39.875 -1.812 1 93.25 673 SER B O 1
ATOM 12979 N N . ARG B 1 674 ? 35.188 40.906 -1.716 1 90.56 674 ARG B N 1
ATOM 12980 C CA . ARG B 1 674 ? 34.906 40.375 -0.385 1 90.56 674 ARG B CA 1
ATOM 12981 C C . ARG B 1 674 ? 34.094 39.062 -0.469 1 90.56 674 ARG B C 1
ATOM 12983 O O . ARG B 1 674 ? 33.844 38.438 0.551 1 90.56 674 ARG B O 1
ATOM 12990 N N . TRP B 1 675 ? 33.719 38.688 -1.608 1 95 675 TRP B N 1
ATOM 12991 C CA . TRP B 1 675 ? 32.938 37.469 -1.774 1 95 675 TRP B CA 1
ATOM 12992 C C . TRP B 1 675 ? 33.812 36.25 -1.562 1 95 675 TRP B C 1
ATOM 12994 O O . TRP B 1 675 ? 35.062 36.312 -1.657 1 95 675 TRP B O 1
ATOM 13004 N N . THR B 1 676 ? 33.125 35.156 -1.237 1 94.06 676 THR B N 1
ATOM 13005 C CA . THR B 1 676 ? 33.812 33.875 -1.134 1 94.06 676 THR B CA 1
ATOM 13006 C C . THR B 1 676 ? 34.25 33.375 -2.508 1 94.06 676 THR B C 1
ATOM 13008 O O . THR B 1 676 ? 33.469 33.375 -3.453 1 94.06 676 THR B O 1
ATOM 13011 N N . VAL B 1 677 ? 35.5 33.031 -2.637 1 95.19 677 VAL B N 1
ATOM 13012 C CA . VAL B 1 677 ? 36 32.438 -3.867 1 95.19 677 VAL B CA 1
ATOM 13013 C C . VAL B 1 677 ? 35.625 30.953 -3.912 1 95.19 677 VAL B C 1
ATOM 13015 O O . VAL B 1 677 ? 35.969 30.203 -2.99 1 95.19 677 VAL B O 1
ATOM 13018 N N . ALA B 1 678 ? 34.938 30.562 -4.852 1 96.5 678 ALA B N 1
ATOM 13019 C CA . ALA B 1 678 ? 34.562 29.156 -5.035 1 96.5 678 ALA B CA 1
ATOM 13020 C C . ALA B 1 678 ? 35.656 28.406 -5.801 1 96.5 678 ALA B C 1
ATOM 13022 O O . ALA B 1 678 ? 35.719 28.469 -7.031 1 96.5 678 ALA B O 1
ATOM 13023 N N . ASN B 1 679 ? 36.438 27.688 -5.086 1 94.62 679 ASN B N 1
ATOM 13024 C CA . ASN B 1 679 ? 37.594 27.078 -5.73 1 94.62 679 ASN B CA 1
ATOM 13025 C C . ASN B 1 679 ? 37.781 25.625 -5.281 1 94.62 679 ASN B C 1
ATOM 13027 O O . ASN B 1 679 ? 38.812 25.016 -5.566 1 94.62 679 ASN B O 1
ATOM 13031 N N . LYS B 1 680 ? 36.812 25.172 -4.664 1 94.44 680 LYS B N 1
ATOM 13032 C CA . LYS B 1 680 ? 36.938 23.781 -4.234 1 94.44 680 LYS B CA 1
ATOM 13033 C C . LYS B 1 680 ? 36.844 22.828 -5.422 1 94.44 680 LYS B C 1
ATOM 13035 O O . LYS B 1 680 ? 36.031 23.047 -6.332 1 94.44 680 LYS B O 1
ATOM 13040 N N . THR B 1 681 ? 37.625 21.812 -5.359 1 90.56 681 THR B N 1
ATOM 13041 C CA . THR B 1 681 ? 37.625 20.844 -6.449 1 90.56 681 THR B CA 1
ATOM 13042 C C . THR B 1 681 ? 37.094 19.5 -5.973 1 90.56 681 THR B C 1
ATOM 13044 O O . THR B 1 681 ? 37.031 18.547 -6.75 1 90.56 681 THR B O 1
ATOM 13047 N N . THR B 1 682 ? 36.812 19.406 -4.789 1 87.5 682 THR B N 1
ATOM 13048 C CA . THR B 1 682 ? 36.219 18.219 -4.211 1 87.5 682 THR B CA 1
ATOM 13049 C C . THR B 1 682 ? 35 18.594 -3.336 1 87.5 682 THR B C 1
ATOM 13051 O O . THR B 1 682 ? 34.875 19.75 -2.934 1 87.5 682 THR B O 1
ATOM 13054 N N . THR B 1 683 ? 34.125 17.672 -3.117 1 91.81 683 THR B N 1
ATOM 13055 C CA . THR B 1 683 ? 32.969 17.844 -2.275 1 91.81 683 THR B CA 1
ATOM 13056 C C . THR B 1 683 ? 32.594 16.531 -1.593 1 91.81 683 THR B C 1
ATOM 13058 O O . THR B 1 683 ? 32.938 15.453 -2.072 1 91.81 683 THR B O 1
ATOM 13061 N N . LEU B 1 684 ? 31.875 16.672 -0.556 1 89.31 684 LEU B N 1
ATOM 13062 C CA . LEU B 1 684 ? 31.359 15.492 0.14 1 89.31 684 LEU B CA 1
ATOM 13063 C C . LEU B 1 684 ? 29.969 15.133 -0.359 1 89.31 684 LEU B C 1
ATOM 13065 O O . LEU B 1 684 ? 29.438 14.07 -0.021 1 89.31 684 LEU B O 1
ATOM 13069 N N . SER B 1 685 ? 29.375 15.961 -1.154 1 89.81 685 SER B N 1
ATOM 13070 C CA . SER B 1 685 ? 28.094 15.656 -1.753 1 89.81 685 SER B CA 1
ATOM 13071 C C . SER B 1 685 ? 28.141 14.375 -2.576 1 89.81 685 SER B C 1
ATOM 13073 O O . SER B 1 685 ? 29.125 14.133 -3.289 1 89.81 685 SER B O 1
ATOM 13075 N N . PRO B 1 686 ? 27.109 13.617 -2.428 1 83.38 686 PRO B N 1
ATOM 13076 C CA . PRO B 1 686 ? 27.109 12.391 -3.232 1 83.38 686 PRO B CA 1
ATOM 13077 C C . PRO B 1 686 ? 26.875 12.664 -4.719 1 83.38 686 PRO B C 1
ATOM 13079 O O . PRO B 1 686 ? 27.156 11.797 -5.555 1 83.38 686 PRO B O 1
ATOM 13082 N N . LEU B 1 687 ? 26.297 13.742 -4.965 1 82.62 687 LEU B N 1
ATOM 13083 C CA . LEU B 1 687 ? 26.203 14.133 -6.367 1 82.62 687 LEU B CA 1
ATOM 13084 C C . LEU B 1 687 ? 27.484 14.789 -6.84 1 82.62 687 LEU B C 1
ATOM 13086 O O . LEU B 1 687 ? 27.797 15.914 -6.434 1 82.62 687 LEU B O 1
ATOM 13090 N N . LYS B 1 688 ? 28.156 14.164 -7.727 1 83.31 688 LYS B N 1
ATOM 13091 C CA . LYS B 1 688 ? 29.391 14.727 -8.25 1 83.31 688 LYS B CA 1
ATOM 13092 C C . LYS B 1 688 ? 29.109 15.914 -9.172 1 83.31 688 LYS B C 1
ATOM 13094 O O . LYS B 1 688 ? 28.188 15.867 -9.992 1 83.31 688 LYS B O 1
ATOM 13099 N N . PRO B 1 689 ? 29.938 16.984 -8.945 1 85.94 689 PRO B N 1
ATOM 13100 C CA . PRO B 1 689 ? 29.766 18.094 -9.875 1 85.94 689 PRO B CA 1
ATOM 13101 C C . PRO B 1 689 ? 30.109 17.719 -11.312 1 85.94 689 PRO B C 1
ATOM 13103 O O . PRO B 1 689 ? 31.078 16.984 -11.547 1 85.94 689 PRO B O 1
ATOM 13106 N N . ALA B 1 690 ? 29.328 18.156 -12.109 1 78.12 690 ALA B N 1
ATOM 13107 C CA . ALA B 1 690 ? 29.578 17.859 -13.516 1 78.12 690 ALA B CA 1
ATOM 13108 C C . ALA B 1 690 ? 30.766 18.672 -14.039 1 78.12 690 ALA B C 1
ATOM 13110 O O . ALA B 1 690 ? 31.438 18.25 -14.977 1 78.12 690 ALA B O 1
ATOM 13111 N N . THR B 1 691 ? 30.984 19.844 -13.539 1 85.31 691 THR B N 1
ATOM 13112 C CA . THR B 1 691 ? 32.125 20.703 -13.828 1 85.31 691 THR B CA 1
ATOM 13113 C C . THR B 1 691 ? 32.781 21.203 -12.539 1 85.31 691 THR B C 1
ATOM 13115 O O . THR B 1 691 ? 32.188 21.109 -11.461 1 85.31 691 THR B O 1
ATOM 13118 N N . LEU B 1 692 ? 34.094 21.531 -12.703 1 90.5 692 LEU B N 1
ATOM 13119 C CA . LEU B 1 692 ? 34.781 22.141 -11.586 1 90.5 692 LEU B CA 1
ATOM 13120 C C . LEU B 1 692 ? 35.031 23.625 -11.852 1 90.5 692 LEU B C 1
ATOM 13122 O O . LEU B 1 692 ? 35.094 24.062 -13.008 1 90.5 692 LEU B O 1
ATOM 13126 N N . PRO B 1 693 ? 35.156 24.453 -10.789 1 95.94 693 PRO B N 1
ATOM 13127 C CA . PRO B 1 693 ? 35.125 24.047 -9.383 1 95.94 693 PRO B CA 1
ATOM 13128 C C . PRO B 1 693 ? 33.719 23.656 -8.906 1 95.94 693 PRO B C 1
ATOM 13130 O O . PRO B 1 693 ? 32.75 23.75 -9.672 1 95.94 693 PRO B O 1
ATOM 13133 N N . VAL B 1 694 ? 33.688 23.156 -7.629 1 94.88 694 VAL B N 1
ATOM 13134 C CA . VAL B 1 694 ? 32.406 22.875 -6.98 1 94.88 694 VAL B CA 1
ATOM 13135 C C . VAL B 1 694 ? 31.656 24.172 -6.742 1 94.88 694 VAL B C 1
ATOM 13137 O O . VAL B 1 694 ? 32.188 25.125 -6.191 1 94.88 694 VAL B O 1
ATOM 13140 N N . LEU B 1 695 ? 30.406 24.188 -7.152 1 97.31 695 LEU B N 1
ATOM 13141 C CA . LEU B 1 695 ? 29.641 25.422 -7.023 1 97.31 695 LEU B CA 1
ATOM 13142 C C . LEU B 1 695 ? 28.391 25.188 -6.191 1 97.31 695 LEU B C 1
ATOM 13144 O O . LEU B 1 695 ? 27.375 25.859 -6.395 1 97.31 695 LEU B O 1
ATOM 13148 N N . TYR B 1 696 ? 28.438 24.219 -5.297 1 96.62 696 TYR B N 1
ATOM 13149 C CA . TYR B 1 696 ? 27.359 23.969 -4.355 1 96.62 696 TYR B CA 1
ATOM 13150 C C . TYR B 1 696 ? 27.422 24.938 -3.184 1 96.62 696 TYR B C 1
ATOM 13152 O O . TYR B 1 696 ? 28.469 25.094 -2.551 1 96.62 696 TYR B O 1
ATOM 13160 N N . GLY B 1 697 ? 26.297 25.578 -2.908 1 95.81 697 GLY B N 1
ATOM 13161 C CA . GLY B 1 697 ? 26.25 26.578 -1.856 1 95.81 697 GLY B CA 1
ATOM 13162 C C . GLY B 1 697 ? 26.719 26.047 -0.511 1 95.81 697 GLY B C 1
ATOM 13163 O O . GLY B 1 697 ? 27.5 26.703 0.182 1 95.81 697 GLY B O 1
ATOM 13164 N N . SER B 1 698 ? 26.281 24.844 -0.163 1 93.38 698 SER B N 1
ATOM 13165 C CA . SER B 1 698 ? 26.562 24.281 1.157 1 93.38 698 SER B CA 1
ATOM 13166 C C . SER B 1 698 ? 28.062 24.047 1.344 1 93.38 698 SER B C 1
ATOM 13168 O O . SER B 1 698 ? 28.562 24.094 2.467 1 93.38 698 SER B O 1
ATOM 13170 N N . ASP B 1 699 ? 28.781 23.797 0.302 1 93.5 699 ASP B N 1
ATOM 13171 C CA . ASP B 1 699 ? 30.234 23.594 0.382 1 93.5 699 ASP B CA 1
ATOM 13172 C C . ASP B 1 699 ? 30.938 24.859 0.855 1 93.5 699 ASP B C 1
ATOM 13174 O O . ASP B 1 699 ? 32.062 24.781 1.383 1 93.5 699 ASP B O 1
ATOM 13178 N N . TYR B 1 700 ? 30.328 25.938 0.638 1 93.75 700 TYR B N 1
ATOM 13179 C CA . TYR B 1 700 ? 30.953 27.219 0.977 1 93.75 700 TYR B CA 1
ATOM 13180 C C . TYR B 1 700 ? 30.234 27.875 2.152 1 93.75 700 TYR B C 1
ATOM 13182 O O . TYR B 1 700 ? 30.375 29.078 2.381 1 93.75 700 TYR B O 1
ATOM 13190 N N . GLY B 1 701 ? 29.375 27.156 2.809 1 91.31 701 GLY B N 1
ATOM 13191 C CA . GLY B 1 701 ? 28.75 27.609 4.043 1 91.31 701 GLY B CA 1
ATOM 13192 C C . GLY B 1 701 ? 27.438 28.328 3.82 1 91.31 701 GLY B C 1
ATOM 13193 O O . GLY B 1 701 ? 26.906 28.953 4.742 1 91.31 701 GLY B O 1
ATOM 13194 N N . PHE B 1 702 ? 26.875 28.344 2.656 1 93.44 702 PHE B N 1
ATOM 13195 C CA . PHE B 1 702 ? 25.562 28.906 2.371 1 93.44 702 PHE B CA 1
ATOM 13196 C C . PHE B 1 702 ? 24.531 27.797 2.238 1 93.44 702 PHE B C 1
ATOM 13198 O O . PHE B 1 702 ? 24.531 27.047 1.262 1 93.44 702 PHE B O 1
ATOM 13205 N N . TYR B 1 703 ? 23.516 27.781 3.098 1 91.69 703 TYR B N 1
ATOM 13206 C CA . TYR B 1 703 ? 22.641 26.609 3.172 1 91.69 703 TYR B CA 1
ATOM 13207 C C . TYR B 1 703 ? 21.234 26.953 2.654 1 91.69 703 TYR B C 1
ATOM 13209 O O . TYR B 1 703 ? 20.469 26.047 2.291 1 91.69 703 TYR B O 1
ATOM 13217 N N . THR B 1 704 ? 20.875 28.25 2.693 1 91.44 704 THR B N 1
ATOM 13218 C CA . THR B 1 704 ? 19.484 28.578 2.359 1 91.44 704 THR B CA 1
ATOM 13219 C C . THR B 1 704 ? 19.438 29.828 1.495 1 91.44 704 THR B C 1
ATOM 13221 O O . THR B 1 704 ? 20.359 30.656 1.514 1 91.44 704 THR B O 1
ATOM 13224 N N . GLY B 1 705 ? 18.359 29.844 0.683 1 94.06 705 GLY B N 1
ATOM 13225 C CA . GLY B 1 705 ? 18.016 31.062 -0.031 1 94.06 705 GLY B CA 1
ATOM 13226 C C . GLY B 1 705 ? 18.672 31.156 -1.393 1 94.06 705 GLY B C 1
ATOM 13227 O O . GLY B 1 705 ? 19.391 30.25 -1.812 1 94.06 705 GLY B O 1
ATOM 13228 N N . ILE B 1 706 ? 18.438 32.219 -1.966 1 97.19 706 ILE B N 1
ATOM 13229 C CA . ILE B 1 706 ? 18.953 32.531 -3.299 1 97.19 706 ILE B CA 1
ATOM 13230 C C . ILE B 1 706 ? 20.469 32.656 -3.254 1 97.19 706 ILE B C 1
ATOM 13232 O O . ILE B 1 706 ? 21.016 33.25 -2.322 1 97.19 706 ILE B O 1
ATOM 13236 N N . PHE B 1 707 ? 21.172 32.125 -4.27 1 97.38 707 PHE B N 1
ATOM 13237 C CA . PHE B 1 707 ? 22.609 32.312 -4.434 1 97.38 707 PHE B CA 1
ATOM 13238 C C . PHE B 1 707 ? 22.906 33.188 -5.637 1 97.38 707 PHE B C 1
ATOM 13240 O O . PHE B 1 707 ? 22.203 33.125 -6.652 1 97.38 707 PHE B O 1
ATOM 13247 N N . VAL B 1 708 ? 23.953 33.938 -5.469 1 97.88 708 VAL B N 1
ATOM 13248 C CA . VAL B 1 708 ? 24.469 34.75 -6.578 1 97.88 708 VAL B CA 1
ATOM 13249 C C . VAL B 1 708 ? 25.906 34.344 -6.875 1 97.88 708 VAL B C 1
ATOM 13251 O O . VAL B 1 708 ? 26.75 34.281 -5.973 1 97.88 708 VAL B O 1
ATOM 13254 N N . TYR B 1 709 ? 26.188 34.031 -8.094 1 97.94 709 TYR B N 1
ATOM 13255 C CA . TYR B 1 709 ? 27.5 33.594 -8.555 1 97.94 709 TYR B CA 1
ATOM 13256 C C . TYR B 1 709 ? 28.078 34.625 -9.539 1 97.94 709 TYR B C 1
ATOM 13258 O O . TYR B 1 709 ? 27.344 35.281 -10.258 1 97.94 709 TYR B O 1
ATOM 13266 N N . ARG B 1 710 ? 29.406 34.719 -9.562 1 98.06 710 ARG B N 1
ATOM 13267 C CA . ARG B 1 710 ? 30.141 35.469 -10.594 1 98.06 710 ARG B CA 1
ATOM 13268 C C . ARG B 1 710 ? 31.312 34.656 -11.125 1 98.06 710 ARG B C 1
ATOM 13270 O O . ARG B 1 710 ? 32.281 34.375 -10.398 1 98.06 710 ARG B O 1
ATOM 13277 N N . GLY B 1 711 ? 31.234 34.25 -12.312 1 97.06 711 GLY B N 1
ATOM 13278 C CA . GLY B 1 711 ? 32.281 33.5 -12.992 1 97.06 711 GLY B CA 1
ATOM 13279 C C . GLY B 1 711 ? 33.094 34.344 -13.969 1 97.06 711 GLY B C 1
ATOM 13280 O O . GLY B 1 711 ? 32.5 35 -14.844 1 97.06 711 GLY B O 1
ATOM 13281 N N . TYR B 1 712 ? 34.406 34.312 -13.914 1 95.62 712 TYR B N 1
ATOM 13282 C CA . TYR B 1 712 ? 35.25 35.156 -14.711 1 95.62 712 TYR B CA 1
ATOM 13283 C C . TYR B 1 712 ? 35.938 34.344 -15.82 1 95.62 712 TYR B C 1
ATOM 13285 O O . TYR B 1 712 ? 36.25 33.188 -15.641 1 95.62 712 TYR B O 1
ATOM 13293 N N . PHE B 1 713 ? 36.219 35.031 -16.891 1 92.81 713 PHE B N 1
ATOM 13294 C CA . PHE B 1 713 ? 37.031 34.438 -17.969 1 92.81 713 PHE B CA 1
ATOM 13295 C C . PHE B 1 713 ? 37.562 35.531 -18.875 1 92.81 713 PHE B C 1
ATOM 13297 O O . PHE B 1 713 ? 37.125 36.688 -18.812 1 92.81 713 PHE B O 1
ATOM 13304 N N . ASP B 1 714 ? 38.562 35.094 -19.656 1 91.81 714 ASP B N 1
ATOM 13305 C CA . ASP B 1 714 ? 39.188 36.062 -20.578 1 91.81 714 ASP B CA 1
ATOM 13306 C C . ASP B 1 714 ? 38.938 35.688 -22.031 1 91.81 714 ASP B C 1
ATOM 13308 O O . ASP B 1 714 ? 38.625 34.5 -22.312 1 91.81 714 ASP B O 1
ATOM 13312 N N . GLY B 1 715 ? 39.031 36.719 -22.812 1 88.81 715 GLY B N 1
ATOM 13313 C CA . GLY B 1 715 ? 38.938 36.469 -24.234 1 88.81 715 GLY B CA 1
ATOM 13314 C C . GLY B 1 715 ? 37.594 36.844 -24.828 1 88.81 715 GLY B C 1
ATOM 13315 O O . GLY B 1 715 ? 36.656 37.094 -24.094 1 88.81 715 GLY B O 1
ATOM 13316 N N . ARG B 1 716 ? 37.5 36.812 -26.141 1 89.06 716 ARG B N 1
ATOM 13317 C CA . ARG B 1 716 ? 36.281 37.25 -26.859 1 89.06 716 ARG B CA 1
ATOM 13318 C C . ARG B 1 716 ? 35.75 36.125 -27.734 1 89.06 716 ARG B C 1
ATOM 13320 O O . ARG B 1 716 ? 34.906 36.344 -28.594 1 89.06 716 ARG B O 1
ATOM 13327 N N . THR B 1 717 ? 36.188 34.875 -27.453 1 85.94 717 THR B N 1
ATOM 13328 C CA . THR B 1 717 ? 35.875 33.812 -28.391 1 85.94 717 THR B CA 1
ATOM 13329 C C . THR B 1 717 ? 34.719 32.969 -27.875 1 85.94 717 THR B C 1
ATOM 13331 O O . THR B 1 717 ? 34.125 32.188 -28.625 1 85.94 717 THR B O 1
ATOM 13334 N N . ALA B 1 718 ? 34.406 33.062 -26.609 1 90.62 718 ALA B N 1
ATOM 13335 C CA . ALA B 1 718 ? 33.281 32.281 -26.078 1 90.62 718 ALA B CA 1
ATOM 13336 C C . ALA B 1 718 ? 31.969 32.719 -26.703 1 90.62 718 ALA B C 1
ATOM 13338 O O . ALA B 1 718 ? 31.719 33.938 -26.859 1 90.62 718 ALA B O 1
ATOM 13339 N N . THR B 1 719 ? 31.062 31.734 -27.094 1 89.44 719 THR B N 1
ATOM 13340 C CA . THR B 1 719 ? 29.797 32.062 -27.734 1 89.44 719 THR B CA 1
ATOM 13341 C C . THR B 1 719 ? 28.625 31.672 -26.859 1 89.44 719 THR B C 1
ATOM 13343 O O . THR B 1 719 ? 27.5 32.125 -27.094 1 89.44 719 THR B O 1
ATOM 13346 N N . ALA B 1 720 ? 28.859 30.828 -25.938 1 91 720 ALA B N 1
ATOM 13347 C CA . ALA B 1 720 ? 27.797 30.312 -25.078 1 91 720 ALA B CA 1
ATOM 13348 C C . ALA B 1 720 ? 28.375 29.703 -23.797 1 91 720 ALA B C 1
ATOM 13350 O O . ALA B 1 720 ? 29.594 29.609 -23.656 1 91 720 ALA B O 1
ATOM 13351 N N . ALA B 1 721 ? 27.484 29.391 -22.891 1 93.12 721 ALA B N 1
ATOM 13352 C CA . ALA B 1 721 ? 27.781 28.578 -21.719 1 93.12 721 ALA B CA 1
ATOM 13353 C C . ALA B 1 721 ? 26.656 27.609 -21.406 1 93.12 721 ALA B C 1
ATOM 13355 O O . ALA B 1 721 ? 25.469 27.953 -21.516 1 93.12 721 ALA B O 1
ATOM 13356 N N . ASN B 1 722 ? 26.953 26.406 -21.141 1 85.81 722 ASN B N 1
ATOM 13357 C CA . ASN B 1 722 ? 25.984 25.422 -20.672 1 85.81 722 ASN B CA 1
ATOM 13358 C C . ASN B 1 722 ? 25.969 25.344 -19.141 1 85.81 722 ASN B C 1
ATOM 13360 O O . ASN B 1 722 ? 26.969 24.953 -18.531 1 85.81 722 ASN B O 1
ATOM 13364 N N . ILE B 1 723 ? 24.75 25.734 -18.641 1 93.81 723 ILE B N 1
ATOM 13365 C CA . ILE B 1 723 ? 24.656 25.812 -17.188 1 93.81 723 ILE B CA 1
ATOM 13366 C C . ILE B 1 723 ? 23.531 24.906 -16.688 1 93.81 723 ILE B C 1
ATOM 13368 O O . ILE B 1 723 ? 22.438 24.906 -17.25 1 93.81 723 ILE B O 1
ATOM 13372 N N . SER B 1 724 ? 23.766 24.062 -15.719 1 91.12 724 SER B N 1
ATOM 13373 C CA . SER B 1 724 ? 22.766 23.266 -15.008 1 91.12 724 SER B CA 1
ATOM 13374 C C . SER B 1 724 ? 22.672 23.688 -13.539 1 91.12 724 SER B C 1
ATOM 13376 O O . SER B 1 724 ? 23.688 23.75 -12.852 1 91.12 724 SER B O 1
ATOM 13378 N N . VAL B 1 725 ? 21.438 23.953 -13.172 1 95.31 725 VAL B N 1
ATOM 13379 C CA . VAL B 1 725 ? 21.203 24.438 -11.812 1 95.31 725 VAL B CA 1
ATOM 13380 C C . VAL B 1 725 ? 20.203 23.531 -11.102 1 95.31 725 VAL B C 1
ATOM 13382 O O . VAL B 1 725 ? 19.25 23.047 -11.703 1 95.31 725 VAL B O 1
ATOM 13385 N N . GLN B 1 726 ? 20.438 23.281 -9.852 1 94.88 726 GLN B N 1
ATOM 13386 C CA . GLN B 1 726 ? 19.531 22.562 -8.977 1 94.88 726 GLN B CA 1
ATOM 13387 C C . GLN B 1 726 ? 19.094 23.422 -7.801 1 94.88 726 GLN B C 1
ATOM 13389 O O . GLN B 1 726 ? 19.828 23.562 -6.824 1 94.88 726 GLN B O 1
ATOM 13394 N N . GLY B 1 727 ? 17.859 23.922 -7.887 1 95.81 727 GLY B N 1
ATOM 13395 C CA . GLY B 1 727 ? 17.328 24.766 -6.824 1 95.81 727 GLY B CA 1
ATOM 13396 C C . GLY B 1 727 ? 16.125 24.156 -6.125 1 95.81 727 GLY B C 1
ATOM 13397 O O . GLY B 1 727 ? 15.57 24.75 -5.207 1 95.81 727 GLY B O 1
ATOM 13398 N N . GLY B 1 728 ? 15.734 22.922 -6.527 1 94 728 GLY B N 1
ATOM 13399 C CA . GLY B 1 728 ? 14.5 22.297 -6.074 1 94 728 GLY B CA 1
ATOM 13400 C C . GLY B 1 728 ? 13.344 22.469 -7.043 1 94 728 GLY B C 1
ATOM 13401 O O . GLY B 1 728 ? 13.398 23.328 -7.926 1 94 728 GLY B O 1
ATOM 13402 N N . ALA B 1 729 ? 12.305 21.703 -6.844 1 90.94 729 ALA B N 1
ATOM 13403 C CA . ALA B 1 729 ? 11.148 21.781 -7.727 1 90.94 729 ALA B CA 1
ATOM 13404 C C . ALA B 1 729 ? 10.633 23.219 -7.824 1 90.94 729 ALA B C 1
ATOM 13406 O O . ALA B 1 729 ? 10.57 23.938 -6.82 1 90.94 729 ALA B O 1
ATOM 13407 N N . ALA B 1 730 ? 10.336 23.656 -9.055 1 94.06 730 ALA B N 1
ATOM 13408 C CA . ALA B 1 730 ? 9.75 24.953 -9.391 1 94.06 730 ALA B CA 1
ATOM 13409 C C . ALA B 1 730 ? 10.805 26.047 -9.352 1 94.06 730 ALA B C 1
ATOM 13411 O O . ALA B 1 730 ? 10.562 27.172 -9.82 1 94.06 730 ALA B O 1
ATOM 13412 N N . ALA B 1 731 ? 12.031 25.828 -8.883 1 96.75 731 ALA B N 1
ATOM 13413 C CA . ALA B 1 731 ? 13.062 26.844 -8.805 1 96.75 731 ALA B CA 1
ATOM 13414 C C . ALA B 1 731 ? 13.586 27.219 -10.188 1 96.75 731 ALA B C 1
ATOM 13416 O O . ALA B 1 731 ? 13.797 26.344 -11.031 1 96.75 731 ALA B O 1
ATOM 13417 N N . GLY B 1 732 ? 13.781 28.516 -10.383 1 97.12 732 GLY B N 1
ATOM 13418 C CA . GLY B 1 732 ? 14.352 29.031 -11.617 1 97.12 732 GLY B CA 1
ATOM 13419 C C . GLY B 1 732 ? 15.695 29.703 -11.414 1 97.12 732 GLY B C 1
ATOM 13420 O O . GLY B 1 732 ? 16.234 29.719 -10.305 1 97.12 732 GLY B O 1
ATOM 13421 N N . TRP B 1 733 ? 16.297 30.219 -12.523 1 98 733 TRP B N 1
ATOM 13422 C CA . TRP B 1 733 ? 17.562 30.938 -12.477 1 98 733 TRP B CA 1
ATOM 13423 C C . TRP B 1 733 ? 17.766 31.766 -13.734 1 98 733 TRP B C 1
ATOM 13425 O O . TRP B 1 733 ? 17.109 31.547 -14.75 1 98 733 TRP B O 1
ATOM 13435 N N . SER B 1 734 ? 18.578 32.812 -13.547 1 98.44 734 SER B N 1
ATOM 13436 C CA . SER B 1 734 ? 18.938 33.719 -14.641 1 98.44 734 SER B CA 1
ATOM 13437 C C . SER B 1 734 ? 20.438 33.969 -14.672 1 98.44 734 SER B C 1
ATOM 13439 O O . SER B 1 734 ? 21.125 33.844 -13.656 1 98.44 734 SER B O 1
ATOM 13441 N N . ALA B 1 735 ? 20.922 34.375 -15.867 1 98.06 735 ALA B N 1
ATOM 13442 C CA . ALA B 1 735 ? 22.344 34.656 -16.016 1 98.06 735 ALA B CA 1
ATOM 13443 C C . ALA B 1 735 ? 22.547 35.938 -16.828 1 98.06 735 ALA B C 1
ATOM 13445 O O . ALA B 1 735 ? 21.828 36.188 -17.797 1 98.06 735 ALA B O 1
ATOM 13446 N N . TRP B 1 736 ? 23.516 36.781 -16.406 1 97.88 736 TRP B N 1
ATOM 13447 C CA . TRP B 1 736 ? 23.922 38 -17.078 1 97.88 736 TRP B CA 1
ATOM 13448 C C . TRP B 1 736 ? 25.422 37.969 -17.406 1 97.88 736 TRP B C 1
ATOM 13450 O O . TRP B 1 736 ? 26.234 37.656 -16.547 1 97.88 736 TRP B O 1
ATOM 13460 N N . LEU B 1 737 ? 25.797 38.281 -18.578 1 97.06 737 LEU B N 1
ATOM 13461 C CA . LEU B 1 737 ? 27.188 38.406 -19 1 97.06 737 LEU B CA 1
ATOM 13462 C C . LEU B 1 737 ? 27.562 39.875 -19.188 1 97.06 737 LEU B C 1
ATOM 13464 O O . LEU B 1 737 ? 27.047 40.562 -20.078 1 97.06 737 LEU B O 1
ATOM 13468 N N . ASN B 1 738 ? 28.469 40.344 -18.375 1 96.88 738 ASN B N 1
ATOM 13469 C CA . ASN B 1 738 ? 28.891 41.75 -18.375 1 96.88 738 ASN B CA 1
ATOM 13470 C C . ASN B 1 738 ? 27.703 42.688 -18.312 1 96.88 738 ASN B C 1
ATOM 13472 O O . ASN B 1 738 ? 27.688 43.719 -19 1 96.88 738 ASN B O 1
ATOM 13476 N N . GLY B 1 739 ? 26.625 42.25 -17.672 1 93.75 739 GLY B N 1
ATOM 13477 C CA . GLY B 1 739 ? 25.469 43.094 -17.422 1 93.75 739 GLY B CA 1
ATOM 13478 C C . GLY B 1 739 ? 24.297 42.781 -18.328 1 93.75 739 GLY B C 1
ATOM 13479 O O . GLY B 1 739 ? 23.172 43.219 -18.078 1 93.75 739 GLY B O 1
ATOM 13480 N N . ALA B 1 740 ? 24.484 42.031 -19.344 1 94.69 740 ALA B N 1
ATOM 13481 C CA . ALA B 1 740 ? 23.406 41.688 -20.281 1 94.69 740 ALA B CA 1
ATOM 13482 C C . ALA B 1 740 ? 22.844 40.312 -20 1 94.69 740 ALA B C 1
ATOM 13484 O O . ALA B 1 740 ? 23.594 39.344 -19.797 1 94.69 740 ALA B O 1
ATOM 13485 N N . LEU B 1 741 ? 21.516 40.25 -20.047 1 95.94 741 LEU B N 1
ATOM 13486 C CA . LEU B 1 741 ? 20.875 38.938 -19.859 1 95.94 741 LEU B CA 1
ATOM 13487 C C . LEU B 1 741 ? 21.234 38 -21 1 95.94 741 LEU B C 1
ATOM 13489 O O . LEU B 1 741 ? 21.109 38.344 -22.172 1 95.94 741 LEU B O 1
ATOM 13493 N N . VAL B 1 742 ? 21.625 36.781 -20.719 1 96.56 742 VAL B N 1
ATOM 13494 C CA . VAL B 1 742 ? 22.016 35.812 -21.766 1 96.56 742 VAL B CA 1
ATOM 13495 C C . VAL B 1 742 ? 21.188 34.531 -21.641 1 96.56 742 VAL B C 1
ATOM 13497 O O . VAL B 1 742 ? 21.391 33.594 -22.422 1 96.56 742 VAL B O 1
ATOM 13500 N N . GLY B 1 743 ? 20.344 34.469 -20.641 1 95.31 743 GLY B N 1
ATOM 13501 C CA . GLY B 1 743 ? 19.469 33.312 -20.531 1 95.31 743 GLY B CA 1
ATOM 13502 C C . GLY B 1 743 ? 19.188 32.906 -19.094 1 95.31 743 GLY B C 1
ATOM 13503 O O . GLY B 1 743 ? 19.328 33.719 -18.172 1 95.31 743 GLY B O 1
ATOM 13504 N N . GLY B 1 744 ? 18.734 31.641 -18.938 1 95.88 744 GLY B N 1
ATOM 13505 C CA . GLY B 1 744 ? 18.297 31.031 -17.703 1 95.88 744 GLY B CA 1
ATOM 13506 C C . GLY B 1 744 ? 17.188 30.016 -17.891 1 95.88 744 GLY B C 1
ATOM 13507 O O . GLY B 1 744 ? 17 29.484 -18.984 1 95.88 744 GLY B O 1
ATOM 13508 N N . HIS B 1 745 ? 16.484 29.656 -16.875 1 94.06 745 HIS B N 1
ATOM 13509 C CA . HIS B 1 745 ? 15.344 28.734 -16.922 1 94.06 745 HIS B CA 1
ATOM 13510 C C . HIS B 1 745 ? 14.242 29.172 -15.961 1 94.06 745 HIS B C 1
ATOM 13512 O O . HIS B 1 745 ? 14.516 29.516 -14.805 1 94.06 745 HIS B O 1
ATOM 13518 N N . PRO B 1 746 ? 12.984 29.109 -16.453 1 93.69 746 PRO B N 1
ATOM 13519 C CA . PRO B 1 746 ? 11.867 29.578 -15.625 1 93.69 746 PRO B CA 1
ATOM 13520 C C . PRO B 1 746 ? 11.57 28.641 -14.453 1 93.69 746 PRO B C 1
ATOM 13522 O O . PRO B 1 746 ? 10.82 29.016 -13.547 1 93.69 746 PRO B O 1
ATOM 13525 N N . GLY B 1 747 ? 12.141 27.547 -14.367 1 91.5 747 GLY B N 1
ATOM 13526 C CA . GLY B 1 747 ? 11.75 26.516 -13.43 1 91.5 747 GLY B CA 1
ATOM 13527 C C . GLY B 1 747 ? 10.586 25.672 -13.93 1 91.5 747 GLY B C 1
ATOM 13528 O O . GLY B 1 747 ? 9.922 26.031 -14.906 1 91.5 747 GLY B O 1
ATOM 13529 N N . ASN B 1 748 ? 10.398 24.453 -13.375 1 82.19 748 ASN B N 1
ATOM 13530 C CA . ASN B 1 748 ? 9.344 23.484 -13.656 1 82.19 748 ASN B CA 1
ATOM 13531 C C . ASN B 1 748 ? 8.859 22.797 -12.383 1 82.19 748 ASN B C 1
ATOM 13533 O O . ASN B 1 748 ? 9.664 22.375 -11.562 1 82.19 748 ASN B O 1
ATOM 13537 N N . ALA B 1 749 ? 7.523 22.734 -12.32 1 83.69 749 ALA B N 1
ATOM 13538 C CA . ALA B 1 749 ? 6.918 22.25 -11.078 1 83.69 749 ALA B CA 1
ATOM 13539 C C . ALA B 1 749 ? 7.375 20.828 -10.758 1 83.69 749 ALA B C 1
ATOM 13541 O O . ALA B 1 749 ? 7.316 20.391 -9.609 1 83.69 749 ALA B O 1
ATOM 13542 N N . SER B 1 750 ? 7.832 20.094 -11.68 1 71.38 750 SER B N 1
ATOM 13543 C CA . SER B 1 750 ? 8.109 18.672 -11.461 1 71.38 750 SER B CA 1
ATOM 13544 C C . SER B 1 750 ? 9.594 18.375 -11.602 1 71.38 750 SER B C 1
ATOM 13546 O O . SER B 1 750 ? 10.023 17.234 -11.391 1 71.38 750 SER B O 1
ATOM 13548 N N . LEU B 1 751 ? 10.414 19.344 -11.969 1 75.88 751 LEU B N 1
ATOM 13549 C CA . LEU B 1 751 ? 11.836 19.078 -12.188 1 75.88 751 LEU B CA 1
ATOM 13550 C C . LEU B 1 751 ? 12.672 19.625 -11.039 1 75.88 751 LEU B C 1
ATOM 13552 O O . LEU B 1 751 ? 12.5 20.781 -10.633 1 75.88 751 LEU B O 1
ATOM 13556 N N . ILE B 1 752 ? 13.648 18.875 -10.625 1 82.19 752 ILE B N 1
ATOM 13557 C CA . ILE B 1 752 ? 14.492 19.281 -9.5 1 82.19 752 ILE B CA 1
ATOM 13558 C C . ILE B 1 752 ? 15.711 20.031 -10.016 1 82.19 752 ILE B C 1
ATOM 13560 O O . ILE B 1 752 ? 16.359 20.781 -9.266 1 82.19 752 ILE B O 1
ATOM 13564 N N . SER B 1 753 ? 16.078 19.797 -11.211 1 85.44 753 SER B N 1
ATOM 13565 C CA . SER B 1 753 ? 17.203 20.453 -11.883 1 85.44 753 SER B CA 1
ATOM 13566 C C . SER B 1 753 ? 16.828 20.859 -13.297 1 85.44 753 SER B C 1
ATOM 13568 O O . SER B 1 753 ? 15.992 20.219 -13.945 1 85.44 753 SER B O 1
ATOM 13570 N N . THR B 1 754 ? 17.406 21.969 -13.648 1 83.31 754 THR B N 1
ATOM 13571 C CA . THR B 1 754 ? 17.156 22.453 -15 1 83.31 754 THR B CA 1
ATOM 13572 C C . THR B 1 754 ? 18.438 22.922 -15.664 1 83.31 754 THR B C 1
ATOM 13574 O O . THR B 1 754 ? 19.375 23.328 -14.984 1 83.31 754 THR B O 1
ATOM 13577 N N . THR B 1 755 ? 18.531 22.75 -16.969 1 85.5 755 THR B N 1
ATOM 13578 C CA . THR B 1 755 ? 19.688 23.094 -17.781 1 85.5 755 THR B CA 1
ATOM 13579 C C . THR B 1 755 ? 19.297 24.031 -18.922 1 85.5 755 THR B C 1
ATOM 13581 O O . THR B 1 755 ? 18.203 23.922 -19.469 1 85.5 755 THR B O 1
ATOM 13584 N N . ALA B 1 756 ? 20.219 24.969 -19.141 1 86.44 756 ALA B N 1
ATOM 13585 C CA . ALA B 1 756 ? 20.016 25.844 -20.312 1 86.44 756 ALA B CA 1
ATOM 13586 C C . ALA B 1 756 ? 21.344 26.141 -21 1 86.44 756 ALA B C 1
ATOM 13588 O O . ALA B 1 756 ? 22.375 26.25 -20.344 1 86.44 756 ALA B O 1
ATOM 13589 N N . LEU B 1 757 ? 21.344 26.203 -22.328 1 85.88 757 LEU B N 1
ATOM 13590 C CA . LEU B 1 757 ? 22.422 26.766 -23.125 1 85.88 757 LEU B CA 1
ATOM 13591 C C . LEU B 1 757 ? 22.281 28.281 -23.25 1 85.88 757 LEU B C 1
ATOM 13593 O O . LEU B 1 757 ? 21.359 28.75 -23.938 1 85.88 757 LEU B O 1
ATOM 13597 N N . LEU B 1 758 ? 23.219 29.047 -22.625 1 93.69 758 LEU B N 1
ATOM 13598 C CA . LEU B 1 758 ? 23.172 30.5 -22.625 1 93.69 758 LEU B CA 1
ATOM 13599 C C . LEU B 1 758 ? 23.734 31.062 -23.938 1 93.69 758 LEU B C 1
ATOM 13601 O O . LEU B 1 758 ? 24.719 30.562 -24.469 1 93.69 758 LEU B O 1
ATOM 13605 N N . ASP B 1 759 ? 23.062 32.094 -24.438 1 92.44 759 ASP B N 1
ATOM 13606 C CA . ASP B 1 759 ? 23.438 32.719 -25.703 1 92.44 759 ASP B CA 1
ATOM 13607 C C . ASP B 1 759 ? 24.172 34.031 -25.484 1 92.44 759 ASP B C 1
ATOM 13609 O O . ASP B 1 759 ? 23.594 35 -25 1 92.44 759 ASP B O 1
ATOM 13613 N N . PHE B 1 760 ? 25.547 34.125 -25.922 1 93.31 760 PHE B N 1
ATOM 13614 C CA . PHE B 1 760 ? 26.375 35.312 -25.641 1 93.31 760 PHE B CA 1
ATOM 13615 C C . PHE B 1 760 ? 26.281 36.312 -26.75 1 93.31 760 PHE B C 1
ATOM 13617 O O . PHE B 1 760 ? 26.906 37.375 -26.703 1 93.31 760 PHE B O 1
ATOM 13624 N N . SER B 1 761 ? 25.484 36.062 -27.719 1 91.56 761 SER B N 1
ATOM 13625 C CA . SER B 1 761 ? 25.438 36.906 -28.891 1 91.56 761 SER B CA 1
ATOM 13626 C C . SER B 1 761 ? 24.984 38.312 -28.547 1 91.56 761 SER B C 1
ATOM 13628 O O . SER B 1 761 ? 25.328 39.281 -29.234 1 91.56 761 SER B O 1
ATOM 13630 N N . GLY B 1 762 ? 24.25 38.469 -27.531 1 91.12 762 GLY B N 1
ATOM 13631 C CA . GLY B 1 762 ? 23.734 39.75 -27.156 1 91.12 762 GLY B CA 1
ATOM 13632 C C . GLY B 1 762 ? 24.609 40.5 -26.156 1 91.12 762 GLY B C 1
ATOM 13633 O O . GLY B 1 762 ? 24.297 41.594 -25.75 1 91.12 762 GLY B O 1
ATOM 13634 N N . ALA B 1 763 ? 25.75 39.969 -25.781 1 93.19 763 ALA B N 1
ATOM 13635 C CA . ALA B 1 763 ? 26.641 40.562 -24.797 1 93.19 763 ALA B CA 1
ATOM 13636 C C . ALA B 1 763 ? 27.969 40.969 -25.422 1 93.19 763 ALA B C 1
ATOM 13638 O O . ALA B 1 763 ? 28.453 40.344 -26.344 1 93.19 763 ALA B O 1
ATOM 13639 N N . GLU B 1 764 ? 28.531 42.062 -25 1 93.19 764 GLU B N 1
ATOM 13640 C CA . GLU B 1 764 ? 29.844 42.531 -25.438 1 93.19 764 GLU B CA 1
ATOM 13641 C C . GLU B 1 764 ? 30.953 41.938 -24.578 1 93.19 764 GLU B C 1
ATOM 13643 O O . GLU B 1 764 ? 31.016 42.188 -23.375 1 93.19 764 GLU B O 1
ATOM 13648 N N . LEU B 1 765 ? 31.828 41.25 -25.172 1 92.69 765 LEU B N 1
ATOM 13649 C CA . LEU B 1 765 ? 32.906 40.625 -24.438 1 92.69 765 LEU B CA 1
ATOM 13650 C C . LEU B 1 765 ? 34.125 41.531 -24.375 1 92.69 765 LEU B C 1
ATOM 13652 O O . LEU B 1 765 ? 34.375 42.344 -25.281 1 92.69 765 LEU B O 1
ATOM 13656 N N . ALA B 1 766 ? 34.906 41.375 -23.359 1 92.56 766 ALA B N 1
ATOM 13657 C CA . ALA B 1 766 ? 36.156 42.062 -23.188 1 92.56 766 ALA B CA 1
ATOM 13658 C C . ALA B 1 766 ? 37.344 41.094 -23.359 1 92.56 766 ALA B C 1
ATOM 13660 O O . ALA B 1 766 ? 37.156 39.875 -23.328 1 92.56 766 ALA B O 1
ATOM 13661 N N . ASP B 1 767 ? 38.562 41.781 -23.609 1 91.31 767 ASP B N 1
ATOM 13662 C CA . ASP B 1 767 ? 39.75 40.969 -23.75 1 91.31 767 ASP B CA 1
ATOM 13663 C C . ASP B 1 767 ? 40.094 40.25 -22.422 1 91.31 767 ASP B C 1
ATOM 13665 O O . ASP B 1 767 ? 40.594 39.125 -22.422 1 91.31 767 ASP B O 1
ATOM 13669 N N . ARG B 1 768 ? 39.812 41 -21.469 1 91.75 768 ARG B N 1
ATOM 13670 C CA . ARG B 1 768 ? 40.094 40.438 -20.141 1 91.75 768 ARG B CA 1
ATOM 13671 C C . ARG B 1 768 ? 38.969 40.781 -19.156 1 91.75 768 ARG B C 1
ATOM 13673 O O . ARG B 1 768 ? 38.281 41.812 -19.328 1 91.75 768 ARG B O 1
ATOM 13680 N N . GLY B 1 769 ? 38.781 39.875 -18.312 1 92.06 769 GLY B N 1
ATOM 13681 C CA . GLY B 1 769 ? 37.938 40.156 -17.156 1 92.06 769 GLY B CA 1
ATOM 13682 C C . GLY B 1 769 ? 36.469 40.062 -17.453 1 92.06 769 GLY B C 1
ATOM 13683 O O . GLY B 1 769 ? 35.656 40.844 -16.922 1 92.06 769 GLY B O 1
ATOM 13684 N N . ASN B 1 770 ? 36 39.281 -18.422 1 95.31 770 ASN B N 1
ATOM 13685 C CA . ASN B 1 770 ? 34.562 39 -18.562 1 95.31 770 ASN B CA 1
ATOM 13686 C C . ASN B 1 770 ? 34 38.312 -17.312 1 95.31 770 ASN B C 1
ATOM 13688 O O . ASN B 1 770 ? 34.656 37.5 -16.672 1 95.31 770 ASN B O 1
ATOM 13692 N N . VAL B 1 771 ? 32.688 38.688 -17.016 1 96.94 771 VAL B N 1
ATOM 13693 C CA . VAL B 1 771 ? 32.094 38.094 -15.828 1 96.94 771 VAL B CA 1
ATOM 13694 C C . VAL B 1 771 ? 30.688 37.625 -16.141 1 96.94 771 VAL B C 1
ATOM 13696 O O . VAL B 1 771 ? 29.875 38.375 -16.672 1 96.94 771 VAL B O 1
ATOM 13699 N N . LEU B 1 772 ? 30.391 36.344 -15.922 1 97.38 772 LEU B N 1
ATOM 13700 C CA . LEU B 1 772 ? 29.047 35.75 -15.961 1 97.38 772 LEU B CA 1
ATOM 13701 C C . LEU B 1 772 ? 28.422 35.75 -14.57 1 97.38 772 LEU B C 1
ATOM 13703 O O . LEU B 1 772 ? 28.859 34.969 -13.703 1 97.38 772 LEU B O 1
ATOM 13707 N N . THR B 1 773 ? 27.375 36.5 -14.367 1 97.94 773 THR B N 1
ATOM 13708 C CA . THR B 1 773 ? 26.641 36.5 -13.117 1 97.94 773 THR B CA 1
ATOM 13709 C C . THR B 1 773 ? 25.422 35.562 -13.203 1 97.94 773 THR B C 1
ATOM 13711 O O . THR B 1 773 ? 24.594 35.719 -14.094 1 97.94 773 THR B O 1
ATOM 13714 N N . VAL B 1 774 ? 25.297 34.594 -12.352 1 98.31 774 VAL B N 1
ATOM 13715 C CA . VAL B 1 774 ? 24.172 33.656 -12.305 1 98.31 774 VAL B CA 1
ATOM 13716 C C . VAL B 1 774 ? 23.453 33.781 -10.961 1 98.31 774 VAL B C 1
ATOM 13718 O O . VAL B 1 774 ? 24.078 33.656 -9.906 1 98.31 774 VAL B O 1
ATOM 13721 N N . VAL B 1 775 ? 22.141 34.062 -11.039 1 98.19 775 VAL B N 1
ATOM 13722 C CA . VAL B 1 775 ? 21.281 34.062 -9.859 1 98.19 775 VAL B CA 1
ATOM 13723 C C . VAL B 1 775 ? 20.406 32.812 -9.836 1 98.19 775 VAL B C 1
ATOM 13725 O O . VAL B 1 775 ? 19.688 32.531 -10.789 1 98.19 775 VAL B O 1
ATOM 13728 N N . THR B 1 776 ? 20.5 32.031 -8.797 1 97.94 776 THR B N 1
ATOM 13729 C CA . THR B 1 776 ? 19.75 30.781 -8.688 1 97.94 776 THR B CA 1
ATOM 13730 C C . THR B 1 776 ? 18.703 30.875 -7.586 1 97.94 776 THR B C 1
ATOM 13732 O O . THR B 1 776 ? 19.016 31.266 -6.457 1 97.94 776 THR B O 1
ATOM 13735 N N . ASP B 1 777 ? 17.484 30.578 -7.969 1 97.38 777 ASP B N 1
ATOM 13736 C CA . ASP B 1 777 ? 16.438 30.469 -6.969 1 97.38 777 ASP B CA 1
ATOM 13737 C C . ASP B 1 777 ? 16.641 29.266 -6.066 1 97.38 777 ASP B C 1
ATOM 13739 O O . ASP B 1 777 ? 17.531 28.453 -6.316 1 97.38 777 ASP B O 1
ATOM 13743 N N . TYR B 1 778 ? 15.789 29.297 -5.012 1 96.69 778 TYR B N 1
ATOM 13744 C CA . TYR B 1 778 ? 15.922 28.281 -3.969 1 96.69 778 TYR B CA 1
ATOM 13745 C C . TYR B 1 778 ? 14.57 27.969 -3.346 1 96.69 778 TYR B C 1
ATOM 13747 O O . TYR B 1 778 ? 13.906 28.844 -2.801 1 96.69 778 TYR B O 1
ATOM 13755 N N . HIS B 1 779 ? 14.172 26.672 -3.391 1 96.56 779 HIS B N 1
ATOM 13756 C CA . HIS B 1 779 ? 12.867 26.297 -2.857 1 96.56 779 HIS B CA 1
ATOM 13757 C C . HIS B 1 779 ? 13.008 25.266 -1.737 1 96.56 779 HIS B C 1
ATOM 13759 O O . HIS B 1 779 ? 12.086 24.484 -1.487 1 96.56 779 HIS B O 1
ATOM 13765 N N . GLY B 1 780 ? 14.109 25.234 -1.069 1 95.44 780 GLY B N 1
ATOM 13766 C CA . GLY B 1 780 ? 14.344 24.297 0.021 1 95.44 780 GLY B CA 1
ATOM 13767 C C . GLY B 1 780 ? 15.102 23.062 -0.411 1 95.44 780 GLY B C 1
ATOM 13768 O O . GLY B 1 780 ? 15.375 22.875 -1.598 1 95.44 780 GLY B O 1
ATOM 13769 N N . HIS B 1 781 ? 15.477 22.188 0.52 1 96.12 781 HIS B N 1
ATOM 13770 C CA . HIS B 1 781 ? 16.094 20.891 0.282 1 96.12 781 HIS B CA 1
ATOM 13771 C C . HIS B 1 781 ? 15.062 19.781 0.251 1 96.12 781 HIS B C 1
ATOM 13773 O O . HIS B 1 781 ? 14.016 19.875 0.898 1 96.12 781 HIS B O 1
ATOM 13779 N N . ASP B 1 782 ? 15.422 18.797 -0.552 1 94.44 782 ASP B N 1
ATOM 13780 C CA . ASP B 1 782 ? 14.492 17.688 -0.736 1 94.44 782 ASP B CA 1
ATOM 13781 C C . ASP B 1 782 ? 14.383 16.859 0.536 1 94.44 782 ASP B C 1
ATOM 13783 O O . ASP B 1 782 ? 15.312 16.812 1.342 1 94.44 782 ASP B O 1
ATOM 13787 N N . GLN B 1 783 ? 13.203 16.219 0.576 1 94.12 783 GLN B N 1
ATOM 13788 C CA . GLN B 1 783 ? 13.023 15.188 1.592 1 94.12 783 GLN B CA 1
ATOM 13789 C C . GLN B 1 783 ? 13.5 13.828 1.091 1 94.12 783 GLN B C 1
ATOM 13791 O O . GLN B 1 783 ? 13.922 13.695 -0.062 1 94.12 783 GLN B O 1
ATOM 13796 N N . ASP B 1 784 ? 13.375 12.805 1.91 1 89.12 784 ASP B N 1
ATOM 13797 C CA . ASP B 1 784 ? 13.953 11.484 1.656 1 89.12 784 ASP B CA 1
ATOM 13798 C C . ASP B 1 784 ? 13.281 10.812 0.462 1 89.12 784 ASP B C 1
ATOM 13800 O O . ASP B 1 784 ? 13.906 10.016 -0.244 1 89.12 784 ASP B O 1
ATOM 13804 N N . SER B 1 785 ? 12.141 11.156 0.109 1 78.5 785 SER B N 1
ATOM 13805 C CA . SER B 1 785 ? 11.367 10.461 -0.914 1 78.5 785 SER B CA 1
ATOM 13806 C C . SER B 1 785 ? 11.781 10.898 -2.314 1 78.5 785 SER B C 1
ATOM 13808 O O . SER B 1 785 ? 11.398 10.273 -3.305 1 78.5 785 SER B O 1
ATOM 13810 N N . GLN B 1 786 ? 12.586 11.977 -2.406 1 73.44 786 GLN B N 1
ATOM 13811 C CA . GLN B 1 786 ? 12.984 12.484 -3.711 1 73.44 786 GLN B CA 1
ATOM 13812 C C . GLN B 1 786 ? 14.344 11.922 -4.129 1 73.44 786 GLN B C 1
ATOM 13814 O O . GLN B 1 786 ? 15.367 12.25 -3.535 1 73.44 786 GLN B O 1
ATOM 13819 N N . GLY B 1 787 ? 14.43 11.117 -5.082 1 72.81 787 GLY B N 1
ATOM 13820 C CA . GLY B 1 787 ? 15.68 10.602 -5.605 1 72.81 787 GLY B CA 1
ATOM 13821 C C . GLY B 1 787 ? 16.5 11.648 -6.336 1 72.81 787 GLY B C 1
ATOM 13822 O O . GLY B 1 787 ? 15.992 12.719 -6.672 1 72.81 787 GLY B O 1
ATOM 13823 N N . PRO B 1 788 ? 17.781 11.438 -6.531 1 71 788 PRO B N 1
ATOM 13824 C CA . PRO B 1 788 ? 18.453 10.188 -6.152 1 71 788 PRO B CA 1
ATOM 13825 C C . PRO B 1 788 ? 18.953 10.195 -4.707 1 71 788 PRO B C 1
ATOM 13827 O O . PRO B 1 788 ? 19.172 9.141 -4.121 1 71 788 PRO B O 1
ATOM 13830 N N . TYR B 1 789 ? 19.172 11.445 -4.059 1 82.5 789 TYR B N 1
ATOM 13831 C CA . TYR B 1 789 ? 19.891 11.438 -2.795 1 82.5 789 TYR B CA 1
ATOM 13832 C C . TYR B 1 789 ? 19.094 12.148 -1.705 1 82.5 789 TYR B C 1
ATOM 13834 O O . TYR B 1 789 ? 19.625 12.453 -0.638 1 82.5 789 TYR B O 1
ATOM 13842 N N . GLY B 1 790 ? 17.859 12.43 -1.972 1 91.06 790 GLY B N 1
ATOM 13843 C CA . GLY B 1 790 ? 17 13.047 -0.968 1 91.06 790 GLY B CA 1
ATOM 13844 C C . GLY B 1 790 ? 17.547 14.359 -0.437 1 91.06 790 GLY B C 1
ATOM 13845 O O . GLY B 1 790 ? 17.906 15.25 -1.213 1 91.06 790 GLY B O 1
ATOM 13846 N N . PRO B 1 791 ? 17.672 14.414 0.907 1 94.31 791 PRO B N 1
ATOM 13847 C CA . PRO B 1 791 ? 18.156 15.641 1.534 1 94.31 791 PRO B CA 1
ATOM 13848 C C . PRO B 1 791 ? 19.562 16.031 1.059 1 94.31 791 PRO B C 1
ATOM 13850 O O . PRO B 1 791 ? 19.984 17.172 1.236 1 94.31 791 PRO B O 1
ATOM 13853 N N . LEU B 1 792 ? 20.266 15.117 0.47 1 92.62 792 LEU B N 1
ATOM 13854 C CA . LEU B 1 792 ? 21.656 15.367 0.081 1 92.62 792 LEU B CA 1
ATOM 13855 C C . LEU B 1 792 ? 21.734 15.836 -1.368 1 92.62 792 LEU B C 1
ATOM 13857 O O . LEU B 1 792 ? 22.828 16.125 -1.875 1 92.62 792 LEU B O 1
ATOM 13861 N N . ASN B 1 793 ? 20.625 15.906 -1.961 1 91.81 793 ASN B N 1
ATOM 13862 C CA . ASN B 1 793 ? 20.641 16.594 -3.244 1 91.81 793 ASN B CA 1
ATOM 13863 C C . ASN B 1 793 ? 21.156 18.031 -3.105 1 91.81 793 ASN B C 1
ATOM 13865 O O . ASN B 1 793 ? 20.609 18.812 -2.342 1 91.81 793 ASN B O 1
ATOM 13869 N N . PRO B 1 794 ? 22.219 18.406 -3.811 1 94.69 794 PRO B N 1
ATOM 13870 C CA . PRO B 1 794 ? 22.797 19.734 -3.588 1 94.69 794 PRO B CA 1
ATOM 13871 C C . PRO B 1 794 ? 21.938 20.859 -4.152 1 94.69 794 PRO B C 1
ATOM 13873 O O . PRO B 1 794 ? 21 20.609 -4.906 1 94.69 794 PRO B O 1
ATOM 13876 N N . ARG B 1 795 ? 22.328 22.094 -3.758 1 96.5 795 ARG B N 1
ATOM 13877 C CA . ARG B 1 795 ? 21.734 23.312 -4.293 1 96.5 795 ARG B CA 1
ATOM 13878 C C . ARG B 1 795 ? 22.797 24.219 -4.906 1 96.5 795 ARG B C 1
ATOM 13880 O O . ARG B 1 795 ? 23.891 24.359 -4.355 1 96.5 795 ARG B O 1
ATOM 13887 N N . GLY B 1 796 ? 22.453 24.75 -6 1 97.06 796 GLY B N 1
ATOM 13888 C CA . GLY B 1 796 ? 23.375 25.609 -6.738 1 97.06 796 GLY B CA 1
ATOM 13889 C C . GLY B 1 796 ? 23.609 25.141 -8.164 1 97.06 796 GLY B C 1
ATOM 13890 O O . GLY B 1 796 ? 22.734 24.547 -8.781 1 97.06 796 GLY B O 1
ATOM 13891 N N . ILE B 1 797 ? 24.766 25.562 -8.648 1 96.88 797 ILE B N 1
ATOM 13892 C CA . ILE B 1 797 ? 25.141 25.203 -10.016 1 96.88 797 ILE B CA 1
ATOM 13893 C C . ILE B 1 797 ? 25.828 23.844 -10.031 1 96.88 797 ILE B C 1
ATOM 13895 O O . ILE B 1 797 ? 26.828 23.641 -9.352 1 96.88 797 ILE B O 1
ATOM 13899 N N . VAL B 1 798 ? 25.266 22.969 -10.766 1 92.44 798 VAL B N 1
ATOM 13900 C CA . VAL B 1 798 ? 25.797 21.609 -10.812 1 92.44 798 VAL B CA 1
ATOM 13901 C C . VAL B 1 798 ? 26.781 21.484 -11.961 1 92.44 798 VAL B C 1
ATOM 13903 O O . VAL B 1 798 ? 27.672 20.625 -11.93 1 92.44 798 VAL B O 1
ATOM 13906 N N . ALA B 1 799 ? 26.609 22.266 -12.969 1 90 799 ALA B N 1
ATOM 13907 C CA . ALA B 1 799 ? 27.5 22.266 -14.125 1 90 799 ALA B CA 1
ATOM 13908 C C . ALA B 1 799 ? 27.562 23.641 -14.766 1 90 799 ALA B C 1
ATOM 13910 O O . ALA B 1 799 ? 26.547 24.344 -14.867 1 90 799 ALA B O 1
ATOM 13911 N N . ALA B 1 800 ? 28.812 24.062 -15.094 1 93.12 800 ALA B N 1
ATOM 13912 C CA . ALA B 1 800 ? 29.047 25.312 -15.805 1 93.12 800 ALA B CA 1
ATOM 13913 C C . ALA B 1 800 ? 30.219 25.203 -16.766 1 93.12 800 ALA B C 1
ATOM 13915 O O . ALA B 1 800 ? 31.359 25.016 -16.344 1 93.12 800 ALA B O 1
ATOM 13916 N N . ALA B 1 801 ? 29.891 25.312 -18.031 1 90.25 801 ALA B N 1
ATOM 13917 C CA . ALA B 1 801 ? 30.922 25.188 -19.047 1 90.25 801 ALA B CA 1
ATOM 13918 C C . ALA B 1 801 ? 30.75 26.234 -20.156 1 90.25 801 ALA B C 1
ATOM 13920 O O . ALA B 1 801 ? 29.641 26.469 -20.625 1 90.25 801 ALA B O 1
ATOM 13921 N N . LEU B 1 802 ? 31.969 26.859 -20.547 1 90.94 802 LEU B N 1
ATOM 13922 C CA . LEU B 1 802 ? 31.953 27.781 -21.688 1 90.94 802 LEU B CA 1
ATOM 13923 C C . LEU B 1 802 ? 32 27.016 -23 1 90.94 802 LEU B C 1
ATOM 13925 O O . LEU B 1 802 ? 32.562 25.922 -23.078 1 90.94 802 LEU B O 1
ATOM 13929 N N . VAL B 1 803 ? 31.344 27.562 -23.812 1 80.56 803 VAL B N 1
ATOM 13930 C CA . VAL B 1 803 ? 31.375 27.016 -25.172 1 80.56 803 VAL B CA 1
ATOM 13931 C C . VAL B 1 803 ? 32.031 28.016 -26.109 1 80.56 803 VAL B C 1
ATOM 13933 O O . VAL B 1 803 ? 31.703 29.203 -26.109 1 80.56 803 VAL B O 1
ATOM 13936 N N . GLY B 1 804 ? 33.25 27.734 -26.656 1 73.19 804 GLY B N 1
ATOM 13937 C CA . GLY B 1 804 ? 33.938 28.625 -27.578 1 73.19 804 GLY B CA 1
ATOM 13938 C C . GLY B 1 804 ? 34.031 28.078 -28.984 1 73.19 804 GLY B C 1
ATOM 13939 O O . GLY B 1 804 ? 33.5 27 -29.266 1 73.19 804 GLY B O 1
ATOM 13940 N N . ALA B 1 805 ? 34.75 28.766 -29.938 1 55.09 805 ALA B N 1
ATOM 13941 C CA . ALA B 1 805 ? 35.031 28.312 -31.297 1 55.09 805 ALA B CA 1
ATOM 13942 C C . ALA B 1 805 ? 35.875 27.047 -31.297 1 55.09 805 ALA B C 1
ATOM 13944 O O . ALA B 1 805 ? 36.625 26.797 -30.359 1 55.09 805 ALA B O 1
ATOM 13945 N N . ALA B 1 806 ? 35.844 26.141 -32.219 1 50.72 806 ALA B N 1
ATOM 13946 C CA . ALA B 1 806 ? 36.219 24.734 -32.406 1 50.72 806 ALA B CA 1
ATOM 13947 C C . ALA B 1 806 ? 37.562 24.438 -31.781 1 50.72 806 ALA B C 1
ATOM 13949 O O . ALA B 1 806 ? 37.781 23.344 -31.25 1 50.72 806 ALA B O 1
ATOM 13950 N N . ASN B 1 807 ? 38.625 25.375 -31.359 1 44.03 807 ASN B N 1
ATOM 13951 C CA . ASN B 1 807 ? 40 25.203 -30.859 1 44.03 807 ASN B CA 1
ATOM 13952 C C . ASN B 1 807 ? 40.188 25.922 -29.531 1 44.03 807 ASN B C 1
ATOM 13954 O O . ASN B 1 807 ? 41.281 25.906 -28.969 1 44.03 807 ASN B O 1
ATOM 13958 N N . ALA B 1 808 ? 39.312 26.531 -29 1 48.78 808 ALA B N 1
ATOM 13959 C CA . ALA B 1 808 ? 39.625 27.344 -27.828 1 48.78 808 ALA B CA 1
ATOM 13960 C C . ALA B 1 808 ? 39.188 26.625 -26.547 1 48.78 808 ALA B C 1
ATOM 13962 O O . ALA B 1 808 ? 38.062 26.109 -26.469 1 48.78 808 ALA B O 1
ATOM 13963 N N . THR B 1 809 ? 40.094 26.156 -25.828 1 53.69 809 THR B N 1
ATOM 13964 C CA . THR B 1 809 ? 39.875 25.562 -24.516 1 53.69 809 THR B CA 1
ATOM 13965 C C . THR B 1 809 ? 39.531 26.641 -23.5 1 53.69 809 THR B C 1
ATOM 13967 O O . THR B 1 809 ? 40.375 27.109 -22.75 1 53.69 809 THR B O 1
ATOM 13970 N N . GLU B 1 810 ? 38.406 27.266 -23.656 1 69.06 810 GLU B N 1
ATOM 13971 C CA . GLU B 1 810 ? 38.062 28.344 -22.719 1 69.06 810 GLU B CA 1
ATOM 13972 C C . GLU B 1 810 ? 37.406 27.781 -21.453 1 69.06 810 GLU B C 1
ATOM 13974 O O . GLU B 1 810 ? 36.562 26.875 -21.531 1 69.06 810 GLU B O 1
ATOM 13979 N N . GLN B 1 811 ? 38 28.188 -20.422 1 81.44 811 GLN B N 1
ATOM 13980 C CA . GLN B 1 811 ? 37.531 27.797 -19.109 1 81.44 811 GLN B CA 1
ATOM 13981 C C . GLN B 1 811 ? 37.344 29.016 -18.203 1 81.44 811 GLN B C 1
ATOM 13983 O O . GLN B 1 811 ? 37.938 30.062 -18.438 1 81.44 811 GLN B O 1
ATOM 13988 N N . PHE B 1 812 ? 36.406 28.969 -17.422 1 93.56 812 PHE B N 1
ATOM 13989 C CA . PHE B 1 812 ? 36.312 29.984 -16.375 1 93.56 812 PHE B CA 1
ATOM 13990 C C . PHE B 1 812 ? 37.594 30.016 -15.547 1 93.56 812 PHE B C 1
ATOM 13992 O O . PHE B 1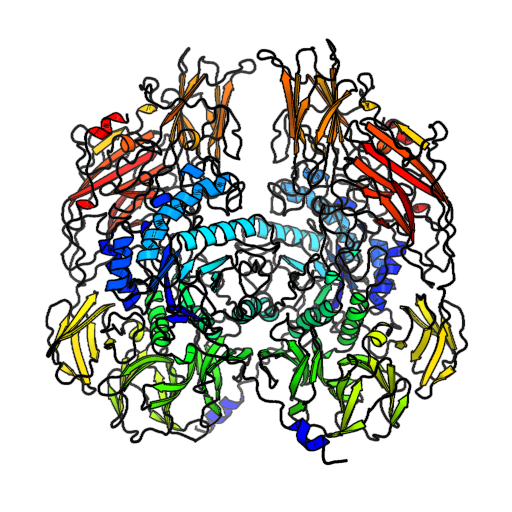 812 ? 38.125 28.969 -15.141 1 93.56 812 PHE B O 1
ATOM 13999 N N . SER B 1 813 ? 38.062 31.156 -15.359 1 92.81 813 SER B N 1
ATOM 14000 C CA . SER B 1 813 ? 39.312 31.312 -14.609 1 92.81 813 SER B CA 1
ATOM 14001 C C . SER B 1 813 ? 39.031 31.344 -13.102 1 92.81 813 SER B C 1
ATOM 14003 O O . SER B 1 813 ? 39.906 30.953 -12.305 1 92.81 813 SER B O 1
ATOM 14005 N N . GLN B 1 814 ? 37.844 31.828 -12.773 1 94.81 814 GLN B N 1
ATOM 14006 C CA . GLN B 1 814 ? 37.5 31.953 -11.359 1 94.81 814 GLN B CA 1
ATOM 14007 C C . GLN B 1 814 ? 36 32.062 -11.164 1 94.81 814 GLN B C 1
ATOM 14009 O O . GLN B 1 814 ? 35.281 32.594 -12.008 1 94.81 814 GLN B O 1
ATOM 14014 N N . TRP B 1 815 ? 35.562 31.531 -10.031 1 97.44 815 TRP B N 1
ATOM 14015 C CA . TRP B 1 815 ? 34.188 31.703 -9.578 1 97.44 815 TRP B CA 1
ATOM 14016 C C . TRP B 1 815 ? 34.156 32.312 -8.18 1 97.44 815 TRP B C 1
ATOM 14018 O O . TRP B 1 815 ? 35 32 -7.336 1 97.44 815 TRP B O 1
ATOM 14028 N N . ARG B 1 816 ? 33.156 33.125 -7.988 1 97 816 ARG B N 1
ATOM 14029 C CA . ARG B 1 816 ? 32.812 33.625 -6.66 1 97 816 ARG B CA 1
ATOM 14030 C C . ARG B 1 816 ? 31.328 33.406 -6.355 1 97 816 ARG B C 1
ATOM 14032 O O . ARG B 1 816 ? 30.5 33.375 -7.27 1 97 816 ARG B O 1
ATOM 14039 N N . ILE B 1 817 ? 31 33.25 -5.043 1 97.19 817 ILE B N 1
ATOM 14040 C CA . ILE B 1 817 ? 29.625 32.969 -4.641 1 97.19 817 ILE B CA 1
ATOM 14041 C C . ILE B 1 817 ? 29.266 33.812 -3.43 1 97.19 817 ILE B C 1
ATOM 14043 O O . ILE B 1 817 ? 30.125 34.156 -2.604 1 97.19 817 ILE B O 1
ATOM 14047 N N . GLN B 1 818 ? 28.031 34.188 -3.434 1 94.56 818 GLN B N 1
ATOM 14048 C CA . GLN B 1 818 ? 27.469 34.875 -2.275 1 94.56 818 GLN B CA 1
ATOM 14049 C C . GLN B 1 818 ? 26.109 34.312 -1.905 1 94.56 818 GLN B C 1
ATOM 14051 O O . GLN B 1 818 ? 25.281 34.062 -2.781 1 94.56 818 GLN B O 1
ATOM 14056 N N . GLY B 1 819 ? 25.906 34.062 -0.544 1 93.94 819 GLY B N 1
ATOM 14057 C CA . GLY B 1 819 ? 24.625 33.688 0.05 1 93.94 819 GLY B CA 1
ATOM 14058 C C . GLY B 1 819 ? 24.156 34.688 1.095 1 93.94 819 GLY B C 1
ATOM 14059 O O . GLY B 1 819 ? 24.469 35.875 1.024 1 93.94 819 GLY B O 1
ATOM 14060 N N . ASN B 1 820 ? 23.297 34.25 1.96 1 93.31 820 ASN B N 1
ATOM 14061 C CA . ASN B 1 820 ? 22.703 35.125 2.953 1 93.31 820 ASN B CA 1
ATOM 14062 C C . ASN B 1 820 ? 23.766 35.812 3.809 1 93.31 820 ASN B C 1
ATOM 14064 O O . ASN B 1 820 ? 24.906 35.344 3.869 1 93.31 820 ASN B O 1
ATOM 14068 N N . ALA B 1 821 ? 23.359 36.844 4.445 1 91.12 821 ALA B N 1
ATOM 14069 C CA . ALA B 1 821 ? 24.25 37.625 5.305 1 91.12 821 ALA B CA 1
ATOM 14070 C C . ALA B 1 821 ? 24.812 36.781 6.441 1 91.12 821 ALA B C 1
ATOM 14072 O O . ALA B 1 821 ? 24.047 36.125 7.168 1 91.12 821 ALA B O 1
ATOM 14073 N N . GLY B 1 822 ? 26.094 36.75 6.559 1 84.69 822 GLY B N 1
ATOM 14074 C CA . GLY B 1 822 ? 26.75 36 7.621 1 84.69 822 GLY B CA 1
ATOM 14075 C C . GLY B 1 822 ? 26.922 34.531 7.293 1 84.69 822 GLY B C 1
ATOM 14076 O O . GLY B 1 822 ? 27.578 33.781 8.039 1 84.69 822 GLY B O 1
ATOM 14077 N N . GLY B 1 823 ? 26.422 34.156 6.156 1 77.38 823 GLY B N 1
ATOM 14078 C CA . GLY B 1 823 ? 26.516 32.781 5.766 1 77.38 823 GLY B CA 1
ATOM 14079 C C . GLY B 1 823 ? 25.781 31.828 6.715 1 77.38 823 GLY B C 1
ATOM 14080 O O . GLY B 1 823 ? 24.859 32.25 7.426 1 77.38 823 GLY B O 1
ATOM 14081 N N . GLY B 1 824 ? 26.094 30.469 6.578 1 63.56 824 GLY B N 1
ATOM 14082 C CA . GLY B 1 824 ? 25.422 29.469 7.371 1 63.56 824 GLY B CA 1
ATOM 14083 C C . GLY B 1 824 ? 25.688 29.594 8.859 1 63.56 824 GLY B C 1
ATOM 14084 O O . GLY B 1 824 ? 24.859 29.203 9.68 1 63.56 824 GLY B O 1
ATOM 14085 N N . ALA B 1 825 ? 26.828 30.203 9.109 1 62.31 825 ALA B N 1
ATOM 14086 C CA . ALA B 1 825 ? 27.219 30.312 10.516 1 62.31 825 ALA B CA 1
ATOM 14087 C C . ALA B 1 825 ? 26.766 31.641 11.109 1 62.31 825 ALA B C 1
ATOM 14089 O O . ALA B 1 825 ? 26.75 31.797 12.336 1 62.31 825 ALA B O 1
ATOM 14090 N N . GLY B 1 826 ? 26.297 32.438 10.234 1 69.94 826 GLY B N 1
ATOM 14091 C CA . GLY B 1 826 ? 25.984 33.75 10.797 1 69.94 826 GLY B CA 1
ATOM 14092 C C . GLY B 1 826 ? 24.578 33.844 11.359 1 69.94 826 GLY B C 1
ATOM 14093 O O . GLY B 1 826 ? 23.641 33.312 10.758 1 69.94 826 GLY B O 1
ATOM 14094 N N . TYR B 1 827 ? 24.297 34.031 12.352 1 76.19 827 TYR B N 1
ATOM 14095 C CA . TYR B 1 827 ? 23.078 34.188 13.133 1 76.19 827 TYR B CA 1
ATOM 14096 C C . TYR B 1 827 ? 22.812 35.656 13.438 1 76.19 827 TYR B C 1
ATOM 14098 O O . TYR B 1 827 ? 22.594 36.031 14.594 1 76.19 827 TYR B O 1
ATOM 14106 N N . VAL B 1 828 ? 22.672 36.438 12.242 1 87.19 828 VAL B N 1
ATOM 14107 C CA . VAL B 1 828 ? 22.594 37.875 12.266 1 87.19 828 VAL B CA 1
ATOM 14108 C C . VAL B 1 828 ? 21.25 38.312 12.859 1 87.19 828 VAL B C 1
ATOM 14110 O O . VAL B 1 828 ? 21.156 39.375 13.5 1 87.19 828 VAL B O 1
ATOM 14113 N N . ASP B 1 829 ? 20.281 37.656 12.727 1 91.62 829 ASP B N 1
ATOM 14114 C CA . ASP B 1 829 ? 18.922 37.844 13.234 1 91.62 829 ASP B CA 1
ATOM 14115 C C . ASP B 1 829 ? 18.391 36.594 13.891 1 91.62 829 ASP B C 1
ATOM 14117 O O . ASP B 1 829 ? 17.688 35.812 13.25 1 91.62 829 ASP B O 1
ATOM 14121 N N . PRO B 1 830 ? 18.625 36.438 15.117 1 91.12 830 PRO B N 1
ATOM 14122 C CA . PRO B 1 830 ? 18.234 35.188 15.789 1 91.12 830 PRO B CA 1
ATOM 14123 C C . PRO B 1 830 ? 16.719 35 15.883 1 91.12 830 PRO B C 1
ATOM 14125 O O . PRO B 1 830 ? 16.219 33.875 15.969 1 91.12 830 PRO B O 1
ATOM 14128 N N . VAL B 1 831 ? 15.977 36.094 15.898 1 95.19 831 VAL B N 1
ATOM 14129 C CA . VAL B 1 831 ? 14.523 36.031 16.016 1 95.19 831 VAL B CA 1
ATOM 14130 C C . VAL B 1 831 ? 13.945 35.344 14.781 1 95.19 831 VAL B C 1
ATOM 14132 O O . VAL B 1 831 ? 13.219 34.344 14.898 1 95.19 831 VAL B O 1
ATOM 14135 N N . ARG B 1 832 ? 14.367 35.75 13.609 1 94.81 832 ARG B N 1
ATOM 14136 C CA . ARG B 1 832 ? 13.82 35.188 12.383 1 94.81 832 ARG B CA 1
ATOM 14137 C C . ARG B 1 832 ? 14.695 34.031 11.883 1 94.81 832 ARG B C 1
ATOM 14139 O O . ARG B 1 832 ? 14.188 33.094 11.305 1 94.81 832 ARG B O 1
ATOM 14146 N N . GLY B 1 833 ? 15.953 34.062 12.141 1 90.69 833 GLY B N 1
ATOM 14147 C CA . GLY B 1 833 ? 16.875 33.031 11.734 1 90.69 833 GLY B CA 1
ATOM 14148 C C . GLY B 1 833 ? 17.344 33.156 10.297 1 90.69 833 GLY B C 1
ATOM 14149 O O . GLY B 1 833 ? 16.797 33.969 9.539 1 90.69 833 GLY B O 1
ATOM 14150 N N . PRO B 1 834 ? 18.25 32.344 9.852 1 91.06 834 PRO B N 1
ATOM 14151 C CA . PRO B 1 834 ? 18.844 32.438 8.523 1 91.06 834 PRO B CA 1
ATOM 14152 C C . PRO B 1 834 ? 17.906 31.969 7.414 1 91.06 834 PRO B C 1
ATOM 14154 O O . PRO B 1 834 ? 18.078 32.344 6.25 1 91.06 834 PRO B O 1
ATOM 14157 N N . MET B 1 835 ? 16.969 31.172 7.738 1 91.75 835 MET B N 1
ATOM 14158 C CA . MET B 1 835 ? 16.062 30.641 6.719 1 91.75 835 MET B CA 1
ATOM 14159 C C . MET B 1 835 ? 15.117 31.719 6.219 1 91.75 835 MET B C 1
ATOM 14161 O O . MET B 1 835 ? 14.438 31.531 5.203 1 91.75 835 MET B O 1
ATOM 14165 N N . ASN B 1 836 ? 15.148 32.844 6.812 1 94.75 836 ASN B N 1
ATOM 14166 C CA . ASN B 1 836 ? 14.297 33.969 6.391 1 94.75 836 ASN B CA 1
ATOM 14167 C C . ASN B 1 836 ? 14.859 34.656 5.156 1 94.75 836 ASN B C 1
ATOM 14169 O O . ASN B 1 836 ? 14.141 35.406 4.477 1 94.75 836 ASN B O 1
ATOM 14173 N N . GLU B 1 837 ? 16.172 34.375 4.859 1 94.38 837 GLU B N 1
ATOM 14174 C CA . GLU B 1 837 ? 16.828 35.25 3.887 1 94.38 837 GLU B CA 1
ATOM 14175 C C . GLU B 1 837 ? 17.688 34.438 2.916 1 94.38 837 GLU B C 1
ATOM 14177 O O . GLU B 1 837 ? 17.938 33.25 3.152 1 94.38 837 GLU B O 1
ATOM 14182 N N . GLY B 1 838 ? 18.094 35.125 1.856 1 93.62 838 GLY B N 1
ATOM 14183 C CA . GLY B 1 838 ? 19.031 34.594 0.879 1 93.62 838 GLY B CA 1
ATOM 14184 C C . GLY B 1 838 ? 20.125 35.562 0.504 1 93.62 838 GLY B C 1
ATOM 14185 O O . GLY B 1 838 ? 20.516 36.406 1.317 1 93.62 838 GLY B O 1
ATOM 14186 N N . GLY B 1 839 ? 20.656 35.406 -0.653 1 94.75 839 GLY B N 1
ATOM 14187 C CA . GLY B 1 839 ? 21.875 36.125 -1.032 1 94.75 839 GLY B CA 1
ATOM 14188 C C . GLY B 1 839 ? 21.609 37.375 -1.857 1 94.75 839 GLY B C 1
ATOM 14189 O O . GLY B 1 839 ? 22.547 38.062 -2.254 1 94.75 839 GLY B O 1
ATOM 14190 N N . LEU B 1 840 ? 20.359 37.75 -2.104 1 97.31 840 LEU B N 1
ATOM 14191 C CA . LEU B 1 840 ? 20.109 38.969 -2.885 1 97.31 840 LEU B CA 1
ATOM 14192 C C . LEU B 1 840 ? 20.672 40.188 -2.191 1 97.31 840 LEU B C 1
ATOM 14194 O O . LEU B 1 840 ? 20.75 40.25 -0.961 1 97.31 840 LEU B O 1
ATOM 14198 N N . HIS B 1 841 ? 21.031 41.156 -3.004 1 95.75 841 HIS B N 1
ATOM 14199 C CA . HIS B 1 841 ? 21.641 42.406 -2.523 1 95.75 841 HIS B CA 1
ATOM 14200 C C . HIS B 1 841 ? 20.812 43 -1.396 1 95.75 841 HIS B C 1
ATOM 14202 O O . HIS B 1 841 ? 21.344 43.344 -0.337 1 95.75 841 HIS B O 1
ATOM 14208 N N . GLY B 1 842 ? 19.562 43.156 -1.632 1 96.25 842 GLY B N 1
ATOM 14209 C CA . GLY B 1 842 ? 18.688 43.781 -0.652 1 96.25 842 GLY B CA 1
ATOM 14210 C C . GLY B 1 842 ? 18.531 42.938 0.607 1 96.25 842 GLY B C 1
ATOM 14211 O O . GLY B 1 842 ? 18.359 43.5 1.7 1 96.25 842 GLY B O 1
ATOM 14212 N N . GLU B 1 843 ? 18.531 41.594 0.507 1 96.69 843 GLU B N 1
ATOM 14213 C CA . GLU B 1 843 ? 18.453 40.719 1.678 1 96.69 843 GLU B CA 1
ATOM 14214 C C . GLU B 1 843 ? 19.688 40.906 2.564 1 96.69 843 GLU B C 1
ATOM 14216 O O . GLU B 1 843 ? 19.562 41.031 3.783 1 96.69 843 GLU B O 1
ATOM 14221 N N . ARG B 1 844 ? 20.844 40.969 1.999 1 95.25 844 ARG B N 1
ATOM 14222 C CA . ARG B 1 844 ? 22.094 41.094 2.746 1 95.25 844 ARG B CA 1
ATOM 14223 C C . ARG B 1 844 ? 22.188 42.438 3.449 1 95.25 844 ARG B C 1
ATOM 14225 O O . ARG B 1 844 ? 22.672 42.531 4.578 1 95.25 844 ARG B O 1
ATOM 14232 N N . LEU B 1 845 ? 21.641 43.438 2.803 1 95.38 845 LEU B N 1
ATOM 14233 C CA . LEU B 1 845 ? 21.672 44.781 3.357 1 95.38 845 LEU B CA 1
ATOM 14234 C C . LEU B 1 845 ? 20.531 45 4.34 1 95.38 845 LEU B C 1
ATOM 14236 O O . LEU B 1 845 ? 20.484 46 5.031 1 95.38 845 LEU B O 1
ATOM 14240 N N . GLY B 1 846 ? 19.562 44.156 4.402 1 96.69 846 GLY B N 1
ATOM 14241 C CA . GLY B 1 846 ? 18.453 44.25 5.332 1 96.69 846 GLY B CA 1
ATOM 14242 C C . GLY B 1 846 ? 17.375 45.219 4.871 1 96.69 846 GLY B C 1
ATOM 14243 O O . GLY B 1 846 ? 16.719 45.844 5.695 1 96.69 846 GLY B O 1
ATOM 14244 N N . TRP B 1 847 ? 17.141 45.344 3.58 1 97.81 847 TRP B N 1
ATOM 14245 C CA . TRP B 1 847 ? 16.156 46.281 3.043 1 97.81 847 TRP B CA 1
ATOM 14246 C C . TRP B 1 847 ? 14.758 45.906 3.514 1 97.81 847 TRP B C 1
ATOM 14248 O O . TRP B 1 847 ? 13.867 46.781 3.527 1 97.81 847 TRP B O 1
ATOM 14258 N N . HIS B 1 848 ? 14.523 44.656 3.846 1 97.69 848 HIS B N 1
ATOM 14259 C CA . HIS B 1 848 ? 13.203 44.188 4.25 1 97.69 848 HIS B CA 1
ATOM 14260 C C . HIS B 1 848 ? 12.938 44.5 5.723 1 97.69 848 HIS B C 1
ATOM 14262 O O . HIS B 1 848 ? 11.805 44.344 6.191 1 97.69 848 HIS B O 1
ATOM 14268 N N . LEU B 1 849 ? 13.836 44.938 6.457 1 97.56 849 LEU B N 1
ATOM 14269 C CA . LEU B 1 849 ? 13.711 45.094 7.902 1 97.56 849 LEU B CA 1
ATOM 14270 C C . LEU B 1 849 ? 13.008 46.406 8.242 1 97.56 849 LEU B C 1
ATOM 14272 O O . LEU B 1 849 ? 13.219 47.438 7.57 1 97.56 849 LEU B O 1
ATOM 14276 N N . PRO B 1 850 ? 12.211 46.375 9.336 1 97 850 PRO B N 1
ATOM 14277 C CA . PRO B 1 850 ? 11.633 47.625 9.812 1 97 850 PRO B CA 1
ATOM 14278 C C . PRO B 1 850 ? 12.695 48.688 10.148 1 97 850 PRO B C 1
ATOM 14280 O O . PRO B 1 850 ? 13.742 48.344 10.711 1 97 850 PRO B O 1
ATOM 14283 N N . GLY B 1 851 ? 12.398 49.906 9.781 1 94.69 851 GLY B N 1
ATOM 14284 C CA . GLY B 1 851 ? 13.289 51 10.148 1 94.69 851 GLY B CA 1
ATOM 14285 C C . GLY B 1 851 ? 14.344 51.281 9.102 1 94.69 851 GLY B C 1
ATOM 14286 O O . GLY B 1 851 ? 15.086 52.25 9.211 1 94.69 851 GLY B O 1
ATOM 14287 N N . PHE B 1 852 ? 14.469 50.469 8.156 1 96.31 852 PHE B N 1
ATOM 14288 C CA . PHE B 1 852 ? 15.406 50.781 7.082 1 96.31 852 PHE B CA 1
ATOM 14289 C C . PHE B 1 852 ? 15.031 52.125 6.414 1 96.31 852 PHE B C 1
ATOM 14291 O O . PHE B 1 852 ? 13.867 52.344 6.117 1 96.31 852 PHE B O 1
ATOM 14298 N N . ASP B 1 853 ? 16.031 52.875 6.168 1 95.62 853 ASP B N 1
ATOM 14299 C CA . ASP B 1 853 ? 15.797 54.188 5.566 1 95.62 853 ASP B CA 1
ATOM 14300 C C . ASP B 1 853 ? 15.875 54.125 4.043 1 95.62 853 ASP B C 1
ATOM 14302 O O . ASP B 1 853 ? 16.969 54.062 3.477 1 95.62 853 ASP B O 1
ATOM 14306 N N . ASP B 1 854 ? 14.742 54.25 3.439 1 95.81 854 ASP B N 1
ATOM 14307 C CA . ASP B 1 854 ? 14.703 54.188 1.982 1 95.81 854 ASP B CA 1
ATOM 14308 C C . ASP B 1 854 ? 14.461 55.562 1.381 1 95.81 854 ASP B C 1
ATOM 14310 O O . ASP B 1 854 ? 14.023 55.688 0.233 1 95.81 854 ASP B O 1
ATOM 14314 N N . SER B 1 855 ? 14.703 56.562 2.059 1 94.12 855 SER B N 1
ATOM 14315 C CA . SER B 1 855 ? 14.383 57.906 1.638 1 94.12 855 SER B CA 1
ATOM 14316 C C . SER B 1 855 ? 15.188 58.312 0.408 1 94.12 855 SER B C 1
ATOM 14318 O O . SER B 1 855 ? 14.766 59.156 -0.369 1 94.12 855 SER B O 1
ATOM 14320 N N . ALA B 1 856 ? 16.281 57.719 0.245 1 93.81 856 ALA B N 1
ATOM 14321 C CA . ALA B 1 856 ? 17.156 58.062 -0.874 1 93.81 856 ALA B CA 1
ATOM 14322 C C . ALA B 1 856 ? 16.734 57.344 -2.145 1 93.81 856 ALA B C 1
ATOM 14324 O O . ALA B 1 856 ? 17.25 57.625 -3.23 1 93.81 856 ALA B O 1
ATOM 14325 N N . TRP B 1 857 ? 15.812 56.438 -2.031 1 96.81 857 TRP B N 1
ATOM 14326 C CA . TRP B 1 857 ? 15.406 55.625 -3.178 1 96.81 857 TRP B CA 1
ATOM 14327 C C . TRP B 1 857 ? 14.461 56.406 -4.086 1 96.81 857 TRP B C 1
ATOM 14329 O O . TRP B 1 857 ? 13.844 57.406 -3.652 1 96.81 857 TRP B O 1
ATOM 14339 N N . GLU B 1 858 ? 14.258 55.938 -5.289 1 95.25 858 GLU B N 1
ATOM 14340 C CA . GLU B 1 858 ? 13.312 56.531 -6.234 1 95.25 858 GLU B CA 1
ATOM 14341 C C . GLU B 1 858 ? 11.883 56.094 -5.941 1 95.25 858 GLU B C 1
ATOM 14343 O O . GLU B 1 858 ? 11.672 54.969 -5.43 1 95.25 858 GLU B O 1
ATOM 14348 N N . ASP B 1 859 ? 11 56.938 -6.344 1 93.94 859 ASP B N 1
ATOM 14349 C CA . ASP B 1 859 ? 9.602 56.531 -6.301 1 93.94 859 ASP B CA 1
ATOM 14350 C C . ASP B 1 859 ? 9.273 55.594 -7.449 1 93.94 859 ASP B C 1
ATOM 14352 O O . ASP B 1 859 ? 9.758 55.781 -8.57 1 93.94 859 ASP B O 1
ATOM 14356 N N . GLY B 1 860 ? 8.516 54.469 -7.16 1 95.19 860 GLY B N 1
ATOM 14357 C CA . GLY B 1 860 ? 8.07 53.531 -8.156 1 95.19 860 GLY B CA 1
ATOM 14358 C C . GLY B 1 860 ? 7.188 52.438 -7.586 1 95.19 860 GLY B C 1
ATOM 14359 O O . GLY B 1 860 ? 7.531 51.812 -6.578 1 95.19 860 GLY B O 1
ATOM 14360 N N . SER B 1 861 ? 6.133 52.219 -8.273 1 95.31 861 SER B N 1
ATOM 14361 C CA . SER B 1 861 ? 5.164 51.219 -7.816 1 95.31 861 SER B CA 1
ATOM 14362 C C . SER B 1 861 ? 5.344 49.875 -8.547 1 95.31 861 SER B C 1
ATOM 14364 O O . SER B 1 861 ? 5.633 49.875 -9.742 1 95.31 861 SER B O 1
ATOM 14366 N N . PRO B 1 862 ? 5.113 48.75 -7.797 1 97.5 862 PRO B N 1
ATOM 14367 C CA . PRO B 1 862 ? 5.148 47.438 -8.477 1 97.5 862 PRO B CA 1
ATOM 14368 C C . PRO B 1 862 ? 4.121 47.344 -9.594 1 97.5 862 PRO B C 1
ATOM 14370 O O . PRO B 1 862 ? 4.312 46.562 -10.539 1 97.5 862 PRO B O 1
ATOM 14373 N N . THR B 1 863 ? 3.061 48.062 -9.484 1 96.25 863 THR B N 1
ATOM 14374 C CA . THR B 1 863 ? 2.027 48.031 -10.508 1 96.25 863 THR B CA 1
ATOM 14375 C C . THR B 1 863 ? 2.484 48.75 -11.773 1 96.25 863 THR B C 1
ATOM 14377 O O . THR B 1 863 ? 1.978 48.469 -12.867 1 96.25 863 THR B O 1
ATOM 14380 N N . ASP B 1 864 ? 3.35 49.75 -11.648 1 95.06 864 ASP B N 1
ATOM 14381 C CA . ASP B 1 864 ? 3.992 50.344 -12.82 1 95.06 864 ASP B CA 1
ATOM 14382 C C . ASP B 1 864 ? 5.012 49.375 -13.43 1 95.06 864 ASP B C 1
ATOM 14384 O O . ASP B 1 864 ? 5.207 49.344 -14.641 1 95.06 864 ASP B O 1
ATOM 14388 N N . GLY B 1 865 ? 5.648 48.688 -12.523 1 95.62 865 GLY B N 1
ATOM 14389 C CA . GLY B 1 865 ? 6.613 47.688 -12.922 1 95.62 865 GLY B CA 1
ATOM 14390 C C . GLY B 1 865 ? 7.875 48.281 -13.531 1 95.62 865 GLY B C 1
ATOM 14391 O O . GLY B 1 865 ? 8.266 49.406 -13.203 1 95.62 865 GLY B O 1
ATOM 14392 N N . PHE B 1 866 ? 8.609 47.438 -14.25 1 94.94 866 PHE B N 1
ATOM 14393 C CA . PHE B 1 866 ? 9.805 47.844 -14.977 1 94.94 866 PHE B CA 1
ATOM 14394 C C . PHE B 1 866 ? 10.023 46.938 -16.203 1 94.94 866 PHE B C 1
ATOM 14396 O O . PHE B 1 866 ? 9.562 45.812 -16.234 1 94.94 866 PHE B O 1
ATOM 14403 N N . ALA B 1 867 ? 10.711 47.531 -17.094 1 94.12 867 ALA B N 1
ATOM 14404 C CA . ALA B 1 867 ? 11.031 46.812 -18.328 1 94.12 867 ALA B CA 1
ATOM 14405 C C . ALA B 1 867 ? 12.383 46.094 -18.219 1 94.12 867 ALA B C 1
ATOM 14407 O O . ALA B 1 867 ? 13.234 46.5 -17.422 1 94.12 867 ALA B O 1
ATOM 14408 N N . GLY B 1 868 ? 12.531 45.062 -19.031 1 93.31 868 GLY B N 1
ATOM 14409 C CA . GLY B 1 868 ? 13.789 44.344 -19.078 1 93.31 868 GLY B CA 1
ATOM 14410 C C . GLY B 1 868 ? 13.906 43.281 -17.984 1 93.31 868 GLY B C 1
ATOM 14411 O O . GLY B 1 868 ? 13.078 43.25 -17.062 1 93.31 868 GLY B O 1
ATOM 14412 N N . ALA B 1 869 ? 14.961 42.469 -18.141 1 95.5 869 ALA B N 1
ATOM 14413 C CA . ALA B 1 869 ? 15.25 41.438 -17.125 1 95.5 869 ALA B CA 1
ATOM 14414 C C . ALA B 1 869 ? 16.062 42.031 -15.977 1 95.5 869 ALA B C 1
ATOM 14416 O O . ALA B 1 869 ? 16.859 42.969 -16.188 1 95.5 869 ALA B O 1
ATOM 14417 N N . GLY B 1 870 ? 15.828 41.531 -14.812 1 96.38 870 GLY B N 1
ATOM 14418 C CA . GLY B 1 870 ? 16.531 42.031 -13.641 1 96.38 870 GLY B CA 1
ATOM 14419 C C . GLY B 1 870 ? 15.766 41.812 -12.344 1 96.38 870 GLY B C 1
ATOM 14420 O O . GLY B 1 870 ? 14.727 41.156 -12.344 1 96.38 870 GLY B O 1
ATOM 14421 N N . ILE B 1 871 ? 16.344 42.344 -11.297 1 98.12 871 ILE B N 1
ATOM 14422 C CA . ILE B 1 871 ? 15.719 42.219 -9.984 1 98.12 871 ILE B CA 1
ATOM 14423 C C . ILE B 1 871 ? 15.609 43.625 -9.352 1 98.12 871 ILE B C 1
ATOM 14425 O O . ILE B 1 871 ? 16.594 44.344 -9.281 1 98.12 871 ILE B O 1
ATOM 14429 N N . ARG B 1 872 ? 14.398 43.938 -8.977 1 97.94 872 ARG B N 1
ATOM 14430 C CA . ARG B 1 872 ? 14.141 45.188 -8.266 1 97.94 872 ARG B CA 1
ATOM 14431 C C . ARG B 1 872 ? 13.57 44.906 -6.883 1 97.94 872 ARG B C 1
ATOM 14433 O O . ARG B 1 872 ? 12.984 43.875 -6.641 1 97.94 872 ARG B O 1
ATOM 14440 N N . TRP B 1 873 ? 13.828 45.875 -6.016 1 98.31 873 TRP B N 1
ATOM 14441 C CA . TRP B 1 873 ? 13.297 45.812 -4.656 1 98.31 873 TRP B CA 1
ATOM 14442 C C . TRP B 1 873 ? 12.305 46.938 -4.402 1 98.31 873 TRP B C 1
ATOM 14444 O O . TRP B 1 873 ? 12.641 48.125 -4.578 1 98.31 873 TRP B O 1
ATOM 14454 N N . TYR B 1 874 ? 11.133 46.625 -4.043 1 98.5 874 TYR B N 1
ATOM 14455 C CA . TYR B 1 874 ? 10.102 47.594 -3.713 1 98.5 874 TYR B CA 1
ATOM 14456 C C . TYR B 1 874 ? 9.836 47.625 -2.211 1 98.5 874 TYR B C 1
ATOM 14458 O O . TYR B 1 874 ? 9.875 46.594 -1.55 1 98.5 874 TYR B O 1
ATOM 14466 N N . ARG B 1 875 ? 9.539 48.781 -1.69 1 97.88 875 ARG B N 1
ATOM 14467 C CA . ARG B 1 875 ? 9.234 48.938 -0.271 1 97.88 875 ARG B CA 1
ATOM 14468 C C . ARG B 1 875 ? 8.133 49.969 -0.051 1 97.88 875 ARG B C 1
ATOM 14470 O O . ARG B 1 875 ? 8.062 50.969 -0.764 1 97.88 875 ARG B O 1
ATOM 14477 N N . THR B 1 876 ? 7.293 49.719 0.873 1 97.81 876 THR B N 1
ATOM 14478 C CA . THR B 1 876 ? 6.301 50.688 1.322 1 97.81 876 THR B CA 1
ATOM 14479 C C . THR B 1 876 ? 5.949 50.469 2.789 1 97.81 876 THR B C 1
ATOM 14481 O O . THR B 1 876 ? 6.41 49.5 3.402 1 97.81 876 THR B O 1
ATOM 14484 N N . GLU B 1 877 ? 5.266 51.375 3.355 1 97.06 877 GLU B N 1
ATOM 14485 C CA . GLU B 1 877 ? 4.73 51.281 4.711 1 97.06 877 GLU B CA 1
ATOM 14486 C C . GLU B 1 877 ? 3.234 51.594 4.73 1 97.06 877 GLU B C 1
ATOM 14488 O O . GLU B 1 877 ? 2.729 52.344 3.889 1 97.06 877 GLU B O 1
ATOM 14493 N N . PHE B 1 878 ? 2.549 51 5.555 1 97.75 878 PHE B N 1
ATOM 14494 C CA . PHE B 1 878 ? 1.125 51.219 5.766 1 97.75 878 PHE B CA 1
ATOM 14495 C C . PHE B 1 878 ? 0.757 51.062 7.234 1 97.75 878 PHE B C 1
ATOM 14497 O O . PHE B 1 878 ? 1.497 50.438 7.996 1 97.75 878 PHE B O 1
ATOM 14504 N N . ALA B 1 879 ? -0.356 51.562 7.574 1 96.88 879 ALA B N 1
ATOM 14505 C CA . ALA B 1 879 ? -0.812 51.469 8.961 1 96.88 879 ALA B CA 1
ATOM 14506 C C . ALA B 1 879 ? -2.186 50.812 9.047 1 96.88 879 ALA B C 1
ATOM 14508 O O . ALA B 1 879 ? -3.018 51 8.148 1 96.88 879 ALA B O 1
ATOM 14509 N N . LEU B 1 880 ? -2.371 50.062 10.047 1 97.25 880 LEU B N 1
ATOM 14510 C CA . LEU B 1 880 ? -3.664 49.469 10.344 1 97.25 880 LEU B CA 1
ATOM 14511 C C . LEU B 1 880 ? -4.215 49.969 11.672 1 97.25 880 LEU B C 1
ATOM 14513 O O . LEU B 1 880 ? -3.467 50.5 12.492 1 97.25 880 LEU B O 1
ATOM 14517 N N . ASP B 1 881 ? -5.508 49.812 11.766 1 96.12 881 ASP B N 1
ATOM 14518 C CA . ASP B 1 881 ? -6.176 50.188 13.008 1 96.12 881 ASP B CA 1
ATOM 14519 C C . ASP B 1 881 ? -7.332 49.25 13.32 1 96.12 881 ASP B C 1
ATOM 14521 O O . ASP B 1 881 ? -8.469 49.688 13.5 1 96.12 881 ASP B O 1
ATOM 14525 N N . VAL B 1 882 ? -7.109 48.031 13.477 1 96.19 882 VAL B N 1
ATOM 14526 C CA . VAL B 1 882 ? -8.117 47.031 13.797 1 96.19 882 VAL B CA 1
ATOM 14527 C C . VAL B 1 882 ? -8.555 47.188 15.25 1 96.19 882 VAL B C 1
ATOM 14529 O O . VAL B 1 882 ? -7.715 47.312 16.141 1 96.19 882 VAL B O 1
ATOM 14532 N N . ASP B 1 883 ? -9.812 47.062 15.484 1 95.25 883 ASP B N 1
ATOM 14533 C CA . ASP B 1 883 ? -10.32 47.156 16.859 1 95.25 883 ASP B CA 1
ATOM 14534 C C . ASP B 1 883 ? -9.695 46.094 17.734 1 95.25 883 ASP B C 1
ATOM 14536 O O . ASP B 1 883 ? -9.5 44.938 17.297 1 95.25 883 ASP B O 1
ATOM 14540 N N . GLU B 1 884 ? -9.516 46.406 18.953 1 93.19 884 GLU B N 1
ATOM 14541 C CA . GLU B 1 884 ? -8.75 45.562 19.859 1 93.19 884 GLU B CA 1
ATOM 14542 C C . GLU B 1 884 ? -9.5 44.25 20.156 1 93.19 884 GLU B C 1
ATOM 14544 O O . GLU B 1 884 ? -8.883 43.219 20.438 1 93.19 884 GLU B O 1
ATOM 14549 N N . ASP B 1 885 ? -10.742 44.25 20.078 1 94.94 885 ASP B N 1
ATOM 14550 C CA . ASP B 1 885 ? -11.516 43.062 20.438 1 94.94 885 ASP B CA 1
ATOM 14551 C C . ASP B 1 885 ? -11.867 42.25 19.203 1 94.94 885 ASP B C 1
ATOM 14553 O O . ASP B 1 885 ? -12.766 41.406 19.25 1 94.94 885 ASP B O 1
ATOM 14557 N N . LEU B 1 886 ? -11.219 42.5 18.109 1 96.19 886 LEU B N 1
ATOM 14558 C CA . LEU B 1 886 ? -11.516 41.75 16.891 1 96.19 886 LEU B CA 1
ATOM 14559 C C . LEU B 1 886 ? -10.352 40.844 16.5 1 96.19 886 LEU B C 1
ATOM 14561 O O . LEU B 1 886 ? -9.188 41.219 16.656 1 96.19 886 LEU B O 1
ATOM 14565 N N . ASP B 1 887 ? -10.672 39.625 16.109 1 96.44 887 ASP B N 1
ATOM 14566 C CA . ASP B 1 887 ? -9.789 38.812 15.289 1 96.44 887 ASP B CA 1
ATOM 14567 C C . ASP B 1 887 ? -10.094 39 13.805 1 96.44 887 ASP B C 1
ATOM 14569 O O . ASP B 1 887 ? -11.164 38.625 13.336 1 96.44 887 ASP B O 1
ATOM 14573 N N . ALA B 1 888 ? -9.211 39.656 13.125 1 96.94 888 ALA B N 1
ATOM 14574 C CA . ALA B 1 888 ? -9.383 39.938 11.703 1 96.94 888 ALA B CA 1
ATOM 14575 C C . ALA B 1 888 ? -8.203 39.438 10.883 1 96.94 888 ALA B C 1
ATOM 14577 O O . ALA B 1 888 ? -7.254 40.188 10.625 1 96.94 888 ALA B O 1
ATOM 14578 N N . PRO B 1 889 ? -8.273 38.156 10.461 1 96.88 889 PRO B N 1
ATOM 14579 C CA . PRO B 1 889 ? -7.176 37.688 9.625 1 96.88 889 PRO B CA 1
ATOM 14580 C C . PRO B 1 889 ? -7.027 38.469 8.336 1 96.88 889 PRO B C 1
ATOM 14582 O O . PRO B 1 889 ? -8 38.656 7.594 1 96.88 889 PRO B O 1
ATOM 14585 N N . ILE B 1 890 ? -5.82 38.969 8.109 1 97.94 890 ILE B N 1
ATOM 14586 C CA . ILE B 1 890 ? -5.496 39.844 6.977 1 97.94 890 ILE B CA 1
ATOM 14587 C C . ILE B 1 890 ? -4.324 39.25 6.199 1 97.94 890 ILE B C 1
ATOM 14589 O O . ILE B 1 890 ? -3.463 38.562 6.777 1 97.94 890 ILE B O 1
ATOM 14593 N N . GLY B 1 891 ? -4.32 39.375 4.945 1 97.69 891 GLY B N 1
ATOM 14594 C CA . GLY B 1 891 ? -3.221 38.938 4.098 1 97.69 891 GLY B CA 1
ATOM 14595 C C . GLY B 1 891 ? -3.037 39.812 2.871 1 97.69 891 GLY B C 1
ATOM 14596 O O . GLY B 1 891 ? -3.486 40.969 2.848 1 97.69 891 GLY B O 1
ATOM 14597 N N . LEU B 1 892 ? -2.254 39.344 1.996 1 98.38 892 LEU B N 1
ATOM 14598 C CA . LEU B 1 892 ? -1.971 40.031 0.743 1 98.38 892 LEU B CA 1
ATOM 14599 C C . LEU B 1 892 ? -2.455 39.219 -0.449 1 98.38 892 LEU B C 1
ATOM 14601 O O . LEU B 1 892 ? -2.24 38 -0.504 1 98.38 892 LEU B O 1
ATOM 14605 N N . GLU B 1 893 ? -3.152 39.812 -1.295 1 97.69 893 GLU B N 1
ATOM 14606 C CA . GLU B 1 893 ? -3.527 39.188 -2.562 1 97.69 893 GLU B CA 1
ATOM 14607 C C . GLU B 1 893 ? -2.734 39.781 -3.723 1 97.69 893 GLU B C 1
ATOM 14609 O O . GLU B 1 893 ? -2.598 41 -3.828 1 97.69 893 GLU B O 1
ATOM 14614 N N . VAL B 1 894 ? -2.156 38.938 -4.523 1 97.81 894 VAL B N 1
ATOM 14615 C CA . VAL B 1 894 ? -1.306 39.406 -5.617 1 97.81 894 VAL B CA 1
ATOM 14616 C C . VAL B 1 894 ? -1.743 38.75 -6.922 1 97.81 894 VAL B C 1
ATOM 14618 O O . VAL B 1 894 ? -2.305 37.656 -6.914 1 97.81 894 VAL B O 1
ATOM 14621 N N . SER B 1 895 ? -1.532 39.406 -7.934 1 96.81 895 SER B N 1
ATOM 14622 C CA . SER B 1 895 ? -1.745 38.875 -9.266 1 96.81 895 SER B CA 1
ATOM 14623 C C . SER B 1 895 ? -0.819 39.531 -10.289 1 96.81 895 SER B C 1
ATOM 14625 O O . SER B 1 895 ? -0.578 40.719 -10.227 1 96.81 895 SER B O 1
ATOM 14627 N N . ILE B 1 896 ? -0.181 38.812 -11.117 1 97.19 896 ILE B N 1
ATOM 14628 C CA . ILE B 1 896 ? 0.589 39.188 -12.297 1 97.19 896 ILE B CA 1
ATOM 14629 C C . ILE B 1 896 ? 0.012 38.5 -13.531 1 97.19 896 ILE B C 1
ATOM 14631 O O . ILE B 1 896 ? -0.381 37.344 -13.477 1 97.19 896 ILE B O 1
ATOM 14635 N N . PRO B 1 897 ? -0.105 39.219 -14.617 1 92.88 897 PRO B N 1
ATOM 14636 C CA . PRO B 1 897 ? -0.758 38.656 -15.805 1 92.88 897 PRO B CA 1
ATOM 14637 C C . PRO B 1 897 ? -0.128 37.344 -16.281 1 92.88 897 PRO B C 1
ATOM 14639 O O . PRO B 1 897 ? 1.095 37.188 -16.219 1 92.88 897 PRO B O 1
ATOM 14642 N N . ASP B 1 898 ? -0.965 36.562 -16.812 1 86.88 898 ASP B N 1
ATOM 14643 C CA . ASP B 1 898 ? -0.544 35.25 -17.328 1 86.88 898 ASP B CA 1
ATOM 14644 C C . ASP B 1 898 ? 0.537 35.406 -18.406 1 86.88 898 ASP B C 1
ATOM 14646 O O . ASP B 1 898 ? 0.49 36.344 -19.203 1 86.88 898 ASP B O 1
ATOM 14650 N N . GLY B 1 899 ? 1.422 34.531 -18.406 1 87.5 899 GLY B N 1
ATOM 14651 C CA . GLY B 1 899 ? 2.482 34.531 -19.391 1 87.5 899 GLY B CA 1
ATOM 14652 C C . GLY B 1 899 ? 3.756 35.219 -18.906 1 87.5 899 GLY B C 1
ATOM 14653 O O . GLY B 1 899 ? 4.824 35.031 -19.484 1 87.5 899 GLY B O 1
ATOM 14654 N N . THR B 1 900 ? 3.652 35.969 -17.922 1 94.88 900 THR B N 1
ATOM 14655 C CA . THR B 1 900 ? 4.828 36.625 -17.344 1 94.88 900 THR B CA 1
ATOM 14656 C C . THR B 1 900 ? 5.668 35.625 -16.547 1 94.88 900 THR B C 1
ATOM 14658 O O . THR B 1 900 ? 5.148 34.938 -15.688 1 94.88 900 THR B O 1
ATOM 14661 N N . VAL B 1 901 ? 6.949 35.531 -16.859 1 96.31 901 VAL B N 1
ATOM 14662 C CA . VAL B 1 901 ? 7.863 34.656 -16.094 1 96.31 901 VAL B CA 1
ATOM 14663 C C . VAL B 1 901 ? 8.602 35.5 -15.055 1 96.31 901 VAL B C 1
ATOM 14665 O O . VAL B 1 901 ? 9.555 36.219 -15.375 1 96.31 901 VAL B O 1
ATOM 14668 N N . ALA B 1 902 ? 8.117 35.406 -13.852 1 97.69 902 ALA B N 1
ATOM 14669 C CA . ALA B 1 902 ? 8.656 36.219 -12.773 1 97.69 902 ALA B CA 1
ATOM 14670 C C . ALA B 1 902 ? 8.633 35.438 -11.445 1 97.69 902 ALA B C 1
ATOM 14672 O O . ALA B 1 902 ? 7.977 34.406 -11.328 1 97.69 902 ALA B O 1
ATOM 14673 N N . ARG B 1 903 ? 9.406 35.969 -10.555 1 97.56 903 ARG B N 1
ATOM 14674 C CA . ARG B 1 903 ? 9.469 35.438 -9.195 1 97.56 903 ARG B CA 1
ATOM 14675 C C . ARG B 1 903 ? 9.438 36.562 -8.164 1 97.56 903 ARG B C 1
ATOM 14677 O O . ARG B 1 903 ? 10.141 37.562 -8.312 1 97.56 903 ARG B O 1
ATOM 14684 N N . VAL B 1 904 ? 8.609 36.344 -7.172 1 98.31 904 VAL B N 1
ATOM 14685 C CA . VAL B 1 904 ? 8.422 37.406 -6.176 1 98.31 904 VAL B CA 1
ATOM 14686 C C . VAL B 1 904 ? 8.602 36.812 -4.773 1 98.31 904 VAL B C 1
ATOM 14688 O O . VAL B 1 904 ? 8.047 35.781 -4.457 1 98.31 904 VAL B O 1
ATOM 14691 N N . GLN B 1 905 ? 9.375 37.469 -3.945 1 98.31 905 GLN B N 1
ATOM 14692 C CA . GLN B 1 905 ? 9.375 37.25 -2.504 1 98.31 905 GLN B CA 1
ATOM 14693 C C . GLN B 1 905 ? 8.625 38.344 -1.777 1 98.31 905 GLN B C 1
ATOM 14695 O O . GLN B 1 905 ? 8.727 39.531 -2.154 1 98.31 905 GLN B O 1
ATOM 14700 N N . ILE B 1 906 ? 7.891 38 -0.791 1 98.69 906 ILE B N 1
ATOM 14701 C CA . ILE B 1 906 ? 7.074 38.938 -0.036 1 98.69 906 ILE B CA 1
ATOM 14702 C C . ILE B 1 906 ? 7.555 39 1.413 1 98.69 906 ILE B C 1
ATOM 14704 O O . ILE B 1 906 ? 7.57 37.969 2.104 1 98.69 906 ILE B O 1
ATOM 14708 N N . PHE B 1 907 ? 7.918 40.219 1.856 1 98.56 907 PHE B N 1
ATOM 14709 C CA . PHE B 1 907 ? 8.352 40.438 3.232 1 98.56 907 PHE B CA 1
ATOM 14710 C C . PHE B 1 907 ? 7.402 41.375 3.959 1 98.56 907 PHE B C 1
ATOM 14712 O O . PHE B 1 907 ? 7.059 42.438 3.436 1 98.56 907 PHE B O 1
ATOM 14719 N N . VAL B 1 908 ? 6.984 41.031 5.09 1 98.62 908 VAL B N 1
ATOM 14720 C CA . VAL B 1 908 ? 6.199 41.906 5.961 1 98.62 908 VAL B CA 1
ATOM 14721 C C . VAL B 1 908 ? 6.883 42.031 7.32 1 98.62 908 VAL B C 1
ATOM 14723 O O . VAL B 1 908 ? 7.145 41.031 7.984 1 98.62 908 VAL B O 1
ATOM 14726 N N . ASN B 1 909 ? 7.184 43.219 7.715 1 98.44 909 ASN B N 1
ATOM 14727 C CA . ASN B 1 909 ? 7.902 43.531 8.953 1 98.44 909 ASN B CA 1
ATOM 14728 C C . ASN B 1 909 ? 9.117 42.625 9.117 1 98.44 909 ASN B C 1
ATOM 14730 O O . ASN B 1 909 ? 9.383 42.125 10.219 1 98.44 909 ASN B O 1
ATOM 14734 N N . GLY B 1 910 ? 9.703 42.344 8.047 1 97.75 910 GLY B N 1
ATOM 14735 C CA . GLY B 1 910 ? 10.977 41.625 8.031 1 97.75 910 GLY B CA 1
ATOM 14736 C C . GLY B 1 910 ? 10.828 40.156 7.781 1 97.75 910 GLY B C 1
ATOM 14737 O O . GLY B 1 910 ? 11.797 39.469 7.461 1 97.75 910 GLY B O 1
ATOM 14738 N N . TYR B 1 911 ? 9.656 39.594 7.926 1 98.38 911 TYR B N 1
ATOM 14739 C CA . TYR B 1 911 ? 9.43 38.156 7.715 1 98.38 911 TYR B CA 1
ATOM 14740 C C . TYR B 1 911 ? 9.102 37.875 6.254 1 98.38 911 TYR B C 1
ATOM 14742 O O . TYR B 1 911 ? 8.234 38.531 5.668 1 98.38 911 TYR B O 1
ATOM 14750 N N . GLN B 1 912 ? 9.734 36.875 5.656 1 98.25 912 GLN B N 1
ATOM 14751 C CA . GLN B 1 912 ? 9.383 36.406 4.312 1 98.25 912 GLN B CA 1
ATOM 14752 C C . GLN B 1 912 ? 8.156 35.5 4.344 1 98.25 912 GLN B C 1
ATOM 14754 O O . GLN B 1 912 ? 8.289 34.281 4.461 1 98.25 912 GLN B O 1
ATOM 14759 N N . TYR B 1 913 ? 7.043 36 3.994 1 98.31 913 TYR B N 1
ATOM 14760 C CA . TYR B 1 913 ? 5.805 35.25 4.168 1 98.31 913 TYR B CA 1
ATOM 14761 C C . TYR B 1 913 ? 5.156 34.938 2.824 1 98.31 913 TYR B C 1
ATOM 14763 O O . TYR B 1 913 ? 3.945 34.719 2.746 1 98.31 913 TYR B O 1
ATOM 14771 N N . GLY B 1 914 ? 6.035 35 1.813 1 97.56 914 GLY B N 1
ATOM 14772 C CA . GLY B 1 914 ? 5.434 34.594 0.551 1 97.56 914 GLY B CA 1
ATOM 14773 C C . GLY B 1 914 ? 6.449 34.406 -0.565 1 97.56 914 GLY B C 1
ATOM 14774 O O . GLY B 1 914 ? 7.402 35.188 -0.664 1 97.56 914 GLY B O 1
ATOM 14775 N N . LYS B 1 915 ? 6.219 33.438 -1.411 1 97.38 915 LYS B N 1
ATOM 14776 C CA . LYS B 1 915 ? 6.832 33.25 -2.725 1 97.38 915 LYS B CA 1
ATOM 14777 C C . LYS B 1 915 ? 5.766 33.094 -3.809 1 97.38 915 LYS B C 1
ATOM 14779 O O . LYS B 1 915 ? 4.98 32.156 -3.783 1 97.38 915 LYS B O 1
ATOM 14784 N N . TYR B 1 916 ? 5.832 34.062 -4.633 1 97.5 916 TYR B N 1
ATOM 14785 C CA . TYR B 1 916 ? 4.816 34.094 -5.684 1 97.5 916 TYR B CA 1
ATOM 14786 C C . TYR B 1 916 ? 5.449 33.875 -7.055 1 97.5 916 TYR B C 1
ATOM 14788 O O . TYR B 1 916 ? 6.297 34.688 -7.473 1 97.5 916 TYR B O 1
ATOM 14796 N N . LEU B 1 917 ? 5.059 32.75 -7.707 1 97.38 917 LEU B N 1
ATOM 14797 C CA . LEU B 1 917 ? 5.441 32.469 -9.078 1 97.38 917 LEU B CA 1
ATOM 14798 C C . LEU B 1 917 ? 4.223 32.438 -10 1 97.38 917 LEU B C 1
ATOM 14800 O O . LEU B 1 917 ? 3.582 31.406 -10.172 1 97.38 917 LEU B O 1
ATOM 14804 N N . PRO B 1 918 ? 3.957 33.5 -10.68 1 95.25 918 PRO B N 1
ATOM 14805 C CA . PRO B 1 918 ? 2.715 33.594 -11.453 1 95.25 918 PRO B CA 1
ATOM 14806 C C . PRO B 1 918 ? 2.623 32.531 -12.547 1 95.25 918 PRO B C 1
ATOM 14808 O O . PRO B 1 918 ? 1.524 32.125 -12.914 1 95.25 918 PRO B O 1
ATOM 14811 N N . HIS B 1 919 ? 3.717 32.062 -13.094 1 93.25 919 HIS B N 1
ATOM 14812 C CA . HIS B 1 919 ? 3.719 31.156 -14.234 1 93.25 919 HIS B CA 1
ATOM 14813 C C . HIS B 1 919 ? 3.654 29.703 -13.781 1 93.25 919 HIS B C 1
ATOM 14815 O O . HIS B 1 919 ? 3.482 28.812 -14.602 1 93.25 919 HIS B O 1
ATOM 14821 N N . ILE B 1 920 ? 3.746 29.391 -12.492 1 92.12 920 ILE B N 1
ATOM 14822 C CA . ILE B 1 920 ? 3.664 28.031 -11.969 1 92.12 920 ILE B CA 1
ATOM 14823 C C . ILE B 1 920 ? 2.488 27.922 -11 1 92.12 920 ILE B C 1
ATOM 14825 O O . ILE B 1 920 ? 1.665 27.016 -11.117 1 92.12 920 ILE B O 1
ATOM 14829 N N . GLY B 1 921 ? 2.377 28.984 -10.141 1 91.75 921 GLY B N 1
ATOM 14830 C CA . GLY B 1 921 ? 1.332 28.953 -9.125 1 91.75 921 GLY B CA 1
ATOM 14831 C C . GLY B 1 921 ? 1.546 27.875 -8.078 1 91.75 921 GLY B C 1
ATOM 14832 O O . GLY B 1 921 ? 2.674 27.438 -7.863 1 91.75 921 GLY B O 1
ATOM 14833 N N . PRO B 1 922 ? 0.421 27.578 -7.262 1 93.5 922 PRO B N 1
ATOM 14834 C CA . PRO B 1 922 ? -0.958 28.031 -7.465 1 93.5 922 PRO B CA 1
ATOM 14835 C C . PRO B 1 922 ? -1.322 29.219 -6.582 1 93.5 922 PRO B C 1
ATOM 14837 O O . PRO B 1 922 ? -2.373 29.828 -6.777 1 93.5 922 PRO B O 1
ATOM 14840 N N . GLN B 1 923 ? -0.595 29.641 -5.594 1 95.44 923 GLN B N 1
ATOM 14841 C CA . GLN B 1 923 ? -1.005 30.5 -4.484 1 95.44 923 GLN B CA 1
ATOM 14842 C C . GLN B 1 923 ? -1.062 31.969 -4.91 1 95.44 923 GLN B C 1
ATOM 14844 O O . GLN B 1 923 ? -0.13 32.469 -5.539 1 95.44 923 GLN B O 1
ATOM 14849 N N . THR B 1 924 ? -2.164 32.656 -4.512 1 96 924 THR B N 1
ATOM 14850 C CA . THR B 1 924 ? -2.316 34.094 -4.855 1 96 924 THR B CA 1
ATOM 14851 C C . THR B 1 924 ? -2.674 34.906 -3.623 1 96 924 THR B C 1
ATOM 14853 O O . THR B 1 924 ? -2.689 36.125 -3.674 1 96 924 THR B O 1
ATOM 14856 N N . ARG B 1 925 ? -2.975 34.281 -2.594 1 97 925 ARG B N 1
ATOM 14857 C CA . ARG B 1 925 ? -3.252 34.969 -1.327 1 97 925 ARG B CA 1
ATOM 14858 C C . ARG B 1 925 ? -2.301 34.5 -0.235 1 97 925 ARG B C 1
ATOM 14860 O O . ARG B 1 925 ? -2.033 33.281 -0.115 1 97 925 ARG B O 1
ATOM 14867 N N . PHE B 1 926 ? -1.8 35.406 0.488 1 98.12 926 PHE B N 1
ATOM 14868 C CA . PHE B 1 926 ? -0.821 35.125 1.527 1 98.12 926 PHE B CA 1
ATOM 14869 C C . PHE B 1 926 ? -1.259 35.688 2.865 1 98.12 926 PHE B C 1
ATOM 14871 O O . PHE B 1 926 ? -1.133 36.906 3.092 1 98.12 926 PHE B O 1
ATOM 14878 N N . PRO B 1 927 ? -1.741 34.875 3.801 1 98.25 927 PRO B N 1
ATOM 14879 C CA . PRO B 1 927 ? -2.164 35.406 5.105 1 98.25 927 PRO B CA 1
ATOM 14880 C C . PRO B 1 927 ? -0.987 35.75 6.016 1 98.25 927 PRO B C 1
ATOM 14882 O O . PRO B 1 927 ? 0.029 35.031 6.008 1 98.25 927 PRO B O 1
ATOM 14885 N N . PHE B 1 928 ? -1.166 36.781 6.816 1 98.25 928 PHE B N 1
ATOM 14886 C CA . PHE B 1 928 ? -0.185 37.219 7.801 1 98.25 928 PHE B CA 1
ATOM 14887 C C . PHE B 1 928 ? -0.759 37.156 9.211 1 98.25 928 PHE B C 1
ATOM 14889 O O . PHE B 1 928 ? -1.7 37.875 9.539 1 98.25 928 PHE B O 1
ATOM 14896 N N . PRO B 1 929 ? -0.224 36.375 10.047 1 98.06 929 PRO B N 1
ATOM 14897 C CA . PRO B 1 929 ? -0.763 36.344 11.406 1 98.06 929 PRO B CA 1
ATOM 14898 C C . PRO B 1 929 ? -0.381 37.594 12.219 1 98.06 929 PRO B C 1
ATOM 14900 O O . PRO B 1 929 ? 0.66 38.219 11.969 1 98.06 929 PRO B O 1
ATOM 14903 N N . PRO B 1 930 ? -1.209 37.938 13.258 1 97.31 930 PRO B N 1
ATOM 14904 C CA . PRO B 1 930 ? -0.736 38.938 14.219 1 97.31 930 PRO B CA 1
ATOM 14905 C C . PRO B 1 930 ? 0.616 38.594 14.828 1 97.31 930 PRO B C 1
ATOM 14907 O O . PRO B 1 930 ? 0.873 37.406 15.117 1 97.31 930 PRO B O 1
ATOM 14910 N N . GLY B 1 931 ? 1.428 39.5 15.109 1 96.81 931 GLY B N 1
ATOM 14911 C CA . GLY B 1 931 ? 2.805 39.281 15.508 1 96.81 931 GLY B CA 1
ATOM 14912 C C . GLY B 1 931 ? 3.797 39.469 14.375 1 96.81 931 GLY B C 1
ATOM 14913 O O . GLY B 1 931 ? 4.809 40.156 14.539 1 96.81 931 GLY B O 1
ATOM 14914 N N . VAL B 1 932 ? 3.449 38.812 13.273 1 97.88 932 VAL B N 1
ATOM 14915 C CA . VAL B 1 932 ? 4.152 39.094 12.031 1 97.88 932 VAL B CA 1
ATOM 14916 C C . VAL B 1 932 ? 3.637 40.406 11.445 1 97.88 932 VAL B C 1
ATOM 14918 O O . VAL B 1 932 ? 4.418 41.219 10.93 1 97.88 932 VAL B O 1
ATOM 14921 N N . LEU B 1 933 ? 2.377 40.594 11.57 1 97.81 933 LEU B N 1
ATOM 14922 C CA . LEU B 1 933 ? 1.668 41.812 11.203 1 97.81 933 LEU B CA 1
ATOM 14923 C C . LEU B 1 933 ? 1.292 42.625 12.453 1 97.81 933 LEU B C 1
ATOM 14925 O O . LEU B 1 933 ? 0.899 42.031 13.469 1 97.81 933 LEU B O 1
ATOM 14929 N N . ASN B 1 934 ? 1.421 43.906 12.328 1 97.56 934 ASN B N 1
ATOM 14930 C CA . ASN B 1 934 ? 0.855 44.781 13.352 1 97.56 934 ASN B CA 1
ATOM 14931 C C . ASN B 1 934 ? -0.597 45.156 13.047 1 97.56 934 ASN B C 1
ATOM 14933 O O . ASN B 1 934 ? -0.873 45.906 12.117 1 97.56 934 ASN B O 1
ATOM 14937 N N . ASN B 1 935 ? -1.457 44.719 13.891 1 95.69 935 ASN B N 1
ATOM 14938 C CA . ASN B 1 935 ? -2.873 45 13.688 1 95.69 935 ASN B CA 1
ATOM 14939 C C . ASN B 1 935 ? -3.189 46.469 13.938 1 95.69 935 ASN B C 1
ATOM 14941 O O . ASN B 1 935 ? -4.234 46.969 13.508 1 95.69 935 ASN B O 1
ATOM 14945 N N . ARG B 1 936 ? -2.436 47.031 14.68 1 95.62 936 ARG B N 1
ATOM 14946 C CA . ARG B 1 936 ? -2.498 48.469 14.945 1 95.62 936 ARG B CA 1
ATOM 14947 C C . ARG B 1 936 ? -1.125 49.125 14.797 1 95.62 936 ARG B C 1
ATOM 14949 O O . ARG B 1 936 ? -0.138 48.625 15.344 1 95.62 936 ARG B O 1
ATOM 14956 N N . GLY B 1 937 ? -1.107 50.219 14.062 1 95.19 937 GLY B N 1
ATOM 14957 C CA . GLY B 1 937 ? 0.155 50.906 13.836 1 95.19 937 GLY B CA 1
ATOM 14958 C C . GLY B 1 937 ? 0.753 50.594 12.469 1 95.19 937 GLY B C 1
ATOM 14959 O O . GLY B 1 937 ? 0.047 50.188 11.555 1 95.19 937 GLY B O 1
ATOM 14960 N N . SER B 1 938 ? 2.025 50.906 12.391 1 96.12 938 SER B N 1
ATOM 14961 C CA . SER B 1 938 ? 2.684 50.875 11.094 1 96.12 938 SER B CA 1
ATOM 14962 C C . SER B 1 938 ? 3.217 49.469 10.758 1 96.12 938 SER B C 1
ATOM 14964 O O . SER B 1 938 ? 3.643 48.75 11.656 1 96.12 938 SER B O 1
ATOM 14966 N N . ASN B 1 939 ? 3.238 49.125 9.562 1 97.69 939 ASN B N 1
ATOM 14967 C CA . ASN B 1 939 ? 3.822 47.938 8.977 1 97.69 939 ASN B CA 1
ATOM 14968 C C . ASN B 1 939 ? 4.691 48.281 7.77 1 97.69 939 ASN B C 1
ATOM 14970 O O . ASN B 1 939 ? 4.406 49.219 7.039 1 97.69 939 ASN B O 1
ATOM 14974 N N . SER B 1 940 ? 5.723 47.5 7.621 1 97.94 940 SER B N 1
ATOM 14975 C CA . SER B 1 940 ? 6.531 47.594 6.41 1 97.94 940 SER B CA 1
ATOM 14976 C C . SER B 1 940 ? 6.273 46.406 5.473 1 97.94 940 SER B C 1
ATOM 14978 O O . SER B 1 940 ? 6.121 45.281 5.926 1 97.94 940 SER B O 1
ATOM 14980 N N . LEU B 1 941 ? 6.133 46.688 4.246 1 98.25 941 LEU B N 1
ATOM 14981 C CA . LEU B 1 941 ? 5.984 45.688 3.203 1 98.25 941 LEU B CA 1
ATOM 14982 C C . LEU B 1 941 ? 7.074 45.812 2.146 1 98.25 941 LEU B C 1
ATOM 14984 O O . LEU B 1 941 ? 7.293 46.906 1.623 1 98.25 941 LEU B O 1
ATOM 14988 N N . SER B 1 942 ? 7.805 44.75 1.888 1 98.12 942 SER B N 1
ATOM 14989 C CA . SER B 1 942 ? 8.844 44.719 0.867 1 98.12 942 SER B CA 1
ATOM 14990 C C . SER B 1 942 ? 8.609 43.562 -0.124 1 98.12 942 SER B C 1
ATOM 14992 O O . SER B 1 942 ? 8.141 42.5 0.255 1 98.12 942 SER B O 1
ATOM 14994 N N . LEU B 1 943 ? 8.914 43.844 -1.34 1 98.5 943 LEU B N 1
ATOM 14995 C CA . LEU B 1 943 ? 8.867 42.844 -2.4 1 98.5 943 LEU B CA 1
ATOM 14996 C C . LEU B 1 943 ? 10.18 42.812 -3.178 1 98.5 943 LEU B C 1
ATOM 14998 O O . LEU B 1 943 ? 10.641 43.844 -3.664 1 98.5 943 LEU B O 1
ATOM 15002 N N . SER B 1 944 ? 10.797 41.656 -3.252 1 98.25 944 SER B N 1
ATOM 15003 C CA . SER B 1 944 ? 11.781 41.469 -4.309 1 98.25 944 SER B CA 1
ATOM 15004 C C . SER B 1 944 ? 11.125 40.938 -5.582 1 98.25 944 SER B C 1
ATOM 15006 O O . SER B 1 944 ? 10.453 39.906 -5.555 1 98.25 944 SER B O 1
ATOM 15008 N N . VAL B 1 945 ? 11.273 41.625 -6.609 1 98.44 945 VAL B N 1
ATOM 15009 C CA . VAL B 1 945 ? 10.625 41.25 -7.867 1 98.44 945 VAL B CA 1
ATOM 15010 C C . VAL B 1 945 ? 11.688 40.938 -8.914 1 98.44 945 VAL B C 1
ATOM 15012 O O . VAL B 1 945 ? 12.453 41.812 -9.328 1 98.44 945 VAL B O 1
ATOM 15015 N N . TRP B 1 946 ? 11.719 39.688 -9.328 1 98.38 946 TRP B N 1
ATOM 15016 C CA . TRP B 1 946 ? 12.672 39.125 -10.273 1 98.38 946 TRP B CA 1
ATOM 15017 C C . TRP B 1 946 ? 12 38.844 -11.609 1 98.38 946 TRP B C 1
ATOM 15019 O O . TRP B 1 946 ? 11.281 37.844 -11.758 1 98.38 946 TRP B O 1
ATOM 15029 N N . ALA B 1 947 ? 12.203 39.719 -12.594 1 97.88 947 ALA B N 1
ATOM 15030 C CA . ALA B 1 947 ? 11.781 39.469 -13.969 1 97.88 947 ALA B CA 1
ATOM 15031 C C . ALA B 1 947 ? 12.82 38.594 -14.703 1 97.88 947 ALA B C 1
ATOM 15033 O O . ALA B 1 947 ? 13.953 39.031 -14.914 1 97.88 947 ALA B O 1
ATOM 15034 N N . GLN B 1 948 ? 12.438 37.5 -15.164 1 96.56 948 GLN B N 1
ATOM 15035 C CA . GLN B 1 948 ? 13.406 36.562 -15.742 1 96.56 948 GLN B CA 1
ATOM 15036 C C . GLN B 1 948 ? 13.508 36.75 -17.25 1 96.56 948 GLN B C 1
ATOM 15038 O O . GLN B 1 948 ? 14.328 36.094 -17.906 1 96.56 948 GLN B O 1
ATOM 15043 N N . GLU B 1 949 ? 12.695 37.625 -17.766 1 94.62 949 GLU B N 1
ATOM 15044 C CA . GLU B 1 949 ? 12.711 37.906 -19.203 1 94.62 949 GLU B CA 1
ATOM 15045 C C . GLU B 1 949 ? 12.727 39.375 -19.5 1 94.62 949 GLU B C 1
ATOM 15047 O O . GLU B 1 949 ? 12.406 40.188 -18.625 1 94.62 949 GLU B O 1
ATOM 15052 N N . GLU B 1 950 ? 13.125 39.688 -20.75 1 92.56 950 GLU B N 1
ATOM 15053 C CA . GLU B 1 950 ? 13.305 41.094 -21.156 1 92.56 950 GLU B CA 1
ATOM 15054 C C . GLU B 1 950 ? 11.977 41.812 -21.203 1 92.56 950 GLU B C 1
ATOM 15056 O O . GLU B 1 950 ? 11.945 43.062 -21.172 1 92.56 950 GLU B O 1
ATOM 15061 N N . GLY B 1 951 ? 10.938 41.094 -21.156 1 93.69 951 GLY B N 1
ATOM 15062 C CA . GLY B 1 951 ? 9.617 41.719 -21.141 1 93.69 951 GLY B CA 1
ATOM 15063 C C . GLY B 1 951 ? 9.312 42.406 -19.828 1 93.69 951 GLY B C 1
ATOM 15064 O O . GLY B 1 951 ? 8.383 43.219 -19.766 1 93.69 951 GLY B O 1
ATOM 15065 N N . GLY B 1 952 ? 10.008 42.094 -18.875 1 95.44 952 GLY B N 1
ATOM 15066 C CA . GLY B 1 952 ? 9.82 42.75 -17.578 1 95.44 952 GLY B CA 1
ATOM 15067 C C . GLY B 1 952 ? 8.656 42.188 -16.797 1 95.44 952 GLY B C 1
ATOM 15068 O O . GLY B 1 952 ? 8.328 41 -16.922 1 95.44 952 GLY B O 1
ATOM 15069 N N . VAL B 1 953 ? 8.062 43.031 -15.828 1 96.56 953 VAL B N 1
ATOM 15070 C CA . VAL B 1 953 ? 6.992 42.562 -14.961 1 96.56 953 VAL B CA 1
ATOM 15071 C C . VAL B 1 953 ? 6.219 43.75 -14.398 1 96.56 953 VAL B C 1
ATOM 15073 O O . VAL B 1 953 ? 6.805 44.781 -14.094 1 96.56 953 VAL B O 1
ATOM 15076 N N . ALA B 1 954 ? 4.918 43.562 -14.383 1 97.12 954 ALA B N 1
ATOM 15077 C CA . ALA B 1 954 ? 4.02 44.5 -13.688 1 97.12 954 ALA B CA 1
ATOM 15078 C C . ALA B 1 954 ? 2.873 43.75 -13.016 1 97.12 954 ALA B C 1
ATOM 15080 O O . ALA B 1 954 ? 2.322 42.812 -13.586 1 97.12 954 ALA B O 1
ATOM 15081 N N . PHE B 1 955 ? 2.65 44.219 -11.859 1 97.38 955 PHE B N 1
ATOM 15082 C CA . PHE B 1 955 ? 1.515 43.656 -11.156 1 97.38 955 PHE B CA 1
ATOM 15083 C C . PHE B 1 955 ? 0.201 44.219 -11.68 1 97.38 955 PHE B C 1
ATOM 15085 O O . PHE B 1 955 ? 0.119 45.406 -12.008 1 97.38 955 PHE B O 1
ATOM 15092 N N . ASP B 1 956 ? -0.814 43.344 -11.75 1 95.94 956 ASP B N 1
ATOM 15093 C CA . ASP B 1 956 ? -2.145 43.875 -12.039 1 95.94 956 ASP B CA 1
ATOM 15094 C C . ASP B 1 956 ? -2.998 43.938 -10.781 1 95.94 956 ASP B C 1
ATOM 15096 O O . ASP B 1 956 ? -4.062 44.562 -10.773 1 95.94 956 ASP B O 1
ATOM 15100 N N . LYS B 1 957 ? -2.602 43.25 -9.789 1 92.38 957 LYS B N 1
ATOM 15101 C CA . LYS B 1 957 ? -3.252 43.375 -8.484 1 92.38 957 LYS B CA 1
ATOM 15102 C C . LYS B 1 957 ? -2.236 43.25 -7.355 1 92.38 957 LYS B C 1
ATOM 15104 O O . LYS B 1 957 ? -1.404 42.344 -7.359 1 92.38 957 LYS B O 1
ATOM 15109 N N . LEU B 1 958 ? -2.299 44.031 -6.449 1 97.5 958 LEU B N 1
ATOM 15110 C CA . LEU B 1 958 ? -1.504 44.062 -5.227 1 97.5 958 LEU B CA 1
ATOM 15111 C C . LEU B 1 958 ? -2.221 44.812 -4.125 1 97.5 958 LEU B C 1
ATOM 15113 O O . LEU B 1 958 ? -2.119 46.062 -4.055 1 97.5 958 LEU B O 1
ATOM 15117 N N . GLU B 1 959 ? -2.889 44.031 -3.223 1 97.88 959 GLU B N 1
ATOM 15118 C CA . GLU B 1 959 ? -3.703 44.688 -2.213 1 97.88 959 GLU B CA 1
ATOM 15119 C C . GLU B 1 959 ? -3.85 43.844 -0.962 1 97.88 959 GLU B C 1
ATOM 15121 O O . GLU B 1 959 ? -3.709 42.594 -1.023 1 97.88 959 GLU B O 1
ATOM 15126 N N . LEU B 1 960 ? -4.117 44.469 0.114 1 98.19 960 LEU B N 1
ATOM 15127 C CA . LEU B 1 960 ? -4.457 43.781 1.344 1 98.19 960 LEU B CA 1
ATOM 15128 C C . LEU B 1 960 ? -5.852 43.156 1.249 1 98.19 960 LEU B C 1
ATOM 15130 O O . LEU B 1 960 ? -6.734 43.719 0.587 1 98.19 960 LEU B O 1
ATOM 15134 N N . VAL B 1 961 ? -6.066 42.031 1.917 1 97.44 961 VAL B N 1
ATOM 15135 C CA . VAL B 1 961 ? -7.359 41.344 1.896 1 97.44 961 VAL B CA 1
ATOM 15136 C C . VAL B 1 961 ? -7.734 40.906 3.307 1 97.44 961 VAL B C 1
ATOM 15138 O O . VAL B 1 961 ? -6.867 40.562 4.102 1 97.44 961 VAL B O 1
ATOM 15141 N N . LEU B 1 962 ? -9.008 40.969 3.543 1 96.94 962 LEU B N 1
ATOM 15142 C CA . LEU B 1 962 ? -9.586 40.5 4.793 1 96.94 962 LEU B CA 1
ATOM 15143 C C . LEU B 1 962 ? -10.227 39.125 4.605 1 96.94 962 LEU B C 1
ATOM 15145 O O . LEU B 1 962 ? -11.078 38.938 3.729 1 96.94 962 LEU B O 1
ATOM 15149 N N . TYR B 1 963 ? -9.883 38.125 5.41 1 95.38 963 TYR B N 1
ATOM 15150 C CA . TYR B 1 963 ? -10.438 36.781 5.293 1 95.38 963 TYR B CA 1
ATOM 15151 C C . TYR B 1 963 ? -11.727 36.656 6.09 1 95.38 963 TYR B C 1
ATOM 15153 O O . TYR B 1 963 ? -12.633 35.906 5.703 1 95.38 963 TYR B O 1
ATOM 15161 N N . GLY B 1 964 ? -11.75 37.281 7.227 1 94.75 964 GLY B N 1
ATOM 15162 C CA . GLY B 1 964 ? -12.891 37.281 8.125 1 94.75 964 GLY B CA 1
ATOM 15163 C C . GLY B 1 964 ? -12.758 38.219 9.297 1 94.75 964 GLY B C 1
ATOM 15164 O O . GLY B 1 964 ? -11.773 38.969 9.383 1 94.75 964 GLY B O 1
ATOM 15165 N N . LYS B 1 965 ? -13.789 38.25 10.07 1 96.12 965 LYS B N 1
ATOM 15166 C CA . LYS B 1 965 ? -13.766 39.062 11.281 1 96.12 965 LYS B CA 1
ATOM 15167 C C . LYS B 1 965 ? -14.609 38.438 12.383 1 96.12 965 LYS B C 1
ATOM 15169 O O . LYS B 1 965 ? -15.695 37.906 12.117 1 96.12 965 LYS B O 1
ATOM 15174 N N . TYR B 1 966 ? -14.117 38.469 13.594 1 97.19 966 TYR B N 1
ATOM 15175 C CA . TYR B 1 966 ? -14.75 37.875 14.758 1 97.19 966 TYR B CA 1
ATOM 15176 C C . TYR B 1 966 ? -14.547 38.75 16 1 97.19 966 TYR B C 1
ATOM 15178 O O . TYR B 1 966 ? -13.422 39.156 16.297 1 97.19 966 TYR B O 1
ATOM 15186 N N . GLN B 1 967 ? -15.633 39.031 16.625 1 97.06 967 GLN B N 1
ATOM 15187 C CA . GLN B 1 967 ? -15.438 39.562 17.969 1 97.06 967 GLN B CA 1
ATOM 15188 C C . GLN B 1 967 ? -14.883 38.469 18.906 1 97.06 967 GLN B C 1
ATOM 15190 O O . GLN B 1 967 ? -15.375 37.344 18.922 1 97.06 967 GLN B O 1
ATOM 15195 N N . SER B 1 968 ? -13.812 38.812 19.641 1 96.25 968 SER B N 1
ATOM 15196 C CA . SER B 1 968 ? -13.125 37.781 20.406 1 96.25 968 SER B CA 1
ATOM 15197 C C . SER B 1 968 ? -12.719 38.281 21.781 1 96.25 968 SER B C 1
ATOM 15199 O O . SER B 1 968 ? -12.375 39.438 21.953 1 96.25 968 SER B O 1
ATOM 15201 N N . GLY B 1 969 ? -12.727 37.375 22.734 1 94.06 969 GLY B N 1
ATOM 15202 C CA . GLY B 1 969 ? -12.211 37.656 24.062 1 94.06 969 GLY B CA 1
ATOM 15203 C C . GLY B 1 969 ? -10.727 37.375 24.203 1 94.06 969 GLY B C 1
ATOM 15204 O O . GLY B 1 969 ? -10.148 37.594 25.266 1 94.06 969 GLY B O 1
ATOM 15205 N N . PHE B 1 970 ? -9.961 37 23.266 1 95.06 970 PHE B N 1
ATOM 15206 C CA . PHE B 1 970 ? -8.57 36.562 23.328 1 95.06 970 PHE B CA 1
ATOM 15207 C C . PHE B 1 970 ? -7.633 37.781 23.359 1 95.06 970 PHE B C 1
ATOM 15209 O O . PHE B 1 970 ? -6.617 37.75 24.047 1 95.06 970 PHE B O 1
ATOM 15216 N N . GLY B 1 971 ? -7.855 38.812 22.562 1 92.56 971 GLY B N 1
ATOM 15217 C CA . GLY B 1 971 ? -6.992 39.969 22.453 1 92.56 971 GLY B CA 1
ATOM 15218 C C . GLY B 1 971 ? -5.855 39.781 21.469 1 92.56 971 GLY B C 1
ATOM 15219 O O . GLY B 1 971 ? -4.719 39.531 21.875 1 92.56 971 GLY B O 1
ATOM 15220 N N . PHE B 1 972 ? -6.055 40.062 20.281 1 93.75 972 PHE B N 1
ATOM 15221 C CA . PHE B 1 972 ? -5.113 39.812 19.188 1 93.75 972 PHE B CA 1
ATOM 15222 C C . PHE B 1 972 ? -4.242 41.031 18.938 1 93.75 972 PHE B C 1
ATOM 15224 O O . PHE B 1 972 ? -3.279 40.969 18.172 1 93.75 972 PHE B O 1
ATOM 15231 N N . SER B 1 973 ? -4.523 42.188 19.469 1 89.5 973 SER B N 1
ATOM 15232 C CA . SER B 1 973 ? -3.744 43.406 19.297 1 89.5 973 SER B CA 1
ATOM 15233 C C . SER B 1 973 ? -2.779 43.594 20.453 1 89.5 973 SER B C 1
ATOM 15235 O O . SER B 1 973 ? -3.199 43.906 21.578 1 89.5 973 SER B O 1
ATOM 15237 N N . LYS B 1 974 ? -1.562 43.344 20.234 1 91 974 LYS B N 1
ATOM 15238 C CA . LYS B 1 974 ? -0.504 43.438 21.234 1 91 974 LYS B CA 1
ATOM 15239 C C . LYS B 1 974 ? 0.711 44.188 20.688 1 91 974 LYS B C 1
ATOM 15241 O O . LYS B 1 974 ? 0.74 44.562 19.5 1 91 974 LYS B O 1
ATOM 15246 N N . ASP B 1 975 ? 1.618 44.531 21.656 1 91.62 975 ASP B N 1
ATOM 15247 C CA . ASP B 1 975 ? 2.912 45.031 21.203 1 91.62 975 ASP B CA 1
ATOM 15248 C C . ASP B 1 975 ? 3.789 43.906 20.672 1 91.62 975 ASP B C 1
ATOM 15250 O O . ASP B 1 975 ? 4.219 43.031 21.438 1 91.62 975 ASP B O 1
ATOM 15254 N N . TRP B 1 976 ? 4.055 43.969 19.406 1 93.94 976 TRP B N 1
ATOM 15255 C CA . TRP B 1 976 ? 4.762 42.875 18.75 1 93.94 976 TRP B CA 1
ATOM 15256 C C . TRP B 1 976 ? 6.219 43.25 18.484 1 93.94 976 TRP B C 1
ATOM 15258 O O . TRP B 1 976 ? 6.926 42.562 17.75 1 93.94 976 TRP B O 1
ATOM 15268 N N . SER B 1 977 ? 6.793 44.25 19.062 1 93.19 977 SER B N 1
ATOM 15269 C CA . SER B 1 977 ? 8.102 44.781 18.719 1 93.19 977 SER B CA 1
ATOM 15270 C C . SER B 1 977 ? 9.211 43.781 18.984 1 93.19 977 SER B C 1
ATOM 15272 O O . SER B 1 977 ? 10.219 43.75 18.281 1 93.19 977 SER B O 1
ATOM 15274 N N . ALA B 1 978 ? 9.016 42.969 19.938 1 94.19 978 ALA B N 1
ATOM 15275 C CA . ALA B 1 978 ? 10.023 41.969 20.281 1 94.19 978 ALA B CA 1
ATOM 15276 C C . ALA B 1 978 ? 10.188 40.938 19.156 1 94.19 978 ALA B C 1
ATOM 15278 O O . ALA B 1 978 ? 11.234 40.312 19.047 1 94.19 978 ALA B O 1
ATOM 15279 N N . LEU B 1 979 ? 9.203 40.812 18.359 1 97 979 LEU B N 1
ATOM 15280 C CA . LEU B 1 979 ? 9.234 39.844 17.266 1 97 979 LEU B CA 1
ATOM 15281 C C . LEU B 1 979 ? 9.758 40.469 15.992 1 97 979 LEU B C 1
ATOM 15283 O O . LEU B 1 979 ? 9.992 39.781 15 1 97 979 LEU B O 1
ATOM 15287 N N . GLN B 1 980 ? 10 41.75 16.047 1 97.06 980 GLN B N 1
ATOM 15288 C CA . GLN B 1 980 ? 10.297 42.469 14.812 1 97.06 980 GLN B CA 1
ATOM 15289 C C . GLN B 1 980 ? 11.539 43.344 14.961 1 97.06 980 GLN B C 1
ATOM 15291 O O . GLN B 1 980 ? 11.477 44.562 14.719 1 97.06 980 GLN B O 1
ATOM 15296 N N . PRO B 1 981 ? 12.641 42.719 15.273 1 95.81 981 PRO B N 1
ATOM 15297 C CA . PRO B 1 981 ? 13.836 43.562 15.336 1 95.81 981 PRO B CA 1
ATOM 15298 C C . PRO B 1 981 ? 14.07 44.375 14.062 1 95.81 981 PRO B C 1
ATOM 15300 O O . PRO B 1 981 ? 13.828 43.875 12.961 1 95.81 981 PRO B O 1
ATOM 15303 N N . GLY B 1 982 ? 14.586 45.562 14.234 1 95.81 982 GLY B N 1
ATOM 15304 C CA . GLY B 1 982 ? 14.711 46.5 13.133 1 95.81 982 GLY B CA 1
ATOM 15305 C C . GLY B 1 982 ? 16.062 46.469 12.461 1 95.81 982 GLY B C 1
ATOM 15306 O O . GLY B 1 982 ? 16.922 45.656 12.836 1 95.81 982 GLY B O 1
ATOM 15307 N N . TRP B 1 983 ? 16.172 47.375 11.453 1 96.25 983 TRP B N 1
ATOM 15308 C CA . TRP B 1 983 ? 17.406 47.5 10.664 1 96.25 983 TRP B CA 1
ATOM 15309 C C . TRP B 1 983 ? 18.5 48.188 11.477 1 96.25 983 TRP B C 1
ATOM 15311 O O . TRP B 1 983 ? 18.234 49.062 12.305 1 96.25 983 TRP B O 1
ATOM 15321 N N . SER B 1 984 ? 19.75 47.781 11.312 1 94.62 984 SER B N 1
ATOM 15322 C CA . SER B 1 984 ? 20.922 48.438 11.898 1 94.62 984 SER B CA 1
ATOM 15323 C C . SER B 1 984 ? 22.031 48.625 10.867 1 94.62 984 SER B C 1
ATOM 15325 O O . SER B 1 984 ? 22.078 47.906 9.875 1 94.62 984 SER B O 1
ATOM 15327 N N . GLU B 1 985 ? 22.922 49.406 11.148 1 91.88 985 GLU B N 1
ATOM 15328 C CA . GLU B 1 985 ? 24.016 49.75 10.242 1 91.88 985 GLU B CA 1
ATOM 15329 C C . GLU B 1 985 ? 25 48.562 10.117 1 91.88 985 GLU B C 1
ATOM 15331 O O . GLU B 1 985 ? 25.781 48.5 9.164 1 91.88 985 GLU B O 1
ATOM 15336 N N . ASP B 1 986 ? 24.906 47.719 10.969 1 90.19 986 ASP B N 1
ATOM 15337 C CA . ASP B 1 986 ? 25.781 46.562 10.914 1 90.19 986 ASP B CA 1
ATOM 15338 C C . ASP B 1 986 ? 25.547 45.75 9.633 1 90.19 986 ASP B C 1
ATOM 15340 O O . ASP B 1 986 ? 26.422 45 9.203 1 90.19 986 ASP B O 1
ATOM 15344 N N . ARG B 1 987 ? 24.422 45.938 9.039 1 93.38 987 ARG B N 1
ATOM 15345 C CA . ARG B 1 987 ? 24.078 45.188 7.828 1 93.38 987 ARG B CA 1
ATOM 15346 C C . ARG B 1 987 ? 24.953 45.625 6.656 1 93.38 987 ARG B C 1
ATOM 15348 O O . ARG B 1 987 ? 25.156 44.875 5.707 1 93.38 987 ARG B O 1
ATOM 15355 N N . LEU B 1 988 ? 25.531 46.719 6.715 1 89.81 988 LEU B N 1
ATOM 15356 C CA . LEU B 1 988 ? 26.297 47.281 5.613 1 89.81 988 LEU B CA 1
ATOM 15357 C C . LEU B 1 988 ? 27.578 46.5 5.383 1 89.81 988 LEU B C 1
ATOM 15359 O O . LEU B 1 988 ? 28.156 46.562 4.293 1 89.81 988 LEU B O 1
ATOM 15363 N N . GLN B 1 989 ? 27.969 45.75 6.301 1 88.75 989 GLN B N 1
ATOM 15364 C CA . GLN B 1 989 ? 29.234 45 6.195 1 88.75 989 GLN B CA 1
ATOM 15365 C C . GLN B 1 989 ? 29.094 43.812 5.25 1 88.75 989 GLN B C 1
ATOM 15367 O O . GLN B 1 989 ? 30.094 43.219 4.836 1 88.75 989 GLN B O 1
ATOM 15372 N N . TYR B 1 990 ? 27.953 43.5 4.922 1 89.69 990 TYR B N 1
ATOM 15373 C CA . TYR B 1 990 ? 27.75 42.25 4.184 1 89.69 990 TYR B CA 1
ATOM 15374 C C . TYR B 1 990 ? 27.672 42.531 2.684 1 89.69 990 TYR B C 1
ATOM 15376 O O . TYR B 1 990 ? 27.297 41.625 1.909 1 89.69 990 TYR B O 1
ATOM 15384 N N . VAL B 1 991 ? 27.906 43.688 2.291 1 86.5 991 VAL B N 1
ATOM 15385 C CA . VAL B 1 991 ? 28 44 0.867 1 86.5 991 VAL B CA 1
ATOM 15386 C C . VAL B 1 991 ? 29.328 44.719 0.584 1 86.5 991 VAL B C 1
ATOM 15388 O O . VAL B 1 991 ? 29.875 45.375 1.459 1 86.5 991 VAL B O 1
#